Protein 5KVP (pdb70)

Organism: Streptococcus equi subsp. zooepidemicus (NCBI:txid40041)

Radius of gyration: 16.32 Å; Cα contacts (8 Å, |Δi|>4): 343; chains: 1; bounding box: 35×48×54 Å

Secondary structure (DSSP, 8-state):
--------SS-------S-S---TTS--SS-TT-SSEEEE--TTPEEEPSS-EEEEEEE-TTS--SSS-SS-EEEEEE-TTS-EEEEEEEEEES--TT-EE-TT-EEEEEB--SSSS--EEEEEEE-SS---SSSSTT---THHHHTTS--SS---S--

InterPro domains:
  IPR011055 Duplicated hybrid motif [G3DSA:2.70.70.10] (16-170)
  IPR011055 Duplicated hybrid motif [SSF51261] (23-141)
  IPR016047 M23ase, beta-sheet core domain [PF01551] (45-137)
  IPR031898 Lytic exoenzyme, target recognition domain [PF16775] (179-283)
  IPR038263 Lytic exoenzyme, target recognition domain superfamily [G3DSA:2.40.50.670] (172-285)
  IPR050570 Bacterial cell wall metabolism enzyme [PTHR21666] (25-158)

Solvent-accessible surface area: 10876 Å² total; per-residue (Å²): 254,250,80,103,172,164,168,155,188,188,54,114,69,139,137,81,47,72,63,97,47,7,46,25,105,136,60,34,128,64,114,128,77,27,63,5,3,23,9,95,26,97,78,44,27,65,14,146,1,51,17,64,19,33,0,78,98,14,0,54,17,70,139,30,64,169,189,140,59,148,60,9,0,31,1,62,0,55,1,77,122,16,41,45,0,4,3,14,42,0,39,105,18,72,14,61,73,125,43,109,12,133,97,32,79,75,0,0,83,5,0,30,33,22,149,145,134,30,46,34,35,10,8,40,17,25,36,51,127,25,78,159,113,138,74,92,42,1,51,83,51,2,59,54,34,27,82,124,31,50,100,92,144,43,98,107,126,123,198

Structure (mmCIF, N/CA/C/O backbone):
data_5KVP
#
_entry.id   5KVP
#
loop_
_entity.id
_entity.type
_entity.pdbx_description
1 polymer 'Zoocin A endopeptidase'
2 non-polymer 'ZINC ION'
3 non-polymer 'UNKNOWN LIGAND'
#
loop_
_atom_site.group_PDB
_atom_site.id
_atom_site.type_symbol
_atom_site.label_atom_id
_atom_site.label_alt_id
_atom_site.label_comp_id
_atom_site.label_asym_id
_atom_site.label_entity_id
_atom_site.label_seq_id
_atom_site.pdbx_PDB_ins_code
_atom_site.Cartn_x
_atom_site.Cartn_y
_atom_site.Cartn_z
_atom_site.occupancy
_atom_site.B_iso_or_equiv
_atom_site.auth_seq_id
_atom_site.auth_comp_id
_atom_site.auth_asym_id
_atom_site.auth_atom_id
_atom_site.pdbx_PDB_model_num
ATOM 1 N N . MET A 1 1 ? 3.178 0.801 -32.265 1.00 0.00 1 MET A N 1
ATOM 2 C CA . MET A 1 1 ? 2.666 0.949 -30.877 1.00 0.00 1 MET A CA 1
ATOM 3 C C . MET A 1 1 ? 1.374 0.162 -30.683 1.00 0.00 1 MET A C 1
ATOM 4 O O . MET A 1 1 ? 0.504 0.157 -31.558 1.00 0.00 1 MET A O 1
ATOM 20 N N . ARG A 1 2 ? 1.262 -0.496 -29.523 1.00 0.00 2 ARG A N 1
ATOM 21 C CA . ARG A 1 2 ? 0.083 -1.298 -29.180 1.00 0.00 2 ARG A CA 1
ATOM 22 C C . ARG A 1 2 ? -0.948 -0.460 -28.427 1.00 0.00 2 ARG A C 1
ATOM 23 O O . ARG A 1 2 ? -0.587 0.360 -27.577 1.00 0.00 2 ARG A O 1
ATOM 44 N N . GLY A 1 3 ? -2.227 -0.671 -28.754 1.00 0.00 3 GLY A N 1
ATOM 45 C CA . GLY A 1 3 ? -3.305 0.066 -28.111 1.00 0.00 3 GLY A CA 1
ATOM 46 C C . GLY A 1 3 ? -4.483 -0.820 -27.752 1.00 0.00 3 GLY A C 1
ATOM 47 O O . GLY A 1 3 ? -4.909 -1.649 -28.562 1.00 0.00 3 GLY A O 1
ATOM 51 N N . SER A 1 4 ? -5.004 -0.637 -26.534 1.00 0.00 4 SER A N 1
ATOM 52 C CA . SER A 1 4 ? -6.144 -1.413 -26.045 1.00 0.00 4 SER A CA 1
ATOM 53 C C . SER A 1 4 ? -7.443 -0.628 -26.208 1.00 0.00 4 SER A C 1
ATOM 54 O O . SER A 1 4 ? -7.454 0.599 -26.073 1.00 0.00 4 SER A O 1
ATOM 62 N N . HIS A 1 5 ? -8.532 -1.348 -26.497 1.00 0.00 5 HIS A N 1
ATOM 63 C CA . HIS A 1 5 ? -9.845 -0.729 -26.687 1.00 0.00 5 HIS A CA 1
ATOM 64 C C . HIS A 1 5 ? -10.870 -1.278 -25.691 1.00 0.00 5 HIS A C 1
ATOM 65 O O . HIS A 1 5 ? -11.665 -0.516 -25.134 1.00 0.00 5 HIS A O 1
ATOM 80 N N . HIS A 1 6 ? -10.843 -2.600 -25.475 1.00 0.00 6 HIS A N 1
ATOM 81 C CA . HIS A 1 6 ? -11.768 -3.258 -24.550 1.00 0.00 6 HIS A CA 1
ATOM 82 C C . HIS A 1 6 ? -11.047 -3.723 -23.289 1.00 0.00 6 HIS A C 1
ATOM 83 O O . HIS A 1 6 ? -9.893 -4.156 -23.348 1.00 0.00 6 HIS A O 1
ATOM 98 N N . HIS A 1 7 ? -11.744 -3.624 -22.152 1.00 0.00 7 HIS A N 1
ATOM 99 C CA . HIS A 1 7 ? -11.198 -4.030 -20.856 1.00 0.00 7 HIS A CA 1
ATOM 100 C C . HIS A 1 7 ? -11.869 -5.310 -20.353 1.00 0.00 7 HIS A C 1
ATOM 101 O O . HIS A 1 7 ? -12.934 -5.697 -20.846 1.00 0.00 7 HIS A O 1
ATOM 116 N N . HIS A 1 8 ? -11.234 -5.959 -19.364 1.00 0.00 8 HIS A N 1
ATOM 117 C CA . HIS A 1 8 ? -11.750 -7.201 -18.775 1.00 0.00 8 HIS A CA 1
ATOM 118 C C . HIS A 1 8 ? -12.751 -6.910 -17.653 1.00 0.00 8 HIS A C 1
ATOM 119 O O . HIS A 1 8 ? -12.744 -5.820 -17.072 1.00 0.00 8 HIS A O 1
ATOM 134 N N . HIS A 1 9 ? -13.608 -7.897 -17.359 1.00 0.00 9 HIS A N 1
ATOM 135 C CA . HIS A 1 9 ? -14.629 -7.767 -16.312 1.00 0.00 9 HIS A CA 1
ATOM 136 C C . HIS A 1 9 ? -14.097 -8.212 -14.946 1.00 0.00 9 HIS A C 1
ATOM 137 O O . HIS A 1 9 ? -14.347 -7.548 -13.936 1.00 0.00 9 HIS A O 1
ATOM 152 N N . HIS A 1 10 ? -13.351 -9.328 -14.927 1.00 0.00 10 HIS A N 1
ATOM 153 C CA . HIS A 1 10 ? -12.782 -9.873 -13.687 1.00 0.00 10 HIS A CA 1
ATOM 154 C C . HIS A 1 10 ? -11.410 -9.261 -13.380 1.00 0.00 10 HIS A C 1
ATOM 155 O O . HIS A 1 10 ? -11.145 -8.870 -12.240 1.00 0.00 10 HIS A O 1
ATOM 170 N N . GLY A 1 11 ? -10.548 -9.185 -14.406 1.00 0.00 11 GLY A N 1
ATOM 171 C CA . GLY A 1 11 ? -9.216 -8.617 -14.239 1.00 0.00 11 GLY A CA 1
ATOM 172 C C . GLY A 1 11 ? -8.161 -9.667 -13.938 1.00 0.00 11 GLY A C 1
ATOM 173 O O . GLY A 1 11 ? -8.369 -10.532 -13.084 1.00 0.00 11 GLY A O 1
ATOM 177 N N . SER A 1 12 ? -7.029 -9.580 -14.646 1.00 0.00 12 SER A N 1
ATOM 178 C CA . SER A 1 12 ? -5.916 -10.519 -14.468 1.00 0.00 12 SER A CA 1
ATOM 179 C C . SER A 1 12 ? -4.893 -10.005 -13.473 1.00 0.00 12 SER A C 1
ATOM 180 O O . SER A 1 12 ? -4.854 -8.809 -13.164 1.00 0.00 12 SER A O 1
ATOM 188 N N . ALA A 1 13 ? -4.067 -10.932 -12.965 1.00 0.00 13 ALA A N 1
ATOM 189 C CA . ALA A 1 13 ? -2.996 -10.600 -12.052 1.00 0.00 13 ALA A CA 1
ATOM 190 C C . ALA A 1 13 ? -1.927 -11.694 -12.044 1.00 0.00 13 ALA A C 1
ATOM 191 O O . ALA A 1 13 ? -2.158 -12.804 -11.549 1.00 0.00 13 ALA A O 1
ATOM 198 N N . THR A 1 14 ? -0.757 -11.364 -12.603 1.00 0.00 14 THR A N 1
ATOM 199 C CA . THR A 1 14 ? 0.370 -12.285 -12.690 1.00 0.00 14 THR A CA 1
ATOM 200 C C . THR A 1 14 ? 1.308 -12.181 -11.471 1.00 0.00 14 THR A C 1
ATOM 201 O O . THR A 1 14 ? 2.300 -12.911 -11.382 1.00 0.00 14 THR A O 1
ATOM 212 N N . TYR A 1 15 ? 0.976 -11.276 -10.542 1.00 0.00 15 TYR A N 1
ATOM 213 C CA . TYR A 1 15 ? 1.763 -11.051 -9.355 1.00 0.00 15 TYR A CA 1
ATOM 214 C C . TYR A 1 15 ? 1.255 -11.850 -8.186 1.00 0.00 15 TYR A C 1
ATOM 215 O O . TYR A 1 15 ? 0.049 -11.945 -7.942 1.00 0.00 15 TYR A O 1
ATOM 233 N N . THR A 1 16 ? 2.215 -12.404 -7.465 1.00 0.00 16 THR A N 1
ATOM 234 C CA . THR A 1 16 ? 1.944 -13.255 -6.321 1.00 0.00 16 THR A CA 1
ATOM 235 C C . THR A 1 16 ? 1.837 -12.468 -5.006 1.00 0.00 16 THR A C 1
ATOM 236 O O . THR A 1 16 ? 2.283 -11.320 -4.920 1.00 0.00 16 THR A O 1
ATOM 247 N N . ARG A 1 17 ? 1.236 -13.112 -3.989 1.00 0.00 17 ARG A N 1
ATOM 248 C CA . ARG A 1 17 ? 1.037 -12.528 -2.668 1.00 0.00 17 ARG A CA 1
ATOM 249 C C . ARG A 1 17 ? 2.311 -12.633 -1.801 1.00 0.00 17 ARG A C 1
ATOM 250 O O . ARG A 1 17 ? 2.710 -13.740 -1.423 1.00 0.00 17 ARG A O 1
ATOM 271 N N . PRO A 1 18 ? 2.974 -11.485 -1.470 1.00 0.00 18 PRO A N 1
ATOM 272 C CA . PRO A 1 18 ? 4.192 -11.476 -0.622 1.00 0.00 18 PRO A CA 1
ATOM 273 C C . PRO A 1 18 ? 3.922 -11.920 0.822 1.00 0.00 18 PRO A C 1
ATOM 274 O O . PRO A 1 18 ? 4.832 -12.379 1.519 1.00 0.00 18 PRO A O 1
ATOM 285 N N . LEU A 1 19 ? 2.660 -11.786 1.245 1.00 0.00 19 LEU A N 1
ATOM 286 C CA . LEU A 1 19 ? 2.229 -12.149 2.580 1.00 0.00 19 LEU A CA 1
ATOM 287 C C . LEU A 1 19 ? 0.912 -12.881 2.524 1.00 0.00 19 LEU A C 1
ATOM 288 O O . LEU A 1 19 ? 0.395 -13.237 1.460 1.00 0.00 19 LEU A O 1
ATOM 304 N N . ASP A 1 20 ? 0.407 -13.078 3.707 1.00 0.00 20 ASP A N 1
ATOM 305 C CA . ASP A 1 20 ? -0.864 -13.699 3.951 1.00 0.00 20 ASP A CA 1
ATOM 306 C C . ASP A 1 20 ? -1.684 -12.796 4.848 1.00 0.00 20 ASP A C 1
ATOM 307 O O . ASP A 1 20 ? -2.917 -12.832 4.841 1.00 0.00 20 ASP A O 1
ATOM 316 N N . THR A 1 21 ? -0.957 -11.974 5.617 1.00 0.00 21 THR A N 1
ATOM 317 C CA . THR A 1 21 ? -1.541 -11.053 6.570 1.00 0.00 21 THR A CA 1
ATOM 318 C C . THR A 1 21 ? -0.496 -10.047 7.106 1.00 0.00 21 THR A C 1
ATOM 319 O O . THR A 1 21 ? 0.591 -9.898 6.560 1.00 0.00 21 THR A O 1
ATOM 330 N N . GLY A 1 22 ? -0.897 -9.333 8.141 1.00 0.00 22 GLY A N 1
ATOM 331 C CA . GLY A 1 22 ? -0.052 -8.367 8.827 1.00 0.00 22 GLY A CA 1
ATOM 332 C C . GLY A 1 22 ? -0.801 -7.660 9.940 1.00 0.00 22 GLY A C 1
ATOM 333 O O . GLY A 1 22 ? -1.695 -6.858 9.673 1.00 0.00 22 GLY A O 1
ATOM 337 N N . ASN A 1 23 ? -0.415 -7.936 11.196 1.00 0.00 23 ASN A N 1
ATOM 338 C CA . ASN A 1 23 ? -1.072 -7.346 12.366 1.00 0.00 23 ASN A CA 1
ATOM 339 C C . ASN A 1 23 ? -0.143 -7.212 13.545 1.00 0.00 23 ASN A C 1
ATOM 340 O O . ASN A 1 23 ? 0.451 -8.187 14.014 1.00 0.00 23 ASN A O 1
ATOM 351 N N . ILE A 1 24 ? -0.066 -5.975 14.026 1.00 0.00 24 ILE A N 1
ATOM 352 C CA . ILE A 1 24 ? 0.764 -5.633 15.170 1.00 0.00 24 ILE A CA 1
ATOM 353 C C . ILE A 1 24 ? -0.118 -5.475 16.399 1.00 0.00 24 ILE A C 1
ATOM 354 O O . ILE A 1 24 ? -0.140 -4.440 17.078 1.00 0.00 24 ILE A O 1
ATOM 370 N N . THR A 1 25 ? -0.804 -6.549 16.669 1.00 0.00 25 THR A N 1
ATOM 371 C CA . THR A 1 25 ? -1.709 -6.663 17.814 1.00 0.00 25 THR A CA 1
ATOM 372 C C . THR A 1 25 ? -1.105 -7.556 18.902 1.00 0.00 25 THR A C 1
ATOM 373 O O . THR A 1 25 ? -1.393 -7.387 20.090 1.00 0.00 25 THR A O 1
ATOM 384 N N . THR A 1 26 ? -0.257 -8.487 18.468 1.00 0.00 26 THR A N 1
ATOM 385 C CA . THR A 1 26 ? 0.401 -9.430 19.374 1.00 0.00 26 THR A CA 1
ATOM 386 C C . THR A 1 26 ? 1.914 -9.200 19.396 1.00 0.00 26 THR A C 1
ATOM 387 O O . THR A 1 26 ? 2.474 -8.768 20.408 1.00 0.00 26 THR A O 1
ATOM 398 N N . GLY A 1 27 ? 2.544 -9.488 18.269 1.00 0.00 27 GLY A N 1
ATOM 399 C CA . GLY A 1 27 ? 3.987 -9.328 18.127 1.00 0.00 27 GLY A CA 1
ATOM 400 C C . GLY A 1 27 ? 4.441 -9.463 16.688 1.00 0.00 27 GLY A C 1
ATOM 401 O O . GLY A 1 27 ? 4.210 -10.498 16.058 1.00 0.00 27 GLY A O 1
ATOM 405 N N . PHE A 1 28 ? 5.107 -8.418 16.177 1.00 0.00 28 PHE A N 1
ATOM 406 C CA . PHE A 1 28 ? 5.591 -8.390 14.800 1.00 0.00 28 PHE A CA 1
ATOM 407 C C . PHE A 1 28 ? 6.862 -9.189 14.589 1.00 0.00 28 PHE A C 1
ATOM 408 O O . PHE A 1 28 ? 7.592 -9.494 15.535 1.00 0.00 28 PHE A O 1
ATOM 425 N N . ASN A 1 29 ? 7.055 -9.570 13.316 1.00 0.00 29 ASN A N 1
ATOM 426 C CA . ASN A 1 29 ? 8.165 -10.384 12.834 1.00 0.00 29 ASN A CA 1
ATOM 427 C C . ASN A 1 29 ? 9.572 -9.832 13.122 1.00 0.00 29 ASN A C 1
ATOM 428 O O . ASN A 1 29 ? 10.515 -10.055 12.349 1.00 0.00 29 ASN A O 1
ATOM 439 N N . GLY A 1 30 ? 9.704 -9.139 14.236 1.00 0.00 30 GLY A N 1
ATOM 440 C CA . GLY A 1 30 ? 10.982 -8.572 14.625 1.00 0.00 30 GLY A CA 1
ATOM 441 C C . GLY A 1 30 ? 11.027 -7.092 14.353 1.00 0.00 30 GLY A C 1
ATOM 442 O O . GLY A 1 30 ? 12.050 -6.442 14.576 1.00 0.00 30 GLY A O 1
ATOM 446 N N . TYR A 1 31 ? 9.904 -6.581 13.844 1.00 0.00 31 TYR A N 1
ATOM 447 C CA . TYR A 1 31 ? 9.754 -5.150 13.552 1.00 0.00 31 TYR A CA 1
ATOM 448 C C . TYR A 1 31 ? 8.915 -4.501 14.676 1.00 0.00 31 TYR A C 1
ATOM 449 O O . TYR A 1 31 ? 7.689 -4.380 14.544 1.00 0.00 31 TYR A O 1
ATOM 467 N N . PRO A 1 32 ? 9.551 -4.080 15.817 1.00 0.00 32 PRO A N 1
ATOM 468 C CA . PRO A 1 32 ? 8.834 -3.478 16.955 1.00 0.00 32 PRO A CA 1
ATOM 469 C C . PRO A 1 32 ? 8.447 -2.017 16.720 1.00 0.00 32 PRO A C 1
ATOM 470 O O . PRO A 1 32 ? 9.228 -1.246 16.154 1.00 0.00 32 PRO A O 1
ATOM 481 N N . GLY A 1 33 ? 7.234 -1.653 17.157 1.00 0.00 33 GLY A N 1
ATOM 482 C CA . GLY A 1 33 ? 6.749 -0.281 16.999 1.00 0.00 33 GLY A CA 1
ATOM 483 C C . GLY A 1 33 ? 6.061 -0.044 15.662 1.00 0.00 33 GLY A C 1
ATOM 484 O O . GLY A 1 33 ? 5.651 1.080 15.357 1.00 0.00 33 GLY A O 1
ATOM 488 N N . HIS A 1 34 ? 5.918 -1.123 14.883 1.00 0.00 34 HIS A N 1
ATOM 489 C CA . HIS A 1 34 ? 5.306 -1.101 13.569 1.00 0.00 34 HIS A CA 1
ATOM 490 C C . HIS A 1 34 ? 3.790 -0.899 13.670 1.00 0.00 34 HIS A C 1
ATOM 491 O O . HIS A 1 34 ? 3.115 -1.571 14.453 1.00 0.00 34 HIS A O 1
ATOM 505 N N . VAL A 1 35 ? 3.290 0.061 12.898 1.00 0.00 35 VAL A N 1
ATOM 506 C CA . VAL A 1 35 ? 1.863 0.398 12.862 1.00 0.00 35 VAL A CA 1
ATOM 507 C C . VAL A 1 35 ? 1.200 -0.113 11.574 1.00 0.00 35 VAL A C 1
ATOM 508 O O . VAL A 1 35 ? 0.028 0.176 11.316 1.00 0.00 35 VAL A O 1
ATOM 521 N N . GLY A 1 36 ? 1.953 -0.871 10.770 1.00 0.00 36 GLY A N 1
ATOM 522 C CA . GLY A 1 36 ? 1.434 -1.405 9.527 1.00 0.00 36 GLY A CA 1
ATOM 523 C C . GLY A 1 36 ? 1.990 -2.777 9.223 1.00 0.00 36 GLY A C 1
ATOM 524 O O . GLY A 1 36 ? 2.304 -3.546 10.136 1.00 0.00 36 GLY A O 1
ATOM 528 N N . VAL A 1 37 ? 2.099 -3.074 7.934 1.00 0.00 37 VAL A N 1
ATOM 529 C CA . VAL A 1 37 ? 2.629 -4.353 7.457 1.00 0.00 37 VAL A CA 1
ATOM 530 C C . VAL A 1 37 ? 3.685 -4.116 6.356 1.00 0.00 37 VAL A C 1
ATOM 531 O O . VAL A 1 37 ? 3.597 -3.138 5.608 1.00 0.00 37 VAL A O 1
ATOM 544 N N . ASP A 1 38 ? 4.659 -5.030 6.261 1.00 0.00 38 ASP A N 1
ATOM 545 C CA . ASP A 1 38 ? 5.737 -4.917 5.275 1.00 0.00 38 ASP A CA 1
ATOM 546 C C . ASP A 1 38 ? 5.863 -6.171 4.423 1.00 0.00 38 ASP A C 1
ATOM 547 O O . ASP A 1 38 ? 5.831 -7.295 4.931 1.00 0.00 38 ASP A O 1
ATOM 556 N N . TYR A 1 39 ? 6.014 -5.940 3.114 1.00 0.00 39 TYR A N 1
ATOM 557 C CA . TYR A 1 39 ? 6.125 -7.012 2.122 1.00 0.00 39 TYR A CA 1
ATOM 558 C C . TYR A 1 39 ? 7.383 -6.829 1.273 1.00 0.00 39 TYR A C 1
ATOM 559 O O . TYR A 1 39 ? 7.453 -5.924 0.431 1.00 0.00 39 TYR A O 1
ATOM 577 N N . ALA A 1 40 ? 8.371 -7.695 1.502 1.00 0.00 40 ALA A N 1
ATOM 578 C CA . ALA A 1 40 ? 9.640 -7.674 0.762 1.00 0.00 40 ALA A CA 1
ATOM 579 C C . ALA A 1 40 ? 9.434 -7.842 -0.753 1.00 0.00 40 ALA A C 1
ATOM 580 O O . ALA A 1 40 ? 9.143 -8.942 -1.241 1.00 0.00 40 ALA A O 1
ATOM 587 N N . VAL A 1 41 ? 9.576 -6.725 -1.478 1.00 0.00 41 VAL A N 1
ATOM 588 C CA . VAL A 1 41 ? 9.408 -6.693 -2.926 1.00 0.00 41 VAL A CA 1
ATOM 589 C C . VAL A 1 41 ? 10.354 -5.631 -3.544 1.00 0.00 41 VAL A C 1
ATOM 590 O O . VAL A 1 41 ? 10.349 -4.477 -3.104 1.00 0.00 41 VAL A O 1
ATOM 603 N N . PRO A 1 42 ? 11.175 -6.008 -4.572 1.00 0.00 42 PRO A N 1
ATOM 604 C CA . PRO A 1 42 ? 12.125 -5.084 -5.239 1.00 0.00 42 PRO A CA 1
ATOM 605 C C . PRO A 1 42 ? 11.538 -3.754 -5.681 1.00 0.00 42 PRO A C 1
ATOM 606 O O . PRO A 1 42 ? 10.404 -3.650 -6.152 1.00 0.00 42 PRO A O 1
ATOM 617 N N . VAL A 1 43 ? 12.387 -2.755 -5.499 1.00 0.00 43 VAL A N 1
ATOM 618 C CA . VAL A 1 43 ? 12.139 -1.356 -5.813 1.00 0.00 43 VAL A CA 1
ATOM 619 C C . VAL A 1 43 ? 11.890 -1.101 -7.307 1.00 0.00 43 VAL A C 1
ATOM 620 O O . VAL A 1 43 ? 12.539 -1.707 -8.166 1.00 0.00 43 VAL A O 1
ATOM 633 N N . GLY A 1 44 ? 10.942 -0.202 -7.589 1.00 0.00 44 GLY A N 1
ATOM 634 C CA . GLY A 1 44 ? 10.648 0.157 -8.954 1.00 0.00 44 GLY A CA 1
ATOM 635 C C . GLY A 1 44 ? 9.407 -0.508 -9.515 1.00 0.00 44 GLY A C 1
ATOM 636 O O . GLY A 1 44 ? 9.082 -0.316 -10.691 1.00 0.00 44 GLY A O 1
ATOM 640 N N . THR A 1 45 ? 8.714 -1.290 -8.679 1.00 0.00 45 THR A N 1
ATOM 641 C CA . THR A 1 45 ? 7.498 -1.968 -9.081 1.00 0.00 45 THR A CA 1
ATOM 642 C C . THR A 1 45 ? 6.294 -1.028 -8.894 1.00 0.00 45 THR A C 1
ATOM 643 O O . THR A 1 45 ? 6.107 -0.504 -7.793 1.00 0.00 45 THR A O 1
ATOM 654 N N . PRO A 1 46 ? 5.453 -0.795 -9.953 1.00 0.00 46 PRO A N 1
ATOM 655 C CA . PRO A 1 46 ? 4.290 0.110 -9.851 1.00 0.00 46 PRO A CA 1
ATOM 656 C C . PRO A 1 46 ? 3.311 -0.291 -8.746 1.00 0.00 46 PRO A C 1
ATOM 657 O O . PRO A 1 46 ? 2.855 -1.438 -8.685 1.00 0.00 46 PRO A O 1
ATOM 668 N N . VAL A 1 47 ? 3.012 0.675 -7.877 1.00 0.00 47 VAL A N 1
ATOM 669 C CA . VAL A 1 47 ? 2.104 0.494 -6.775 1.00 0.00 47 VAL A CA 1
ATOM 670 C C . VAL A 1 47 ? 0.775 1.089 -7.139 1.00 0.00 47 VAL A C 1
ATOM 671 O O . VAL A 1 47 ? 0.664 2.272 -7.477 1.00 0.00 47 VAL A O 1
ATOM 684 N N . ARG A 1 48 ? -0.208 0.225 -7.077 1.00 0.00 48 ARG A N 1
ATOM 685 C CA . ARG A 1 48 ? -1.563 0.574 -7.393 1.00 0.00 48 ARG A CA 1
ATOM 686 C C . ARG A 1 48 ? -2.393 0.782 -6.153 1.00 0.00 48 ARG A C 1
ATOM 687 O O . ARG A 1 48 ? -2.124 0.200 -5.097 1.00 0.00 48 ARG A O 1
ATOM 708 N N . ALA A 1 49 ? -3.437 1.599 -6.314 1.00 0.00 49 ALA A N 1
ATOM 709 C CA . ALA A 1 49 ? -4.338 1.925 -5.230 1.00 0.00 49 ALA A CA 1
ATOM 710 C C . ALA A 1 49 ? -5.238 0.739 -4.907 1.00 0.00 49 ALA A C 1
ATOM 711 O O . ALA A 1 49 ? -5.962 0.241 -5.770 1.00 0.00 49 ALA A O 1
ATOM 718 N N . VAL A 1 50 ? -5.142 0.258 -3.673 1.00 0.00 50 VAL A N 1
ATOM 719 C CA . VAL A 1 50 ? -5.938 -0.892 -3.216 1.00 0.00 50 VAL A CA 1
ATOM 720 C C . VAL A 1 50 ? -7.456 -0.596 -3.165 1.00 0.00 50 VAL A C 1
ATOM 721 O O . VAL A 1 50 ? -8.269 -1.523 -3.113 1.00 0.00 50 VAL A O 1
ATOM 734 N N . ALA A 1 51 ? -7.824 0.692 -3.206 1.00 0.00 51 ALA A N 1
ATOM 735 C CA . ALA A 1 51 ? -9.215 1.131 -3.186 1.00 0.00 51 ALA A CA 1
ATOM 736 C C . ALA A 1 51 ? -9.303 2.620 -3.454 1.00 0.00 51 ALA A C 1
ATOM 737 O O . ALA A 1 51 ? -8.431 3.391 -3.045 1.00 0.00 51 ALA A O 1
ATOM 744 N N . ASN A 1 52 ? -10.356 3.003 -4.176 1.00 0.00 52 ASN A N 1
ATOM 745 C CA . ASN A 1 52 ? -10.631 4.384 -4.531 1.00 0.00 52 ASN A CA 1
ATOM 746 C C . ASN A 1 52 ? -10.835 5.272 -3.299 1.00 0.00 52 ASN A C 1
ATOM 747 O O . ASN A 1 52 ? -11.210 4.784 -2.229 1.00 0.00 52 ASN A O 1
ATOM 758 N N . GLY A 1 53 ? -10.593 6.569 -3.476 1.00 0.00 53 GLY A N 1
ATOM 759 C CA . GLY A 1 53 ? -10.751 7.517 -2.384 1.00 0.00 53 GLY A CA 1
ATOM 760 C C . GLY A 1 53 ? -10.158 8.883 -2.670 1.00 0.00 53 GLY A C 1
ATOM 761 O O . GLY A 1 53 ? -10.456 9.493 -3.701 1.00 0.00 53 GLY A O 1
ATOM 765 N N . THR A 1 54 ? -9.302 9.350 -1.749 1.00 0.00 54 THR A N 1
ATOM 766 C CA . THR A 1 54 ? -8.674 10.641 -1.829 1.00 0.00 54 THR A CA 1
ATOM 767 C C . THR A 1 54 ? -7.296 10.588 -1.180 1.00 0.00 54 THR A C 1
ATOM 768 O O . THR A 1 54 ? -7.120 9.958 -0.139 1.00 0.00 54 THR A O 1
ATOM 779 N N . VAL A 1 55 ? -6.345 11.282 -1.798 1.00 0.00 55 VAL A N 1
ATOM 780 C CA . VAL A 1 55 ? -4.975 11.361 -1.334 1.00 0.00 55 VAL A CA 1
ATOM 781 C C . VAL A 1 55 ? -4.869 12.464 -0.274 1.00 0.00 55 VAL A C 1
ATOM 782 O O . VAL A 1 55 ? -5.055 13.645 -0.562 1.00 0.00 55 VAL A O 1
ATOM 795 N N . LYS A 1 56 ? -4.607 12.038 0.940 1.00 0.00 56 LYS A N 1
ATOM 796 C CA . LYS A 1 56 ? -4.461 12.935 2.093 1.00 0.00 56 LYS A CA 1
ATOM 797 C C . LYS A 1 56 ? -2.996 13.273 2.329 1.00 0.00 56 LYS A C 1
ATOM 798 O O . LYS A 1 56 ? -2.666 14.201 3.074 1.00 0.00 56 LYS A O 1
ATOM 817 N N . PHE A 1 57 ? -2.129 12.485 1.694 1.00 0.00 57 PHE A N 1
ATOM 818 C CA . PHE A 1 57 ? -0.691 12.648 1.774 1.00 0.00 57 PHE A CA 1
ATOM 819 C C . PHE A 1 57 ? -0.035 12.039 0.544 1.00 0.00 57 PHE A C 1
ATOM 820 O O . PHE A 1 57 ? -0.430 10.969 0.074 1.00 0.00 57 PHE A O 1
ATOM 837 N N . ALA A 1 58 ? 0.972 12.744 0.049 1.00 0.00 58 ALA A N 1
ATOM 838 C CA . ALA A 1 58 ? 1.738 12.348 -1.114 1.00 0.00 58 ALA A CA 1
ATOM 839 C C . ALA A 1 58 ? 3.167 12.851 -0.968 1.00 0.00 58 ALA A C 1
ATOM 840 O O . ALA A 1 58 ? 3.497 13.990 -1.327 1.00 0.00 58 ALA A O 1
ATOM 847 N N . GLY A 1 59 ? 3.996 11.982 -0.408 1.00 0.00 59 GLY A N 1
ATOM 848 C CA . GLY A 1 59 ? 5.401 12.277 -0.199 1.00 0.00 59 GLY A CA 1
ATOM 849 C C . GLY A 1 59 ? 6.255 11.816 -1.359 1.00 0.00 59 GLY A C 1
ATOM 850 O O . GLY A 1 59 ? 6.727 10.669 -1.372 1.00 0.00 59 GLY A O 1
ATOM 854 N N . ASN A 1 60 ? 6.432 12.730 -2.329 1.00 0.00 60 ASN A N 1
ATOM 855 C CA . ASN A 1 60 ? 7.207 12.490 -3.550 1.00 0.00 60 ASN A CA 1
ATOM 856 C C . ASN A 1 60 ? 8.701 12.406 -3.292 1.00 0.00 60 ASN A C 1
ATOM 857 O O . ASN A 1 60 ? 9.328 13.342 -2.793 1.00 0.00 60 ASN A O 1
ATOM 868 N N . GLY A 1 61 ? 9.232 11.255 -3.664 1.00 0.00 61 GLY A N 1
ATOM 869 C CA . GLY A 1 61 ? 10.652 10.946 -3.512 1.00 0.00 61 GLY A CA 1
ATOM 870 C C . GLY A 1 61 ? 11.522 11.544 -4.606 1.00 0.00 61 GLY A C 1
ATOM 871 O O . GLY A 1 61 ? 12.743 11.372 -4.599 1.00 0.00 61 GLY A O 1
ATOM 875 N N . ALA A 1 62 ? 10.885 12.244 -5.550 1.00 0.00 62 ALA A N 1
ATOM 876 C CA . ALA A 1 62 ? 11.579 12.863 -6.670 1.00 0.00 62 ALA A CA 1
ATOM 877 C C . ALA A 1 62 ? 12.306 14.143 -6.280 1.00 0.00 62 ALA A C 1
ATOM 878 O O . ALA A 1 62 ? 13.367 14.455 -6.829 1.00 0.00 62 ALA A O 1
ATOM 885 N N . ASN A 1 63 ? 11.730 14.871 -5.326 1.00 0.00 63 ASN A N 1
ATOM 886 C CA . ASN A 1 63 ? 12.286 16.133 -4.875 1.00 0.00 63 ASN A CA 1
ATOM 887 C C . ASN A 1 63 ? 12.211 16.288 -3.354 1.00 0.00 63 ASN A C 1
ATOM 888 O O . ASN A 1 63 ? 12.246 17.412 -2.835 1.00 0.00 63 ASN A O 1
ATOM 899 N N . HIS A 1 64 ? 12.110 15.164 -2.635 1.00 0.00 64 HIS A N 1
ATOM 900 C CA . HIS A 1 64 ? 11.998 15.192 -1.205 1.00 0.00 64 HIS A CA 1
ATOM 901 C C . HIS A 1 64 ? 13.348 15.432 -0.489 1.00 0.00 64 HIS A C 1
ATOM 902 O O . HIS A 1 64 ? 14.264 14.612 -0.603 1.00 0.00 64 HIS A O 1
ATOM 917 N N . PRO A 1 65 ? 13.496 16.573 0.251 1.00 0.00 65 PRO A N 1
ATOM 918 C CA . PRO A 1 65 ? 14.701 16.889 1.019 1.00 0.00 65 PRO A CA 1
ATOM 919 C C . PRO A 1 65 ? 14.876 15.946 2.177 1.00 0.00 65 PRO A C 1
ATOM 920 O O . PRO A 1 65 ? 13.979 15.198 2.508 1.00 0.00 65 PRO A O 1
ATOM 931 N N . TRP A 1 66 ? 16.063 15.908 2.711 1.00 0.00 66 TRP A N 1
ATOM 932 C CA . TRP A 1 66 ? 16.325 15.103 3.882 1.00 0.00 66 TRP A CA 1
ATOM 933 C C . TRP A 1 66 ? 16.251 16.011 5.102 1.00 0.00 66 TRP A C 1
ATOM 934 O O . TRP A 1 66 ? 16.603 15.620 6.222 1.00 0.00 66 TRP A O 1
ATOM 955 N N . MET A 1 67 ? 15.753 17.237 4.857 1.00 0.00 67 MET A N 1
ATOM 956 C CA . MET A 1 67 ? 15.612 18.241 5.891 1.00 0.00 67 MET A CA 1
ATOM 957 C C . MET A 1 67 ? 14.410 17.935 6.755 1.00 0.00 67 MET A C 1
ATOM 958 O O . MET A 1 67 ? 14.487 17.998 7.987 1.00 0.00 67 MET A O 1
ATOM 972 N N . LEU A 1 68 ? 13.307 17.592 6.100 1.00 0.00 68 LEU A N 1
ATOM 973 C CA . LEU A 1 68 ? 12.110 17.226 6.815 1.00 0.00 68 LEU A CA 1
ATOM 974 C C . LEU A 1 68 ? 11.704 15.797 6.445 1.00 0.00 68 LEU A C 1
ATOM 975 O O . LEU A 1 68 ? 10.597 15.358 6.782 1.00 0.00 68 LEU A O 1
ATOM 991 N N . TRP A 1 69 ? 12.612 15.062 5.747 1.00 0.00 69 TRP A N 1
ATOM 992 C CA . TRP A 1 69 ? 12.301 13.696 5.336 1.00 0.00 69 TRP A CA 1
ATOM 993 C C . TRP A 1 69 ? 13.402 12.728 5.750 1.00 0.00 69 TRP A C 1
ATOM 994 O O . TRP A 1 69 ? 14.586 13.077 5.748 1.00 0.00 69 TRP A O 1
ATOM 1015 N N . MET A 1 70 ? 12.983 11.528 6.167 1.00 0.00 70 MET A N 1
ATOM 1016 C CA . MET A 1 70 ? 13.904 10.470 6.593 1.00 0.00 70 MET A CA 1
ATOM 1017 C C . MET A 1 70 ? 13.385 9.090 6.190 1.00 0.00 70 MET A C 1
ATOM 1018 O O . MET A 1 70 ? 14.175 8.173 5.951 1.00 0.00 70 MET A O 1
ATOM 1032 N N . ALA A 1 71 ? 12.052 8.962 6.090 1.00 0.00 71 ALA A N 1
ATOM 1033 C CA . ALA A 1 71 ? 11.407 7.694 5.722 1.00 0.00 71 ALA A CA 1
ATOM 1034 C C . ALA A 1 71 ? 11.317 7.514 4.208 1.00 0.00 71 ALA A C 1
ATOM 1035 O O . ALA A 1 71 ? 11.247 6.385 3.713 1.00 0.00 71 ALA A O 1
ATOM 1042 N N . GLY A 1 72 ? 11.328 8.635 3.491 1.00 0.00 72 GLY A N 1
ATOM 1043 C CA . GLY A 1 72 ? 11.269 8.609 2.038 1.00 0.00 72 GLY A CA 1
ATOM 1044 C C . GLY A 1 72 ? 9.891 8.893 1.469 1.00 0.00 72 GLY A C 1
ATOM 1045 O O . GLY A 1 72 ? 9.257 9.892 1.821 1.00 0.00 72 GLY A O 1
ATOM 1049 N N . ASN A 1 73 ? 9.438 7.993 0.582 1.00 0.00 73 ASN A N 1
ATOM 1050 C CA . ASN A 1 73 ? 8.149 8.111 -0.089 1.00 0.00 73 ASN A CA 1
ATOM 1051 C C . ASN A 1 73 ? 7.014 7.544 0.750 1.00 0.00 73 ASN A C 1
ATOM 1052 O O . ASN A 1 73 ? 7.133 6.455 1.321 1.00 0.00 73 ASN A O 1
ATOM 1063 N N . ALA A 1 74 ? 5.899 8.279 0.785 1.00 0.00 74 ALA A N 1
ATOM 1064 C CA . ALA A 1 74 ? 4.726 7.866 1.546 1.00 0.00 74 ALA A CA 1
ATOM 1065 C C . ALA A 1 74 ? 3.448 8.384 0.908 1.00 0.00 74 ALA A C 1
ATOM 1066 O O . ALA A 1 74 ? 3.432 9.470 0.330 1.00 0.00 74 ALA A O 1
ATOM 1073 N N . VAL A 1 75 ? 2.372 7.600 1.031 1.00 0.00 75 VAL A N 1
ATOM 1074 C CA . VAL A 1 75 ? 1.078 7.964 0.457 1.00 0.00 75 VAL A CA 1
ATOM 1075 C C . VAL A 1 75 ? -0.048 7.598 1.410 1.00 0.00 75 VAL A C 1
ATOM 1076 O O . VAL A 1 75 ? -0.228 6.432 1.753 1.00 0.00 75 VAL A O 1
ATOM 1089 N N . LEU A 1 76 ? -0.811 8.602 1.808 1.00 0.00 76 LEU A N 1
ATOM 1090 C CA . LEU A 1 76 ? -1.946 8.402 2.676 1.00 0.00 76 LEU A CA 1
ATOM 1091 C C . LEU A 1 76 ? -3.164 8.817 1.924 1.00 0.00 76 LEU A C 1
ATOM 1092 O O . LEU A 1 76 ? -3.240 9.907 1.361 1.00 0.00 76 LEU A O 1
ATOM 1108 N N . ILE A 1 77 ? -4.092 7.906 1.928 1.00 0.00 77 ILE A N 1
ATOM 1109 C CA . ILE A 1 77 ? -5.332 8.019 1.215 1.00 0.00 77 ILE A CA 1
ATOM 1110 C C . ILE A 1 77 ? -6.486 7.497 2.064 1.00 0.00 77 ILE A C 1
ATOM 1111 O O . ILE A 1 77 ? -6.318 6.632 2.926 1.00 0.00 77 ILE A O 1
ATOM 1127 N N . GLN A 1 78 ? -7.641 8.075 1.807 1.00 0.00 78 GLN A N 1
ATOM 1128 C CA . GLN A 1 78 ? -8.876 7.722 2.446 1.00 0.00 78 GLN A CA 1
ATOM 1129 C C . GLN A 1 78 ? -9.659 6.811 1.507 1.00 0.00 78 GLN A C 1
ATOM 1130 O O . GLN A 1 78 ? -10.055 7.209 0.411 1.00 0.00 78 GLN A O 1
ATOM 1144 N N . HIS A 1 79 ? -9.863 5.595 1.969 1.00 0.00 79 HIS A N 1
ATOM 1145 C CA . HIS A 1 79 ? -10.566 4.557 1.219 1.00 0.00 79 HIS A CA 1
ATOM 1146 C C . HIS A 1 79 ? -12.050 4.824 1.026 1.00 0.00 79 HIS A C 1
ATOM 1147 O O . HIS A 1 79 ? -12.572 5.871 1.417 1.00 0.00 79 HIS A O 1
ATOM 1162 N N . ALA A 1 80 ? -12.706 3.835 0.412 1.00 0.00 80 ALA A N 1
ATOM 1163 C CA . ALA A 1 80 ? -14.117 3.901 0.078 1.00 0.00 80 ALA A CA 1
ATOM 1164 C C . ALA A 1 80 ? -15.054 3.935 1.291 1.00 0.00 80 ALA A C 1
ATOM 1165 O O . ALA A 1 80 ? -16.219 4.325 1.163 1.00 0.00 80 ALA A O 1
ATOM 1172 N N . ASP A 1 81 ? -14.540 3.540 2.454 1.00 0.00 81 ASP A N 1
ATOM 1173 C CA . ASP A 1 81 ? -15.322 3.516 3.681 1.00 0.00 81 ASP A CA 1
ATOM 1174 C C . ASP A 1 81 ? -15.002 4.720 4.558 1.00 0.00 81 ASP A C 1
ATOM 1175 O O . ASP A 1 81 ? -15.682 4.975 5.558 1.00 0.00 81 ASP A O 1
ATOM 1184 N N . GLY A 1 82 ? -13.962 5.456 4.160 1.00 0.00 82 GLY A N 1
ATOM 1185 C CA . GLY A 1 82 ? -13.545 6.642 4.877 1.00 0.00 82 GLY A CA 1
ATOM 1186 C C . GLY A 1 82 ? -12.296 6.403 5.690 1.00 0.00 82 GLY A C 1
ATOM 1187 O O . GLY A 1 82 ? -11.732 7.341 6.260 1.00 0.00 82 GLY A O 1
ATOM 1191 N N . MET A 1 83 ? -11.864 5.136 5.734 1.00 0.00 83 MET A N 1
ATOM 1192 C CA . MET A 1 83 ? -10.681 4.725 6.443 1.00 0.00 83 MET A CA 1
ATOM 1193 C C . MET A 1 83 ? -9.418 5.283 5.789 1.00 0.00 83 MET A C 1
ATOM 1194 O O . MET A 1 83 ? -9.480 5.800 4.671 1.00 0.00 83 MET A O 1
ATOM 1208 N N . HIS A 1 84 ? -8.283 5.169 6.476 1.00 0.00 84 HIS A N 1
ATOM 1209 C CA . HIS A 1 84 ? -7.049 5.691 5.948 1.00 0.00 84 HIS A CA 1
ATOM 1210 C C . HIS A 1 84 ? -6.073 4.570 5.630 1.00 0.00 84 HIS A C 1
ATOM 1211 O O . HIS A 1 84 ? -6.037 3.558 6.333 1.00 0.00 84 HIS A O 1
ATOM 1226 N N . THR A 1 85 ? -5.284 4.754 4.566 1.00 0.00 85 THR A N 1
ATOM 1227 C CA . THR A 1 85 ? -4.314 3.779 4.156 1.00 0.00 85 THR A CA 1
ATOM 1228 C C . THR A 1 85 ? -3.047 4.463 3.690 1.00 0.00 85 THR A C 1
ATOM 1229 O O . THR A 1 85 ? -3.085 5.367 2.849 1.00 0.00 85 THR A O 1
ATOM 1240 N N . GLY A 1 86 ? -1.938 4.039 4.266 1.00 0.00 86 GLY A N 1
ATOM 1241 C CA . GLY A 1 86 ? -0.651 4.574 3.898 1.00 0.00 86 GLY A CA 1
ATOM 1242 C C . GLY A 1 86 ? 0.141 3.592 3.067 1.00 0.00 86 GLY A C 1
ATOM 1243 O O . GLY A 1 86 ? -0.074 2.376 3.156 1.00 0.00 86 GLY A O 1
ATOM 1247 N N . TYR A 1 87 ? 1.059 4.132 2.266 1.00 0.00 87 TYR A N 1
ATOM 1248 C CA . TYR A 1 87 ? 1.918 3.369 1.401 1.00 0.00 87 TYR A CA 1
ATOM 1249 C C . TYR A 1 87 ? 3.314 3.954 1.599 1.00 0.00 87 TYR A C 1
ATOM 1250 O O . TYR A 1 87 ? 3.636 5.025 1.066 1.00 0.00 87 TYR A O 1
ATOM 1268 N N . ALA A 1 88 ? 4.119 3.285 2.421 1.00 0.00 88 ALA A N 1
ATOM 1269 C CA . ALA A 1 88 ? 5.455 3.782 2.731 1.00 0.00 88 ALA A CA 1
ATOM 1270 C C . ALA A 1 88 ? 6.558 2.895 2.171 1.00 0.00 88 ALA A C 1
ATOM 1271 O O . ALA A 1 88 ? 6.319 1.752 1.767 1.00 0.00 88 ALA A O 1
ATOM 1278 N N . HIS A 1 89 ? 7.788 3.450 2.186 1.00 0.00 89 HIS A N 1
ATOM 1279 C CA . HIS A 1 89 ? 9.010 2.790 1.679 1.00 0.00 89 HIS A CA 1
ATOM 1280 C C . HIS A 1 89 ? 8.950 2.571 0.156 1.00 0.00 89 HIS A C 1
ATOM 1281 O O . HIS A 1 89 ? 9.337 1.521 -0.359 1.00 0.00 89 HIS A O 1
ATOM 1296 N N . LEU A 1 90 ? 8.442 3.589 -0.543 1.00 0.00 90 LEU A N 1
ATOM 1297 C CA . LEU A 1 90 ? 8.341 3.595 -1.994 1.00 0.00 90 LEU A CA 1
ATOM 1298 C C . LEU A 1 90 ? 9.471 4.434 -2.596 1.00 0.00 90 LEU A C 1
ATOM 1299 O O . LEU A 1 90 ? 10.159 5.160 -1.872 1.00 0.00 90 LEU A O 1
ATOM 1315 N N . SER A 1 91 ? 9.678 4.309 -3.909 1.00 0.00 91 SER A N 1
ATOM 1316 C CA . SER A 1 91 ? 10.719 5.050 -4.597 1.00 0.00 91 SER A CA 1
ATOM 1317 C C . SER A 1 91 ? 10.163 6.261 -5.342 1.00 0.00 91 SER A C 1
ATOM 1318 O O . SER A 1 91 ? 10.926 7.152 -5.730 1.00 0.00 91 SER A O 1
ATOM 1326 N N . LYS A 1 92 ? 8.833 6.304 -5.526 1.00 0.00 92 LYS A N 1
ATOM 1327 C CA . LYS A 1 92 ? 8.188 7.388 -6.250 1.00 0.00 92 LYS A CA 1
ATOM 1328 C C . LYS A 1 92 ? 6.682 7.364 -6.080 1.00 0.00 92 LYS A C 1
ATOM 1329 O O . LYS A 1 92 ? 6.086 6.346 -5.718 1.00 0.00 92 LYS A O 1
ATOM 1348 N N . ILE A 1 93 ? 6.100 8.516 -6.358 1.00 0.00 93 ILE A N 1
ATOM 1349 C CA . ILE A 1 93 ? 4.673 8.731 -6.293 1.00 0.00 93 ILE A CA 1
ATOM 1350 C C . ILE A 1 93 ? 4.151 9.299 -7.610 1.00 0.00 93 ILE A C 1
ATOM 1351 O O . ILE A 1 93 ? 4.855 10.024 -8.320 1.00 0.00 93 ILE A O 1
ATOM 1367 N N . SER A 1 94 ? 2.914 8.941 -7.910 1.00 0.00 94 SER A N 1
ATOM 1368 C CA . SER A 1 94 ? 2.219 9.402 -9.088 1.00 0.00 94 SER A CA 1
ATOM 1369 C C . SER A 1 94 ? 1.065 10.313 -8.691 1.00 0.00 94 SER A C 1
ATOM 1370 O O . SER A 1 94 ? 0.397 10.906 -9.548 1.00 0.00 94 SER A O 1
ATOM 1378 N N . VAL A 1 95 ? 0.841 10.408 -7.381 1.00 0.00 95 VAL A N 1
ATOM 1379 C CA . VAL A 1 95 ? -0.229 11.164 -6.835 1.00 0.00 95 VAL A CA 1
ATOM 1380 C C . VAL A 1 95 ? 0.239 12.486 -6.227 1.00 0.00 95 VAL A C 1
ATOM 1381 O O . VAL A 1 95 ? 1.414 12.853 -6.311 1.00 0.00 95 VAL A O 1
ATOM 1394 N N . SER A 1 96 ? -0.712 13.187 -5.613 1.00 0.00 96 SER A N 1
ATOM 1395 C CA . SER A 1 96 ? -0.495 14.476 -4.993 1.00 0.00 96 SER A CA 1
ATOM 1396 C C . SER A 1 96 ? -1.542 14.690 -3.921 1.00 0.00 96 SER A C 1
ATOM 1397 O O . SER A 1 96 ? -2.696 14.287 -4.077 1.00 0.00 96 SER A O 1
ATOM 1405 N N . THR A 1 97 ? -1.126 15.338 -2.841 1.00 0.00 97 THR A N 1
ATOM 1406 C CA . THR A 1 97 ? -1.991 15.624 -1.699 1.00 0.00 97 THR A CA 1
ATOM 1407 C C . THR A 1 97 ? -3.260 16.384 -2.125 1.00 0.00 97 THR A C 1
ATOM 1408 O O . THR A 1 97 ? -3.175 17.381 -2.847 1.00 0.00 97 THR A O 1
ATOM 1419 N N . ASP A 1 98 ? -4.426 15.864 -1.688 1.00 0.00 98 ASP A N 1
ATOM 1420 C CA . ASP A 1 98 ? -5.763 16.441 -1.967 1.00 0.00 98 ASP A CA 1
ATOM 1421 C C . ASP A 1 98 ? -6.335 15.947 -3.298 1.00 0.00 98 ASP A C 1
ATOM 1422 O O . ASP A 1 98 ? -7.491 16.243 -3.624 1.00 0.00 98 ASP A O 1
ATOM 1431 N N . SER A 1 99 ? -5.537 15.177 -4.057 1.00 0.00 99 SER A N 1
ATOM 1432 C CA . SER A 1 99 ? -5.976 14.629 -5.325 1.00 0.00 99 SER A CA 1
ATOM 1433 C C . SER A 1 99 ? -6.807 13.375 -5.101 1.00 0.00 99 SER A C 1
ATOM 1434 O O . SER A 1 99 ? -6.599 12.655 -4.124 1.00 0.00 99 SER A O 1
ATOM 1442 N N . THR A 1 100 ? -7.762 13.135 -5.992 1.00 0.00 100 THR A N 1
ATOM 1443 C CA . THR A 1 100 ? -8.607 11.962 -5.915 1.00 0.00 100 THR A CA 1
ATOM 1444 C C . THR A 1 100 ? -7.948 10.761 -6.565 1.00 0.00 100 THR A C 1
ATOM 1445 O O . THR A 1 100 ? -7.224 10.897 -7.557 1.00 0.00 100 THR A O 1
ATOM 1456 N N . VAL A 1 101 ? -8.207 9.594 -5.994 1.00 0.00 101 VAL A N 1
ATOM 1457 C CA . VAL A 1 101 ? -7.646 8.367 -6.480 1.00 0.00 101 VAL A CA 1
ATOM 1458 C C . VAL A 1 101 ? -8.710 7.323 -6.779 1.00 0.00 101 VAL A C 1
ATOM 1459 O O . VAL A 1 101 ? -9.872 7.456 -6.382 1.00 0.00 101 VAL A O 1
ATOM 1472 N N . LYS A 1 102 ? -8.270 6.270 -7.469 1.00 0.00 102 LYS A N 1
ATOM 1473 C CA . LYS A 1 102 ? -9.089 5.167 -7.857 1.00 0.00 102 LYS A CA 1
ATOM 1474 C C . LYS A 1 102 ? -8.317 3.876 -7.703 1.00 0.00 102 LYS A C 1
ATOM 1475 O O . LYS A 1 102 ? -7.103 3.824 -7.899 1.00 0.00 102 LYS A O 1
ATOM 1494 N N . GLN A 1 103 ? -9.060 2.837 -7.368 1.00 0.00 103 GLN A N 1
ATOM 1495 C CA . GLN A 1 103 ? -8.531 1.502 -7.156 1.00 0.00 103 GLN A CA 1
ATOM 1496 C C . GLN A 1 103 ? -7.787 0.990 -8.394 1.00 0.00 103 GLN A C 1
ATOM 1497 O O . GLN A 1 103 ? -8.230 1.175 -9.531 1.00 0.00 103 GLN A O 1
ATOM 1511 N N . GLY A 1 104 ? -6.652 0.356 -8.128 1.00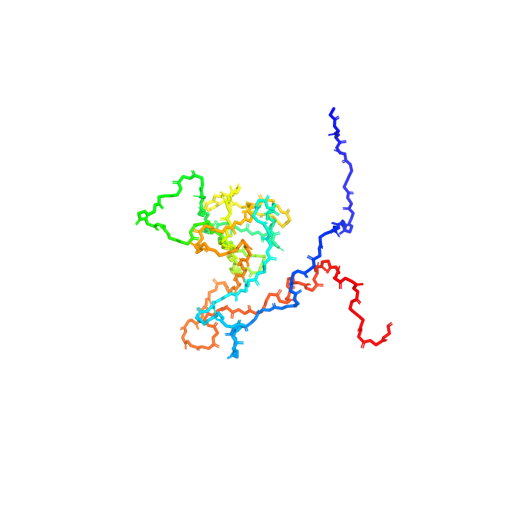 0.00 104 GLY A N 1
ATOM 1512 C CA . GLY A 1 104 ? -5.797 -0.208 -9.160 1.00 0.00 104 GLY A CA 1
ATOM 1513 C C . GLY A 1 104 ? -4.964 0.819 -9.903 1.00 0.00 104 GLY A C 1
ATOM 1514 O O . GLY A 1 104 ? -4.153 0.462 -10.758 1.00 0.00 104 GLY A O 1
ATOM 1518 N N . GLN A 1 105 ? -5.183 2.097 -9.588 1.00 0.00 105 GLN A N 1
ATOM 1519 C CA . GLN A 1 105 ? -4.458 3.194 -10.208 1.00 0.00 105 GLN A CA 1
ATOM 1520 C C . GLN A 1 105 ? -3.054 3.256 -9.665 1.00 0.00 105 GLN A C 1
ATOM 1521 O O . GLN A 1 105 ? -2.823 3.060 -8.473 1.00 0.00 105 GLN A O 1
ATOM 1535 N N . ILE A 1 106 ? -2.123 3.509 -10.568 1.00 0.00 106 ILE A N 1
ATOM 1536 C CA . ILE A 1 106 ? -0.732 3.590 -10.218 1.00 0.00 106 ILE A CA 1
ATOM 1537 C C . ILE A 1 106 ? -0.481 4.864 -9.423 1.00 0.00 106 ILE A C 1
ATOM 1538 O O . ILE A 1 106 ? -0.413 5.970 -9.970 1.00 0.00 106 ILE A O 1
ATOM 1554 N N . ILE A 1 107 ? -0.379 4.664 -8.124 1.00 0.00 107 ILE A N 1
ATOM 1555 C CA . ILE A 1 107 ? -0.164 5.728 -7.175 1.00 0.00 107 ILE A CA 1
ATOM 1556 C C . ILE A 1 107 ? 1.323 5.956 -6.848 1.00 0.00 107 ILE A C 1
ATOM 1557 O O . ILE A 1 107 ? 1.660 6.891 -6.115 1.00 0.00 107 ILE A O 1
ATOM 1573 N N . GLY A 1 108 ? 2.197 5.099 -7.391 1.00 0.00 108 GLY A N 1
ATOM 1574 C CA . GLY A 1 108 ? 3.620 5.231 -7.182 1.00 0.00 108 GLY A CA 1
ATOM 1575 C C . GLY A 1 108 ? 4.381 3.996 -7.614 1.00 0.00 108 GLY A C 1
ATOM 1576 O O . GLY A 1 108 ? 3.884 3.181 -8.393 1.00 0.00 108 GLY A O 1
ATOM 1580 N N . TYR A 1 109 ? 5.593 3.891 -7.096 1.00 0.00 109 TYR A N 1
ATOM 1581 C CA . TYR A 1 109 ? 6.502 2.795 -7.354 1.00 0.00 109 TYR A CA 1
ATOM 1582 C C . TYR A 1 109 ? 7.194 2.432 -6.052 1.00 0.00 109 TYR A C 1
ATOM 1583 O O . TYR A 1 109 ? 7.591 3.317 -5.289 1.00 0.00 109 TYR A O 1
ATOM 1601 N N . THR A 1 110 ? 7.349 1.131 -5.821 1.00 0.00 110 THR A N 1
ATOM 1602 C CA . THR A 1 110 ? 7.977 0.594 -4.610 1.00 0.00 110 THR A CA 1
ATOM 1603 C C . THR A 1 110 ? 9.423 1.067 -4.453 1.00 0.00 110 THR A C 1
ATOM 1604 O O . THR A 1 110 ? 10.082 1.373 -5.453 1.00 0.00 110 THR A O 1
ATOM 1615 N N . GLY A 1 111 ? 9.912 1.142 -3.202 1.00 0.00 111 GLY A N 1
ATOM 1616 C CA . GLY A 1 111 ? 11.274 1.586 -2.990 1.00 0.00 111 GLY A CA 1
ATOM 1617 C C . GLY A 1 111 ? 11.862 1.147 -1.678 1.00 0.00 111 GLY A C 1
ATOM 1618 O O . GLY A 1 111 ? 11.363 0.222 -1.030 1.00 0.00 111 GLY A O 1
ATOM 1622 N N . ALA A 1 112 ? 12.952 1.814 -1.308 1.00 0.00 112 ALA A N 1
ATOM 1623 C CA . ALA A 1 112 ? 13.648 1.559 -0.067 1.00 0.00 112 ALA A CA 1
ATOM 1624 C C . ALA A 1 112 ? 14.316 2.856 0.409 1.00 0.00 112 ALA A C 1
ATOM 1625 O O . ALA A 1 112 ? 15.501 2.878 0.772 1.00 0.00 112 ALA A O 1
ATOM 1632 N N . THR A 1 113 ? 13.530 3.940 0.401 1.00 0.00 113 THR A N 1
ATOM 1633 C CA . THR A 1 113 ? 14.013 5.275 0.777 1.00 0.00 113 THR A CA 1
ATOM 1634 C C . THR A 1 113 ? 14.121 5.481 2.299 1.00 0.00 113 THR A C 1
ATOM 1635 O O . THR A 1 113 ? 14.480 6.574 2.756 1.00 0.00 113 THR A O 1
ATOM 1646 N N . GLY A 1 114 ? 13.821 4.431 3.075 1.00 0.00 114 GLY A N 1
ATOM 1647 C CA . GLY A 1 114 ? 13.924 4.508 4.530 1.00 0.00 114 GLY A CA 1
ATOM 1648 C C . GLY A 1 114 ? 15.316 4.117 4.989 1.00 0.00 114 GLY A C 1
ATOM 1649 O O . GLY A 1 114 ? 16.234 4.941 4.964 1.00 0.00 114 GLY A O 1
ATOM 1653 N N . GLN A 1 115 ? 15.465 2.857 5.399 1.00 0.00 115 GLN A N 1
ATOM 1654 C CA . GLN A 1 115 ? 16.762 2.319 5.816 1.00 0.00 115 GLN A CA 1
ATOM 1655 C C . GLN A 1 115 ? 17.329 1.474 4.680 1.00 0.00 115 GLN A C 1
ATOM 1656 O O . GLN A 1 115 ? 16.565 0.852 3.933 1.00 0.00 115 GLN A O 1
ATOM 1670 N N . VAL A 1 116 ? 18.658 1.459 4.534 1.00 0.00 116 VAL A N 1
ATOM 1671 C CA . VAL A 1 116 ? 19.294 0.693 3.455 1.00 0.00 116 VAL A CA 1
ATOM 1672 C C . VAL A 1 116 ? 19.601 -0.744 3.876 1.00 0.00 116 VAL A C 1
ATOM 1673 O O . VAL A 1 116 ? 20.609 -1.022 4.535 1.00 0.00 116 VAL A O 1
ATOM 1686 N N . THR A 1 117 ? 18.687 -1.641 3.493 1.00 0.00 117 THR A N 1
ATOM 1687 C CA . THR A 1 117 ? 18.796 -3.072 3.788 1.00 0.00 117 THR A CA 1
ATOM 1688 C C . THR A 1 117 ? 18.186 -3.890 2.651 1.00 0.00 117 THR A C 1
ATOM 1689 O O . THR A 1 117 ? 18.828 -4.792 2.105 1.00 0.00 117 THR A O 1
ATOM 1700 N N . GLY A 1 118 ? 16.934 -3.555 2.313 1.00 0.00 118 GLY A N 1
ATOM 1701 C CA . GLY A 1 118 ? 16.218 -4.233 1.248 1.00 0.00 118 GLY A CA 1
ATOM 1702 C C . GLY A 1 118 ? 14.913 -3.519 0.897 1.00 0.00 118 GLY A C 1
ATOM 1703 O O . GLY A 1 118 ? 14.254 -3.004 1.804 1.00 0.00 118 GLY A O 1
ATOM 1707 N N . PRO A 1 119 ? 14.495 -3.457 -0.410 1.00 0.00 119 PRO A N 1
ATOM 1708 C CA . PRO A 1 119 ? 13.238 -2.789 -0.814 1.00 0.00 119 PRO A CA 1
ATOM 1709 C C . PRO A 1 119 ? 12.005 -3.579 -0.386 1.00 0.00 119 PRO A C 1
ATOM 1710 O O . PRO A 1 119 ? 12.048 -4.812 -0.348 1.00 0.00 119 PRO A O 1
ATOM 1721 N N . HIS A 1 120 ? 10.921 -2.869 -0.011 1.00 0.00 120 HIS A N 1
ATOM 1722 C CA . HIS A 1 120 ? 9.688 -3.510 0.405 1.00 0.00 120 HIS A CA 1
ATOM 1723 C C . HIS A 1 120 ? 8.499 -2.552 0.323 1.00 0.00 120 HIS A C 1
ATOM 1724 O O . HIS A 1 120 ? 8.603 -1.437 -0.198 1.00 0.00 120 HIS A O 1
ATOM 1739 N N . LEU A 1 121 ? 7.376 -3.037 0.828 1.00 0.00 121 LEU A N 1
ATOM 1740 C CA . LEU A 1 121 ? 6.130 -2.336 0.832 1.00 0.00 121 LEU A CA 1
ATOM 1741 C C . LEU A 1 121 ? 5.566 -2.250 2.236 1.00 0.00 121 LEU A C 1
ATOM 1742 O O . LEU A 1 121 ? 5.583 -3.217 3.002 1.00 0.00 121 LEU A O 1
ATOM 1758 N N . HIS A 1 122 ? 5.086 -1.069 2.544 1.00 0.00 122 HIS A N 1
ATOM 1759 C CA . HIS A 1 122 ? 4.467 -0.780 3.800 1.00 0.00 122 HIS A CA 1
ATOM 1760 C C . HIS A 1 122 ? 3.013 -0.418 3.547 1.00 0.00 122 HIS A C 1
ATOM 1761 O O . HIS A 1 122 ? 2.719 0.491 2.772 1.00 0.00 122 HIS A O 1
ATOM 1775 N N . PHE A 1 123 ? 2.126 -1.158 4.184 1.00 0.00 123 PHE A N 1
ATOM 1776 C CA . PHE A 1 123 ? 0.695 -0.924 4.067 1.00 0.00 123 PHE A CA 1
ATOM 1777 C C . PHE A 1 123 ? 0.064 -0.788 5.457 1.00 0.00 123 PHE A C 1
ATOM 1778 O O . PHE A 1 123 ? -0.061 -1.768 6.201 1.00 0.00 123 PHE A O 1
ATOM 1795 N N . GLU A 1 124 ? -0.309 0.442 5.796 1.00 0.00 124 GLU A N 1
ATOM 1796 C CA . GLU A 1 124 ? -0.938 0.750 7.044 1.00 0.00 124 GLU A CA 1
ATOM 1797 C C . GLU A 1 124 ? -2.358 1.247 6.791 1.00 0.00 124 GLU A C 1
ATOM 1798 O O . GLU A 1 124 ? -2.587 2.160 6.005 1.00 0.00 124 GLU A O 1
ATOM 1810 N N . MET A 1 125 ? -3.285 0.617 7.470 1.00 0.00 125 MET A N 1
ATOM 1811 C CA . MET A 1 125 ? -4.683 0.913 7.379 1.00 0.00 125 MET A CA 1
ATOM 1812 C C . MET A 1 125 ? -5.187 1.293 8.747 1.00 0.00 125 MET A C 1
ATOM 1813 O O . MET A 1 125 ? -4.875 0.652 9.755 1.00 0.00 125 MET A O 1
ATOM 1827 N N . LEU A 1 126 ? -5.985 2.328 8.737 1.00 0.00 126 LEU A N 1
ATOM 1828 C CA . LEU A 1 126 ? -6.555 2.896 9.931 1.00 0.00 126 LEU A CA 1
ATOM 1829 C C . LEU A 1 126 ? -8.000 3.355 9.669 1.00 0.00 126 LEU A C 1
ATOM 1830 O O . LEU A 1 126 ? -8.408 3.435 8.512 1.00 0.00 126 LEU A O 1
ATOM 1846 N N . PRO A 1 127 ? -8.814 3.632 10.731 1.00 0.00 127 PRO A N 1
ATOM 1847 C CA . PRO A 1 127 ? -10.190 4.135 10.577 1.00 0.00 127 PRO A CA 1
ATOM 1848 C C . PRO A 1 127 ? -10.251 5.506 9.929 1.00 0.00 127 PRO A C 1
ATOM 1849 O O . PRO A 1 127 ? -9.220 6.091 9.581 1.00 0.00 127 PRO A O 1
ATOM 1860 N N . ALA A 1 128 ? -11.476 6.016 9.799 1.00 0.00 128 ALA A N 1
ATOM 1861 C CA . ALA A 1 128 ? -11.696 7.341 9.278 1.00 0.00 128 ALA A CA 1
ATOM 1862 C C . ALA A 1 128 ? -11.256 8.367 10.324 1.00 0.00 128 ALA A C 1
ATOM 1863 O O . ALA A 1 128 ? -10.847 9.485 9.999 1.00 0.00 128 ALA A O 1
ATOM 1870 N N . ASN A 1 129 ? -11.332 7.925 11.593 1.00 0.00 129 ASN A N 1
ATOM 1871 C CA . ASN A 1 129 ? -10.965 8.722 12.760 1.00 0.00 129 ASN A CA 1
ATOM 1872 C C . ASN A 1 129 ? -10.641 7.795 13.900 1.00 0.00 129 ASN A C 1
ATOM 1873 O O . ASN A 1 129 ? -11.533 7.235 14.550 1.00 0.00 129 ASN A O 1
ATOM 1884 N N . PRO A 1 130 ? -9.329 7.622 14.153 1.00 0.00 130 PRO A N 1
ATOM 1885 C CA . PRO A 1 130 ? -8.843 6.711 15.164 1.00 0.00 130 PRO A CA 1
ATOM 1886 C C . PRO A 1 130 ? -9.043 7.119 16.608 1.00 0.00 130 PRO A C 1
ATOM 1887 O O . PRO A 1 130 ? -9.310 8.278 16.937 1.00 0.00 130 PRO A O 1
ATOM 1898 N N . ASN A 1 131 ? -8.902 6.099 17.441 1.00 0.00 131 ASN A N 1
ATOM 1899 C CA . ASN A 1 131 ? -8.992 6.193 18.860 1.00 0.00 131 ASN A CA 1
ATOM 1900 C C . ASN A 1 131 ? -7.646 5.783 19.428 1.00 0.00 131 ASN A C 1
ATOM 1901 O O . ASN A 1 131 ? -7.497 4.728 20.058 1.00 0.00 131 ASN A O 1
ATOM 1912 N N . TRP A 1 132 ? -6.666 6.666 19.212 1.00 0.00 132 TRP A N 1
ATOM 1913 C CA . TRP A 1 132 ? -5.275 6.461 19.646 1.00 0.00 132 TRP A CA 1
ATOM 1914 C C . TRP A 1 132 ? -5.145 6.366 21.179 1.00 0.00 132 TRP A C 1
ATOM 1915 O O . TRP A 1 132 ? -4.041 6.425 21.735 1.00 0.00 132 TRP A O 1
ATOM 1936 N N . GLN A 1 133 ? -6.289 6.196 21.835 1.00 0.00 133 GLN A N 1
ATOM 1937 C CA . GLN A 1 133 ? -6.396 6.114 23.273 1.00 0.00 133 GLN A CA 1
ATOM 1938 C C . GLN A 1 133 ? -6.073 4.718 23.813 1.00 0.00 133 GLN A C 1
ATOM 1939 O O . GLN A 1 133 ? -6.647 4.248 24.805 1.00 0.00 133 GLN A O 1
ATOM 1953 N N . ASN A 1 134 ? -5.140 4.077 23.119 1.00 0.00 134 ASN A N 1
ATOM 1954 C CA . ASN A 1 134 ? -4.623 2.740 23.419 1.00 0.00 134 ASN A CA 1
ATOM 1955 C C . ASN A 1 134 ? -5.653 1.686 23.096 1.00 0.00 134 ASN A C 1
ATOM 1956 O O . ASN A 1 134 ? -6.806 1.774 23.530 1.00 0.00 134 ASN A O 1
ATOM 1967 N N . GLY A 1 135 ? -5.225 0.701 22.322 1.00 0.00 135 GLY A N 1
ATOM 1968 C CA . GLY A 1 135 ? -6.116 -0.359 21.933 1.00 0.00 135 GLY A CA 1
ATOM 1969 C C . GLY A 1 135 ? -5.788 -0.941 20.575 1.00 0.00 135 GLY A C 1
ATOM 1970 O O . GLY A 1 135 ? -5.735 -2.166 20.426 1.00 0.00 135 GLY A O 1
ATOM 1974 N N . PHE A 1 136 ? -5.593 -0.070 19.577 1.00 0.00 136 PHE A N 1
ATOM 1975 C CA . PHE A 1 136 ? -5.255 -0.507 18.215 1.00 0.00 136 PHE A CA 1
ATOM 1976 C C . PHE A 1 136 ? -4.420 0.527 17.475 1.00 0.00 136 PHE A C 1
ATOM 1977 O O . PHE A 1 136 ? -3.767 0.206 16.484 1.00 0.00 136 PHE A O 1
ATOM 1994 N N . SER A 1 137 ? -4.462 1.778 17.959 1.00 0.00 137 SER A N 1
ATOM 1995 C CA . SER A 1 137 ? -3.750 2.928 17.365 1.00 0.00 137 SER A CA 1
ATOM 1996 C C . SER A 1 137 ? -4.347 3.197 16.000 1.00 0.00 137 SER A C 1
ATOM 1997 O O . SER A 1 137 ? -3.783 3.894 15.148 1.00 0.00 137 SER A O 1
ATOM 2005 N N . GLY A 1 138 ? -5.547 2.631 15.853 1.00 0.00 138 GLY A N 1
ATOM 2006 C CA . GLY A 1 138 ? -6.316 2.732 14.647 1.00 0.00 138 GLY A CA 1
ATOM 2007 C C . GLY A 1 138 ? -5.825 1.791 13.567 1.00 0.00 138 GLY A C 1
ATOM 2008 O O . GLY A 1 138 ? -6.499 1.593 12.559 1.00 0.00 138 GLY A O 1
ATOM 2012 N N . ARG A 1 139 ? -4.646 1.195 13.773 1.00 0.00 139 ARG A N 1
ATOM 2013 C CA . ARG A 1 139 ? -4.094 0.284 12.769 1.00 0.00 139 ARG A CA 1
ATOM 2014 C C . ARG A 1 139 ? -4.631 -1.137 12.927 1.00 0.00 139 ARG A C 1
ATOM 2015 O O . ARG A 1 139 ? -4.534 -1.731 14.005 1.00 0.00 139 ARG A O 1
ATOM 2036 N N . ILE A 1 140 ? -5.216 -1.665 11.843 1.00 0.00 140 ILE A N 1
ATOM 2037 C CA . ILE A 1 140 ? -5.769 -3.020 11.859 1.00 0.00 140 ILE A CA 1
ATOM 2038 C C . ILE A 1 140 ? -5.237 -3.896 10.707 1.00 0.00 140 ILE A C 1
ATOM 2039 O O . ILE A 1 140 ? -4.361 -3.477 9.946 1.00 0.00 140 ILE A O 1
ATOM 2055 N N . ASP A 1 141 ? -5.821 -5.105 10.579 1.00 0.00 141 ASP A N 1
ATOM 2056 C CA . ASP A 1 141 ? -5.410 -6.119 9.597 1.00 0.00 141 ASP A CA 1
ATOM 2057 C C . ASP A 1 141 ? -5.793 -5.789 8.135 1.00 0.00 141 ASP A C 1
ATOM 2058 O O . ASP A 1 141 ? -6.937 -5.404 7.875 1.00 0.00 141 ASP A O 1
ATOM 2067 N N . PRO A 1 142 ? -4.828 -5.913 7.158 1.00 0.00 142 PRO A N 1
ATOM 2068 C CA . PRO A 1 142 ? -5.091 -5.673 5.724 1.00 0.00 142 PRO A CA 1
ATOM 2069 C C . PRO A 1 142 ? -5.824 -6.837 5.031 1.00 0.00 142 PRO A C 1
ATOM 2070 O O . PRO A 1 142 ? -6.161 -6.740 3.848 1.00 0.00 142 PRO A O 1
ATOM 2081 N N . THR A 1 143 ? -6.097 -7.918 5.791 1.00 0.00 143 THR A N 1
ATOM 2082 C CA . THR A 1 143 ? -6.753 -9.136 5.296 1.00 0.00 143 THR A CA 1
ATOM 2083 C C . THR A 1 143 ? -8.058 -8.881 4.544 1.00 0.00 143 THR A C 1
ATOM 2084 O O . THR A 1 143 ? -8.470 -9.692 3.708 1.00 0.00 143 THR A O 1
ATOM 2095 N N . GLY A 1 144 ? -8.685 -7.748 4.844 1.00 0.00 144 GLY A N 1
ATOM 2096 C CA . GLY A 1 144 ? -9.941 -7.372 4.198 1.00 0.00 144 GLY A CA 1
ATOM 2097 C C . GLY A 1 144 ? -9.730 -6.937 2.756 1.00 0.00 144 GLY A C 1
ATOM 2098 O O . GLY A 1 144 ? -10.633 -7.053 1.924 1.00 0.00 144 GLY A O 1
ATOM 2102 N N . TYR A 1 145 ? -8.506 -6.478 2.475 1.00 0.00 145 TYR A N 1
ATOM 2103 C CA . TYR A 1 145 ? -8.108 -6.009 1.156 1.00 0.00 145 TYR A CA 1
ATOM 2104 C C . TYR A 1 145 ? -7.245 -7.046 0.433 1.00 0.00 145 TYR A C 1
ATOM 2105 O O . TYR A 1 145 ? -6.969 -6.910 -0.765 1.00 0.00 145 TYR A O 1
ATOM 2123 N N . ILE A 1 146 ? -6.823 -8.077 1.171 1.00 0.00 146 ILE A N 1
ATOM 2124 C CA . ILE A 1 146 ? -5.982 -9.128 0.626 1.00 0.00 146 ILE A CA 1
ATOM 2125 C C . ILE A 1 146 ? -6.825 -10.363 0.277 1.00 0.00 146 ILE A C 1
ATOM 2126 O O . ILE A 1 146 ? -6.350 -11.285 -0.388 1.00 0.00 146 ILE A O 1
ATOM 2142 N N . ALA A 1 147 ? -8.081 -10.357 0.727 1.00 0.00 147 ALA A N 1
ATOM 2143 C CA . ALA A 1 147 ? -9.028 -11.434 0.448 1.00 0.00 147 ALA A CA 1
ATOM 2144 C C . ALA A 1 147 ? -9.525 -11.389 -0.995 1.00 0.00 147 ALA A C 1
ATOM 2145 O O . ALA A 1 147 ? -9.924 -12.410 -1.561 1.00 0.00 147 ALA A O 1
ATOM 2152 N N . ASN A 1 148 ? -9.502 -10.186 -1.564 1.00 0.00 148 ASN A N 1
ATOM 2153 C CA . ASN A 1 148 ? -9.927 -9.940 -2.911 1.00 0.00 148 ASN A CA 1
ATOM 2154 C C . ASN A 1 148 ? -8.711 -9.805 -3.803 1.00 0.00 148 ASN A C 1
ATOM 2155 O O . ASN A 1 148 ? -8.780 -9.307 -4.934 1.00 0.00 148 ASN A O 1
ATOM 2166 N N . ALA A 1 149 ? -7.598 -10.274 -3.260 1.00 0.00 149 ALA A N 1
ATOM 2167 C CA . ALA A 1 149 ? -6.337 -10.230 -3.909 1.00 0.00 149 ALA A CA 1
ATOM 2168 C C . ALA A 1 149 ? -6.016 -11.539 -4.662 1.00 0.00 149 ALA A C 1
ATOM 2169 O O . ALA A 1 149 ? -6.714 -12.543 -4.490 1.00 0.00 149 ALA A O 1
ATOM 2176 N N . PRO A 1 150 ? -4.955 -11.531 -5.528 1.00 0.00 150 PRO A N 1
ATOM 2177 C CA . PRO A 1 150 ? -4.506 -12.706 -6.316 1.00 0.00 150 PRO A CA 1
ATOM 2178 C C . PRO A 1 150 ? -4.206 -13.951 -5.462 1.00 0.00 150 PRO A C 1
ATOM 2179 O O . PRO A 1 150 ? -4.293 -13.908 -4.232 1.00 0.00 150 PRO A O 1
ATOM 2190 N N . VAL A 1 151 ? -3.827 -15.041 -6.140 1.00 0.00 151 VAL A N 1
ATOM 2191 C CA . VAL A 1 151 ? -3.556 -16.319 -5.507 1.00 0.00 151 VAL A CA 1
ATOM 2192 C C . VAL A 1 151 ? -2.069 -16.648 -5.540 1.00 0.00 151 VAL A C 1
ATOM 2193 O O . VAL A 1 151 ? -1.412 -16.562 -6.579 1.00 0.00 151 VAL A O 1
ATOM 2206 N N . PHE A 1 152 ? -1.591 -17.059 -4.383 1.00 0.00 152 PHE A N 1
ATOM 2207 C CA . PHE A 1 152 ? -0.208 -17.463 -4.170 1.00 0.00 152 PHE A CA 1
ATOM 2208 C C . PHE A 1 152 ? -0.131 -18.997 -4.150 1.00 0.00 152 PHE A C 1
ATOM 2209 O O . PHE A 1 152 ? -0.401 -19.628 -3.121 1.00 0.00 152 PHE A O 1
ATOM 2226 N N . ASN A 1 153 ? 0.240 -19.584 -5.304 1.00 0.00 153 ASN A N 1
ATOM 2227 C CA . ASN A 1 153 ? 0.386 -21.052 -5.484 1.00 0.00 153 ASN A CA 1
ATOM 2228 C C . ASN A 1 153 ? -0.955 -21.803 -5.428 1.00 0.00 153 ASN A C 1
ATOM 2229 O O . ASN A 1 153 ? -1.161 -22.757 -6.184 1.00 0.00 153 ASN A O 1
ATOM 2240 N N . GLY A 1 154 ? -1.855 -21.360 -4.542 1.00 0.00 154 GLY A N 1
ATOM 2241 C CA . GLY A 1 154 ? -3.152 -22.001 -4.392 1.00 0.00 154 GLY A CA 1
ATOM 2242 C C . GLY A 1 154 ? -3.338 -22.593 -3.008 1.00 0.00 154 GLY A C 1
ATOM 2243 O O . GLY A 1 154 ? -2.965 -23.744 -2.765 1.00 0.00 154 GLY A O 1
ATOM 2247 N N . THR A 1 155 ? -3.918 -21.796 -2.103 1.00 0.00 155 THR A N 1
ATOM 2248 C CA . THR A 1 155 ? -4.159 -22.196 -0.737 1.00 0.00 155 THR A CA 1
ATOM 2249 C C . THR A 1 155 ? -5.574 -22.740 -0.570 1.00 0.00 155 THR A C 1
ATOM 2250 O O . THR A 1 155 ? -6.556 -21.987 -0.572 1.00 0.00 155 THR A O 1
ATOM 2261 N N . THR A 1 156 ? -5.654 -24.058 -0.444 1.00 0.00 156 THR A N 1
ATOM 2262 C CA . THR A 1 156 ? -6.928 -24.757 -0.264 1.00 0.00 156 THR A CA 1
ATOM 2263 C C . THR A 1 156 ? -7.217 -25.012 1.225 1.00 0.00 156 THR A C 1
ATOM 2264 O O . THR A 1 156 ? -6.282 -25.287 1.983 1.00 0.00 156 THR A O 1
ATOM 2275 N N . PRO A 1 157 ? -8.510 -24.925 1.681 1.00 0.00 157 PRO A N 1
ATOM 2276 C CA . PRO A 1 157 ? -8.869 -25.166 3.083 1.00 0.00 157 PRO A CA 1
ATOM 2277 C C . PRO A 1 157 ? -9.054 -26.649 3.409 1.00 0.00 157 PRO A C 1
ATOM 2278 O O . PRO A 1 157 ? -8.679 -27.117 4.489 1.00 0.00 157 PRO A O 1
ATOM 2289 N N . THR A 1 158 ? -9.627 -27.364 2.447 1.00 0.00 158 THR A N 1
ATOM 2290 C CA . THR A 1 158 ? -9.908 -28.793 2.553 1.00 0.00 158 THR A CA 1
ATOM 2291 C C . THR A 1 158 ? -10.172 -29.373 1.165 1.00 0.00 158 THR A C 1
ATOM 2292 O O . THR A 1 158 ? -9.441 -30.242 0.680 1.00 0.00 158 THR A O 1
ATOM 2303 N N . GLU A 1 159 ? -11.234 -28.862 0.556 1.00 0.00 159 GLU A N 1
ATOM 2304 C CA . GLU A 1 159 ? -11.661 -29.259 -0.779 1.00 0.00 159 GLU A CA 1
ATOM 2305 C C . GLU A 1 159 ? -10.989 -28.404 -1.857 1.00 0.00 159 GLU A C 1
ATOM 2306 O O . GLU A 1 159 ? -10.277 -28.981 -2.706 1.00 0.00 159 GLU A O 1
ATOM 2321 N N . MET A 1 1 ? 9.038 -2.915 -18.026 1.00 0.00 1 MET A N 2
ATOM 2322 C CA . MET A 1 1 ? 9.151 -3.293 -19.459 1.00 0.00 1 MET A CA 2
ATOM 2323 C C . MET A 1 1 ? 7.791 -3.691 -20.025 1.00 0.00 1 MET A C 2
ATOM 2324 O O . MET A 1 1 ? 7.041 -4.436 -19.389 1.00 0.00 1 MET A O 2
ATOM 2340 N N . ARG A 1 2 ? 7.490 -3.190 -21.230 1.00 0.00 2 ARG A N 2
ATOM 2341 C CA . ARG A 1 2 ? 6.219 -3.473 -21.910 1.00 0.00 2 ARG A CA 2
ATOM 2342 C C . ARG A 1 2 ? 6.300 -4.764 -22.724 1.00 0.00 2 ARG A C 2
ATOM 2343 O O . ARG A 1 2 ? 7.364 -5.107 -23.248 1.00 0.00 2 ARG A O 2
ATOM 2364 N N . GLY A 1 3 ? 5.167 -5.468 -22.818 1.00 0.00 3 GLY A N 2
ATOM 2365 C CA . GLY A 1 3 ? 5.110 -6.718 -23.563 1.00 0.00 3 GLY A CA 2
ATOM 2366 C C . GLY A 1 3 ? 3.826 -6.869 -24.353 1.00 0.00 3 GLY A C 2
ATOM 2367 O O . GLY A 1 3 ? 3.861 -7.016 -25.579 1.00 0.00 3 GLY A O 2
ATOM 2371 N N . SER A 1 4 ? 2.691 -6.830 -23.646 1.00 0.00 4 SER A N 2
ATOM 2372 C CA . SER A 1 4 ? 1.373 -6.966 -24.269 1.00 0.00 4 SER A CA 2
ATOM 2373 C C . SER A 1 4 ? 0.753 -5.598 -24.547 1.00 0.00 4 SER A C 2
ATOM 2374 O O . SER A 1 4 ? 1.022 -4.630 -23.829 1.00 0.00 4 SER A O 2
ATOM 2382 N N . HIS A 1 5 ? -0.076 -5.534 -25.594 1.00 0.00 5 HIS A N 2
ATOM 2383 C CA . HIS A 1 5 ? -0.746 -4.293 -25.984 1.00 0.00 5 HIS A CA 2
ATOM 2384 C C . HIS A 1 5 ? -2.267 -4.480 -26.019 1.00 0.00 5 HIS A C 2
ATOM 2385 O O . HIS A 1 5 ? -3.010 -3.630 -25.519 1.00 0.00 5 HIS A O 2
ATOM 2400 N N . HIS A 1 6 ? -2.715 -5.595 -26.611 1.00 0.00 6 HIS A N 2
ATOM 2401 C CA . HIS A 1 6 ? -4.142 -5.909 -26.713 1.00 0.00 6 HIS A CA 2
ATOM 2402 C C . HIS A 1 6 ? -4.464 -7.207 -25.979 1.00 0.00 6 HIS A C 2
ATOM 2403 O O . HIS A 1 6 ? -3.633 -8.118 -25.921 1.00 0.00 6 HIS A O 2
ATOM 2418 N N . HIS A 1 7 ? -5.678 -7.277 -25.424 1.00 0.00 7 HIS A N 2
ATOM 2419 C CA . HIS A 1 7 ? -6.133 -8.457 -24.681 1.00 0.00 7 HIS A CA 2
ATOM 2420 C C . HIS A 1 7 ? -7.224 -9.209 -25.446 1.00 0.00 7 HIS A C 2
ATOM 2421 O O . HIS A 1 7 ? -8.113 -8.591 -26.039 1.00 0.00 7 HIS A O 2
ATOM 2436 N N . HIS A 1 8 ? -7.141 -10.543 -25.416 1.00 0.00 8 HIS A N 2
ATOM 2437 C CA . HIS A 1 8 ? -8.111 -11.404 -26.095 1.00 0.00 8 HIS A CA 2
ATOM 2438 C C . HIS A 1 8 ? -8.931 -12.217 -25.089 1.00 0.00 8 HIS A C 2
ATOM 2439 O O . HIS A 1 8 ? -10.154 -12.322 -25.222 1.00 0.00 8 HIS A O 2
ATOM 2454 N N . HIS A 1 9 ? -8.246 -12.789 -24.089 1.00 0.00 9 HIS A N 2
ATOM 2455 C CA . HIS A 1 9 ? -8.899 -13.597 -23.057 1.00 0.00 9 HIS A CA 2
ATOM 2456 C C . HIS A 1 9 ? -8.737 -12.960 -21.680 1.00 0.00 9 HIS A C 2
ATOM 2457 O O . HIS A 1 9 ? -7.702 -12.355 -21.386 1.00 0.00 9 HIS A O 2
ATOM 2472 N N . HIS A 1 10 ? -9.769 -13.114 -20.843 1.00 0.00 10 HIS A N 2
ATOM 2473 C CA . HIS A 1 10 ? -9.772 -12.563 -19.483 1.00 0.00 10 HIS A CA 2
ATOM 2474 C C . HIS A 1 10 ? -9.548 -13.663 -18.447 1.00 0.00 10 HIS A C 2
ATOM 2475 O O . HIS A 1 10 ? -9.938 -14.815 -18.662 1.00 0.00 10 HIS A O 2
ATOM 2490 N N . GLY A 1 11 ? -8.907 -13.297 -17.331 1.00 0.00 11 GLY A N 2
ATOM 2491 C CA . GLY A 1 11 ? -8.633 -14.251 -16.261 1.00 0.00 11 GLY A CA 2
ATOM 2492 C C . GLY A 1 11 ? -7.155 -14.365 -15.922 1.00 0.00 11 GLY A C 2
ATOM 2493 O O . GLY A 1 11 ? -6.721 -15.388 -15.383 1.00 0.00 11 GLY A O 2
ATOM 2497 N N . SER A 1 12 ? -6.385 -13.317 -16.240 1.00 0.00 12 SER A N 2
ATOM 2498 C CA . SER A 1 12 ? -4.945 -13.292 -15.970 1.00 0.00 12 SER A CA 2
ATOM 2499 C C . SER A 1 12 ? -4.619 -12.521 -14.707 1.00 0.00 12 SER A C 2
ATOM 2500 O O . SER A 1 12 ? -5.435 -11.733 -14.216 1.00 0.00 12 SER A O 2
ATOM 2508 N N . ALA A 1 13 ? -3.413 -12.773 -14.177 1.00 0.00 13 ALA A N 2
ATOM 2509 C CA . ALA A 1 13 ? -2.915 -12.079 -13.010 1.00 0.00 13 ALA A CA 2
ATOM 2510 C C . ALA A 1 13 ? -1.392 -12.192 -12.921 1.00 0.00 13 ALA A C 2
ATOM 2511 O O . ALA A 1 13 ? -0.850 -13.267 -12.632 1.00 0.00 13 ALA A O 2
ATOM 2518 N N . THR A 1 14 ? -0.710 -11.070 -13.186 1.00 0.00 14 THR A N 2
ATOM 2519 C CA . THR A 1 14 ? 0.746 -11.004 -13.155 1.00 0.00 14 THR A CA 2
ATOM 2520 C C . THR A 1 14 ? 1.280 -10.600 -11.769 1.00 0.00 14 THR A C 2
ATOM 2521 O O . THR A 1 14 ? 2.477 -10.741 -11.497 1.00 0.00 14 THR A O 2
ATOM 2532 N N . TYR A 1 15 ? 0.381 -10.102 -10.911 1.00 0.00 15 TYR A N 2
ATOM 2533 C CA . TYR A 1 15 ? 0.736 -9.662 -9.578 1.00 0.00 15 TYR A CA 2
ATOM 2534 C C . TYR A 1 15 ? 0.472 -10.722 -8.545 1.00 0.00 15 TYR A C 2
ATOM 2535 O O . TYR A 1 15 ? -0.653 -11.207 -8.387 1.00 0.00 15 TYR A O 2
ATOM 2553 N N . THR A 1 16 ? 1.544 -11.062 -7.843 1.00 0.00 16 THR A N 2
ATOM 2554 C CA . THR A 1 16 ? 1.508 -12.083 -6.817 1.00 0.00 16 THR A CA 2
ATOM 2555 C C . THR A 1 16 ? 1.376 -11.480 -5.414 1.00 0.00 16 THR A C 2
ATOM 2556 O O . THR A 1 16 ? 1.758 -10.327 -5.190 1.00 0.00 16 THR A O 2
ATOM 2567 N N . ARG A 1 17 ? 0.828 -12.273 -4.475 1.00 0.00 17 ARG A N 2
ATOM 2568 C CA . ARG A 1 17 ? 0.645 -11.846 -3.094 1.00 0.00 17 ARG A CA 2
ATOM 2569 C C . ARG A 1 17 ? 1.924 -12.087 -2.270 1.00 0.00 17 ARG A C 2
ATOM 2570 O O . ARG A 1 17 ? 2.293 -13.242 -2.030 1.00 0.00 17 ARG A O 2
ATOM 2591 N N . PRO A 1 18 ? 2.630 -11.006 -1.825 1.00 0.00 18 PRO A N 2
ATOM 2592 C CA . PRO A 1 18 ? 3.854 -11.138 -1.006 1.00 0.00 18 PRO A CA 2
ATOM 2593 C C . PRO A 1 18 ? 3.563 -11.631 0.416 1.00 0.00 18 PRO A C 2
ATOM 2594 O O . PRO A 1 18 ? 4.445 -12.173 1.087 1.00 0.00 18 PRO A O 2
ATOM 2605 N N . LEU A 1 19 ? 2.312 -11.440 0.849 1.00 0.00 19 LEU A N 2
ATOM 2606 C CA . LEU A 1 19 ? 1.865 -11.842 2.162 1.00 0.00 19 LEU A CA 2
ATOM 2607 C C . LEU A 1 19 ? 0.508 -12.492 2.077 1.00 0.00 19 LEU A C 2
ATOM 2608 O O . LEU A 1 19 ? -0.033 -12.770 1.001 1.00 0.00 19 LEU A O 2
ATOM 2624 N N . ASP A 1 20 ? -0.001 -12.715 3.251 1.00 0.00 20 ASP A N 2
ATOM 2625 C CA . ASP A 1 20 ? -1.302 -13.271 3.484 1.00 0.00 20 ASP A CA 2
ATOM 2626 C C . ASP A 1 20 ? -2.038 -12.384 4.462 1.00 0.00 20 ASP A C 2
ATOM 2627 O O . ASP A 1 20 ? -3.272 -12.343 4.489 1.00 0.00 20 ASP A O 2
ATOM 2636 N N . THR A 1 21 ? -1.240 -11.660 5.262 1.00 0.00 21 THR A N 2
ATOM 2637 C CA . THR A 1 21 ? -1.744 -10.779 6.295 1.00 0.00 21 THR A CA 2
ATOM 2638 C C . THR A 1 21 ? -0.640 -9.856 6.865 1.00 0.00 21 THR A C 2
ATOM 2639 O O . THR A 1 21 ? 0.440 -9.713 6.301 1.00 0.00 21 THR A O 2
ATOM 2650 N N . GLY A 1 22 ? -0.989 -9.202 7.957 1.00 0.00 22 GLY A N 2
ATOM 2651 C CA . GLY A 1 22 ? -0.101 -8.310 8.690 1.00 0.00 22 GLY A CA 2
ATOM 2652 C C . GLY A 1 22 ? -0.852 -7.570 9.782 1.00 0.00 22 GLY A C 2
ATOM 2653 O O . GLY A 1 22 ? -1.689 -6.713 9.483 1.00 0.00 22 GLY A O 2
ATOM 2657 N N . ASN A 1 23 ? -0.536 -7.880 11.056 1.00 0.00 23 ASN A N 2
ATOM 2658 C CA . ASN A 1 23 ? -1.222 -7.270 12.200 1.00 0.00 23 ASN A CA 2
ATOM 2659 C C . ASN A 1 23 ? -0.359 -7.176 13.433 1.00 0.00 23 ASN A C 2
ATOM 2660 O O . ASN A 1 23 ? 0.180 -8.170 13.926 1.00 0.00 23 ASN A O 2
ATOM 2671 N N . ILE A 1 24 ? -0.278 -5.943 13.927 1.00 0.00 24 ILE A N 2
ATOM 2672 C CA . ILE A 1 24 ? 0.486 -5.625 15.121 1.00 0.00 24 ILE A CA 2
ATOM 2673 C C . ILE A 1 24 ? -0.470 -5.458 16.293 1.00 0.00 24 ILE A C 2
ATOM 2674 O O . ILE A 1 24 ? -0.518 -4.427 16.976 1.00 0.00 24 ILE A O 2
ATOM 2690 N N . THR A 1 25 ? -1.192 -6.521 16.514 1.00 0.00 25 THR A N 2
ATOM 2691 C CA . THR A 1 25 ? -2.171 -6.622 17.598 1.00 0.00 25 THR A CA 2
ATOM 2692 C C . THR A 1 25 ? -1.614 -7.449 18.759 1.00 0.00 25 THR A C 2
ATOM 2693 O O . THR A 1 25 ? -1.991 -7.248 19.917 1.00 0.00 25 THR A O 2
ATOM 2704 N N . THR A 1 26 ? -0.712 -8.367 18.418 1.00 0.00 26 THR A N 2
ATOM 2705 C CA . THR A 1 26 ? -0.079 -9.244 19.400 1.00 0.00 26 THR A CA 2
ATOM 2706 C C . THR A 1 26 ? 1.423 -8.963 19.484 1.00 0.00 26 THR A C 2
ATOM 2707 O O . THR A 1 26 ? 1.920 -8.469 20.500 1.00 0.00 26 THR A O 2
ATOM 2718 N N . GLY A 1 27 ? 2.114 -9.281 18.401 1.00 0.00 27 GLY A N 2
ATOM 2719 C CA . GLY A 1 27 ? 3.554 -9.078 18.316 1.00 0.00 27 GLY A CA 2
ATOM 2720 C C . GLY A 1 27 ? 4.081 -9.269 16.909 1.00 0.00 27 GLY A C 2
ATOM 2721 O O . GLY A 1 27 ? 3.906 -10.341 16.321 1.00 0.00 27 GLY A O 2
ATOM 2725 N N . PHE A 1 28 ? 4.749 -8.234 16.376 1.00 0.00 28 PHE A N 2
ATOM 2726 C CA . PHE A 1 28 ? 5.300 -8.266 15.023 1.00 0.00 28 PHE A CA 2
ATOM 2727 C C . PHE A 1 28 ? 6.556 -9.109 14.907 1.00 0.00 28 PHE A C 2
ATOM 2728 O O . PHE A 1 28 ? 7.224 -9.398 15.902 1.00 0.00 28 PHE A O 2
ATOM 2745 N N . ASN A 1 29 ? 6.805 -9.545 13.664 1.00 0.00 29 ASN A N 2
ATOM 2746 C CA . ASN A 1 29 ? 7.910 -10.413 13.273 1.00 0.00 29 ASN A CA 2
ATOM 2747 C C . ASN A 1 29 ? 9.319 -9.913 13.643 1.00 0.00 29 ASN A C 2
ATOM 2748 O O . ASN A 1 29 ? 10.301 -10.195 12.939 1.00 0.00 29 ASN A O 2
ATOM 2759 N N . GLY A 1 30 ? 9.408 -9.200 14.748 1.00 0.00 30 GLY A N 2
ATOM 2760 C CA . GLY A 1 30 ? 10.681 -8.683 15.211 1.00 0.00 30 GLY A CA 2
ATOM 2761 C C . GLY A 1 30 ? 10.818 -7.215 14.908 1.00 0.00 30 GLY A C 2
ATOM 2762 O O . GLY A 1 30 ? 11.848 -6.605 15.206 1.00 0.00 30 GLY A O 2
ATOM 2766 N N . TYR A 1 31 ? 9.772 -6.668 14.287 1.00 0.00 31 TYR A N 2
ATOM 2767 C CA . TYR A 1 31 ? 9.719 -5.241 13.946 1.00 0.00 31 TYR A CA 2
ATOM 2768 C C . TYR A 1 31 ? 8.827 -4.513 14.976 1.00 0.00 31 TYR A C 2
ATOM 2769 O O . TYR A 1 31 ? 7.623 -4.340 14.740 1.00 0.00 31 TYR A O 2
ATOM 2787 N N . PRO A 1 32 ? 9.388 -4.083 16.153 1.00 0.00 32 PRO A N 2
ATOM 2788 C CA . PRO A 1 32 ? 8.609 -3.405 17.204 1.00 0.00 32 PRO A CA 2
ATOM 2789 C C . PRO A 1 32 ? 8.308 -1.939 16.882 1.00 0.00 32 PRO A C 2
ATOM 2790 O O . PRO A 1 32 ? 9.172 -1.219 16.372 1.00 0.00 32 PRO A O 2
ATOM 2801 N N . GLY A 1 33 ? 7.075 -1.515 17.187 1.00 0.00 33 GLY A N 2
ATOM 2802 C CA . GLY A 1 33 ? 6.658 -0.135 16.935 1.00 0.00 33 GLY A CA 2
ATOM 2803 C C . GLY A 1 33 ? 6.029 0.058 15.563 1.00 0.00 33 GLY A C 2
ATOM 2804 O O . GLY A 1 33 ? 5.672 1.180 15.191 1.00 0.00 33 GLY A O 2
ATOM 2808 N N . HIS A 1 34 ? 5.869 -1.052 14.830 1.00 0.00 34 HIS A N 2
ATOM 2809 C CA . HIS A 1 34 ? 5.301 -1.066 13.496 1.00 0.00 34 HIS A CA 2
ATOM 2810 C C . HIS A 1 34 ? 3.779 -0.890 13.552 1.00 0.00 34 HIS A C 2
ATOM 2811 O O . HIS A 1 34 ? 3.095 -1.580 14.311 1.00 0.00 34 HIS A O 2
ATOM 2825 N N . VAL A 1 35 ? 3.282 0.068 12.775 1.00 0.00 35 VAL A N 2
ATOM 2826 C CA . VAL A 1 35 ? 1.851 0.376 12.704 1.00 0.00 35 VAL A CA 2
ATOM 2827 C C . VAL A 1 35 ? 1.183 -0.250 11.474 1.00 0.00 35 VAL A C 2
ATOM 2828 O O . VAL A 1 35 ? -0.045 -0.309 11.402 1.00 0.00 35 VAL A O 2
ATOM 2841 N N . GLY A 1 36 ? 1.989 -0.714 10.513 1.00 0.00 36 GLY A N 2
ATOM 2842 C CA . GLY A 1 36 ? 1.452 -1.313 9.307 1.00 0.00 36 GLY A CA 2
ATOM 2843 C C . GLY A 1 36 ? 2.013 -2.691 9.051 1.00 0.00 36 GLY A C 2
ATOM 2844 O O . GLY A 1 36 ? 2.352 -3.420 9.986 1.00 0.00 36 GLY A O 2
ATOM 2848 N N . VAL A 1 37 ? 2.088 -3.038 7.772 1.00 0.00 37 VAL A N 2
ATOM 2849 C CA . VAL A 1 37 ? 2.617 -4.328 7.325 1.00 0.00 37 VAL A CA 2
ATOM 2850 C C . VAL A 1 37 ? 3.693 -4.104 6.242 1.00 0.00 37 VAL A C 2
ATOM 2851 O O . VAL A 1 37 ? 3.638 -3.116 5.505 1.00 0.00 37 VAL A O 2
ATOM 2864 N N . ASP A 1 38 ? 4.649 -5.038 6.147 1.00 0.00 38 ASP A N 2
ATOM 2865 C CA . ASP A 1 38 ? 5.745 -4.926 5.184 1.00 0.00 38 ASP A CA 2
ATOM 2866 C C . ASP A 1 38 ? 5.858 -6.152 4.288 1.00 0.00 38 ASP A C 2
ATOM 2867 O O . ASP A 1 38 ? 5.872 -7.292 4.761 1.00 0.00 38 ASP A O 2
ATOM 2876 N N . TYR A 1 39 ? 5.943 -5.879 2.979 1.00 0.00 39 TYR A N 2
ATOM 2877 C CA . TYR A 1 39 ? 6.043 -6.913 1.948 1.00 0.00 39 TYR A CA 2
ATOM 2878 C C . TYR A 1 39 ? 7.305 -6.701 1.112 1.00 0.00 39 TYR A C 2
ATOM 2879 O O . TYR A 1 39 ? 7.395 -5.742 0.333 1.00 0.00 39 TYR A O 2
ATOM 2897 N N . ALA A 1 40 ? 8.274 -7.599 1.282 1.00 0.00 40 ALA A N 2
ATOM 2898 C CA . ALA A 1 40 ? 9.542 -7.557 0.541 1.00 0.00 40 ALA A CA 2
ATOM 2899 C C . ALA A 1 40 ? 9.333 -7.679 -0.978 1.00 0.00 40 ALA A C 2
ATOM 2900 O O . ALA A 1 40 ? 9.038 -8.763 -1.499 1.00 0.00 40 ALA A O 2
ATOM 2907 N N . VAL A 1 41 ? 9.477 -6.541 -1.670 1.00 0.00 41 VAL A N 2
ATOM 2908 C CA . VAL A 1 41 ? 9.303 -6.465 -3.116 1.00 0.00 41 VAL A CA 2
ATOM 2909 C C . VAL A 1 41 ? 10.287 -5.427 -3.715 1.00 0.00 41 VAL A C 2
ATOM 2910 O O . VAL A 1 41 ? 10.290 -4.269 -3.286 1.00 0.00 41 VAL A O 2
ATOM 2923 N N . PRO A 1 42 ? 11.140 -5.828 -4.710 1.00 0.00 42 PRO A N 2
ATOM 2924 C CA . PRO A 1 42 ? 12.127 -4.924 -5.354 1.00 0.00 42 PRO A CA 2
ATOM 2925 C C . PRO A 1 42 ? 11.580 -3.583 -5.823 1.00 0.00 42 PRO A C 2
ATOM 2926 O O . PRO A 1 42 ? 10.461 -3.460 -6.326 1.00 0.00 42 PRO A O 2
ATOM 2937 N N . VAL A 1 43 ? 12.443 -2.598 -5.620 1.00 0.00 43 VAL A N 2
ATOM 2938 C CA . VAL A 1 43 ? 12.234 -1.193 -5.952 1.00 0.00 43 VAL A CA 2
ATOM 2939 C C . VAL A 1 43 ? 12.023 -0.944 -7.452 1.00 0.00 43 VAL A C 2
ATOM 2940 O O . VAL A 1 43 ? 12.674 -1.572 -8.293 1.00 0.00 43 VAL A O 2
ATOM 2953 N N . GLY A 1 44 ? 11.107 -0.021 -7.756 1.00 0.00 44 GLY A N 2
ATOM 2954 C CA . GLY A 1 44 ? 10.850 0.342 -9.129 1.00 0.00 44 GLY A CA 2
ATOM 2955 C C . GLY A 1 44 ? 9.621 -0.314 -9.727 1.00 0.00 44 GLY A C 2
ATOM 2956 O O . GLY A 1 44 ? 9.328 -0.113 -10.910 1.00 0.00 44 GLY A O 2
ATOM 2960 N N . THR A 1 45 ? 8.902 -1.096 -8.915 1.00 0.00 45 THR A N 2
ATOM 2961 C CA . THR A 1 45 ? 7.696 -1.766 -9.355 1.00 0.00 45 THR A CA 2
ATOM 2962 C C . THR A 1 45 ? 6.480 -0.852 -9.129 1.00 0.00 45 THR A C 2
ATOM 2963 O O . THR A 1 45 ? 6.284 -0.382 -8.005 1.00 0.00 45 THR A O 2
ATOM 2974 N N . PRO A 1 46 ? 5.639 -0.580 -10.182 1.00 0.00 46 PRO A N 2
ATOM 2975 C CA . PRO A 1 46 ? 4.459 0.298 -10.041 1.00 0.00 46 PRO A CA 2
ATOM 2976 C C . PRO A 1 46 ? 3.498 -0.161 -8.943 1.00 0.00 46 PRO A C 2
ATOM 2977 O O . PRO A 1 46 ? 3.063 -1.318 -8.922 1.00 0.00 46 PRO A O 2
ATOM 2988 N N . VAL A 1 47 ? 3.185 0.762 -8.035 1.00 0.00 47 VAL A N 2
ATOM 2989 C CA . VAL A 1 47 ? 2.297 0.510 -6.931 1.00 0.00 47 VAL A CA 2
ATOM 2990 C C . VAL A 1 47 ? 0.929 1.019 -7.276 1.00 0.00 47 VAL A C 2
ATOM 2991 O O . VAL A 1 47 ? 0.736 2.199 -7.585 1.00 0.00 47 VAL A O 2
ATOM 3004 N N . ARG A 1 48 ? 0.008 0.087 -7.234 1.00 0.00 48 ARG A N 2
ATOM 3005 C CA . ARG A 1 48 ? -1.367 0.355 -7.534 1.00 0.00 48 ARG A CA 2
ATOM 3006 C C . ARG A 1 48 ? -2.196 0.467 -6.281 1.00 0.00 48 ARG A C 2
ATOM 3007 O O . ARG A 1 48 ? -1.905 -0.167 -5.262 1.00 0.00 48 ARG A O 2
ATOM 3028 N N . ALA A 1 49 ? -3.260 1.265 -6.390 1.00 0.00 49 ALA A N 2
ATOM 3029 C CA . ALA A 1 49 ? -4.157 1.517 -5.282 1.00 0.00 49 ALA A CA 2
ATOM 3030 C C . ALA A 1 49 ? -4.991 0.283 -4.955 1.00 0.00 49 ALA A C 2
ATOM 3031 O O . ALA A 1 49 ? -5.677 -0.264 -5.817 1.00 0.00 49 ALA A O 2
ATOM 3038 N N . VAL A 1 50 ? -4.878 -0.176 -3.714 1.00 0.00 50 VAL A N 2
ATOM 3039 C CA . VAL A 1 50 ? -5.618 -1.358 -3.245 1.00 0.00 50 VAL A CA 2
ATOM 3040 C C . VAL A 1 50 ? -7.139 -1.097 -3.136 1.00 0.00 50 VAL A C 2
ATOM 3041 O O . VAL A 1 50 ? -7.929 -2.042 -3.036 1.00 0.00 50 VAL A O 2
ATOM 3054 N N . ALA A 1 51 ? -7.536 0.184 -3.183 1.00 0.00 51 ALA A N 2
ATOM 3055 C CA . ALA A 1 51 ? -8.932 0.595 -3.115 1.00 0.00 51 ALA A CA 2
ATOM 3056 C C . ALA A 1 51 ? -9.066 2.078 -3.400 1.00 0.00 51 ALA A C 2
ATOM 3057 O O . ALA A 1 51 ? -8.197 2.877 -3.044 1.00 0.00 51 ALA A O 2
ATOM 3064 N N . ASN A 1 52 ? -10.161 2.421 -4.077 1.00 0.00 52 ASN A N 2
ATOM 3065 C CA . ASN A 1 52 ? -10.490 3.786 -4.442 1.00 0.00 52 ASN A CA 2
ATOM 3066 C C . ASN A 1 52 ? -10.702 4.683 -3.217 1.00 0.00 52 ASN A C 2
ATOM 3067 O O . ASN A 1 52 ? -11.018 4.194 -2.129 1.00 0.00 52 ASN A O 2
ATOM 3078 N N . GLY A 1 53 ? -10.531 5.990 -3.420 1.00 0.00 53 GLY A N 2
ATOM 3079 C CA . GLY A 1 53 ? -10.704 6.948 -2.340 1.00 0.00 53 GLY A CA 2
ATOM 3080 C C . GLY A 1 53 ? -10.181 8.333 -2.666 1.00 0.00 53 GLY A C 2
ATOM 3081 O O . GLY A 1 53 ? -10.517 8.903 -3.708 1.00 0.00 53 GLY A O 2
ATOM 3085 N N . THR A 1 54 ? -9.340 8.860 -1.766 1.00 0.00 54 THR A N 2
ATOM 3086 C CA . THR A 1 54 ? -8.770 10.177 -1.879 1.00 0.00 54 THR A CA 2
ATOM 3087 C C . THR A 1 54 ? -7.381 10.191 -1.249 1.00 0.00 54 THR A C 2
ATOM 3088 O O . THR A 1 54 ? -7.173 9.595 -0.195 1.00 0.00 54 THR A O 2
ATOM 3099 N N . VAL A 1 55 ? -6.462 10.908 -1.891 1.00 0.00 55 VAL A N 2
ATOM 3100 C CA . VAL A 1 55 ? -5.090 11.047 -1.441 1.00 0.00 55 VAL A CA 2
ATOM 3101 C C . VAL A 1 55 ? -5.018 12.164 -0.395 1.00 0.00 55 VAL A C 2
ATOM 3102 O O . VAL A 1 55 ? -5.254 13.334 -0.693 1.00 0.00 55 VAL A O 2
ATOM 3115 N N . LYS A 1 56 ? -4.729 11.764 0.821 1.00 0.00 56 LYS A N 2
ATOM 3116 C CA . LYS A 1 56 ? -4.607 12.679 1.962 1.00 0.00 56 LYS A CA 2
ATOM 3117 C C . LYS A 1 56 ? -3.154 13.079 2.183 1.00 0.00 56 LYS A C 2
ATOM 3118 O O . LYS A 1 56 ? -2.859 14.026 2.917 1.00 0.00 56 LYS A O 2
ATOM 3137 N N . PHE A 1 57 ? -2.259 12.324 1.545 1.00 0.00 57 PHE A N 2
ATOM 3138 C CA . PHE A 1 57 ? -0.827 12.548 1.618 1.00 0.00 57 PHE A CA 2
ATOM 3139 C C . PHE A 1 57 ? -0.145 11.960 0.392 1.00 0.00 57 PHE A C 2
ATOM 3140 O O . PHE A 1 57 ? -0.510 10.885 -0.092 1.00 0.00 57 PHE A O 2
ATOM 3157 N N . ALA A 1 58 ? 0.858 12.687 -0.078 1.00 0.00 58 ALA A N 2
ATOM 3158 C CA . ALA A 1 58 ? 1.651 12.323 -1.232 1.00 0.00 58 ALA A CA 2
ATOM 3159 C C . ALA A 1 58 ? 3.084 12.799 -1.022 1.00 0.00 58 ALA A C 2
ATOM 3160 O O . ALA A 1 58 ? 3.444 13.944 -1.328 1.00 0.00 58 ALA A O 2
ATOM 3167 N N . GLY A 1 59 ? 3.876 11.893 -0.468 1.00 0.00 59 GLY A N 2
ATOM 3168 C CA . GLY A 1 59 ? 5.276 12.148 -0.182 1.00 0.00 59 GLY A CA 2
ATOM 3169 C C . GLY A 1 59 ? 6.193 11.733 -1.314 1.00 0.00 59 GLY A C 2
ATOM 3170 O O . GLY A 1 59 ? 6.663 10.587 -1.350 1.00 0.00 59 GLY A O 2
ATOM 3174 N N . ASN A 1 60 ? 6.438 12.684 -2.232 1.00 0.00 60 ASN A N 2
ATOM 3175 C CA . ASN A 1 60 ? 7.292 12.486 -3.408 1.00 0.00 60 ASN A CA 2
ATOM 3176 C C . ASN A 1 60 ? 8.766 12.363 -3.054 1.00 0.00 60 ASN A C 2
ATOM 3177 O O . ASN A 1 60 ? 9.362 13.245 -2.430 1.00 0.00 60 ASN A O 2
ATOM 3188 N N . GLY A 1 61 ? 9.313 11.237 -3.480 1.00 0.00 61 GLY A N 2
ATOM 3189 C CA . GLY A 1 61 ? 10.715 10.895 -3.259 1.00 0.00 61 GLY A CA 2
ATOM 3190 C C . GLY A 1 61 ? 11.666 11.554 -4.246 1.00 0.00 61 GLY A C 2
ATOM 3191 O O . GLY A 1 61 ? 12.881 11.348 -4.171 1.00 0.00 61 GLY A O 2
ATOM 3195 N N . ALA A 1 62 ? 11.109 12.335 -5.177 1.00 0.00 62 ALA A N 2
ATOM 3196 C CA . ALA A 1 62 ? 11.893 13.019 -6.200 1.00 0.00 62 ALA A CA 2
ATOM 3197 C C . ALA A 1 62 ? 12.600 14.261 -5.672 1.00 0.00 62 ALA A C 2
ATOM 3198 O O . ALA A 1 62 ? 13.704 14.593 -6.117 1.00 0.00 62 ALA A O 2
ATOM 3205 N N . ASN A 1 63 ? 11.957 14.930 -4.720 1.00 0.00 63 ASN A N 2
ATOM 3206 C CA . ASN A 1 63 ? 12.487 16.153 -4.132 1.00 0.00 63 ASN A CA 2
ATOM 3207 C C . ASN A 1 63 ? 12.280 16.181 -2.617 1.00 0.00 63 ASN A C 2
ATOM 3208 O O . ASN A 1 63 ? 12.127 17.253 -2.013 1.00 0.00 63 ASN A O 2
ATOM 3219 N N . HIS A 1 64 ? 12.274 14.998 -2.004 1.00 0.00 64 HIS A N 2
ATOM 3220 C CA . HIS A 1 64 ? 12.054 14.865 -0.590 1.00 0.00 64 HIS A CA 2
ATOM 3221 C C . HIS A 1 64 ? 13.305 15.168 0.271 1.00 0.00 64 HIS A C 2
ATOM 3222 O O . HIS A 1 64 ? 14.285 14.416 0.229 1.00 0.00 64 HIS A O 2
ATOM 3237 N N . PRO A 1 65 ? 13.297 16.287 1.059 1.00 0.00 65 PRO A N 2
ATOM 3238 C CA . PRO A 1 65 ? 14.390 16.653 1.964 1.00 0.00 65 PRO A CA 2
ATOM 3239 C C . PRO A 1 65 ? 14.493 15.697 3.122 1.00 0.00 65 PRO A C 2
ATOM 3240 O O . PRO A 1 65 ? 13.606 14.897 3.349 1.00 0.00 65 PRO A O 2
ATOM 3251 N N . TRP A 1 66 ? 15.619 15.714 3.781 1.00 0.00 66 TRP A N 2
ATOM 3252 C CA . TRP A 1 66 ? 15.801 14.903 4.963 1.00 0.00 66 TRP A CA 2
ATOM 3253 C C . TRP A 1 66 ? 15.526 15.772 6.184 1.00 0.00 66 TRP A C 2
ATOM 3254 O O . TRP A 1 66 ? 15.761 15.369 7.331 1.00 0.00 66 TRP A O 2
ATOM 3275 N N . MET A 1 67 ? 14.993 16.977 5.907 1.00 0.00 67 MET A N 2
ATOM 3276 C CA . MET A 1 67 ? 14.673 17.940 6.941 1.00 0.00 67 MET A CA 2
ATOM 3277 C C . MET A 1 67 ? 13.394 17.548 7.647 1.00 0.00 67 MET A C 2
ATOM 3278 O O . MET A 1 67 ? 13.313 17.603 8.878 1.00 0.00 67 MET A O 2
ATOM 3292 N N . LEU A 1 68 ? 12.405 17.141 6.859 1.00 0.00 68 LEU A N 2
ATOM 3293 C CA . LEU A 1 68 ? 11.155 16.688 7.418 1.00 0.00 68 LEU A CA 2
ATOM 3294 C C . LEU A 1 68 ? 10.885 15.244 6.986 1.00 0.00 68 LEU A C 2
ATOM 3295 O O . LEU A 1 68 ? 9.777 14.734 7.183 1.00 0.00 68 LEU A O 2
ATOM 3311 N N . TRP A 1 69 ? 11.912 14.577 6.392 1.00 0.00 69 TRP A N 2
ATOM 3312 C CA . TRP A 1 69 ? 11.732 13.200 5.934 1.00 0.00 69 TRP A CA 2
ATOM 3313 C C . TRP A 1 69 ? 12.836 12.284 6.451 1.00 0.00 69 TRP A C 2
ATOM 3314 O O . TRP A 1 69 ? 13.949 12.734 6.741 1.00 0.00 69 TRP A O 2
ATOM 3335 N N . MET A 1 70 ? 12.483 11.002 6.617 1.00 0.00 70 MET A N 2
ATOM 3336 C CA . MET A 1 70 ? 13.414 9.970 7.088 1.00 0.00 70 MET A CA 2
ATOM 3337 C C . MET A 1 70 ? 13.108 8.626 6.426 1.00 0.00 70 MET A C 2
ATOM 3338 O O . MET A 1 70 ? 14.027 7.878 6.082 1.00 0.00 70 MET A O 2
ATOM 3352 N N . ALA A 1 71 ? 11.810 8.347 6.221 1.00 0.00 71 ALA A N 2
ATOM 3353 C CA . ALA A 1 71 ? 11.361 7.094 5.600 1.00 0.00 71 ALA A CA 2
ATOM 3354 C C . ALA A 1 71 ? 11.342 7.189 4.076 1.00 0.00 71 ALA A C 2
ATOM 3355 O O . ALA A 1 71 ? 11.431 6.172 3.381 1.00 0.00 71 ALA A O 2
ATOM 3362 N N . GLY A 1 72 ? 11.240 8.420 3.575 1.00 0.00 72 GLY A N 2
ATOM 3363 C CA . GLY A 1 72 ? 11.230 8.661 2.141 1.00 0.00 72 GLY A CA 2
ATOM 3364 C C . GLY A 1 72 ? 9.846 8.889 1.562 1.00 0.00 72 GLY A C 2
ATOM 3365 O O . GLY A 1 72 ? 9.157 9.841 1.938 1.00 0.00 72 GLY A O 2
ATOM 3369 N N . ASN A 1 73 ? 9.452 7.999 0.639 1.00 0.00 73 ASN A N 2
ATOM 3370 C CA . ASN A 1 73 ? 8.167 8.076 -0.049 1.00 0.00 73 ASN A CA 2
ATOM 3371 C C . ASN A 1 73 ? 7.031 7.478 0.770 1.00 0.00 73 ASN A C 2
ATOM 3372 O O . ASN A 1 73 ? 7.161 6.383 1.329 1.00 0.00 73 ASN A O 2
ATOM 3383 N N . ALA A 1 74 ? 5.902 8.194 0.800 1.00 0.00 74 ALA A N 2
ATOM 3384 C CA . ALA A 1 74 ? 4.720 7.759 1.533 1.00 0.00 74 ALA A CA 2
ATOM 3385 C C . ALA A 1 74 ? 3.452 8.288 0.884 1.00 0.00 74 ALA A C 2
ATOM 3386 O O . ALA A 1 74 ? 3.442 9.389 0.339 1.00 0.00 74 ALA A O 2
ATOM 3393 N N . VAL A 1 75 ? 2.378 7.496 0.960 1.00 0.00 75 VAL A N 2
ATOM 3394 C CA . VAL A 1 75 ? 1.094 7.871 0.371 1.00 0.00 75 VAL A CA 2
ATOM 3395 C C . VAL A 1 75 ? -0.041 7.489 1.302 1.00 0.00 75 VAL A C 2
ATOM 3396 O O . VAL A 1 75 ? -0.221 6.317 1.627 1.00 0.00 75 VAL A O 2
ATOM 3409 N N . LEU A 1 76 ? -0.814 8.482 1.701 1.00 0.00 76 LEU A N 2
ATOM 3410 C CA . LEU A 1 76 ? -1.949 8.259 2.557 1.00 0.00 76 LEU A CA 2
ATOM 3411 C C . LEU A 1 76 ? -3.179 8.613 1.793 1.00 0.00 76 LEU A C 2
ATOM 3412 O O . LEU A 1 76 ? -3.277 9.669 1.171 1.00 0.00 76 LEU A O 2
ATOM 3428 N N . ILE A 1 77 ? -4.090 7.687 1.856 1.00 0.00 77 ILE A N 2
ATOM 3429 C CA . ILE A 1 77 ? -5.344 7.739 1.155 1.00 0.00 77 ILE A CA 2
ATOM 3430 C C . ILE A 1 77 ? -6.465 7.190 2.037 1.00 0.00 77 ILE A C 2
ATOM 3431 O O . ILE A 1 77 ? -6.244 6.359 2.920 1.00 0.00 77 ILE A O 2
ATOM 3447 N N . GLN A 1 78 ? -7.648 7.710 1.789 1.00 0.00 78 GLN A N 2
ATOM 3448 C CA . GLN A 1 78 ? -8.854 7.317 2.465 1.00 0.00 78 GLN A CA 2
ATOM 3449 C C . GLN A 1 78 ? -9.619 6.351 1.569 1.00 0.00 78 GLN A C 2
ATOM 3450 O O . GLN A 1 78 ? -10.051 6.702 0.470 1.00 0.00 78 GLN A O 2
ATOM 3464 N N . HIS A 1 79 ? -9.769 5.143 2.070 1.00 0.00 79 HIS A N 2
ATOM 3465 C CA . HIS A 1 79 ? -10.454 4.062 1.363 1.00 0.00 79 HIS A CA 2
ATOM 3466 C C . HIS A 1 79 ? -11.952 4.258 1.236 1.00 0.00 79 HIS A C 2
ATOM 3467 O O . HIS A 1 79 ? -12.511 5.272 1.665 1.00 0.00 79 HIS A O 2
ATOM 3482 N N . ALA A 1 80 ? -12.578 3.247 0.628 1.00 0.00 80 ALA A N 2
ATOM 3483 C CA . ALA A 1 80 ? -14.004 3.232 0.370 1.00 0.00 80 ALA A CA 2
ATOM 3484 C C . ALA A 1 80 ? -14.862 3.190 1.642 1.00 0.00 80 ALA A C 2
ATOM 3485 O O . ALA A 1 80 ? -16.056 3.504 1.599 1.00 0.00 80 ALA A O 2
ATOM 3492 N N . ASP A 1 81 ? -14.241 2.814 2.763 1.00 0.00 81 ASP A N 2
ATOM 3493 C CA . ASP A 1 81 ? -14.925 2.720 4.042 1.00 0.00 81 ASP A CA 2
ATOM 3494 C C . ASP A 1 81 ? -14.695 3.976 4.870 1.00 0.00 81 ASP A C 2
ATOM 3495 O O . ASP A 1 81 ? -15.377 4.210 5.875 1.00 0.00 81 ASP A O 2
ATOM 3504 N N . GLY A 1 82 ? -13.725 4.775 4.425 1.00 0.00 82 GLY A N 2
ATOM 3505 C CA . GLY A 1 82 ? -13.390 6.016 5.086 1.00 0.00 82 GLY A CA 2
ATOM 3506 C C . GLY A 1 82 ? -12.116 5.901 5.879 1.00 0.00 82 GLY A C 2
ATOM 3507 O O . GLY A 1 82 ? -11.616 6.899 6.406 1.00 0.00 82 GLY A O 2
ATOM 3511 N N . MET A 1 83 ? -11.580 4.674 5.950 1.00 0.00 83 MET A N 2
ATOM 3512 C CA . MET A 1 83 ? -10.363 4.396 6.656 1.00 0.00 83 MET A CA 2
ATOM 3513 C C . MET A 1 83 ? -9.154 4.984 5.935 1.00 0.00 83 MET A C 2
ATOM 3514 O O . MET A 1 83 ? -9.249 5.362 4.764 1.00 0.00 83 MET A O 2
ATOM 3528 N N . HIS A 1 84 ? -8.025 5.050 6.633 1.00 0.00 84 HIS A N 2
ATOM 3529 C CA . HIS A 1 84 ? -6.833 5.603 6.054 1.00 0.00 84 HIS A CA 2
ATOM 3530 C C . HIS A 1 84 ? -5.813 4.516 5.787 1.00 0.00 84 HIS A C 2
ATOM 3531 O O . HIS A 1 84 ? -5.648 3.604 6.600 1.00 0.00 84 HIS A O 2
ATOM 3546 N N . THR A 1 85 ? -5.127 4.613 4.646 1.00 0.00 85 THR A N 2
ATOM 3547 C CA . THR A 1 85 ? -4.138 3.653 4.272 1.00 0.00 85 THR A CA 2
ATOM 3548 C C . THR A 1 85 ? -2.906 4.347 3.737 1.00 0.00 85 THR A C 2
ATOM 3549 O O . THR A 1 85 ? -2.991 5.198 2.847 1.00 0.00 85 THR A O 2
ATOM 3560 N N . GLY A 1 86 ? -1.773 3.992 4.317 1.00 0.00 86 GLY A N 2
ATOM 3561 C CA . GLY A 1 86 ? -0.509 4.546 3.893 1.00 0.00 86 GLY A CA 2
ATOM 3562 C C . GLY A 1 86 ? 0.281 3.560 3.061 1.00 0.00 86 GLY A C 2
ATOM 3563 O O . GLY A 1 86 ? 0.092 2.342 3.182 1.00 0.00 86 GLY A O 2
ATOM 3567 N N . TYR A 1 87 ? 1.166 4.100 2.222 1.00 0.00 87 TYR A N 2
ATOM 3568 C CA . TYR A 1 87 ? 2.020 3.337 1.350 1.00 0.00 87 TYR A CA 2
ATOM 3569 C C . TYR A 1 87 ? 3.417 3.923 1.542 1.00 0.00 87 TYR A C 2
ATOM 3570 O O . TYR A 1 87 ? 3.733 4.994 1.008 1.00 0.00 87 TYR A O 2
ATOM 3588 N N . ALA A 1 88 ? 4.231 3.258 2.359 1.00 0.00 88 ALA A N 2
ATOM 3589 C CA . ALA A 1 88 ? 5.566 3.765 2.659 1.00 0.00 88 ALA A CA 2
ATOM 3590 C C . ALA A 1 88 ? 6.672 2.887 2.095 1.00 0.00 88 ALA A C 2
ATOM 3591 O O . ALA A 1 88 ? 6.437 1.747 1.682 1.00 0.00 88 ALA A O 2
ATOM 3598 N N . HIS A 1 89 ? 7.902 3.445 2.116 1.00 0.00 89 HIS A N 2
ATOM 3599 C CA . HIS A 1 89 ? 9.122 2.794 1.598 1.00 0.00 89 HIS A CA 2
ATOM 3600 C C . HIS A 1 89 ? 9.054 2.595 0.071 1.00 0.00 89 HIS A C 2
ATOM 3601 O O . HIS A 1 89 ? 9.427 1.546 -0.457 1.00 0.00 89 HIS A O 2
ATOM 3616 N N . LEU A 1 90 ? 8.546 3.622 -0.615 1.00 0.00 90 LEU A N 2
ATOM 3617 C CA . LEU A 1 90 ? 8.442 3.646 -2.068 1.00 0.00 90 LEU A CA 2
ATOM 3618 C C . LEU A 1 90 ? 9.574 4.495 -2.656 1.00 0.00 90 LEU A C 2
ATOM 3619 O O . LEU A 1 90 ? 10.301 5.159 -1.910 1.00 0.00 90 LEU A O 2
ATOM 3635 N N . SER A 1 91 ? 9.736 4.455 -3.982 1.00 0.00 91 SER A N 2
ATOM 3636 C CA . SER A 1 91 ? 10.775 5.212 -4.651 1.00 0.00 91 SER A CA 2
ATOM 3637 C C . SER A 1 91 ? 10.202 6.422 -5.372 1.00 0.00 91 SER A C 2
ATOM 3638 O O . SER A 1 91 ? 10.949 7.335 -5.739 1.00 0.00 91 SER A O 2
ATOM 3646 N N . LYS A 1 92 ? 8.872 6.435 -5.567 1.00 0.00 92 LYS A N 2
ATOM 3647 C CA . LYS A 1 92 ? 8.211 7.516 -6.270 1.00 0.00 92 LYS A CA 2
ATOM 3648 C C . LYS A 1 92 ? 6.702 7.442 -6.129 1.00 0.00 92 LYS A C 2
ATOM 3649 O O . LYS A 1 92 ? 6.132 6.396 -5.804 1.00 0.00 92 LYS A O 2
ATOM 3668 N N . ILE A 1 93 ? 6.089 8.585 -6.385 1.00 0.00 93 ILE A N 2
ATOM 3669 C CA . ILE A 1 93 ? 4.654 8.756 -6.330 1.00 0.00 93 ILE A CA 2
ATOM 3670 C C . ILE A 1 93 ? 4.115 9.273 -7.660 1.00 0.00 93 ILE A C 2
ATOM 3671 O O . ILE A 1 93 ? 4.799 9.991 -8.397 1.00 0.00 93 ILE A O 2
ATOM 3687 N N . SER A 1 94 ? 2.883 8.881 -7.937 1.00 0.00 94 SER A N 2
ATOM 3688 C CA . SER A 1 94 ? 2.167 9.284 -9.122 1.00 0.00 94 SER A CA 2
ATOM 3689 C C . SER A 1 94 ? 0.975 10.155 -8.747 1.00 0.00 94 SER A C 2
ATOM 3690 O O . SER A 1 94 ? 0.281 10.694 -9.620 1.00 0.00 94 SER A O 2
ATOM 3698 N N . VAL A 1 95 ? 0.752 10.285 -7.441 1.00 0.00 95 VAL A N 2
ATOM 3699 C CA . VAL A 1 95 ? -0.353 11.008 -6.921 1.00 0.00 95 VAL A CA 2
ATOM 3700 C C . VAL A 1 95 ? 0.063 12.342 -6.304 1.00 0.00 95 VAL A C 2
ATOM 3701 O O . VAL A 1 95 ? 1.229 12.743 -6.364 1.00 0.00 95 VAL A O 2
ATOM 3714 N N . SER A 1 96 ? -0.920 13.018 -5.716 1.00 0.00 96 SER A N 2
ATOM 3715 C CA . SER A 1 96 ? -0.751 14.310 -5.094 1.00 0.00 96 SER A CA 2
ATOM 3716 C C . SER A 1 96 ? -1.809 14.489 -4.031 1.00 0.00 96 SER A C 2
ATOM 3717 O O . SER A 1 96 ? -2.947 14.042 -4.188 1.00 0.00 96 SER A O 2
ATOM 3725 N N . THR A 1 97 ? -1.420 15.158 -2.955 1.00 0.00 97 THR A N 2
ATOM 3726 C CA . THR A 1 97 ? -2.297 15.420 -1.816 1.00 0.00 97 THR A CA 2
ATOM 3727 C C . THR A 1 97 ? -3.587 16.139 -2.244 1.00 0.00 97 THR A C 2
ATOM 3728 O O . THR A 1 97 ? -3.533 17.143 -2.960 1.00 0.00 97 THR A O 2
ATOM 3739 N N . ASP A 1 98 ? -4.735 15.578 -1.812 1.00 0.00 98 ASP A N 2
ATOM 3740 C CA . ASP A 1 98 ? -6.092 16.110 -2.086 1.00 0.00 98 ASP A CA 2
ATOM 3741 C C . ASP A 1 98 ? -6.654 15.583 -3.410 1.00 0.00 98 ASP A C 2
ATOM 3742 O O . ASP A 1 98 ? -7.820 15.841 -3.736 1.00 0.00 98 ASP A O 2
ATOM 3751 N N . SER A 1 99 ? -5.833 14.828 -4.162 1.00 0.00 99 SER A N 2
ATOM 3752 C CA . SER A 1 99 ? -6.256 14.252 -5.423 1.00 0.00 99 SER A CA 2
ATOM 3753 C C . SER A 1 99 ? -7.041 12.970 -5.185 1.00 0.00 99 SER A C 2
ATOM 3754 O O . SER A 1 99 ? -6.793 12.259 -4.212 1.00 0.00 99 SER A O 2
ATOM 3762 N N . THR A 1 100 ? -7.998 12.697 -6.065 1.00 0.00 100 THR A N 2
ATOM 3763 C CA . THR A 1 100 ? -8.804 11.496 -5.975 1.00 0.00 100 THR A CA 2
ATOM 3764 C C . THR A 1 100 ? -8.106 10.312 -6.617 1.00 0.00 100 THR A C 2
ATOM 3765 O O . THR A 1 100 ? -7.386 10.463 -7.609 1.00 0.00 100 THR A O 2
ATOM 3776 N N . VAL A 1 101 ? -8.328 9.140 -6.037 1.00 0.00 101 VAL A N 2
ATOM 3777 C CA . VAL A 1 101 ? -7.728 7.929 -6.512 1.00 0.00 101 VAL A CA 2
ATOM 3778 C C . VAL A 1 101 ? -8.754 6.836 -6.774 1.00 0.00 101 VAL A C 2
ATOM 3779 O O . VAL A 1 101 ? -9.916 6.935 -6.369 1.00 0.00 101 VAL A O 2
ATOM 3792 N N . LYS A 1 102 ? -8.280 5.782 -7.442 1.00 0.00 102 LYS A N 2
ATOM 3793 C CA . LYS A 1 102 ? -9.061 4.641 -7.794 1.00 0.00 102 LYS A CA 2
ATOM 3794 C C . LYS A 1 102 ? -8.228 3.386 -7.658 1.00 0.00 102 LYS A C 2
ATOM 3795 O O . LYS A 1 102 ? -7.016 3.392 -7.876 1.00 0.00 102 LYS A O 2
ATOM 3814 N N . GLN A 1 103 ? -8.915 2.310 -7.314 1.00 0.00 103 GLN A N 2
ATOM 3815 C CA . GLN A 1 103 ? -8.321 1.003 -7.123 1.00 0.00 103 GLN A CA 2
ATOM 3816 C C . GLN A 1 103 ? -7.590 0.534 -8.385 1.00 0.00 103 GLN A C 2
ATOM 3817 O O . GLN A 1 103 ? -8.066 0.720 -9.509 1.00 0.00 103 GLN A O 2
ATOM 3831 N N . GLY A 1 104 ? -6.424 -0.059 -8.156 1.00 0.00 104 GLY A N 2
ATOM 3832 C CA . GLY A 1 104 ? -5.575 -0.576 -9.218 1.00 0.00 104 GLY A CA 2
ATOM 3833 C C . GLY A 1 104 ? -4.802 0.490 -9.969 1.00 0.00 104 GLY A C 2
ATOM 3834 O O . GLY A 1 104 ? -4.002 0.170 -10.851 1.00 0.00 104 GLY A O 2
ATOM 3838 N N . GLN A 1 105 ? -5.062 1.755 -9.636 1.00 0.00 105 GLN A N 2
ATOM 3839 C CA . GLN A 1 105 ? -4.397 2.885 -10.262 1.00 0.00 105 GLN A CA 2
ATOM 3840 C C . GLN A 1 105 ? -2.991 3.010 -9.735 1.00 0.00 105 GLN A C 2
ATOM 3841 O O . GLN A 1 105 ? -2.733 2.785 -8.552 1.00 0.00 105 GLN A O 2
ATOM 3855 N N . ILE A 1 106 ? -2.086 3.341 -10.639 1.00 0.00 106 ILE A N 2
ATOM 3856 C CA . ILE A 1 106 ? -0.696 3.486 -10.301 1.00 0.00 106 ILE A CA 2
ATOM 3857 C C . ILE A 1 106 ? -0.498 4.760 -9.489 1.00 0.00 106 ILE A C 2
ATOM 3858 O O . ILE A 1 106 ? -0.481 5.874 -10.023 1.00 0.00 106 ILE A O 2
ATOM 3874 N N . ILE A 1 107 ? -0.386 4.550 -8.192 1.00 0.00 107 ILE A N 2
ATOM 3875 C CA . ILE A 1 107 ? -0.214 5.610 -7.231 1.00 0.00 107 ILE A CA 2
ATOM 3876 C C . ILE A 1 107 ? 1.261 5.893 -6.896 1.00 0.00 107 ILE A C 2
ATOM 3877 O O . ILE A 1 107 ? 1.559 6.840 -6.161 1.00 0.00 107 ILE A O 2
ATOM 3893 N N . GLY A 1 108 ? 2.169 5.071 -7.433 1.00 0.00 108 GLY A N 2
ATOM 3894 C CA . GLY A 1 108 ? 3.582 5.257 -7.207 1.00 0.00 108 GLY A CA 2
ATOM 3895 C C . GLY A 1 108 ? 4.404 4.084 -7.695 1.00 0.00 108 GLY A C 2
ATOM 3896 O O . GLY A 1 108 ? 3.961 3.298 -8.535 1.00 0.00 108 GLY A O 2
ATOM 3900 N N . TYR A 1 109 ? 5.609 4.002 -7.155 1.00 0.00 109 TYR A N 2
ATOM 3901 C CA . TYR A 1 109 ? 6.576 2.966 -7.456 1.00 0.00 109 TYR A CA 2
ATOM 3902 C C . TYR A 1 109 ? 7.274 2.571 -6.163 1.00 0.00 109 TYR A C 2
ATOM 3903 O O . TYR A 1 109 ? 7.632 3.436 -5.359 1.00 0.00 109 TYR A O 2
ATOM 3921 N N . THR A 1 110 ? 7.480 1.269 -5.991 1.00 0.00 110 THR A N 2
ATOM 3922 C CA . THR A 1 110 ? 8.114 0.697 -4.799 1.00 0.00 110 THR A CA 2
ATOM 3923 C C . THR A 1 110 ? 9.557 1.170 -4.621 1.00 0.00 110 THR A C 2
ATOM 3924 O O . THR A 1 110 ? 10.232 1.470 -5.610 1.00 0.00 110 THR A O 2
ATOM 3935 N N . GLY A 1 111 ? 10.025 1.252 -3.361 1.00 0.00 111 GLY A N 2
ATOM 3936 C CA . GLY A 1 111 ? 11.387 1.691 -3.123 1.00 0.00 111 GLY A CA 2
ATOM 3937 C C . GLY A 1 111 ? 11.956 1.245 -1.803 1.00 0.00 111 GLY A C 2
ATOM 3938 O O . GLY A 1 111 ? 11.426 0.339 -1.152 1.00 0.00 111 GLY A O 2
ATOM 3942 N N . ALA A 1 112 ? 13.064 1.884 -1.426 1.00 0.00 112 ALA A N 2
ATOM 3943 C CA . ALA A 1 112 ? 13.742 1.615 -0.178 1.00 0.00 112 ALA A CA 2
ATOM 3944 C C . ALA A 1 112 ? 14.441 2.894 0.297 1.00 0.00 112 ALA A C 2
ATOM 3945 O O . ALA A 1 112 ? 15.648 2.906 0.580 1.00 0.00 112 ALA A O 2
ATOM 3952 N N . THR A 1 113 ? 13.661 3.975 0.372 1.00 0.00 113 THR A N 2
ATOM 3953 C CA . THR A 1 113 ? 14.173 5.295 0.756 1.00 0.00 113 THR A CA 2
ATOM 3954 C C . THR A 1 113 ? 14.324 5.472 2.278 1.00 0.00 113 THR A C 2
ATOM 3955 O O . THR A 1 113 ? 14.731 6.544 2.743 1.00 0.00 113 THR A O 2
ATOM 3966 N N . GLY A 1 114 ? 14.009 4.420 3.040 1.00 0.00 114 GLY A N 2
ATOM 3967 C CA . GLY A 1 114 ? 14.129 4.473 4.491 1.00 0.00 114 GLY A CA 2
ATOM 3968 C C . GLY A 1 114 ? 15.334 3.700 4.996 1.00 0.00 114 GLY A C 2
ATOM 3969 O O . GLY A 1 114 ? 16.237 3.380 4.217 1.00 0.00 114 GLY A O 2
ATOM 3973 N N . GLN A 1 115 ? 15.340 3.389 6.298 1.00 0.00 115 GLN A N 2
ATOM 3974 C CA . GLN A 1 115 ? 16.445 2.646 6.914 1.00 0.00 115 GLN A CA 2
ATOM 3975 C C . GLN A 1 115 ? 16.159 1.137 6.911 1.00 0.00 115 GLN A C 2
ATOM 3976 O O . GLN A 1 115 ? 15.553 0.597 7.845 1.00 0.00 115 GLN A O 2
ATOM 3990 N N . VAL A 1 116 ? 16.617 0.472 5.843 1.00 0.00 116 VAL A N 2
ATOM 3991 C CA . VAL A 1 116 ? 16.432 -0.975 5.666 1.00 0.00 116 VAL A CA 2
ATOM 3992 C C . VAL A 1 116 ? 17.561 -1.573 4.817 1.00 0.00 116 VAL A C 2
ATOM 3993 O O . VAL A 1 116 ? 18.322 -0.838 4.179 1.00 0.00 116 VAL A O 2
ATOM 4006 N N . THR A 1 117 ? 17.645 -2.909 4.805 1.00 0.00 117 THR A N 2
ATOM 4007 C CA . THR A 1 117 ? 18.672 -3.622 4.039 1.00 0.00 117 THR A CA 2
ATOM 4008 C C . THR A 1 117 ? 18.211 -3.941 2.611 1.00 0.00 117 THR A C 2
ATOM 4009 O O . THR A 1 117 ? 19.023 -4.353 1.776 1.00 0.00 117 THR A O 2
ATOM 4020 N N . GLY A 1 118 ? 16.913 -3.742 2.337 1.00 0.00 118 GLY A N 2
ATOM 4021 C CA . GLY A 1 118 ? 16.375 -4.010 1.010 1.00 0.00 118 GLY A CA 2
ATOM 4022 C C . GLY A 1 118 ? 15.061 -3.278 0.732 1.00 0.00 118 GLY A C 2
ATOM 4023 O O . GLY A 1 118 ? 14.482 -2.699 1.657 1.00 0.00 118 GLY A O 2
ATOM 4027 N N . PRO A 1 119 ? 14.556 -3.277 -0.545 1.00 0.00 119 PRO A N 2
ATOM 4028 C CA . PRO A 1 119 ? 13.295 -2.603 -0.918 1.00 0.00 119 PRO A CA 2
ATOM 4029 C C . PRO A 1 119 ? 12.060 -3.422 -0.543 1.00 0.00 119 PRO A C 2
ATOM 4030 O O . PRO A 1 119 ? 12.117 -4.654 -0.537 1.00 0.00 119 PRO A O 2
ATOM 4041 N N . HIS A 1 120 ? 10.957 -2.732 -0.181 1.00 0.00 120 HIS A N 2
ATOM 4042 C CA . HIS A 1 120 ? 9.719 -3.395 0.193 1.00 0.00 120 HIS A CA 2
ATOM 4043 C C . HIS A 1 120 ? 8.516 -2.451 0.100 1.00 0.00 120 HIS A C 2
ATOM 4044 O O . HIS A 1 120 ? 8.587 -1.371 -0.495 1.00 0.00 120 HIS A O 2
ATOM 4059 N N . LEU A 1 121 ? 7.420 -2.912 0.688 1.00 0.00 121 LEU A N 2
ATOM 4060 C CA . LEU A 1 121 ? 6.169 -2.219 0.711 1.00 0.00 121 LEU A CA 2
ATOM 4061 C C . LEU A 1 121 ? 5.634 -2.144 2.130 1.00 0.00 121 LEU A C 2
ATOM 4062 O O . LEU A 1 121 ? 5.696 -3.111 2.895 1.00 0.00 121 LEU A O 2
ATOM 4078 N N . HIS A 1 122 ? 5.117 -0.979 2.452 1.00 0.00 122 HIS A N 2
ATOM 4079 C CA . HIS A 1 122 ? 4.540 -0.715 3.743 1.00 0.00 122 HIS A CA 2
ATOM 4080 C C . HIS A 1 122 ? 3.084 -0.286 3.591 1.00 0.00 122 HIS A C 2
ATOM 4081 O O . HIS A 1 122 ? 2.796 0.789 3.060 1.00 0.00 122 HIS A O 2
ATOM 4095 N N . PHE A 1 123 ? 2.189 -1.114 4.106 1.00 0.00 123 PHE A N 2
ATOM 4096 C CA . PHE A 1 123 ? 0.765 -0.844 4.054 1.00 0.00 123 PHE A CA 2
ATOM 4097 C C . PHE A 1 123 ? 0.194 -0.739 5.474 1.00 0.00 123 PHE A C 2
ATOM 4098 O O . PHE A 1 123 ? 0.082 -1.735 6.196 1.00 0.00 123 PHE A O 2
ATOM 4115 N N . GLU A 1 124 ? -0.137 0.489 5.860 1.00 0.00 124 GLU A N 2
ATOM 4116 C CA . GLU A 1 124 ? -0.703 0.790 7.141 1.00 0.00 124 GLU A CA 2
ATOM 4117 C C . GLU A 1 124 ? -2.136 1.262 6.939 1.00 0.00 124 GLU A C 2
ATOM 4118 O O . GLU A 1 124 ? -2.407 2.167 6.156 1.00 0.00 124 GLU A O 2
ATOM 4130 N N . MET A 1 125 ? -3.029 0.626 7.658 1.00 0.00 125 MET A N 2
ATOM 4131 C CA . MET A 1 125 ? -4.436 0.894 7.590 1.00 0.00 125 MET A CA 2
ATOM 4132 C C . MET A 1 125 ? -4.939 1.264 8.971 1.00 0.00 125 MET A C 2
ATOM 4133 O O . MET A 1 125 ? -4.628 0.615 9.974 1.00 0.00 125 MET A O 2
ATOM 4147 N N . LEU A 1 126 ? -5.726 2.314 8.972 1.00 0.00 126 LEU A N 2
ATOM 4148 C CA . LEU A 1 126 ? -6.295 2.893 10.167 1.00 0.00 126 LEU A CA 2
ATOM 4149 C C . LEU A 1 126 ? -7.737 3.358 9.895 1.00 0.00 126 LEU A C 2
ATOM 4150 O O . LEU A 1 126 ? -8.127 3.440 8.738 1.00 0.00 126 LEU A O 2
ATOM 4166 N N . PRO A 1 127 ? -8.567 3.644 10.945 1.00 0.00 127 PRO A N 2
ATOM 4167 C CA . PRO A 1 127 ? -9.944 4.145 10.765 1.00 0.00 127 PRO A CA 2
ATOM 4168 C C . PRO A 1 127 ? -10.005 5.498 10.084 1.00 0.00 127 PRO A C 2
ATOM 4169 O O . PRO A 1 127 ? -8.973 6.084 9.740 1.00 0.00 127 PRO A O 2
ATOM 4180 N N . ALA A 1 128 ? -11.234 5.999 9.930 1.00 0.00 128 ALA A N 2
ATOM 4181 C CA . ALA A 1 128 ? -11.459 7.311 9.375 1.00 0.00 128 ALA A CA 2
ATOM 4182 C C . ALA A 1 128 ? -10.964 8.364 10.370 1.00 0.00 128 ALA A C 2
ATOM 4183 O O . ALA A 1 128 ? -10.526 9.455 9.992 1.00 0.00 128 ALA A O 2
ATOM 4190 N N . ASN A 1 129 ? -11.028 7.974 11.658 1.00 0.00 129 ASN A N 2
ATOM 4191 C CA . ASN A 1 129 ? -10.610 8.800 12.787 1.00 0.00 129 ASN A CA 2
ATOM 4192 C C . ASN A 1 129 ? -10.307 7.905 13.956 1.00 0.00 129 ASN A C 2
ATOM 4193 O O . ASN A 1 129 ? -11.213 7.395 14.627 1.00 0.00 129 ASN A O 2
ATOM 4204 N N . PRO A 1 130 ? -9.000 7.701 14.210 1.00 0.00 130 PRO A N 2
ATOM 4205 C CA . PRO A 1 130 ? -8.538 6.810 15.252 1.00 0.00 130 PRO A CA 2
ATOM 4206 C C . PRO A 1 130 ? -8.724 7.271 16.682 1.00 0.00 130 PRO A C 2
ATOM 4207 O O . PRO A 1 130 ? -8.957 8.449 16.973 1.00 0.00 130 PRO A O 2
ATOM 4218 N N . ASN A 1 131 ? -8.610 6.276 17.551 1.00 0.00 131 ASN A N 2
ATOM 4219 C CA . ASN A 1 131 ? -8.698 6.426 18.966 1.00 0.00 131 ASN A CA 2
ATOM 4220 C C . ASN A 1 131 ? -7.363 6.014 19.554 1.00 0.00 131 ASN A C 2
ATOM 4221 O O . ASN A 1 131 ? -7.243 4.996 20.249 1.00 0.00 131 ASN A O 2
ATOM 4232 N N . TRP A 1 132 ? -6.360 6.857 19.287 1.00 0.00 132 TRP A N 2
ATOM 4233 C CA . TRP A 1 132 ? -4.976 6.639 19.733 1.00 0.00 132 TRP A CA 2
ATOM 4234 C C . TRP A 1 132 ? -4.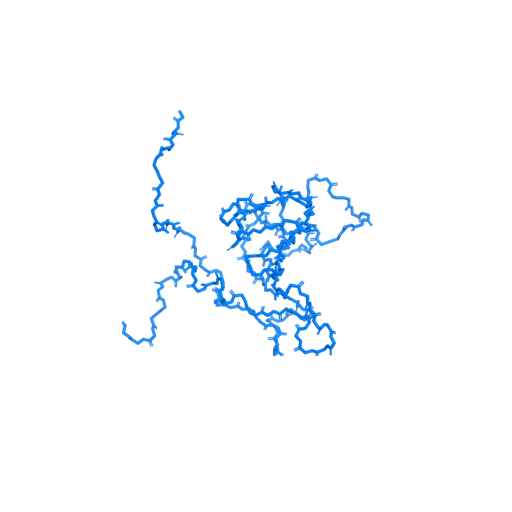851 6.612 21.268 1.00 0.00 132 TRP A C 2
ATOM 4235 O O . TRP A 1 132 ? -3.745 6.647 21.825 1.00 0.00 132 TRP A O 2
ATOM 4256 N N . GLN A 1 133 ? -6.002 6.529 21.927 1.00 0.00 133 GLN A N 2
ATOM 4257 C CA . GLN A 1 133 ? -6.117 6.522 23.366 1.00 0.00 133 GLN A CA 2
ATOM 4258 C C . GLN A 1 133 ? -5.862 5.141 23.975 1.00 0.00 133 GLN A C 2
ATOM 4259 O O . GLN A 1 133 ? -6.454 4.751 24.990 1.00 0.00 133 GLN A O 2
ATOM 4273 N N . ASN A 1 134 ? -4.967 4.421 23.310 1.00 0.00 134 ASN A N 2
ATOM 4274 C CA . ASN A 1 134 ? -4.514 3.075 23.673 1.00 0.00 134 ASN A CA 2
ATOM 4275 C C . ASN A 1 134 ? -5.585 2.054 23.381 1.00 0.00 134 ASN A C 2
ATOM 4276 O O . ASN A 1 134 ? -6.742 2.215 23.784 1.00 0.00 1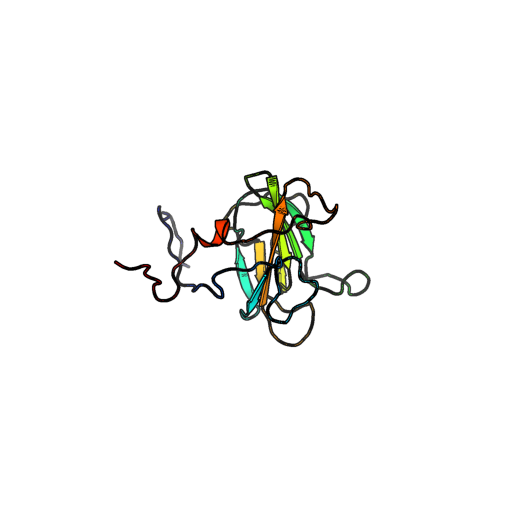34 ASN A O 2
ATOM 4287 N N . GLY A 1 135 ? -5.186 1.015 22.666 1.00 0.00 135 GLY A N 2
ATOM 4288 C CA . GLY A 1 135 ? -6.112 -0.028 22.312 1.00 0.00 135 GLY A CA 2
ATOM 4289 C C . GLY A 1 135 ? -5.782 -0.687 20.990 1.00 0.00 135 GLY A C 2
ATOM 4290 O O . GLY A 1 135 ? -5.776 -1.918 20.900 1.00 0.00 135 GLY A O 2
ATOM 4294 N N . PHE A 1 136 ? -5.533 0.127 19.955 1.00 0.00 136 PHE A N 2
ATOM 4295 C CA . PHE A 1 136 ? -5.183 -0.389 18.624 1.00 0.00 136 PHE A CA 2
ATOM 4296 C C . PHE A 1 136 ? -4.324 0.589 17.841 1.00 0.00 136 PHE A C 2
ATOM 4297 O O . PHE A 1 136 ? -3.666 0.203 16.878 1.00 0.00 136 PHE A O 2
ATOM 4314 N N . SER A 1 137 ? -4.344 1.863 18.263 1.00 0.00 137 SER A N 2
ATOM 4315 C CA . SER A 1 137 ? -3.607 2.971 17.623 1.00 0.00 137 SER A CA 2
ATOM 4316 C C . SER A 1 137 ? -4.194 3.197 16.246 1.00 0.00 137 SER A C 2
ATOM 4317 O O . SER A 1 137 ? -3.611 3.851 15.372 1.00 0.00 137 SER A O 2
ATOM 4325 N N . GLY A 1 138 ? -5.405 2.649 16.109 1.00 0.00 138 GLY A N 2
ATOM 4326 C CA . GLY A 1 138 ? -6.163 2.726 14.892 1.00 0.00 138 GLY A CA 2
ATOM 4327 C C . GLY A 1 138 ? -5.641 1.793 13.819 1.00 0.00 138 GLY A C 2
ATOM 4328 O O . GLY A 1 138 ? -6.291 1.583 12.797 1.00 0.00 138 GLY A O 2
ATOM 4332 N N . ARG A 1 139 ? -4.455 1.227 14.050 1.00 0.00 139 ARG A N 2
ATOM 4333 C CA . ARG A 1 139 ? -3.846 0.326 13.072 1.00 0.00 139 ARG A CA 2
ATOM 4334 C C . ARG A 1 139 ? -4.449 -1.081 13.144 1.00 0.00 139 ARG A C 2
ATOM 4335 O O . ARG A 1 139 ? -4.405 -1.732 14.193 1.00 0.00 139 ARG A O 2
ATOM 4356 N N . ILE A 1 140 ? -5.005 -1.535 12.013 1.00 0.00 140 ILE A N 2
ATOM 4357 C CA . ILE A 1 140 ? -5.639 -2.847 11.936 1.00 0.00 140 ILE A CA 2
ATOM 4358 C C . ILE A 1 140 ? -5.105 -3.689 10.766 1.00 0.00 140 ILE A C 2
ATOM 4359 O O . ILE A 1 140 ? -4.176 -3.276 10.063 1.00 0.00 140 ILE A O 2
ATOM 4375 N N . ASP A 1 141 ? -5.747 -4.851 10.543 1.00 0.00 141 ASP A N 2
ATOM 4376 C CA . ASP A 1 141 ? -5.351 -5.813 9.509 1.00 0.00 141 ASP A CA 2
ATOM 4377 C C . ASP A 1 141 ? -5.827 -5.417 8.089 1.00 0.00 141 ASP A C 2
ATOM 4378 O O . ASP A 1 141 ? -7.009 -5.106 7.910 1.00 0.00 141 ASP A O 2
ATOM 4387 N N . PRO A 1 142 ? -4.910 -5.391 7.061 1.00 0.00 142 PRO A N 2
ATOM 4388 C CA . PRO A 1 142 ? -5.275 -5.062 5.666 1.00 0.00 142 PRO A CA 2
ATOM 4389 C C . PRO A 1 142 ? -5.978 -6.218 4.927 1.00 0.00 142 PRO A C 2
ATOM 4390 O O . PRO A 1 142 ? -6.429 -6.047 3.791 1.00 0.00 142 PRO A O 2
ATOM 4401 N N . THR A 1 143 ? -6.105 -7.374 5.608 1.00 0.00 143 THR A N 2
ATOM 4402 C CA . THR A 1 143 ? -6.697 -8.604 5.066 1.00 0.00 143 THR A CA 2
ATOM 4403 C C . THR A 1 143 ? -8.068 -8.420 4.417 1.00 0.00 143 THR A C 2
ATOM 4404 O O . THR A 1 143 ? -8.473 -9.221 3.568 1.00 0.00 143 THR A O 2
ATOM 4415 N N . GLY A 1 144 ? -8.764 -7.362 4.822 1.00 0.00 144 GLY A N 2
ATOM 4416 C CA . GLY A 1 144 ? -10.098 -7.076 4.299 1.00 0.00 144 GLY A CA 2
ATOM 4417 C C . GLY A 1 144 ? -10.070 -6.639 2.844 1.00 0.00 144 GLY A C 2
ATOM 4418 O O . GLY A 1 144 ? -11.003 -6.920 2.087 1.00 0.00 144 GLY A O 2
ATOM 4422 N N . TYR A 1 145 ? -8.967 -5.991 2.458 1.00 0.00 145 TYR A N 2
ATOM 4423 C CA . TYR A 1 145 ? -8.778 -5.488 1.105 1.00 0.00 145 TYR A CA 2
ATOM 4424 C C . TYR A 1 145 ? -7.817 -6.364 0.307 1.00 0.00 145 TYR A C 2
ATOM 4425 O O . TYR A 1 145 ? -7.694 -6.217 -0.914 1.00 0.00 145 TYR A O 2
ATOM 4443 N N . ILE A 1 146 ? -7.141 -7.271 1.013 1.00 0.00 146 ILE A N 2
ATOM 4444 C CA . ILE A 1 146 ? -6.186 -8.185 0.395 1.00 0.00 146 ILE A CA 2
ATOM 4445 C C . ILE A 1 146 ? -6.845 -9.539 0.090 1.00 0.00 146 ILE A C 2
ATOM 4446 O O . ILE A 1 146 ? -6.256 -10.390 -0.579 1.00 0.00 146 ILE A O 2
ATOM 4462 N N . ALA A 1 147 ? -8.068 -9.719 0.586 1.00 0.00 147 ALA A N 2
ATOM 4463 C CA . ALA A 1 147 ? -8.847 -10.930 0.341 1.00 0.00 147 ALA A CA 2
ATOM 4464 C C . ALA A 1 147 ? -9.446 -10.925 -1.060 1.00 0.00 147 ALA A C 2
ATOM 4465 O O . ALA A 1 147 ? -9.813 -11.973 -1.599 1.00 0.00 147 ALA A O 2
ATOM 4472 N N . ASN A 1 148 ? -9.547 -9.723 -1.621 1.00 0.00 148 ASN A N 2
ATOM 4473 C CA . ASN A 1 148 ? -10.080 -9.505 -2.931 1.00 0.00 148 ASN A CA 2
ATOM 4474 C C . ASN A 1 148 ? -8.945 -9.278 -3.903 1.00 0.00 148 ASN A C 2
ATOM 4475 O O . ASN A 1 148 ? -9.132 -8.805 -5.032 1.00 0.00 148 ASN A O 2
ATOM 4486 N N . ALA A 1 149 ? -7.760 -9.640 -3.432 1.00 0.00 149 ALA A N 2
ATOM 4487 C CA . ALA A 1 149 ? -6.559 -9.498 -4.171 1.00 0.00 149 ALA A CA 2
ATOM 4488 C C . ALA A 1 149 ? -6.242 -10.743 -5.033 1.00 0.00 149 ALA A C 2
ATOM 4489 O O . ALA A 1 149 ? -6.895 -11.781 -4.886 1.00 0.00 149 ALA A O 2
ATOM 4496 N N . PRO A 1 150 ? -5.241 -10.637 -5.961 1.00 0.00 150 PRO A N 2
ATOM 4497 C CA . PRO A 1 150 ? -4.811 -11.735 -6.862 1.00 0.00 150 PRO A CA 2
ATOM 4498 C C . PRO A 1 150 ? -4.419 -13.034 -6.134 1.00 0.00 150 PRO A C 2
ATOM 4499 O O . PRO A 1 150 ? -4.429 -13.096 -4.902 1.00 0.00 150 PRO A O 2
ATOM 4510 N N . VAL A 1 151 ? -4.051 -14.051 -6.926 1.00 0.00 151 VAL A N 2
ATOM 4511 C CA . VAL A 1 151 ? -3.705 -15.369 -6.427 1.00 0.00 151 VAL A CA 2
ATOM 4512 C C . VAL A 1 151 ? -2.208 -15.624 -6.519 1.00 0.00 151 VAL A C 2
ATOM 4513 O O . VAL A 1 151 ? -1.577 -15.418 -7.560 1.00 0.00 151 VAL A O 2
ATOM 4526 N N . PHE A 1 152 ? -1.692 -16.111 -5.411 1.00 0.00 152 PHE A N 2
ATOM 4527 C CA . PHE A 1 152 ? -0.288 -16.469 -5.249 1.00 0.00 152 PHE A CA 2
ATOM 4528 C C . PHE A 1 152 ? -0.143 -17.996 -5.344 1.00 0.00 152 PHE A C 2
ATOM 4529 O O . PHE A 1 152 ? -0.390 -18.715 -4.368 1.00 0.00 152 PHE A O 2
ATOM 4546 N N . ASN A 1 153 ? 0.247 -18.477 -6.541 1.00 0.00 153 ASN A N 2
ATOM 4547 C CA . ASN A 1 153 ? 0.456 -19.920 -6.832 1.00 0.00 153 ASN A CA 2
ATOM 4548 C C . ASN A 1 153 ? -0.853 -20.727 -6.849 1.00 0.00 153 ASN A C 2
ATOM 4549 O O . ASN A 1 153 ? -1.022 -21.617 -7.687 1.00 0.00 153 ASN A O 2
ATOM 4560 N N . GLY A 1 154 ? -1.769 -20.398 -5.930 1.00 0.00 154 GLY A N 2
ATOM 4561 C CA . GLY A 1 154 ? -3.040 -21.100 -5.836 1.00 0.00 154 GLY A CA 2
ATOM 4562 C C . GLY A 1 154 ? -3.540 -21.176 -4.406 1.00 0.00 154 GLY A C 2
ATOM 4563 O O . GLY A 1 154 ? -3.359 -22.197 -3.735 1.00 0.00 154 GLY A O 2
ATOM 4567 N N . THR A 1 155 ? -4.173 -20.091 -3.949 1.00 0.00 155 THR A N 2
ATOM 4568 C CA . THR A 1 155 ? -4.700 -19.986 -2.609 1.00 0.00 155 THR A CA 2
ATOM 4569 C C . THR A 1 155 ? -6.149 -20.456 -2.547 1.00 0.00 155 THR A C 2
ATOM 4570 O O . THR A 1 155 ? -7.072 -19.769 -3.003 1.00 0.00 155 THR A O 2
ATOM 4581 N N . THR A 1 156 ? -6.320 -21.646 -1.988 1.00 0.00 156 THR A N 2
ATOM 4582 C CA . THR A 1 156 ? -7.639 -22.260 -1.818 1.00 0.00 156 THR A CA 2
ATOM 4583 C C . THR A 1 156 ? -8.151 -22.044 -0.385 1.00 0.00 156 THR A C 2
ATOM 4584 O O . THR A 1 156 ? -7.428 -22.362 0.565 1.00 0.00 156 THR A O 2
ATOM 4595 N N . PRO A 1 157 ? -9.395 -21.495 -0.186 1.00 0.00 157 PRO A N 2
ATOM 4596 C CA . PRO A 1 157 ? -9.943 -21.265 1.152 1.00 0.00 157 PRO A CA 2
ATOM 4597 C C . PRO A 1 157 ? -10.565 -22.513 1.776 1.00 0.00 157 PRO A C 2
ATOM 4598 O O . PRO A 1 157 ? -10.346 -22.811 2.955 1.00 0.00 157 PRO A O 2
ATOM 4609 N N . THR A 1 158 ? -11.329 -23.232 0.959 1.00 0.00 158 THR A N 2
ATOM 4610 C CA . THR A 1 158 ? -12.020 -24.453 1.368 1.00 0.00 158 THR A CA 2
ATOM 4611 C C . THR A 1 158 ? -12.455 -25.253 0.139 1.00 0.00 158 THR A C 2
ATOM 4612 O O . THR A 1 158 ? -11.964 -26.357 -0.114 1.00 0.00 158 THR A O 2
ATOM 4623 N N . GLU A 1 159 ? -13.384 -24.661 -0.602 1.00 0.00 159 GLU A N 2
ATOM 4624 C CA . GLU A 1 159 ? -13.933 -25.243 -1.823 1.00 0.00 159 GLU A CA 2
ATOM 4625 C C . GLU A 1 159 ? -13.016 -24.996 -3.026 1.00 0.00 159 GLU A C 2
ATOM 4626 O O . GLU A 1 159 ? -12.779 -23.814 -3.363 1.00 0.00 159 GLU A O 2
ATOM 4641 N N . MET A 1 1 ? -9.614 -12.837 -36.743 1.00 0.00 1 MET A N 3
ATOM 4642 C CA . MET A 1 1 ? -9.281 -13.013 -38.184 1.00 0.00 1 MET A CA 3
ATOM 4643 C C . MET A 1 1 ? -8.700 -11.734 -38.789 1.00 0.00 1 MET A C 3
ATOM 4644 O O . MET A 1 1 ? -7.817 -11.797 -39.649 1.00 0.00 1 MET A O 3
ATOM 4660 N N . ARG A 1 2 ? -9.195 -10.578 -38.327 1.00 0.00 2 ARG A N 3
ATOM 4661 C CA . ARG A 1 2 ? -8.733 -9.276 -38.821 1.00 0.00 2 ARG A CA 3
ATOM 4662 C C . ARG A 1 2 ? -7.835 -8.577 -37.798 1.00 0.00 2 ARG A C 3
ATOM 4663 O O . ARG A 1 2 ? -6.841 -7.946 -38.172 1.00 0.00 2 ARG A O 3
ATOM 4684 N N . GLY A 1 3 ? -8.193 -8.696 -36.514 1.00 0.00 3 GLY A N 3
ATOM 4685 C CA . GLY A 1 3 ? -7.415 -8.078 -35.450 1.00 0.00 3 GLY A CA 3
ATOM 4686 C C . GLY A 1 3 ? -8.073 -6.832 -34.888 1.00 0.00 3 GLY A C 3
ATOM 4687 O O . GLY A 1 3 ? -7.437 -5.778 -34.803 1.00 0.00 3 GLY A O 3
ATOM 4691 N N . SER A 1 4 ? -9.347 -6.959 -34.506 1.00 0.00 4 SER A N 3
ATOM 4692 C CA . SER A 1 4 ? -10.106 -5.844 -33.943 1.00 0.00 4 SER A CA 3
ATOM 4693 C C . SER A 1 4 ? -10.650 -6.206 -32.563 1.00 0.00 4 SER A C 3
ATOM 4694 O O . SER A 1 4 ? -11.165 -7.311 -32.362 1.00 0.00 4 SER A O 3
ATOM 4702 N N . HIS A 1 5 ? -10.530 -5.267 -31.619 1.00 0.00 5 HIS A N 3
ATOM 4703 C CA . HIS A 1 5 ? -10.999 -5.471 -30.245 1.00 0.00 5 HIS A CA 3
ATOM 4704 C C . HIS A 1 5 ? -12.249 -4.640 -29.951 1.00 0.00 5 HIS A C 3
ATOM 4705 O O . HIS A 1 5 ? -12.304 -3.452 -30.284 1.00 0.00 5 HIS A O 3
ATOM 4720 N N . HIS A 1 6 ? -13.240 -5.280 -29.323 1.00 0.00 6 HIS A N 3
ATOM 4721 C CA . HIS A 1 6 ? -14.496 -4.619 -28.967 1.00 0.00 6 HIS A CA 3
ATOM 4722 C C . HIS A 1 6 ? -14.784 -4.745 -27.470 1.00 0.00 6 HIS A C 3
ATOM 4723 O O . HIS A 1 6 ? -15.204 -3.773 -26.834 1.00 0.00 6 HIS A O 3
ATOM 4738 N N . HIS A 1 7 ? -14.552 -5.943 -26.915 1.00 0.00 7 HIS A N 3
ATOM 4739 C CA . HIS A 1 7 ? -14.793 -6.201 -25.494 1.00 0.00 7 HIS A CA 3
ATOM 4740 C C . HIS A 1 7 ? -13.559 -6.792 -24.817 1.00 0.00 7 HIS A C 3
ATOM 4741 O O . HIS A 1 7 ? -12.781 -7.516 -25.444 1.00 0.00 7 HIS A O 3
ATOM 4756 N N . HIS A 1 8 ? -13.401 -6.470 -23.529 1.00 0.00 8 HIS A N 3
ATOM 4757 C CA . HIS A 1 8 ? -12.280 -6.959 -22.727 1.00 0.00 8 HIS A CA 3
ATOM 4758 C C . HIS A 1 8 ? -12.782 -7.599 -21.437 1.00 0.00 8 HIS A C 3
ATOM 4759 O O . HIS A 1 8 ? -13.645 -7.037 -20.755 1.00 0.00 8 HIS A O 3
ATOM 4774 N N . HIS A 1 9 ? -12.239 -8.775 -21.115 1.00 0.00 9 HIS A N 3
ATOM 4775 C CA . HIS A 1 9 ? -12.625 -9.508 -19.906 1.00 0.00 9 HIS A CA 3
ATOM 4776 C C . HIS A 1 9 ? -11.485 -9.531 -18.886 1.00 0.00 9 HIS A C 3
ATOM 4777 O O . HIS A 1 9 ? -10.397 -10.043 -19.167 1.00 0.00 9 HIS A O 3
ATOM 4792 N N . HIS A 1 10 ? -11.755 -8.977 -17.698 1.00 0.00 10 HIS A N 3
ATOM 4793 C CA . HIS A 1 10 ? -10.768 -8.915 -16.614 1.00 0.00 10 HIS A CA 3
ATOM 4794 C C . HIS A 1 10 ? -10.934 -10.094 -15.656 1.00 0.00 10 HIS A C 3
ATOM 4795 O O . HIS A 1 10 ? -12.054 -10.566 -15.432 1.00 0.00 10 HIS A O 3
ATOM 4810 N N . GLY A 1 11 ? -9.810 -10.566 -15.106 1.00 0.00 11 GLY A N 3
ATOM 4811 C CA . GLY A 1 11 ? -9.833 -11.688 -14.173 1.00 0.00 11 GLY A CA 3
ATOM 4812 C C . GLY A 1 11 ? -8.514 -12.443 -14.111 1.00 0.00 11 GLY A C 3
ATOM 4813 O O . GLY A 1 11 ? -8.489 -13.620 -13.736 1.00 0.00 11 GLY A O 3
ATOM 4817 N N . SER A 1 12 ? -7.421 -11.763 -14.482 1.00 0.00 12 SER A N 3
ATOM 4818 C CA . SER A 1 12 ? -6.080 -12.359 -14.473 1.00 0.00 12 SER A CA 3
ATOM 4819 C C . SER A 1 12 ? -5.330 -12.045 -13.190 1.00 0.00 12 SER A C 3
ATOM 4820 O O . SER A 1 12 ? -5.757 -11.201 -12.396 1.00 0.00 12 SER A O 3
ATOM 4828 N N . ALA A 1 13 ? -4.208 -12.755 -12.991 1.00 0.00 13 ALA A N 3
ATOM 4829 C CA . ALA A 1 13 ? -3.345 -12.535 -11.851 1.00 0.00 13 ALA A CA 3
ATOM 4830 C C . ALA A 1 13 ? -1.935 -13.069 -12.116 1.00 0.00 13 ALA A C 3
ATOM 4831 O O . ALA A 1 13 ? -1.703 -14.284 -12.102 1.00 0.00 13 ALA A O 3
ATOM 4838 N N . THR A 1 14 ? -1.004 -12.143 -12.369 1.00 0.00 14 THR A N 3
ATOM 4839 C CA . THR A 1 14 ? 0.385 -12.478 -12.640 1.00 0.00 14 THR A CA 3
ATOM 4840 C C . THR A 1 14 ? 1.262 -12.354 -11.383 1.00 0.00 14 THR A C 3
ATOM 4841 O O . THR A 1 14 ? 2.295 -13.021 -11.274 1.00 0.00 14 THR A O 3
ATOM 4852 N N . TYR A 1 15 ? 0.831 -11.501 -10.445 1.00 0.00 15 TYR A N 3
ATOM 4853 C CA . TYR A 1 15 ? 1.543 -11.261 -9.216 1.00 0.00 15 TYR A CA 3
ATOM 4854 C C . TYR A 1 15 ? 0.961 -12.048 -8.076 1.00 0.00 15 TYR A C 3
ATOM 4855 O O . TYR A 1 15 ? -0.259 -12.153 -7.923 1.00 0.00 15 TYR A O 3
ATOM 4873 N N . THR A 1 16 ? 1.867 -12.588 -7.278 1.00 0.00 16 THR A N 3
ATOM 4874 C CA . THR A 1 16 ? 1.499 -13.411 -6.143 1.00 0.00 16 THR A CA 3
ATOM 4875 C C . THR A 1 16 ? 1.449 -12.606 -4.833 1.00 0.00 16 THR A C 3
ATOM 4876 O O . THR A 1 16 ? 1.828 -11.431 -4.798 1.00 0.00 16 THR A O 3
ATOM 4887 N N . ARG A 1 17 ? 0.974 -13.264 -3.763 1.00 0.00 17 ARG A N 3
ATOM 4888 C CA . ARG A 1 17 ? 0.841 -12.671 -2.443 1.00 0.00 17 ARG A CA 3
ATOM 4889 C C . ARG A 1 17 ? 2.161 -12.730 -1.644 1.00 0.00 17 ARG A C 3
ATOM 4890 O O . ARG A 1 17 ? 2.616 -13.824 -1.290 1.00 0.00 17 ARG A O 3
ATOM 4911 N N . PRO A 1 18 ? 2.812 -11.559 -1.358 1.00 0.00 18 PRO A N 3
ATOM 4912 C CA . PRO A 1 18 ? 4.060 -11.511 -0.560 1.00 0.00 18 PRO A CA 3
ATOM 4913 C C . PRO A 1 18 ? 3.841 -11.918 0.901 1.00 0.00 18 PRO A C 3
ATOM 4914 O O . PRO A 1 18 ? 4.771 -12.362 1.580 1.00 0.00 18 PRO A O 3
ATOM 4925 N N . LEU A 1 19 ? 2.595 -11.763 1.362 1.00 0.00 19 LEU A N 3
ATOM 4926 C CA . LEU A 1 19 ? 2.201 -12.092 2.713 1.00 0.00 19 LEU A CA 3
ATOM 4927 C C . LEU A 1 19 ? 0.906 -12.863 2.698 1.00 0.00 19 LEU A C 3
ATOM 4928 O O . LEU A 1 19 ? 0.390 -13.270 1.652 1.00 0.00 19 LEU A O 3
ATOM 4944 N N . ASP A 1 20 ? 0.419 -13.040 3.892 1.00 0.00 20 ASP A N 3
ATOM 4945 C CA . ASP A 1 20 ? -0.834 -13.689 4.158 1.00 0.00 20 ASP A CA 3
ATOM 4946 C C . ASP A 1 20 ? -1.664 -12.787 5.044 1.00 0.00 20 ASP A C 3
ATOM 4947 O O . ASP A 1 20 ? -2.898 -12.841 5.043 1.00 0.00 20 ASP A O 3
ATOM 4956 N N . THR A 1 21 ? -0.945 -11.939 5.792 1.00 0.00 21 THR A N 3
ATOM 4957 C CA . THR A 1 21 ? -1.533 -11.012 6.736 1.00 0.00 21 THR A CA 3
ATOM 4958 C C . THR A 1 21 ? -0.494 -9.991 7.253 1.00 0.00 21 THR A C 3
ATOM 4959 O O . THR A 1 21 ? 0.588 -9.836 6.698 1.00 0.00 21 THR A O 3
ATOM 4970 N N . GLY A 1 22 ? -0.899 -9.271 8.279 1.00 0.00 22 GLY A N 3
ATOM 4971 C CA . GLY A 1 22 ? -0.057 -8.303 8.964 1.00 0.00 22 GLY A CA 3
ATOM 4972 C C . GLY A 1 22 ? -0.806 -7.633 10.102 1.00 0.00 22 GLY A C 3
ATOM 4973 O O . GLY A 1 22 ? -1.706 -6.828 9.861 1.00 0.00 22 GLY A O 3
ATOM 4977 N N . ASN A 1 23 ? -0.405 -7.940 11.349 1.00 0.00 23 ASN A N 3
ATOM 4978 C CA . ASN A 1 23 ? -1.063 -7.394 12.541 1.00 0.00 23 ASN A CA 3
ATOM 4979 C C . ASN A 1 23 ? -0.136 -7.292 13.726 1.00 0.00 23 ASN A C 3
ATOM 4980 O O . ASN A 1 23 ? 0.470 -8.278 14.157 1.00 0.00 23 ASN A O 3
ATOM 4991 N N . ILE A 1 24 ? -0.064 -6.073 14.253 1.00 0.00 24 ILE A N 3
ATOM 4992 C CA . ILE A 1 24 ? 0.756 -5.783 15.424 1.00 0.00 24 ILE A CA 3
ATOM 4993 C C . ILE A 1 24 ? -0.144 -5.671 16.647 1.00 0.00 24 ILE A C 3
ATOM 4994 O O . ILE A 1 24 ? -0.178 -4.661 17.363 1.00 0.00 24 ILE A O 3
ATOM 5010 N N . THR A 1 25 ? -0.834 -6.756 16.866 1.00 0.00 25 THR A N 3
ATOM 5011 C CA . THR A 1 25 ? -1.764 -6.917 17.987 1.00 0.00 25 THR A CA 3
ATOM 5012 C C . THR A 1 25 ? -1.162 -7.807 19.081 1.00 0.00 25 THR A C 3
ATOM 5013 O O . THR A 1 25 ? -1.492 -7.667 20.262 1.00 0.00 25 THR A O 3
ATOM 5024 N N . THR A 1 26 ? -0.276 -8.708 18.659 1.00 0.00 26 THR A N 3
ATOM 5025 C CA . THR A 1 26 ? 0.392 -9.639 19.571 1.00 0.00 26 THR A CA 3
ATOM 5026 C C . THR A 1 26 ? 1.900 -9.383 19.594 1.00 0.00 26 THR A C 3
ATOM 5027 O O . THR A 1 26 ? 2.456 -8.953 20.609 1.00 0.00 26 THR A O 3
ATOM 5038 N N . GLY A 1 27 ? 2.531 -9.652 18.461 1.00 0.00 27 GLY A N 3
ATOM 5039 C CA . GLY A 1 27 ? 3.970 -9.466 18.308 1.00 0.00 27 GLY A CA 3
ATOM 5040 C C . GLY A 1 27 ? 4.408 -9.591 16.864 1.00 0.00 27 GLY A C 3
ATOM 5041 O O . GLY A 1 27 ? 4.186 -10.632 16.238 1.00 0.00 27 GLY A O 3
ATOM 5045 N N . PHE A 1 28 ? 5.059 -8.540 16.341 1.00 0.00 28 PHE A N 3
ATOM 5046 C CA . PHE A 1 28 ? 5.511 -8.511 14.950 1.00 0.00 28 PHE A CA 3
ATOM 5047 C C . PHE A 1 28 ? 6.714 -9.399 14.681 1.00 0.00 28 PHE A C 3
ATOM 5048 O O . PHE A 1 28 ? 7.448 -9.778 15.596 1.00 0.00 28 PHE A O 3
ATOM 5065 N N . ASN A 1 29 ? 6.842 -9.763 13.394 1.00 0.00 29 ASN A N 3
ATOM 5066 C CA . ASN A 1 29 ? 7.871 -10.650 12.862 1.00 0.00 29 ASN A CA 3
ATOM 5067 C C . ASN A 1 29 ? 9.324 -10.209 13.101 1.00 0.00 29 ASN A C 3
ATOM 5068 O O . ASN A 1 29 ? 10.219 -10.495 12.293 1.00 0.00 29 ASN A O 3
ATOM 5079 N N . GLY A 1 30 ? 9.546 -9.541 14.214 1.00 0.00 30 GLY A N 3
ATOM 5080 C CA . GLY A 1 30 ? 10.878 -9.078 14.562 1.00 0.00 30 GLY A CA 3
ATOM 5081 C C . GLY A 1 30 ? 11.033 -7.606 14.296 1.00 0.00 30 GLY A C 3
ATOM 5082 O O . GLY A 1 30 ? 12.100 -7.034 14.534 1.00 0.00 30 GLY A O 3
ATOM 5086 N N . TYR A 1 31 ? 9.962 -7.009 13.769 1.00 0.00 31 TYR A N 3
ATOM 5087 C CA . TYR A 1 31 ? 9.931 -5.569 13.483 1.00 0.00 31 TYR A CA 3
ATOM 5088 C C . TYR A 1 31 ? 9.129 -4.856 14.598 1.00 0.00 31 TYR A C 3
ATOM 5089 O O . TYR A 1 31 ? 7.918 -4.638 14.449 1.00 0.00 31 TYR A O 3
ATOM 5107 N N . PRO A 1 32 ? 9.780 -4.490 15.752 1.00 0.00 32 PRO A N 3
ATOM 5108 C CA . PRO A 1 32 ? 9.096 -3.833 16.882 1.00 0.00 32 PRO A CA 3
ATOM 5109 C C . PRO A 1 32 ? 8.840 -2.342 16.652 1.00 0.00 32 PRO A C 3
ATOM 5110 O O . PRO A 1 32 ? 9.700 -1.634 16.119 1.00 0.00 32 PRO A O 3
ATOM 5121 N N . GLY A 1 33 ? 7.650 -1.884 17.061 1.00 0.00 33 GLY A N 3
ATOM 5122 C CA . GLY A 1 33 ? 7.283 -0.476 16.905 1.00 0.00 33 GLY A CA 3
ATOM 5123 C C . GLY A 1 33 ? 6.568 -0.190 15.593 1.00 0.00 33 GLY A C 3
ATOM 5124 O O . GLY A 1 33 ? 6.240 0.964 15.296 1.00 0.00 33 GLY A O 3
ATOM 5128 N N . HIS A 1 34 ? 6.304 -1.256 14.827 1.00 0.00 34 HIS A N 3
ATOM 5129 C CA . HIS A 1 34 ? 5.646 -1.186 13.541 1.00 0.00 34 HIS A CA 3
ATOM 5130 C C . HIS A 1 34 ? 4.139 -1.014 13.720 1.00 0.00 34 HIS A C 3
ATOM 5131 O O . HIS A 1 34 ? 3.528 -1.680 14.560 1.00 0.00 34 HIS A O 3
ATOM 5145 N N . VAL A 1 35 ? 3.563 -0.107 12.939 1.00 0.00 35 VAL A N 3
ATOM 5146 C CA . VAL A 1 35 ? 2.129 0.183 13.002 1.00 0.00 35 VAL A CA 3
ATOM 5147 C C . VAL A 1 35 ? 1.393 -0.396 11.793 1.00 0.00 35 VAL A C 3
ATOM 5148 O O . VAL A 1 35 ? 0.164 -0.461 11.788 1.00 0.00 35 VAL A O 3
ATOM 5161 N N . GLY A 1 36 ? 2.151 -0.821 10.778 1.00 0.00 36 GLY A N 3
ATOM 5162 C CA . GLY A 1 36 ? 1.566 -1.388 9.579 1.00 0.00 36 GLY A CA 3
ATOM 5163 C C . GLY A 1 36 ? 2.134 -2.751 9.265 1.00 0.00 36 GLY A C 3
ATOM 5164 O O . GLY A 1 36 ? 2.510 -3.500 10.171 1.00 0.00 36 GLY A O 3
ATOM 5168 N N . VAL A 1 37 ? 2.174 -3.069 7.978 1.00 0.00 37 VAL A N 3
ATOM 5169 C CA . VAL A 1 37 ? 2.711 -4.343 7.501 1.00 0.00 37 VAL A CA 3
ATOM 5170 C C . VAL A 1 37 ? 3.733 -4.099 6.373 1.00 0.00 37 VAL A C 3
ATOM 5171 O O . VAL A 1 37 ? 3.638 -3.102 5.652 1.00 0.00 37 VAL A O 3
ATOM 5184 N N . ASP A 1 38 ? 4.687 -5.028 6.224 1.00 0.00 38 ASP A N 3
ATOM 5185 C CA . ASP A 1 38 ? 5.739 -4.903 5.213 1.00 0.00 38 ASP A CA 3
ATOM 5186 C C . ASP A 1 38 ? 5.875 -6.159 4.365 1.00 0.00 38 ASP A C 3
ATOM 5187 O O . ASP A 1 38 ? 5.939 -7.277 4.883 1.00 0.00 38 ASP A O 3
ATOM 5196 N N . TYR A 1 39 ? 5.923 -5.936 3.046 1.00 0.00 39 TYR A N 3
ATOM 5197 C CA . TYR A 1 39 ? 6.037 -7.008 2.057 1.00 0.00 39 TYR A CA 3
ATOM 5198 C C . TYR A 1 39 ? 7.273 -6.791 1.185 1.00 0.00 39 TYR A C 3
ATOM 5199 O O . TYR A 1 39 ? 7.317 -5.863 0.366 1.00 0.00 39 TYR A O 3
ATOM 5217 N N . ALA A 1 40 ? 8.276 -7.647 1.377 1.00 0.00 40 ALA A N 3
ATOM 5218 C CA . ALA A 1 40 ? 9.532 -7.597 0.614 1.00 0.00 40 ALA A CA 3
ATOM 5219 C C . ALA A 1 40 ? 9.300 -7.719 -0.905 1.00 0.00 40 ALA A C 3
ATOM 5220 O O . ALA A 1 40 ? 9.023 -8.807 -1.425 1.00 0.00 40 ALA A O 3
ATOM 5227 N N . VAL A 1 41 ? 9.413 -6.576 -1.596 1.00 0.00 41 VAL A N 3
ATOM 5228 C CA . VAL A 1 41 ? 9.220 -6.500 -3.041 1.00 0.00 41 VAL A CA 3
ATOM 5229 C C . VAL A 1 41 ? 10.189 -5.454 -3.647 1.00 0.00 41 VAL A C 3
ATOM 5230 O O . VAL A 1 41 ? 10.179 -4.293 -3.224 1.00 0.00 41 VAL A O 3
ATOM 5243 N N . PRO A 1 42 ? 11.042 -5.849 -4.645 1.00 0.00 42 PRO A N 3
ATOM 5244 C CA . PRO A 1 42 ? 12.015 -4.936 -5.294 1.00 0.00 42 PRO A CA 3
ATOM 5245 C C . PRO A 1 42 ? 11.449 -3.606 -5.763 1.00 0.00 42 PRO A C 3
ATOM 5246 O O . PRO A 1 42 ? 10.321 -3.493 -6.249 1.00 0.00 42 PRO A O 3
ATOM 5257 N N . VAL A 1 43 ? 12.309 -2.621 -5.581 1.00 0.00 43 VAL A N 3
ATOM 5258 C CA . VAL A 1 43 ? 12.096 -1.222 -5.919 1.00 0.00 43 VAL A CA 3
ATOM 5259 C C . VAL A 1 43 ? 11.851 -0.981 -7.416 1.00 0.00 43 VAL A C 3
ATOM 5260 O O . VAL A 1 43 ? 12.482 -1.617 -8.267 1.00 0.00 43 VAL A O 3
ATOM 5273 N N . GLY A 1 44 ? 10.929 -0.059 -7.708 1.00 0.00 44 GLY A N 3
ATOM 5274 C CA . GLY A 1 44 ? 10.647 0.297 -9.075 1.00 0.00 44 GLY A CA 3
ATOM 5275 C C . GLY A 1 44 ? 9.401 -0.351 -9.645 1.00 0.00 44 GLY A C 3
ATOM 5276 O O . GLY A 1 44 ? 9.090 -0.157 -10.825 1.00 0.00 44 GLY A O 3
ATOM 5280 N N . THR A 1 45 ? 8.685 -1.120 -8.815 1.00 0.00 45 THR A N 3
ATOM 5281 C CA . THR A 1 45 ? 7.468 -1.782 -9.235 1.00 0.00 45 THR A CA 3
ATOM 5282 C C . THR A 1 45 ? 6.263 -0.847 -9.026 1.00 0.00 45 THR A C 3
ATOM 5283 O O . THR A 1 45 ? 6.048 -0.386 -7.902 1.00 0.00 45 THR A O 3
ATOM 5294 N N . PRO A 1 46 ? 5.456 -0.544 -10.096 1.00 0.00 46 PRO A N 3
ATOM 5295 C CA . PRO A 1 46 ? 4.291 0.358 -9.977 1.00 0.00 46 PRO A CA 3
ATOM 5296 C C . PRO A 1 46 ? 3.294 -0.073 -8.896 1.00 0.00 46 PRO A C 3
ATOM 5297 O O . PRO A 1 46 ? 2.840 -1.223 -8.872 1.00 0.00 46 PRO A O 3
ATOM 5308 N N . VAL A 1 47 ? 2.980 0.868 -8.006 1.00 0.00 47 VAL A N 3
ATOM 5309 C CA . VAL A 1 47 ? 2.052 0.656 -6.925 1.00 0.00 47 VAL A CA 3
ATOM 5310 C C . VAL A 1 47 ? 0.720 1.231 -7.301 1.00 0.00 47 VAL A C 3
ATOM 5311 O O . VAL A 1 47 ? 0.593 2.420 -7.613 1.00 0.00 47 VAL A O 3
ATOM 5324 N N . ARG A 1 48 ? -0.251 0.349 -7.281 1.00 0.00 48 ARG A N 3
ATOM 5325 C CA . ARG A 1 48 ? -1.604 0.695 -7.609 1.00 0.00 48 ARG A CA 3
ATOM 5326 C C . ARG A 1 48 ? -2.459 0.822 -6.369 1.00 0.00 48 ARG A C 3
ATOM 5327 O O . ARG A 1 48 ? -2.211 0.166 -5.351 1.00 0.00 48 ARG A O 3
ATOM 5348 N N . ALA A 1 49 ? -3.494 1.656 -6.490 1.00 0.00 49 ALA A N 3
ATOM 5349 C CA . ALA A 1 49 ? -4.407 1.932 -5.400 1.00 0.00 49 ALA A CA 3
ATOM 5350 C C . ALA A 1 49 ? -5.309 0.735 -5.111 1.00 0.00 49 ALA A C 3
ATOM 5351 O O . ALA A 1 49 ? -6.008 0.243 -5.997 1.00 0.00 49 ALA A O 3
ATOM 5358 N N . VAL A 1 50 ? -5.243 0.244 -3.878 1.00 0.00 50 VAL A N 3
ATOM 5359 C CA . VAL A 1 50 ? -6.052 -0.910 -3.448 1.00 0.00 50 VAL A CA 3
ATOM 5360 C C . VAL A 1 50 ? -7.568 -0.597 -3.406 1.00 0.00 50 VAL A C 3
ATOM 5361 O O . VAL A 1 50 ? -8.394 -1.515 -3.371 1.00 0.00 50 VAL A O 3
ATOM 5374 N N . ALA A 1 51 ? -7.921 0.697 -3.434 1.00 0.00 51 ALA A N 3
ATOM 5375 C CA . ALA A 1 51 ? -9.306 1.153 -3.423 1.00 0.00 51 ALA A CA 3
ATOM 5376 C C . ALA A 1 51 ? -9.371 2.646 -3.672 1.00 0.00 51 ALA A C 3
ATOM 5377 O O . ALA A 1 51 ? -8.485 3.399 -3.255 1.00 0.00 51 ALA A O 3
ATOM 5384 N N . ASN A 1 52 ? -10.418 3.054 -4.387 1.00 0.00 52 ASN A N 3
ATOM 5385 C CA . ASN A 1 52 ? -10.671 4.443 -4.727 1.00 0.00 52 ASN A CA 3
ATOM 5386 C C . ASN A 1 52 ? -10.880 5.316 -3.488 1.00 0.00 52 ASN A C 3
ATOM 5387 O O . ASN A 1 52 ? -11.247 4.814 -2.421 1.00 0.00 52 ASN A O 3
ATOM 5398 N N . GLY A 1 53 ? -10.646 6.618 -3.651 1.00 0.00 53 GLY A N 3
ATOM 5399 C CA . GLY A 1 53 ? -10.811 7.552 -2.549 1.00 0.00 53 GLY A CA 3
ATOM 5400 C C . GLY A 1 53 ? -10.214 8.921 -2.811 1.00 0.00 53 GLY A C 3
ATOM 5401 O O . GLY A 1 53 ? -10.502 9.550 -3.833 1.00 0.00 53 GLY A O 3
ATOM 5405 N N . THR A 1 54 ? -9.366 9.369 -1.874 1.00 0.00 54 THR A N 3
ATOM 5406 C CA . THR A 1 54 ? -8.734 10.660 -1.922 1.00 0.00 54 THR A CA 3
ATOM 5407 C C . THR A 1 54 ? -7.356 10.582 -1.272 1.00 0.00 54 THR A C 3
ATOM 5408 O O . THR A 1 54 ? -7.186 9.927 -0.244 1.00 0.00 54 THR A O 3
ATOM 5419 N N . VAL A 1 55 ? -6.400 11.289 -1.867 1.00 0.00 55 VAL A N 3
ATOM 5420 C CA . VAL A 1 55 ? -5.030 11.344 -1.398 1.00 0.00 55 VAL A CA 3
ATOM 5421 C C . VAL A 1 55 ? -4.921 12.397 -0.289 1.00 0.00 55 VAL A C 3
ATOM 5422 O O . VAL A 1 55 ? -5.080 13.594 -0.526 1.00 0.00 55 VAL A O 3
ATOM 5435 N N . LYS A 1 56 ? -4.681 11.912 0.907 1.00 0.00 56 LYS A N 3
ATOM 5436 C CA . LYS A 1 56 ? -4.537 12.755 2.102 1.00 0.00 56 LYS A CA 3
ATOM 5437 C C . LYS A 1 56 ? -3.073 13.075 2.359 1.00 0.00 56 LYS A C 3
ATOM 5438 O O . LYS A 1 56 ? -2.743 13.980 3.132 1.00 0.00 56 LYS A O 3
ATOM 5457 N N . PHE A 1 57 ? -2.207 12.304 1.703 1.00 0.00 57 PHE A N 3
ATOM 5458 C CA . PHE A 1 57 ? -0.769 12.460 1.795 1.00 0.00 57 PHE A CA 3
ATOM 5459 C C . PHE A 1 57 ? -0.106 11.934 0.532 1.00 0.00 57 PHE A C 3
ATOM 5460 O O . PHE A 1 57 ? -0.495 10.898 -0.012 1.00 0.00 57 PHE A O 3
ATOM 5477 N N . ALA A 1 58 ? 0.905 12.671 0.100 1.00 0.00 58 ALA A N 3
ATOM 5478 C CA . ALA A 1 58 ? 1.683 12.359 -1.079 1.00 0.00 58 ALA A CA 3
ATOM 5479 C C . ALA A 1 58 ? 3.121 12.804 -0.853 1.00 0.00 58 ALA A C 3
ATOM 5480 O O . ALA A 1 58 ? 3.493 13.961 -1.096 1.00 0.00 58 ALA A O 3
ATOM 5487 N N . GLY A 1 59 ? 3.906 11.861 -0.357 1.00 0.00 59 GLY A N 3
ATOM 5488 C CA . GLY A 1 59 ? 5.307 12.092 -0.069 1.00 0.00 59 GLY A CA 3
ATOM 5489 C C . GLY A 1 59 ? 6.219 11.669 -1.199 1.00 0.00 59 GLY A C 3
ATOM 5490 O O . GLY A 1 59 ? 6.680 10.520 -1.233 1.00 0.00 59 GLY A O 3
ATOM 5494 N N . ASN A 1 60 ? 6.478 12.622 -2.113 1.00 0.00 60 ASN A N 3
ATOM 5495 C CA . ASN A 1 60 ? 7.335 12.417 -3.284 1.00 0.00 60 ASN A CA 3
ATOM 5496 C C . ASN A 1 60 ? 8.803 12.328 -2.919 1.00 0.00 60 ASN A C 3
ATOM 5497 O O . ASN A 1 60 ? 9.366 13.217 -2.276 1.00 0.00 60 ASN A O 3
ATOM 5508 N N . GLY A 1 61 ? 9.387 11.232 -3.364 1.00 0.00 61 GLY A N 3
ATOM 5509 C CA . GLY A 1 61 ? 10.798 10.933 -3.129 1.00 0.00 61 GLY A CA 3
ATOM 5510 C C . GLY A 1 61 ? 11.736 11.668 -4.073 1.00 0.00 61 GLY A C 3
ATOM 5511 O O . GLY A 1 61 ? 12.957 11.522 -3.980 1.00 0.00 61 GLY A O 3
ATOM 5515 N N . ALA A 1 62 ? 11.154 12.459 -4.978 1.00 0.00 62 ALA A N 3
ATOM 5516 C CA . ALA A 1 62 ? 11.912 13.217 -5.963 1.00 0.00 62 ALA A CA 3
ATOM 5517 C C . ALA A 1 62 ? 12.506 14.502 -5.397 1.00 0.00 62 ALA A C 3
ATOM 5518 O O . ALA A 1 62 ? 13.583 14.934 -5.820 1.00 0.00 62 ALA A O 3
ATOM 5525 N N . ASN A 1 63 ? 11.800 15.096 -4.439 1.00 0.00 63 ASN A N 3
ATOM 5526 C CA . ASN A 1 63 ? 12.220 16.345 -3.827 1.00 0.00 63 ASN A CA 3
ATOM 5527 C C . ASN A 1 63 ? 12.007 16.345 -2.310 1.00 0.00 63 ASN A C 3
ATOM 5528 O O . ASN A 1 63 ? 11.863 17.411 -1.695 1.00 0.00 63 ASN A O 3
ATOM 5539 N N . HIS A 1 64 ? 11.985 15.154 -1.704 1.00 0.00 64 HIS A N 3
ATOM 5540 C CA . HIS A 1 64 ? 11.759 15.031 -0.291 1.00 0.00 64 HIS A CA 3
ATOM 5541 C C . HIS A 1 64 ? 13.016 15.327 0.565 1.00 0.00 64 HIS A C 3
ATOM 5542 O O . HIS A 1 64 ? 14.000 14.584 0.498 1.00 0.00 64 HIS A O 3
ATOM 5557 N N . PRO A 1 65 ? 13.007 16.429 1.379 1.00 0.00 65 PRO A N 3
ATOM 5558 C CA . PRO A 1 65 ? 14.110 16.788 2.275 1.00 0.00 65 PRO A CA 3
ATOM 5559 C C . PRO A 1 65 ? 14.258 15.796 3.393 1.00 0.00 65 PRO A C 3
ATOM 5560 O O . PRO A 1 65 ? 13.408 14.952 3.590 1.00 0.00 65 PRO A O 3
ATOM 5571 N N . TRP A 1 66 ? 15.391 15.826 4.035 1.00 0.00 66 TRP A N 3
ATOM 5572 C CA . TRP A 1 66 ? 15.613 14.984 5.187 1.00 0.00 66 TRP A CA 3
ATOM 5573 C C . TRP A 1 66 ? 15.364 15.823 6.435 1.00 0.00 66 TRP A C 3
ATOM 5574 O O . TRP A 1 66 ? 15.647 15.401 7.564 1.00 0.00 66 TRP A O 3
ATOM 5595 N N . MET A 1 67 ? 14.798 17.025 6.203 1.00 0.00 67 MET A N 3
ATOM 5596 C CA . MET A 1 67 ? 14.485 17.957 7.268 1.00 0.00 67 MET A CA 3
ATOM 5597 C C . MET A 1 67 ? 13.252 17.498 8.013 1.00 0.00 67 MET A C 3
ATOM 5598 O O . MET A 1 67 ? 13.223 17.503 9.247 1.00 0.00 67 MET A O 3
ATOM 5612 N N . LEU A 1 68 ? 12.244 17.086 7.250 1.00 0.00 68 LEU A N 3
ATOM 5613 C CA . LEU A 1 68 ? 11.033 16.572 7.841 1.00 0.00 68 LEU A CA 3
ATOM 5614 C C . LEU A 1 68 ? 10.792 15.138 7.364 1.00 0.00 68 LEU A C 3
ATOM 5615 O O . LEU A 1 68 ? 9.707 14.584 7.579 1.00 0.00 68 LEU A O 3
ATOM 5631 N N . TRP A 1 69 ? 11.816 14.529 6.710 1.00 0.00 69 TRP A N 3
ATOM 5632 C CA . TRP A 1 69 ? 11.666 13.169 6.199 1.00 0.00 69 TRP A CA 3
ATOM 5633 C C . TRP A 1 69 ? 12.814 12.271 6.642 1.00 0.00 69 TRP A C 3
ATOM 5634 O O . TRP A 1 69 ? 13.946 12.732 6.825 1.00 0.00 69 TRP A O 3
ATOM 5655 N N . MET A 1 70 ? 12.484 10.994 6.871 1.00 0.00 70 MET A N 3
ATOM 5656 C CA . MET A 1 70 ? 13.457 9.980 7.289 1.00 0.00 70 MET A CA 3
ATOM 5657 C C . MET A 1 70 ? 13.103 8.616 6.686 1.00 0.00 70 MET A C 3
ATOM 5658 O O . MET A 1 70 ? 13.995 7.820 6.383 1.00 0.00 70 MET A O 3
ATOM 5672 N N . ALA A 1 71 ? 11.795 8.376 6.483 1.00 0.00 71 ALA A N 3
ATOM 5673 C CA . ALA A 1 71 ? 11.302 7.108 5.926 1.00 0.00 71 ALA A CA 3
ATOM 5674 C C . ALA A 1 71 ? 11.262 7.117 4.398 1.00 0.00 71 ALA A C 3
ATOM 5675 O O . ALA A 1 71 ? 11.301 6.057 3.767 1.00 0.00 71 ALA A O 3
ATOM 5682 N N . GLY A 1 72 ? 11.188 8.314 3.821 1.00 0.00 72 GLY A N 3
ATOM 5683 C CA . GLY A 1 72 ? 11.159 8.455 2.371 1.00 0.00 72 GLY A CA 3
ATOM 5684 C C . GLY A 1 72 ? 9.773 8.721 1.802 1.00 0.00 72 GLY A C 3
ATOM 5685 O O . GLY A 1 72 ? 9.072 9.628 2.259 1.00 0.00 72 GLY A O 3
ATOM 5689 N N . ASN A 1 73 ? 9.388 7.913 0.796 1.00 0.00 73 ASN A N 3
ATOM 5690 C CA . ASN A 1 73 ? 8.102 8.037 0.112 1.00 0.00 73 ASN A CA 3
ATOM 5691 C C . ASN A 1 73 ? 6.955 7.434 0.910 1.00 0.00 73 ASN A C 3
ATOM 5692 O O . ASN A 1 73 ? 7.078 6.342 1.473 1.00 0.00 73 ASN A O 3
ATOM 5703 N N . ALA A 1 74 ? 5.822 8.141 0.906 1.00 0.00 74 ALA A N 3
ATOM 5704 C CA . ALA A 1 74 ? 4.625 7.704 1.617 1.00 0.00 74 ALA A CA 3
ATOM 5705 C C . ALA A 1 74 ? 3.373 8.262 0.968 1.00 0.00 74 ALA A C 3
ATOM 5706 O O . ALA A 1 74 ? 3.373 9.387 0.473 1.00 0.00 74 ALA A O 3
ATOM 5713 N N . VAL A 1 75 ? 2.299 7.469 0.992 1.00 0.00 75 VAL A N 3
ATOM 5714 C CA . VAL A 1 75 ? 1.028 7.871 0.399 1.00 0.00 75 VAL A CA 3
ATOM 5715 C C . VAL A 1 75 ? -0.121 7.465 1.301 1.00 0.00 75 VAL A C 3
ATOM 5716 O O . VAL A 1 75 ? -0.317 6.283 1.579 1.00 0.00 75 VAL A O 3
ATOM 5729 N N . LEU A 1 76 ? -0.886 8.451 1.728 1.00 0.00 76 LEU A N 3
ATOM 5730 C CA . LEU A 1 76 ? -2.039 8.210 2.553 1.00 0.00 76 LEU A CA 3
ATOM 5731 C C . LEU A 1 76 ? -3.240 8.659 1.794 1.00 0.00 76 LEU A C 3
ATOM 5732 O O . LEU A 1 76 ? -3.285 9.755 1.238 1.00 0.00 76 LEU A O 3
ATOM 5748 N N . ILE A 1 77 ? -4.188 7.772 1.786 1.00 0.00 77 ILE A N 3
ATOM 5749 C CA . ILE A 1 77 ? -5.423 7.922 1.070 1.00 0.00 77 ILE A CA 3
ATOM 5750 C C . ILE A 1 77 ? -6.581 7.371 1.896 1.00 0.00 77 ILE A C 3
ATOM 5751 O O . ILE A 1 77 ? -6.414 6.474 2.726 1.00 0.00 77 ILE A O 3
ATOM 5767 N N . GLN A 1 78 ? -7.733 7.960 1.661 1.00 0.00 78 GLN A N 3
ATOM 5768 C CA . GLN A 1 78 ? -8.970 7.587 2.287 1.00 0.00 78 GLN A CA 3
ATOM 5769 C C . GLN A 1 78 ? -9.733 6.673 1.333 1.00 0.00 78 GLN A C 3
ATOM 5770 O O . GLN A 1 78 ? -10.122 7.075 0.235 1.00 0.00 78 GLN A O 3
ATOM 5784 N N . HIS A 1 79 ? -9.925 5.449 1.783 1.00 0.00 79 HIS A N 3
ATOM 5785 C CA . HIS A 1 79 ? -10.608 4.408 1.018 1.00 0.00 79 HIS A CA 3
ATOM 5786 C C . HIS A 1 79 ? -12.098 4.648 0.833 1.00 0.00 79 HIS A C 3
ATOM 5787 O O . HIS A 1 79 ? -12.642 5.681 1.234 1.00 0.00 79 HIS A O 3
ATOM 5802 N N . ALA A 1 80 ? -12.733 3.651 0.209 1.00 0.00 80 ALA A N 3
ATOM 5803 C CA . ALA A 1 80 ? -14.146 3.683 -0.122 1.00 0.00 80 ALA A CA 3
ATOM 5804 C C . ALA A 1 80 ? -15.082 3.709 1.091 1.00 0.00 80 ALA A C 3
ATOM 5805 O O . ALA A 1 80 ? -16.256 4.067 0.960 1.00 0.00 80 ALA A O 3
ATOM 5812 N N . ASP A 1 81 ? -14.558 3.337 2.258 1.00 0.00 81 ASP A N 3
ATOM 5813 C CA . ASP A 1 81 ? -15.339 3.308 3.485 1.00 0.00 81 ASP A CA 3
ATOM 5814 C C . ASP A 1 81 ? -15.042 4.524 4.354 1.00 0.00 81 ASP A C 3
ATOM 5815 O O . ASP A 1 81 ? -15.737 4.780 5.345 1.00 0.00 81 ASP A O 3
ATOM 5824 N N . GLY A 1 82 ? -14.006 5.269 3.963 1.00 0.00 82 GLY A N 3
ATOM 5825 C CA . GLY A 1 82 ? -13.611 6.464 4.678 1.00 0.00 82 GLY A CA 3
ATOM 5826 C C . GLY A 1 82 ? -12.364 6.245 5.505 1.00 0.00 82 GLY A C 3
ATOM 5827 O O . GLY A 1 82 ? -11.820 7.192 6.079 1.00 0.00 82 GLY A O 3
ATOM 5831 N N . MET A 1 83 ? -11.909 4.986 5.549 1.00 0.00 83 MET A N 3
ATOM 5832 C CA . MET A 1 83 ? -10.727 4.588 6.269 1.00 0.00 83 MET A CA 3
ATOM 5833 C C . MET A 1 83 ? -9.462 5.145 5.618 1.00 0.00 83 MET A C 3
ATOM 5834 O O . MET A 1 83 ? -9.520 5.639 4.489 1.00 0.00 83 MET A O 3
ATOM 5848 N N . HIS A 1 84 ? -8.330 5.050 6.314 1.00 0.00 84 HIS A N 3
ATOM 5849 C CA . HIS A 1 84 ? -7.097 5.569 5.778 1.00 0.00 84 HIS A CA 3
ATOM 5850 C C . HIS A 1 84 ? -6.122 4.445 5.466 1.00 0.00 84 HIS A C 3
ATOM 5851 O O . HIS A 1 84 ? -6.048 3.462 6.207 1.00 0.00 84 HIS A O 3
ATOM 5866 N N . THR A 1 85 ? -5.375 4.596 4.369 1.00 0.00 85 THR A N 3
ATOM 5867 C CA . THR A 1 85 ? -4.412 3.616 3.962 1.00 0.00 85 THR A CA 3
ATOM 5868 C C . THR A 1 85 ? -3.139 4.297 3.511 1.00 0.00 85 THR A C 3
ATOM 5869 O O . THR A 1 85 ? -3.164 5.201 2.671 1.00 0.00 85 THR A O 3
ATOM 5880 N N . GLY A 1 86 ? -2.039 3.864 4.099 1.00 0.00 86 GLY A N 3
ATOM 5881 C CA . GLY A 1 86 ? -0.747 4.401 3.757 1.00 0.00 86 GLY A CA 3
ATOM 5882 C C . GLY A 1 86 ? 0.054 3.433 2.916 1.00 0.00 86 GLY A C 3
ATOM 5883 O O . GLY A 1 86 ? -0.151 2.214 2.987 1.00 0.00 86 GLY A O 3
ATOM 5887 N N . TYR A 1 87 ? 0.976 3.995 2.134 1.00 0.00 87 TYR A N 3
ATOM 5888 C CA . TYR A 1 87 ? 1.850 3.262 1.255 1.00 0.00 87 TYR A CA 3
ATOM 5889 C C . TYR A 1 87 ? 3.237 3.870 1.469 1.00 0.00 87 TYR A C 3
ATOM 5890 O O . TYR A 1 87 ? 3.539 4.956 0.955 1.00 0.00 87 TYR A O 3
ATOM 5908 N N . ALA A 1 88 ? 4.057 3.205 2.283 1.00 0.00 88 ALA A N 3
ATOM 5909 C CA . ALA A 1 88 ? 5.383 3.726 2.604 1.00 0.00 88 ALA A CA 3
ATOM 5910 C C . ALA A 1 88 ? 6.502 2.851 2.060 1.00 0.00 88 ALA A C 3
ATOM 5911 O O . ALA A 1 88 ? 6.273 1.719 1.625 1.00 0.00 88 ALA A O 3
ATOM 5918 N N . HIS A 1 89 ? 7.737 3.399 2.118 1.00 0.00 89 HIS A N 3
ATOM 5919 C CA . HIS A 1 89 ? 8.960 2.741 1.618 1.00 0.00 89 HIS A CA 3
ATOM 5920 C C . HIS A 1 89 ? 8.916 2.558 0.091 1.00 0.00 89 HIS A C 3
ATOM 5921 O O . HIS A 1 89 ? 9.285 1.512 -0.447 1.00 0.00 89 HIS A O 3
ATOM 5936 N N . LEU A 1 90 ? 8.436 3.604 -0.585 1.00 0.00 90 LEU A N 3
ATOM 5937 C CA . LEU A 1 90 ? 8.344 3.649 -2.036 1.00 0.00 90 LEU A CA 3
ATOM 5938 C C . LEU A 1 90 ? 9.474 4.511 -2.607 1.00 0.00 90 LEU A C 3
ATOM 5939 O O . LEU A 1 90 ? 10.188 5.180 -1.851 1.00 0.00 90 LEU A O 3
ATOM 5955 N N . SER A 1 91 ? 9.654 4.472 -3.932 1.00 0.00 91 SER A N 3
ATOM 5956 C CA . SER A 1 91 ? 10.695 5.235 -4.591 1.00 0.00 91 SER A CA 3
ATOM 5957 C C . SER A 1 91 ? 10.133 6.461 -5.295 1.00 0.00 91 SER A C 3
ATOM 5958 O O . SER A 1 91 ? 10.885 7.381 -5.632 1.00 0.00 91 SER A O 3
ATOM 5966 N N . LYS A 1 92 ? 8.807 6.481 -5.506 1.00 0.00 92 LYS A N 3
ATOM 5967 C CA . LYS A 1 92 ? 8.161 7.576 -6.202 1.00 0.00 92 LYS A CA 3
ATOM 5968 C C . LYS A 1 92 ? 6.653 7.534 -6.052 1.00 0.00 92 LYS A C 3
ATOM 5969 O O . LYS A 1 92 ? 6.063 6.510 -5.695 1.00 0.00 92 LYS A O 3
ATOM 5988 N N . ILE A 1 93 ? 6.064 8.680 -6.342 1.00 0.00 93 ILE A N 3
ATOM 5989 C CA . ILE A 1 93 ? 4.639 8.885 -6.289 1.00 0.00 93 ILE A CA 3
ATOM 5990 C C . ILE A 1 93 ? 4.131 9.476 -7.602 1.00 0.00 93 ILE A C 3
ATOM 5991 O O . ILE A 1 93 ? 4.835 10.233 -8.280 1.00 0.00 93 ILE A O 3
ATOM 6007 N N . SER A 1 94 ? 2.908 9.103 -7.931 1.00 0.00 94 SER A N 3
ATOM 6008 C CA . SER A 1 94 ? 2.222 9.575 -9.110 1.00 0.00 94 SER A CA 3
ATOM 6009 C C . SER A 1 94 ? 1.076 10.492 -8.710 1.00 0.00 94 SER A C 3
ATOM 6010 O O . SER A 1 94 ? 0.428 11.113 -9.562 1.00 0.00 94 SER A O 3
ATOM 6018 N N . VAL A 1 95 ? 0.839 10.567 -7.401 1.00 0.00 95 VAL A N 3
ATOM 6019 C CA . VAL A 1 95 ? -0.229 11.321 -6.853 1.00 0.00 95 VAL A CA 3
ATOM 6020 C C . VAL A 1 95 ? 0.241 12.614 -6.189 1.00 0.00 95 VAL A C 3
ATOM 6021 O O . VAL A 1 95 ? 1.419 12.977 -6.244 1.00 0.00 95 VAL A O 3
ATOM 6034 N N . SER A 1 96 ? -0.717 13.303 -5.572 1.00 0.00 96 SER A N 3
ATOM 6035 C CA . SER A 1 96 ? -0.499 14.558 -4.896 1.00 0.00 96 SER A CA 3
ATOM 6036 C C . SER A 1 96 ? -1.553 14.724 -3.826 1.00 0.00 96 SER A C 3
ATOM 6037 O O . SER A 1 96 ? -2.692 14.273 -3.977 1.00 0.00 96 SER A O 3
ATOM 6045 N N . THR A 1 97 ? -1.165 15.397 -2.759 1.00 0.00 97 THR A N 3
ATOM 6046 C CA . THR A 1 97 ? -2.031 15.649 -1.612 1.00 0.00 97 THR A CA 3
ATOM 6047 C C . THR A 1 97 ? -3.303 16.413 -2.019 1.00 0.00 97 THR A C 3
ATOM 6048 O O . THR A 1 97 ? -3.219 17.431 -2.711 1.00 0.00 97 THR A O 3
ATOM 6059 N N . ASP A 1 98 ? -4.470 15.876 -1.602 1.00 0.00 98 ASP A N 3
ATOM 6060 C CA . ASP A 1 98 ? -5.809 16.460 -1.865 1.00 0.00 98 ASP A CA 3
ATOM 6061 C C . ASP A 1 98 ? -6.377 15.994 -3.211 1.00 0.00 98 ASP A C 3
ATOM 6062 O O . ASP A 1 98 ? -7.536 16.285 -3.530 1.00 0.00 98 ASP A O 3
ATOM 6071 N N . SER A 1 99 ? -5.569 15.252 -3.990 1.00 0.00 99 SER A N 3
ATOM 6072 C CA . SER A 1 99 ? -5.995 14.734 -5.276 1.00 0.00 99 SER A CA 3
ATOM 6073 C C . SER A 1 99 ? -6.846 13.485 -5.098 1.00 0.00 99 SER A C 3
ATOM 6074 O O . SER A 1 99 ? -6.675 12.745 -4.129 1.00 0.00 99 SER A O 3
ATOM 6082 N N . THR A 1 100 ? -7.775 13.273 -6.024 1.00 0.00 100 THR A N 3
ATOM 6083 C CA . THR A 1 100 ? -8.635 12.108 -5.998 1.00 0.00 100 THR A CA 3
ATOM 6084 C C . THR A 1 100 ? -7.972 10.917 -6.660 1.00 0.00 100 THR A C 3
ATOM 6085 O O . THR A 1 100 ? -7.231 11.067 -7.637 1.00 0.00 100 THR A O 3
ATOM 6096 N N . VAL A 1 101 ? -8.249 9.742 -6.116 1.00 0.00 101 VAL A N 3
ATOM 6097 C CA . VAL A 1 101 ? -7.690 8.518 -6.612 1.00 0.00 101 VAL A CA 3
ATOM 6098 C C . VAL A 1 101 ? -8.754 7.474 -6.913 1.00 0.00 101 VAL A C 3
ATOM 6099 O O . VAL A 1 101 ? -9.916 7.605 -6.516 1.00 0.00 101 VAL A O 3
ATOM 6112 N N . LYS A 1 102 ? -8.313 6.420 -7.604 1.00 0.00 102 LYS A N 3
ATOM 6113 C CA . LYS A 1 102 ? -9.134 5.317 -7.989 1.00 0.00 102 LYS A CA 3
ATOM 6114 C C . LYS A 1 102 ? -8.361 4.024 -7.839 1.00 0.00 102 LYS A C 3
ATOM 6115 O O . LYS A 1 102 ? -7.140 3.980 -8.001 1.00 0.00 102 LYS A O 3
ATOM 6134 N N . GLN A 1 103 ? -9.110 2.976 -7.546 1.00 0.00 103 GLN A N 3
ATOM 6135 C CA . GLN A 1 103 ? -8.582 1.639 -7.356 1.00 0.00 103 GLN A CA 3
ATOM 6136 C C . GLN A 1 103 ? -7.831 1.154 -8.598 1.00 0.00 103 GLN A C 3
ATOM 6137 O O . GLN A 1 103 ? -8.259 1.380 -9.735 1.00 0.00 103 GLN A O 3
ATOM 6151 N N . GLY A 1 104 ? -6.705 0.505 -8.338 1.00 0.00 104 GLY A N 3
ATOM 6152 C CA . GLY A 1 104 ? -5.849 -0.044 -9.377 1.00 0.00 104 GLY A CA 3
ATOM 6153 C C . GLY A 1 104 ? -5.005 0.992 -10.095 1.00 0.00 104 GLY A C 3
ATOM 6154 O O . GLY A 1 104 ? -4.187 0.642 -10.948 1.00 0.00 104 GLY A O 3
ATOM 6158 N N . GLN A 1 105 ? -5.217 2.266 -9.758 1.00 0.00 105 GLN A N 3
ATOM 6159 C CA . GLN A 1 105 ? -4.485 3.371 -10.357 1.00 0.00 105 GLN A CA 3
ATOM 6160 C C . GLN A 1 105 ? -3.086 3.429 -9.795 1.00 0.00 105 GLN A C 3
ATOM 6161 O O . GLN A 1 105 ? -2.868 3.191 -8.608 1.00 0.00 105 GLN A O 3
ATOM 6175 N N . ILE A 1 106 ? -2.145 3.725 -10.676 1.00 0.00 106 ILE A N 3
ATOM 6176 C CA . ILE A 1 106 ? -0.757 3.803 -10.307 1.00 0.00 106 ILE A CA 3
ATOM 6177 C C . ILE A 1 106 ? -0.518 5.057 -9.474 1.00 0.00 106 ILE A C 3
ATOM 6178 O O . ILE A 1 106 ? -0.449 6.178 -9.989 1.00 0.00 106 ILE A O 3
ATOM 6194 N N . ILE A 1 107 ? -0.431 4.820 -8.179 1.00 0.00 107 ILE A N 3
ATOM 6195 C CA . ILE A 1 107 ? -0.231 5.856 -7.196 1.00 0.00 107 ILE A CA 3
ATOM 6196 C C . ILE A 1 107 ? 1.250 6.076 -6.841 1.00 0.00 107 ILE A C 3
ATOM 6197 O O . ILE A 1 107 ? 1.574 6.996 -6.082 1.00 0.00 107 ILE A O 3
ATOM 6213 N N . GLY A 1 108 ? 2.134 5.235 -7.390 1.00 0.00 108 GLY A N 3
ATOM 6214 C CA . GLY A 1 108 ? 3.551 5.367 -7.150 1.00 0.00 108 GLY A CA 3
ATOM 6215 C C . GLY A 1 108 ? 4.336 4.168 -7.634 1.00 0.00 108 GLY A C 3
ATOM 6216 O O . GLY A 1 108 ? 3.861 3.378 -8.452 1.00 0.00 108 GLY A O 3
ATOM 6220 N N . TYR A 1 109 ? 5.547 4.068 -7.113 1.00 0.00 109 TYR A N 3
ATOM 6221 C CA . TYR A 1 109 ? 6.485 3.007 -7.413 1.00 0.00 109 TYR A CA 3
ATOM 6222 C C . TYR A 1 109 ? 7.187 2.609 -6.122 1.00 0.00 109 TYR A C 3
ATOM 6223 O O . TYR A 1 109 ? 7.578 3.474 -5.334 1.00 0.00 109 TYR A O 3
ATOM 6241 N N . THR A 1 110 ? 7.356 1.302 -5.934 1.00 0.00 110 THR A N 3
ATOM 6242 C CA . THR A 1 110 ? 7.990 0.728 -4.740 1.00 0.00 110 THR A CA 3
ATOM 6243 C C . THR A 1 110 ? 9.449 1.166 -4.581 1.00 0.00 110 THR A C 3
ATOM 6244 O O . THR A 1 110 ? 10.116 1.448 -5.581 1.00 0.00 110 THR A O 3
ATOM 6255 N N . GLY A 1 111 ? 9.938 1.243 -3.327 1.00 0.00 111 GLY A N 3
ATOM 6256 C CA . GLY A 1 111 ? 11.315 1.652 -3.112 1.00 0.00 111 GLY A CA 3
ATOM 6257 C C . GLY A 1 111 ? 11.871 1.258 -1.771 1.00 0.00 111 GLY A C 3
ATOM 6258 O O . GLY A 1 111 ? 11.352 0.361 -1.102 1.00 0.00 111 GLY A O 3
ATOM 6262 N N . ALA A 1 112 ? 12.958 1.934 -1.400 1.00 0.00 112 ALA A N 3
ATOM 6263 C CA . ALA A 1 112 ? 13.624 1.718 -0.136 1.00 0.00 112 ALA A CA 3
ATOM 6264 C C . ALA A 1 112 ? 14.283 3.030 0.312 1.00 0.00 112 ALA A C 3
ATOM 6265 O O . ALA A 1 112 ? 15.473 3.074 0.653 1.00 0.00 112 ALA A O 3
ATOM 6272 N N . THR A 1 113 ? 13.481 4.102 0.301 1.00 0.00 113 THR A N 3
ATOM 6273 C CA . THR A 1 113 ? 13.947 5.451 0.654 1.00 0.00 113 THR A CA 3
ATOM 6274 C C . THR A 1 113 ? 14.056 5.674 2.174 1.00 0.00 113 THR A C 3
ATOM 6275 O O . THR A 1 113 ? 14.339 6.792 2.623 1.00 0.00 113 THR A O 3
ATOM 6286 N N . GLY A 1 114 ? 13.842 4.608 2.953 1.00 0.00 114 GLY A N 3
ATOM 6287 C CA . GLY A 1 114 ? 13.931 4.699 4.404 1.00 0.00 114 GLY A CA 3
ATOM 6288 C C . GLY A 1 114 ? 15.162 3.997 4.947 1.00 0.00 114 GLY A C 3
ATOM 6289 O O . GLY A 1 114 ? 16.113 3.743 4.200 1.00 0.00 114 GLY A O 3
ATOM 6293 N N . GLN A 1 115 ? 15.138 3.673 6.245 1.00 0.00 115 GLN A N 3
ATOM 6294 C CA . GLN A 1 115 ? 16.262 2.994 6.895 1.00 0.00 115 GLN A CA 3
ATOM 6295 C C . GLN A 1 115 ? 16.008 1.480 6.956 1.00 0.00 115 GLN A C 3
ATOM 6296 O O . GLN A 1 115 ? 15.409 0.966 7.910 1.00 0.00 115 GLN A O 3
ATOM 6310 N N . VAL A 1 116 ? 16.482 0.777 5.916 1.00 0.00 116 VAL A N 3
ATOM 6311 C CA . VAL A 1 116 ? 16.323 -0.682 5.795 1.00 0.00 116 VAL A CA 3
ATOM 6312 C C . VAL A 1 116 ? 17.458 -1.294 4.959 1.00 0.00 116 VAL A C 3
ATOM 6313 O O . VAL A 1 116 ? 18.254 -0.567 4.355 1.00 0.00 116 VAL A O 3
ATOM 6326 N N . THR A 1 117 ? 17.509 -2.633 4.921 1.00 0.00 117 THR A N 3
ATOM 6327 C CA . THR A 1 117 ? 18.540 -3.359 4.169 1.00 0.00 117 THR A CA 3
ATOM 6328 C C . THR A 1 117 ? 18.081 -3.721 2.750 1.00 0.00 117 THR A C 3
ATOM 6329 O O . THR A 1 117 ? 18.909 -4.094 1.912 1.00 0.00 117 THR A O 3
ATOM 6340 N N . GLY A 1 118 ? 16.769 -3.612 2.488 1.00 0.00 118 GLY A N 3
ATOM 6341 C CA . GLY A 1 118 ? 16.241 -3.935 1.167 1.00 0.00 118 GLY A CA 3
ATOM 6342 C C . GLY A 1 118 ? 14.919 -3.228 0.852 1.00 0.00 118 GLY A C 3
ATOM 6343 O O . GLY A 1 118 ? 14.293 -2.682 1.764 1.00 0.00 118 GLY A O 3
ATOM 6347 N N . PRO A 1 119 ? 14.460 -3.218 -0.443 1.00 0.00 119 PRO A N 3
ATOM 6348 C CA . PRO A 1 119 ? 13.195 -2.566 -0.847 1.00 0.00 119 PRO A CA 3
ATOM 6349 C C . PRO A 1 119 ? 11.968 -3.403 -0.489 1.00 0.00 119 PRO A C 3
ATOM 6350 O O . PRO A 1 119 ? 12.038 -4.635 -0.497 1.00 0.00 119 PRO A O 3
ATOM 6361 N N . HIS A 1 120 ? 10.851 -2.732 -0.131 1.00 0.00 120 HIS A N 3
ATOM 6362 C CA . HIS A 1 120 ? 9.621 -3.420 0.227 1.00 0.00 120 HIS A CA 3
ATOM 6363 C C . HIS A 1 120 ? 8.395 -2.513 0.111 1.00 0.00 120 HIS A C 3
ATOM 6364 O O . HIS A 1 120 ? 8.431 -1.452 -0.518 1.00 0.00 120 HIS A O 3
ATOM 6379 N N . LEU A 1 121 ? 7.316 -2.989 0.719 1.00 0.00 121 LEU A N 3
ATOM 6380 C CA . LEU A 1 121 ? 6.042 -2.336 0.725 1.00 0.00 121 LEU A CA 3
ATOM 6381 C C . LEU A 1 121 ? 5.505 -2.235 2.141 1.00 0.00 121 LEU A C 3
ATOM 6382 O O . LEU A 1 121 ? 5.531 -3.201 2.910 1.00 0.00 121 LEU A O 3
ATOM 6398 N N . HIS A 1 122 ? 5.034 -1.051 2.463 1.00 0.00 122 HIS A N 3
ATOM 6399 C CA . HIS A 1 122 ? 4.448 -0.772 3.744 1.00 0.00 122 HIS A CA 3
ATOM 6400 C C . HIS A 1 122 ? 2.990 -0.362 3.553 1.00 0.00 122 HIS A C 3
ATOM 6401 O O . HIS A 1 122 ? 2.702 0.710 3.013 1.00 0.00 122 HIS A O 3
ATOM 6415 N N . PHE A 1 123 ? 2.093 -1.207 4.040 1.00 0.00 123 PHE A N 3
ATOM 6416 C CA . PHE A 1 123 ? 0.664 -0.969 3.936 1.00 0.00 123 PHE A CA 3
ATOM 6417 C C . PHE A 1 123 ? 0.039 -0.871 5.330 1.00 0.00 123 PHE A C 3
ATOM 6418 O O . PHE A 1 123 ? -0.060 -1.863 6.060 1.00 0.00 123 PHE A O 3
ATOM 6435 N N . GLU A 1 124 ? -0.356 0.346 5.689 1.00 0.00 124 GLU A N 3
ATOM 6436 C CA . GLU A 1 124 ? -0.980 0.626 6.952 1.00 0.00 124 GLU A CA 3
ATOM 6437 C C . GLU A 1 124 ? -2.395 1.142 6.709 1.00 0.00 124 GLU A C 3
ATOM 6438 O O . GLU A 1 124 ? -2.610 2.088 5.961 1.00 0.00 124 GLU A O 3
ATOM 6450 N N . MET A 1 125 ? -3.337 0.503 7.365 1.00 0.00 125 MET A N 3
ATOM 6451 C CA . MET A 1 125 ? -4.729 0.824 7.278 1.00 0.00 125 MET A CA 3
ATOM 6452 C C . MET A 1 125 ? -5.215 1.240 8.646 1.00 0.00 125 MET A C 3
ATOM 6453 O O . MET A 1 125 ? -4.861 0.648 9.669 1.00 0.00 125 MET A O 3
ATOM 6467 N N . LEU A 1 126 ? -6.044 2.251 8.618 1.00 0.00 126 LEU A N 3
ATOM 6468 C CA . LEU A 1 126 ? -6.598 2.853 9.807 1.00 0.00 126 LEU A CA 3
ATOM 6469 C C . LEU A 1 126 ? -8.049 3.300 9.562 1.00 0.00 126 LEU A C 3
ATOM 6470 O O . LEU A 1 126 ? -8.482 3.349 8.411 1.00 0.00 126 LEU A O 3
ATOM 6486 N N . PRO A 1 127 ? -8.839 3.614 10.636 1.00 0.00 127 PRO A N 3
ATOM 6487 C CA . PRO A 1 127 ? -10.218 4.109 10.495 1.00 0.00 127 PRO A CA 3
ATOM 6488 C C . PRO A 1 127 ? -10.296 5.451 9.789 1.00 0.00 127 PRO A C 3
ATOM 6489 O O . PRO A 1 127 ? -9.273 6.022 9.398 1.00 0.00 127 PRO A O 3
ATOM 6500 N N . ALA A 1 128 ? -11.524 5.956 9.661 1.00 0.00 128 ALA A N 3
ATOM 6501 C CA . ALA A 1 128 ? -11.756 7.256 9.084 1.00 0.00 128 ALA A CA 3
ATOM 6502 C C . ALA A 1 128 ? -11.272 8.331 10.061 1.00 0.00 128 ALA A C 3
ATOM 6503 O O . ALA A 1 128 ? -10.868 9.427 9.663 1.00 0.00 128 ALA A O 3
ATOM 6510 N N . ASN A 1 129 ? -11.305 7.953 11.352 1.00 0.00 129 ASN A N 3
ATOM 6511 C CA . ASN A 1 129 ? -10.888 8.806 12.462 1.00 0.00 129 ASN A CA 3
ATOM 6512 C C . ASN A 1 129 ? -10.531 7.936 13.637 1.00 0.00 129 ASN A C 3
ATOM 6513 O O . ASN A 1 129 ? -11.402 7.427 14.352 1.00 0.00 129 ASN A O 3
ATOM 6524 N N . PRO A 1 130 ? -9.212 7.753 13.842 1.00 0.00 130 PRO A N 3
ATOM 6525 C CA . PRO A 1 130 ? -8.695 6.897 14.886 1.00 0.00 130 PRO A CA 3
ATOM 6526 C C . PRO A 1 130 ? -8.834 7.394 16.311 1.00 0.00 130 PRO A C 3
ATOM 6527 O O . PRO A 1 130 ? -9.083 8.573 16.576 1.00 0.00 130 PRO A O 3
ATOM 6538 N N . ASN A 1 131 ? -8.667 6.429 17.204 1.00 0.00 131 ASN A N 3
ATOM 6539 C CA . ASN A 1 131 ? -8.702 6.618 18.616 1.00 0.00 131 ASN A CA 3
ATOM 6540 C C . ASN A 1 131 ? -7.334 6.254 19.163 1.00 0.00 131 ASN A C 3
ATOM 6541 O O . ASN A 1 131 ? -7.159 5.252 19.868 1.00 0.00 131 ASN A O 3
ATOM 6552 N N . TRP A 1 132 ? -6.366 7.120 18.845 1.00 0.00 132 TRP A N 3
ATOM 6553 C CA . TRP A 1 132 ? -4.960 6.949 19.244 1.00 0.00 132 TRP A CA 3
ATOM 6554 C C . TRP A 1 132 ? -4.772 6.979 20.774 1.00 0.00 132 TRP A C 3
ATOM 6555 O O . TRP A 1 132 ? -3.647 7.080 21.281 1.00 0.00 132 TRP A O 3
ATOM 6576 N N . GLN A 1 133 ? -5.889 6.865 21.485 1.00 0.00 133 GLN A N 3
ATOM 6577 C CA . GLN A 1 133 ? -5.939 6.908 22.929 1.00 0.00 133 GLN A CA 3
ATOM 6578 C C . GLN A 1 133 ? -5.585 5.568 23.580 1.00 0.00 133 GLN A C 3
ATOM 6579 O O . GLN A 1 133 ? -6.111 5.192 24.638 1.00 0.00 133 GLN A O 3
ATOM 6593 N N . ASN A 1 134 ? -4.680 4.866 22.908 1.00 0.00 134 ASN A N 3
ATOM 6594 C CA . ASN A 1 134 ? -4.145 3.560 23.304 1.00 0.00 134 ASN A CA 3
ATOM 6595 C C . ASN A 1 134 ? -5.175 2.477 23.090 1.00 0.00 134 ASN A C 3
ATOM 6596 O O . ASN A 1 134 ? -6.315 2.589 23.552 1.00 0.00 134 ASN A O 3
ATOM 6607 N N . GLY A 1 135 ? -4.761 1.443 22.376 1.00 0.00 135 GLY A N 3
ATOM 6608 C CA . GLY A 1 135 ? -5.651 0.352 22.094 1.00 0.00 135 GLY A CA 3
ATOM 6609 C C . GLY A 1 135 ? -5.366 -0.328 20.773 1.00 0.00 135 GLY A C 3
ATOM 6610 O O . GLY A 1 135 ? -5.278 -1.558 20.721 1.00 0.00 135 GLY A O 3
ATOM 6614 N N . PHE A 1 136 ? -5.245 0.463 19.697 1.00 0.00 136 PHE A N 3
ATOM 6615 C CA . PHE A 1 136 ? -4.961 -0.083 18.362 1.00 0.00 136 PHE A CA 3
ATOM 6616 C C . PHE A 1 136 ? -4.185 0.894 17.491 1.00 0.00 136 PHE A C 3
ATOM 6617 O O . PHE A 1 136 ? -3.583 0.496 16.495 1.00 0.00 136 PHE A O 3
ATOM 6634 N N . SER A 1 137 ? -4.217 2.179 17.868 1.00 0.00 137 SER A N 3
ATOM 6635 C CA . SER A 1 137 ? -3.555 3.279 17.139 1.00 0.00 137 SER A CA 3
ATOM 6636 C C . SER A 1 137 ? -4.235 3.431 15.796 1.00 0.00 137 SER A C 3
ATOM 6637 O O . SER A 1 137 ? -3.726 4.060 14.862 1.00 0.00 137 SER A O 3
ATOM 6645 N N . GLY A 1 138 ? -5.436 2.845 15.759 1.00 0.00 138 GLY A N 3
ATOM 6646 C CA . GLY A 1 138 ? -6.271 2.851 14.592 1.00 0.00 138 GLY A CA 3
ATOM 6647 C C . GLY A 1 138 ? -5.802 1.875 13.531 1.00 0.00 138 GLY A C 3
ATOM 6648 O O . GLY A 1 138 ? -6.504 1.639 12.550 1.00 0.00 138 GLY A O 3
ATOM 6652 N N . ARG A 1 139 ? -4.605 1.302 13.715 1.00 0.00 139 ARG A N 3
ATOM 6653 C CA . ARG A 1 139 ? -4.085 0.363 12.718 1.00 0.00 139 ARG A CA 3
ATOM 6654 C C . ARG A 1 139 ? -4.636 -1.050 12.907 1.00 0.00 139 ARG A C 3
ATOM 6655 O O . ARG A 1 139 ? -4.581 -1.609 14.006 1.00 0.00 139 ARG A O 3
ATOM 6676 N N . ILE A 1 140 ? -5.190 -1.606 11.824 1.00 0.00 140 ILE A N 3
ATOM 6677 C CA . ILE A 1 140 ? -5.740 -2.959 11.859 1.00 0.00 140 ILE A CA 3
ATOM 6678 C C . ILE A 1 140 ? -5.190 -3.852 10.730 1.00 0.00 140 ILE A C 3
ATOM 6679 O O . ILE A 1 140 ? -4.310 -3.441 9.968 1.00 0.00 140 ILE A O 3
ATOM 6695 N N . ASP A 1 141 ? -5.765 -5.064 10.621 1.00 0.00 141 ASP A N 3
ATOM 6696 C CA . ASP A 1 141 ? -5.340 -6.095 9.666 1.00 0.00 141 ASP A CA 3
ATOM 6697 C C . ASP A 1 141 ? -5.731 -5.801 8.193 1.00 0.00 141 ASP A C 3
ATOM 6698 O O . ASP A 1 141 ? -6.893 -5.481 7.926 1.00 0.00 141 ASP A O 3
ATOM 6707 N N . PRO A 1 142 ? -4.764 -5.889 7.212 1.00 0.00 142 PRO A N 3
ATOM 6708 C CA . PRO A 1 142 ? -5.052 -5.676 5.777 1.00 0.00 142 PRO A CA 3
ATOM 6709 C C . PRO A 1 142 ? -5.740 -6.881 5.107 1.00 0.00 142 PRO A C 3
ATOM 6710 O O . PRO A 1 142 ? -6.067 -6.831 3.915 1.00 0.00 142 PRO A O 3
ATOM 6721 N N . THR A 1 143 ? -5.989 -7.946 5.896 1.00 0.00 143 THR A N 3
ATOM 6722 C CA . THR A 1 143 ? -6.601 -9.197 5.432 1.00 0.00 143 THR A CA 3
ATOM 6723 C C . THR A 1 143 ? -7.916 -9.002 4.675 1.00 0.00 143 THR A C 3
ATOM 6724 O O . THR A 1 143 ? -8.313 -9.855 3.875 1.00 0.00 143 THR A O 3
ATOM 6735 N N . GLY A 1 144 ? -8.576 -7.877 4.943 1.00 0.00 144 GLY A N 3
ATOM 6736 C CA . GLY A 1 144 ? -9.843 -7.553 4.294 1.00 0.00 144 GLY A CA 3
ATOM 6737 C C . GLY A 1 144 ? -9.653 -7.180 2.833 1.00 0.00 144 GLY A C 3
ATOM 6738 O O . GLY A 1 144 ? -10.559 -7.356 2.016 1.00 0.00 144 GLY A O 3
ATOM 6742 N N . TYR A 1 145 ? -8.446 -6.691 2.518 1.00 0.00 145 TYR A N 3
ATOM 6743 C CA . TYR A 1 145 ? -8.076 -6.284 1.168 1.00 0.00 145 TYR A CA 3
ATOM 6744 C C . TYR A 1 145 ? -7.210 -7.349 0.487 1.00 0.00 145 TYR A C 3
ATOM 6745 O O . TYR A 1 145 ? -6.974 -7.285 -0.725 1.00 0.00 145 TYR A O 3
ATOM 6763 N N . ILE A 1 146 ? -6.741 -8.318 1.277 1.00 0.00 146 ILE A N 3
ATOM 6764 C CA . ILE A 1 146 ? -5.884 -9.381 0.777 1.00 0.00 146 ILE A CA 3
ATOM 6765 C C . ILE A 1 146 ? -6.690 -10.667 0.535 1.00 0.00 146 ILE A C 3
ATOM 6766 O O . ILE A 1 146 ? -6.191 -11.624 -0.060 1.00 0.00 146 ILE A O 3
ATOM 6782 N N . ALA A 1 147 ? -7.941 -10.665 0.999 1.00 0.00 147 ALA A N 3
ATOM 6783 C CA . ALA A 1 147 ? -8.858 -11.790 0.819 1.00 0.00 147 ALA A CA 3
ATOM 6784 C C . ALA A 1 147 ? -9.401 -11.854 -0.605 1.00 0.00 147 ALA A C 3
ATOM 6785 O O . ALA A 1 147 ? -9.810 -12.917 -1.081 1.00 0.00 147 ALA A O 3
ATOM 6792 N N . ASN A 1 148 ? -9.406 -10.695 -1.262 1.00 0.00 148 ASN A N 3
ATOM 6793 C CA . ASN A 1 148 ? -9.869 -10.552 -2.611 1.00 0.00 148 ASN A CA 3
ATOM 6794 C C . ASN A 1 148 ? -8.675 -10.491 -3.539 1.00 0.00 148 ASN A C 3
ATOM 6795 O O . ASN A 1 148 ? -8.776 -10.121 -4.716 1.00 0.00 148 ASN A O 3
ATOM 6806 N N . ALA A 1 149 ? -7.543 -10.880 -2.971 1.00 0.00 149 ALA A N 3
ATOM 6807 C CA . ALA A 1 149 ? -6.298 -10.885 -3.647 1.00 0.00 149 ALA A CA 3
ATOM 6808 C C . ALA A 1 149 ? -5.972 -12.258 -4.271 1.00 0.00 149 ALA A C 3
ATOM 6809 O O . ALA A 1 149 ? -6.610 -13.261 -3.941 1.00 0.00 149 ALA A O 3
ATOM 6816 N N . PRO A 1 150 ? -4.978 -12.300 -5.207 1.00 0.00 150 PRO A N 3
ATOM 6817 C CA . PRO A 1 150 ? -4.521 -13.531 -5.896 1.00 0.00 150 PRO A CA 3
ATOM 6818 C C . PRO A 1 150 ? -4.081 -14.658 -4.943 1.00 0.00 150 PRO A C 3
ATOM 6819 O O . PRO A 1 150 ? -4.092 -14.490 -3.723 1.00 0.00 150 PRO A O 3
ATOM 6830 N N . VAL A 1 151 ? -3.684 -15.797 -5.530 1.00 0.00 151 VAL A N 3
ATOM 6831 C CA . VAL A 1 151 ? -3.269 -16.976 -4.783 1.00 0.00 151 VAL A CA 3
ATOM 6832 C C . VAL A 1 151 ? -1.767 -17.203 -4.902 1.00 0.00 151 VAL A C 3
ATOM 6833 O O . VAL A 1 151 ? -1.215 -17.296 -6.000 1.0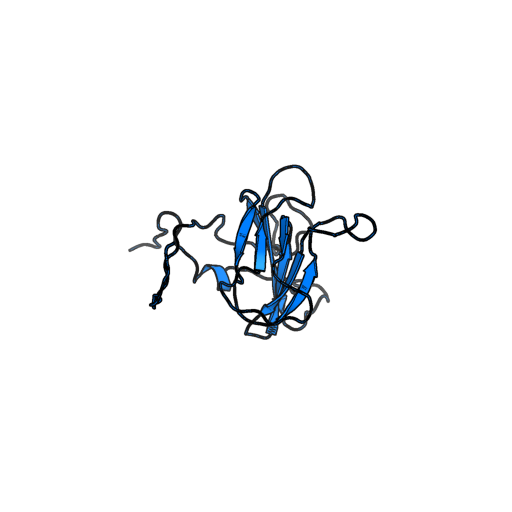0 0.00 151 VAL A O 3
ATOM 6846 N N . PHE A 1 152 ? -1.154 -17.326 -3.744 1.00 0.00 152 PHE A N 3
ATOM 6847 C CA . PHE A 1 152 ? 0.277 -17.589 -3.605 1.00 0.00 152 PHE A CA 3
ATOM 6848 C C . PHE A 1 152 ? 0.480 -19.061 -3.214 1.00 0.00 152 PHE A C 3
ATOM 6849 O O . PHE A 1 152 ? 0.355 -19.427 -2.040 1.00 0.00 152 PHE A O 3
ATOM 6866 N N . ASN A 1 153 ? 0.781 -19.901 -4.226 1.00 0.00 153 ASN A N 3
ATOM 6867 C CA . ASN A 1 153 ? 1.026 -21.359 -4.061 1.00 0.00 153 ASN A CA 3
ATOM 6868 C C . ASN A 1 153 ? -0.238 -22.144 -3.676 1.00 0.00 153 ASN A C 3
ATOM 6869 O O . ASN A 1 153 ? -0.448 -23.259 -4.164 1.00 0.00 153 ASN A O 3
ATOM 6880 N N . GLY A 1 154 ? -1.072 -21.551 -2.815 1.00 0.00 154 GLY A N 3
ATOM 6881 C CA . GLY A 1 154 ? -2.294 -22.202 -2.361 1.00 0.00 154 GLY A CA 3
ATOM 6882 C C . GLY A 1 154 ? -2.345 -22.335 -0.851 1.00 0.00 154 GLY A C 3
ATOM 6883 O O . GLY A 1 154 ? -2.005 -23.389 -0.305 1.00 0.00 154 GLY A O 3
ATOM 6887 N N . THR A 1 155 ? -2.778 -21.260 -0.182 1.00 0.00 155 THR A N 3
ATOM 6888 C CA . THR A 1 155 ? -2.878 -21.204 1.258 1.00 0.00 155 THR A CA 3
ATOM 6889 C C . THR A 1 155 ? -4.277 -21.589 1.730 1.00 0.00 155 THR A C 3
ATOM 6890 O O . THR A 1 155 ? -5.236 -20.821 1.586 1.00 0.00 155 THR A O 3
ATOM 6901 N N . THR A 1 156 ? -4.371 -22.795 2.276 1.00 0.00 156 THR A N 3
ATOM 6902 C CA . THR A 1 156 ? -5.631 -23.330 2.807 1.00 0.00 156 THR A CA 3
ATOM 6903 C C . THR A 1 156 ? -5.771 -23.008 4.306 1.00 0.00 156 THR A C 3
ATOM 6904 O O . THR A 1 156 ? -4.816 -23.222 5.056 1.00 0.00 156 THR A O 3
ATOM 6915 N N . PRO A 1 157 ? -6.951 -22.487 4.780 1.00 0.00 157 PRO A N 3
ATOM 6916 C CA . PRO A 1 157 ? -7.151 -22.162 6.195 1.00 0.00 157 PRO A CA 3
ATOM 6917 C C . PRO A 1 157 ? -7.556 -23.367 7.045 1.00 0.00 157 PRO A C 3
ATOM 6918 O O . PRO A 1 157 ? -7.042 -23.567 8.150 1.00 0.00 157 PRO A O 3
ATOM 6929 N N . THR A 1 158 ? -8.476 -24.155 6.500 1.00 0.00 158 THR A N 3
ATOM 6930 C CA . THR A 1 158 ? -9.004 -25.349 7.153 1.00 0.00 158 THR A CA 3
ATOM 6931 C C . THR A 1 158 ? -9.637 -26.280 6.118 1.00 0.00 158 THR A C 3
ATOM 6932 O O . THR A 1 158 ? -9.165 -27.397 5.888 1.00 0.00 158 THR A O 3
ATOM 6943 N N . GLU A 1 159 ? -10.707 -25.779 5.514 1.00 0.00 159 GLU A N 3
ATOM 6944 C CA . GLU A 1 159 ? -11.459 -26.495 4.487 1.00 0.00 159 GLU A CA 3
ATOM 6945 C C . GLU A 1 159 ? -10.777 -26.405 3.117 1.00 0.00 159 GLU A C 3
ATOM 6946 O O . GLU A 1 159 ? -10.431 -27.469 2.562 1.00 0.00 159 GLU A O 3
ATOM 6961 N N . MET A 1 1 ? 18.561 -4.259 -16.478 1.00 0.00 1 MET A N 4
ATOM 6962 C CA . MET A 1 1 ? 17.227 -4.393 -15.835 1.00 0.00 1 MET A CA 4
ATOM 6963 C C . MET A 1 1 ? 16.116 -4.395 -16.877 1.00 0.00 1 MET A C 4
ATOM 6964 O O . MET A 1 1 ? 16.103 -3.560 -17.786 1.00 0.00 1 MET A O 4
ATOM 6980 N N . ARG A 1 2 ? 15.179 -5.338 -16.726 1.00 0.00 2 ARG A N 4
ATOM 6981 C CA . ARG A 1 2 ? 14.046 -5.481 -17.647 1.00 0.00 2 ARG A CA 4
ATOM 6982 C C . ARG A 1 2 ? 12.831 -4.696 -17.155 1.00 0.00 2 ARG A C 4
ATOM 6983 O O . ARG A 1 2 ? 12.456 -4.793 -15.982 1.00 0.00 2 ARG A O 4
ATOM 7004 N N . GLY A 1 3 ? 12.230 -3.922 -18.063 1.00 0.00 3 GLY A N 4
ATOM 7005 C CA . GLY A 1 3 ? 11.062 -3.121 -17.727 1.00 0.00 3 GLY A CA 4
ATOM 7006 C C . GLY A 1 3 ? 10.117 -2.955 -18.902 1.00 0.00 3 GLY A C 4
ATOM 7007 O O . GLY A 1 3 ? 9.168 -3.730 -19.055 1.00 0.00 3 GLY A O 4
ATOM 7011 N N . SER A 1 4 ? 10.386 -1.942 -19.733 1.00 0.00 4 SER A N 4
ATOM 7012 C CA . SER A 1 4 ? 9.565 -1.656 -20.909 1.00 0.00 4 SER A CA 4
ATOM 7013 C C . SER A 1 4 ? 10.362 -1.870 -22.193 1.00 0.00 4 SER A C 4
ATOM 7014 O O . SER A 1 4 ? 11.486 -1.375 -22.322 1.00 0.00 4 SER A O 4
ATOM 7022 N N . HIS A 1 5 ? 9.767 -2.611 -23.133 1.00 0.00 5 HIS A N 4
ATOM 7023 C CA . HIS A 1 5 ? 10.408 -2.906 -24.419 1.00 0.00 5 HIS A CA 4
ATOM 7024 C C . HIS A 1 5 ? 9.463 -2.628 -25.591 1.00 0.00 5 HIS A C 4
ATOM 7025 O O . HIS A 1 5 ? 9.877 -2.052 -26.601 1.00 0.00 5 HIS A O 4
ATOM 7040 N N . HIS A 1 6 ? 8.196 -3.040 -25.445 1.00 0.00 6 HIS A N 4
ATOM 7041 C CA . HIS A 1 6 ? 7.185 -2.844 -26.488 1.00 0.00 6 HIS A CA 4
ATOM 7042 C C . HIS A 1 6 ? 6.002 -2.020 -25.974 1.00 0.00 6 HIS A C 4
ATOM 7043 O O . HIS A 1 6 ? 5.515 -1.127 -26.676 1.00 0.00 6 HIS A O 4
ATOM 7058 N N . HIS A 1 7 ? 5.547 -2.326 -24.752 1.00 0.00 7 HIS A N 4
ATOM 7059 C CA . HIS A 1 7 ? 4.419 -1.622 -24.140 1.00 0.00 7 HIS A CA 4
ATOM 7060 C C . HIS A 1 7 ? 4.898 -0.611 -23.104 1.00 0.00 7 HIS A C 4
ATOM 7061 O O . HIS A 1 7 ? 5.865 -0.865 -22.379 1.00 0.00 7 HIS A O 4
ATOM 7076 N N . HIS A 1 8 ? 4.210 0.535 -23.048 1.00 0.00 8 HIS A N 4
ATOM 7077 C CA . HIS A 1 8 ? 4.539 1.604 -22.101 1.00 0.00 8 HIS A CA 4
ATOM 7078 C C . HIS A 1 8 ? 3.682 1.502 -20.836 1.00 0.00 8 HIS A C 4
ATOM 7079 O O . HIS A 1 8 ? 4.194 1.653 -19.723 1.00 0.00 8 HIS A O 4
ATOM 7094 N N . HIS A 1 9 ? 2.380 1.249 -21.024 1.00 0.00 9 HIS A N 4
ATOM 7095 C CA . HIS A 1 9 ? 1.441 1.114 -19.911 1.00 0.00 9 HIS A CA 4
ATOM 7096 C C . HIS A 1 9 ? 0.851 -0.291 -19.879 1.00 0.00 9 HIS A C 4
ATOM 7097 O O . HIS A 1 9 ? 0.321 -0.772 -20.885 1.00 0.00 9 HIS A O 4
ATOM 7112 N N . HIS A 1 10 ? 0.959 -0.943 -18.717 1.00 0.00 10 HIS A N 4
ATOM 7113 C CA . HIS A 1 10 ? 0.445 -2.304 -18.529 1.00 0.00 10 HIS A CA 4
ATOM 7114 C C . HIS A 1 10 ? -0.494 -2.365 -17.327 1.00 0.00 10 HIS A C 4
ATOM 7115 O O . HIS A 1 10 ? -0.237 -1.729 -16.300 1.00 0.00 10 HIS A O 4
ATOM 7130 N N . GLY A 1 11 ? -1.584 -3.126 -17.471 1.00 0.00 11 GLY A N 4
ATOM 7131 C CA . GLY A 1 11 ? -2.557 -3.271 -16.396 1.00 0.00 11 GLY A CA 4
ATOM 7132 C C . GLY A 1 11 ? -2.676 -4.704 -15.906 1.00 0.00 11 GLY A C 4
ATOM 7133 O O . GLY A 1 11 ? -3.785 -5.196 -15.683 1.00 0.00 11 GLY A O 4
ATOM 7137 N N . SER A 1 12 ? -1.527 -5.370 -15.751 1.00 0.00 12 SER A N 4
ATOM 7138 C CA . SER A 1 12 ? -1.478 -6.759 -15.287 1.00 0.00 12 SER A CA 4
ATOM 7139 C C . SER A 1 12 ? -0.547 -6.925 -14.100 1.00 0.00 12 SER A C 4
ATOM 7140 O O . SER A 1 12 ? 0.202 -6.008 -13.747 1.00 0.00 12 SER A O 4
ATOM 7148 N N . ALA A 1 13 ? -0.617 -8.111 -13.477 1.00 0.00 13 ALA A N 4
ATOM 7149 C CA . ALA A 1 13 ? 0.242 -8.458 -12.371 1.00 0.00 13 ALA A CA 4
ATOM 7150 C C . ALA A 1 13 ? 0.404 -9.976 -12.263 1.00 0.00 13 ALA A C 4
ATOM 7151 O O . ALA A 1 13 ? -0.508 -10.685 -11.820 1.00 0.00 13 ALA A O 4
ATOM 7158 N N . THR A 1 14 ? 1.577 -10.460 -12.691 1.00 0.00 14 THR A N 4
ATOM 7159 C CA . THR A 1 14 ? 1.907 -11.881 -12.672 1.00 0.00 14 THR A CA 4
ATOM 7160 C C . THR A 1 14 ? 2.566 -12.305 -11.344 1.00 0.00 14 THR A C 4
ATOM 7161 O O . THR A 1 14 ? 3.002 -13.452 -11.194 1.00 0.00 14 THR A O 4
ATOM 7172 N N . TYR A 1 15 ? 2.617 -11.367 -10.388 1.00 0.00 15 TYR A N 4
ATOM 7173 C CA . TYR A 1 15 ? 3.208 -11.595 -9.095 1.00 0.00 15 TYR A CA 4
ATOM 7174 C C . TYR A 1 15 ? 2.174 -12.009 -8.083 1.00 0.00 15 TYR A C 4
ATOM 7175 O O . TYR A 1 15 ? 1.033 -11.538 -8.095 1.00 0.00 15 TYR A O 4
ATOM 7193 N N . THR A 1 16 ? 2.612 -12.893 -7.204 1.00 0.00 16 THR A N 4
ATOM 7194 C CA . THR A 1 16 ? 1.753 -13.458 -6.181 1.00 0.00 16 THR A CA 4
ATOM 7195 C C . THR A 1 16 ? 1.804 -12.682 -4.853 1.00 0.00 16 THR A C 4
ATOM 7196 O O . THR A 1 16 ? 2.520 -11.684 -4.725 1.00 0.00 16 THR A O 4
ATOM 7207 N N . ARG A 1 17 ? 1.019 -13.173 -3.877 1.00 0.00 17 ARG A N 4
ATOM 7208 C CA . ARG A 1 17 ? 0.899 -12.596 -2.539 1.00 0.00 17 ARG A CA 4
ATOM 7209 C C . ARG A 1 17 ? 2.223 -12.633 -1.747 1.00 0.00 17 ARG A C 4
ATOM 7210 O O . ARG A 1 17 ? 2.705 -13.719 -1.401 1.00 0.00 17 ARG A O 4
ATOM 7231 N N . PRO A 1 18 ? 2.840 -11.448 -1.452 1.00 0.00 18 PRO A N 4
ATOM 7232 C CA . PRO A 1 18 ? 4.092 -11.373 -0.663 1.00 0.00 18 PRO A CA 4
ATOM 7233 C C . PRO A 1 18 ? 3.887 -11.795 0.798 1.00 0.00 18 PRO A C 4
ATOM 7234 O O . PRO A 1 18 ? 4.840 -12.174 1.485 1.00 0.00 18 PRO A O 4
ATOM 7245 N N . LEU A 1 19 ? 2.626 -11.728 1.244 1.00 0.00 19 LEU A N 4
ATOM 7246 C CA . LEU A 1 19 ? 2.238 -12.087 2.591 1.00 0.00 19 LEU A CA 4
ATOM 7247 C C . LEU A 1 19 ? 0.942 -12.859 2.569 1.00 0.00 19 LEU A C 4
ATOM 7248 O O . LEU A 1 19 ? 0.414 -13.239 1.519 1.00 0.00 19 LEU A O 4
ATOM 7264 N N . ASP A 1 20 ? 0.465 -13.060 3.765 1.00 0.00 20 ASP A N 4
ATOM 7265 C CA . ASP A 1 20 ? -0.784 -13.717 4.037 1.00 0.00 20 ASP A CA 4
ATOM 7266 C C . ASP A 1 20 ? -1.611 -12.831 4.943 1.00 0.00 20 ASP A C 4
ATOM 7267 O O . ASP A 1 20 ? -2.845 -12.901 4.960 1.00 0.00 20 ASP A O 4
ATOM 7276 N N . THR A 1 21 ? -0.891 -11.985 5.694 1.00 0.00 21 THR A N 4
ATOM 7277 C CA . THR A 1 21 ? -1.478 -11.074 6.656 1.00 0.00 21 THR A CA 4
ATOM 7278 C C . THR A 1 21 ? -0.444 -10.044 7.166 1.00 0.00 21 THR A C 4
ATOM 7279 O O . THR A 1 21 ? 0.622 -9.864 6.587 1.00 0.00 21 THR A O 4
ATOM 7290 N N . GLY A 1 22 ? -0.836 -9.336 8.210 1.00 0.00 22 GLY A N 4
ATOM 7291 C CA . GLY A 1 22 ? 0.006 -8.356 8.884 1.00 0.00 22 GLY A CA 4
ATOM 7292 C C . GLY A 1 22 ? -0.741 -7.660 10.007 1.00 0.00 22 GLY A C 4
ATOM 7293 O O . GLY A 1 22 ? -1.640 -6.860 9.752 1.00 0.00 22 GLY A O 4
ATOM 7297 N N . ASN A 1 23 ? -0.339 -7.938 11.260 1.00 0.00 23 ASN A N 4
ATOM 7298 C CA . ASN A 1 23 ? -0.995 -7.361 12.436 1.00 0.00 23 ASN A CA 4
ATOM 7299 C C . ASN A 1 23 ? -0.059 -7.220 13.613 1.00 0.00 23 ASN A C 4
ATOM 7300 O O . ASN A 1 23 ? 0.547 -8.192 14.075 1.00 0.00 23 ASN A O 4
ATOM 7311 N N . ILE A 1 24 ? 0.017 -5.982 14.098 1.00 0.00 24 ILE A N 4
ATOM 7312 C CA . ILE A 1 24 ? 0.843 -5.644 15.246 1.00 0.00 24 ILE A CA 4
ATOM 7313 C C . ILE A 1 24 ? -0.043 -5.485 16.472 1.00 0.00 24 ILE A C 4
ATOM 7314 O O . ILE A 1 24 ? -0.071 -4.445 17.144 1.00 0.00 24 ILE A O 4
ATOM 7330 N N . THR A 1 25 ? -0.738 -6.556 16.745 1.00 0.00 25 THR A N 4
ATOM 7331 C CA . THR A 1 25 ? -1.645 -6.661 17.889 1.00 0.00 25 THR A CA 4
ATOM 7332 C C . THR A 1 25 ? -1.044 -7.553 18.983 1.00 0.00 25 THR A C 4
ATOM 7333 O O . THR A 1 25 ? -1.335 -7.380 20.170 1.00 0.00 25 THR A O 4
ATOM 7344 N N . THR A 1 26 ? -0.195 -8.487 18.551 1.00 0.00 26 THR A N 4
ATOM 7345 C CA . THR A 1 26 ? 0.466 -9.428 19.458 1.00 0.00 26 THR A CA 4
ATOM 7346 C C . THR A 1 26 ? 1.978 -9.187 19.481 1.00 0.00 26 THR A C 4
ATOM 7347 O O . THR A 1 26 ? 2.538 -8.758 20.495 1.00 0.00 26 THR A O 4
ATOM 7358 N N . GLY A 1 27 ? 2.609 -9.468 18.350 1.00 0.00 27 GLY A N 4
ATOM 7359 C CA . GLY A 1 27 ? 4.047 -9.292 18.200 1.00 0.00 27 GLY A CA 4
ATOM 7360 C C . GLY A 1 27 ? 4.489 -9.410 16.756 1.00 0.00 27 GLY A C 4
ATOM 7361 O O . GLY A 1 27 ? 4.242 -10.435 16.114 1.00 0.00 27 GLY A O 4
ATOM 7365 N N . PHE A 1 28 ? 5.166 -8.367 16.252 1.00 0.00 28 PHE A N 4
ATOM 7366 C CA . PHE A 1 28 ? 5.630 -8.326 14.868 1.00 0.00 28 PHE A CA 4
ATOM 7367 C C . PHE A 1 28 ? 6.866 -9.169 14.613 1.00 0.00 28 PHE A C 4
ATOM 7368 O O . PHE A 1 28 ? 7.597 -9.532 15.536 1.00 0.00 28 PHE A O 4
ATOM 7385 N N . ASN A 1 29 ? 7.020 -9.526 13.327 1.00 0.00 29 ASN A N 4
ATOM 7386 C CA . ASN A 1 29 ? 8.084 -10.375 12.804 1.00 0.00 29 ASN A CA 4
ATOM 7387 C C . ASN A 1 29 ? 9.518 -9.880 13.056 1.00 0.00 29 ASN A C 4
ATOM 7388 O O . ASN A 1 29 ? 10.432 -10.143 12.261 1.00 0.00 29 ASN A O 4
ATOM 7399 N N . GLY A 1 30 ? 9.704 -9.200 14.169 1.00 0.00 30 GLY A N 4
ATOM 7400 C CA . GLY A 1 30 ? 11.012 -8.682 14.527 1.00 0.00 30 GLY A CA 4
ATOM 7401 C C . GLY A 1 30 ? 11.107 -7.203 14.258 1.00 0.00 30 GLY A C 4
ATOM 7402 O O . GLY A 1 30 ? 12.150 -6.590 14.497 1.00 0.00 30 GLY A O 4
ATOM 7406 N N . TYR A 1 31 ? 10.011 -6.650 13.736 1.00 0.00 31 TYR A N 4
ATOM 7407 C CA . TYR A 1 31 ? 9.920 -5.211 13.452 1.00 0.00 31 TYR A CA 4
ATOM 7408 C C . TYR A 1 31 ? 9.101 -4.533 14.576 1.00 0.00 31 TYR A C 4
ATOM 7409 O O . TYR A 1 31 ? 7.882 -4.366 14.440 1.00 0.00 31 TYR A O 4
ATOM 7427 N N . PRO A 1 32 ? 9.748 -4.138 15.723 1.00 0.00 32 PRO A N 4
ATOM 7428 C CA . PRO A 1 32 ? 9.048 -3.512 16.860 1.00 0.00 32 PRO A CA 4
ATOM 7429 C C . PRO A 1 32 ? 8.727 -2.034 16.631 1.00 0.00 32 PRO A C 4
ATOM 7430 O O . PRO A 1 32 ? 9.559 -1.284 16.110 1.00 0.00 32 PRO A O 4
ATOM 7441 N N . GLY A 1 33 ? 7.512 -1.631 17.026 1.00 0.00 33 GLY A N 4
ATOM 7442 C CA . GLY A 1 33 ? 7.082 -0.240 16.874 1.00 0.00 33 GLY A CA 4
ATOM 7443 C C . GLY A 1 33 ? 6.386 0.030 15.546 1.00 0.00 33 GLY A C 4
ATOM 7444 O O . GLY A 1 33 ? 6.011 1.170 15.257 1.00 0.00 33 GLY A O 4
ATOM 7448 N N . HIS A 1 34 ? 6.192 -1.037 14.758 1.00 0.00 34 HIS A N 4
ATOM 7449 C CA . HIS A 1 34 ? 5.557 -0.978 13.457 1.00 0.00 34 HIS A CA 4
ATOM 7450 C C . HIS A 1 34 ? 4.043 -0.831 13.610 1.00 0.00 34 HIS A C 4
ATOM 7451 O O . HIS A 1 34 ? 3.426 -1.512 14.434 1.00 0.00 34 HIS A O 4
ATOM 7465 N N . VAL A 1 35 ? 3.468 0.071 12.823 1.00 0.00 35 VAL A N 4
ATOM 7466 C CA . VAL A 1 35 ? 2.031 0.348 12.861 1.00 0.00 35 VAL A CA 4
ATOM 7467 C C . VAL A 1 35 ? 1.313 -0.269 11.659 1.00 0.00 35 VAL A C 4
ATOM 7468 O O . VAL A 1 35 ? 0.091 -0.414 11.674 1.00 0.00 35 VAL A O 4
ATOM 7481 N N . GLY A 1 36 ? 2.082 -0.640 10.632 1.00 0.00 36 GLY A N 4
ATOM 7482 C CA . GLY A 1 36 ? 1.521 -1.237 9.436 1.00 0.00 36 GLY A CA 4
ATOM 7483 C C . GLY A 1 36 ? 2.099 -2.606 9.169 1.00 0.00 36 GLY A C 4
ATOM 7484 O O . GLY A 1 36 ? 2.457 -3.331 10.102 1.00 0.00 36 GLY A O 4
ATOM 7488 N N . VAL A 1 37 ? 2.166 -2.954 7.890 1.00 0.00 37 VAL A N 4
ATOM 7489 C CA . VAL A 1 37 ? 2.713 -4.237 7.448 1.00 0.00 37 VAL A CA 4
ATOM 7490 C C . VAL A 1 37 ? 3.730 -4.014 6.307 1.00 0.00 37 VAL A C 4
ATOM 7491 O O . VAL A 1 37 ? 3.605 -3.054 5.540 1.00 0.00 37 VAL A O 4
ATOM 7504 N N . ASP A 1 38 ? 4.716 -4.915 6.202 1.00 0.00 38 ASP A N 4
ATOM 7505 C CA . ASP A 1 38 ? 5.762 -4.803 5.182 1.00 0.00 38 ASP A CA 4
ATOM 7506 C C . ASP A 1 38 ? 5.882 -6.068 4.346 1.00 0.00 38 ASP A C 4
ATOM 7507 O O . ASP A 1 38 ? 5.903 -7.184 4.871 1.00 0.00 38 ASP A O 4
ATOM 7516 N N . TYR A 1 39 ? 5.967 -5.850 3.029 1.00 0.00 39 TYR A N 4
ATOM 7517 C CA . TYR A 1 39 ? 6.058 -6.928 2.041 1.00 0.00 39 TYR A CA 4
ATOM 7518 C C . TYR A 1 39 ? 7.294 -6.739 1.165 1.00 0.00 39 TYR A C 4
ATOM 7519 O O . TYR A 1 39 ? 7.357 -5.813 0.346 1.00 0.00 39 TYR A O 4
ATOM 7537 N N . ALA A 1 40 ? 8.274 -7.622 1.349 1.00 0.00 40 ALA A N 4
ATOM 7538 C CA . ALA A 1 40 ? 9.524 -7.604 0.577 1.00 0.00 40 ALA A CA 4
ATOM 7539 C C . ALA A 1 40 ? 9.284 -7.732 -0.937 1.00 0.00 40 ALA A C 4
ATOM 7540 O O . ALA A 1 40 ? 8.974 -8.818 -1.448 1.00 0.00 40 ALA A O 4
ATOM 7547 N N . VAL A 1 41 ? 9.426 -6.598 -1.636 1.00 0.00 41 VAL A N 4
ATOM 7548 C CA . VAL A 1 41 ? 9.232 -6.524 -3.081 1.00 0.00 41 VAL A CA 4
ATOM 7549 C C . VAL A 1 41 ? 10.209 -5.486 -3.692 1.00 0.00 41 VAL A C 4
ATOM 7550 O O . VAL A 1 41 ? 10.222 -4.329 -3.258 1.00 0.00 41 VAL A O 4
ATOM 7563 N N . PRO A 1 42 ? 11.045 -5.884 -4.702 1.00 0.00 42 PRO A N 4
ATOM 7564 C CA . PRO A 1 42 ? 12.023 -4.979 -5.356 1.00 0.00 42 PRO A CA 4
ATOM 7565 C C . PRO A 1 42 ? 11.466 -3.640 -5.807 1.00 0.00 42 PRO A C 4
ATOM 7566 O O . PRO A 1 42 ? 10.338 -3.516 -6.289 1.00 0.00 42 PRO A O 4
ATOM 7577 N N . VAL A 1 43 ? 12.331 -2.658 -5.617 1.00 0.00 43 VAL A N 4
ATOM 7578 C CA . VAL A 1 43 ? 12.114 -1.253 -5.930 1.00 0.00 43 VAL A CA 4
ATOM 7579 C C . VAL A 1 43 ? 11.860 -0.987 -7.421 1.00 0.00 43 VAL A C 4
ATOM 7580 O O . VAL A 1 43 ? 12.495 -1.596 -8.287 1.00 0.00 43 VAL A O 4
ATOM 7593 N N . GLY A 1 44 ? 10.922 -0.074 -7.689 1.00 0.00 44 GLY A N 4
ATOM 7594 C CA . GLY A 1 44 ? 10.628 0.306 -9.048 1.00 0.00 44 GLY A CA 4
ATOM 7595 C C . GLY A 1 44 ? 9.382 -0.339 -9.622 1.00 0.00 44 GLY A C 4
ATOM 7596 O O . GLY A 1 44 ? 9.064 -0.126 -10.795 1.00 0.00 44 GLY A O 4
ATOM 7600 N N . THR A 1 45 ? 8.678 -1.129 -8.803 1.00 0.00 45 THR A N 4
ATOM 7601 C CA . THR A 1 45 ? 7.459 -1.788 -9.226 1.00 0.00 45 THR A CA 4
ATOM 7602 C C . THR A 1 45 ? 6.253 -0.857 -9.001 1.00 0.00 45 THR A C 4
ATOM 7603 O O . THR A 1 45 ? 6.058 -0.383 -7.878 1.00 0.00 45 THR A O 4
ATOM 7614 N N . PRO A 1 46 ? 5.420 -0.576 -10.057 1.00 0.00 46 PRO A N 4
ATOM 7615 C CA . PRO A 1 46 ? 4.253 0.321 -9.925 1.00 0.00 46 PRO A CA 4
ATOM 7616 C C . PRO A 1 46 ? 3.259 -0.126 -8.850 1.00 0.00 46 PRO A C 4
ATOM 7617 O O . PRO A 1 46 ? 2.816 -1.279 -8.834 1.00 0.00 46 PRO A O 4
ATOM 7628 N N . VAL A 1 47 ? 2.934 0.807 -7.954 1.00 0.00 47 VAL A N 4
ATOM 7629 C CA . VAL A 1 47 ? 2.005 0.579 -6.875 1.00 0.00 47 VAL A CA 4
ATOM 7630 C C . VAL A 1 47 ? 0.669 1.150 -7.247 1.00 0.00 47 VAL A C 4
ATOM 7631 O O . VAL A 1 47 ? 0.535 2.336 -7.567 1.00 0.00 47 VAL A O 4
ATOM 7644 N N . ARG A 1 48 ? -0.296 0.264 -7.203 1.00 0.00 48 ARG A N 4
ATOM 7645 C CA . ARG A 1 48 ? -1.653 0.592 -7.526 1.00 0.00 48 ARG A CA 4
ATOM 7646 C C . ARG A 1 48 ? -2.493 0.767 -6.287 1.00 0.00 48 ARG A C 4
ATOM 7647 O O . ARG A 1 48 ? -2.238 0.152 -5.247 1.00 0.00 48 ARG A O 4
ATOM 7668 N N . ALA A 1 49 ? -3.527 1.598 -6.432 1.00 0.00 49 ALA A N 4
ATOM 7669 C CA . ALA A 1 49 ? -4.431 1.908 -5.344 1.00 0.00 49 ALA A CA 4
ATOM 7670 C C . ALA A 1 49 ? -5.337 0.719 -5.035 1.00 0.00 49 ALA A C 4
ATOM 7671 O O . ALA A 1 49 ? -6.046 0.221 -5.910 1.00 0.00 49 ALA A O 4
ATOM 7678 N N . VAL A 1 50 ? -5.262 0.241 -3.796 1.00 0.00 50 VAL A N 4
ATOM 7679 C CA . VAL A 1 50 ? -6.067 -0.908 -3.348 1.00 0.00 50 VAL A CA 4
ATOM 7680 C C . VAL A 1 50 ? -7.583 -0.598 -3.307 1.00 0.00 50 VAL A C 4
ATOM 7681 O O . VAL A 1 50 ? -8.407 -1.518 -3.260 1.00 0.00 50 VAL A O 4
ATOM 7694 N N . ALA A 1 51 ? -7.936 0.697 -3.350 1.00 0.00 51 ALA A N 4
ATOM 7695 C CA . ALA A 1 51 ? -9.321 1.156 -3.339 1.00 0.00 51 ALA A CA 4
ATOM 7696 C C . ALA A 1 51 ? -9.384 2.648 -3.598 1.00 0.00 51 ALA A C 4
ATOM 7697 O O . ALA A 1 51 ? -8.505 3.404 -3.172 1.00 0.00 51 ALA A O 4
ATOM 7704 N N . ASN A 1 52 ? -10.423 3.055 -4.330 1.00 0.00 52 ASN A N 4
ATOM 7705 C CA . ASN A 1 52 ? -10.668 4.445 -4.670 1.00 0.00 52 ASN A CA 4
ATOM 7706 C C . ASN A 1 52 ? -10.860 5.320 -3.427 1.00 0.00 52 ASN A C 4
ATOM 7707 O O . ASN A 1 52 ? -11.254 4.824 -2.365 1.00 0.00 52 ASN A O 4
ATOM 7718 N N . GLY A 1 53 ? -10.586 6.615 -3.577 1.00 0.00 53 GLY A N 4
ATOM 7719 C CA . GLY A 1 53 ? -10.730 7.542 -2.466 1.00 0.00 53 GLY A CA 4
ATOM 7720 C C . GLY A 1 53 ? -10.161 8.921 -2.739 1.00 0.00 53 GLY A C 4
ATOM 7721 O O . GLY A 1 53 ? -10.472 9.537 -3.762 1.00 0.00 53 GLY A O 4
ATOM 7725 N N . THR A 1 54 ? -9.313 9.394 -1.811 1.00 0.00 54 THR A N 4
ATOM 7726 C CA . THR A 1 54 ? -8.707 10.698 -1.881 1.00 0.00 54 THR A CA 4
ATOM 7727 C C . THR A 1 54 ? -7.317 10.673 -1.243 1.00 0.00 54 THR A C 4
ATOM 7728 O O . THR A 1 54 ? -7.138 10.130 -0.151 1.00 0.00 54 THR A O 4
ATOM 7739 N N . VAL A 1 55 ? -6.361 11.315 -1.917 1.00 0.00 55 VAL A N 4
ATOM 7740 C CA . VAL A 1 55 ? -4.983 11.400 -1.475 1.00 0.00 55 VAL A CA 4
ATOM 7741 C C . VAL A 1 55 ? -4.855 12.555 -0.481 1.00 0.00 55 VAL A C 4
ATOM 7742 O O . VAL A 1 55 ? -5.031 13.721 -0.831 1.00 0.00 55 VAL A O 4
ATOM 7755 N N . LYS A 1 56 ? -4.590 12.195 0.747 1.00 0.00 56 LYS A N 4
ATOM 7756 C CA . LYS A 1 56 ? -4.426 13.149 1.845 1.00 0.00 56 LYS A CA 4
ATOM 7757 C C . LYS A 1 56 ? -2.954 13.429 2.103 1.00 0.00 56 LYS A C 4
ATOM 7758 O O . LYS A 1 56 ? -2.601 14.401 2.777 1.00 0.00 56 LYS A O 4
ATOM 7777 N N . PHE A 1 57 ? -2.112 12.545 1.570 1.00 0.00 57 PHE A N 4
ATOM 7778 C CA . PHE A 1 57 ? -0.675 12.653 1.678 1.00 0.00 57 PHE A CA 4
ATOM 7779 C C . PHE A 1 57 ? -0.021 12.060 0.440 1.00 0.00 57 PHE A C 4
ATOM 7780 O O . PHE A 1 57 ? -0.430 11.011 -0.063 1.00 0.00 57 PHE A O 4
ATOM 7797 N N . ALA A 1 58 ? 1.000 12.763 -0.020 1.00 0.00 58 ALA A N 4
ATOM 7798 C CA . ALA A 1 58 ? 1.780 12.396 -1.181 1.00 0.00 58 ALA A CA 4
ATOM 7799 C C . ALA A 1 58 ? 3.219 12.847 -0.959 1.00 0.00 58 ALA A C 4
ATOM 7800 O O . ALA A 1 58 ? 3.596 13.991 -1.248 1.00 0.00 58 ALA A O 4
ATOM 7807 N N . GLY A 1 59 ? 3.998 11.924 -0.412 1.00 0.00 59 GLY A N 4
ATOM 7808 C CA . GLY A 1 59 ? 5.399 12.162 -0.118 1.00 0.00 59 GLY A CA 4
ATOM 7809 C C . GLY A 1 59 ? 6.317 11.725 -1.241 1.00 0.00 59 GLY A C 4
ATOM 7810 O O . GLY A 1 59 ? 6.777 10.574 -1.259 1.00 0.00 59 GLY A O 4
ATOM 7814 N N . ASN A 1 60 ? 6.578 12.666 -2.166 1.00 0.00 60 ASN A N 4
ATOM 7815 C CA . ASN A 1 60 ? 7.436 12.450 -3.334 1.00 0.00 60 ASN A CA 4
ATOM 7816 C C . ASN A 1 60 ? 8.904 12.344 -2.965 1.00 0.00 60 ASN A C 4
ATOM 7817 O O . ASN A 1 60 ? 9.478 13.221 -2.316 1.00 0.00 60 ASN A O 4
ATOM 7828 N N . GLY A 1 61 ? 9.476 11.239 -3.413 1.00 0.00 61 GLY A N 4
ATOM 7829 C CA . GLY A 1 61 ? 10.882 10.919 -3.178 1.00 0.00 61 GLY A CA 4
ATOM 7830 C C . GLY A 1 61 ? 11.830 11.637 -4.124 1.00 0.00 61 GLY A C 4
ATOM 7831 O O . GLY A 1 61 ? 13.048 11.467 -4.034 1.00 0.00 61 GLY A O 4
ATOM 7835 N N . ALA A 1 62 ? 11.264 12.434 -5.033 1.00 0.00 62 ALA A N 4
ATOM 7836 C CA . ALA A 1 62 ? 12.037 13.177 -6.018 1.00 0.00 62 ALA A CA 4
ATOM 7837 C C . ALA A 1 62 ? 12.697 14.423 -5.437 1.00 0.00 62 ALA A C 4
ATOM 7838 O O . ALA A 1 62 ? 13.784 14.818 -5.872 1.00 0.00 62 ALA A O 4
ATOM 7845 N N . ASN A 1 63 ? 12.036 15.024 -4.452 1.00 0.00 63 ASN A N 4
ATOM 7846 C CA . ASN A 1 63 ? 12.520 16.240 -3.822 1.00 0.00 63 ASN A CA 4
ATOM 7847 C C . ASN A 1 63 ? 12.336 16.213 -2.302 1.00 0.00 63 ASN A C 4
ATOM 7848 O O . ASN A 1 63 ? 12.238 17.270 -1.661 1.00 0.00 63 ASN A O 4
ATOM 7859 N N . HIS A 1 64 ? 12.289 15.010 -1.722 1.00 0.00 64 HIS A N 4
ATOM 7860 C CA . HIS A 1 64 ? 12.081 14.861 -0.310 1.00 0.00 64 HIS A CA 4
ATOM 7861 C C . HIS A 1 64 ? 13.363 15.073 0.537 1.00 0.00 64 HIS A C 4
ATOM 7862 O O . HIS A 1 64 ? 14.306 14.279 0.448 1.00 0.00 64 HIS A O 4
ATOM 7877 N N . PRO A 1 65 ? 13.422 16.165 1.365 1.00 0.00 65 PRO A N 4
ATOM 7878 C CA . PRO A 1 65 ? 14.548 16.456 2.260 1.00 0.00 65 PRO A CA 4
ATOM 7879 C C . PRO A 1 65 ? 14.652 15.449 3.374 1.00 0.00 65 PRO A C 4
ATOM 7880 O O . PRO A 1 65 ? 13.762 14.647 3.573 1.00 0.00 65 PRO A O 4
ATOM 7891 N N . TRP A 1 66 ? 15.792 15.420 4.013 1.00 0.00 66 TRP A N 4
ATOM 7892 C CA . TRP A 1 66 ? 15.980 14.559 5.160 1.00 0.00 66 TRP A CA 4
ATOM 7893 C C . TRP A 1 66 ? 15.744 15.386 6.417 1.00 0.00 66 TRP A C 4
ATOM 7894 O O . TRP A 1 66 ? 15.976 14.928 7.545 1.00 0.00 66 TRP A O 4
ATOM 7915 N N . MET A 1 67 ? 15.248 16.619 6.197 1.00 0.00 67 MET A N 4
ATOM 7916 C CA . MET A 1 67 ? 14.970 17.552 7.272 1.00 0.00 67 MET A CA 4
ATOM 7917 C C . MET A 1 67 ? 13.709 17.152 8.004 1.00 0.00 67 MET A C 4
ATOM 7918 O O . MET A 1 67 ? 13.671 17.154 9.239 1.00 0.00 67 MET A O 4
ATOM 7932 N N . LEU A 1 68 ? 12.689 16.801 7.235 1.00 0.00 68 LEU A N 4
ATOM 7933 C CA . LEU A 1 68 ? 11.450 16.350 7.817 1.00 0.00 68 LEU A CA 4
ATOM 7934 C C . LEU A 1 68 ? 11.137 14.933 7.331 1.00 0.00 68 LEU A C 4
ATOM 7935 O O . LEU A 1 68 ? 10.028 14.429 7.554 1.00 0.00 68 LEU A O 4
ATOM 7951 N N . TRP A 1 69 ? 12.128 14.277 6.667 1.00 0.00 69 TRP A N 4
ATOM 7952 C CA . TRP A 1 69 ? 11.903 12.931 6.150 1.00 0.00 69 TRP A CA 4
ATOM 7953 C C . TRP A 1 69 ? 13.004 11.972 6.588 1.00 0.00 69 TRP A C 4
ATOM 7954 O O . TRP A 1 69 ? 14.157 12.369 6.771 1.00 0.00 69 TRP A O 4
ATOM 7975 N N . MET A 1 70 ? 12.605 10.715 6.812 1.00 0.00 70 MET A N 4
ATOM 7976 C CA . MET A 1 70 ? 13.514 9.640 7.222 1.00 0.00 70 MET A CA 4
ATOM 7977 C C . MET A 1 70 ? 13.066 8.306 6.625 1.00 0.00 70 MET A C 4
ATOM 7978 O O . MET A 1 70 ? 13.896 7.434 6.348 1.00 0.00 70 MET A O 4
ATOM 7992 N N . ALA A 1 71 ? 11.747 8.174 6.402 1.00 0.00 71 ALA A N 4
ATOM 7993 C CA . ALA A 1 71 ? 11.158 6.956 5.833 1.00 0.00 71 ALA A CA 4
ATOM 7994 C C . ALA A 1 71 ? 11.157 6.990 4.306 1.00 0.00 71 ALA A C 4
ATOM 7995 O O . ALA A 1 71 ? 11.156 5.943 3.651 1.00 0.00 71 ALA A O 4
ATOM 8002 N N . GLY A 1 72 ? 11.173 8.203 3.759 1.00 0.00 72 GLY A N 4
ATOM 8003 C CA . GLY A 1 72 ? 11.193 8.388 2.318 1.00 0.00 72 GLY A CA 4
ATOM 8004 C C . GLY A 1 72 ? 9.832 8.706 1.723 1.00 0.00 72 GLY A C 4
ATOM 8005 O O . GLY A 1 72 ? 9.177 9.671 2.129 1.00 0.00 72 GLY A O 4
ATOM 8009 N N . ASN A 1 73 ? 9.417 7.878 0.751 1.00 0.00 73 ASN A N 4
ATOM 8010 C CA . ASN A 1 73 ? 8.144 8.036 0.055 1.00 0.00 73 ASN A CA 4
ATOM 8011 C C . ASN A 1 73 ? 6.982 7.465 0.857 1.00 0.00 73 ASN A C 4
ATOM 8012 O O . ASN A 1 73 ? 7.079 6.371 1.423 1.00 0.00 73 ASN A O 4
ATOM 8023 N N . ALA A 1 74 ? 5.867 8.202 0.863 1.00 0.00 74 ALA A N 4
ATOM 8024 C CA . ALA A 1 74 ? 4.668 7.792 1.585 1.00 0.00 74 ALA A CA 4
ATOM 8025 C C . ALA A 1 74 ? 3.412 8.342 0.929 1.00 0.00 74 ALA A C 4
ATOM 8026 O O . ALA A 1 74 ? 3.430 9.430 0.357 1.00 0.00 74 ALA A O 4
ATOM 8033 N N . VAL A 1 75 ? 2.318 7.579 1.032 1.00 0.00 75 VAL A N 4
ATOM 8034 C CA . VAL A 1 75 ? 1.038 7.970 0.444 1.00 0.00 75 VAL A CA 4
ATOM 8035 C C . VAL A 1 75 ? -0.100 7.613 1.387 1.00 0.00 75 VAL A C 4
ATOM 8036 O O . VAL A 1 75 ? -0.276 6.448 1.746 1.00 0.00 75 VAL A O 4
ATOM 8049 N N . LEU A 1 76 ? -0.870 8.619 1.764 1.00 0.00 76 LEU A N 4
ATOM 8050 C CA . LEU A 1 76 ? -2.017 8.427 2.623 1.00 0.00 76 LEU A CA 4
ATOM 8051 C C . LEU A 1 76 ? -3.234 8.851 1.867 1.00 0.00 76 LEU A C 4
ATOM 8052 O O . LEU A 1 76 ? -3.314 9.952 1.319 1.00 0.00 76 LEU A O 4
ATOM 8068 N N . ILE A 1 77 ? -4.160 7.937 1.859 1.00 0.00 77 ILE A N 4
ATOM 8069 C CA . ILE A 1 77 ? -5.400 8.049 1.140 1.00 0.00 77 ILE A CA 4
ATOM 8070 C C . ILE A 1 77 ? -6.553 7.510 1.981 1.00 0.00 77 ILE A C 4
ATOM 8071 O O . ILE A 1 77 ? -6.381 6.642 2.836 1.00 0.00 77 ILE A O 4
ATOM 8087 N N . GLN A 1 78 ? -7.713 8.079 1.725 1.00 0.00 78 GLN A N 4
ATOM 8088 C CA . GLN A 1 78 ? -8.945 7.706 2.363 1.00 0.00 78 GLN A CA 4
ATOM 8089 C C . GLN A 1 78 ? -9.716 6.787 1.429 1.00 0.00 78 GLN A C 4
ATOM 8090 O O . GLN A 1 78 ? -10.105 7.175 0.326 1.00 0.00 78 GLN A O 4
ATOM 8104 N N . HIS A 1 79 ? -9.913 5.570 1.894 1.00 0.00 79 HIS A N 4
ATOM 8105 C CA . HIS A 1 79 ? -10.618 4.531 1.144 1.00 0.00 79 HIS A CA 4
ATOM 8106 C C . HIS A 1 79 ? -12.099 4.810 0.938 1.00 0.00 79 HIS A C 4
ATOM 8107 O O . HIS A 1 79 ? -12.616 5.863 1.321 1.00 0.00 79 HIS A O 4
ATOM 8122 N N . ALA A 1 80 ? -12.759 3.826 0.320 1.00 0.00 80 ALA A N 4
ATOM 8123 C CA . ALA A 1 80 ? -14.167 3.905 -0.025 1.00 0.00 80 ALA A CA 4
ATOM 8124 C C . ALA A 1 80 ? -15.113 3.943 1.184 1.00 0.00 80 ALA A C 4
ATOM 8125 O O . ALA A 1 80 ? -16.275 4.341 1.048 1.00 0.00 80 ALA A O 4
ATOM 8132 N N . ASP A 1 81 ? -14.609 3.542 2.350 1.00 0.00 81 ASP A N 4
ATOM 8133 C CA . ASP A 1 81 ? -15.400 3.521 3.572 1.00 0.00 81 ASP A CA 4
ATOM 8134 C C . ASP A 1 81 ? -15.090 4.733 4.443 1.00 0.00 81 ASP A C 4
ATOM 8135 O O . ASP A 1 81 ? -15.788 5.003 5.427 1.00 0.00 81 ASP A O 4
ATOM 8144 N N . GLY A 1 82 ? -14.036 5.456 4.059 1.00 0.00 82 GLY A N 4
ATOM 8145 C CA . GLY A 1 82 ? -13.625 6.648 4.769 1.00 0.00 82 GLY A CA 4
ATOM 8146 C C . GLY A 1 82 ? -12.391 6.414 5.612 1.00 0.00 82 GLY A C 4
ATOM 8147 O O . GLY A 1 82 ? -11.855 7.352 6.211 1.00 0.00 82 GLY A O 4
ATOM 8151 N N . MET A 1 83 ? -11.943 5.151 5.650 1.00 0.00 83 MET A N 4
ATOM 8152 C CA . MET A 1 83 ? -10.771 4.744 6.384 1.00 0.00 83 MET A CA 4
ATOM 8153 C C . MET A 1 83 ? -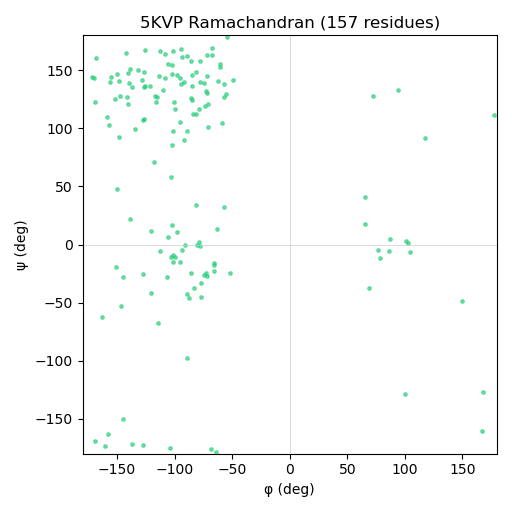9.491 5.298 5.757 1.00 0.00 83 MET A C 4
ATOM 8154 O O . MET A 1 83 ? -9.533 5.845 4.652 1.00 0.00 83 MET A O 4
ATOM 8168 N N . HIS A 1 84 ? -8.361 5.141 6.450 1.00 0.00 84 HIS A N 4
ATOM 8169 C CA . HIS A 1 84 ? -7.110 5.651 5.949 1.00 0.00 84 HIS A CA 4
ATOM 8170 C C . HIS A 1 84 ? -6.196 4.516 5.505 1.00 0.00 84 HIS A C 4
ATOM 8171 O O . HIS A 1 84 ? -6.215 3.433 6.102 1.00 0.00 84 HIS A O 4
ATOM 8186 N N . THR A 1 85 ? -5.385 4.768 4.468 1.00 0.00 85 THR A N 4
ATOM 8187 C CA . THR A 1 85 ? -4.459 3.786 3.968 1.00 0.00 85 THR A CA 4
ATOM 8188 C C . THR A 1 85 ? -3.166 4.462 3.575 1.00 0.00 85 THR A C 4
ATOM 8189 O O . THR A 1 85 ? -3.164 5.433 2.811 1.00 0.00 85 THR A O 4
ATOM 8200 N N . GLY A 1 86 ? -2.079 3.951 4.119 1.00 0.00 86 GLY A N 4
ATOM 8201 C CA . GLY A 1 86 ? -0.774 4.478 3.820 1.00 0.00 86 GLY A CA 4
ATOM 8202 C C . GLY A 1 86 ? 0.023 3.523 2.968 1.00 0.00 86 GLY A C 4
ATOM 8203 O O . GLY A 1 86 ? -0.211 2.308 2.998 1.00 0.00 86 GLY A O 4
ATOM 8207 N N . TYR A 1 87 ? 0.970 4.086 2.218 1.00 0.00 87 TYR A N 4
ATOM 8208 C CA . TYR A 1 87 ? 1.837 3.345 1.343 1.00 0.00 87 TYR A CA 4
ATOM 8209 C C . TYR A 1 87 ? 3.233 3.931 1.553 1.00 0.00 87 TYR A C 4
ATOM 8210 O O . TYR A 1 87 ? 3.553 5.013 1.042 1.00 0.00 87 TYR A O 4
ATOM 8228 N N . ALA A 1 88 ? 4.038 3.245 2.365 1.00 0.00 88 ALA A N 4
ATOM 8229 C CA . ALA A 1 88 ? 5.378 3.733 2.686 1.00 0.00 88 ALA A CA 4
ATOM 8230 C C . ALA A 1 88 ? 6.479 2.842 2.123 1.00 0.00 88 ALA A C 4
ATOM 8231 O O . ALA A 1 88 ? 6.229 1.713 1.690 1.00 0.00 88 ALA A O 4
ATOM 8238 N N . HIS A 1 89 ? 7.718 3.375 2.168 1.00 0.00 89 HIS A N 4
ATOM 8239 C CA . HIS A 1 89 ? 8.934 2.702 1.660 1.00 0.00 89 HIS A CA 4
ATOM 8240 C C . HIS A 1 89 ? 8.890 2.520 0.132 1.00 0.00 89 HIS A C 4
ATOM 8241 O O . HIS A 1 89 ? 9.278 1.479 -0.408 1.00 0.00 89 HIS A O 4
ATOM 8256 N N . LEU A 1 90 ? 8.400 3.562 -0.545 1.00 0.00 90 LEU A N 4
ATOM 8257 C CA . LEU A 1 90 ? 8.315 3.612 -1.995 1.00 0.00 90 LEU A CA 4
ATOM 8258 C C . LEU A 1 90 ? 9.469 4.452 -2.553 1.00 0.00 90 LEU A C 4
ATOM 8259 O O . LEU A 1 90 ? 10.191 5.101 -1.789 1.00 0.00 90 LEU A O 4
ATOM 8275 N N . SER A 1 91 ? 9.652 4.425 -3.879 1.00 0.00 91 SER A N 4
ATOM 8276 C CA . SER A 1 91 ? 10.713 5.170 -4.524 1.00 0.00 91 SER A CA 4
ATOM 8277 C C . SER A 1 91 ? 10.171 6.383 -5.263 1.00 0.00 91 SER A C 4
ATOM 8278 O O . SER A 1 91 ? 10.933 7.291 -5.608 1.00 0.00 91 SER A O 4
ATOM 8286 N N . LYS A 1 92 ? 8.846 6.407 -5.487 1.00 0.00 92 LYS A N 4
ATOM 8287 C CA . LYS A 1 92 ? 8.210 7.484 -6.216 1.00 0.00 92 LYS A CA 4
ATOM 8288 C C . LYS A 1 92 ? 6.700 7.442 -6.088 1.00 0.00 92 LYS A C 4
ATOM 8289 O O . LYS A 1 92 ? 6.102 6.396 -5.815 1.00 0.00 92 LYS A O 4
ATOM 8308 N N . ILE A 1 93 ? 6.113 8.608 -6.299 1.00 0.00 93 ILE A N 4
ATOM 8309 C CA . ILE A 1 93 ? 4.681 8.804 -6.253 1.00 0.00 93 ILE A CA 4
ATOM 8310 C C . ILE A 1 93 ? 4.165 9.333 -7.589 1.00 0.00 93 ILE A C 4
ATOM 8311 O O . ILE A 1 93 ? 4.870 10.041 -8.313 1.00 0.00 93 ILE A O 4
ATOM 8327 N N . SER A 1 94 ? 2.936 8.952 -7.888 1.00 0.00 94 SER A N 4
ATOM 8328 C CA . SER A 1 94 ? 2.246 9.368 -9.085 1.00 0.00 94 SER A CA 4
ATOM 8329 C C . SER A 1 94 ? 1.083 10.286 -8.730 1.00 0.00 94 SER A C 4
ATOM 8330 O O . SER A 1 94 ? 0.421 10.846 -9.612 1.00 0.00 94 SER A O 4
ATOM 8338 N N . VAL A 1 95 ? 0.848 10.426 -7.427 1.00 0.00 95 VAL A N 4
ATOM 8339 C CA . VAL A 1 95 ? -0.231 11.193 -6.921 1.00 0.00 95 VAL A CA 4
ATOM 8340 C C . VAL A 1 95 ? 0.221 12.528 -6.330 1.00 0.00 95 VAL A C 4
ATOM 8341 O O . VAL A 1 95 ? 1.397 12.898 -6.402 1.00 0.00 95 VAL A O 4
ATOM 8354 N N . SER A 1 96 ? -0.744 13.239 -5.750 1.00 0.00 96 SER A N 4
ATOM 8355 C CA . SER A 1 96 ? -0.543 14.541 -5.155 1.00 0.00 96 SER A CA 4
ATOM 8356 C C . SER A 1 96 ? -1.578 14.753 -4.073 1.00 0.00 96 SER A C 4
ATOM 8357 O O . SER A 1 96 ? -2.729 14.330 -4.206 1.00 0.00 96 SER A O 4
ATOM 8365 N N . THR A 1 97 ? -1.155 15.424 -3.012 1.00 0.00 97 THR A N 4
ATOM 8366 C CA . THR A 1 97 ? -1.999 15.716 -1.859 1.00 0.00 97 THR A CA 4
ATOM 8367 C C . THR A 1 97 ? -3.275 16.477 -2.263 1.00 0.00 97 THR A C 4
ATOM 8368 O O . THR A 1 97 ? -3.198 17.501 -2.947 1.00 0.00 97 THR A O 4
ATOM 8379 N N . ASP A 1 98 ? -4.438 15.929 -1.848 1.00 0.00 98 ASP A N 4
ATOM 8380 C CA . ASP A 1 98 ? -5.783 16.502 -2.103 1.00 0.00 98 ASP A CA 4
ATOM 8381 C C . ASP A 1 98 ? -6.370 15.996 -3.425 1.00 0.00 98 ASP A C 4
ATOM 8382 O O . ASP A 1 98 ? -7.529 16.288 -3.741 1.00 0.00 98 ASP A O 4
ATOM 8391 N N . SER A 1 99 ? -5.579 15.219 -4.187 1.00 0.00 99 SER A N 4
ATOM 8392 C CA . SER A 1 99 ? -6.029 14.659 -5.446 1.00 0.00 99 SER A CA 4
ATOM 8393 C C . SER A 1 99 ? -6.848 13.401 -5.209 1.00 0.00 99 SER A C 4
ATOM 8394 O O . SER A 1 99 ? -6.590 12.658 -4.263 1.00 0.00 99 SER A O 4
ATOM 8402 N N . THR A 1 100 ? -7.845 13.183 -6.058 1.00 0.00 100 THR A N 4
ATOM 8403 C CA . THR A 1 100 ? -8.687 12.008 -5.967 1.00 0.00 100 THR A CA 4
ATOM 8404 C C . THR A 1 100 ? -8.037 10.814 -6.638 1.00 0.00 100 THR A C 4
ATOM 8405 O O . THR A 1 100 ? -7.335 10.958 -7.644 1.00 0.00 100 THR A O 4
ATOM 8416 N N . VAL A 1 101 ? -8.280 9.641 -6.073 1.00 0.00 101 VAL A N 4
ATOM 8417 C CA . VAL A 1 101 ? -7.717 8.426 -6.576 1.00 0.00 101 VAL A CA 4
ATOM 8418 C C . VAL A 1 101 ? -8.775 7.379 -6.884 1.00 0.00 101 VAL A C 4
ATOM 8419 O O . VAL A 1 101 ? -9.938 7.501 -6.484 1.00 0.00 101 VAL A O 4
ATOM 8432 N N . LYS A 1 102 ? -8.330 6.335 -7.586 1.00 0.00 102 LYS A N 4
ATOM 8433 C CA . LYS A 1 102 ? -9.145 5.233 -7.985 1.00 0.00 102 LYS A CA 4
ATOM 8434 C C . LYS A 1 102 ? -8.370 3.942 -7.839 1.00 0.00 102 LYS A C 4
ATOM 8435 O O . LYS A 1 102 ? -7.155 3.895 -8.030 1.00 0.00 102 LYS A O 4
ATOM 8454 N N . GLN A 1 103 ? -9.114 2.899 -7.514 1.00 0.00 103 GLN A N 4
ATOM 8455 C CA . GLN A 1 103 ? -8.587 1.562 -7.315 1.00 0.00 103 GLN A CA 4
ATOM 8456 C C . GLN A 1 103 ? -7.840 1.058 -8.553 1.00 0.00 103 GLN A C 4
ATOM 8457 O O . GLN A 1 103 ? -8.269 1.268 -9.692 1.00 0.00 103 GLN A O 4
ATOM 8471 N N . GLY A 1 104 ? -6.717 0.404 -8.286 1.00 0.00 104 GLY A N 4
ATOM 8472 C CA . GLY A 1 104 ? -5.857 -0.158 -9.319 1.00 0.00 104 GLY A CA 4
ATOM 8473 C C . GLY A 1 104 ? -5.003 0.867 -10.040 1.00 0.00 104 GLY A C 4
ATOM 8474 O O . GLY A 1 104 ? -4.160 0.506 -10.861 1.00 0.00 104 GLY A O 4
ATOM 8478 N N . GLN A 1 105 ? -5.242 2.146 -9.746 1.00 0.00 105 GLN A N 4
ATOM 8479 C CA . GLN A 1 105 ? -4.505 3.246 -10.349 1.00 0.00 105 GLN A CA 4
ATOM 8480 C C . GLN A 1 105 ? -3.112 3.307 -9.779 1.00 0.00 105 GLN A C 4
ATOM 8481 O O . GLN A 1 105 ? -2.903 3.088 -8.586 1.00 0.00 105 GLN A O 4
ATOM 8495 N N . ILE A 1 106 ? -2.168 3.588 -10.658 1.00 0.00 106 ILE A N 4
ATOM 8496 C CA . ILE A 1 106 ? -0.784 3.673 -10.283 1.00 0.00 106 ILE A CA 4
ATOM 8497 C C . ILE A 1 106 ? -0.557 4.941 -9.470 1.00 0.00 106 ILE A C 4
ATOM 8498 O O . ILE A 1 106 ? -0.491 6.051 -10.008 1.00 0.00 106 ILE A O 4
ATOM 8514 N N . ILE A 1 107 ? -0.484 4.732 -8.169 1.00 0.00 107 ILE A N 4
ATOM 8515 C CA . ILE A 1 107 ? -0.297 5.789 -7.207 1.00 0.00 107 ILE A CA 4
ATOM 8516 C C . ILE A 1 107 ? 1.179 6.015 -6.838 1.00 0.00 107 ILE A C 4
ATOM 8517 O O . ILE A 1 107 ? 1.496 6.957 -6.102 1.00 0.00 107 ILE A O 4
ATOM 8533 N N . GLY A 1 108 ? 2.068 5.155 -7.350 1.00 0.00 108 GLY A N 4
ATOM 8534 C CA . GLY A 1 108 ? 3.479 5.286 -7.093 1.00 0.00 108 GLY A CA 4
ATOM 8535 C C . GLY A 1 108 ? 4.275 4.099 -7.589 1.00 0.00 108 GLY A C 4
ATOM 8536 O O . GLY A 1 108 ? 3.811 3.322 -8.427 1.00 0.00 108 GLY A O 4
ATOM 8540 N N . TYR A 1 109 ? 5.484 3.996 -7.060 1.00 0.00 109 TYR A N 4
ATOM 8541 C CA . TYR A 1 109 ? 6.436 2.949 -7.370 1.00 0.00 109 TYR A CA 4
ATOM 8542 C C . TYR A 1 109 ? 7.154 2.561 -6.085 1.00 0.00 109 TYR A C 4
ATOM 8543 O O . TYR A 1 109 ? 7.550 3.432 -5.305 1.00 0.00 109 TYR A O 4
ATOM 8561 N N . THR A 1 110 ? 7.329 1.255 -5.887 1.00 0.00 110 THR A N 4
ATOM 8562 C CA . THR A 1 110 ? 7.975 0.693 -4.694 1.00 0.00 110 THR A CA 4
ATOM 8563 C C . THR A 1 110 ? 9.427 1.154 -4.537 1.00 0.00 110 THR A C 4
ATOM 8564 O O . THR A 1 110 ? 10.088 1.460 -5.535 1.00 0.00 110 THR A O 4
ATOM 8575 N N . GLY A 1 111 ? 9.913 1.218 -3.282 1.00 0.00 111 GLY A N 4
ATOM 8576 C CA . GLY A 1 111 ? 11.282 1.644 -3.055 1.00 0.00 111 GLY A CA 4
ATOM 8577 C C . GLY A 1 111 ? 11.855 1.174 -1.745 1.00 0.00 111 GLY A C 4
ATOM 8578 O O . GLY A 1 111 ? 11.348 0.234 -1.128 1.00 0.00 111 GLY A O 4
ATOM 8582 N N . ALA A 1 112 ? 12.939 1.836 -1.339 1.00 0.00 112 ALA A N 4
ATOM 8583 C CA . ALA A 1 112 ? 13.621 1.548 -0.097 1.00 0.00 112 ALA A CA 4
ATOM 8584 C C . ALA A 1 112 ? 14.278 2.831 0.429 1.00 0.00 112 ALA A C 4
ATOM 8585 O O . ALA A 1 112 ? 15.456 2.845 0.812 1.00 0.00 112 ALA A O 4
ATOM 8592 N N . THR A 1 113 ? 13.490 3.914 0.436 1.00 0.00 113 THR A N 4
ATOM 8593 C CA . THR A 1 113 ? 13.967 5.237 0.858 1.00 0.00 113 THR A CA 4
ATOM 8594 C C . THR A 1 113 ? 14.006 5.411 2.389 1.00 0.00 113 THR A C 4
ATOM 8595 O O . THR A 1 113 ? 14.340 6.495 2.883 1.00 0.00 113 THR A O 4
ATOM 8606 N N . GLY A 1 114 ? 13.674 4.343 3.126 1.00 0.00 114 GLY A N 4
ATOM 8607 C CA . GLY A 1 114 ? 13.704 4.389 4.583 1.00 0.00 114 GLY A CA 4
ATOM 8608 C C . GLY A 1 114 ? 15.017 3.855 5.122 1.00 0.00 114 GLY A C 4
ATOM 8609 O O . GLY A 1 114 ? 16.010 4.587 5.185 1.00 0.00 114 GLY A O 4
ATOM 8613 N N . GLN A 1 115 ? 15.018 2.572 5.499 1.00 0.00 115 GLN A N 4
ATOM 8614 C CA . GLN A 1 115 ? 16.221 1.904 6.005 1.00 0.00 115 GLN A CA 4
ATOM 8615 C C . GLN A 1 115 ? 16.885 1.141 4.859 1.00 0.00 115 GLN A C 4
ATOM 8616 O O . GLN A 1 115 ? 16.189 0.597 3.995 1.00 0.00 115 GLN A O 4
ATOM 8630 N N . VAL A 1 116 ? 18.223 1.113 4.840 1.00 0.00 116 VAL A N 4
ATOM 8631 C CA . VAL A 1 116 ? 18.950 0.419 3.771 1.00 0.00 116 VAL A CA 4
ATOM 8632 C C . VAL A 1 116 ? 19.256 -1.033 4.139 1.00 0.00 116 VAL A C 4
ATOM 8633 O O . VAL A 1 116 ? 20.221 -1.332 4.850 1.00 0.00 116 VAL A O 4
ATOM 8646 N N . THR A 1 117 ? 18.383 -1.919 3.649 1.00 0.00 117 THR A N 4
ATOM 8647 C CA . THR A 1 117 ? 18.492 -3.363 3.870 1.00 0.00 117 THR A CA 4
ATOM 8648 C C . THR A 1 117 ? 17.959 -4.111 2.648 1.00 0.00 117 THR A C 4
ATOM 8649 O O . THR A 1 117 ? 18.638 -4.977 2.088 1.00 0.00 117 THR A O 4
ATOM 8660 N N . GLY A 1 118 ? 16.729 -3.754 2.257 1.00 0.00 118 GLY A N 4
ATOM 8661 C CA . GLY A 1 118 ? 16.075 -4.355 1.109 1.00 0.00 118 GLY A CA 4
ATOM 8662 C C . GLY A 1 118 ? 14.793 -3.610 0.740 1.00 0.00 118 GLY A C 4
ATOM 8663 O O . GLY A 1 118 ? 14.098 -3.144 1.648 1.00 0.00 118 GLY A O 4
ATOM 8667 N N . PRO A 1 119 ? 14.432 -3.464 -0.578 1.00 0.00 119 PRO A N 4
ATOM 8668 C CA . PRO A 1 119 ? 13.198 -2.759 -0.986 1.00 0.00 119 PRO A CA 4
ATOM 8669 C C . PRO A 1 119 ? 11.949 -3.548 -0.615 1.00 0.00 119 PRO A C 4
ATOM 8670 O O . PRO A 1 119 ? 11.956 -4.780 -0.677 1.00 0.00 119 PRO A O 4
ATOM 8681 N N . HIS A 1 120 ? 10.887 -2.839 -0.183 1.00 0.00 120 HIS A N 4
ATOM 8682 C CA . HIS A 1 120 ? 9.648 -3.480 0.207 1.00 0.00 120 HIS A CA 4
ATOM 8683 C C . HIS A 1 120 ? 8.464 -2.518 0.131 1.00 0.00 120 HIS A C 4
ATOM 8684 O O . HIS A 1 120 ? 8.571 -1.402 -0.390 1.00 0.00 120 HIS A O 4
ATOM 8699 N N . LEU A 1 121 ? 7.342 -3.000 0.643 1.00 0.00 121 LEU A N 4
ATOM 8700 C CA . LEU A 1 121 ? 6.101 -2.298 0.652 1.00 0.00 121 LEU A CA 4
ATOM 8701 C C . LEU A 1 121 ? 5.552 -2.205 2.062 1.00 0.00 121 LEU A C 4
ATOM 8702 O O . LEU A 1 121 ? 5.630 -3.147 2.855 1.00 0.00 121 LEU A O 4
ATOM 8718 N N . HIS A 1 122 ? 5.012 -1.046 2.341 1.00 0.00 122 HIS A N 4
ATOM 8719 C CA . HIS A 1 122 ? 4.395 -0.748 3.594 1.00 0.00 122 HIS A CA 4
ATOM 8720 C C . HIS A 1 122 ? 2.933 -0.429 3.329 1.00 0.00 122 HIS A C 4
ATOM 8721 O O . HIS A 1 122 ? 2.611 0.362 2.439 1.00 0.00 122 HIS A O 4
ATOM 8735 N N . PHE A 1 123 ? 2.071 -1.102 4.068 1.00 0.00 123 PHE A N 4
ATOM 8736 C CA . PHE A 1 123 ? 0.635 -0.908 3.971 1.00 0.00 123 PHE A CA 4
ATOM 8737 C C . PHE A 1 123 ? 0.032 -0.770 5.375 1.00 0.00 123 PHE A C 4
ATOM 8738 O O . PHE A 1 123 ? 0.015 -1.729 6.157 1.00 0.00 123 PHE A O 4
ATOM 8755 N N . GLU A 1 124 ? -0.436 0.437 5.680 1.00 0.00 124 GLU A N 4
ATOM 8756 C CA . GLU A 1 124 ? -1.044 0.747 6.943 1.00 0.00 124 GLU A CA 4
ATOM 8757 C C . GLU A 1 124 ? -2.472 1.225 6.709 1.00 0.00 124 GLU A C 4
ATOM 8758 O O . GLU A 1 124 ? -2.722 2.138 5.927 1.00 0.00 124 GLU A O 4
ATOM 8770 N N . MET A 1 125 ? -3.386 0.588 7.405 1.00 0.00 125 MET A N 4
ATOM 8771 C CA . MET A 1 125 ? -4.786 0.878 7.336 1.00 0.00 125 MET A CA 4
ATOM 8772 C C . MET A 1 125 ? -5.264 1.277 8.708 1.00 0.00 125 MET A C 4
ATOM 8773 O O . MET A 1 125 ? -4.910 0.667 9.723 1.00 0.00 125 MET A O 4
ATOM 8787 N N . LEU A 1 126 ? -6.086 2.292 8.697 1.00 0.00 126 LEU A N 4
ATOM 8788 C CA . LEU A 1 126 ? -6.641 2.872 9.893 1.00 0.00 126 LEU A CA 4
ATOM 8789 C C . LEU A 1 126 ? -8.091 3.321 9.645 1.00 0.00 126 LEU A C 4
ATOM 8790 O O . LEU A 1 126 ? -8.513 3.397 8.491 1.00 0.00 126 LEU A O 4
ATOM 8806 N N . PRO A 1 127 ? -8.893 3.601 10.717 1.00 0.00 127 PRO A N 4
ATOM 8807 C CA . PRO A 1 127 ? -10.274 4.098 10.577 1.00 0.00 127 PRO A CA 4
ATOM 8808 C C . PRO A 1 127 ? -10.342 5.449 9.895 1.00 0.00 127 PRO A C 4
ATOM 8809 O O . PRO A 1 127 ? -9.313 6.019 9.531 1.00 0.00 127 PRO A O 4
ATOM 8820 N N . ALA A 1 128 ? -11.565 5.966 9.760 1.00 0.00 128 ALA A N 4
ATOM 8821 C CA . ALA A 1 128 ? -11.774 7.279 9.204 1.00 0.00 128 ALA A CA 4
ATOM 8822 C C . ALA A 1 128 ? -11.235 8.330 10.178 1.00 0.00 128 ALA A C 4
ATOM 8823 O O . ALA A 1 128 ? -10.798 9.413 9.782 1.00 0.00 128 ALA A O 4
ATOM 8830 N N . ASN A 1 129 ? -11.256 7.941 11.467 1.00 0.00 129 ASN A N 4
ATOM 8831 C CA . ASN A 1 129 ? -10.798 8.758 12.591 1.00 0.00 129 ASN A CA 4
ATOM 8832 C C . ASN A 1 129 ? -10.455 7.839 13.732 1.00 0.00 129 ASN A C 4
ATOM 8833 O O . ASN A 1 129 ? -11.340 7.255 14.372 1.00 0.00 129 ASN A O 4
ATOM 8844 N N . PRO A 1 130 ? -9.141 7.697 14.002 1.00 0.00 130 PRO A N 4
ATOM 8845 C CA . PRO A 1 130 ? -8.654 6.796 15.022 1.00 0.00 130 PRO A CA 4
ATOM 8846 C C . PRO A 1 130 ? -8.909 7.188 16.461 1.00 0.00 130 PRO A C 4
ATOM 8847 O O . PRO A 1 130 ? -9.221 8.337 16.787 1.00 0.00 130 PRO A O 4
ATOM 8858 N N . ASN A 1 131 ? -8.760 6.170 17.294 1.00 0.00 131 ASN A N 4
ATOM 8859 C CA . ASN A 1 131 ? -8.893 6.257 18.708 1.00 0.00 131 ASN A CA 4
ATOM 8860 C C . ASN A 1 131 ? -7.552 5.889 19.313 1.00 0.00 131 ASN A C 4
ATOM 8861 O O . ASN A 1 131 ? -7.386 4.838 19.945 1.00 0.00 131 ASN A O 4
ATOM 8872 N N . TRP A 1 132 ? -6.596 6.807 19.126 1.00 0.00 132 TRP A N 4
ATOM 8873 C CA . TRP A 1 132 ? -5.211 6.648 19.596 1.00 0.00 132 TRP A CA 4
ATOM 8874 C C . TRP A 1 132 ? -5.119 6.561 21.132 1.00 0.00 132 TRP A C 4
ATOM 8875 O O . TRP A 1 132 ? -4.032 6.659 21.718 1.00 0.00 132 TRP A O 4
ATOM 8896 N N . GLN A 1 133 ? -6.275 6.349 21.757 1.00 0.00 133 GLN A N 4
ATOM 8897 C CA . GLN A 1 133 ? -6.421 6.268 23.192 1.00 0.00 133 GLN A CA 4
ATOM 8898 C C . GLN A 1 133 ? -6.047 4.891 23.753 1.00 0.00 133 GLN A C 4
ATOM 8899 O O . GLN A 1 133 ? -6.610 4.410 24.744 1.00 0.00 133 GLN A O 4
ATOM 8913 N N . ASN A 1 134 ? -5.085 4.282 23.074 1.00 0.00 134 ASN A N 4
ATOM 8914 C CA . ASN A 1 134 ? -4.509 2.971 23.393 1.00 0.00 134 ASN A CA 4
ATOM 8915 C C . ASN A 1 134 ? -5.481 1.862 23.076 1.00 0.00 134 ASN A C 4
ATOM 8916 O O . ASN A 1 134 ? -6.640 1.891 23.505 1.00 0.00 134 ASN A O 4
ATOM 8927 N N . GLY A 1 135 ? -4.997 0.894 22.314 1.00 0.00 135 GLY A N 4
ATOM 8928 C CA . GLY A 1 135 ? -5.826 -0.216 21.933 1.00 0.00 135 GLY A CA 4
ATOM 8929 C C . GLY A 1 135 ? -5.469 -0.795 20.579 1.00 0.00 135 GLY A C 4
ATOM 8930 O O . GLY A 1 135 ? -5.355 -2.015 20.443 1.00 0.00 135 GLY A O 4
ATOM 8934 N N . PHE A 1 136 ? -5.314 0.075 19.571 1.00 0.00 136 PHE A N 4
ATOM 8935 C CA . PHE A 1 136 ? -4.962 -0.362 18.211 1.00 0.00 136 PHE A CA 4
ATOM 8936 C C . PHE A 1 136 ? -4.213 0.715 17.439 1.00 0.00 136 PHE A C 4
ATOM 8937 O O . PHE A 1 136 ? -3.546 0.423 16.450 1.00 0.00 136 PHE A O 4
ATOM 8954 N N . SER A 1 137 ? -4.339 1.966 17.902 1.00 0.00 137 SER A N 4
ATOM 8955 C CA . SER A 1 137 ? -3.724 3.157 17.281 1.00 0.00 137 SER A CA 4
ATOM 8956 C C . SER A 1 137 ? -4.372 3.373 15.928 1.00 0.00 137 SER A C 4
ATOM 8957 O O . SER A 1 137 ? -3.879 4.105 15.062 1.00 0.00 137 SER A O 4
ATOM 8965 N N . GLY A 1 138 ? -5.536 2.728 15.816 1.00 0.00 138 GLY A N 4
ATOM 8966 C CA . GLY A 1 138 ? -6.346 2.767 14.633 1.00 0.00 138 GLY A CA 4
ATOM 8967 C C . GLY A 1 138 ? -5.850 1.827 13.556 1.00 0.00 138 GLY A C 4
ATOM 8968 O O . GLY A 1 138 ? -6.551 1.580 12.576 1.00 0.00 138 GLY A O 4
ATOM 8972 N N . ARG A 1 139 ? -4.637 1.287 13.730 1.00 0.00 139 ARG A N 4
ATOM 8973 C CA . ARG A 1 139 ? -4.089 0.378 12.721 1.00 0.00 139 ARG A CA 4
ATOM 8974 C C . ARG A 1 139 ? -4.577 -1.058 12.908 1.00 0.00 139 ARG A C 4
ATOM 8975 O O . ARG A 1 139 ? -4.440 -1.637 13.989 1.00 0.00 139 ARG A O 4
ATOM 8996 N N . ILE A 1 140 ? -5.164 -1.613 11.840 1.00 0.00 140 ILE A N 4
ATOM 8997 C CA . ILE A 1 140 ? -5.667 -2.986 11.873 1.00 0.00 140 ILE A CA 4
ATOM 8998 C C . ILE A 1 140 ? -5.085 -3.853 10.740 1.00 0.00 140 ILE A C 4
ATOM 8999 O O . ILE A 1 140 ? -4.219 -3.408 9.983 1.00 0.00 140 ILE A O 4
ATOM 9015 N N . ASP A 1 141 ? -5.616 -5.084 10.621 1.00 0.00 141 ASP A N 4
ATOM 9016 C CA . ASP A 1 141 ? -5.149 -6.088 9.658 1.00 0.00 141 ASP A CA 4
ATOM 9017 C C . ASP A 1 141 ? -5.603 -5.820 8.201 1.00 0.00 141 ASP A C 4
ATOM 9018 O O . ASP A 1 141 ? -6.770 -5.480 7.980 1.00 0.00 141 ASP A O 4
ATOM 9027 N N . PRO A 1 142 ? -4.677 -5.947 7.184 1.00 0.00 142 PRO A N 4
ATOM 9028 C CA . PRO A 1 142 ? -5.014 -5.758 5.759 1.00 0.00 142 PRO A CA 4
ATOM 9029 C C . PRO A 1 142 ? -5.753 -6.958 5.137 1.00 0.00 142 PRO A C 4
ATOM 9030 O O . PRO A 1 142 ? -6.115 -6.920 3.958 1.00 0.00 142 PRO A O 4
ATOM 9041 N N . THR A 1 143 ? -6.007 -8.003 5.954 1.00 0.00 143 THR A N 4
ATOM 9042 C CA . THR A 1 143 ? -6.668 -9.246 5.531 1.00 0.00 143 THR A CA 4
ATOM 9043 C C . THR A 1 143 ? -7.988 -9.027 4.790 1.00 0.00 143 THR A C 4
ATOM 9044 O O . THR A 1 143 ? -8.421 -9.881 4.010 1.00 0.00 143 THR A O 4
ATOM 9055 N N . GLY A 1 144 ? -8.608 -7.878 5.045 1.00 0.00 144 GLY A N 4
ATOM 9056 C CA . GLY A 1 144 ? -9.873 -7.524 4.406 1.00 0.00 144 GLY A CA 4
ATOM 9057 C C . GLY A 1 144 ? -9.687 -7.163 2.940 1.00 0.00 144 GLY A C 4
ATOM 9058 O O . GLY A 1 144 ? -10.582 -7.383 2.122 1.00 0.00 144 GLY A O 4
ATOM 9062 N N . TYR A 1 145 ? -8.495 -6.642 2.625 1.00 0.00 145 TYR A N 4
ATOM 9063 C CA . TYR A 1 145 ? -8.130 -6.235 1.273 1.00 0.00 145 TYR A CA 4
ATOM 9064 C C . TYR A 1 145 ? -7.278 -7.303 0.585 1.00 0.00 145 TYR A C 4
ATOM 9065 O O . TYR A 1 145 ? -7.052 -7.241 -0.629 1.00 0.00 145 TYR A O 4
ATOM 9083 N N . ILE A 1 146 ? -6.809 -8.275 1.373 1.00 0.00 146 ILE A N 4
ATOM 9084 C CA . ILE A 1 146 ? -5.966 -9.346 0.870 1.00 0.00 146 ILE A CA 4
ATOM 9085 C C . ILE A 1 146 ? -6.802 -10.608 0.612 1.00 0.00 146 ILE A C 4
ATOM 9086 O O . ILE A 1 146 ? -6.332 -11.562 -0.015 1.00 0.00 146 ILE A O 4
ATOM 9102 N N . ALA A 1 147 ? -8.052 -10.581 1.083 1.00 0.00 147 ALA A N 4
ATOM 9103 C CA . ALA A 1 147 ? -9.004 -11.675 0.894 1.00 0.00 147 ALA A CA 4
ATOM 9104 C C . ALA A 1 147 ? -9.539 -11.715 -0.533 1.00 0.00 147 ALA A C 4
ATOM 9105 O O . ALA A 1 147 ? -10.009 -12.755 -1.007 1.00 0.00 147 ALA A O 4
ATOM 9112 N N . ASN A 1 148 ? -9.472 -10.562 -1.198 1.00 0.00 148 ASN A N 4
ATOM 9113 C CA . ASN A 1 148 ? -9.922 -10.404 -2.548 1.00 0.00 148 ASN A CA 4
ATOM 9114 C C . ASN A 1 148 ? -8.729 -10.432 -3.480 1.00 0.00 148 ASN A C 4
ATOM 9115 O O . ASN A 1 148 ? -8.825 -10.103 -4.670 1.00 0.00 148 ASN A O 4
ATOM 9126 N N . ALA A 1 149 ? -7.606 -10.846 -2.909 1.00 0.00 149 ALA A N 4
ATOM 9127 C CA . ALA A 1 149 ? -6.371 -10.917 -3.602 1.00 0.00 149 ALA A CA 4
ATOM 9128 C C . ALA A 1 149 ? -6.074 -12.327 -4.147 1.00 0.00 149 ALA A C 4
ATOM 9129 O O . ALA A 1 149 ? -6.642 -13.312 -3.669 1.00 0.00 149 ALA A O 4
ATOM 9136 N N . PRO A 1 150 ? -5.186 -12.427 -5.181 1.00 0.00 150 PRO A N 4
ATOM 9137 C CA . PRO A 1 150 ? -4.779 -13.704 -5.820 1.00 0.00 150 PRO A CA 4
ATOM 9138 C C . PRO A 1 150 ? -4.214 -14.751 -4.853 1.00 0.00 150 PRO A C 4
ATOM 9139 O O . PRO A 1 150 ? -4.078 -14.505 -3.652 1.00 0.00 150 PRO A O 4
ATOM 9150 N N . VAL A 1 151 ? -3.869 -15.909 -5.424 1.00 0.00 151 VAL A N 4
ATOM 9151 C CA . VAL A 1 151 ? -3.350 -17.048 -4.696 1.00 0.00 151 VAL A CA 4
ATOM 9152 C C . VAL A 1 151 ? -1.850 -17.185 -4.906 1.00 0.00 151 VAL A C 4
ATOM 9153 O O . VAL A 1 151 ? -1.346 -17.109 -6.030 1.00 0.00 151 VAL A O 4
ATOM 9166 N N . PHE A 1 152 ? -1.177 -17.422 -3.798 1.00 0.00 152 PHE A N 4
ATOM 9167 C CA . PHE A 1 152 ? 0.269 -17.612 -3.749 1.00 0.00 152 PHE A CA 4
ATOM 9168 C C . PHE A 1 152 ? 0.585 -19.112 -3.650 1.00 0.00 152 PHE A C 4
ATOM 9169 O O . PHE A 1 152 ? 0.548 -19.701 -2.563 1.00 0.00 152 PHE A O 4
ATOM 9186 N N . ASN A 1 153 ? 0.891 -19.718 -4.814 1.00 0.00 153 ASN A N 4
ATOM 9187 C CA . ASN A 1 153 ? 1.246 -21.155 -4.945 1.00 0.00 153 ASN A CA 4
ATOM 9188 C C . ASN A 1 153 ? 0.077 -22.108 -4.644 1.00 0.00 153 ASN A C 4
ATOM 9189 O O . ASN A 1 153 ? -0.045 -23.155 -5.288 1.00 0.00 153 ASN A O 4
ATOM 9200 N N . GLY A 1 154 ? -0.777 -21.737 -3.682 1.00 0.00 154 GLY A N 4
ATOM 9201 C CA . GLY A 1 154 ? -1.908 -22.576 -3.309 1.00 0.00 154 GLY A CA 4
ATOM 9202 C C . GLY A 1 154 ? -2.064 -22.688 -1.805 1.00 0.00 154 GLY A C 4
ATOM 9203 O O . GLY A 1 154 ? -1.345 -23.454 -1.158 1.00 0.00 154 GLY A O 4
ATOM 9207 N N . THR A 1 155 ? -3.007 -21.917 -1.257 1.00 0.00 155 THR A N 4
ATOM 9208 C CA . THR A 1 155 ? -3.281 -21.888 0.159 1.00 0.00 155 THR A CA 4
ATOM 9209 C C . THR A 1 155 ? -4.438 -22.816 0.517 1.00 0.00 155 THR A C 4
ATOM 9210 O O . THR A 1 155 ? -5.607 -22.520 0.238 1.00 0.00 155 THR A O 4
ATOM 9221 N N . THR A 1 156 ? -4.086 -23.945 1.117 1.00 0.00 156 THR A N 4
ATOM 9222 C CA . THR A 1 156 ? -5.064 -24.946 1.555 1.00 0.00 156 THR A CA 4
ATOM 9223 C C . THR A 1 156 ? -5.444 -24.731 3.031 1.00 0.00 156 THR A C 4
ATOM 9224 O O . THR A 1 156 ? -4.629 -24.198 3.792 1.00 0.00 156 THR A O 4
ATOM 9235 N N . PRO A 1 157 ? -6.680 -25.134 3.475 1.00 0.00 157 PRO A N 4
ATOM 9236 C CA . PRO A 1 157 ? -7.109 -24.962 4.865 1.00 0.00 157 PRO A CA 4
ATOM 9237 C C . PRO A 1 157 ? -6.642 -26.089 5.788 1.00 0.00 157 PRO A C 4
ATOM 9238 O O . PRO A 1 157 ? -6.158 -25.844 6.897 1.00 0.00 157 PRO A O 4
ATOM 9249 N N . THR A 1 158 ? -6.791 -27.313 5.296 1.00 0.00 158 THR A N 4
ATOM 9250 C CA . THR A 1 158 ? -6.417 -28.525 6.018 1.00 0.00 158 THR A CA 4
ATOM 9251 C C . THR A 1 158 ? -6.261 -29.693 5.044 1.00 0.00 158 THR A C 4
ATOM 9252 O O . THR A 1 158 ? -5.163 -30.228 4.853 1.00 0.00 158 THR A O 4
ATOM 9263 N N . GLU A 1 159 ? -7.387 -30.064 4.445 1.00 0.00 159 GLU A N 4
ATOM 9264 C CA . GLU A 1 159 ? -7.462 -31.148 3.472 1.00 0.00 159 GLU A CA 4
ATOM 9265 C C . GLU A 1 159 ? -7.059 -30.677 2.071 1.00 0.00 159 GLU A C 4
ATOM 9266 O O . GLU A 1 159 ? -6.094 -31.241 1.514 1.00 0.00 159 GLU A O 4
ATOM 9281 N N . MET A 1 1 ? -30.424 -18.434 -26.805 1.00 0.00 1 MET A N 5
ATOM 9282 C CA . MET A 1 1 ? -29.390 -18.501 -27.871 1.00 0.00 1 MET A CA 5
ATOM 9283 C C . MET A 1 1 ? -27.992 -18.295 -27.292 1.00 0.00 1 MET A C 5
ATOM 9284 O O . MET A 1 1 ? -27.744 -17.315 -26.582 1.00 0.00 1 MET A O 5
ATOM 9300 N N . ARG A 1 2 ? -27.087 -19.228 -27.608 1.00 0.00 2 ARG A N 5
ATOM 9301 C CA . ARG A 1 2 ? -25.700 -19.175 -27.134 1.00 0.00 2 ARG A CA 5
ATOM 9302 C C . ARG A 1 2 ? -24.805 -18.441 -28.131 1.00 0.00 2 ARG A C 5
ATOM 9303 O O . ARG A 1 2 ? -24.993 -18.559 -29.346 1.00 0.00 2 ARG A O 5
ATOM 9324 N N . GLY A 1 3 ? -23.837 -17.684 -27.602 1.00 0.00 3 GLY A N 5
ATOM 9325 C CA . GLY A 1 3 ? -22.916 -16.934 -28.444 1.00 0.00 3 GLY A CA 5
ATOM 9326 C C . GLY A 1 3 ? -22.980 -15.441 -28.187 1.00 0.00 3 GLY A C 5
ATOM 9327 O O . GLY A 1 3 ? -23.451 -14.682 -29.039 1.00 0.00 3 GLY A O 5
ATOM 9331 N N . SER A 1 4 ? -22.503 -15.027 -27.009 1.00 0.00 4 SER A N 5
ATOM 9332 C CA . SER A 1 4 ? -22.498 -13.615 -26.624 1.00 0.00 4 SER A CA 5
ATOM 9333 C C . SER A 1 4 ? -21.102 -13.173 -26.180 1.00 0.00 4 SER A C 5
ATOM 9334 O O . SER A 1 4 ? -20.584 -12.164 -26.669 1.00 0.00 4 SER A O 5
ATOM 9342 N N . HIS A 1 5 ? -20.499 -13.936 -25.253 1.00 0.00 5 HIS A N 5
ATOM 9343 C CA . HIS A 1 5 ? -19.160 -13.636 -24.736 1.00 0.00 5 HIS A CA 5
ATOM 9344 C C . HIS A 1 5 ? -18.357 -14.917 -24.516 1.00 0.00 5 HIS A C 5
ATOM 9345 O O . HIS A 1 5 ? -18.802 -15.826 -23.807 1.00 0.00 5 HIS A O 5
ATOM 9360 N N . HIS A 1 6 ? -17.174 -14.978 -25.141 1.00 0.00 6 HIS A N 5
ATOM 9361 C CA . HIS A 1 6 ? -16.282 -16.138 -25.028 1.00 0.00 6 HIS A CA 5
ATOM 9362 C C . HIS A 1 6 ? -14.828 -15.695 -24.888 1.00 0.00 6 HIS A C 5
ATOM 9363 O O . HIS A 1 6 ? -14.434 -14.656 -25.425 1.00 0.00 6 HIS A O 5
ATOM 9378 N N . HIS A 1 7 ? -14.041 -16.497 -24.162 1.00 0.00 7 HIS A N 5
ATOM 9379 C CA . HIS A 1 7 ? -12.623 -16.208 -23.936 1.00 0.00 7 HIS A CA 5
ATOM 9380 C C . HIS A 1 7 ? -11.741 -17.067 -24.837 1.00 0.00 7 HIS A C 5
ATOM 9381 O O . HIS A 1 7 ? -12.086 -18.212 -25.141 1.00 0.00 7 HIS A O 5
ATOM 9396 N N . HIS A 1 8 ? -10.601 -16.501 -25.259 1.00 0.00 8 HIS A N 5
ATOM 9397 C CA . HIS A 1 8 ? -9.660 -17.205 -26.138 1.00 0.00 8 HIS A CA 5
ATOM 9398 C C . HIS A 1 8 ? -8.203 -16.997 -25.714 1.00 0.00 8 HIS A C 5
ATOM 9399 O O . HIS A 1 8 ? -7.411 -17.942 -25.746 1.00 0.00 8 HIS A O 5
ATOM 9414 N N . HIS A 1 9 ? -7.856 -15.763 -25.322 1.00 0.00 9 HIS A N 5
ATOM 9415 C CA . HIS A 1 9 ? -6.483 -15.439 -24.919 1.00 0.00 9 HIS A CA 5
ATOM 9416 C C . HIS A 1 9 ? -6.390 -14.929 -23.478 1.00 0.00 9 HIS A C 5
ATOM 9417 O O . HIS A 1 9 ? -5.440 -15.263 -22.766 1.00 0.00 9 HIS A O 5
ATOM 9432 N N . HIS A 1 10 ? -7.386 -14.142 -23.046 1.00 0.00 10 HIS A N 5
ATOM 9433 C CA . HIS A 1 10 ? -7.397 -13.557 -21.694 1.00 0.00 10 HIS A CA 5
ATOM 9434 C C . HIS A 1 10 ? -7.791 -14.583 -20.624 1.00 0.00 10 HIS A C 5
ATOM 9435 O O . HIS A 1 10 ? -8.575 -15.499 -20.889 1.00 0.00 10 HIS A O 5
ATOM 9450 N N . GLY A 1 11 ? -7.225 -14.413 -19.420 1.00 0.00 11 GLY A N 5
ATOM 9451 C CA . GLY A 1 11 ? -7.508 -15.311 -18.305 1.00 0.00 11 GLY A CA 5
ATOM 9452 C C . GLY A 1 11 ? -6.252 -15.748 -17.567 1.00 0.00 11 GLY A C 5
ATOM 9453 O O . GLY A 1 11 ? -6.098 -16.930 -17.249 1.00 0.00 11 GLY A O 5
ATOM 9457 N N . SER A 1 12 ? -5.356 -14.788 -17.303 1.00 0.00 12 SER A N 5
ATOM 9458 C CA . SER A 1 12 ? -4.096 -15.059 -16.601 1.00 0.00 12 SER A CA 5
ATOM 9459 C C . SER A 1 12 ? -3.965 -14.249 -15.320 1.00 0.00 12 SER A C 5
ATOM 9460 O O . SER A 1 12 ? -4.744 -13.324 -15.070 1.00 0.00 12 SER A O 5
ATOM 9468 N N . ALA A 1 13 ? -2.969 -14.630 -14.502 1.00 0.00 13 ALA A N 5
ATOM 9469 C CA . ALA A 1 13 ? -2.649 -13.936 -13.272 1.00 0.00 13 ALA A CA 5
ATOM 9470 C C . ALA A 1 13 ? -1.205 -14.232 -12.854 1.00 0.00 13 ALA A C 5
ATOM 9471 O O . ALA A 1 13 ? -0.905 -15.303 -12.313 1.00 0.00 13 ALA A O 5
ATOM 9478 N N . THR A 1 14 ? -0.316 -13.270 -13.128 1.00 0.00 14 THR A N 5
ATOM 9479 C CA . THR A 1 14 ? 1.103 -13.394 -12.824 1.00 0.00 14 THR A CA 5
ATOM 9480 C C . THR A 1 14 ? 1.494 -12.744 -11.481 1.00 0.00 14 THR A C 5
ATOM 9481 O O . THR A 1 14 ? 2.650 -12.848 -11.058 1.00 0.00 14 THR A O 5
ATOM 9492 N N . TYR A 1 15 ? 0.531 -12.087 -10.821 1.00 0.00 15 TYR A N 5
ATOM 9493 C CA . TYR A 1 15 ? 0.780 -11.414 -9.559 1.00 0.00 15 TYR A CA 5
ATOM 9494 C C . TYR A 1 15 ? 0.551 -12.313 -8.371 1.00 0.00 15 TYR A C 5
ATOM 9495 O O . TYR A 1 15 ? -0.548 -12.829 -8.148 1.00 0.00 15 TYR A O 5
ATOM 9513 N N . THR A 1 16 ? 1.630 -12.471 -7.614 1.00 0.00 16 THR A N 5
ATOM 9514 C CA . THR A 1 16 ? 1.642 -13.322 -6.441 1.00 0.00 16 THR A CA 5
ATOM 9515 C C . THR A 1 16 ? 1.479 -12.532 -5.136 1.00 0.00 16 THR A C 5
ATOM 9516 O O . THR A 1 16 ? 1.760 -11.331 -5.089 1.00 0.00 16 THR A O 5
ATOM 9527 N N . ARG A 1 17 ? 1.015 -13.229 -4.081 1.00 0.00 17 AR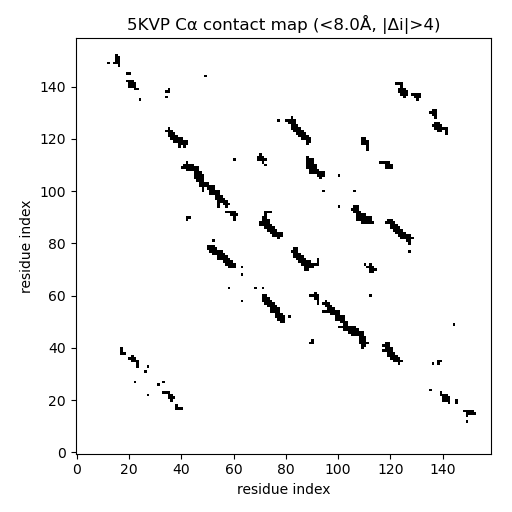G A N 5
ATOM 9528 C CA . ARG A 1 17 ? 0.819 -12.644 -2.760 1.00 0.00 17 ARG A CA 5
ATOM 9529 C C . ARG A 1 17 ? 2.121 -12.708 -1.933 1.00 0.00 17 ARG A C 5
ATOM 9530 O O . ARG A 1 17 ? 2.569 -13.804 -1.575 1.00 0.00 17 ARG A O 5
ATOM 9551 N N . PRO A 1 18 ? 2.761 -11.540 -1.623 1.00 0.00 18 PRO A N 5
ATOM 9552 C CA . PRO A 1 18 ? 4.003 -11.497 -0.815 1.00 0.00 18 PRO A CA 5
ATOM 9553 C C . PRO A 1 18 ? 3.787 -11.938 0.637 1.00 0.00 18 PRO A C 5
ATOM 9554 O O . PRO A 1 18 ? 4.726 -12.383 1.305 1.00 0.00 18 PRO A O 5
ATOM 9565 N N . LEU A 1 19 ? 2.539 -11.814 1.103 1.00 0.00 19 LEU A N 5
ATOM 9566 C CA . LEU A 1 19 ? 2.158 -12.180 2.450 1.00 0.00 19 LEU A CA 5
ATOM 9567 C C . LEU A 1 19 ? 0.851 -12.931 2.440 1.00 0.00 19 LEU A C 5
ATOM 9568 O O . LEU A 1 19 ? 0.301 -13.298 1.397 1.00 0.00 19 LEU A O 5
ATOM 9584 N N . ASP A 1 20 ? 0.391 -13.132 3.642 1.00 0.00 20 ASP A N 5
ATOM 9585 C CA . ASP A 1 20 ? -0.861 -13.769 3.937 1.00 0.00 20 ASP A CA 5
ATOM 9586 C C . ASP A 1 20 ? -1.651 -12.879 4.873 1.00 0.00 20 ASP A C 5
ATOM 9587 O O . ASP A 1 20 ? -2.884 -12.928 4.916 1.00 0.00 20 ASP A O 5
ATOM 9596 N N . THR A 1 21 ? -0.900 -12.054 5.615 1.00 0.00 21 THR A N 5
ATOM 9597 C CA . THR A 1 21 ? -1.455 -11.146 6.599 1.00 0.00 21 THR A CA 5
ATOM 9598 C C . THR A 1 21 ? -0.403 -10.126 7.097 1.00 0.00 21 THR A C 5
ATOM 9599 O O . THR A 1 21 ? 0.655 -9.950 6.502 1.00 0.00 21 THR A O 5
ATOM 9610 N N . GLY A 1 22 ? -0.770 -9.429 8.154 1.00 0.00 22 GLY A N 5
ATOM 9611 C CA . GLY A 1 22 ? 0.079 -8.448 8.811 1.00 0.00 22 GLY A CA 5
ATOM 9612 C C . GLY A 1 22 ? -0.683 -7.676 9.869 1.00 0.00 22 GLY A C 5
ATOM 9613 O O . GLY A 1 22 ? -1.558 -6.875 9.536 1.00 0.00 22 GLY A O 5
ATOM 9617 N N . ASN A 1 23 ? -0.333 -7.894 11.150 1.00 0.00 23 ASN A N 5
ATOM 9618 C CA . ASN A 1 23 ? -1.015 -7.234 12.266 1.00 0.00 23 ASN A CA 5
ATOM 9619 C C . ASN A 1 23 ? -0.125 -7.038 13.466 1.00 0.00 23 ASN A C 5
ATOM 9620 O O . ASN A 1 23 ? 0.445 -7.986 14.013 1.00 0.00 23 ASN A O 5
ATOM 9631 N N . ILE A 1 24 ? -0.060 -5.775 13.874 1.00 0.00 24 ILE A N 5
ATOM 9632 C CA . ILE A 1 24 ? 0.728 -5.361 15.020 1.00 0.00 24 ILE A CA 5
ATOM 9633 C C . ILE A 1 24 ? -0.198 -5.132 16.205 1.00 0.00 24 ILE A C 5
ATOM 9634 O O . ILE A 1 24 ? -0.252 -4.053 16.809 1.00 0.00 24 ILE A O 5
ATOM 9650 N N . THR A 1 25 ? -0.891 -6.190 16.521 1.00 0.00 25 THR A N 5
ATOM 9651 C CA . THR A 1 25 ? -1.837 -6.234 17.638 1.00 0.00 25 THR A CA 5
ATOM 9652 C C . THR A 1 25 ? -1.257 -7.019 18.818 1.00 0.00 25 THR A C 5
ATOM 9653 O O . THR A 1 25 ? -1.595 -6.760 19.977 1.00 0.00 25 THR A O 5
ATOM 9664 N N . THR A 1 26 ? -0.377 -7.965 18.494 1.00 0.00 26 THR A N 5
ATOM 9665 C CA . THR A 1 26 ? 0.266 -8.815 19.497 1.00 0.00 26 THR A CA 5
ATOM 9666 C C . THR A 1 26 ? 1.771 -8.548 19.550 1.00 0.00 26 THR A C 5
ATOM 9667 O O . THR A 1 26 ? 2.286 -8.021 20.542 1.00 0.00 26 THR A O 5
ATOM 9678 N N . GLY A 1 27 ? 2.444 -8.908 18.470 1.00 0.00 27 GLY A N 5
ATOM 9679 C CA . GLY A 1 27 ? 3.885 -8.726 18.356 1.00 0.00 27 GLY A CA 5
ATOM 9680 C C . GLY A 1 27 ? 4.380 -8.957 16.942 1.00 0.00 27 GLY A C 5
ATOM 9681 O O . GLY A 1 27 ? 4.185 -10.041 16.386 1.00 0.00 27 GLY A O 5
ATOM 9685 N N . PHE A 1 28 ? 5.040 -7.939 16.370 1.00 0.00 28 PHE A N 5
ATOM 9686 C CA . PHE A 1 28 ? 5.554 -8.003 15.004 1.00 0.00 28 PHE A CA 5
ATOM 9687 C C . PHE A 1 28 ? 6.815 -8.834 14.864 1.00 0.00 28 PHE A C 5
ATOM 9688 O O . PHE A 1 28 ? 7.519 -9.102 15.839 1.00 0.00 28 PHE A O 5
ATOM 9705 N N . ASN A 1 29 ? 7.024 -9.291 13.619 1.00 0.00 29 ASN A N 5
ATOM 9706 C CA . ASN A 1 29 ? 8.128 -10.151 13.205 1.00 0.00 29 ASN A CA 5
ATOM 9707 C C . ASN A 1 29 ? 9.539 -9.606 13.483 1.00 0.00 29 ASN A C 5
ATOM 9708 O O . ASN A 1 29 ? 10.490 -9.887 12.739 1.00 0.00 29 ASN A O 5
ATOM 9719 N N . GLY A 1 30 ? 9.665 -8.851 14.557 1.00 0.00 30 GLY A N 5
ATOM 9720 C CA . GLY A 1 30 ? 10.946 -8.283 14.935 1.00 0.00 30 GLY A CA 5
ATOM 9721 C C . GLY A 1 30 ? 11.028 -6.825 14.575 1.00 0.00 30 GLY A C 5
ATOM 9722 O O . GLY A 1 30 ? 12.053 -6.178 14.802 1.00 0.00 30 GLY A O 5
ATOM 9726 N N . TYR A 1 31 ? 9.938 -6.328 13.988 1.00 0.00 31 TYR A N 5
ATOM 9727 C CA . TYR A 1 31 ? 9.833 -4.915 13.604 1.00 0.00 31 TYR A CA 5
ATOM 9728 C C . TYR A 1 31 ? 8.962 -4.178 14.649 1.00 0.00 31 TYR A C 5
ATOM 9729 O O . TYR A 1 31 ? 7.746 -4.039 14.458 1.00 0.00 31 TYR A O 5
ATOM 9747 N N . PRO A 1 32 ? 9.562 -3.698 15.787 1.00 0.00 32 PRO A N 5
ATOM 9748 C CA . PRO A 1 32 ? 8.813 -3.012 16.858 1.00 0.00 32 PRO A CA 5
ATOM 9749 C C . PRO A 1 32 ? 8.450 -1.566 16.516 1.00 0.00 32 PRO A C 5
ATOM 9750 O O . PRO A 1 32 ? 9.242 -0.851 15.894 1.00 0.00 32 PRO A O 5
ATOM 9761 N N . GLY A 1 33 ? 7.245 -1.154 16.930 1.00 0.00 33 GLY A N 5
ATOM 9762 C CA . GLY A 1 33 ? 6.773 0.208 16.676 1.00 0.00 33 GLY A CA 5
ATOM 9763 C C . GLY A 1 33 ? 6.095 0.361 15.323 1.00 0.00 33 GLY A C 5
ATOM 9764 O O . GLY A 1 33 ? 5.689 1.462 14.943 1.00 0.00 33 GLY A O 5
ATOM 9768 N N . HIS A 1 34 ? 5.956 -0.767 14.614 1.00 0.00 34 HIS A N 5
ATOM 9769 C CA . HIS A 1 34 ? 5.348 -0.831 13.300 1.00 0.00 34 HIS A CA 5
ATOM 9770 C C . HIS A 1 34 ? 3.824 -0.685 13.400 1.00 0.00 34 HIS A C 5
ATOM 9771 O O . HIS A 1 34 ? 3.178 -1.381 14.184 1.00 0.00 34 HIS A O 5
ATOM 9785 N N . VAL A 1 35 ? 3.281 0.255 12.630 1.00 0.00 35 VAL A N 5
ATOM 9786 C CA . VAL A 1 35 ? 1.840 0.528 12.603 1.00 0.00 35 VAL A CA 5
ATOM 9787 C C . VAL A 1 35 ? 1.173 -0.070 11.355 1.00 0.00 35 VAL A C 5
ATOM 9788 O O . VAL A 1 35 ? -0.022 0.144 11.120 1.00 0.00 35 VAL A O 5
ATOM 9801 N N . GLY A 1 36 ? 1.945 -0.822 10.564 1.00 0.00 36 GLY A N 5
ATOM 9802 C CA . GLY A 1 36 ? 1.426 -1.432 9.358 1.00 0.00 36 GLY A CA 5
ATOM 9803 C C . GLY A 1 36 ? 2.040 -2.787 9.092 1.00 0.00 36 GLY A C 5
ATOM 9804 O O . GLY A 1 36 ? 2.411 -3.506 10.024 1.00 0.00 36 GLY A O 5
ATOM 9808 N N . VAL A 1 37 ? 2.130 -3.126 7.811 1.00 0.00 37 VAL A N 5
ATOM 9809 C CA . VAL A 1 37 ? 2.703 -4.397 7.361 1.00 0.00 37 VAL A CA 5
ATOM 9810 C C . VAL A 1 37 ? 3.746 -4.149 6.247 1.00 0.00 37 VAL A C 5
ATOM 9811 O O . VAL A 1 37 ? 3.663 -3.146 5.532 1.00 0.00 37 VAL A O 5
ATOM 9824 N N . ASP A 1 38 ? 4.702 -5.078 6.101 1.00 0.00 38 ASP A N 5
ATOM 9825 C CA . ASP A 1 38 ? 5.761 -4.953 5.094 1.00 0.00 38 ASP A CA 5
ATOM 9826 C C . ASP A 1 38 ? 5.892 -6.213 4.247 1.00 0.00 38 ASP A C 5
ATOM 9827 O O . ASP A 1 38 ? 5.987 -7.328 4.768 1.00 0.00 38 ASP A O 5
ATOM 9836 N N . TYR A 1 39 ? 5.905 -5.995 2.924 1.00 0.00 39 TYR A N 5
ATOM 9837 C CA . TYR A 1 39 ? 6.000 -7.068 1.932 1.00 0.00 39 TYR A CA 5
ATOM 9838 C C . TYR A 1 39 ? 7.243 -6.878 1.064 1.00 0.00 39 TYR A C 5
ATOM 9839 O O . TYR A 1 39 ? 7.315 -5.944 0.253 1.00 0.00 39 TYR A O 5
ATOM 9857 N N . ALA A 1 40 ? 8.220 -7.764 1.252 1.00 0.00 40 ALA A N 5
ATOM 9858 C CA . ALA A 1 40 ? 9.476 -7.750 0.487 1.00 0.00 40 ALA A CA 5
ATOM 9859 C C . ALA A 1 40 ? 9.236 -7.847 -1.031 1.00 0.00 40 ALA A C 5
ATOM 9860 O O . ALA A 1 40 ? 8.919 -8.918 -1.563 1.00 0.00 40 ALA A O 5
ATOM 9867 N N . VAL A 1 41 ? 9.386 -6.700 -1.707 1.00 0.00 41 VAL A N 5
ATOM 9868 C CA . VAL A 1 41 ? 9.190 -6.596 -3.150 1.00 0.00 41 VAL A CA 5
ATOM 9869 C C . VAL A 1 41 ? 10.161 -5.539 -3.736 1.00 0.00 41 VAL A C 5
ATOM 9870 O O . VAL A 1 41 ? 10.153 -4.387 -3.288 1.00 0.00 41 VAL A O 5
ATOM 9883 N N . PRO A 1 42 ? 11.009 -5.914 -4.744 1.00 0.00 42 PRO A N 5
ATOM 9884 C CA . PRO A 1 42 ? 11.990 -4.993 -5.372 1.00 0.00 42 PRO A CA 5
ATOM 9885 C C . PRO A 1 42 ? 11.438 -3.646 -5.807 1.00 0.00 42 PRO A C 5
ATOM 9886 O O . PRO A 1 42 ? 10.312 -3.510 -6.290 1.00 0.00 42 PRO A O 5
ATOM 9897 N N . VAL A 1 43 ? 12.310 -2.671 -5.608 1.00 0.00 43 VAL A N 5
ATOM 9898 C CA . VAL A 1 43 ? 12.101 -1.263 -5.909 1.00 0.00 43 VAL A CA 5
ATOM 9899 C C . VAL A 1 43 ? 11.875 -0.984 -7.403 1.00 0.00 43 VAL A C 5
ATOM 9900 O O . VAL A 1 43 ? 12.514 -1.598 -8.262 1.00 0.00 43 VAL A O 5
ATOM 9913 N N . GLY A 1 44 ? 10.952 -0.058 -7.681 1.00 0.00 44 GLY A N 5
ATOM 9914 C CA . GLY A 1 44 ? 10.680 0.329 -9.043 1.00 0.00 44 GLY A CA 5
ATOM 9915 C C . GLY A 1 44 ? 9.441 -0.315 -9.632 1.00 0.00 44 GLY A C 5
ATOM 9916 O O . GLY A 1 44 ? 9.133 -0.096 -10.808 1.00 0.00 44 GLY A O 5
ATOM 9920 N N . THR A 1 45 ? 8.730 -1.108 -8.821 1.00 0.00 45 THR A N 5
ATOM 9921 C CA . THR A 1 45 ? 7.516 -1.771 -9.253 1.00 0.00 45 THR A CA 5
ATOM 9922 C C . THR A 1 45 ? 6.307 -0.845 -9.032 1.00 0.00 45 THR A C 5
ATOM 9923 O O . THR A 1 45 ? 6.090 -0.399 -7.902 1.00 0.00 45 THR A O 5
ATOM 9934 N N . PRO A 1 46 ? 5.492 -0.538 -10.097 1.00 0.00 46 PRO A N 5
ATOM 9935 C CA . PRO A 1 46 ? 4.321 0.353 -9.965 1.00 0.00 46 PRO A CA 5
ATOM 9936 C C . PRO A 1 46 ? 3.331 -0.105 -8.893 1.00 0.00 46 PRO A C 5
ATOM 9937 O O . PRO A 1 46 ? 2.878 -1.255 -8.894 1.00 0.00 46 PRO A O 5
ATOM 9948 N N . VAL A 1 47 ? 3.017 0.816 -7.983 1.00 0.00 47 VAL A N 5
ATOM 9949 C CA . VAL A 1 47 ? 2.099 0.574 -6.899 1.00 0.00 47 VAL A CA 5
ATOM 9950 C C . VAL A 1 47 ? 0.760 1.144 -7.260 1.00 0.00 47 VAL A C 5
ATOM 9951 O O . VAL A 1 47 ? 0.618 2.339 -7.540 1.00 0.00 47 VAL A O 5
ATOM 9964 N N . ARG A 1 48 ? -0.200 0.250 -7.266 1.00 0.00 48 ARG A N 5
ATOM 9965 C CA . ARG A 1 48 ? -1.556 0.586 -7.587 1.00 0.00 48 ARG A CA 5
ATOM 9966 C C . ARG A 1 48 ? -2.407 0.691 -6.345 1.00 0.00 48 ARG A C 5
ATOM 9967 O O . ARG A 1 48 ? -2.154 0.023 -5.336 1.00 0.00 48 ARG A O 5
ATOM 9988 N N . ALA A 1 49 ? -3.450 1.517 -6.452 1.00 0.00 49 ALA A N 5
ATOM 9989 C CA . ALA A 1 49 ? -4.358 1.771 -5.354 1.00 0.00 49 ALA A CA 5
ATOM 9990 C C . ALA A 1 49 ? -5.245 0.565 -5.075 1.00 0.00 49 ALA A C 5
ATOM 9991 O O . ALA A 1 49 ? -5.930 0.063 -5.964 1.00 0.00 49 ALA A O 5
ATOM 9998 N N . VAL A 1 50 ? -5.183 0.077 -3.842 1.00 0.00 50 VAL A N 5
ATOM 9999 C CA . VAL A 1 50 ? -5.980 -1.084 -3.422 1.00 0.00 50 VAL A CA 5
ATOM 10000 C C . VAL A 1 50 ? -7.494 -0.767 -3.340 1.00 0.00 50 VAL A C 5
ATOM 10001 O O . VAL A 1 50 ? -8.321 -1.683 -3.293 1.00 0.00 50 VAL A O 5
ATOM 10014 N N . ALA A 1 51 ? -7.841 0.529 -3.354 1.00 0.00 51 ALA A N 5
ATOM 10015 C CA . ALA A 1 51 ? -9.224 0.993 -3.307 1.00 0.00 51 ALA A CA 5
ATOM 10016 C C . ALA A 1 51 ? -9.295 2.487 -3.553 1.00 0.00 51 ALA A C 5
ATOM 10017 O O . ALA A 1 51 ? -8.406 3.241 -3.149 1.00 0.00 51 ALA A O 5
ATOM 10024 N N . ASN A 1 52 ? -10.356 2.892 -4.251 1.00 0.00 52 ASN A N 5
ATOM 10025 C CA . ASN A 1 52 ? -10.621 4.281 -4.587 1.00 0.00 52 ASN A CA 5
ATOM 10026 C C . ASN A 1 52 ? -10.836 5.153 -3.346 1.00 0.00 52 ASN A C 5
ATOM 10027 O O . ASN A 1 52 ? -11.222 4.653 -2.285 1.00 0.00 52 ASN A O 5
ATOM 10038 N N . GLY A 1 53 ? -10.591 6.454 -3.507 1.00 0.00 53 GLY A N 5
ATOM 10039 C CA . GLY A 1 53 ? -10.756 7.392 -2.409 1.00 0.00 53 GLY A CA 5
ATOM 10040 C C . GLY A 1 53 ? -10.171 8.763 -2.690 1.00 0.00 53 GLY A C 5
ATOM 10041 O O . GLY A 1 53 ? -10.467 9.372 -3.722 1.00 0.00 53 GLY A O 5
ATOM 10045 N N . THR A 1 54 ? -9.324 9.236 -1.764 1.00 0.00 54 THR A N 5
ATOM 10046 C CA . THR A 1 54 ? -8.702 10.528 -1.842 1.00 0.00 54 THR A CA 5
ATOM 10047 C C . THR A 1 54 ? -7.324 10.470 -1.194 1.00 0.00 54 THR A C 5
ATOM 10048 O O . THR A 1 54 ? -7.148 9.834 -0.158 1.00 0.00 54 THR A O 5
ATOM 10059 N N . VAL A 1 55 ? -6.374 11.171 -1.804 1.00 0.00 55 VAL A N 5
ATOM 10060 C CA . VAL A 1 55 ? -5.004 11.239 -1.338 1.00 0.00 55 VAL A CA 5
ATOM 10061 C C . VAL A 1 55 ? -4.900 12.312 -0.252 1.00 0.00 55 VAL A C 5
ATOM 10062 O O . VAL A 1 55 ? -5.094 13.501 -0.506 1.00 0.00 55 VAL A O 5
ATOM 10075 N N . LYS A 1 56 ? -4.635 11.853 0.947 1.00 0.00 56 LYS A N 5
ATOM 10076 C CA . LYS A 1 56 ? -4.492 12.715 2.126 1.00 0.00 56 LYS A CA 5
ATOM 10077 C C . LYS A 1 56 ? -3.028 13.059 2.371 1.00 0.00 56 LYS A C 5
ATOM 10078 O O . LYS A 1 56 ? -2.709 13.967 3.144 1.00 0.00 56 LYS A O 5
ATOM 10097 N N . PHE A 1 57 ? -2.152 12.304 1.707 1.00 0.00 57 PHE A N 5
ATOM 10098 C CA . PHE A 1 57 ? -0.712 12.482 1.791 1.00 0.00 57 PHE A CA 5
ATOM 10099 C C . PHE A 1 57 ? -0.046 11.907 0.550 1.00 0.00 57 PHE A C 5
ATOM 10100 O O . PHE A 1 57 ? -0.439 10.855 0.040 1.00 0.00 57 PHE A O 5
ATOM 10117 N N . ALA A 1 58 ? 0.974 12.621 0.093 1.00 0.00 58 ALA A N 5
ATOM 10118 C CA . ALA A 1 58 ? 1.755 12.264 -1.073 1.00 0.00 58 ALA A CA 5
ATOM 10119 C C . ALA A 1 58 ? 3.187 12.742 -0.870 1.00 0.00 58 ALA A C 5
ATOM 10120 O O . ALA A 1 58 ? 3.539 13.892 -1.168 1.00 0.00 58 ALA A O 5
ATOM 10127 N N . GLY A 1 59 ? 3.994 11.838 -0.332 1.00 0.00 59 GLY A N 5
ATOM 10128 C CA . GLY A 1 59 ? 5.391 12.114 -0.062 1.00 0.00 59 GLY A CA 5
ATOM 10129 C C . GLY A 1 59 ? 6.302 11.657 -1.180 1.00 0.00 59 GLY A C 5
ATOM 10130 O O . GLY A 1 59 ? 6.752 10.501 -1.188 1.00 0.00 59 GLY A O 5
ATOM 10134 N N . ASN A 1 60 ? 6.566 12.588 -2.112 1.00 0.00 60 ASN A N 5
ATOM 10135 C CA . ASN A 1 60 ? 7.415 12.360 -3.285 1.00 0.00 60 ASN A CA 5
ATOM 10136 C C . ASN A 1 60 ? 8.889 12.270 -2.934 1.00 0.00 60 ASN A C 5
ATOM 10137 O O . ASN A 1 60 ? 9.473 13.180 -2.339 1.00 0.00 60 ASN A O 5
ATOM 10148 N N . GLY A 1 61 ? 9.455 11.146 -3.334 1.00 0.00 61 GLY A N 5
ATOM 10149 C CA . GLY A 1 61 ? 10.865 10.838 -3.110 1.00 0.00 61 GLY A CA 5
ATOM 10150 C C . GLY A 1 61 ? 11.798 11.497 -4.112 1.00 0.00 61 GLY A C 5
ATOM 10151 O O . GLY A 1 61 ? 13.017 11.329 -4.035 1.00 0.00 61 GLY A O 5
ATOM 10155 N N . ALA A 1 62 ? 11.217 12.242 -5.055 1.00 0.00 62 ALA A N 5
ATOM 10156 C CA . ALA A 1 62 ? 11.976 12.922 -6.096 1.00 0.00 62 ALA A CA 5
ATOM 10157 C C . ALA A 1 62 ? 12.669 14.184 -5.595 1.00 0.00 62 ALA A C 5
ATOM 10158 O O . ALA A 1 62 ? 13.752 14.536 -6.072 1.00 0.00 62 ALA A O 5
ATOM 10165 N N . ASN A 1 63 ? 12.036 14.848 -4.632 1.00 0.00 63 ASN A N 5
ATOM 10166 C CA . ASN A 1 63 ? 12.551 16.087 -4.078 1.00 0.00 63 ASN A CA 5
ATOM 10167 C C . ASN A 1 63 ? 12.393 16.145 -2.556 1.00 0.00 63 ASN A C 5
ATOM 10168 O O . ASN A 1 63 ? 12.335 17.236 -1.971 1.00 0.00 63 ASN A O 5
ATOM 10179 N N . HIS A 1 64 ? 12.321 14.977 -1.912 1.00 0.00 64 HIS A N 5
ATOM 10180 C CA . HIS A 1 64 ? 12.134 14.911 -0.491 1.00 0.00 64 HIS A CA 5
ATOM 10181 C C . HIS A 1 64 ? 13.436 15.117 0.324 1.00 0.00 64 HIS A C 5
ATOM 10182 O O . HIS A 1 64 ? 14.353 14.293 0.245 1.00 0.00 64 HIS A O 5
ATOM 10197 N N . PRO A 1 65 ? 13.543 16.234 1.110 1.00 0.00 65 PRO A N 5
ATOM 10198 C CA . PRO A 1 65 ? 14.696 16.516 1.972 1.00 0.00 65 PRO A CA 5
ATOM 10199 C C . PRO A 1 65 ? 14.789 15.543 3.118 1.00 0.00 65 PRO A C 5
ATOM 10200 O O . PRO A 1 65 ? 13.852 14.821 3.404 1.00 0.00 65 PRO A O 5
ATOM 10211 N N . TRP A 1 66 ? 15.949 15.476 3.719 1.00 0.00 66 TRP A N 5
ATOM 10212 C CA . TRP A 1 66 ? 16.141 14.631 4.879 1.00 0.00 66 TRP A CA 5
ATOM 10213 C C . TRP A 1 66 ? 15.972 15.478 6.130 1.00 0.00 66 TRP A C 5
ATOM 10214 O O . TRP A 1 66 ? 16.287 15.051 7.248 1.00 0.00 66 TRP A O 5
ATOM 10235 N N . MET A 1 67 ? 15.430 16.688 5.917 1.00 0.00 67 MET A N 5
ATOM 10236 C CA . MET A 1 67 ? 15.184 17.622 6.991 1.00 0.00 67 MET A CA 5
ATOM 10237 C C . MET A 1 67 ? 13.909 17.250 7.710 1.00 0.00 67 MET A C 5
ATOM 10238 O O . MET A 1 67 ? 13.850 17.271 8.945 1.00 0.00 67 MET A O 5
ATOM 10252 N N . LEU A 1 68 ? 12.898 16.895 6.926 1.00 0.00 68 LEU A N 5
ATOM 10253 C CA . LEU A 1 68 ? 11.641 16.466 7.482 1.00 0.00 68 LEU A CA 5
ATOM 10254 C C . LEU A 1 68 ? 11.263 15.091 6.913 1.00 0.00 68 LEU A C 5
ATOM 10255 O O . LEU A 1 68 ? 10.105 14.670 7.028 1.00 0.00 68 LEU A O 5
ATOM 10271 N N . TRP A 1 69 ? 12.250 14.379 6.287 1.00 0.00 69 TRP A N 5
ATOM 10272 C CA . TRP A 1 69 ? 11.951 13.058 5.706 1.00 0.00 69 TRP A CA 5
ATOM 10273 C C . TRP A 1 69 ? 13.047 12.025 5.995 1.00 0.00 69 TRP A C 5
ATOM 10274 O O . TRP A 1 69 ? 14.135 12.065 5.405 1.00 0.00 69 TRP A O 5
ATOM 10295 N N . MET A 1 70 ? 12.726 11.067 6.872 1.00 0.00 70 MET A N 5
ATOM 10296 C CA . MET A 1 70 ? 13.656 9.998 7.235 1.00 0.00 70 MET A CA 5
ATOM 10297 C C . MET A 1 70 ? 13.160 8.630 6.739 1.00 0.00 70 MET A C 5
ATOM 10298 O O . MET A 1 70 ? 13.958 7.701 6.588 1.00 0.00 70 MET A O 5
ATOM 10312 N N . ALA A 1 71 ? 11.848 8.525 6.459 1.00 0.00 71 ALA A N 5
ATOM 10313 C CA . ALA A 1 71 ? 11.244 7.266 5.992 1.00 0.00 71 ALA A CA 5
ATOM 10314 C C . ALA A 1 71 ? 11.227 7.159 4.469 1.00 0.00 71 ALA A C 5
ATOM 10315 O O . ALA A 1 71 ? 11.235 6.053 3.920 1.00 0.00 71 ALA A O 5
ATOM 10322 N N . GLY A 1 72 ? 11.211 8.312 3.806 1.00 0.00 72 GLY A N 5
ATOM 10323 C CA . GLY A 1 72 ? 11.204 8.352 2.350 1.00 0.00 72 GLY A CA 5
ATOM 10324 C C . GLY A 1 72 ? 9.841 8.661 1.754 1.00 0.00 72 GLY A C 5
ATOM 10325 O O . GLY A 1 72 ? 9.195 9.639 2.142 1.00 0.00 72 GLY A O 5
ATOM 10329 N N . ASN A 1 73 ? 9.409 7.810 0.805 1.00 0.00 73 ASN A N 5
ATOM 10330 C CA . ASN A 1 73 ? 8.130 7.964 0.118 1.00 0.00 73 ASN A CA 5
ATOM 10331 C C . ASN A 1 73 ? 6.975 7.381 0.919 1.00 0.00 73 ASN A C 5
ATOM 10332 O O . ASN A 1 73 ? 7.082 6.283 1.475 1.00 0.00 73 ASN A O 5
ATOM 10343 N N . ALA A 1 74 ? 5.855 8.107 0.929 1.00 0.00 74 ALA A N 5
ATOM 10344 C CA . ALA A 1 74 ? 4.660 7.678 1.645 1.00 0.00 74 ALA A CA 5
ATOM 10345 C C . ALA A 1 74 ? 3.401 8.236 1.002 1.00 0.00 74 ALA A C 5
ATOM 10346 O O . ALA A 1 74 ? 3.402 9.354 0.492 1.00 0.00 74 ALA A O 5
ATOM 10353 N N . VAL A 1 75 ? 2.323 7.449 1.051 1.00 0.00 75 VAL A N 5
ATOM 10354 C CA . VAL A 1 75 ? 1.044 7.846 0.466 1.00 0.00 75 VAL A CA 5
ATOM 10355 C C . VAL A 1 75 ? -0.097 7.467 1.395 1.00 0.00 75 VAL A C 5
ATOM 10356 O O . VAL A 1 75 ? -0.301 6.293 1.698 1.00 0.00 75 VAL A O 5
ATOM 10369 N N . LEU A 1 76 ? -0.847 8.469 1.814 1.00 0.00 76 LEU A N 5
ATOM 10370 C CA . LEU A 1 76 ? -1.990 8.262 2.667 1.00 0.00 76 LEU A CA 5
ATOM 10371 C C . LEU A 1 76 ? -3.199 8.677 1.902 1.00 0.00 76 LEU A C 5
ATOM 10372 O O . LEU A 1 76 ? -3.259 9.757 1.318 1.00 0.00 76 LEU A O 5
ATOM 10388 N N . ILE A 1 77 ? -4.136 7.776 1.914 1.00 0.00 77 ILE A N 5
ATOM 10389 C CA . ILE A 1 77 ? -5.374 7.894 1.196 1.00 0.00 77 ILE A CA 5
ATOM 10390 C C . ILE A 1 77 ? -6.531 7.388 2.049 1.00 0.00 77 ILE A C 5
ATOM 10391 O O . ILE A 1 77 ? -6.367 6.529 2.919 1.00 0.00 77 ILE A O 5
ATOM 10407 N N . GLN A 1 78 ? -7.680 7.971 1.788 1.00 0.00 78 GLN A N 5
ATOM 10408 C CA . GLN A 1 78 ? -8.916 7.631 2.435 1.00 0.00 78 GLN A CA 5
ATOM 10409 C C . GLN A 1 78 ? -9.716 6.727 1.505 1.00 0.00 78 GLN A C 5
ATOM 10410 O O . GLN A 1 78 ? -10.105 7.124 0.405 1.00 0.00 78 GLN A O 5
ATOM 10424 N N . HIS A 1 79 ? -9.942 5.519 1.979 1.00 0.00 79 HIS A N 5
ATOM 10425 C CA . HIS A 1 79 ? -10.668 4.487 1.239 1.00 0.00 79 HIS A CA 5
ATOM 10426 C C . HIS A 1 79 ? -12.149 4.779 1.058 1.00 0.00 79 HIS A C 5
ATOM 10427 O O . HIS A 1 79 ? -12.650 5.839 1.443 1.00 0.00 79 HIS A O 5
ATOM 10442 N N . ALA A 1 80 ? -12.828 3.797 0.458 1.00 0.00 80 ALA A N 5
ATOM 10443 C CA . ALA A 1 80 ? -14.241 3.884 0.137 1.00 0.00 80 ALA A CA 5
ATOM 10444 C C . ALA A 1 80 ? -15.167 3.943 1.358 1.00 0.00 80 ALA A C 5
ATOM 10445 O O . ALA A 1 80 ? -16.325 4.354 1.238 1.00 0.00 80 ALA A O 5
ATOM 10452 N N . ASP A 1 81 ? -14.651 3.546 2.519 1.00 0.00 81 ASP A N 5
ATOM 10453 C CA . ASP A 1 81 ? -15.425 3.543 3.752 1.00 0.00 81 ASP A CA 5
ATOM 10454 C C . ASP A 1 81 ? -15.074 4.746 4.620 1.00 0.00 81 ASP A C 5
ATOM 10455 O O . ASP A 1 81 ? -15.742 5.021 5.623 1.00 0.00 81 ASP A O 5
ATOM 10464 N N . GLY A 1 82 ? -14.023 5.459 4.209 1.00 0.00 82 GLY A N 5
ATOM 10465 C CA . GLY A 1 82 ? -13.578 6.639 4.914 1.00 0.00 82 GLY A CA 5
ATOM 10466 C C . GLY A 1 82 ? -12.326 6.383 5.717 1.00 0.00 82 GLY A C 5
ATOM 10467 O O . GLY A 1 82 ? -11.737 7.314 6.269 1.00 0.00 82 GLY A O 5
ATOM 10471 N N . MET A 1 83 ? -11.914 5.108 5.768 1.00 0.00 83 MET A N 5
ATOM 10472 C CA . MET A 1 83 ? -10.731 4.683 6.472 1.00 0.00 83 MET A CA 5
ATOM 10473 C C . MET A 1 83 ? -9.463 5.228 5.815 1.00 0.00 83 MET A C 5
ATOM 10474 O O . MET A 1 83 ? -9.529 5.771 4.709 1.00 0.00 83 MET A O 5
ATOM 10488 N N . HIS A 1 84 ? -8.320 5.068 6.482 1.00 0.00 84 HIS A N 5
ATOM 10489 C CA . HIS A 1 84 ? -7.083 5.576 5.949 1.00 0.00 84 HIS A CA 5
ATOM 10490 C C . HIS A 1 84 ? -6.124 4.446 5.612 1.00 0.00 84 HIS A C 5
ATOM 10491 O O . HIS A 1 84 ? -6.096 3.425 6.304 1.00 0.00 84 HIS A O 5
ATOM 10506 N N . THR A 1 85 ? -5.340 4.632 4.545 1.00 0.00 85 THR A N 5
ATOM 10507 C CA . THR A 1 85 ? -4.383 3.652 4.115 1.00 0.00 85 THR A CA 5
ATOM 10508 C C . THR A 1 85 ? -3.113 4.334 3.655 1.00 0.00 85 THR A C 5
ATOM 10509 O O . THR A 1 85 ? -3.149 5.254 2.831 1.00 0.00 85 THR A O 5
ATOM 10520 N N . GLY A 1 86 ? -2.002 3.892 4.217 1.00 0.00 86 GLY A N 5
ATOM 10521 C CA . GLY A 1 86 ? -0.714 4.429 3.856 1.00 0.00 86 GLY A CA 5
ATOM 10522 C C . GLY A 1 86 ? 0.079 3.459 3.014 1.00 0.00 86 GLY A C 5
ATOM 10523 O O . GLY A 1 86 ? -0.151 2.245 3.067 1.00 0.00 86 GLY A O 5
ATOM 10527 N N . TYR A 1 87 ? 1.004 4.008 2.228 1.00 0.00 87 TYR A N 5
ATOM 10528 C CA . TYR A 1 87 ? 1.863 3.253 1.359 1.00 0.00 87 TYR A CA 5
ATOM 10529 C C . TYR A 1 87 ? 3.264 3.828 1.568 1.00 0.00 87 TYR A C 5
ATOM 10530 O O . TYR A 1 87 ? 3.591 4.907 1.055 1.00 0.00 87 TYR A O 5
ATOM 10548 N N . ALA A 1 88 ? 4.066 3.141 2.384 1.00 0.00 88 ALA A N 5
ATOM 10549 C CA . ALA A 1 88 ? 5.408 3.621 2.705 1.00 0.00 88 ALA A CA 5
ATOM 10550 C C . ALA A 1 88 ? 6.504 2.733 2.127 1.00 0.00 88 ALA A C 5
ATOM 10551 O O . ALA A 1 88 ? 6.248 1.608 1.684 1.00 0.00 88 ALA A O 5
ATOM 10558 N N . HIS A 1 89 ? 7.747 3.262 2.175 1.00 0.00 89 HIS A N 5
ATOM 10559 C CA . HIS A 1 89 ? 8.959 2.598 1.651 1.00 0.00 89 HIS A CA 5
ATOM 10560 C C . HIS A 1 89 ? 8.907 2.442 0.119 1.00 0.00 89 HIS A C 5
ATOM 10561 O O . HIS A 1 89 ? 9.280 1.409 -0.438 1.00 0.00 89 HIS A O 5
ATOM 10576 N N . LEU A 1 90 ? 8.420 3.498 -0.541 1.00 0.00 90 LEU A N 5
ATOM 10577 C CA . LEU A 1 90 ? 8.326 3.566 -1.993 1.00 0.00 90 LEU A CA 5
ATOM 10578 C C . LEU A 1 90 ? 9.463 4.427 -2.553 1.00 0.00 90 LEU A C 5
ATOM 10579 O O . LEU A 1 90 ? 10.164 5.100 -1.792 1.00 0.00 90 LEU A O 5
ATOM 10595 N N . SER A 1 91 ? 9.659 4.382 -3.875 1.00 0.00 91 SER A N 5
ATOM 10596 C CA . SER A 1 91 ? 10.707 5.150 -4.522 1.00 0.00 91 SER A CA 5
ATOM 10597 C C . SER A 1 91 ? 10.149 6.365 -5.255 1.00 0.00 91 SER A C 5
ATOM 10598 O O . SER A 1 91 ? 10.907 7.271 -5.616 1.00 0.00 91 SER A O 5
ATOM 10606 N N . LYS A 1 92 ? 8.822 6.395 -5.462 1.00 0.00 92 LYS A N 5
ATOM 10607 C CA . LYS A 1 92 ? 8.178 7.481 -6.178 1.00 0.00 92 LYS A CA 5
ATOM 10608 C C . LYS A 1 92 ? 6.670 7.445 -6.021 1.00 0.00 92 LYS A C 5
ATOM 10609 O O . LYS A 1 92 ? 6.079 6.420 -5.673 1.00 0.00 92 LYS A O 5
ATOM 10628 N N . ILE A 1 93 ? 6.083 8.597 -6.293 1.00 0.00 93 ILE A N 5
ATOM 10629 C CA . ILE A 1 93 ? 4.655 8.800 -6.233 1.00 0.00 93 ILE A CA 5
ATOM 10630 C C . ILE A 1 93 ? 4.132 9.372 -7.549 1.00 0.00 93 ILE A C 5
ATOM 10631 O O . ILE A 1 93 ? 4.836 10.098 -8.257 1.00 0.00 93 ILE A O 5
ATOM 10647 N N . SER A 1 94 ? 2.895 9.013 -7.848 1.00 0.00 94 SER A N 5
ATOM 10648 C CA . SER A 1 94 ? 2.198 9.477 -9.025 1.00 0.00 94 SER A CA 5
ATOM 10649 C C . SER A 1 94 ? 1.041 10.383 -8.627 1.00 0.00 94 SER A C 5
ATOM 10650 O O . SER A 1 94 ? 0.377 10.982 -9.482 1.00 0.00 94 SER A O 5
ATOM 10658 N N . VAL A 1 95 ? 0.812 10.474 -7.317 1.00 0.00 95 VAL A N 5
ATOM 10659 C CA . VAL A 1 95 ? -0.264 11.222 -6.773 1.00 0.00 95 VAL A CA 5
ATOM 10660 C C . VAL A 1 95 ? 0.196 12.528 -6.123 1.00 0.00 95 VAL A C 5
ATOM 10661 O O . VAL A 1 95 ? 1.371 12.896 -6.179 1.00 0.00 95 VAL A O 5
ATOM 10674 N N . SER A 1 96 ? -0.767 13.216 -5.512 1.00 0.00 96 SER A N 5
ATOM 10675 C CA . SER A 1 96 ? -0.559 14.480 -4.846 1.00 0.00 96 SER A CA 5
ATOM 10676 C C . SER A 1 96 ? -1.601 14.637 -3.759 1.00 0.00 96 SER A C 5
ATOM 10677 O O . SER A 1 96 ? -2.723 14.139 -3.876 1.00 0.00 96 SER A O 5
ATOM 10685 N N . THR A 1 97 ? -1.223 15.358 -2.718 1.00 0.00 97 THR A N 5
ATOM 10686 C CA . THR A 1 97 ? -2.081 15.605 -1.563 1.00 0.00 97 THR A CA 5
ATOM 10687 C C . THR A 1 97 ? -3.370 16.338 -1.969 1.00 0.00 97 THR A C 5
ATOM 10688 O O . THR A 1 97 ? -3.312 17.353 -2.670 1.00 0.00 97 THR A O 5
ATOM 10699 N N . ASP A 1 98 ? -4.522 15.777 -1.546 1.00 0.00 98 ASP A N 5
ATOM 10700 C CA . ASP A 1 98 ? -5.874 16.327 -1.810 1.00 0.00 98 ASP A CA 5
ATOM 10701 C C . ASP A 1 98 ? -6.417 15.867 -3.167 1.00 0.00 98 ASP A C 5
ATOM 10702 O O . ASP A 1 98 ? -7.569 16.159 -3.508 1.00 0.00 98 ASP A O 5
ATOM 10711 N N . SER A 1 99 ? -5.591 15.131 -3.936 1.00 0.00 99 SER A N 5
ATOM 10712 C CA . SER A 1 99 ? -5.993 14.611 -5.229 1.00 0.00 99 SER A CA 5
ATOM 10713 C C . SER A 1 99 ? -6.837 13.354 -5.053 1.00 0.00 99 SER A C 5
ATOM 10714 O O . SER A 1 99 ? -6.659 12.613 -4.086 1.00 0.00 99 SER A O 5
ATOM 10722 N N . THR A 1 100 ? -7.765 13.135 -5.978 1.00 0.00 100 THR A N 5
ATOM 10723 C CA . THR A 1 100 ? -8.620 11.966 -5.948 1.00 0.00 100 THR A CA 5
ATOM 10724 C C . THR A 1 100 ? -7.943 10.761 -6.573 1.00 0.00 100 THR A C 5
ATOM 10725 O O . THR A 1 100 ? -7.181 10.893 -7.536 1.00 0.00 100 THR A O 5
ATOM 10736 N N . VAL A 1 101 ? -8.236 9.595 -6.014 1.00 0.00 101 VAL A N 5
ATOM 10737 C CA . VAL A 1 101 ? -7.668 8.363 -6.476 1.00 0.00 101 VAL A CA 5
ATOM 10738 C C . VAL A 1 101 ? -8.731 7.319 -6.788 1.00 0.00 101 VAL A C 5
ATOM 10739 O O . VAL A 1 101 ? -9.893 7.450 -6.395 1.00 0.00 101 VAL A O 5
ATOM 10752 N N . LYS A 1 102 ? -8.289 6.269 -7.483 1.00 0.00 102 LYS A N 5
ATOM 10753 C CA . LYS A 1 102 ? -9.111 5.169 -7.880 1.00 0.00 102 LYS A CA 5
ATOM 10754 C C . LYS A 1 102 ? -8.335 3.875 -7.758 1.00 0.00 102 LYS A C 5
ATOM 10755 O O . LYS A 1 102 ? -7.120 3.833 -7.949 1.00 0.00 102 LYS A O 5
ATOM 10774 N N . GLN A 1 103 ? -9.077 2.824 -7.454 1.00 0.00 103 GLN A N 5
ATOM 10775 C CA . GLN A 1 103 ? -8.543 1.486 -7.279 1.00 0.00 103 GLN A CA 5
ATOM 10776 C C . GLN A 1 103 ? -7.803 1.006 -8.531 1.00 0.00 103 GLN A C 5
ATOM 10777 O O . GLN A 1 103 ? -8.247 1.218 -9.662 1.00 0.00 103 GLN A O 5
ATOM 10791 N N . GLY A 1 104 ? -6.668 0.363 -8.281 1.00 0.00 104 GLY A N 5
ATOM 10792 C CA . GLY A 1 104 ? -5.814 -0.178 -9.325 1.00 0.00 104 GLY A CA 5
ATOM 10793 C C . GLY A 1 104 ? -4.975 0.862 -10.045 1.00 0.00 104 GLY A C 5
ATOM 10794 O O . GLY A 1 104 ? -4.150 0.517 -10.891 1.00 0.00 104 GLY A O 5
ATOM 10798 N N . GLN A 1 105 ? -5.204 2.135 -9.716 1.00 0.00 105 GLN A N 5
ATOM 10799 C CA . GLN A 1 105 ? -4.479 3.245 -10.313 1.00 0.00 105 GLN A CA 5
ATOM 10800 C C . GLN A 1 105 ? -3.079 3.314 -9.753 1.00 0.00 105 GLN A C 5
ATOM 10801 O O . GLN A 1 105 ? -2.860 3.087 -8.565 1.00 0.00 105 GLN A O 5
ATOM 10815 N N . ILE A 1 106 ? -2.140 3.614 -10.636 1.00 0.00 106 ILE A N 5
ATOM 10816 C CA . ILE A 1 106 ? -0.754 3.711 -10.264 1.00 0.00 106 ILE A CA 5
ATOM 10817 C C . ILE A 1 106 ? -0.534 4.965 -9.430 1.00 0.00 106 ILE A C 5
ATOM 10818 O O . ILE A 1 106 ? -0.481 6.088 -9.943 1.00 0.00 106 ILE A O 5
ATOM 10834 N N . ILE A 1 107 ? -0.442 4.730 -8.137 1.00 0.00 107 ILE A N 5
ATOM 10835 C CA . ILE A 1 107 ? -0.254 5.768 -7.156 1.00 0.00 107 ILE A CA 5
ATOM 10836 C C . ILE A 1 107 ? 1.226 6.005 -6.806 1.00 0.00 107 ILE A C 5
ATOM 10837 O O . ILE A 1 107 ? 1.543 6.928 -6.046 1.00 0.00 107 ILE A O 5
ATOM 10853 N N . GLY A 1 108 ? 2.118 5.174 -7.361 1.00 0.00 108 GLY A N 5
ATOM 10854 C CA . GLY A 1 108 ? 3.535 5.318 -7.130 1.00 0.00 108 GLY A CA 5
ATOM 10855 C C . GLY A 1 108 ? 4.325 4.118 -7.611 1.00 0.00 108 GLY A C 5
ATOM 10856 O O . GLY A 1 108 ? 3.857 3.339 -8.443 1.00 0.00 108 GLY A O 5
ATOM 10860 N N . TYR A 1 109 ? 5.532 4.007 -7.078 1.00 0.00 109 TYR A N 5
ATOM 10861 C CA . TYR A 1 109 ? 6.468 2.940 -7.377 1.00 0.00 109 TYR A CA 5
ATOM 10862 C C . TYR A 1 109 ? 7.174 2.546 -6.088 1.00 0.00 109 TYR A C 5
ATOM 10863 O O . TYR A 1 109 ? 7.565 3.411 -5.300 1.00 0.00 109 TYR A O 5
ATOM 10881 N N . THR A 1 110 ? 7.350 1.240 -5.898 1.00 0.00 110 THR A N 5
ATOM 10882 C CA . THR A 1 110 ? 7.985 0.671 -4.704 1.00 0.00 110 THR A CA 5
ATOM 10883 C C . THR A 1 110 ? 9.432 1.141 -4.530 1.00 0.00 110 THR A C 5
ATOM 10884 O O . THR A 1 110 ? 10.094 1.470 -5.520 1.00 0.00 110 THR A O 5
ATOM 10895 N N . GLY A 1 111 ? 9.914 1.191 -3.274 1.00 0.00 111 GLY A N 5
ATOM 10896 C CA . GLY A 1 111 ? 11.276 1.629 -3.036 1.00 0.00 111 GLY A CA 5
ATOM 10897 C C . GLY A 1 111 ? 11.854 1.155 -1.730 1.00 0.00 111 GLY A C 5
ATOM 10898 O O . GLY A 1 111 ? 11.340 0.223 -1.104 1.00 0.00 111 GLY A O 5
ATOM 10902 N N . ALA A 1 112 ? 12.951 1.801 -1.339 1.00 0.00 112 ALA A N 5
ATOM 10903 C CA . ALA A 1 112 ? 13.637 1.512 -0.099 1.00 0.00 112 ALA A CA 5
ATOM 10904 C C . ALA A 1 112 ? 14.319 2.791 0.407 1.00 0.00 112 ALA A C 5
ATOM 10905 O O . ALA A 1 112 ? 15.508 2.798 0.751 1.00 0.00 112 ALA A O 5
ATOM 10912 N N . THR A 1 113 ? 13.538 3.876 0.446 1.00 0.00 113 THR A N 5
ATOM 10913 C CA . THR A 1 113 ? 14.035 5.197 0.850 1.00 0.00 113 THR A CA 5
ATOM 10914 C C . THR A 1 113 ? 14.130 5.378 2.376 1.00 0.00 113 THR A C 5
ATOM 10915 O O . THR A 1 113 ? 14.521 6.451 2.851 1.00 0.00 113 THR A O 5
ATOM 10926 N N . GLY A 1 114 ? 13.786 4.330 3.129 1.00 0.00 114 GLY A N 5
ATOM 10927 C CA . GLY A 1 114 ? 13.853 4.391 4.584 1.00 0.00 114 GLY A CA 5
ATOM 10928 C C . GLY A 1 114 ? 15.079 3.681 5.127 1.00 0.00 114 GLY A C 5
ATOM 10929 O O . GLY A 1 114 ? 16.035 3.442 4.384 1.00 0.00 114 GLY A O 5
ATOM 10933 N N . GLN A 1 115 ? 15.048 3.331 6.420 1.00 0.00 115 GLN A N 5
ATOM 10934 C CA . GLN A 1 115 ? 16.171 2.636 7.061 1.00 0.00 115 GLN A CA 5
ATOM 10935 C C . GLN A 1 115 ? 15.980 1.117 6.987 1.00 0.00 115 GLN A C 5
ATOM 10936 O O . GLN A 1 115 ? 15.384 0.501 7.880 1.00 0.00 115 GLN A O 5
ATOM 10950 N N . VAL A 1 116 ? 16.520 0.526 5.911 1.00 0.00 116 VAL A N 5
ATOM 10951 C CA . VAL A 1 116 ? 16.433 -0.921 5.657 1.00 0.00 116 VAL A CA 5
ATOM 10952 C C . VAL A 1 116 ? 17.520 -1.369 4.673 1.00 0.00 116 VAL A C 5
ATOM 10953 O O . VAL A 1 116 ? 18.130 -0.539 3.993 1.00 0.00 116 VAL A O 5
ATOM 10966 N N . THR A 1 117 ? 17.736 -2.686 4.597 1.00 0.00 117 THR A N 5
ATOM 10967 C CA . THR A 1 117 ? 18.746 -3.263 3.703 1.00 0.00 117 THR A CA 5
ATOM 10968 C C . THR A 1 117 ? 18.148 -3.730 2.373 1.00 0.00 117 THR A C 5
ATOM 10969 O O . THR A 1 117 ? 18.888 -3.967 1.414 1.00 0.00 117 THR A O 5
ATOM 10980 N N . GLY A 1 118 ? 16.816 -3.860 2.320 1.00 0.00 118 GLY A N 5
ATOM 10981 C CA . GLY A 1 118 ? 16.153 -4.303 1.102 1.00 0.00 118 GLY A CA 5
ATOM 10982 C C . GLY A 1 118 ? 14.867 -3.530 0.801 1.00 0.00 118 GLY A C 5
ATOM 10983 O O . GLY A 1 118 ? 14.270 -2.973 1.728 1.00 0.00 118 GLY A O 5
ATOM 10987 N N . PRO A 1 119 ? 14.408 -3.463 -0.492 1.00 0.00 119 PRO A N 5
ATOM 10988 C CA . PRO A 1 119 ? 13.167 -2.754 -0.867 1.00 0.00 119 PRO A CA 5
ATOM 10989 C C . PRO A 1 119 ? 11.920 -3.575 -0.553 1.00 0.00 119 PRO A C 5
ATOM 10990 O O . PRO A 1 119 ? 11.965 -4.807 -0.607 1.00 0.00 119 PRO A O 5
ATOM 11001 N N . HIS A 1 120 ? 10.817 -2.897 -0.183 1.00 0.00 120 HIS A N 5
ATOM 11002 C CA . HIS A 1 120 ? 9.572 -3.572 0.132 1.00 0.00 120 HIS A CA 5
ATOM 11003 C C . HIS A 1 120 ? 8.373 -2.628 0.037 1.00 0.00 120 HIS A C 5
ATOM 11004 O O . HIS A 1 120 ? 8.463 -1.525 -0.510 1.00 0.00 120 HIS A O 5
ATOM 11019 N N . LEU A 1 121 ? 7.259 -3.110 0.565 1.00 0.00 121 LEU A N 5
ATOM 11020 C CA . LEU A 1 121 ? 6.009 -2.419 0.566 1.00 0.00 121 LEU A CA 5
ATOM 11021 C C . LEU A 1 121 ? 5.460 -2.325 1.976 1.00 0.00 121 LEU A C 5
ATOM 11022 O O . LEU A 1 121 ? 5.521 -3.275 2.760 1.00 0.00 121 LEU A O 5
ATOM 11038 N N . HIS A 1 122 ? 4.948 -1.156 2.269 1.00 0.00 122 HIS A N 5
ATOM 11039 C CA . HIS A 1 122 ? 4.337 -0.867 3.527 1.00 0.00 122 HIS A CA 5
ATOM 11040 C C . HIS A 1 122 ? 2.881 -0.531 3.282 1.00 0.00 122 HIS A C 5
ATOM 11041 O O . HIS A 1 122 ? 2.562 0.304 2.435 1.00 0.00 122 HIS A O 5
ATOM 11055 N N . PHE A 1 123 ? 2.019 -1.234 3.985 1.00 0.00 123 PHE A N 5
ATOM 11056 C CA . PHE A 1 123 ? 0.591 -1.013 3.898 1.00 0.00 123 PHE A CA 5
ATOM 11057 C C . PHE A 1 123 ? -0.009 -0.908 5.304 1.00 0.00 123 PHE A C 5
ATOM 11058 O O . PHE A 1 123 ? -0.092 -1.898 6.040 1.00 0.00 123 PHE A O 5
ATOM 11075 N N . GLU A 1 124 ? -0.405 0.310 5.663 1.00 0.00 124 GLU A N 5
ATOM 11076 C CA . GLU A 1 124 ? -1.000 0.603 6.929 1.00 0.00 124 GLU A CA 5
ATOM 11077 C C . GLU A 1 124 ? -2.429 1.094 6.718 1.00 0.00 124 GLU A C 5
ATOM 11078 O O . GLU A 1 124 ? -2.683 2.000 5.931 1.00 0.00 124 GLU A O 5
ATOM 11090 N N . MET A 1 125 ? -3.339 0.472 7.428 1.00 0.00 125 MET A N 5
ATOM 11091 C CA . MET A 1 125 ? -4.737 0.772 7.368 1.00 0.00 125 MET A CA 5
ATOM 11092 C C . MET A 1 125 ? -5.210 1.172 8.747 1.00 0.00 125 MET A C 5
ATOM 11093 O O . MET A 1 125 ? -4.864 0.555 9.758 1.00 0.00 125 MET A O 5
ATOM 11107 N N . LEU A 1 126 ? -6.009 2.209 8.741 1.00 0.00 126 LEU A N 5
ATOM 11108 C CA . LEU A 1 126 ? -6.553 2.801 9.941 1.00 0.00 126 LEU A CA 5
ATOM 11109 C C . LEU A 1 126 ? -7.999 3.276 9.695 1.00 0.00 126 LEU A C 5
ATOM 11110 O O . LEU A 1 126 ? -8.425 3.343 8.541 1.00 0.00 126 LEU A O 5
ATOM 11126 N N . PRO A 1 127 ? -8.794 3.589 10.766 1.00 0.00 127 PRO A N 5
ATOM 11127 C CA . PRO A 1 127 ? -10.165 4.114 10.624 1.00 0.00 127 PRO A CA 5
ATOM 11128 C C . PRO A 1 127 ? -10.211 5.466 9.940 1.00 0.00 127 PRO A C 5
ATOM 11129 O O . PRO A 1 127 ? -9.178 6.016 9.549 1.00 0.00 127 PRO A O 5
ATOM 11140 N N . ALA A 1 128 ? -11.429 5.998 9.822 1.00 0.00 128 ALA A N 5
ATOM 11141 C CA . ALA A 1 128 ? -11.632 7.312 9.270 1.00 0.00 128 ALA A CA 5
ATOM 11142 C C . ALA A 1 128 ? -11.132 8.355 10.270 1.00 0.00 128 ALA A C 5
ATOM 11143 O O . ALA A 1 128 ? -10.685 9.443 9.893 1.00 0.00 128 ALA A O 5
ATOM 11150 N N . ASN A 1 129 ? -11.197 7.962 11.558 1.00 0.00 129 ASN A N 5
ATOM 11151 C CA . ASN A 1 129 ? -10.778 8.784 12.694 1.00 0.00 129 ASN A CA 5
ATOM 11152 C C . ASN A 1 129 ? -10.459 7.881 13.853 1.00 0.00 129 ASN A C 5
ATOM 11153 O O . ASN A 1 129 ? -11.354 7.373 14.539 1.00 0.00 129 ASN A O 5
ATOM 11164 N N . PRO A 1 130 ? -9.149 7.672 14.086 1.00 0.00 130 PRO A N 5
ATOM 11165 C CA . PRO A 1 130 ? -8.676 6.783 15.121 1.00 0.00 130 PRO A CA 5
ATOM 11166 C C . PRO A 1 130 ? -8.805 7.274 16.548 1.00 0.00 130 PRO A C 5
ATOM 11167 O O . PRO A 1 130 ? -9.007 8.459 16.823 1.00 0.00 130 PRO A O 5
ATOM 11178 N N . ASN A 1 131 ? -8.687 6.294 17.430 1.00 0.00 131 ASN A N 5
ATOM 11179 C CA . ASN A 1 131 ? -8.719 6.469 18.844 1.00 0.00 131 ASN A CA 5
ATOM 11180 C C . ASN A 1 131 ? -7.379 6.005 19.381 1.00 0.00 131 ASN A C 5
ATOM 11181 O O . ASN A 1 131 ? -7.262 4.962 20.038 1.00 0.00 131 ASN A O 5
ATOM 11192 N N . TRP A 1 132 ? -6.359 6.822 19.093 1.00 0.00 132 TRP A N 5
ATOM 11193 C CA . TRP A 1 132 ? -4.967 6.557 19.486 1.00 0.00 132 TRP A CA 5
ATOM 11194 C C . TRP A 1 132 ? -4.782 6.531 21.014 1.00 0.00 132 TRP A C 5
ATOM 11195 O O . TRP A 1 132 ? -3.655 6.562 21.527 1.00 0.00 132 TRP A O 5
ATOM 11216 N N . GLN A 1 133 ? -5.905 6.454 21.718 1.00 0.00 133 GLN A N 5
ATOM 11217 C CA . GLN A 1 133 ? -5.956 6.455 23.159 1.00 0.00 133 GLN A CA 5
ATOM 11218 C C . GLN A 1 133 ? -5.684 5.074 23.768 1.00 0.00 133 GLN A C 5
ATOM 11219 O O . GLN A 1 133 ? -6.266 4.683 24.790 1.00 0.00 133 GLN A O 5
ATOM 11233 N N . ASN A 1 134 ? -4.786 4.355 23.101 1.00 0.00 134 ASN A N 5
ATOM 11234 C CA . ASN A 1 134 ? -4.322 3.012 23.472 1.00 0.00 134 ASN A CA 5
ATOM 11235 C C . ASN A 1 134 ? -5.395 1.984 23.191 1.00 0.00 134 ASN A C 5
ATOM 11236 O O . ASN A 1 134 ? -6.541 2.132 23.630 1.00 0.00 134 ASN A O 5
ATOM 11247 N N . GLY A 1 135 ? -5.015 0.953 22.450 1.00 0.00 135 GLY A N 5
ATOM 11248 C CA . GLY A 1 135 ? -5.954 -0.085 22.109 1.00 0.00 135 GLY A CA 5
ATOM 11249 C C . GLY A 1 135 ? -5.669 -0.737 20.771 1.00 0.00 135 GLY A C 5
ATOM 11250 O O . GLY A 1 135 ? -5.643 -1.968 20.682 1.00 0.00 135 GLY A O 5
ATOM 11254 N N . PHE A 1 136 ? -5.481 0.079 19.723 1.00 0.00 136 PHE A N 5
ATOM 11255 C CA . PHE A 1 136 ? -5.180 -0.440 18.379 1.00 0.00 136 PHE A CA 5
ATOM 11256 C C . PHE A 1 136 ? -4.365 0.556 17.565 1.00 0.00 136 PHE A C 5
ATOM 11257 O O . PHE A 1 136 ? -3.725 0.187 16.582 1.00 0.00 136 PHE A O 5
ATOM 11274 N N . SER A 1 137 ? -4.413 1.827 17.991 1.00 0.00 137 SER A N 5
ATOM 11275 C CA . SER A 1 137 ? -3.729 2.959 17.343 1.00 0.00 137 SER A CA 5
ATOM 11276 C C . SER A 1 137 ? -4.347 3.169 15.980 1.00 0.00 137 SER A C 5
ATOM 11277 O O . SER A 1 137 ? -3.797 3.833 15.093 1.00 0.00 137 SER A O 5
ATOM 11285 N N . GLY A 1 138 ? -5.543 2.584 15.866 1.00 0.00 138 GLY A N 5
ATOM 11286 C CA . GLY A 1 138 ? -6.326 2.639 14.663 1.00 0.00 138 GLY A CA 5
ATOM 11287 C C . GLY A 1 138 ? -5.809 1.709 13.583 1.00 0.00 138 GLY A C 5
ATOM 11288 O O . GLY A 1 138 ? -6.477 1.485 12.576 1.00 0.00 138 GLY A O 5
ATOM 11292 N N . ARG A 1 139 ? -4.609 1.163 13.793 1.00 0.00 139 ARG A N 5
ATOM 11293 C CA . ARG A 1 139 ? -4.006 0.265 12.805 1.00 0.00 139 ARG A CA 5
ATOM 11294 C C . ARG A 1 139 ? -4.526 -1.172 12.931 1.00 0.00 139 ARG A C 5
ATOM 11295 O O . ARG A 1 139 ? -4.412 -1.789 13.994 1.00 0.00 139 ARG A O 5
ATOM 11316 N N . ILE A 1 140 ? -5.111 -1.685 11.836 1.00 0.00 140 ILE A N 5
ATOM 11317 C CA . ILE A 1 140 ? -5.641 -3.052 11.814 1.00 0.00 140 ILE A CA 5
ATOM 11318 C C . ILE A 1 140 ? -5.046 -3.894 10.665 1.00 0.00 140 ILE A C 5
ATOM 11319 O O . ILE A 1 140 ? -4.156 -3.435 9.943 1.00 0.00 140 ILE A O 5
ATOM 11335 N N . ASP A 1 141 ? -5.594 -5.113 10.485 1.00 0.00 141 ASP A N 5
ATOM 11336 C CA . ASP A 1 141 ? -5.114 -6.089 9.493 1.00 0.00 141 ASP A CA 5
ATOM 11337 C C . ASP A 1 141 ? -5.600 -5.819 8.044 1.00 0.00 141 ASP A C 5
ATOM 11338 O O . ASP A 1 141 ? -6.790 -5.566 7.837 1.00 0.00 141 ASP A O 5
ATOM 11347 N N . PRO A 1 142 ? -4.677 -5.849 7.020 1.00 0.00 142 PRO A N 5
ATOM 11348 C CA . PRO A 1 142 ? -5.035 -5.646 5.601 1.00 0.00 142 PRO A CA 5
ATOM 11349 C C . PRO A 1 142 ? -5.676 -6.874 4.930 1.00 0.00 142 PRO A C 5
ATOM 11350 O O . PRO A 1 142 ? -6.032 -6.815 3.749 1.00 0.00 142 PRO A O 5
ATOM 11361 N N . THR A 1 143 ? -5.839 -7.975 5.689 1.00 0.00 143 THR A N 5
ATOM 11362 C CA . THR A 1 143 ? -6.403 -9.239 5.193 1.00 0.00 143 THR A CA 5
ATOM 11363 C C . THR A 1 143 ? -7.751 -9.081 4.490 1.00 0.00 143 THR A C 5
ATOM 11364 O O . THR A 1 143 ? -8.128 -9.913 3.660 1.00 0.00 143 THR A O 5
ATOM 11375 N N . GLY A 1 144 ? -8.460 -8.009 4.834 1.00 0.00 144 GLY A N 5
ATOM 11376 C CA . GLY A 1 144 ? -9.761 -7.724 4.233 1.00 0.00 144 GLY A CA 5
ATOM 11377 C C . GLY A 1 144 ? -9.627 -7.207 2.809 1.00 0.00 144 GLY A C 5
ATOM 11378 O O . GLY A 1 144 ? -10.547 -7.343 2.001 1.00 0.00 144 GLY A O 5
ATOM 11382 N N . TYR A 1 145 ? -8.448 -6.647 2.514 1.00 0.00 145 TYR A N 5
ATOM 11383 C CA . TYR A 1 145 ? -8.123 -6.093 1.207 1.00 0.00 145 TYR A CA 5
ATOM 11384 C C . TYR A 1 145 ? -7.258 -7.062 0.395 1.00 0.00 145 TYR A C 5
ATOM 11385 O O . TYR A 1 145 ? -7.063 -6.874 -0.811 1.00 0.00 145 TYR A O 5
ATOM 11403 N N . ILE A 1 146 ? -6.742 -8.092 1.074 1.00 0.00 146 ILE A N 5
ATOM 11404 C CA . ILE A 1 146 ? -5.881 -9.084 0.451 1.00 0.00 146 ILE A CA 5
ATOM 11405 C C . ILE A 1 146 ? -6.664 -10.371 0.152 1.00 0.00 146 ILE A C 5
ATOM 11406 O O . ILE A 1 146 ? -6.177 -11.257 -0.554 1.00 0.00 146 ILE A O 5
ATOM 11422 N N . ALA A 1 147 ? -7.881 -10.453 0.692 1.00 0.00 147 ALA A N 5
ATOM 11423 C CA . ALA A 1 147 ? -8.771 -11.593 0.471 1.00 0.00 147 ALA A CA 5
ATOM 11424 C C . ALA A 1 147 ? -9.367 -11.584 -0.934 1.00 0.00 147 ALA A C 5
ATOM 11425 O O . ALA A 1 147 ? -9.776 -12.628 -1.453 1.00 0.00 147 ALA A O 5
ATOM 11432 N N . ASN A 1 148 ? -9.424 -10.392 -1.522 1.00 0.00 148 ASN A N 5
ATOM 11433 C CA . ASN A 1 148 ? -9.949 -10.186 -2.839 1.00 0.00 148 ASN A CA 5
ATOM 11434 C C . ASN A 1 148 ? -8.805 -10.054 -3.823 1.00 0.00 148 ASN A C 5
ATOM 11435 O O . ASN A 1 148 ? -8.978 -9.628 -4.973 1.00 0.00 148 ASN A O 5
ATOM 11446 N N . ALA A 1 149 ? -7.635 -10.446 -3.340 1.00 0.00 149 ALA A N 5
ATOM 11447 C CA . ALA A 1 149 ? -6.432 -10.388 -4.086 1.00 0.00 149 ALA A CA 5
ATOM 11448 C C . ALA A 1 149 ? -6.108 -11.731 -4.784 1.00 0.00 149 ALA A C 5
ATOM 11449 O O . ALA A 1 149 ? -6.757 -12.745 -4.509 1.00 0.00 149 ALA A O 5
ATOM 11456 N N . PRO A 1 150 ? -5.102 -11.741 -5.714 1.00 0.00 150 PRO A N 5
ATOM 11457 C CA . PRO A 1 150 ? -4.665 -12.946 -6.462 1.00 0.00 150 PRO A CA 5
ATOM 11458 C C . PRO A 1 150 ? -4.274 -14.133 -5.562 1.00 0.00 150 PRO A C 5
ATOM 11459 O O . PRO A 1 150 ? -4.290 -14.024 -4.335 1.00 0.00 150 PRO A O 5
ATOM 11470 N N . VAL A 1 151 ? -3.898 -15.249 -6.202 1.00 0.00 151 VAL A N 5
ATOM 11471 C CA . VAL A 1 151 ? -3.551 -16.482 -5.519 1.00 0.00 151 VAL A CA 5
ATOM 11472 C C . VAL A 1 151 ? -2.060 -16.775 -5.628 1.00 0.00 151 VAL A C 5
ATOM 11473 O O . VAL A 1 151 ? -1.472 -16.731 -6.711 1.00 0.00 151 VAL A O 5
ATOM 11486 N N . PHE A 1 152 ? -1.501 -17.113 -4.484 1.00 0.00 152 PHE A N 5
ATOM 11487 C CA . PHE A 1 152 ? -0.094 -17.471 -4.339 1.00 0.00 152 PHE A CA 5
ATOM 11488 C C . PHE A 1 152 ? 0.032 -19.002 -4.240 1.00 0.00 152 PHE A C 5
ATOM 11489 O O . PHE A 1 152 ? -0.144 -19.582 -3.162 1.00 0.00 152 PHE A O 5
ATOM 11506 N N . ASN A 1 153 ? 0.342 -19.644 -5.386 1.00 0.00 153 ASN A N 5
ATOM 11507 C CA . ASN A 1 153 ? 0.522 -21.117 -5.501 1.00 0.00 153 ASN A CA 5
ATOM 11508 C C . ASN A 1 153 ? -0.777 -21.912 -5.279 1.00 0.00 153 ASN A C 5
ATOM 11509 O O . ASN A 1 153 ? -0.998 -22.933 -5.937 1.00 0.00 153 ASN A O 5
ATOM 11520 N N . GLY A 1 154 ? -1.627 -21.430 -4.365 1.00 0.00 154 GLY A N 5
ATOM 11521 C CA . GLY A 1 154 ? -2.878 -22.106 -4.053 1.00 0.00 154 GLY A CA 5
ATOM 11522 C C . GLY A 1 154 ? -2.941 -22.524 -2.597 1.00 0.00 154 GLY A C 5
ATOM 11523 O O . GLY A 1 154 ? -2.796 -23.707 -2.279 1.00 0.00 154 GLY A O 5
ATOM 11527 N N . THR A 1 155 ? -3.164 -21.540 -1.717 1.00 0.00 155 THR A N 5
ATOM 11528 C CA . THR A 1 155 ? -3.237 -21.754 -0.290 1.00 0.00 155 THR A CA 5
ATOM 11529 C C . THR A 1 155 ? -4.667 -22.038 0.157 1.00 0.00 155 THR A C 5
ATOM 11530 O O . THR A 1 155 ? -5.517 -21.140 0.208 1.00 0.00 155 THR A O 5
ATOM 11541 N N . THR A 1 156 ? -4.912 -23.305 0.460 1.00 0.00 156 THR A N 5
ATOM 11542 C CA . THR A 1 156 ? -6.221 -23.767 0.928 1.00 0.00 156 THR A CA 5
ATOM 11543 C C . THR A 1 156 ? -6.274 -23.803 2.467 1.00 0.00 156 THR A C 5
ATOM 11544 O O . THR A 1 156 ? -5.234 -24.001 3.103 1.00 0.00 156 THR A O 5
ATOM 11555 N N . PRO A 1 157 ? -7.477 -23.614 3.102 1.00 0.00 157 PRO A N 5
ATOM 11556 C CA . PRO A 1 157 ? -7.609 -23.639 4.563 1.00 0.00 157 PRO A CA 5
ATOM 11557 C C . PRO A 1 157 ? -7.749 -25.051 5.134 1.00 0.00 157 PRO A C 5
ATOM 11558 O O . PRO A 1 157 ? -7.233 -25.359 6.212 1.00 0.00 157 PRO A O 5
ATOM 11569 N N . THR A 1 158 ? -8.443 -25.891 4.374 1.00 0.00 158 THR A N 5
ATOM 11570 C CA . THR A 1 158 ? -8.711 -27.281 4.732 1.00 0.00 158 THR A CA 5
ATOM 11571 C C . THR A 1 158 ? -9.149 -28.060 3.494 1.00 0.00 158 THR A C 5
ATOM 11572 O O . THR A 1 158 ? -8.514 -29.038 3.089 1.00 0.00 158 THR A O 5
ATOM 11583 N N . GLU A 1 159 ? -10.249 -27.588 2.919 1.00 0.00 159 GLU A N 5
ATOM 11584 C CA . GLU A 1 159 ? -10.839 -28.162 1.716 1.00 0.00 159 GLU A CA 5
ATOM 11585 C C . GLU A 1 159 ? -10.144 -27.652 0.449 1.00 0.00 159 GLU A C 5
ATOM 11586 O O . GLU A 1 159 ? -9.607 -28.490 -0.306 1.00 0.00 159 GLU A O 5
ATOM 11601 N N . MET A 1 1 ? -14.444 -45.588 -11.685 1.00 0.00 1 MET A N 6
ATOM 11602 C CA . MET A 1 1 ? -14.650 -45.213 -13.107 1.00 0.00 1 MET A CA 6
ATOM 11603 C C . MET A 1 1 ? -13.313 -45.088 -13.831 1.00 0.00 1 MET A C 6
ATOM 11604 O O . MET A 1 1 ? -12.328 -44.620 -13.252 1.00 0.00 1 MET A O 6
ATOM 11620 N N . ARG A 1 2 ? -13.295 -45.505 -15.102 1.00 0.00 2 ARG A N 6
ATOM 11621 C CA . ARG A 1 2 ? -12.085 -45.459 -15.927 1.00 0.00 2 ARG A CA 6
ATOM 11622 C C . ARG A 1 2 ? -11.981 -44.132 -16.682 1.00 0.00 2 ARG A C 6
ATOM 11623 O O . ARG A 1 2 ? -12.904 -43.744 -17.405 1.00 0.00 2 ARG A O 6
ATOM 11644 N N . GLY A 1 3 ? -10.847 -43.445 -16.497 1.00 0.00 3 GLY A N 6
ATOM 11645 C CA . GLY A 1 3 ? -10.616 -42.164 -17.150 1.00 0.00 3 GLY A CA 6
ATOM 11646 C C . GLY A 1 3 ? -10.007 -41.142 -16.208 1.00 0.00 3 GLY A C 6
ATOM 11647 O O . GLY A 1 3 ? -10.509 -40.943 -15.099 1.00 0.00 3 GLY A O 6
ATOM 11651 N N . SER A 1 4 ? -8.926 -40.495 -16.657 1.00 0.00 4 SER A N 6
ATOM 11652 C CA . SER A 1 4 ? -8.232 -39.488 -15.852 1.00 0.00 4 SER A CA 6
ATOM 11653 C C . SER A 1 4 ? -8.575 -38.067 -16.306 1.00 0.00 4 SER A C 6
ATOM 11654 O O . SER A 1 4 ? -8.849 -37.198 -15.472 1.00 0.00 4 SER A O 6
ATOM 11662 N N . HIS A 1 5 ? -8.558 -37.839 -17.627 1.00 0.00 5 HIS A N 6
ATOM 11663 C CA . HIS A 1 5 ? -8.863 -36.524 -18.195 1.00 0.00 5 HIS A CA 6
ATOM 11664 C C . HIS A 1 5 ? -10.190 -36.537 -18.947 1.00 0.00 5 HIS A C 6
ATOM 11665 O O . HIS A 1 5 ? -10.419 -37.395 -19.805 1.00 0.00 5 HIS A O 6
ATOM 11680 N N . HIS A 1 6 ? -11.058 -35.575 -18.610 1.00 0.00 6 HIS A N 6
ATOM 11681 C CA . HIS A 1 6 ? -12.373 -35.443 -19.243 1.00 0.00 6 HIS A CA 6
ATOM 11682 C C . HIS A 1 6 ? -12.683 -33.977 -19.561 1.00 0.00 6 HIS A C 6
ATOM 11683 O O . HIS A 1 6 ? -13.128 -33.659 -20.668 1.00 0.00 6 HIS A O 6
ATOM 11698 N N . HIS A 1 7 ? -12.442 -33.092 -18.580 1.00 0.00 7 HIS A N 6
ATOM 11699 C CA . HIS A 1 7 ? -12.686 -31.656 -18.738 1.00 0.00 7 HIS A CA 6
ATOM 11700 C C . HIS A 1 7 ? -11.501 -30.844 -18.217 1.00 0.00 7 HIS A C 6
ATOM 11701 O O . HIS A 1 7 ? -10.819 -31.265 -17.277 1.00 0.00 7 HIS A O 6
ATOM 11716 N N . HIS A 1 8 ? -11.269 -29.681 -18.836 1.00 0.00 8 HIS A N 6
ATOM 11717 C CA . HIS A 1 8 ? -10.170 -28.798 -18.449 1.00 0.00 8 HIS A CA 6
ATOM 11718 C C . HIS A 1 8 ? -10.691 -27.401 -18.112 1.00 0.00 8 HIS A C 6
ATOM 11719 O O . HIS A 1 8 ? -11.495 -26.835 -18.859 1.00 0.00 8 HIS A O 6
ATOM 11734 N N . HIS A 1 9 ? -10.224 -26.858 -16.981 1.00 0.00 9 HIS A N 6
ATOM 11735 C CA . HIS A 1 9 ? -10.633 -25.527 -16.525 1.00 0.00 9 HIS A CA 6
ATOM 11736 C C . HIS A 1 9 ? -9.436 -24.584 -16.440 1.00 0.00 9 HIS A C 6
ATOM 11737 O O . HIS A 1 9 ? -8.320 -25.013 -16.136 1.00 0.00 9 HIS A O 6
ATOM 11752 N N . HIS A 1 10 ? -9.690 -23.295 -16.696 1.00 0.00 10 HIS A N 6
ATOM 11753 C CA . HIS A 1 10 ? -8.646 -22.263 -16.657 1.00 0.00 10 HIS A CA 6
ATOM 11754 C C . HIS A 1 10 ? -8.759 -21.413 -15.390 1.00 0.00 10 HIS A C 6
ATOM 11755 O O . HIS A 1 10 ? -9.839 -21.302 -14.802 1.00 0.00 10 HIS A O 6
ATOM 11770 N N . GLY A 1 11 ? -7.628 -20.830 -14.976 1.00 0.00 11 GLY A N 6
ATOM 11771 C CA . GLY A 1 11 ? -7.588 -19.993 -13.785 1.00 0.00 11 GLY A CA 6
ATOM 11772 C C . GLY A 1 11 ? -6.170 -19.629 -13.391 1.00 0.00 11 GLY A C 6
ATOM 11773 O O . GLY A 1 11 ? -5.661 -20.112 -12.375 1.00 0.00 11 GLY A O 6
ATOM 11777 N N . SER A 1 12 ? -5.538 -18.772 -14.202 1.00 0.00 12 SER A N 6
ATOM 11778 C CA . SER A 1 12 ? -4.157 -18.337 -13.967 1.00 0.00 12 SER A CA 6
ATOM 11779 C C . SER A 1 12 ? -4.074 -17.075 -13.126 1.00 0.00 12 SER A C 6
ATOM 11780 O O . SER A 1 12 ? -5.057 -16.343 -12.974 1.00 0.00 12 SER A O 6
ATOM 11788 N N . ALA A 1 13 ? -2.874 -16.846 -12.572 1.00 0.00 13 ALA A N 6
ATOM 11789 C CA . ALA A 1 13 ? -2.575 -15.666 -11.792 1.00 0.00 13 ALA A CA 6
ATOM 11790 C C . ALA A 1 13 ? -1.062 -15.464 -11.707 1.00 0.00 13 ALA A C 6
ATOM 11791 O O . ALA A 1 13 ? -0.342 -16.316 -11.176 1.00 0.00 13 ALA A O 6
ATOM 11798 N N . THR A 1 14 ? -0.592 -14.327 -12.236 1.00 0.00 14 THR A N 6
ATOM 11799 C CA . THR A 1 14 ? 0.829 -13.996 -12.262 1.00 0.00 14 THR A CA 6
ATOM 11800 C C . THR A 1 14 ? 1.285 -13.233 -11.003 1.00 0.00 14 THR A C 6
ATOM 11801 O O . THR A 1 14 ? 2.487 -13.105 -10.754 1.00 0.00 14 THR A O 6
ATOM 11812 N N . TYR A 1 15 ? 0.315 -12.740 -10.224 1.00 0.00 15 TYR A N 6
ATOM 11813 C CA . TYR A 1 15 ? 0.588 -11.988 -9.018 1.00 0.00 15 TYR A CA 6
ATOM 11814 C C . TYR A 1 15 ? 0.519 -12.857 -7.788 1.00 0.00 15 TYR A C 6
ATOM 11815 O O . TYR A 1 15 ? -0.517 -13.454 -7.476 1.00 0.00 15 TYR A O 6
ATOM 11833 N N . THR A 1 16 ? 1.649 -12.897 -7.091 1.00 0.00 16 THR A N 6
ATOM 11834 C CA . THR A 1 16 ? 1.791 -13.706 -5.898 1.00 0.00 16 THR A CA 6
ATOM 11835 C C . THR A 1 16 ? 1.630 -12.886 -4.615 1.00 0.00 16 THR A C 6
ATOM 11836 O O . THR A 1 16 ? 2.037 -11.721 -4.559 1.00 0.00 16 THR A O 6
ATOM 11847 N N . ARG A 1 17 ? 1.025 -13.511 -3.589 1.00 0.00 17 ARG A N 6
ATOM 11848 C CA . ARG A 1 17 ? 0.802 -12.882 -2.294 1.00 0.00 17 ARG A CA 6
ATOM 11849 C C . ARG A 1 17 ? 2.073 -12.922 -1.423 1.00 0.00 17 ARG A C 6
ATOM 11850 O O . ARG A 1 17 ? 2.489 -14.002 -0.987 1.00 0.00 17 ARG A O 6
ATOM 11871 N N . PRO A 1 18 ? 2.717 -11.750 -1.144 1.00 0.00 18 PRO A N 6
ATOM 11872 C CA . PRO A 1 18 ? 3.924 -11.690 -0.288 1.00 0.00 18 PRO A CA 6
ATOM 11873 C C . PRO A 1 18 ? 3.622 -12.058 1.168 1.00 0.00 18 PRO A C 6
ATOM 11874 O O . PRO A 1 18 ? 4.508 -12.503 1.904 1.00 0.00 18 PRO A O 6
ATOM 11885 N N . LEU A 1 19 ? 2.354 -11.874 1.557 1.00 0.00 19 LEU A N 6
ATOM 11886 C CA . LEU A 1 19 ? 1.881 -12.166 2.892 1.00 0.00 19 LEU A CA 6
ATOM 11887 C C . LEU A 1 19 ? 0.517 -12.807 2.833 1.00 0.00 19 LEU A C 6
ATOM 11888 O O . LEU A 1 19 ? -0.005 -13.164 1.773 1.00 0.00 19 LEU A O 6
ATOM 11904 N N . ASP A 1 20 ? -0.020 -12.932 4.012 1.00 0.00 20 ASP A N 6
ATOM 11905 C CA . ASP A 1 20 ? -1.336 -13.455 4.255 1.00 0.00 20 ASP A CA 6
ATOM 11906 C C . ASP A 1 20 ? -2.090 -12.486 5.140 1.00 0.00 20 ASP A C 6
ATOM 11907 O O . ASP A 1 20 ? -3.323 -12.427 5.124 1.00 0.00 20 ASP A O 6
ATOM 11916 N N . THR A 1 21 ? -1.307 -11.715 5.906 1.00 0.00 21 THR A N 6
ATOM 11917 C CA . THR A 1 21 ? -1.820 -10.751 6.855 1.00 0.00 21 THR A CA 6
ATOM 11918 C C . THR A 1 21 ? -0.702 -9.826 7.388 1.00 0.00 21 THR A C 6
ATOM 11919 O O . THR A 1 21 ? 0.388 -9.753 6.834 1.00 0.00 21 THR A O 6
ATOM 11930 N N . GLY A 1 22 ? -1.045 -9.086 8.425 1.00 0.00 22 GLY A N 6
ATOM 11931 C CA . GLY A 1 22 ? -0.129 -8.184 9.110 1.00 0.00 22 GLY A CA 6
ATOM 11932 C C . GLY A 1 22 ? -0.800 -7.508 10.291 1.00 0.00 22 GLY A C 6
ATOM 11933 O O . GLY A 1 22 ? -1.670 -6.657 10.105 1.00 0.00 22 GLY A O 6
ATOM 11937 N N . ASN A 1 23 ? -0.363 -7.852 11.513 1.00 0.00 23 ASN A N 6
ATOM 11938 C CA . ASN A 1 23 ? -0.965 -7.306 12.730 1.00 0.00 23 ASN A CA 6
ATOM 11939 C C . ASN A 1 23 ? 0.015 -7.195 13.866 1.00 0.00 23 ASN A C 6
ATOM 11940 O O . ASN A 1 23 ? 0.643 -8.172 14.283 1.00 0.00 23 ASN A O 6
ATOM 11951 N N . ILE A 1 24 ? 0.096 -5.969 14.368 1.00 0.00 24 ILE A N 6
ATOM 11952 C CA . ILE A 1 24 ? 0.964 -5.638 15.487 1.00 0.00 24 ILE A CA 6
ATOM 11953 C C . ILE A 1 24 ? 0.122 -5.514 16.745 1.00 0.00 24 ILE A C 6
ATOM 11954 O O . ILE A 1 24 ? 0.100 -4.486 17.435 1.00 0.00 24 ILE A O 6
ATOM 11970 N N . THR A 1 25 ? -0.536 -6.604 17.021 1.00 0.00 25 THR A N 6
ATOM 11971 C CA . THR A 1 25 ? -1.401 -6.749 18.190 1.00 0.00 25 THR A CA 6
ATOM 11972 C C . THR A 1 25 ? -0.704 -7.559 19.286 1.00 0.00 25 THR A C 6
ATOM 11973 O O . THR A 1 25 ? -0.960 -7.366 20.477 1.00 0.00 25 THR A O 6
ATOM 11984 N N . THR A 1 26 ? 0.184 -8.451 18.851 1.00 0.00 26 THR A N 6
ATOM 11985 C CA . THR A 1 26 ? 0.941 -9.309 19.761 1.00 0.00 26 THR A CA 6
ATOM 11986 C C . THR A 1 26 ? 2.429 -8.955 19.720 1.00 0.00 26 THR A C 6
ATOM 11987 O O . THR A 1 26 ? 2.986 -8.436 20.691 1.00 0.00 26 THR A O 6
ATOM 11998 N N . GLY A 1 27 ? 3.039 -9.239 18.581 1.00 0.00 27 GLY A N 6
ATOM 11999 C CA . GLY A 1 27 ? 4.456 -8.969 18.374 1.00 0.00 27 GLY A CA 6
ATOM 12000 C C . GLY A 1 27 ? 4.862 -9.143 16.925 1.00 0.00 27 GLY A C 6
ATOM 12001 O O . GLY A 1 27 ? 4.654 -10.215 16.349 1.00 0.00 27 GLY A O 6
ATOM 12005 N N . PHE A 1 28 ? 5.466 -8.096 16.340 1.00 0.00 28 PHE A N 6
ATOM 12006 C CA . PHE A 1 28 ? 5.889 -8.121 14.941 1.00 0.00 28 PHE A CA 6
ATOM 12007 C C . PHE A 1 28 ? 7.165 -8.912 14.717 1.00 0.00 28 PHE A C 6
ATOM 12008 O O . PHE A 1 28 ? 7.935 -9.164 15.646 1.00 0.00 28 PHE A O 6
ATOM 12025 N N . ASN A 1 29 ? 7.311 -9.353 13.460 1.00 0.00 29 ASN A N 6
ATOM 12026 C CA . ASN A 1 29 ? 8.408 -10.184 12.972 1.00 0.00 29 ASN A CA 6
ATOM 12027 C C . ASN A 1 29 ? 9.825 -9.628 13.193 1.00 0.00 29 ASN A C 6
ATOM 12028 O O . ASN A 1 29 ? 10.741 -9.881 12.398 1.00 0.00 29 ASN A O 6
ATOM 12039 N N . GLY A 1 30 ? 9.995 -8.900 14.278 1.00 0.00 30 GLY A N 6
ATOM 12040 C CA . GLY A 1 30 ? 11.288 -8.327 14.610 1.00 0.00 30 GLY A CA 6
ATOM 12041 C C . GLY A 1 30 ? 11.332 -6.860 14.283 1.00 0.00 30 GLY A C 6
ATOM 12042 O O . GLY A 1 30 ? 12.364 -6.207 14.458 1.00 0.00 30 GLY A O 6
ATOM 12046 N N . TYR A 1 31 ? 10.201 -6.363 13.781 1.00 0.00 31 TYR A N 6
ATOM 12047 C CA . TYR A 1 31 ? 10.048 -4.945 13.441 1.00 0.00 31 TYR A CA 6
ATOM 12048 C C . TYR A 1 31 ? 9.248 -4.249 14.564 1.00 0.00 31 TYR A C 6
ATOM 12049 O O . TYR A 1 31 ? 8.018 -4.129 14.468 1.00 0.00 31 TYR A O 6
ATOM 12067 N N . PRO A 1 32 ? 9.921 -3.787 15.669 1.00 0.00 32 PRO A N 6
ATOM 12068 C CA . PRO A 1 32 ? 9.240 -3.139 16.804 1.00 0.00 32 PRO A CA 6
ATOM 12069 C C . PRO A 1 32 ? 8.846 -1.687 16.523 1.00 0.00 32 PRO A C 6
ATOM 12070 O O . PRO A 1 32 ? 9.611 -0.939 15.907 1.00 0.00 32 PRO A O 6
ATOM 12081 N N . GLY A 1 33 ? 7.647 -1.306 16.981 1.00 0.00 33 GLY A N 6
ATOM 12082 C CA . GLY A 1 33 ? 7.154 0.057 16.784 1.00 0.00 33 GLY A CA 6
ATOM 12083 C C . GLY A 1 33 ? 6.404 0.235 15.469 1.00 0.00 33 GLY A C 6
ATOM 12084 O O . GLY A 1 33 ? 5.973 1.344 15.139 1.00 0.00 33 GLY A O 6
ATOM 12088 N N . HIS A 1 34 ? 6.231 -0.877 14.743 1.00 0.00 34 HIS A N 6
ATOM 12089 C CA . HIS A 1 34 ? 5.556 -0.911 13.462 1.00 0.00 34 HIS A CA 6
ATOM 12090 C C . HIS A 1 34 ? 4.043 -0.798 13.652 1.00 0.00 34 HIS A C 6
ATOM 12091 O O . HIS A 1 34 ? 3.464 -1.489 14.495 1.00 0.00 34 HIS A O 6
ATOM 12105 N N . VAL A 1 35 ? 3.429 0.096 12.886 1.00 0.00 35 VAL A N 6
ATOM 12106 C CA . VAL A 1 35 ? 1.985 0.336 12.957 1.00 0.00 35 VAL A CA 6
ATOM 12107 C C . VAL A 1 35 ? 1.257 -0.251 11.740 1.00 0.00 35 VAL A C 6
ATOM 12108 O O . VAL A 1 35 ? 0.031 -0.181 11.656 1.00 0.00 35 VAL A O 6
ATOM 12121 N N . GLY A 1 36 ? 2.020 -0.835 10.809 1.00 0.00 36 GLY A N 6
ATOM 12122 C CA . GLY A 1 36 ? 1.446 -1.423 9.617 1.00 0.00 36 GLY A CA 6
ATOM 12123 C C . GLY A 1 36 ? 2.054 -2.768 9.302 1.00 0.00 36 GLY A C 6
ATOM 12124 O O . GLY A 1 36 ? 2.478 -3.494 10.205 1.00 0.00 36 GLY A O 6
ATOM 12128 N N . VAL A 1 37 ? 2.087 -3.092 8.016 1.00 0.00 37 VAL A N 6
ATOM 12129 C CA . VAL A 1 37 ? 2.643 -4.356 7.538 1.00 0.00 37 VAL A CA 6
ATOM 12130 C C . VAL A 1 37 ? 3.607 -4.114 6.361 1.00 0.00 37 VAL A C 6
ATOM 12131 O O . VAL A 1 37 ? 3.417 -3.177 5.580 1.00 0.00 37 VAL A O 6
ATOM 12144 N N . ASP A 1 38 ? 4.621 -4.980 6.242 1.00 0.00 38 ASP A N 6
ATOM 12145 C CA . ASP A 1 38 ? 5.626 -4.855 5.187 1.00 0.00 38 ASP A CA 6
ATOM 12146 C C . ASP A 1 38 ? 5.761 -6.132 4.372 1.00 0.00 38 ASP A C 6
ATOM 12147 O O . ASP A 1 38 ? 5.837 -7.237 4.918 1.00 0.00 38 ASP A O 6
ATOM 12156 N N . TYR A 1 39 ? 5.791 -5.941 3.048 1.00 0.00 39 TYR A N 6
ATOM 12157 C CA . TYR A 1 39 ? 5.888 -7.035 2.083 1.00 0.00 39 TYR A CA 6
ATOM 12158 C C . TYR A 1 39 ? 7.088 -6.819 1.162 1.00 0.00 39 TYR A C 6
ATOM 12159 O O . TYR A 1 39 ? 7.091 -5.899 0.333 1.00 0.00 39 TYR A O 6
ATOM 12177 N N . ALA A 1 40 ? 8.104 -7.665 1.325 1.00 0.00 40 ALA A N 6
ATOM 12178 C CA . ALA A 1 40 ? 9.327 -7.621 0.509 1.00 0.00 40 ALA A CA 6
ATOM 12179 C C . ALA A 1 40 ? 9.022 -7.701 -0.996 1.00 0.00 40 ALA A C 6
ATOM 12180 O O . ALA A 1 40 ? 8.639 -8.756 -1.519 1.00 0.00 40 ALA A O 6
ATOM 12187 N N . VAL A 1 41 ? 9.190 -6.557 -1.669 1.00 0.00 41 VAL A N 6
ATOM 12188 C CA . VAL A 1 41 ? 8.939 -6.428 -3.096 1.00 0.00 41 VAL A CA 6
ATOM 12189 C C . VAL A 1 41 ? 9.941 -5.412 -3.699 1.00 0.00 41 VAL A C 6
ATOM 12190 O O . VAL A 1 41 ? 10.042 -4.284 -3.208 1.00 0.00 41 VAL A O 6
ATOM 12203 N N . PRO A 1 42 ? 10.683 -5.794 -4.779 1.00 0.00 42 PRO A N 6
ATOM 12204 C CA . PRO A 1 42 ? 11.700 -4.924 -5.415 1.00 0.00 42 PRO A CA 6
ATOM 12205 C C . PRO A 1 42 ? 11.204 -3.565 -5.877 1.00 0.00 42 PRO A C 6
ATOM 12206 O O . PRO A 1 42 ? 10.080 -3.392 -6.353 1.00 0.00 42 PRO A O 6
ATOM 12217 N N . VAL A 1 43 ? 12.119 -2.621 -5.701 1.00 0.00 43 VAL A N 6
ATOM 12218 C CA . VAL A 1 43 ? 11.970 -1.211 -6.031 1.00 0.00 43 VAL A CA 6
ATOM 12219 C C . VAL A 1 43 ? 11.755 -0.953 -7.529 1.00 0.00 43 VAL A C 6
ATOM 12220 O O . VAL A 1 43 ? 12.392 -1.586 -8.377 1.00 0.00 43 VAL A O 6
ATOM 12233 N N . GLY A 1 44 ? 10.850 -0.017 -7.824 1.00 0.00 44 GLY A N 6
ATOM 12234 C CA . GLY A 1 44 ? 10.587 0.355 -9.192 1.00 0.00 44 GLY A CA 6
ATOM 12235 C C . GLY A 1 44 ? 9.331 -0.268 -9.772 1.00 0.00 44 GLY A C 6
ATOM 12236 O O . GLY A 1 44 ? 9.026 -0.062 -10.950 1.00 0.00 44 GLY A O 6
ATOM 12240 N N . THR A 1 45 ? 8.604 -1.026 -8.946 1.00 0.00 45 THR A N 6
ATOM 12241 C CA . THR A 1 45 ? 7.372 -1.667 -9.361 1.00 0.00 45 THR A CA 6
ATOM 12242 C C . THR A 1 45 ? 6.186 -0.712 -9.140 1.00 0.00 45 THR A C 6
ATOM 12243 O O . THR A 1 45 ? 5.954 -0.290 -8.002 1.00 0.00 45 THR A O 6
ATOM 12254 N N . PRO A 1 46 ? 5.409 -0.347 -10.215 1.00 0.00 46 PRO A N 6
ATOM 12255 C CA . PRO A 1 46 ? 4.259 0.573 -10.086 1.00 0.00 46 PRO A CA 6
ATOM 12256 C C . PRO A 1 46 ? 3.235 0.112 -9.047 1.00 0.00 46 PRO A C 6
ATOM 12257 O O . PRO A 1 46 ? 2.746 -1.023 -9.093 1.00 0.00 46 PRO A O 6
ATOM 12268 N N . VAL A 1 47 ? 2.934 1.011 -8.112 1.00 0.00 47 VAL A N 6
ATOM 12269 C CA . VAL A 1 47 ? 1.995 0.764 -7.050 1.00 0.00 47 VAL A CA 6
ATOM 12270 C C . VAL A 1 47 ? 0.673 1.362 -7.420 1.00 0.00 47 VAL A C 6
ATOM 12271 O O . VAL A 1 47 ? 0.558 2.561 -7.683 1.00 0.00 47 VAL A O 6
ATOM 12284 N N . ARG A 1 48 ? -0.299 0.485 -7.458 1.00 0.00 48 ARG A N 6
ATOM 12285 C CA . ARG A 1 48 ? -1.644 0.849 -7.792 1.00 0.00 48 ARG A CA 6
ATOM 12286 C C . ARG A 1 48 ? -2.516 0.926 -6.563 1.00 0.00 48 ARG A C 6
ATOM 12287 O O . ARG A 1 48 ? -2.287 0.225 -5.572 1.00 0.00 48 ARG A O 6
ATOM 12308 N N . ALA A 1 49 ? -3.548 1.767 -6.663 1.00 0.00 49 ALA A N 6
ATOM 12309 C CA . ALA A 1 49 ? -4.467 2.001 -5.569 1.00 0.00 49 ALA A CA 6
ATOM 12310 C C . ALA A 1 49 ? -5.384 0.806 -5.342 1.00 0.00 49 ALA A C 6
ATOM 12311 O O . ALA A 1 49 ? -6.056 0.337 -6.261 1.00 0.00 49 ALA A O 6
ATOM 12318 N N . VAL A 1 50 ? -5.361 0.289 -4.118 1.00 0.00 50 VAL A N 6
ATOM 12319 C CA . VAL A 1 50 ? -6.192 -0.865 -3.735 1.00 0.00 50 VAL A CA 6
ATOM 12320 C C . VAL A 1 50 ? -7.703 -0.544 -3.762 1.00 0.00 50 VAL A C 6
ATOM 12321 O O . VAL A 1 50 ? -8.531 -1.453 -3.888 1.00 0.00 50 VAL A O 6
ATOM 12334 N N . ALA A 1 51 ? -8.044 0.747 -3.673 1.00 0.00 51 ALA A N 6
ATOM 12335 C CA . ALA A 1 51 ? -9.424 1.209 -3.685 1.00 0.00 51 ALA A CA 6
ATOM 12336 C C . ALA A 1 51 ? -9.483 2.711 -3.873 1.00 0.00 51 ALA A C 6
ATOM 12337 O O . ALA A 1 51 ? -8.617 3.448 -3.393 1.00 0.00 51 ALA A O 6
ATOM 12344 N N . ASN A 1 52 ? -10.503 3.147 -4.609 1.00 0.00 52 ASN A N 6
ATOM 12345 C CA . ASN A 1 52 ? -10.747 4.548 -4.893 1.00 0.00 52 ASN A CA 6
ATOM 12346 C C . ASN A 1 52 ? -10.963 5.368 -3.617 1.00 0.00 52 ASN A C 6
ATOM 12347 O O . ASN A 1 52 ? -11.373 4.827 -2.585 1.00 0.00 52 ASN A O 6
ATOM 12358 N N . GLY A 1 53 ? -10.692 6.667 -3.712 1.00 0.00 53 GLY A N 6
ATOM 12359 C CA . GLY A 1 53 ? -10.857 7.549 -2.568 1.00 0.00 53 GLY A CA 6
ATOM 12360 C C . GLY A 1 53 ? -10.243 8.922 -2.761 1.00 0.00 53 GLY A C 6
ATOM 12361 O O . GLY A 1 53 ? -10.527 9.604 -3.750 1.00 0.00 53 GLY A O 6
ATOM 12365 N N . THR A 1 54 ? -9.384 9.315 -1.808 1.00 0.00 54 THR A N 6
ATOM 12366 C CA . THR A 1 54 ? -8.741 10.599 -1.800 1.00 0.00 54 THR A CA 6
ATOM 12367 C C . THR A 1 54 ? -7.358 10.486 -1.161 1.00 0.00 54 THR A C 6
ATOM 12368 O O . THR A 1 54 ? -7.184 9.772 -0.175 1.00 0.00 54 THR A O 6
ATOM 12379 N N . VAL A 1 55 ? -6.405 11.226 -1.722 1.00 0.00 55 VAL A N 6
ATOM 12380 C CA . VAL A 1 55 ? -5.031 11.258 -1.257 1.00 0.00 55 VAL A CA 6
ATOM 12381 C C . VAL A 1 55 ? -4.910 12.295 -0.136 1.00 0.00 55 VAL A C 6
ATOM 12382 O O . VAL A 1 55 ? -5.081 13.494 -0.354 1.00 0.00 55 VAL A O 6
ATOM 12395 N N . LYS A 1 56 ? -4.649 11.797 1.051 1.00 0.00 56 LYS A N 6
ATOM 12396 C CA . LYS A 1 56 ? -4.489 12.628 2.252 1.00 0.00 56 LYS A CA 6
ATOM 12397 C C . LYS A 1 56 ? -3.020 12.934 2.499 1.00 0.00 56 LYS A C 6
ATOM 12398 O O . LYS A 1 56 ? -2.677 13.821 3.290 1.00 0.00 56 LYS A O 6
ATOM 12417 N N . PHE A 1 57 ? -2.162 12.176 1.815 1.00 0.00 57 PHE A N 6
ATOM 12418 C CA . PHE A 1 57 ? -0.721 12.325 1.902 1.00 0.00 57 PHE A CA 6
ATOM 12419 C C . PHE A 1 57 ? -0.062 11.825 0.625 1.00 0.00 57 PHE A C 6
ATOM 12420 O O . PHE A 1 57 ? -0.448 10.799 0.059 1.00 0.00 57 PHE A O 6
ATOM 12437 N N . ALA A 1 58 ? 0.950 12.571 0.211 1.00 0.00 58 ALA A N 6
ATOM 12438 C CA . ALA A 1 58 ? 1.733 12.298 -0.976 1.00 0.00 58 ALA A CA 6
ATOM 12439 C C . ALA A 1 58 ? 3.171 12.731 -0.725 1.00 0.00 58 ALA A C 6
ATOM 12440 O O . ALA A 1 58 ? 3.547 13.895 -0.924 1.00 0.00 58 ALA A O 6
ATOM 12447 N N . GLY A 1 59 ? 3.952 11.770 -0.259 1.00 0.00 59 GLY A N 6
ATOM 12448 C CA . GLY A 1 59 ? 5.352 11.985 0.055 1.00 0.00 59 GLY A CA 6
ATOM 12449 C C . GLY A 1 59 ? 6.285 11.628 -1.084 1.00 0.00 59 GLY A C 6
ATOM 12450 O O . GLY A 1 59 ? 6.751 10.485 -1.173 1.00 0.00 59 GLY A O 6
ATOM 12454 N N . ASN A 1 60 ? 6.557 12.629 -1.940 1.00 0.00 60 ASN A N 6
ATOM 12455 C CA . ASN A 1 60 ? 7.439 12.493 -3.105 1.00 0.00 60 ASN A CA 6
ATOM 12456 C C . ASN A 1 60 ? 8.899 12.331 -2.715 1.00 0.00 60 ASN A C 6
ATOM 12457 O O . ASN A 1 60 ? 9.478 13.157 -2.004 1.00 0.00 60 ASN A O 6
ATOM 12468 N N . GLY A 1 61 ? 9.455 11.239 -3.210 1.00 0.00 61 GLY A N 6
ATOM 12469 C CA . GLY A 1 61 ? 10.846 10.869 -2.966 1.00 0.00 61 GLY A CA 6
ATOM 12470 C C . GLY A 1 61 ? 11.838 11.607 -3.852 1.00 0.00 61 GLY A C 6
ATOM 12471 O O . GLY A 1 61 ? 13.048 11.389 -3.748 1.00 0.00 61 GLY A O 6
ATOM 12475 N N . ALA A 1 62 ? 11.317 12.470 -4.729 1.00 0.00 62 ALA A N 6
ATOM 12476 C CA . ALA A 1 62 ? 12.139 13.235 -5.658 1.00 0.00 62 ALA A CA 6
ATOM 12477 C C . ALA A 1 62 ? 12.810 14.441 -5.011 1.00 0.00 62 ALA A C 6
ATOM 12478 O O . ALA A 1 62 ? 13.918 14.825 -5.398 1.00 0.00 62 ALA A O 6
ATOM 12485 N N . ASN A 1 63 ? 12.130 15.024 -4.027 1.00 0.00 63 ASN A N 6
ATOM 12486 C CA . ASN A 1 63 ? 12.625 16.205 -3.338 1.00 0.00 63 ASN A CA 6
ATOM 12487 C C . ASN A 1 63 ? 12.389 16.128 -1.827 1.00 0.00 63 ASN A C 6
ATOM 12488 O O . ASN A 1 63 ? 12.272 17.159 -1.149 1.00 0.00 63 ASN A O 6
ATOM 12499 N N . HIS A 1 64 ? 12.322 14.903 -1.299 1.00 0.00 64 HIS A N 6
ATOM 12500 C CA . HIS A 1 64 ? 12.069 14.683 0.097 1.00 0.00 64 HIS A CA 6
ATOM 12501 C C . HIS A 1 64 ? 13.316 14.868 0.995 1.00 0.00 64 HIS A C 6
ATOM 12502 O O . HIS A 1 64 ? 14.292 14.122 0.863 1.00 0.00 64 HIS A O 6
ATOM 12517 N N . PRO A 1 65 ? 13.310 15.880 1.919 1.00 0.00 65 PRO A N 6
ATOM 12518 C CA . PRO A 1 65 ? 14.397 16.121 2.868 1.00 0.00 65 PRO A CA 6
ATOM 12519 C C . PRO A 1 65 ? 14.472 15.034 3.908 1.00 0.00 65 PRO A C 6
ATOM 12520 O O . PRO A 1 65 ? 13.578 14.220 4.020 1.00 0.00 65 PRO A O 6
ATOM 12531 N N . TRP A 1 66 ? 15.588 14.960 4.577 1.00 0.00 66 TRP A N 6
ATOM 12532 C CA . TRP A 1 66 ? 15.744 14.012 5.657 1.00 0.00 66 TRP A CA 6
ATOM 12533 C C . TRP A 1 66 ? 15.510 14.745 6.972 1.00 0.00 66 TRP A C 6
ATOM 12534 O O . TRP A 1 66 ? 15.775 14.221 8.061 1.00 0.00 66 TRP A O 6
ATOM 12555 N N . MET A 1 67 ? 14.972 15.973 6.840 1.00 0.00 67 MET A N 6
ATOM 12556 C CA . MET A 1 67 ? 14.673 16.817 7.978 1.00 0.00 67 MET A CA 6
ATOM 12557 C C . MET A 1 67 ? 13.389 16.367 8.637 1.00 0.00 67 MET A C 6
ATOM 12558 O O . MET A 1 67 ? 13.311 16.272 9.866 1.00 0.00 67 MET A O 6
ATOM 12572 N N . LEU A 1 68 ? 12.391 16.081 7.809 1.00 0.00 68 LEU A N 6
ATOM 12573 C CA . LEU A 1 68 ? 11.133 15.588 8.312 1.00 0.00 68 LEU A CA 6
ATOM 12574 C C . LEU A 1 68 ? 10.845 14.204 7.722 1.00 0.00 68 LEU A C 6
ATOM 12575 O O . LEU A 1 68 ? 9.732 13.686 7.867 1.00 0.00 68 LEU A O 6
ATOM 12591 N N . TRP A 1 69 ? 11.863 13.597 7.050 1.00 0.00 69 TRP A N 6
ATOM 12592 C CA . TRP A 1 69 ? 11.665 12.285 6.438 1.00 0.00 69 TRP A CA 6
ATOM 12593 C C . TRP A 1 69 ? 12.751 11.297 6.853 1.00 0.00 69 TRP A C 6
ATOM 12594 O O . TRP A 1 69 ? 13.895 11.683 7.108 1.00 0.00 69 TRP A O 6
ATOM 12615 N N . MET A 1 70 ? 12.351 10.026 6.970 1.00 0.00 70 MET A N 6
ATOM 12616 C CA . MET A 1 70 ? 13.258 8.934 7.337 1.00 0.00 70 MET A CA 6
ATOM 12617 C C . MET A 1 70 ? 12.956 7.687 6.506 1.00 0.00 70 MET A C 6
ATOM 12618 O O . MET A 1 70 ? 13.874 6.961 6.113 1.00 0.00 70 MET A O 6
ATOM 12632 N N . ALA A 1 71 ? 11.662 7.464 6.222 1.00 0.00 71 ALA A N 6
ATOM 12633 C CA . ALA A 1 71 ? 11.216 6.312 5.426 1.00 0.00 71 ALA A CA 6
ATOM 12634 C C . ALA A 1 71 ? 11.203 6.637 3.933 1.00 0.00 71 ALA A C 6
ATOM 12635 O O . ALA A 1 71 ? 11.247 5.734 3.091 1.00 0.00 71 ALA A O 6
ATOM 12642 N N . GLY A 1 72 ? 11.152 7.935 3.626 1.00 0.00 72 GLY A N 6
ATOM 12643 C CA . GLY A 1 72 ? 11.153 8.399 2.246 1.00 0.00 72 GLY A CA 6
ATOM 12644 C C . GLY A 1 72 ? 9.768 8.655 1.676 1.00 0.00 72 GLY A C 6
ATOM 12645 O O . GLY A 1 72 ? 9.073 9.576 2.113 1.00 0.00 72 GLY A O 6
ATOM 12649 N N . ASN A 1 73 ? 9.376 7.828 0.694 1.00 0.00 73 ASN A N 6
ATOM 12650 C CA . ASN A 1 73 ? 8.088 7.947 0.015 1.00 0.00 73 ASN A CA 6
ATOM 12651 C C . ASN A 1 73 ? 6.946 7.336 0.818 1.00 0.00 73 ASN A C 6
ATOM 12652 O O . ASN A 1 73 ? 7.058 6.219 1.333 1.00 0.00 73 ASN A O 6
ATOM 12663 N N . ALA A 1 74 ? 5.829 8.068 0.875 1.00 0.00 74 ALA A N 6
ATOM 12664 C CA . ALA A 1 74 ? 4.645 7.628 1.599 1.00 0.00 74 ALA A CA 6
ATOM 12665 C C . ALA A 1 74 ? 3.376 8.156 0.951 1.00 0.00 74 ALA A C 6
ATOM 12666 O O . ALA A 1 74 ? 3.360 9.264 0.419 1.00 0.00 74 ALA A O 6
ATOM 12673 N N . VAL A 1 75 ? 2.308 7.357 1.017 1.00 0.00 75 VAL A N 6
ATOM 12674 C CA . VAL A 1 75 ? 1.021 7.732 0.435 1.00 0.00 75 VAL A CA 6
ATOM 12675 C C . VAL A 1 75 ? -0.108 7.326 1.362 1.00 0.00 75 VAL A C 6
ATOM 12676 O O . VAL A 1 75 ? -0.258 6.150 1.693 1.00 0.00 75 VAL A O 6
ATOM 12689 N N . LEU A 1 76 ? -0.897 8.304 1.760 1.00 0.00 76 LEU A N 6
ATOM 12690 C CA . LEU A 1 76 ? -2.041 8.059 2.599 1.00 0.00 76 LEU A CA 6
ATOM 12691 C C . LEU A 1 76 ? -3.253 8.508 1.853 1.00 0.00 76 LEU A C 6
ATOM 12692 O O . LEU A 1 76 ? -3.314 9.613 1.320 1.00 0.00 76 LEU A O 6
ATOM 12708 N N . ILE A 1 77 ? -4.194 7.611 1.828 1.00 0.00 77 ILE A N 6
ATOM 12709 C CA . ILE A 1 77 ? -5.431 7.761 1.110 1.00 0.00 77 ILE A CA 6
ATOM 12710 C C . ILE A 1 77 ? -6.591 7.186 1.918 1.00 0.00 77 ILE A C 6
ATOM 12711 O O . ILE A 1 77 ? -6.426 6.278 2.734 1.00 0.00 77 ILE A O 6
ATOM 12727 N N . GLN A 1 78 ? -7.747 7.773 1.684 1.00 0.00 78 GLN A N 6
ATOM 12728 C CA . GLN A 1 78 ? -8.985 7.376 2.289 1.00 0.00 78 GLN A CA 6
ATOM 12729 C C . GLN A 1 78 ? -9.751 6.514 1.290 1.00 0.00 78 GLN A C 6
ATOM 12730 O O . GLN A 1 78 ? -10.140 6.974 0.215 1.00 0.00 78 GLN A O 6
ATOM 12744 N N . HIS A 1 79 ? -9.941 5.269 1.675 1.00 0.00 79 HIS A N 6
ATOM 12745 C CA . HIS A 1 79 ? -10.628 4.270 0.856 1.00 0.00 79 HIS A CA 6
ATOM 12746 C C . HIS A 1 79 ? -12.113 4.528 0.679 1.00 0.00 79 HIS A C 6
ATOM 12747 O O . HIS A 1 79 ? -12.657 5.524 1.163 1.00 0.00 79 HIS A O 6
ATOM 12762 N N . ALA A 1 80 ? -12.748 3.589 -0.030 1.00 0.00 80 ALA A N 6
ATOM 12763 C CA . ALA A 1 80 ? -14.160 3.653 -0.350 1.00 0.00 80 ALA A CA 6
ATOM 12764 C C . ALA A 1 80 ? -15.078 3.555 0.875 1.00 0.00 80 ALA A C 6
ATOM 12765 O O . ALA A 1 80 ? -16.256 3.918 0.799 1.00 0.00 80 ALA A O 6
ATOM 12772 N N . ASP A 1 81 ? -14.528 3.075 1.991 1.00 0.00 81 ASP A N 6
ATOM 12773 C CA . ASP A 1 81 ? -15.279 2.919 3.225 1.00 0.00 81 ASP A CA 6
ATOM 12774 C C . ASP A 1 81 ? -15.024 4.091 4.163 1.00 0.00 81 ASP A C 6
ATOM 12775 O O . ASP A 1 81 ? -15.731 4.272 5.161 1.00 0.00 81 ASP A O 6
ATOM 12784 N N . GLY A 1 82 ? -14.006 4.880 3.819 1.00 0.00 82 GLY A N 6
ATOM 12785 C CA . GLY A 1 82 ? -13.649 6.048 4.590 1.00 0.00 82 GLY A CA 6
ATOM 12786 C C . GLY A 1 82 ? -12.410 5.822 5.418 1.00 0.00 82 GLY A C 6
ATOM 12787 O O . GLY A 1 82 ? -11.886 6.761 6.025 1.00 0.00 82 GLY A O 6
ATOM 12791 N N . MET A 1 83 ? -11.926 4.572 5.422 1.00 0.00 83 MET A N 6
ATOM 12792 C CA . MET A 1 83 ? -10.750 4.188 6.151 1.00 0.00 83 MET A CA 6
ATOM 12793 C C . MET A 1 83 ? -9.482 4.750 5.516 1.00 0.00 83 MET A C 6
ATOM 12794 O O . MET A 1 83 ? -9.507 5.192 4.363 1.00 0.00 83 MET A O 6
ATOM 12808 N N . HIS A 1 84 ? -8.382 4.727 6.266 1.00 0.00 84 HIS A N 6
ATOM 12809 C CA . HIS A 1 84 ? -7.140 5.253 5.762 1.00 0.00 84 HIS A CA 6
ATOM 12810 C C . HIS A 1 84 ? -6.178 4.132 5.396 1.00 0.00 84 HIS A C 6
ATOM 12811 O O . HIS A 1 84 ? -6.123 3.112 6.089 1.00 0.00 84 HIS A O 6
ATOM 12826 N N . THR A 1 85 ? -5.420 4.327 4.310 1.00 0.00 85 THR A N 6
ATOM 12827 C CA . THR A 1 85 ? -4.470 3.352 3.853 1.00 0.00 85 THR A CA 6
ATOM 12828 C C . THR A 1 85 ? -3.184 4.040 3.451 1.00 0.00 85 THR A C 6
ATOM 12829 O O . THR A 1 85 ? -3.194 4.993 2.665 1.00 0.00 85 THR A O 6
ATOM 12840 N N . GLY A 1 86 ? -2.090 3.562 4.014 1.00 0.00 86 GLY A N 6
ATOM 12841 C CA . GLY A 1 86 ? -0.792 4.107 3.704 1.00 0.00 86 GLY A CA 6
ATOM 12842 C C . GLY A 1 86 ? 0.010 3.175 2.827 1.00 0.00 86 GLY A C 6
ATOM 12843 O O . GLY A 1 86 ? -0.190 1.953 2.855 1.00 0.00 86 GLY A O 6
ATOM 12847 N N . TYR A 1 87 ? 0.939 3.768 2.074 1.00 0.00 87 TYR A N 6
ATOM 12848 C CA . TYR A 1 87 ? 1.816 3.071 1.169 1.00 0.00 87 TYR A CA 6
ATOM 12849 C C . TYR A 1 87 ? 3.192 3.708 1.383 1.00 0.00 87 TYR A C 6
ATOM 12850 O O . TYR A 1 87 ? 3.469 4.803 0.874 1.00 0.00 87 TYR A O 6
ATOM 12868 N N . ALA A 1 88 ? 4.034 3.053 2.183 1.00 0.00 88 ALA A N 6
ATOM 12869 C CA . ALA A 1 88 ? 5.353 3.605 2.494 1.00 0.00 88 ALA A CA 6
ATOM 12870 C C . ALA A 1 88 ? 6.495 2.740 1.974 1.00 0.00 88 ALA A C 6
ATOM 12871 O O . ALA A 1 88 ? 6.286 1.605 1.536 1.00 0.00 88 ALA A O 6
ATOM 12878 N N . HIS A 1 89 ? 7.722 3.301 2.055 1.00 0.00 89 HIS A N 6
ATOM 12879 C CA . HIS A 1 89 ? 8.965 2.660 1.577 1.00 0.00 89 HIS A CA 6
ATOM 12880 C C . HIS A 1 89 ? 8.949 2.490 0.048 1.00 0.00 89 HIS A C 6
ATOM 12881 O O . HIS A 1 89 ? 9.412 1.487 -0.494 1.00 0.00 89 HIS A O 6
ATOM 12896 N N . LEU A 1 90 ? 8.396 3.504 -0.625 1.00 0.00 90 LEU A N 6
ATOM 12897 C CA . LEU A 1 90 ? 8.315 3.562 -2.076 1.00 0.00 90 LEU A CA 6
ATOM 12898 C C . LEU A 1 90 ? 9.458 4.419 -2.630 1.00 0.00 90 LEU A C 6
ATOM 12899 O O . LEU A 1 90 ? 10.173 5.069 -1.861 1.00 0.00 90 LEU A O 6
ATOM 12915 N N . SER A 1 91 ? 9.641 4.403 -3.954 1.00 0.00 91 SER A N 6
ATOM 12916 C CA . SER A 1 91 ? 10.696 5.165 -4.592 1.00 0.00 91 SER A CA 6
ATOM 12917 C C . SER A 1 91 ? 10.149 6.408 -5.276 1.00 0.00 91 SER A C 6
ATOM 12918 O O . SER A 1 91 ? 10.914 7.318 -5.610 1.00 0.00 91 SER A O 6
ATOM 12926 N N . LYS A 1 92 ? 8.820 6.454 -5.471 1.00 0.00 92 LYS A N 6
ATOM 12927 C CA . LYS A 1 92 ? 8.184 7.570 -6.144 1.00 0.00 92 LYS A CA 6
ATOM 12928 C C . LYS A 1 92 ? 6.674 7.540 -6.002 1.00 0.00 92 LYS A C 6
ATOM 12929 O O . LYS A 1 92 ? 6.070 6.502 -5.720 1.00 0.00 92 LYS A O 6
ATOM 12948 N N . ILE A 1 93 ? 6.100 8.714 -6.211 1.00 0.00 93 ILE A N 6
ATOM 12949 C CA . ILE A 1 93 ? 4.673 8.934 -6.154 1.00 0.00 93 ILE A CA 6
ATOM 12950 C C . ILE A 1 93 ? 4.166 9.549 -7.454 1.00 0.00 93 ILE A C 6
ATOM 12951 O O . ILE A 1 93 ? 4.882 10.290 -8.135 1.00 0.00 93 ILE A O 6
ATOM 12967 N N . SER A 1 94 ? 2.928 9.212 -7.773 1.00 0.00 94 SER A N 6
ATOM 12968 C CA . SER A 1 94 ? 2.245 9.714 -8.941 1.00 0.00 94 SER A CA 6
ATOM 12969 C C . SER A 1 94 ? 1.080 10.601 -8.528 1.00 0.00 94 SER A C 6
ATOM 12970 O O . SER A 1 94 ? 0.412 11.213 -9.374 1.00 0.00 94 SER A O 6
ATOM 12978 N N . VAL A 1 95 ? 0.845 10.663 -7.220 1.00 0.00 95 VAL A N 6
ATOM 12979 C CA . VAL A 1 95 ? -0.238 11.393 -6.669 1.00 0.00 95 VAL A CA 6
ATOM 12980 C C . VAL A 1 95 ? 0.212 12.689 -5.992 1.00 0.00 95 VAL A C 6
ATOM 12981 O O . VAL A 1 95 ? 1.389 13.058 -6.029 1.00 0.00 95 VAL A O 6
ATOM 12994 N N . SER A 1 96 ? -0.756 13.364 -5.373 1.00 0.00 96 SER A N 6
ATOM 12995 C CA . SER A 1 96 ? -0.554 14.616 -4.687 1.00 0.00 96 SER A CA 6
ATOM 12996 C C . SER A 1 96 ? -1.585 14.742 -3.586 1.00 0.00 96 SER A C 6
ATOM 12997 O O . SER A 1 96 ? -2.711 14.251 -3.710 1.00 0.00 96 SER A O 6
ATOM 13005 N N . THR A 1 97 ? -1.195 15.430 -2.530 1.00 0.00 97 THR A N 6
ATOM 13006 C CA . THR A 1 97 ? -2.039 15.640 -1.358 1.00 0.00 97 THR A CA 6
ATOM 13007 C C . THR A 1 97 ? -3.333 16.386 -1.722 1.00 0.00 97 THR A C 6
ATOM 13008 O O . THR A 1 97 ? -3.285 17.431 -2.377 1.00 0.00 97 THR A O 6
ATOM 13019 N N . ASP A 1 98 ? -4.480 15.805 -1.311 1.00 0.00 98 ASP A N 6
ATOM 13020 C CA . ASP A 1 98 ? -5.834 16.365 -1.539 1.00 0.00 98 ASP A CA 6
ATOM 13021 C C . ASP A 1 98 ? -6.389 15.964 -2.911 1.00 0.00 98 ASP A C 6
ATOM 13022 O O . ASP A 1 98 ? -7.541 16.277 -3.232 1.00 0.00 98 ASP A O 6
ATOM 13031 N N . SER A 1 99 ? -5.574 15.255 -3.715 1.00 0.00 99 SER A N 6
ATOM 13032 C CA . SER A 1 99 ? -5.990 14.789 -5.023 1.00 0.00 99 SER A CA 6
ATOM 13033 C C . SER A 1 99 ? -6.835 13.531 -4.894 1.00 0.00 99 SER A C 6
ATOM 13034 O O . SER A 1 99 ? -6.653 12.751 -3.958 1.00 0.00 99 SER A O 6
ATOM 13042 N N . THR A 1 100 ? -7.771 13.352 -5.820 1.00 0.00 100 THR A N 6
ATOM 13043 C CA . THR A 1 100 ? -8.626 12.183 -5.830 1.00 0.00 100 THR A CA 6
ATOM 13044 C C . THR A 1 100 ? -7.949 11.005 -6.505 1.00 0.00 100 THR A C 6
ATOM 13045 O O . THR A 1 100 ? -7.185 11.176 -7.460 1.00 0.00 100 THR A O 6
ATOM 13056 N N . VAL A 1 101 ? -8.241 9.817 -5.997 1.00 0.00 101 VAL A N 6
ATOM 13057 C CA . VAL A 1 101 ? -7.673 8.608 -6.516 1.00 0.00 101 VAL A CA 6
ATOM 13058 C C . VAL A 1 101 ? -8.736 7.592 -6.909 1.00 0.00 101 VAL A C 6
ATOM 13059 O O . VAL A 1 101 ? -9.911 7.722 -6.552 1.00 0.00 101 VAL A O 6
ATOM 13072 N N . LYS A 1 102 ? -8.282 6.565 -7.630 1.00 0.00 102 LYS A N 6
ATOM 13073 C CA . LYS A 1 102 ? -9.102 5.497 -8.107 1.00 0.00 102 LYS A CA 6
ATOM 13074 C C . LYS A 1 102 ? -8.353 4.186 -8.006 1.00 0.00 102 LYS A C 6
ATOM 13075 O O . LYS A 1 102 ? -7.131 4.130 -8.152 1.00 0.00 102 LYS A O 6
ATOM 13094 N N . GLN A 1 103 ? -9.122 3.139 -7.768 1.00 0.00 103 GLN A N 6
ATOM 13095 C CA . GLN A 1 103 ? -8.618 1.786 -7.629 1.00 0.00 103 GLN A CA 6
ATOM 13096 C C . GLN A 1 103 ? -7.850 1.345 -8.879 1.00 0.00 103 GLN A C 6
ATOM 13097 O O . GLN A 1 103 ? -8.264 1.603 -10.013 1.00 0.00 103 GLN A O 6
ATOM 13111 N N . GLY A 1 104 ? -6.726 0.686 -8.625 1.00 0.00 104 GLY A N 6
ATOM 13112 C CA . GLY A 1 104 ? -5.850 0.182 -9.670 1.00 0.00 104 GLY A CA 6
ATOM 13113 C C . GLY A 1 104 ? -4.988 1.248 -10.325 1.00 0.00 104 GLY A C 6
ATOM 13114 O O . GLY A 1 104 ? -4.135 0.932 -11.155 1.00 0.00 104 GLY A O 6
ATOM 13118 N N . GLN A 1 105 ? -5.221 2.510 -9.951 1.00 0.00 105 GLN A N 6
ATOM 13119 C CA . GLN A 1 105 ? -4.479 3.641 -10.486 1.00 0.00 105 GLN A CA 6
ATOM 13120 C C . GLN A 1 105 ? -3.088 3.673 -9.902 1.00 0.00 105 GLN A C 6
ATOM 13121 O O . GLN A 1 105 ? -2.888 3.394 -8.720 1.00 0.00 105 GLN A O 6
ATOM 13135 N N . ILE A 1 106 ? -2.135 3.992 -10.763 1.00 0.00 106 ILE A N 6
ATOM 13136 C CA . ILE A 1 106 ? -0.752 4.057 -10.375 1.00 0.00 106 ILE A CA 6
ATOM 13137 C C . ILE A 1 106 ? -0.528 5.270 -9.481 1.00 0.00 106 ILE A C 6
ATOM 13138 O O . ILE A 1 106 ? -0.457 6.414 -9.942 1.00 0.00 106 ILE A O 6
ATOM 13154 N N . ILE A 1 107 ? -0.459 4.975 -8.199 1.00 0.00 107 ILE A N 6
ATOM 13155 C CA . ILE A 1 107 ? -0.270 5.964 -7.167 1.00 0.00 107 ILE A CA 6
ATOM 13156 C C . ILE A 1 107 ? 1.210 6.157 -6.784 1.00 0.00 107 ILE A C 6
ATOM 13157 O O . ILE A 1 107 ? 1.530 7.027 -5.966 1.00 0.00 107 ILE A O 6
ATOM 13173 N N . GLY A 1 108 ? 2.097 5.347 -7.375 1.00 0.00 108 GLY A N 6
ATOM 13174 C CA . GLY A 1 108 ? 3.511 5.453 -7.118 1.00 0.00 108 GLY A CA 6
ATOM 13175 C C . GLY A 1 108 ? 4.292 4.267 -7.644 1.00 0.00 108 GLY A C 6
ATOM 13176 O O . GLY A 1 108 ? 3.824 3.528 -8.513 1.00 0.00 108 GLY A O 6
ATOM 13180 N N . TYR A 1 109 ? 5.495 4.124 -7.108 1.00 0.00 109 TYR A N 6
ATOM 13181 C CA . TYR A 1 109 ? 6.430 3.068 -7.442 1.00 0.00 109 TYR A CA 6
ATOM 13182 C C . TYR A 1 109 ? 7.131 2.629 -6.167 1.00 0.00 109 TYR A C 6
ATOM 13183 O O . TYR A 1 109 ? 7.544 3.472 -5.367 1.00 0.00 109 TYR A O 6
ATOM 13201 N N . THR A 1 110 ? 7.280 1.316 -5.998 1.00 0.00 110 THR A N 6
ATOM 13202 C CA . THR A 1 110 ? 7.913 0.722 -4.821 1.00 0.00 110 THR A CA 6
ATOM 13203 C C . THR A 1 110 ? 9.364 1.179 -4.656 1.00 0.00 110 THR A C 6
ATOM 13204 O O . THR A 1 110 ? 10.016 1.527 -5.647 1.00 0.00 110 THR A O 6
ATOM 13215 N N . GLY A 1 111 ? 9.865 1.191 -3.408 1.00 0.00 111 GLY A N 6
ATOM 13216 C CA . GLY A 1 111 ? 11.230 1.621 -3.184 1.00 0.00 111 GLY A CA 6
ATOM 13217 C C . GLY A 1 111 ? 11.843 1.072 -1.927 1.00 0.00 111 GLY A C 6
ATOM 13218 O O . GLY A 1 111 ? 11.332 0.122 -1.328 1.00 0.00 111 GLY A O 6
ATOM 13222 N N . ALA A 1 112 ? 12.962 1.681 -1.546 1.00 0.00 112 ALA A N 6
ATOM 13223 C CA . ALA A 1 112 ? 13.686 1.323 -0.348 1.00 0.00 112 ALA A CA 6
ATOM 13224 C C . ALA A 1 112 ? 14.393 2.571 0.199 1.00 0.00 112 ALA A C 6
ATOM 13225 O O . ALA A 1 112 ? 15.571 2.537 0.581 1.00 0.00 112 ALA A O 6
ATOM 13232 N N . THR A 1 113 ? 13.640 3.678 0.228 1.00 0.00 113 THR A N 6
ATOM 13233 C CA . THR A 1 113 ? 14.150 4.985 0.666 1.00 0.00 113 THR A CA 6
ATOM 13234 C C . THR A 1 113 ? 14.256 5.125 2.194 1.00 0.00 113 THR A C 6
ATOM 13235 O O . THR A 1 113 ? 14.636 6.189 2.695 1.00 0.00 113 THR A O 6
ATOM 13246 N N . GLY A 1 114 ? 13.936 4.052 2.922 1.00 0.00 114 GLY A N 6
ATOM 13247 C CA . GLY A 1 114 ? 14.014 4.079 4.375 1.00 0.00 114 GLY A CA 6
ATOM 13248 C C . GLY A 1 114 ? 15.200 3.293 4.898 1.00 0.00 114 GLY A C 6
ATOM 13249 O O . GLY A 1 114 ? 16.100 2.936 4.129 1.00 0.00 114 GLY A O 6
ATOM 13253 N N . GLN A 1 115 ? 15.193 3.005 6.206 1.00 0.00 115 GLN A N 6
ATOM 13254 C CA . GLN A 1 115 ? 16.274 2.243 6.842 1.00 0.00 115 GLN A CA 6
ATOM 13255 C C . GLN A 1 115 ? 15.984 0.742 6.748 1.00 0.00 115 GLN A C 6
ATOM 13256 O O . GLN A 1 115 ? 15.322 0.156 7.616 1.00 0.00 115 GLN A O 6
ATOM 13270 N N . VAL A 1 116 ? 16.496 0.131 5.673 1.00 0.00 116 VAL A N 6
ATOM 13271 C CA . VAL A 1 116 ? 16.300 -1.295 5.397 1.00 0.00 116 VAL A CA 6
ATOM 13272 C C . VAL A 1 116 ? 17.400 -1.811 4.446 1.00 0.00 116 VAL A C 6
ATOM 13273 O O . VAL A 1 116 ? 18.056 -1.019 3.760 1.00 0.00 116 VAL A O 6
ATOM 13286 N N . THR A 1 117 ? 17.574 -3.137 4.405 1.00 0.00 117 THR A N 6
ATOM 13287 C CA . THR A 1 117 ? 18.586 -3.771 3.549 1.00 0.00 117 THR A CA 6
ATOM 13288 C C . THR A 1 117 ? 18.025 -4.131 2.168 1.00 0.00 117 THR A C 6
ATOM 13289 O O . THR A 1 117 ? 18.792 -4.381 1.232 1.00 0.00 117 THR A O 6
ATOM 13300 N N . GLY A 1 118 ? 16.691 -4.148 2.050 1.00 0.00 118 GLY A N 6
ATOM 13301 C CA . GLY A 1 118 ? 16.047 -4.474 0.786 1.00 0.00 118 GLY A CA 6
ATOM 13302 C C . GLY A 1 118 ? 14.759 -3.682 0.559 1.00 0.00 118 GLY A C 6
ATOM 13303 O O . GLY A 1 118 ? 14.175 -3.196 1.529 1.00 0.00 118 GLY A O 6
ATOM 13307 N N . PRO A 1 119 ? 14.270 -3.539 -0.715 1.00 0.00 119 PRO A N 6
ATOM 13308 C CA . PRO A 1 119 ? 13.028 -2.791 -1.022 1.00 0.00 119 PRO A CA 6
ATOM 13309 C C . PRO A 1 119 ? 11.780 -3.565 -0.608 1.00 0.00 119 PRO A C 6
ATOM 13310 O O . PRO A 1 119 ? 11.788 -4.799 -0.636 1.00 0.00 119 PRO A O 6
ATOM 13321 N N . HIS A 1 120 ? 10.721 -2.851 -0.171 1.00 0.00 120 HIS A N 6
ATOM 13322 C CA . HIS A 1 120 ? 9.489 -3.496 0.239 1.00 0.00 120 HIS A CA 6
ATOM 13323 C C . HIS A 1 120 ? 8.285 -2.552 0.170 1.00 0.00 120 HIS A C 6
ATOM 13324 O O . HIS A 1 120 ? 8.355 -1.456 -0.394 1.00 0.00 120 HIS A O 6
ATOM 13339 N N . LEU A 1 121 ? 7.187 -3.034 0.737 1.00 0.00 121 LEU A N 6
ATOM 13340 C CA . LEU A 1 121 ? 5.924 -2.359 0.757 1.00 0.00 121 LEU A CA 6
ATOM 13341 C C . LEU A 1 121 ? 5.390 -2.237 2.173 1.00 0.00 121 LEU A C 6
ATOM 13342 O O . LEU A 1 121 ? 5.368 -3.205 2.934 1.00 0.00 121 LEU A O 6
ATOM 13358 N N . HIS A 1 122 ? 4.972 -1.033 2.496 1.00 0.00 122 HIS A N 6
ATOM 13359 C CA . HIS A 1 122 ? 4.391 -0.731 3.776 1.00 0.00 122 HIS A CA 6
ATOM 13360 C C . HIS A 1 122 ? 2.923 -0.354 3.582 1.00 0.00 122 HIS A C 6
ATOM 13361 O O . HIS A 1 122 ? 2.608 0.728 3.079 1.00 0.00 122 HIS A O 6
ATOM 13375 N N . PHE A 1 123 ? 2.048 -1.237 4.037 1.00 0.00 123 PHE A N 6
ATOM 13376 C CA . PHE A 1 123 ? 0.617 -1.040 3.921 1.00 0.00 123 PHE A CA 6
ATOM 13377 C C . PHE A 1 123 ? -0.023 -0.946 5.311 1.00 0.00 123 PHE A C 6
ATOM 13378 O O . PHE A 1 123 ? -0.099 -1.936 6.047 1.00 0.00 123 PHE A O 6
ATOM 13395 N N . GLU A 1 124 ? -0.462 0.259 5.659 1.00 0.00 124 GLU A N 6
ATOM 13396 C CA . GLU A 1 124 ? -1.101 0.526 6.921 1.00 0.00 124 GLU A CA 6
ATOM 13397 C C . GLU A 1 124 ? -2.540 0.963 6.672 1.00 0.00 124 GLU A C 6
ATOM 13398 O O . GLU A 1 124 ? -2.806 1.889 5.914 1.00 0.00 124 GLU A O 6
ATOM 13410 N N . MET A 1 125 ? -3.443 0.281 7.340 1.00 0.00 125 MET A N 6
ATOM 13411 C CA . MET A 1 125 ? -4.854 0.521 7.250 1.00 0.00 125 MET A CA 6
ATOM 13412 C C . MET A 1 125 ? -5.366 0.919 8.617 1.00 0.00 125 MET A C 6
ATOM 13413 O O . MET A 1 125 ? -5.047 0.301 9.638 1.00 0.00 125 MET A O 6
ATOM 13427 N N . LEU A 1 126 ? -6.172 1.951 8.588 1.00 0.00 126 LEU A N 6
ATOM 13428 C CA . LEU A 1 126 ? -6.741 2.554 9.773 1.00 0.00 126 LEU A CA 6
ATOM 13429 C C . LEU A 1 126 ? -8.191 3.004 9.521 1.00 0.00 126 LEU A C 6
ATOM 13430 O O . LEU A 1 126 ? -8.624 3.041 8.370 1.00 0.00 126 LEU A O 6
ATOM 13446 N N . PRO A 1 127 ? -8.977 3.339 10.594 1.00 0.00 127 PRO A N 6
ATOM 13447 C CA . PRO A 1 127 ? -10.354 3.846 10.454 1.00 0.00 127 PRO A CA 6
ATOM 13448 C C . PRO A 1 127 ? -10.421 5.175 9.728 1.00 0.00 127 PRO A C 6
ATOM 13449 O O . PRO A 1 127 ? -9.396 5.727 9.319 1.00 0.00 127 PRO A O 6
ATOM 13460 N N . ALA A 1 128 ? -11.643 5.691 9.605 1.00 0.00 128 ALA A N 6
ATOM 13461 C CA . ALA A 1 128 ? -11.865 6.984 9.010 1.00 0.00 128 ALA A CA 6
ATOM 13462 C C . ALA A 1 128 ? -11.393 8.070 9.977 1.00 0.00 128 ALA A C 6
ATOM 13463 O O . ALA A 1 128 ? -10.989 9.163 9.570 1.00 0.00 128 ALA A O 6
ATOM 13470 N N . ASN A 1 129 ? -11.436 7.711 11.274 1.00 0.00 129 ASN A N 6
ATOM 13471 C CA . ASN A 1 129 ? -11.033 8.586 12.371 1.00 0.00 129 ASN A CA 6
ATOM 13472 C C . ASN A 1 129 ? -10.675 7.750 13.568 1.00 0.00 129 ASN A C 6
ATOM 13473 O O . ASN A 1 129 ? -11.544 7.294 14.324 1.00 0.00 129 ASN A O 6
ATOM 13484 N N . PRO A 1 130 ? -9.357 7.534 13.744 1.00 0.00 130 PRO A N 6
ATOM 13485 C CA . PRO A 1 130 ? -8.833 6.708 14.807 1.00 0.00 130 PRO A CA 6
ATOM 13486 C C . PRO A 1 130 ? -8.930 7.270 16.212 1.00 0.00 130 PRO A C 6
ATOM 13487 O O . PRO A 1 130 ? -9.147 8.466 16.431 1.00 0.00 130 PRO A O 6
ATOM 13498 N N . ASN A 1 131 ? -8.764 6.343 17.143 1.00 0.00 131 ASN A N 6
ATOM 13499 C CA . ASN A 1 131 ? -8.760 6.599 18.545 1.00 0.00 131 ASN A CA 6
ATOM 13500 C C . ASN A 1 131 ? -7.383 6.236 19.064 1.00 0.00 131 ASN A C 6
ATOM 13501 O O . ASN A 1 131 ? -7.199 5.250 19.792 1.00 0.00 131 ASN A O 6
ATOM 13512 N N . TRP A 1 132 ? -6.411 7.072 18.681 1.00 0.00 132 TRP A N 6
ATOM 13513 C CA . TRP A 1 132 ? -4.997 6.898 19.047 1.00 0.00 132 TRP A CA 6
ATOM 13514 C C . TRP A 1 132 ? -4.769 6.987 20.566 1.00 0.00 132 TRP A C 6
ATOM 13515 O O . TRP A 1 132 ? -3.632 7.095 21.043 1.00 0.00 132 TRP A O 6
ATOM 13536 N N . GLN A 1 133 ? -5.871 6.918 21.305 1.00 0.00 133 GLN A N 6
ATOM 13537 C CA . GLN A 1 133 ? -5.890 7.020 22.742 1.00 0.00 133 GLN A CA 6
ATOM 13538 C C . GLN A 1 133 ? -5.543 5.701 23.443 1.00 0.00 133 GLN A C 6
ATOM 13539 O O . GLN A 1 133 ? -6.082 5.361 24.505 1.00 0.00 133 GLN A O 6
ATOM 13553 N N . ASN A 1 134 ? -4.631 4.972 22.804 1.00 0.00 134 ASN A N 6
ATOM 13554 C CA . ASN A 1 134 ? -4.095 3.684 23.262 1.00 0.00 134 ASN A CA 6
ATOM 13555 C C . ASN A 1 134 ? -5.121 2.586 23.091 1.00 0.00 134 ASN A C 6
ATOM 13556 O O . ASN A 1 134 ? -6.255 2.703 23.567 1.00 0.00 134 ASN A O 6
ATOM 13567 N N . GLY A 1 135 ? -4.712 1.526 22.405 1.00 0.00 135 GLY A N 6
ATOM 13568 C CA . GLY A 1 135 ? -5.606 0.418 22.173 1.00 0.00 135 GLY A CA 6
ATOM 13569 C C . GLY A 1 135 ? -5.337 -0.313 20.873 1.00 0.00 135 GLY A C 6
ATOM 13570 O O . GLY A 1 135 ? -5.249 -1.545 20.869 1.00 0.00 135 GLY A O 6
ATOM 13574 N N . PHE A 1 136 ? -5.234 0.433 19.762 1.00 0.00 136 PHE A N 6
ATOM 13575 C CA . PHE A 1 136 ? -4.958 -0.164 18.443 1.00 0.00 136 PHE A CA 6
ATOM 13576 C C . PHE A 1 136 ? -4.243 0.819 17.526 1.00 0.00 136 PHE A C 6
ATOM 13577 O O . PHE A 1 136 ? -3.613 0.425 16.544 1.00 0.00 136 PHE A O 6
ATOM 13594 N N . SER A 1 137 ? -4.355 2.108 17.872 1.00 0.00 137 SER A N 6
ATOM 13595 C CA . SER A 1 137 ? -3.776 3.235 17.127 1.00 0.00 137 SER A CA 6
ATOM 13596 C C . SER A 1 137 ? -4.473 3.331 15.788 1.00 0.00 137 SER A C 6
ATOM 13597 O O . SER A 1 137 ? -4.005 3.973 14.842 1.00 0.00 137 SER A O 6
ATOM 13605 N N . GLY A 1 138 ? -5.638 2.677 15.766 1.00 0.00 138 GLY A N 6
ATOM 13606 C CA . GLY A 1 138 ? -6.479 2.630 14.603 1.00 0.00 138 GLY A CA 6
ATOM 13607 C C . GLY A 1 138 ? -5.985 1.649 13.561 1.00 0.00 138 GLY A C 6
ATOM 13608 O O . GLY A 1 138 ? -6.697 1.345 12.604 1.00 0.00 138 GLY A O 6
ATOM 13612 N N . ARG A 1 139 ? -4.759 1.144 13.736 1.00 0.00 139 ARG A N 6
ATOM 13613 C CA . ARG A 1 139 ? -4.208 0.205 12.762 1.00 0.00 139 ARG A CA 6
ATOM 13614 C C . ARG A 1 139 ? -4.711 -1.219 12.988 1.00 0.00 139 ARG A C 6
ATOM 13615 O O . ARG A 1 139 ? -4.626 -1.753 14.096 1.00 0.00 139 ARG A O 6
ATOM 13636 N N . ILE A 1 140 ? -5.248 -1.809 11.918 1.00 0.00 140 ILE A N 6
ATOM 13637 C CA . ILE A 1 140 ? -5.772 -3.171 11.972 1.00 0.00 140 ILE A CA 6
ATOM 13638 C C . ILE A 1 140 ? -5.172 -4.061 10.880 1.00 0.00 140 ILE A C 6
ATOM 13639 O O . ILE A 1 140 ? -4.295 -3.632 10.123 1.00 0.00 140 ILE A O 6
ATOM 13655 N N . ASP A 1 141 ? -5.692 -5.299 10.788 1.00 0.00 141 ASP A N 6
ATOM 13656 C CA . ASP A 1 141 ? -5.221 -6.304 9.834 1.00 0.00 141 ASP A CA 6
ATOM 13657 C C . ASP A 1 141 ? -5.595 -5.960 8.376 1.00 0.00 141 ASP A C 6
ATOM 13658 O O . ASP A 1 141 ? -6.729 -5.548 8.117 1.00 0.00 141 ASP A O 6
ATOM 13667 N N . PRO A 1 142 ? -4.633 -6.097 7.412 1.00 0.00 142 PRO A N 6
ATOM 13668 C CA . PRO A 1 142 ? -4.876 -5.815 5.981 1.00 0.00 142 PRO A CA 6
ATOM 13669 C C . PRO A 1 142 ? -5.669 -6.925 5.243 1.00 0.00 142 PRO A C 6
ATOM 13670 O O . PRO A 1 142 ? -5.624 -7.022 4.009 1.00 0.00 142 PRO A O 6
ATOM 13681 N N . THR A 1 143 ? -6.410 -7.742 6.011 1.00 0.00 143 THR A N 6
ATOM 13682 C CA . THR A 1 143 ? -7.218 -8.850 5.495 1.00 0.00 143 THR A CA 6
ATOM 13683 C C . THR A 1 143 ? -8.233 -8.417 4.437 1.00 0.00 143 THR A C 6
ATOM 13684 O O . THR A 1 143 ? -8.656 -9.227 3.606 1.00 0.00 143 THR A O 6
ATOM 13695 N N . GLY A 1 144 ? -8.616 -7.141 4.485 1.00 0.00 144 GLY A N 6
ATOM 13696 C CA . GLY A 1 144 ? -9.546 -6.583 3.504 1.00 0.00 144 GLY A CA 6
ATOM 13697 C C . GLY A 1 144 ? -8.860 -6.417 2.157 1.00 0.00 144 GLY A C 6
ATOM 13698 O O . GLY A 1 144 ? -9.505 -6.421 1.108 1.00 0.00 144 GLY A O 6
ATOM 13702 N N . TYR A 1 145 ? -7.528 -6.312 2.231 1.00 0.00 145 TYR A N 6
ATOM 13703 C CA . TYR A 1 145 ? -6.646 -6.167 1.086 1.00 0.00 145 TYR A CA 6
ATOM 13704 C C . TYR A 1 145 ? -6.077 -7.541 0.666 1.00 0.00 145 TYR A C 6
ATOM 13705 O O . TYR A 1 145 ? -5.456 -7.670 -0.394 1.00 0.00 145 TYR A O 6
ATOM 13723 N N . ILE A 1 146 ? -6.310 -8.554 1.510 1.00 0.00 146 ILE A N 6
ATOM 13724 C CA . ILE A 1 146 ? -5.847 -9.914 1.251 1.00 0.00 146 ILE A CA 6
ATOM 13725 C C . ILE A 1 146 ? -7.014 -10.815 0.810 1.00 0.00 146 ILE A C 6
ATOM 13726 O O . ILE A 1 146 ? -6.800 -11.925 0.313 1.00 0.00 146 ILE A O 6
ATOM 13742 N N . ALA A 1 147 ? -8.241 -10.316 0.983 1.00 0.00 147 ALA A N 6
ATOM 13743 C CA . ALA A 1 147 ? -9.459 -11.042 0.618 1.00 0.00 147 ALA A CA 6
ATOM 13744 C C . ALA A 1 147 ? -9.734 -10.992 -0.879 1.00 0.00 147 ALA A C 6
ATOM 13745 O O . ALA A 1 147 ? -10.365 -11.890 -1.443 1.00 0.00 147 ALA A O 6
ATOM 13752 N N . ASN A 1 148 ? -9.259 -9.920 -1.489 1.00 0.00 148 ASN A N 6
ATOM 13753 C CA . ASN A 1 148 ? -9.415 -9.664 -2.892 1.00 0.00 148 ASN A CA 6
ATOM 13754 C C . ASN A 1 148 ? -8.077 -9.817 -3.574 1.00 0.00 148 ASN A C 6
ATOM 13755 O O . ASN A 1 148 ? -7.862 -9.361 -4.706 1.00 0.00 148 ASN A O 6
ATOM 13766 N N . ALA A 1 149 ? -7.188 -10.483 -2.857 1.00 0.00 149 ALA A N 6
ATOM 13767 C CA . ALA A 1 149 ? -5.863 -10.714 -3.303 1.00 0.00 149 ALA A CA 6
ATOM 13768 C C . ALA A 1 149 ? -5.698 -12.071 -4.007 1.00 0.00 149 ALA A C 6
ATOM 13769 O O . ALA A 1 149 ? -6.348 -13.054 -3.643 1.00 0.00 149 ALA A O 6
ATOM 13776 N N . PRO A 1 150 ? -4.822 -12.110 -5.049 1.00 0.00 150 PRO A N 6
ATOM 13777 C CA . PRO A 1 150 ? -4.528 -13.317 -5.859 1.00 0.00 150 PRO A CA 6
ATOM 13778 C C . PRO A 1 150 ? -4.008 -14.518 -5.048 1.00 0.00 150 PRO A C 6
ATOM 13779 O O . PRO A 1 150 ? -3.819 -14.427 -3.835 1.00 0.00 150 PRO A O 6
ATOM 13790 N N . VAL A 1 151 ? -3.758 -15.625 -5.760 1.00 0.00 151 VAL A N 6
ATOM 13791 C CA . VAL A 1 151 ? -3.319 -16.878 -5.178 1.00 0.00 151 VAL A CA 6
ATOM 13792 C C . VAL A 1 151 ? -1.810 -17.040 -5.260 1.00 0.00 151 VAL A C 6
ATOM 13793 O O . VAL A 1 151 ? -1.193 -16.862 -6.314 1.00 0.00 151 VAL A O 6
ATOM 13806 N N . PHE A 1 152 ? -1.265 -17.422 -4.124 1.00 0.00 152 PHE A N 6
ATOM 13807 C CA . PHE A 1 152 ? 0.157 -17.687 -3.947 1.00 0.00 152 PHE A CA 6
ATOM 13808 C C . PHE A 1 152 ? 0.394 -19.208 -3.975 1.00 0.00 152 PHE A C 6
ATOM 13809 O O . PHE A 1 152 ? 0.226 -19.894 -2.960 1.00 0.00 152 PHE A O 6
ATOM 13826 N N . ASN A 1 153 ? 0.794 -19.720 -5.157 1.00 0.00 153 ASN A N 6
ATOM 13827 C CA . ASN A 1 153 ? 1.088 -21.162 -5.389 1.00 0.00 153 ASN A CA 6
ATOM 13828 C C . ASN A 1 153 ? -0.152 -22.071 -5.278 1.00 0.00 153 ASN A C 6
ATOM 13829 O O . ASN A 1 153 ? -0.247 -23.076 -5.988 1.00 0.00 153 ASN A O 6
ATOM 13840 N N . GLY A 1 154 ? -1.089 -21.706 -4.395 1.00 0.00 154 GLY A N 6
ATOM 13841 C CA . GLY A 1 154 ? -2.298 -22.492 -4.190 1.00 0.00 154 GLY A CA 6
ATOM 13842 C C . GLY A 1 154 ? -2.690 -22.542 -2.727 1.00 0.00 154 GLY A C 6
ATOM 13843 O O . GLY A 1 154 ? -2.567 -23.587 -2.082 1.00 0.00 154 GLY A O 6
ATOM 13847 N N . THR A 1 155 ? -3.168 -21.403 -2.209 1.00 0.00 155 THR A N 6
ATOM 13848 C CA . THR A 1 155 ? -3.565 -21.267 -0.827 1.00 0.00 155 THR A CA 6
ATOM 13849 C C . THR A 1 155 ? -5.046 -21.580 -0.634 1.00 0.00 155 THR A C 6
ATOM 13850 O O . THR A 1 155 ? -5.924 -20.787 -0.994 1.00 0.00 155 THR A O 6
ATOM 13861 N N . THR A 1 156 ? -5.292 -22.755 -0.077 1.00 0.00 156 THR A N 6
ATOM 13862 C CA . THR A 1 156 ? -6.648 -23.226 0.215 1.00 0.00 156 THR A CA 6
ATOM 13863 C C . THR A 1 156 ? -6.861 -23.344 1.733 1.00 0.00 156 THR A C 6
ATOM 13864 O O . THR A 1 156 ? -5.944 -23.785 2.434 1.00 0.00 156 THR A O 6
ATOM 13875 N N . PRO A 1 157 ? -8.058 -22.957 2.283 1.00 0.00 157 PRO A N 6
ATOM 13876 C CA . PRO A 1 157 ? -8.323 -23.049 3.721 1.00 0.00 157 PRO A CA 6
ATOM 13877 C C . PRO A 1 157 ? -8.763 -24.444 4.167 1.00 0.00 157 PRO A C 6
ATOM 13878 O O . PRO A 1 157 ? -8.278 -24.975 5.171 1.00 0.00 157 PRO A O 6
ATOM 13889 N N . THR A 1 158 ? -9.677 -25.018 3.393 1.00 0.00 158 THR A N 6
ATOM 13890 C CA . THR A 1 158 ? -10.235 -26.343 3.648 1.00 0.00 158 THR A CA 6
ATOM 13891 C C . THR A 1 158 ? -10.912 -26.882 2.386 1.00 0.00 158 THR A C 6
ATOM 13892 O O . THR A 1 158 ? -10.447 -27.849 1.775 1.00 0.00 158 THR A O 6
ATOM 13903 N N . GLU A 1 159 ? -12.011 -26.229 2.028 1.00 0.00 159 GLU A N 6
ATOM 13904 C CA . GLU A 1 159 ? -12.799 -26.569 0.852 1.00 0.00 159 GLU A CA 6
ATOM 13905 C C . GLU A 1 159 ? -12.265 -25.871 -0.402 1.00 0.00 159 GLU A C 6
ATOM 13906 O O . GLU A 1 159 ? -11.869 -26.582 -1.349 1.00 0.00 159 GLU A O 6
ATOM 13921 N N . MET A 1 1 ? -25.988 -28.494 -24.370 1.00 0.00 1 MET A N 7
ATOM 13922 C CA . MET A 1 1 ? -24.931 -27.651 -24.989 1.00 0.00 1 MET A CA 7
ATOM 13923 C C . MET A 1 1 ? -23.546 -28.236 -24.738 1.00 0.00 1 MET A C 7
ATOM 13924 O O . MET A 1 1 ? -23.258 -28.720 -23.640 1.00 0.00 1 MET A O 7
ATOM 13940 N N . ARG A 1 2 ? -22.695 -28.176 -25.769 1.00 0.00 2 ARG A N 7
ATOM 13941 C CA . ARG A 1 2 ? -21.326 -28.696 -25.690 1.00 0.00 2 ARG A CA 7
ATOM 13942 C C . ARG A 1 2 ? -20.339 -27.592 -25.312 1.00 0.00 2 ARG A C 7
ATOM 13943 O O . ARG A 1 2 ? -20.281 -26.545 -25.967 1.00 0.00 2 ARG A O 7
ATOM 13964 N N . GLY A 1 3 ? -19.571 -27.842 -24.246 1.00 0.00 3 GLY A N 7
ATOM 13965 C CA . GLY A 1 3 ? -18.585 -26.879 -23.771 1.00 0.00 3 GLY A CA 7
ATOM 13966 C C . GLY A 1 3 ? -17.642 -27.484 -22.750 1.00 0.00 3 GLY A C 7
ATOM 13967 O O . GLY A 1 3 ? -17.898 -27.408 -21.544 1.00 0.00 3 GLY A O 7
ATOM 13971 N N . SER A 1 4 ? -16.554 -28.086 -23.241 1.00 0.00 4 SER A N 7
ATOM 13972 C CA . SER A 1 4 ? -15.555 -28.723 -22.378 1.00 0.00 4 SER A CA 7
ATOM 13973 C C . SER A 1 4 ? -14.136 -28.261 -22.722 1.00 0.00 4 SER A C 7
ATOM 13974 O O . SER A 1 4 ? -13.292 -28.127 -21.831 1.00 0.00 4 SER A O 7
ATOM 13982 N N . HIS A 1 5 ? -13.884 -28.021 -24.017 1.00 0.00 5 HIS A N 7
ATOM 13983 C CA . HIS A 1 5 ? -12.566 -27.582 -24.494 1.00 0.00 5 HIS A CA 7
ATOM 13984 C C . HIS A 1 5 ? -12.433 -26.056 -24.493 1.00 0.00 5 HIS A C 7
ATOM 13985 O O . HIS A 1 5 ? -11.376 -25.523 -24.142 1.00 0.00 5 HIS A O 7
ATOM 14000 N N . HIS A 1 6 ? -13.511 -25.364 -24.885 1.00 0.00 6 HIS A N 7
ATOM 14001 C CA . HIS A 1 6 ? -13.520 -23.901 -24.947 1.00 0.00 6 HIS A CA 7
ATOM 14002 C C . HIS A 1 6 ? -14.147 -23.293 -23.692 1.00 0.00 6 HIS A C 7
ATOM 14003 O O . HIS A 1 6 ? -15.199 -23.746 -23.231 1.00 0.00 6 HIS A O 7
ATOM 14018 N N . HIS A 1 7 ? -13.480 -22.266 -23.150 1.00 0.00 7 HIS A N 7
ATOM 14019 C CA . HIS A 1 7 ? -13.948 -21.566 -21.950 1.00 0.00 7 HIS A CA 7
ATOM 14020 C C . HIS A 1 7 ? -13.862 -20.053 -22.141 1.00 0.00 7 HIS A C 7
ATOM 14021 O O . HIS A 1 7 ? -13.004 -19.562 -22.880 1.00 0.00 7 HIS A O 7
ATOM 14036 N N . HIS A 1 8 ? -14.756 -19.324 -21.463 1.00 0.00 8 HIS A N 7
ATOM 14037 C CA . HIS A 1 8 ? -14.798 -17.863 -21.550 1.00 0.00 8 HIS A CA 7
ATOM 14038 C C . HIS A 1 8 ? -14.110 -17.206 -20.352 1.00 0.00 8 HIS A C 7
ATOM 14039 O O . HIS A 1 8 ? -13.301 -16.291 -20.527 1.00 0.00 8 HIS A O 7
ATOM 14054 N N . HIS A 1 9 ? -14.437 -17.676 -19.140 1.00 0.00 9 HIS A N 7
ATOM 14055 C CA . HIS A 1 9 ? -13.853 -17.132 -17.912 1.00 0.00 9 HIS A CA 7
ATOM 14056 C C . HIS A 1 9 ? -13.332 -18.244 -17.007 1.00 0.00 9 HIS A C 7
ATOM 14057 O O . HIS A 1 9 ? -13.907 -19.335 -16.955 1.00 0.00 9 HIS A O 7
ATOM 14072 N N . HIS A 1 10 ? -12.227 -17.954 -16.307 1.00 0.00 10 HIS A N 7
ATOM 14073 C CA . HIS A 1 10 ? -11.600 -18.910 -15.386 1.00 0.00 10 HIS A CA 7
ATOM 14074 C C . HIS A 1 10 ? -11.161 -18.217 -14.090 1.00 0.00 10 HIS A C 7
ATOM 14075 O O . HIS A 1 10 ? -11.344 -18.764 -12.998 1.00 0.00 10 HIS A O 7
ATOM 14090 N N . GLY A 1 11 ? -10.585 -17.013 -14.224 1.00 0.00 11 GLY A N 7
ATOM 14091 C CA . GLY A 1 11 ? -10.126 -16.254 -13.068 1.00 0.00 11 GLY A CA 7
ATOM 14092 C C . GLY A 1 11 ? -8.623 -16.056 -13.067 1.00 0.00 11 GLY A C 7
ATOM 14093 O O . GLY A 1 11 ? -7.899 -16.776 -12.372 1.00 0.00 11 GLY A O 7
ATOM 14097 N N . SER A 1 12 ? -8.161 -15.073 -13.847 1.00 0.00 12 SER A N 7
ATOM 14098 C CA . SER A 1 12 ? -6.731 -14.764 -13.958 1.00 0.00 12 SER A CA 7
ATOM 14099 C C . SER A 1 12 ? -6.307 -13.645 -13.023 1.00 0.00 12 SER A C 7
ATOM 14100 O O . SER A 1 12 ? -7.137 -12.868 -12.542 1.00 0.00 12 SER A O 7
ATOM 14108 N N . ALA A 1 13 ? -4.991 -13.590 -12.767 1.00 0.00 13 ALA A N 7
ATOM 14109 C CA . ALA A 1 13 ? -4.388 -12.554 -11.955 1.00 0.00 13 ALA A CA 7
ATOM 14110 C C . ALA A 1 13 ? -2.878 -12.510 -12.182 1.00 0.00 13 ALA A C 7
ATOM 14111 O O . ALA A 1 13 ? -2.178 -13.499 -11.943 1.00 0.00 13 ALA A O 7
ATOM 14118 N N . THR A 1 14 ? -2.390 -11.353 -12.641 1.00 0.00 14 THR A N 7
ATOM 14119 C CA . THR A 1 14 ? -0.974 -11.150 -12.928 1.00 0.00 14 THR A CA 7
ATOM 14120 C C . THR A 1 14 ? -0.190 -10.638 -11.704 1.00 0.00 14 THR A C 7
ATOM 14121 O O . THR A 1 14 ? 1.044 -10.594 -11.730 1.00 0.00 14 THR A O 7
ATOM 14132 N N . TYR A 1 15 ? -0.917 -10.260 -10.648 1.00 0.00 15 TYR A N 7
ATOM 14133 C CA . TYR A 1 15 ? -0.319 -9.742 -9.439 1.00 0.00 15 TYR A CA 7
ATOM 14134 C C . TYR A 1 15 ? -0.288 -10.766 -8.339 1.00 0.00 15 TYR A C 7
ATOM 14135 O O . TYR A 1 15 ? -1.303 -11.382 -8.002 1.00 0.00 15 TYR A O 7
ATOM 14153 N N . THR A 1 16 ? 0.907 -10.920 -7.783 1.00 0.00 16 THR A N 7
ATOM 14154 C CA . THR A 1 16 ? 1.151 -11.876 -6.723 1.00 0.00 16 THR A CA 7
ATOM 14155 C C . THR A 1 16 ? 1.054 -11.248 -5.328 1.00 0.00 16 THR A C 7
ATOM 14156 O O . THR A 1 16 ? 1.198 -10.031 -5.174 1.00 0.00 16 THR A O 7
ATOM 14167 N N . ARG A 1 17 ? 0.812 -12.101 -4.320 1.00 0.00 17 ARG A N 7
ATOM 14168 C CA . ARG A 1 17 ? 0.699 -11.675 -2.937 1.00 0.00 17 ARG A CA 7
ATOM 14169 C C . ARG A 1 17 ? 2.016 -11.884 -2.169 1.00 0.00 17 ARG A C 7
ATOM 14170 O O . ARG A 1 17 ? 2.451 -13.027 -1.992 1.00 0.00 17 ARG A O 7
ATOM 14191 N N . PRO A 1 18 ? 2.690 -10.783 -1.717 1.00 0.00 18 PRO A N 7
ATOM 14192 C CA . PRO A 1 18 ? 3.941 -10.879 -0.935 1.00 0.00 18 PRO A CA 7
ATOM 14193 C C . PRO A 1 18 ? 3.722 -11.393 0.496 1.00 0.00 18 PRO A C 7
ATOM 14194 O O . PRO A 1 18 ? 4.661 -11.886 1.130 1.00 0.00 18 PRO A O 7
ATOM 14205 N N . LEU A 1 19 ? 2.481 -11.277 0.987 1.00 0.00 19 LEU A N 7
ATOM 14206 C CA . LEU A 1 19 ? 2.120 -11.717 2.320 1.00 0.00 19 LEU A CA 7
ATOM 14207 C C . LEU A 1 19 ? 0.829 -12.496 2.295 1.00 0.00 19 LEU A C 7
ATOM 14208 O O . LEU A 1 19 ? 0.276 -12.839 1.245 1.00 0.00 19 LEU A O 7
ATOM 14224 N N . ASP A 1 20 ? 0.393 -12.756 3.495 1.00 0.00 20 ASP A N 7
ATOM 14225 C CA . ASP A 1 20 ? -0.836 -13.437 3.791 1.00 0.00 20 ASP A CA 7
ATOM 14226 C C . ASP A 1 20 ? -1.625 -12.606 4.781 1.00 0.00 20 ASP A C 7
ATOM 14227 O O . ASP A 1 20 ? -2.855 -12.690 4.854 1.00 0.00 20 ASP A O 7
ATOM 14236 N N . THR A 1 21 ? -0.877 -11.789 5.540 1.00 0.00 21 THR A N 7
ATOM 14237 C CA . THR A 1 21 ? -1.427 -10.938 6.576 1.00 0.00 21 THR A CA 7
ATOM 14238 C C . THR A 1 21 ? -0.391 -9.907 7.091 1.00 0.00 21 THR A C 7
ATOM 14239 O O . THR A 1 21 ? 0.649 -9.681 6.484 1.00 0.00 21 THR A O 7
ATOM 14250 N N . GLY A 1 22 ? -0.758 -9.260 8.183 1.00 0.00 22 GLY A N 7
ATOM 14251 C CA . GLY A 1 22 ? 0.083 -8.295 8.879 1.00 0.00 22 GLY A CA 7
ATOM 14252 C C . GLY A 1 22 ? -0.673 -7.621 10.010 1.00 0.00 22 GLY A C 7
ATOM 14253 O O . GLY A 1 22 ? -1.569 -6.814 9.760 1.00 0.00 22 GLY A O 7
ATOM 14257 N N . ASN A 1 23 ? -0.288 -7.932 11.261 1.00 0.00 23 ASN A N 7
ATOM 14258 C CA . ASN A 1 23 ? -0.950 -7.382 12.449 1.00 0.00 23 ASN A CA 7
ATOM 14259 C C . ASN A 1 23 ? -0.033 -7.296 13.646 1.00 0.00 23 ASN A C 7
ATOM 14260 O O . ASN A 1 23 ? 0.552 -8.294 14.079 1.00 0.00 23 ASN A O 7
ATOM 14271 N N . ILE A 1 24 ? 0.054 -6.081 14.180 1.00 0.00 24 ILE A N 7
ATOM 14272 C CA . ILE A 1 24 ? 0.858 -5.810 15.362 1.00 0.00 24 ILE A CA 7
ATOM 14273 C C . ILE A 1 24 ? -0.062 -5.677 16.565 1.00 0.00 24 ILE A C 7
ATOM 14274 O O . ILE A 1 24 ? -0.085 -4.664 17.277 1.00 0.00 24 ILE A O 7
ATOM 14290 N N . THR A 1 25 ? -0.786 -6.740 16.774 1.00 0.00 25 THR A N 7
ATOM 14291 C CA . THR A 1 25 ? -1.736 -6.864 17.882 1.00 0.00 25 THR A CA 7
ATOM 14292 C C . THR A 1 25 ? -1.161 -7.740 18.997 1.00 0.00 25 THR A C 7
ATOM 14293 O O . THR A 1 25 ? -1.490 -7.563 20.174 1.00 0.00 25 THR A O 7
ATOM 14304 N N . THR A 1 26 ? -0.293 -8.668 18.599 1.00 0.00 26 THR A N 7
ATOM 14305 C CA . THR A 1 26 ? 0.350 -9.589 19.534 1.00 0.00 26 THR A CA 7
ATOM 14306 C C . THR A 1 26 ? 1.853 -9.316 19.606 1.00 0.00 26 THR A C 7
ATOM 14307 O O . THR A 1 26 ? 2.369 -8.867 20.634 1.00 0.00 26 THR A O 7
ATOM 14318 N N . GLY A 1 27 ? 2.521 -9.583 18.496 1.00 0.00 27 GLY A N 7
ATOM 14319 C CA . GLY A 1 27 ? 3.959 -9.381 18.387 1.00 0.00 27 GLY A CA 7
ATOM 14320 C C . GLY A 1 27 ? 4.439 -9.506 16.957 1.00 0.00 27 GLY A C 7
ATOM 14321 O O . GLY A 1 27 ? 4.217 -10.537 16.317 1.00 0.00 27 GLY A O 7
ATOM 14325 N N . PHE A 1 28 ? 5.119 -8.461 16.462 1.00 0.00 28 PHE A N 7
ATOM 14326 C CA . PHE A 1 28 ? 5.621 -8.430 15.091 1.00 0.00 28 PHE A CA 7
ATOM 14327 C C . PHE A 1 28 ? 6.839 -9.309 14.867 1.00 0.00 28 PHE A C 7
ATOM 14328 O O . PHE A 1 28 ? 7.536 -9.689 15.810 1.00 0.00 28 PHE A O 7
ATOM 14345 N N . ASN A 1 29 ? 7.020 -9.672 13.585 1.00 0.00 29 ASN A N 7
ATOM 14346 C CA . ASN A 1 29 ? 8.079 -10.549 13.098 1.00 0.00 29 ASN A CA 7
ATOM 14347 C C . ASN A 1 29 ? 9.513 -10.071 13.377 1.00 0.00 29 ASN A C 7
ATOM 14348 O O . ASN A 1 29 ? 10.439 -10.340 12.598 1.00 0.00 29 ASN A O 7
ATOM 14359 N N . GLY A 1 30 ? 9.684 -9.383 14.487 1.00 0.00 30 GLY A N 7
ATOM 14360 C CA . GLY A 1 30 ? 10.989 -8.883 14.871 1.00 0.00 30 GLY A CA 7
ATOM 14361 C C . GLY A 1 30 ? 11.118 -7.410 14.590 1.00 0.00 30 GLY A C 7
ATOM 14362 O O . GLY A 1 30 ? 12.161 -6.811 14.859 1.00 0.00 30 GLY A O 7
ATOM 14366 N N . TYR A 1 31 ? 10.051 -6.841 14.021 1.00 0.00 31 TYR A N 7
ATOM 14367 C CA . TYR A 1 31 ? 10.005 -5.403 13.722 1.00 0.00 31 TYR A CA 7
ATOM 14368 C C . TYR A 1 31 ? 9.148 -4.697 14.800 1.00 0.00 31 TYR A C 7
ATOM 14369 O O . TYR A 1 31 ? 7.941 -4.501 14.605 1.00 0.00 31 TYR A O 7
ATOM 14387 N N . PRO A 1 32 ? 9.753 -4.311 15.974 1.00 0.00 32 PRO A N 7
ATOM 14388 C CA . PRO A 1 32 ? 9.019 -3.662 17.076 1.00 0.00 32 PRO A CA 7
ATOM 14389 C C . PRO A 1 32 ? 8.754 -2.174 16.842 1.00 0.00 32 PRO A C 7
ATOM 14390 O O . PRO A 1 32 ? 9.616 -1.455 16.326 1.00 0.00 32 PRO A O 7
ATOM 14401 N N . GLY A 1 33 ? 7.551 -1.730 17.227 1.00 0.00 33 GLY A N 7
ATOM 14402 C CA . GLY A 1 33 ? 7.172 -0.323 17.074 1.00 0.00 33 GLY A CA 7
ATOM 14403 C C . GLY A 1 33 ? 6.495 -0.026 15.743 1.00 0.00 33 GLY A C 7
ATOM 14404 O O . GLY A 1 33 ? 6.171 1.127 15.448 1.00 0.00 33 GLY A O 7
ATOM 14408 N N . HIS A 1 34 ? 6.266 -1.086 14.958 1.00 0.00 34 HIS A N 7
ATOM 14409 C CA . HIS A 1 34 ? 5.644 -1.013 13.653 1.00 0.00 34 HIS A CA 7
ATOM 14410 C C . HIS A 1 34 ? 4.123 -0.901 13.802 1.00 0.00 34 HIS A C 7
ATOM 14411 O O . HIS A 1 34 ? 3.517 -1.636 14.585 1.00 0.00 34 HIS A O 7
ATOM 14425 N N . VAL A 1 35 ? 3.533 0.036 13.064 1.00 0.00 35 VAL A N 7
ATOM 14426 C CA . VAL A 1 35 ? 2.088 0.283 13.114 1.00 0.00 35 VAL A CA 7
ATOM 14427 C C . VAL A 1 35 ? 1.368 -0.309 11.899 1.00 0.00 35 VAL A C 7
ATOM 14428 O O . VAL A 1 35 ? 0.138 -0.370 11.875 1.00 0.00 35 VAL A O 7
ATOM 14441 N N . GLY A 1 36 ? 2.138 -0.748 10.900 1.00 0.00 36 GLY A N 7
ATOM 14442 C CA . GLY A 1 36 ? 1.568 -1.330 9.699 1.00 0.00 36 GLY A CA 7
ATOM 14443 C C . GLY A 1 36 ? 2.205 -2.652 9.353 1.00 0.00 36 GLY A C 7
ATOM 14444 O O . GLY A 1 36 ? 2.632 -3.395 10.241 1.00 0.00 36 GLY A O 7
ATOM 14448 N N . VAL A 1 37 ? 2.243 -2.948 8.060 1.00 0.00 37 VAL A N 7
ATOM 14449 C CA . VAL A 1 37 ? 2.833 -4.188 7.556 1.00 0.00 37 VAL A CA 7
ATOM 14450 C C . VAL A 1 37 ? 3.818 -3.890 6.405 1.00 0.00 37 VAL A C 7
ATOM 14451 O O . VAL A 1 37 ? 3.653 -2.907 5.677 1.00 0.00 37 VAL A O 7
ATOM 14464 N N . ASP A 1 38 ? 4.822 -4.761 6.249 1.00 0.00 38 ASP A N 7
ATOM 14465 C CA . ASP A 1 38 ? 5.841 -4.595 5.211 1.00 0.00 38 ASP A CA 7
ATOM 14466 C C . ASP A 1 38 ? 5.978 -5.848 4.363 1.00 0.00 38 ASP A C 7
ATOM 14467 O O . ASP A 1 38 ? 6.093 -6.963 4.881 1.00 0.00 38 ASP A O 7
ATOM 14476 N N . TYR A 1 39 ? 5.979 -5.627 3.044 1.00 0.00 39 TYR A N 7
ATOM 14477 C CA . TYR A 1 39 ? 6.055 -6.697 2.056 1.00 0.00 39 TYR A CA 7
ATOM 14478 C C . TYR A 1 39 ? 7.310 -6.571 1.202 1.00 0.00 39 TYR A C 7
ATOM 14479 O O . TYR A 1 39 ? 7.448 -5.634 0.402 1.00 0.00 39 TYR A O 7
ATOM 14497 N N . ALA A 1 40 ? 8.218 -7.519 1.386 1.00 0.00 40 ALA A N 7
ATOM 14498 C CA . ALA A 1 40 ? 9.465 -7.587 0.617 1.00 0.00 40 ALA A CA 7
ATOM 14499 C C . ALA A 1 40 ? 9.192 -7.740 -0.891 1.00 0.00 40 ALA A C 7
ATOM 14500 O O . ALA A 1 40 ? 8.897 -8.838 -1.383 1.00 0.00 40 ALA A O 7
ATOM 14507 N N . VAL A 1 41 ? 9.284 -6.614 -1.604 1.00 0.00 41 VAL A N 7
ATOM 14508 C CA . VAL A 1 41 ? 9.047 -6.561 -3.039 1.00 0.00 41 VAL A CA 7
ATOM 14509 C C . VAL A 1 41 ? 10.038 -5.561 -3.681 1.00 0.00 41 VAL A C 7
ATOM 14510 O O . VAL A 1 41 ? 10.153 -4.428 -3.205 1.00 0.00 41 VAL A O 7
ATOM 14523 N N . PRO A 1 42 ? 10.772 -5.970 -4.759 1.00 0.00 42 PRO A N 7
ATOM 14524 C CA . PRO A 1 42 ? 11.762 -5.108 -5.449 1.00 0.00 42 PRO A CA 7
ATOM 14525 C C . PRO A 1 42 ? 11.285 -3.714 -5.814 1.00 0.00 42 PRO A C 7
ATOM 14526 O O . PRO A 1 42 ? 10.155 -3.489 -6.255 1.00 0.00 42 PRO A O 7
ATOM 14537 N N . VAL A 1 43 ? 12.224 -2.804 -5.607 1.00 0.00 43 VAL A N 7
ATOM 14538 C CA . VAL A 1 43 ? 12.092 -1.375 -5.838 1.00 0.00 43 VAL A CA 7
ATOM 14539 C C . VAL A 1 43 ? 11.929 -1.011 -7.320 1.00 0.00 43 VAL A C 7
ATOM 14540 O O . VAL A 1 43 ? 12.618 -1.564 -8.185 1.00 0.00 43 VAL A O 7
ATOM 14553 N N . GLY A 1 44 ? 11.009 -0.079 -7.582 1.00 0.00 44 GLY A N 7
ATOM 14554 C CA . GLY A 1 44 ? 10.785 0.387 -8.927 1.00 0.00 44 GLY A CA 7
ATOM 14555 C C . GLY A 1 44 ? 9.551 -0.200 -9.583 1.00 0.00 44 GLY A C 7
ATOM 14556 O O . GLY A 1 44 ? 9.283 0.084 -10.755 1.00 0.00 44 GLY A O 7
ATOM 14560 N N . THR A 1 45 ? 8.802 -1.018 -8.833 1.00 0.00 45 THR A N 7
ATOM 14561 C CA . THR A 1 45 ? 7.590 -1.633 -9.333 1.00 0.00 45 THR A CA 7
ATOM 14562 C C . THR A 1 45 ? 6.389 -0.698 -9.096 1.00 0.00 45 THR A C 7
ATOM 14563 O O . THR A 1 45 ? 6.225 -0.199 -7.980 1.00 0.00 45 THR A O 7
ATOM 14574 N N . PRO A 1 46 ? 5.520 -0.445 -10.129 1.00 0.00 46 PRO A N 7
ATOM 14575 C CA . PRO A 1 46 ? 4.356 0.451 -9.977 1.00 0.00 46 PRO A CA 7
ATOM 14576 C C . PRO A 1 46 ? 3.369 -0.027 -8.911 1.00 0.00 46 PRO A C 7
ATOM 14577 O O . PRO A 1 46 ? 2.939 -1.185 -8.916 1.00 0.00 46 PRO A O 7
ATOM 14588 N N . VAL A 1 47 ? 3.035 0.885 -7.997 1.00 0.00 47 VAL A N 7
ATOM 14589 C CA . VAL A 1 47 ? 2.108 0.624 -6.926 1.00 0.00 47 VAL A CA 7
ATOM 14590 C C . VAL A 1 47 ? 0.770 1.195 -7.292 1.00 0.00 47 VAL A C 7
ATOM 14591 O O . VAL A 1 47 ? 0.631 2.386 -7.591 1.00 0.00 47 VAL A O 7
ATOM 14604 N N . ARG A 1 48 ? -0.188 0.301 -7.277 1.00 0.00 48 ARG A N 7
ATOM 14605 C CA . ARG A 1 48 ? -1.547 0.622 -7.602 1.00 0.00 48 ARG A CA 7
ATOM 14606 C C . ARG A 1 48 ? -2.400 0.758 -6.366 1.00 0.00 48 ARG A C 7
ATOM 14607 O O . ARG A 1 48 ? -2.146 0.120 -5.339 1.00 0.00 48 ARG A O 7
ATOM 14628 N N . ALA A 1 49 ? -3.441 1.583 -6.498 1.00 0.00 49 ALA A N 7
ATOM 14629 C CA . ALA A 1 49 ? -4.359 1.856 -5.414 1.00 0.00 49 ALA A CA 7
ATOM 14630 C C . ALA A 1 49 ? -5.268 0.663 -5.152 1.00 0.00 49 ALA A C 7
ATOM 14631 O O . ALA A 1 49 ? -5.930 0.161 -6.059 1.00 0.00 49 ALA A O 7
ATOM 14638 N N . VAL A 1 50 ? -5.248 0.186 -3.912 1.00 0.00 50 VAL A N 7
ATOM 14639 C CA . VAL A 1 50 ? -6.067 -0.965 -3.504 1.00 0.00 50 VAL A CA 7
ATOM 14640 C C . VAL A 1 50 ? -7.582 -0.650 -3.503 1.00 0.00 50 VAL A C 7
ATOM 14641 O O . VAL A 1 50 ? -8.409 -1.566 -3.493 1.00 0.00 50 VAL A O 7
ATOM 14654 N N . ALA A 1 51 ? -7.930 0.645 -3.535 1.00 0.00 51 ALA A N 7
ATOM 14655 C CA . ALA A 1 51 ? -9.315 1.103 -3.556 1.00 0.00 51 ALA A CA 7
ATOM 14656 C C . ALA A 1 51 ? -9.376 2.599 -3.797 1.00 0.00 51 ALA A C 7
ATOM 14657 O O . ALA A 1 51 ? -8.518 3.353 -3.331 1.00 0.00 51 ALA A O 7
ATOM 14664 N N . ASN A 1 52 ? -10.390 3.007 -4.561 1.00 0.00 52 ASN A N 7
ATOM 14665 C CA . ASN A 1 52 ? -10.635 4.398 -4.896 1.00 0.00 52 ASN A CA 7
ATOM 14666 C C . ASN A 1 52 ? -10.911 5.255 -3.656 1.00 0.00 52 ASN A C 7
ATOM 14667 O O . ASN A 1 52 ? -11.357 4.741 -2.626 1.00 0.00 52 ASN A O 7
ATOM 14678 N N . GLY A 1 53 ? -10.647 6.554 -3.781 1.00 0.00 53 GLY A N 7
ATOM 14679 C CA . GLY A 1 53 ? -10.859 7.475 -2.674 1.00 0.00 53 GLY A CA 7
ATOM 14680 C C . GLY A 1 53 ? -10.262 8.848 -2.909 1.00 0.00 53 GLY A C 7
ATOM 14681 O O . GLY A 1 53 ? -10.537 9.485 -3.931 1.00 0.00 53 GLY A O 7
ATOM 14685 N N . THR A 1 54 ? -9.433 9.293 -1.955 1.00 0.00 54 THR A N 7
ATOM 14686 C CA . THR A 1 54 ? -8.804 10.584 -1.988 1.00 0.00 54 THR A CA 7
ATOM 14687 C C . THR A 1 54 ? -7.428 10.500 -1.335 1.00 0.00 54 THR A C 7
ATOM 14688 O O . THR A 1 54 ? -7.256 9.817 -0.326 1.00 0.00 54 THR A O 7
ATOM 14699 N N . VAL A 1 55 ? -6.471 11.218 -1.917 1.00 0.00 55 VAL A N 7
ATOM 14700 C CA . VAL A 1 55 ? -5.104 11.276 -1.439 1.00 0.00 55 VAL A CA 7
ATOM 14701 C C . VAL A 1 55 ? -5.008 12.347 -0.348 1.00 0.00 55 VAL A C 7
ATOM 14702 O O . VAL A 1 55 ? -5.203 13.536 -0.602 1.00 0.00 55 VAL A O 7
ATOM 14715 N N . LYS A 1 56 ? -4.749 11.888 0.853 1.00 0.00 56 LYS A N 7
ATOM 14716 C CA . LYS A 1 56 ? -4.611 12.749 2.033 1.00 0.00 56 LYS A CA 7
ATOM 14717 C C . LYS A 1 56 ? -3.147 13.081 2.288 1.00 0.00 56 LYS A C 7
ATOM 14718 O O . LYS A 1 56 ? -2.826 13.988 3.063 1.00 0.00 56 LYS A O 7
ATOM 14737 N N . PHE A 1 57 ? -2.272 12.316 1.633 1.00 0.00 57 PHE A N 7
ATOM 14738 C CA . PHE A 1 57 ? -0.831 12.480 1.730 1.00 0.00 57 PHE A CA 7
ATOM 14739 C C . PHE A 1 57 ? -0.153 11.910 0.493 1.00 0.00 57 PHE A C 7
ATOM 14740 O O . PHE A 1 57 ? -0.539 10.858 -0.026 1.00 0.00 57 PHE A O 7
ATOM 14757 N N . ALA A 1 58 ? 0.862 12.634 0.050 1.00 0.00 58 ALA A N 7
ATOM 14758 C CA . ALA A 1 58 ? 1.663 12.293 -1.108 1.00 0.00 58 ALA A CA 7
ATOM 14759 C C . ALA A 1 58 ? 3.083 12.809 -0.897 1.00 0.00 58 ALA A C 7
ATOM 14760 O O . ALA A 1 58 ? 3.409 13.964 -1.202 1.00 0.00 58 ALA A O 7
ATOM 14767 N N . GLY A 1 59 ? 3.909 11.929 -0.342 1.00 0.00 59 GLY A N 7
ATOM 14768 C CA . GLY A 1 59 ? 5.302 12.235 -0.067 1.00 0.00 59 GLY A CA 7
ATOM 14769 C C . GLY A 1 59 ? 6.215 11.803 -1.192 1.00 0.00 59 GLY A C 7
ATOM 14770 O O . GLY A 1 59 ? 6.698 10.663 -1.206 1.00 0.00 59 GLY A O 7
ATOM 14774 N N . ASN A 1 60 ? 6.443 12.738 -2.126 1.00 0.00 60 ASN A N 7
ATOM 14775 C CA . ASN A 1 60 ? 7.280 12.523 -3.308 1.00 0.00 60 ASN A CA 7
ATOM 14776 C C . ASN A 1 60 ? 8.757 12.407 -2.972 1.00 0.00 60 ASN A C 7
ATOM 14777 O O . ASN A 1 60 ? 9.365 13.302 -2.379 1.00 0.00 60 ASN A O 7
ATOM 14788 N N . GLY A 1 61 ? 9.296 11.268 -3.377 1.00 0.00 61 GLY A N 7
ATOM 14789 C CA . GLY A 1 61 ? 10.700 10.929 -3.167 1.00 0.00 61 GLY A CA 7
ATOM 14790 C C . GLY A 1 61 ? 11.637 11.564 -4.182 1.00 0.00 61 GLY A C 7
ATOM 14791 O O . GLY A 1 61 ? 12.853 11.370 -4.117 1.00 0.00 61 GLY A O 7
ATOM 14795 N N . ALA A 1 62 ? 11.064 12.319 -5.125 1.00 0.00 62 ALA A N 7
ATOM 14796 C CA . ALA A 1 62 ? 11.829 12.979 -6.174 1.00 0.00 62 ALA A CA 7
ATOM 14797 C C . ALA A 1 62 ? 12.597 14.195 -5.668 1.00 0.00 62 ALA A C 7
ATOM 14798 O O . ALA A 1 62 ? 13.690 14.496 -6.157 1.00 0.00 62 ALA A O 7
ATOM 14805 N N . ASN A 1 63 ? 12.014 14.876 -4.685 1.00 0.00 63 ASN A N 7
ATOM 14806 C CA . ASN A 1 63 ? 12.605 16.077 -4.118 1.00 0.00 63 ASN A CA 7
ATOM 14807 C C . ASN A 1 63 ? 12.462 16.120 -2.594 1.00 0.00 63 ASN A C 7
ATOM 14808 O O . ASN A 1 63 ? 12.433 17.205 -1.995 1.00 0.00 63 ASN A O 7
ATOM 14819 N N . HIS A 1 64 ? 12.367 14.947 -1.962 1.00 0.00 64 HIS A N 7
ATOM 14820 C CA . HIS A 1 64 ? 12.189 14.870 -0.540 1.00 0.00 64 HIS A CA 7
ATOM 14821 C C . HIS A 1 64 ? 13.505 14.999 0.268 1.00 0.00 64 HIS A C 7
ATOM 14822 O O . HIS A 1 64 ? 14.380 14.132 0.172 1.00 0.00 64 HIS A O 7
ATOM 14837 N N . PRO A 1 65 ? 13.670 16.100 1.071 1.00 0.00 65 PRO A N 7
ATOM 14838 C CA . PRO A 1 65 ? 14.839 16.321 1.930 1.00 0.00 65 PRO A CA 7
ATOM 14839 C C . PRO A 1 65 ? 14.907 15.333 3.066 1.00 0.00 65 PRO A C 7
ATOM 14840 O O . PRO A 1 65 ? 13.948 14.643 3.354 1.00 0.00 65 PRO A O 7
ATOM 14851 N N . TRP A 1 66 ? 16.071 15.221 3.655 1.00 0.00 66 TRP A N 7
ATOM 14852 C CA . TRP A 1 66 ? 16.246 14.365 4.812 1.00 0.00 66 TRP A CA 7
ATOM 14853 C C . TRP A 1 66 ? 16.113 15.217 6.063 1.00 0.00 66 TRP A C 7
ATOM 14854 O O . TRP A 1 66 ? 16.413 14.779 7.181 1.00 0.00 66 TRP A O 7
ATOM 14875 N N . MET A 1 67 ? 15.623 16.449 5.850 1.00 0.00 67 MET A N 7
ATOM 14876 C CA . MET A 1 67 ? 15.415 17.397 6.921 1.00 0.00 67 MET A CA 7
ATOM 14877 C C . MET A 1 67 ? 14.145 17.057 7.665 1.00 0.00 67 MET A C 7
ATOM 14878 O O . MET A 1 67 ? 14.111 17.079 8.900 1.00 0.00 67 MET A O 7
ATOM 14892 N N . LEU A 1 68 ? 13.110 16.722 6.900 1.00 0.00 68 LEU A N 7
ATOM 14893 C CA . LEU A 1 68 ? 11.856 16.322 7.483 1.00 0.00 68 LEU A CA 7
ATOM 14894 C C . LEU A 1 68 ? 11.431 14.958 6.921 1.00 0.00 68 LEU A C 7
ATOM 14895 O O . LEU A 1 68 ? 10.271 14.559 7.075 1.00 0.00 68 LEU A O 7
ATOM 14911 N N . TRP A 1 69 ? 12.380 14.229 6.261 1.00 0.00 69 TRP A N 7
ATOM 14912 C CA . TRP A 1 69 ? 12.036 12.919 5.678 1.00 0.00 69 TRP A CA 7
ATOM 14913 C C . TRP A 1 69 ? 13.118 11.862 5.926 1.00 0.00 69 TRP A C 7
ATOM 14914 O O . TRP A 1 69 ? 14.218 11.930 5.366 1.00 0.00 69 TRP A O 7
ATOM 14935 N N . MET A 1 70 ? 12.769 10.850 6.730 1.00 0.00 70 MET A N 7
ATOM 14936 C CA . MET A 1 70 ? 13.691 9.754 7.050 1.00 0.00 70 MET A CA 7
ATOM 14937 C C . MET A 1 70 ? 13.250 8.431 6.413 1.00 0.00 70 MET A C 7
ATOM 14938 O O . MET A 1 70 ? 14.095 7.630 6.005 1.00 0.00 70 MET A O 7
ATOM 14952 N N . ALA A 1 71 ? 11.926 8.222 6.305 1.00 0.00 71 ALA A N 7
ATOM 14953 C CA . ALA A 1 71 ? 11.372 6.978 5.744 1.00 0.00 71 ALA A CA 7
ATOM 14954 C C . ALA A 1 71 ? 11.271 6.996 4.218 1.00 0.00 71 ALA A C 7
ATOM 14955 O O . ALA A 1 71 ? 11.163 5.938 3.595 1.00 0.00 71 ALA A O 7
ATOM 14962 N N . GLY A 1 72 ? 11.310 8.193 3.634 1.00 0.00 72 GLY A N 7
ATOM 14963 C CA . GLY A 1 72 ? 11.236 8.331 2.184 1.00 0.00 72 GLY A CA 7
ATOM 14964 C C . GLY A 1 72 ? 9.854 8.700 1.669 1.00 0.00 72 GLY A C 7
ATOM 14965 O O . GLY A 1 72 ? 9.260 9.685 2.115 1.00 0.00 72 GLY A O 7
ATOM 14969 N N . ASN A 1 73 ? 9.358 7.894 0.716 1.00 0.00 73 ASN A N 7
ATOM 14970 C CA . ASN A 1 73 ? 8.059 8.092 0.083 1.00 0.00 73 ASN A CA 7
ATOM 14971 C C . ASN A 1 73 ? 6.911 7.558 0.927 1.00 0.00 73 ASN A C 7
ATOM 14972 O O . ASN A 1 73 ? 7.041 6.524 1.593 1.00 0.00 73 ASN A O 7
ATOM 14983 N N . ALA A 1 74 ? 5.771 8.250 0.848 1.00 0.00 74 ALA A N 7
ATOM 14984 C CA . ALA A 1 74 ? 4.575 7.869 1.586 1.00 0.00 74 ALA A CA 7
ATOM 14985 C C . ALA A 1 74 ? 3.314 8.325 0.873 1.00 0.00 74 ALA A C 7
ATOM 14986 O O . ALA A 1 74 ? 3.290 9.389 0.257 1.00 0.00 74 ALA A O 7
ATOM 14993 N N . VAL A 1 75 ? 2.264 7.506 0.973 1.00 0.00 75 VAL A N 7
ATOM 14994 C CA . VAL A 1 75 ? 0.978 7.809 0.351 1.00 0.00 75 VAL A CA 7
ATOM 14995 C C . VAL A 1 75 ? -0.145 7.425 1.295 1.00 0.00 75 VAL A C 7
ATOM 14996 O O . VAL A 1 75 ? -0.277 6.263 1.682 1.00 0.00 75 VAL A O 7
ATOM 15009 N N . LEU A 1 76 ? -0.951 8.410 1.644 1.00 0.00 76 LEU A N 7
ATOM 15010 C CA . LEU A 1 76 ? -2.088 8.198 2.505 1.00 0.00 76 LEU A CA 7
ATOM 15011 C C . LEU A 1 76 ? -3.307 8.629 1.761 1.00 0.00 76 LEU A C 7
ATOM 15012 O O . LEU A 1 76 ? -3.383 9.733 1.223 1.00 0.00 76 LEU A O 7
ATOM 15028 N N . ILE A 1 77 ? -4.235 7.719 1.745 1.00 0.00 77 ILE A N 7
ATOM 15029 C CA . ILE A 1 77 ? -5.478 7.849 1.033 1.00 0.00 77 ILE A CA 7
ATOM 15030 C C . ILE A 1 77 ? -6.636 7.311 1.868 1.00 0.00 77 ILE A C 7
ATOM 15031 O O . ILE A 1 77 ? -6.471 6.436 2.722 1.00 0.00 77 ILE A O 7
ATOM 15047 N N . GLN A 1 78 ? -7.788 7.896 1.614 1.00 0.00 78 GLN A N 7
ATOM 15048 C CA . GLN A 1 78 ? -9.029 7.533 2.239 1.00 0.00 78 GLN A CA 7
ATOM 15049 C C . GLN A 1 78 ? -9.824 6.651 1.283 1.00 0.00 78 GLN A C 7
ATOM 15050 O O . GLN A 1 78 ? -10.210 7.070 0.189 1.00 0.00 78 GLN A O 7
ATOM 15064 N N . HIS A 1 79 ? -10.049 5.434 1.734 1.00 0.00 79 HIS A N 7
ATOM 15065 C CA . HIS A 1 79 ? -10.774 4.412 0.980 1.00 0.00 79 HIS A CA 7
ATOM 15066 C C . HIS A 1 79 ? -12.260 4.685 0.832 1.00 0.00 79 HIS A C 7
ATOM 15067 O O . HIS A 1 79 ? -12.775 5.722 1.258 1.00 0.00 79 HIS A O 7
ATOM 15082 N N . ALA A 1 80 ? -12.929 3.708 0.211 1.00 0.00 80 ALA A N 7
ATOM 15083 C CA . ALA A 1 80 ? -14.348 3.769 -0.084 1.00 0.00 80 ALA A CA 7
ATOM 15084 C C . ALA A 1 80 ? -15.253 3.781 1.154 1.00 0.00 80 ALA A C 7
ATOM 15085 O O . ALA A 1 80 ? -16.421 4.170 1.064 1.00 0.00 80 ALA A O 7
ATOM 15092 N N . ASP A 1 81 ? -14.706 3.369 2.295 1.00 0.00 81 ASP A N 7
ATOM 15093 C CA . ASP A 1 81 ? -15.455 3.322 3.543 1.00 0.00 81 ASP A CA 7
ATOM 15094 C C . ASP A 1 81 ? -15.104 4.506 4.436 1.00 0.00 81 ASP A C 7
ATOM 15095 O O . ASP A 1 81 ? -15.762 4.751 5.454 1.00 0.00 81 ASP A O 7
ATOM 15104 N N . GLY A 1 82 ? -14.064 5.237 4.032 1.00 0.00 82 GLY A N 7
ATOM 15105 C CA . GLY A 1 82 ? -13.623 6.405 4.759 1.00 0.00 82 GLY A CA 7
ATOM 15106 C C . GLY A 1 82 ? -12.359 6.146 5.543 1.00 0.00 82 GLY A C 7
ATOM 15107 O O . GLY A 1 82 ? -11.775 7.075 6.109 1.00 0.00 82 GLY A O 7
ATOM 15111 N N . MET A 1 83 ? -11.926 4.876 5.559 1.00 0.00 83 MET A N 7
ATOM 15112 C CA . MET A 1 83 ? -10.731 4.460 6.244 1.00 0.00 83 MET A CA 7
ATOM 15113 C C . MET A 1 83 ? -9.477 4.996 5.562 1.00 0.00 83 MET A C 7
ATOM 15114 O O . MET A 1 83 ? -9.533 5.423 4.404 1.00 0.00 83 MET A O 7
ATOM 15128 N N . HIS A 1 84 ? -8.356 4.965 6.274 1.00 0.00 84 HIS A N 7
ATOM 15129 C CA . HIS A 1 84 ? -7.126 5.471 5.730 1.00 0.00 84 HIS A CA 7
ATOM 15130 C C . HIS A 1 84 ? -6.177 4.335 5.388 1.00 0.00 84 HIS A C 7
ATOM 15131 O O . HIS A 1 84 ? -6.137 3.324 6.094 1.00 0.00 84 HIS A O 7
ATOM 15146 N N . THR A 1 85 ? -5.410 4.504 4.308 1.00 0.00 85 THR A N 7
ATOM 15147 C CA . THR A 1 85 ? -4.470 3.510 3.880 1.00 0.00 85 THR A CA 7
ATOM 15148 C C . THR A 1 85 ? -3.181 4.174 3.458 1.00 0.00 85 THR A C 7
ATOM 15149 O O . THR A 1 85 ? -3.184 5.110 2.651 1.00 0.00 85 THR A O 7
ATOM 15160 N N . GLY A 1 86 ? -2.093 3.699 4.034 1.00 0.00 86 GLY A N 7
ATOM 15161 C CA . GLY A 1 86 ? -0.794 4.227 3.713 1.00 0.00 86 GLY A CA 7
ATOM 15162 C C . GLY A 1 86 ? 0.022 3.273 2.876 1.00 0.00 86 GLY A C 7
ATOM 15163 O O . GLY A 1 86 ? -0.183 2.054 2.919 1.00 0.00 86 GLY A O 7
ATOM 15167 N N . TYR A 1 87 ? 0.949 3.857 2.122 1.00 0.00 87 TYR A N 7
ATOM 15168 C CA . TYR A 1 87 ? 1.857 3.157 1.251 1.00 0.00 87 TYR A CA 7
ATOM 15169 C C . TYR A 1 87 ? 3.199 3.864 1.460 1.00 0.00 87 TYR A C 7
ATOM 15170 O O . TYR A 1 87 ? 3.434 4.948 0.909 1.00 0.00 87 TYR A O 7
ATOM 15188 N N . ALA A 1 88 ? 4.057 3.282 2.299 1.00 0.00 88 ALA A N 7
ATOM 15189 C CA . ALA A 1 88 ? 5.338 3.913 2.621 1.00 0.00 88 ALA A CA 7
ATOM 15190 C C . ALA A 1 88 ? 6.544 3.093 2.171 1.00 0.00 88 ALA A C 7
ATOM 15191 O O . ALA A 1 88 ? 6.407 1.953 1.720 1.00 0.00 88 ALA A O 7
ATOM 15198 N N . HIS A 1 89 ? 7.742 3.704 2.328 1.00 0.00 89 HIS A N 7
ATOM 15199 C CA . HIS A 1 89 ? 9.042 3.111 1.944 1.00 0.00 89 HIS A CA 7
ATOM 15200 C C . HIS A 1 89 ? 9.168 2.926 0.417 1.00 0.00 89 HIS A C 7
ATOM 15201 O O . HIS A 1 89 ? 10.003 2.156 -0.058 1.00 0.00 89 HIS A O 7
ATOM 15216 N N . LEU A 1 90 ? 8.342 3.673 -0.336 1.00 0.00 90 LEU A N 7
ATOM 15217 C CA . LEU A 1 90 ? 8.337 3.654 -1.801 1.00 0.00 90 LEU A CA 7
ATOM 15218 C C . LEU A 1 90 ? 9.476 4.509 -2.369 1.00 0.00 90 LEU A C 7
ATOM 15219 O O . LEU A 1 90 ? 10.165 5.207 -1.616 1.00 0.00 90 LEU A O 7
ATOM 15235 N N . SER A 1 91 ? 9.672 4.446 -3.691 1.00 0.00 91 SER A N 7
ATOM 15236 C CA . SER A 1 91 ? 10.720 5.194 -4.351 1.00 0.00 91 SER A CA 7
ATOM 15237 C C . SER A 1 91 ? 10.163 6.389 -5.104 1.00 0.00 91 SER A C 7
ATOM 15238 O O . SER A 1 91 ? 10.918 7.298 -5.466 1.00 0.00 91 SER A O 7
ATOM 15246 N N . LYS A 1 92 ? 8.839 6.401 -5.330 1.00 0.00 92 LYS A N 7
ATOM 15247 C CA . LYS A 1 92 ? 8.209 7.478 -6.068 1.00 0.00 92 LYS A CA 7
ATOM 15248 C C . LYS A 1 92 ? 6.696 7.438 -5.973 1.00 0.00 92 LYS A C 7
ATOM 15249 O O . LYS A 1 92 ? 6.088 6.398 -5.699 1.00 0.00 92 LYS A O 7
ATOM 15268 N N . ILE A 1 93 ? 6.122 8.607 -6.209 1.00 0.00 93 ILE A N 7
ATOM 15269 C CA . ILE A 1 93 ? 4.692 8.823 -6.195 1.00 0.00 93 ILE A CA 7
ATOM 15270 C C . ILE A 1 93 ? 4.214 9.405 -7.524 1.00 0.00 93 ILE A C 7
ATOM 15271 O O . ILE A 1 93 ? 4.951 10.117 -8.213 1.00 0.00 93 ILE A O 7
ATOM 15287 N N . SER A 1 94 ? 2.974 9.077 -7.853 1.00 0.00 94 SER A N 7
ATOM 15288 C CA . SER A 1 94 ? 2.313 9.561 -9.041 1.00 0.00 94 SER A CA 7
ATOM 15289 C C . SER A 1 94 ? 1.145 10.464 -8.662 1.00 0.00 94 SER A C 7
ATOM 15290 O O . SER A 1 94 ? 0.509 11.080 -9.526 1.00 0.00 94 SER A O 7
ATOM 15298 N N . VAL A 1 95 ? 0.871 10.527 -7.357 1.00 0.00 95 VAL A N 7
ATOM 15299 C CA . VAL A 1 95 ? -0.218 11.269 -6.832 1.00 0.00 95 VAL A CA 7
ATOM 15300 C C . VAL A 1 95 ? 0.218 12.590 -6.195 1.00 0.00 95 VAL A C 7
ATOM 15301 O O . VAL A 1 95 ? 1.390 12.972 -6.243 1.00 0.00 95 VAL A O 7
ATOM 15314 N N . SER A 1 96 ? -0.761 13.268 -5.598 1.00 0.00 96 SER A N 7
ATOM 15315 C CA . SER A 1 96 ? -0.583 14.548 -4.953 1.00 0.00 96 SER A CA 7
ATOM 15316 C C . SER A 1 96 ? -1.625 14.701 -3.867 1.00 0.00 96 SER A C 7
ATOM 15317 O O . SER A 1 96 ? -2.763 14.248 -4.014 1.00 0.00 96 SER A O 7
ATOM 15325 N N . THR A 1 97 ? -1.224 15.350 -2.783 1.00 0.00 97 THR A N 7
ATOM 15326 C CA . THR A 1 97 ? -2.089 15.587 -1.632 1.00 0.00 97 THR A CA 7
ATOM 15327 C C . THR A 1 97 ? -3.364 16.347 -2.038 1.00 0.00 97 THR A C 7
ATOM 15328 O O . THR A 1 97 ? -3.282 17.380 -2.708 1.00 0.00 97 THR A O 7
ATOM 15339 N N . ASP A 1 98 ? -4.530 15.791 -1.647 1.00 0.00 98 ASP A N 7
ATOM 15340 C CA . ASP A 1 98 ? -5.871 16.364 -1.922 1.00 0.00 98 ASP A CA 7
ATOM 15341 C C . ASP A 1 98 ? -6.413 15.920 -3.283 1.00 0.00 98 ASP A C 7
ATOM 15342 O O . ASP A 1 98 ? -7.554 16.242 -3.633 1.00 0.00 98 ASP A O 7
ATOM 15351 N N . SER A 1 99 ? -5.601 15.164 -4.046 1.00 0.00 99 SER A N 7
ATOM 15352 C CA . SER A 1 99 ? -6.011 14.654 -5.340 1.00 0.00 99 SER A CA 7
ATOM 15353 C C . SER A 1 99 ? -6.860 13.403 -5.171 1.00 0.00 99 SER A C 7
ATOM 15354 O O . SER A 1 99 ? -6.689 12.662 -4.203 1.00 0.00 99 SER A O 7
ATOM 15362 N N . THR A 1 100 ? -7.788 13.191 -6.097 1.00 0.00 100 THR A N 7
ATOM 15363 C CA . THR A 1 100 ? -8.639 12.020 -6.070 1.00 0.00 100 THR A CA 7
ATOM 15364 C C . THR A 1 100 ? -7.949 10.827 -6.700 1.00 0.00 100 THR A C 7
ATOM 15365 O O . THR A 1 100 ? -7.185 10.971 -7.662 1.00 0.00 100 THR A O 7
ATOM 15376 N N . VAL A 1 101 ? -8.228 9.656 -6.150 1.00 0.00 101 VAL A N 7
ATOM 15377 C CA . VAL A 1 101 ? -7.643 8.437 -6.618 1.00 0.00 101 VAL A CA 7
ATOM 15378 C C . VAL A 1 101 ? -8.689 7.389 -6.963 1.00 0.00 101 VAL A C 7
ATOM 15379 O O . VAL A 1 101 ? -9.859 7.503 -6.586 1.00 0.00 101 VAL A O 7
ATOM 15392 N N . LYS A 1 102 ? -8.225 6.358 -7.667 1.00 0.00 102 LYS A N 7
ATOM 15393 C CA . LYS A 1 102 ? -9.029 5.261 -8.097 1.00 0.00 102 LYS A CA 7
ATOM 15394 C C . LYS A 1 102 ? -8.260 3.966 -7.953 1.00 0.00 102 LYS A C 7
ATOM 15395 O O . LYS A 1 102 ? -7.040 3.921 -8.100 1.00 0.00 102 LYS A O 7
ATOM 15414 N N . GLN A 1 103 ? -9.015 2.917 -7.683 1.00 0.00 103 GLN A N 7
ATOM 15415 C CA . GLN A 1 103 ? -8.493 1.576 -7.498 1.00 0.00 103 GLN A CA 7
ATOM 15416 C C . GLN A 1 103 ? -7.721 1.103 -8.734 1.00 0.00 103 GLN A C 7
ATOM 15417 O O . GLN A 1 103 ? -8.130 1.337 -9.874 1.00 0.00 103 GLN A O 7
ATOM 15431 N N . GLY A 1 104 ? -6.597 0.452 -8.460 1.00 0.00 104 GLY A N 7
ATOM 15432 C CA . GLY A 1 104 ? -5.717 -0.083 -9.491 1.00 0.00 104 GLY A CA 7
ATOM 15433 C C . GLY A 1 104 ? -4.864 0.963 -10.182 1.00 0.00 104 GLY A C 7
ATOM 15434 O O . GLY A 1 104 ? -4.020 0.627 -11.012 1.00 0.00 104 GLY A O 7
ATOM 15438 N N . GLN A 1 105 ? -5.109 2.233 -9.854 1.00 0.00 105 GLN A N 7
ATOM 15439 C CA . GLN A 1 105 ? -4.373 3.352 -10.418 1.00 0.00 105 GLN A CA 7
ATOM 15440 C C . GLN A 1 105 ? -2.986 3.404 -9.832 1.00 0.00 105 GLN A C 7
ATOM 15441 O O . GLN A 1 105 ? -2.782 3.085 -8.659 1.00 0.00 105 GLN A O 7
ATOM 15455 N N . ILE A 1 106 ? -2.039 3.785 -10.669 1.00 0.00 106 ILE A N 7
ATOM 15456 C CA . ILE A 1 106 ? -0.665 3.869 -10.260 1.00 0.00 106 ILE A CA 7
ATOM 15457 C C . ILE A 1 106 ? -0.469 5.092 -9.377 1.00 0.00 106 ILE A C 7
ATOM 15458 O O . ILE A 1 106 ? -0.405 6.234 -9.847 1.00 0.00 106 ILE A O 7
ATOM 15474 N N . ILE A 1 107 ? -0.410 4.806 -8.094 1.00 0.00 107 ILE A N 7
ATOM 15475 C CA . ILE A 1 107 ? -0.245 5.800 -7.066 1.00 0.00 107 ILE A CA 7
ATOM 15476 C C . ILE A 1 107 ? 1.228 6.008 -6.678 1.00 0.00 107 ILE A C 7
ATOM 15477 O O . ILE A 1 107 ? 1.540 6.875 -5.855 1.00 0.00 107 ILE A O 7
ATOM 15493 N N . GLY A 1 108 ? 2.122 5.207 -7.273 1.00 0.00 108 GLY A N 7
ATOM 15494 C CA . GLY A 1 108 ? 3.533 5.328 -7.016 1.00 0.00 108 GLY A CA 7
ATOM 15495 C C . GLY A 1 108 ? 4.324 4.152 -7.540 1.00 0.00 108 GLY A C 7
ATOM 15496 O O . GLY A 1 108 ? 3.869 3.413 -8.416 1.00 0.00 108 GLY A O 7
ATOM 15500 N N . TYR A 1 109 ? 5.522 4.020 -6.995 1.00 0.00 109 TYR A N 7
ATOM 15501 C CA . TYR A 1 109 ? 6.472 2.975 -7.324 1.00 0.00 109 TYR A CA 7
ATOM 15502 C C . TYR A 1 109 ? 7.177 2.557 -6.041 1.00 0.00 109 TYR A C 7
ATOM 15503 O O . TYR A 1 109 ? 7.568 3.412 -5.236 1.00 0.00 109 TYR A O 7
ATOM 15521 N N . THR A 1 110 ? 7.350 1.246 -5.870 1.00 0.00 110 THR A N 7
ATOM 15522 C CA . THR A 1 110 ? 7.982 0.659 -4.682 1.00 0.00 110 THR A CA 7
ATOM 15523 C C . THR A 1 110 ? 9.409 1.166 -4.472 1.00 0.00 110 THR A C 7
ATOM 15524 O O . THR A 1 110 ? 10.082 1.527 -5.444 1.00 0.00 110 THR A O 7
ATOM 15535 N N . GLY A 1 111 ? 9.872 1.194 -3.207 1.00 0.00 111 GLY A N 7
ATOM 15536 C CA . GLY A 1 111 ? 11.209 1.681 -2.940 1.00 0.00 111 GLY A CA 7
ATOM 15537 C C . GLY A 1 111 ? 11.875 1.005 -1.778 1.00 0.00 111 GLY A C 7
ATOM 15538 O O . GLY A 1 111 ? 11.370 0.011 -1.245 1.00 0.00 111 GLY A O 7
ATOM 15542 N N . ALA A 1 112 ? 13.021 1.561 -1.391 1.00 0.00 112 ALA A N 7
ATOM 15543 C CA . ALA A 1 112 ? 13.796 1.061 -0.283 1.00 0.00 112 ALA A CA 7
ATOM 15544 C C . ALA A 1 112 ? 14.451 2.241 0.447 1.00 0.00 112 ALA A C 7
ATOM 15545 O O . ALA A 1 112 ? 15.633 2.199 0.816 1.00 0.00 112 ALA A O 7
ATOM 15552 N N . THR A 1 113 ? 13.653 3.296 0.664 1.00 0.00 113 THR A N 7
ATOM 15553 C CA . THR A 1 113 ? 14.130 4.531 1.297 1.00 0.00 113 THR A CA 7
ATOM 15554 C C . THR A 1 113 ? 14.174 4.459 2.836 1.00 0.00 113 THR A C 7
ATOM 15555 O O . THR A 1 113 ? 14.575 5.429 3.491 1.00 0.00 113 THR A O 7
ATOM 15566 N N . GLY A 1 114 ? 13.774 3.313 3.400 1.00 0.00 114 GLY A N 7
ATOM 15567 C CA . GLY A 1 114 ? 13.784 3.142 4.850 1.00 0.00 114 GLY A CA 7
ATOM 15568 C C . GLY A 1 114 ? 14.969 2.325 5.334 1.00 0.00 114 GLY A C 7
ATOM 15569 O O . GLY A 1 114 ? 15.893 2.053 4.561 1.00 0.00 114 GLY A O 7
ATOM 15573 N N . GLN A 1 115 ? 14.932 1.921 6.612 1.00 0.00 115 GLN A N 7
ATOM 15574 C CA . GLN A 1 115 ? 16.014 1.129 7.209 1.00 0.00 115 GLN A CA 7
ATOM 15575 C C . GLN A 1 115 ? 15.716 -0.372 7.108 1.00 0.00 115 GLN A C 7
ATOM 15576 O O . GLN A 1 115 ? 15.066 -0.960 7.984 1.00 0.00 115 GLN A O 7
ATOM 15590 N N . VAL A 1 116 ? 16.212 -0.975 6.023 1.00 0.00 116 VAL A N 7
ATOM 15591 C CA . VAL A 1 116 ? 16.029 -2.406 5.744 1.00 0.00 116 VAL A CA 7
ATOM 15592 C C . VAL A 1 116 ? 17.144 -2.924 4.831 1.00 0.00 116 VAL A C 7
ATOM 15593 O O . VAL A 1 116 ? 17.866 -2.132 4.215 1.00 0.00 116 VAL A O 7
ATOM 15606 N N . THR A 1 117 ? 17.273 -4.257 4.737 1.00 0.00 117 THR A N 7
ATOM 15607 C CA . THR A 1 117 ? 18.305 -4.892 3.900 1.00 0.00 117 THR A CA 7
ATOM 15608 C C . THR A 1 117 ? 17.915 -4.924 2.418 1.00 0.00 117 THR A C 7
ATOM 15609 O O . THR A 1 117 ? 18.725 -5.308 1.567 1.00 0.00 117 THR A O 7
ATOM 15620 N N . GLY A 1 118 ? 16.678 -4.513 2.121 1.00 0.00 118 GLY A N 7
ATOM 15621 C CA . GLY A 1 118 ? 16.199 -4.498 0.749 1.00 0.00 118 GLY A CA 7
ATOM 15622 C C . GLY A 1 118 ? 14.957 -3.633 0.563 1.00 0.00 118 GLY A C 7
ATOM 15623 O O . GLY A 1 118 ? 14.580 -2.899 1.477 1.00 0.00 118 GLY A O 7
ATOM 15627 N N . PRO A 1 119 ? 14.297 -3.690 -0.631 1.00 0.00 119 PRO A N 7
ATOM 15628 C CA . PRO A 1 119 ? 13.074 -2.906 -0.930 1.00 0.00 119 PRO A CA 7
ATOM 15629 C C . PRO A 1 119 ? 11.863 -3.419 -0.154 1.00 0.00 119 PRO A C 7
ATOM 15630 O O . PRO A 1 119 ? 11.773 -4.618 0.125 1.00 0.00 119 PRO A O 7
ATOM 15641 N N . HIS A 1 120 ? 10.943 -2.506 0.218 1.00 0.00 120 HIS A N 7
ATOM 15642 C CA . HIS A 1 120 ? 9.769 -2.873 0.980 1.00 0.00 120 HIS A CA 7
ATOM 15643 C C . HIS A 1 120 ? 8.591 -1.948 0.729 1.00 0.00 120 HIS A C 7
ATOM 15644 O O . HIS A 1 120 ? 8.734 -0.799 0.299 1.00 0.00 120 HIS A O 7
ATOM 15659 N N . LEU A 1 121 ? 7.432 -2.521 0.993 1.00 0.00 121 LEU A N 7
ATOM 15660 C CA . LEU A 1 121 ? 6.153 -1.891 0.871 1.00 0.00 121 LEU A CA 7
ATOM 15661 C C . LEU A 1 121 ? 5.518 -1.834 2.245 1.00 0.00 121 LEU A C 7
ATOM 15662 O O . LEU A 1 121 ? 5.453 -2.838 2.963 1.00 0.00 121 LEU A O 7
ATOM 15678 N N . HIS A 1 122 ? 5.098 -0.646 2.607 1.00 0.00 122 HIS A N 7
ATOM 15679 C CA . HIS A 1 122 ? 4.463 -0.417 3.872 1.00 0.00 122 HIS A CA 7
ATOM 15680 C C . HIS A 1 122 ? 2.993 -0.055 3.668 1.00 0.00 122 HIS A C 7
ATOM 15681 O O . HIS A 1 122 ? 2.663 1.059 3.248 1.00 0.00 122 HIS A O 7
ATOM 15695 N N . PHE A 1 123 ? 2.132 -0.984 4.050 1.00 0.00 123 PHE A N 7
ATOM 15696 C CA . PHE A 1 123 ? 0.692 -0.820 3.926 1.00 0.00 123 PHE A CA 7
ATOM 15697 C C . PHE A 1 123 ? 0.048 -0.802 5.313 1.00 0.00 123 PHE A C 7
ATOM 15698 O O . PHE A 1 123 ? 0.004 -1.824 6.011 1.00 0.00 123 PHE A O 7
ATOM 15715 N N . GLU A 1 124 ? -0.409 0.378 5.711 1.00 0.00 124 GLU A N 7
ATOM 15716 C CA . GLU A 1 124 ? -1.070 0.565 6.972 1.00 0.00 124 GLU A CA 7
ATOM 15717 C C . GLU A 1 124 ? -2.481 1.101 6.737 1.00 0.00 124 GLU A C 7
ATOM 15718 O O . GLU A 1 124 ? -2.674 2.116 6.071 1.00 0.00 124 GLU A O 7
ATOM 15730 N N . MET A 1 125 ? -3.450 0.401 7.299 1.00 0.00 125 MET A N 7
ATOM 15731 C CA . MET A 1 125 ? -4.825 0.741 7.217 1.00 0.00 125 MET A CA 7
ATOM 15732 C C . MET A 1 125 ? -5.322 1.164 8.574 1.00 0.00 125 MET A C 7
ATOM 15733 O O . MET A 1 125 ? -5.040 0.522 9.590 1.00 0.00 125 MET A O 7
ATOM 15747 N N . LEU A 1 126 ? -6.066 2.240 8.561 1.00 0.00 126 LEU A N 7
ATOM 15748 C CA . LEU A 1 126 ? -6.614 2.815 9.757 1.00 0.00 126 LEU A CA 7
ATOM 15749 C C . LEU A 1 126 ? -8.065 3.270 9.526 1.00 0.00 126 LEU A C 7
ATOM 15750 O O . LEU A 1 126 ? -8.506 3.325 8.379 1.00 0.00 126 LEU A O 7
ATOM 15766 N N . PRO A 1 127 ? -8.853 3.573 10.605 1.00 0.00 127 PRO A N 7
ATOM 15767 C CA . PRO A 1 127 ? -10.228 4.081 10.475 1.00 0.00 127 PRO A CA 7
ATOM 15768 C C . PRO A 1 127 ? -10.291 5.429 9.783 1.00 0.00 127 PRO A C 7
ATOM 15769 O O . PRO A 1 127 ? -9.263 5.990 9.393 1.00 0.00 127 PRO A O 7
ATOM 15780 N N . ALA A 1 128 ? -11.511 5.950 9.667 1.00 0.00 128 ALA A N 7
ATOM 15781 C CA . ALA A 1 128 ? -11.725 7.259 9.107 1.00 0.00 128 ALA A CA 7
ATOM 15782 C C . ALA A 1 128 ? -11.242 8.317 10.101 1.00 0.00 128 ALA A C 7
ATOM 15783 O O . ALA A 1 128 ? -10.832 9.417 9.720 1.00 0.00 128 ALA A O 7
ATOM 15790 N N . ASN A 1 129 ? -11.287 7.926 11.387 1.00 0.00 129 ASN A N 7
ATOM 15791 C CA . ASN A 1 129 ? -10.874 8.764 12.508 1.00 0.00 129 ASN A CA 7
ATOM 15792 C C . ASN A 1 129 ? -10.531 7.884 13.677 1.00 0.00 129 ASN A C 7
ATOM 15793 O O . ASN A 1 129 ? -11.409 7.381 14.388 1.00 0.00 129 ASN A O 7
ATOM 15804 N N . PRO A 1 130 ? -9.214 7.681 13.880 1.00 0.00 130 PRO A N 7
ATOM 15805 C CA . PRO A 1 130 ? -8.708 6.814 14.921 1.00 0.00 130 PRO A CA 7
ATOM 15806 C C . PRO A 1 130 ? -8.816 7.326 16.341 1.00 0.00 130 PRO A C 7
ATOM 15807 O O . PRO A 1 130 ? -9.028 8.514 16.600 1.00 0.00 130 PRO A O 7
ATOM 15818 N N . ASN A 1 131 ? -8.661 6.365 17.239 1.00 0.00 131 ASN A N 7
ATOM 15819 C CA . ASN A 1 131 ? -8.669 6.565 18.649 1.00 0.00 131 ASN A CA 7
ATOM 15820 C C . ASN A 1 131 ? -7.306 6.148 19.173 1.00 0.00 131 ASN A C 7
ATOM 15821 O O . ASN A 1 131 ? -7.159 5.140 19.872 1.00 0.00 131 ASN A O 7
ATOM 15832 N N . TRP A 1 132 ? -6.310 6.977 18.839 1.00 0.00 132 TRP A N 7
ATOM 15833 C CA . TRP A 1 132 ? -4.906 6.747 19.211 1.00 0.00 132 TRP A CA 7
ATOM 15834 C C . TRP A 1 132 ? -4.684 6.769 20.733 1.00 0.00 132 TRP A C 7
ATOM 15835 O O . TRP A 1 132 ? -3.545 6.837 21.217 1.00 0.00 132 TRP A O 7
ATOM 15856 N N . GLN A 1 133 ? -5.785 6.681 21.468 1.00 0.00 133 GLN A N 7
ATOM 15857 C CA . GLN A 1 133 ? -5.799 6.718 22.910 1.00 0.00 133 GLN A CA 7
ATOM 15858 C C . GLN A 1 133 ? -5.455 5.365 23.545 1.00 0.00 133 GLN A C 7
ATOM 15859 O O . GLN A 1 133 ? -5.991 4.973 24.588 1.00 0.00 133 GLN A O 7
ATOM 15873 N N . ASN A 1 134 ? -4.545 4.670 22.866 1.00 0.00 134 ASN A N 7
ATOM 15874 C CA . ASN A 1 134 ? -4.009 3.360 23.247 1.00 0.00 134 ASN A CA 7
ATOM 15875 C C . ASN A 1 134 ? -5.051 2.283 23.078 1.00 0.00 134 ASN A C 7
ATOM 15876 O O . ASN A 1 134 ? -6.172 2.400 23.583 1.00 0.00 134 ASN A O 7
ATOM 15887 N N . GLY A 1 135 ? -4.667 1.242 22.356 1.00 0.00 135 GLY A N 7
ATOM 15888 C CA . GLY A 1 135 ? -5.570 0.152 22.107 1.00 0.00 135 GLY A CA 7
ATOM 15889 C C . GLY A 1 135 ? -5.328 -0.525 20.775 1.00 0.00 135 GLY A C 7
ATOM 15890 O O . GLY A 1 135 ? -5.245 -1.754 20.712 1.00 0.00 135 GLY A O 7
ATOM 15894 N N . PHE A 1 136 ? -5.241 0.276 19.707 1.00 0.00 136 PHE A N 7
ATOM 15895 C CA . PHE A 1 136 ? -4.995 -0.241 18.354 1.00 0.00 136 PHE A CA 7
ATOM 15896 C C . PHE A 1 136 ? -4.252 0.771 17.500 1.00 0.00 136 PHE A C 7
ATOM 15897 O O . PHE A 1 136 ? -3.629 0.412 16.505 1.00 0.00 136 PHE A O 7
ATOM 15914 N N . SER A 1 137 ? -4.340 2.047 17.902 1.00 0.00 137 SER A N 7
ATOM 15915 C CA . SER A 1 137 ? -3.724 3.191 17.204 1.00 0.00 137 SER A CA 7
ATOM 15916 C C . SER A 1 137 ? -4.400 3.353 15.862 1.00 0.00 137 SER A C 7
ATOM 15917 O O . SER A 1 137 ? -3.914 4.034 14.952 1.00 0.00 137 SER A O 7
ATOM 15925 N N . GLY A 1 138 ? -5.577 2.723 15.803 1.00 0.00 138 GLY A N 7
ATOM 15926 C CA . GLY A 1 138 ? -6.405 2.727 14.629 1.00 0.00 138 GLY A CA 7
ATOM 15927 C C . GLY A 1 138 ? -5.903 1.781 13.557 1.00 0.00 138 GLY A C 7
ATOM 15928 O O . GLY A 1 138 ? -6.591 1.536 12.566 1.00 0.00 138 GLY A O 7
ATOM 15932 N N . ARG A 1 139 ? -4.695 1.242 13.744 1.00 0.00 139 ARG A N 7
ATOM 15933 C CA . ARG A 1 139 ? -4.132 0.333 12.748 1.00 0.00 139 ARG A CA 7
ATOM 15934 C C . ARG A 1 139 ? -4.629 -1.105 12.911 1.00 0.00 139 ARG A C 7
ATOM 15935 O O . ARG A 1 139 ? -4.544 -1.688 13.996 1.00 0.00 139 ARG A O 7
ATOM 15956 N N . ILE A 1 140 ? -5.167 -1.651 11.817 1.00 0.00 140 ILE A N 7
ATOM 15957 C CA . ILE A 1 140 ? -5.662 -3.024 11.802 1.00 0.00 140 ILE A CA 7
ATOM 15958 C C . ILE A 1 140 ? -5.024 -3.851 10.674 1.00 0.00 140 ILE A C 7
ATOM 15959 O O . ILE A 1 140 ? -4.156 -3.361 9.947 1.00 0.00 140 ILE A O 7
ATOM 15975 N N . ASP A 1 141 ? -5.512 -5.093 10.515 1.00 0.00 141 ASP A N 7
ATOM 15976 C CA . ASP A 1 141 ? -4.978 -6.058 9.544 1.00 0.00 141 ASP A CA 7
ATOM 15977 C C . ASP A 1 141 ? -5.459 -5.823 8.090 1.00 0.00 141 ASP A C 7
ATOM 15978 O O . ASP A 1 141 ? -6.650 -5.585 7.878 1.00 0.00 141 ASP A O 7
ATOM 15987 N N . PRO A 1 142 ? -4.535 -5.896 7.063 1.00 0.00 142 PRO A N 7
ATOM 15988 C CA . PRO A 1 142 ? -4.895 -5.710 5.641 1.00 0.00 142 PRO A CA 7
ATOM 15989 C C . PRO A 1 142 ? -5.597 -6.938 5.025 1.00 0.00 142 PRO A C 7
ATOM 15990 O O . PRO A 1 142 ? -5.966 -6.926 3.844 1.00 0.00 142 PRO A O 7
ATOM 16001 N N . THR A 1 143 ? -5.812 -7.984 5.853 1.00 0.00 143 THR A N 7
ATOM 16002 C CA . THR A 1 143 ? -6.430 -9.250 5.440 1.00 0.00 143 THR A CA 7
ATOM 16003 C C . THR A 1 143 ? -7.770 -9.076 4.731 1.00 0.00 143 THR A C 7
ATOM 16004 O O . THR A 1 143 ? -8.190 -9.945 3.960 1.00 0.00 143 THR A O 7
ATOM 16015 N N . GLY A 1 144 ? -8.426 -7.947 4.999 1.00 0.00 144 GLY A N 7
ATOM 16016 C CA . GLY A 1 144 ? -9.712 -7.640 4.383 1.00 0.00 144 GLY A CA 7
ATOM 16017 C C . GLY A 1 144 ? -9.565 -7.378 2.894 1.00 0.00 144 GLY A C 7
ATOM 16018 O O . GLY A 1 144 ? -10.458 -7.703 2.108 1.00 0.00 144 GLY A O 7
ATOM 16022 N N . TYR A 1 145 ? -8.402 -6.825 2.521 1.00 0.00 145 TYR A N 7
ATOM 16023 C CA . TYR A 1 145 ? -8.081 -6.512 1.134 1.00 0.00 145 TYR A CA 7
ATOM 16024 C C . TYR A 1 145 ? -7.297 -7.648 0.468 1.00 0.00 145 TYR A C 7
ATOM 16025 O O . TYR A 1 145 ? -7.146 -7.677 -0.758 1.00 0.00 145 TYR A O 7
ATOM 16043 N N . ILE A 1 146 ? -6.800 -8.572 1.293 1.00 0.00 146 ILE A N 7
ATOM 16044 C CA . ILE A 1 146 ? -6.001 -9.697 0.821 1.00 0.00 146 ILE A CA 7
ATOM 16045 C C . ILE A 1 146 ? -6.836 -10.985 0.742 1.00 0.00 146 ILE A C 7
ATOM 16046 O O . ILE A 1 146 ? -6.385 -11.992 0.189 1.00 0.00 146 ILE A O 7
ATOM 16062 N N . ALA A 1 147 ? -8.056 -10.927 1.277 1.00 0.00 147 ALA A N 7
ATOM 16063 C CA . ALA A 1 147 ? -8.982 -12.057 1.266 1.00 0.00 147 ALA A CA 7
ATOM 16064 C C . ALA A 1 147 ? -9.652 -12.213 -0.090 1.00 0.00 147 ALA A C 7
ATOM 16065 O O . ALA A 1 147 ? -9.989 -13.323 -0.514 1.00 0.00 147 ALA A O 7
ATOM 16072 N N . ASN A 1 148 ? -9.840 -11.077 -0.748 1.00 0.00 148 ASN A N 7
ATOM 16073 C CA . ASN A 1 148 ? -10.452 -11.002 -2.048 1.00 0.00 148 ASN A CA 7
ATOM 16074 C C . ASN A 1 148 ? -9.384 -10.792 -3.103 1.00 0.00 148 ASN A C 7
ATOM 16075 O O . ASN A 1 148 ? -9.666 -10.448 -4.259 1.00 0.00 148 ASN A O 7
ATOM 16086 N N . ALA A 1 149 ? -8.152 -11.024 -2.674 1.00 0.00 149 ALA A N 7
ATOM 16087 C CA . ALA A 1 149 ? -7.003 -10.863 -3.489 1.00 0.00 149 ALA A CA 7
ATOM 16088 C C . ALA A 1 149 ? -6.473 -12.210 -4.035 1.00 0.00 149 ALA A C 7
ATOM 16089 O O . ALA A 1 149 ? -6.769 -13.270 -3.473 1.00 0.00 149 ALA A O 7
ATOM 16096 N N . PRO A 1 150 ? -5.701 -12.175 -5.162 1.00 0.00 150 PRO A N 7
ATOM 16097 C CA . PRO A 1 150 ? -5.107 -13.369 -5.823 1.00 0.00 150 PRO A CA 7
ATOM 16098 C C . PRO A 1 150 ? -4.225 -14.248 -4.912 1.00 0.00 150 PRO A C 7
ATOM 16099 O O . PRO A 1 150 ? -4.011 -13.928 -3.739 1.00 0.00 150 PRO A O 7
ATOM 16110 N N . VAL A 1 151 ? -3.708 -15.346 -5.495 1.00 0.00 151 VAL A N 7
ATOM 16111 C CA . VAL A 1 151 ? -2.886 -16.328 -4.802 1.00 0.00 151 VAL A CA 7
ATOM 16112 C C . VAL A 1 151 ? -1.456 -16.336 -5.340 1.00 0.00 151 VAL A C 7
ATOM 16113 O O . VAL A 1 151 ? -1.227 -16.353 -6.551 1.00 0.00 151 VAL A O 7
ATOM 16126 N N . PHE A 1 152 ? -0.530 -16.358 -4.401 1.00 0.00 152 PHE A N 7
ATOM 16127 C CA . PHE A 1 152 ? 0.909 -16.407 -4.673 1.00 0.00 152 PHE A CA 7
ATOM 16128 C C . PHE A 1 152 ? 1.429 -17.850 -4.493 1.00 0.00 152 PHE A C 7
ATOM 16129 O O . PHE A 1 152 ? 1.717 -18.285 -3.373 1.00 0.00 152 PHE A O 7
ATOM 16146 N N . ASN A 1 153 ? 1.539 -18.579 -5.623 1.00 0.00 153 ASN A N 7
ATOM 16147 C CA . ASN A 1 153 ? 2.038 -19.984 -5.679 1.00 0.00 153 ASN A CA 7
ATOM 16148 C C . ASN A 1 153 ? 1.141 -21.004 -4.948 1.00 0.00 153 ASN A C 7
ATOM 16149 O O . ASN A 1 153 ? 1.141 -22.188 -5.303 1.00 0.00 153 ASN A O 7
ATOM 16160 N N . GLY A 1 154 ? 0.387 -20.544 -3.943 1.00 0.00 154 GLY A N 7
ATOM 16161 C CA . GLY A 1 154 ? -0.488 -21.424 -3.179 1.00 0.00 154 GLY A CA 7
ATOM 16162 C C . GLY A 1 154 ? -0.163 -21.405 -1.699 1.00 0.00 154 GLY A C 7
ATOM 16163 O O . GLY A 1 154 ? 0.440 -22.348 -1.179 1.00 0.00 154 GLY A O 7
ATOM 16167 N N . THR A 1 155 ? -0.570 -20.323 -1.026 1.00 0.00 155 THR A N 7
ATOM 16168 C CA . THR A 1 155 ? -0.332 -20.130 0.386 1.00 0.00 155 THR A CA 7
ATOM 16169 C C . THR A 1 155 ? -1.504 -20.638 1.223 1.00 0.00 155 THR A C 7
ATOM 16170 O O . THR A 1 155 ? -2.571 -20.018 1.282 1.00 0.00 155 THR A O 7
ATOM 16181 N N . THR A 1 156 ? -1.281 -21.787 1.847 1.00 0.00 156 THR A N 7
ATOM 16182 C CA . THR A 1 156 ? -2.273 -22.426 2.714 1.00 0.00 156 THR A CA 7
ATOM 16183 C C . THR A 1 156 ? -1.717 -22.617 4.136 1.00 0.00 156 THR A C 7
ATOM 16184 O O . THR A 1 156 ? -0.677 -23.263 4.294 1.00 0.00 156 THR A O 7
ATOM 16195 N N . PRO A 1 157 ? -2.378 -22.056 5.203 1.00 0.00 157 PRO A N 7
ATOM 16196 C CA . PRO A 1 157 ? -1.912 -22.215 6.585 1.00 0.00 157 PRO A CA 7
ATOM 16197 C C . PRO A 1 157 ? -2.339 -23.547 7.203 1.00 0.00 157 PRO A C 7
ATOM 16198 O O . PRO A 1 157 ? -1.568 -24.199 7.912 1.00 0.00 157 PRO A O 7
ATOM 16209 N N . THR A 1 158 ? -3.574 -23.931 6.896 1.00 0.00 158 THR A N 7
ATOM 16210 C CA . THR A 1 158 ? -4.189 -25.164 7.377 1.00 0.00 158 THR A CA 7
ATOM 16211 C C . THR A 1 158 ? -5.392 -25.514 6.503 1.00 0.00 158 THR A C 7
ATOM 16212 O O . THR A 1 158 ? -5.424 -26.554 5.838 1.00 0.00 158 THR A O 7
ATOM 16223 N N . GLU A 1 159 ? -6.364 -24.610 6.531 1.00 0.00 159 GLU A N 7
ATOM 16224 C CA . GLU A 1 159 ? -7.597 -24.725 5.764 1.00 0.00 159 GLU A CA 7
ATOM 16225 C C . GLU A 1 159 ? -7.402 -24.228 4.326 1.00 0.00 159 GLU A C 7
ATOM 16226 O O . GLU A 1 159 ? -6.994 -23.058 4.150 1.00 0.00 159 GLU A O 7
ATOM 16241 N N . MET A 1 1 ? -21.343 -28.451 8.138 1.00 0.00 1 MET A N 8
ATOM 16242 C CA . MET A 1 1 ? -20.195 -28.270 7.213 1.00 0.00 1 MET A CA 8
ATOM 16243 C C . MET A 1 1 ? -20.075 -29.446 6.249 1.00 0.00 1 MET A C 8
ATOM 16244 O O . MET A 1 1 ? -20.259 -30.601 6.642 1.00 0.00 1 MET A O 8
ATOM 16260 N N . ARG A 1 2 ? -19.767 -29.132 4.986 1.00 0.00 2 ARG A N 8
ATOM 16261 C CA . ARG A 1 2 ? -19.611 -30.146 3.937 1.00 0.00 2 ARG A CA 8
ATOM 16262 C C . ARG A 1 2 ? -18.346 -29.896 3.115 1.00 0.00 2 ARG A C 8
ATOM 16263 O O . ARG A 1 2 ? -17.612 -30.837 2.798 1.00 0.00 2 ARG A O 8
ATOM 16284 N N . GLY A 1 3 ? -18.102 -28.623 2.776 1.00 0.00 3 GLY A N 8
ATOM 16285 C CA . GLY A 1 3 ? -16.929 -28.254 1.995 1.00 0.00 3 GLY A CA 8
ATOM 16286 C C . GLY A 1 3 ? -17.272 -27.881 0.565 1.00 0.00 3 GLY A C 8
ATOM 16287 O O . GLY A 1 3 ? -16.642 -28.374 -0.374 1.00 0.00 3 GLY A O 8
ATOM 16291 N N . SER A 1 4 ? -18.273 -27.009 0.407 1.00 0.00 4 SER A N 8
ATOM 16292 C CA . SER A 1 4 ? -18.712 -26.557 -0.914 1.00 0.00 4 SER A CA 8
ATOM 16293 C C . SER A 1 4 ? -18.231 -25.136 -1.185 1.00 0.00 4 SER A C 8
ATOM 16294 O O . SER A 1 4 ? -18.250 -24.288 -0.289 1.00 0.00 4 SER A O 8
ATOM 16302 N N . HIS A 1 5 ? -17.803 -24.889 -2.427 1.00 0.00 5 HIS A N 8
ATOM 16303 C CA . HIS A 1 5 ? -17.310 -23.573 -2.831 1.00 0.00 5 HIS A CA 8
ATOM 16304 C C . HIS A 1 5 ? -18.075 -23.051 -4.046 1.00 0.00 5 HIS A C 8
ATOM 16305 O O . HIS A 1 5 ? -18.588 -23.837 -4.848 1.00 0.00 5 HIS A O 8
ATOM 16320 N N . HIS A 1 6 ? -18.142 -21.721 -4.170 1.00 0.00 6 HIS A N 8
ATOM 16321 C CA . HIS A 1 6 ? -18.841 -21.072 -5.281 1.00 0.00 6 HIS A CA 8
ATOM 16322 C C . HIS A 1 6 ? -17.880 -20.695 -6.409 1.00 0.00 6 HIS A C 8
ATOM 16323 O O . HIS A 1 6 ? -18.206 -20.867 -7.588 1.00 0.00 6 HIS A O 8
ATOM 16338 N N . HIS A 1 7 ? -16.701 -20.180 -6.039 1.00 0.00 7 HIS A N 8
ATOM 16339 C CA . HIS A 1 7 ? -15.694 -19.766 -7.015 1.00 0.00 7 HIS A CA 8
ATOM 16340 C C . HIS A 1 7 ? -14.461 -20.664 -6.946 1.00 0.00 7 HIS A C 8
ATOM 16341 O O . HIS A 1 7 ? -13.984 -20.995 -5.856 1.00 0.00 7 HIS A O 8
ATOM 16356 N N . HIS A 1 8 ? -13.958 -21.050 -8.121 1.00 0.00 8 HIS A N 8
ATOM 16357 C CA . HIS A 1 8 ? -12.774 -21.903 -8.227 1.00 0.00 8 HIS A CA 8
ATOM 16358 C C . HIS A 1 8 ? -11.710 -21.237 -9.089 1.00 0.00 8 HIS A C 8
ATOM 16359 O O . HIS A 1 8 ? -12.005 -20.754 -10.186 1.00 0.00 8 HIS A O 8
ATOM 16374 N N . HIS A 1 9 ? -10.473 -21.216 -8.582 1.00 0.00 9 HIS A N 8
ATOM 16375 C CA . HIS A 1 9 ? -9.353 -20.610 -9.296 1.00 0.00 9 HIS A CA 8
ATOM 16376 C C . HIS A 1 9 ? -8.512 -21.680 -9.991 1.00 0.00 9 HIS A C 8
ATOM 16377 O O . HIS A 1 9 ? -7.908 -22.536 -9.334 1.00 0.00 9 HIS A O 8
ATOM 16392 N N . HIS A 1 10 ? -8.517 -21.644 -11.331 1.00 0.00 10 HIS A N 8
ATOM 16393 C CA . HIS A 1 10 ? -7.754 -22.595 -12.151 1.00 0.00 10 HIS A CA 8
ATOM 16394 C C . HIS A 1 10 ? -7.282 -21.922 -13.438 1.00 0.00 10 HIS A C 8
ATOM 16395 O O . HIS A 1 10 ? -8.050 -21.210 -14.091 1.00 0.00 10 HIS A O 8
ATOM 16410 N N . GLY A 1 11 ? -6.012 -22.153 -13.786 1.00 0.00 11 GLY A N 8
ATOM 16411 C CA . GLY A 1 11 ? -5.440 -21.570 -14.990 1.00 0.00 11 GLY A CA 8
ATOM 16412 C C . GLY A 1 11 ? -4.195 -20.754 -14.708 1.00 0.00 11 GLY A C 8
ATOM 16413 O O . GLY A 1 11 ? -3.287 -21.221 -14.014 1.00 0.00 11 GLY A O 8
ATOM 16417 N N . SER A 1 12 ? -4.162 -19.531 -15.247 1.00 0.00 12 SER A N 8
ATOM 16418 C CA . SER A 1 12 ? -3.021 -18.626 -15.074 1.00 0.00 12 SER A CA 8
ATOM 16419 C C . SER A 1 12 ? -3.219 -17.650 -13.927 1.00 0.00 12 SER A C 8
ATOM 16420 O O . SER A 1 12 ? -4.335 -17.462 -13.434 1.00 0.00 12 SER A O 8
ATOM 16428 N N . ALA A 1 13 ? -2.101 -17.041 -13.509 1.00 0.00 13 ALA A N 8
ATOM 16429 C CA . ALA A 1 13 ? -2.089 -16.027 -12.478 1.00 0.00 13 ALA A CA 8
ATOM 16430 C C . ALA A 1 13 ? -0.819 -15.184 -12.598 1.00 0.00 13 ALA A C 8
ATOM 16431 O O . ALA A 1 13 ? 0.287 -15.665 -12.326 1.00 0.00 13 ALA A O 8
ATOM 16438 N N . THR A 1 14 ? -0.989 -13.924 -13.016 1.00 0.00 14 THR A N 8
ATOM 16439 C CA . THR A 1 14 ? 0.123 -13.006 -13.223 1.00 0.00 14 THR A CA 8
ATOM 16440 C C . THR A 1 14 ? 0.418 -12.128 -11.994 1.00 0.00 14 THR A C 8
ATOM 16441 O O . THR A 1 14 ? 1.518 -11.581 -11.877 1.00 0.00 14 THR A O 8
ATOM 16452 N N . TYR A 1 15 ? -0.560 -12.006 -11.092 1.00 0.00 15 TYR A N 8
ATOM 16453 C CA . TYR A 1 15 ? -0.420 -11.189 -9.907 1.00 0.00 15 TYR A CA 8
ATOM 16454 C C . TYR A 1 15 ? -0.092 -12.003 -8.679 1.00 0.00 15 TYR A C 8
ATOM 16455 O O . TYR A 1 15 ? -0.842 -12.897 -8.275 1.00 0.00 15 TYR A O 8
ATOM 16473 N N . THR A 1 16 ? 1.046 -11.646 -8.088 1.00 0.00 16 THR A N 8
ATOM 16474 C CA . THR A 1 16 ? 1.565 -12.328 -6.917 1.00 0.00 16 THR A CA 8
ATOM 16475 C C . THR A 1 16 ? 1.338 -11.562 -5.608 1.00 0.00 16 THR A C 8
ATOM 16476 O O . THR A 1 16 ? 1.520 -10.343 -5.553 1.00 0.00 16 THR A O 8
ATOM 16487 N N . ARG A 1 17 ? 0.931 -12.304 -4.560 1.00 0.00 17 ARG A N 8
ATOM 16488 C CA . ARG A 1 17 ? 0.714 -11.755 -3.233 1.00 0.00 17 ARG A CA 8
ATOM 16489 C C . ARG A 1 17 ? 1.962 -11.959 -2.354 1.00 0.00 17 ARG A C 8
ATOM 16490 O O . ARG A 1 17 ? 2.321 -13.104 -2.052 1.00 0.00 17 ARG A O 8
ATOM 16511 N N . PRO A 1 18 ? 2.665 -10.860 -1.944 1.00 0.00 18 PRO A N 8
ATOM 16512 C CA . PRO A 1 18 ? 3.866 -10.954 -1.078 1.00 0.00 18 PRO A CA 8
ATOM 16513 C C . PRO A 1 18 ? 3.559 -11.483 0.330 1.00 0.00 18 PRO A C 8
ATOM 16514 O O . PRO A 1 18 ? 4.428 -12.077 0.976 1.00 0.00 18 PRO A O 8
ATOM 16525 N N . LEU A 1 19 ? 2.318 -11.270 0.783 1.00 0.00 19 LEU A N 8
ATOM 16526 C CA . LEU A 1 19 ? 1.876 -11.704 2.093 1.00 0.00 19 LEU A CA 8
ATOM 16527 C C . LEU A 1 19 ? 0.536 -12.389 2.004 1.00 0.00 19 LEU A C 8
ATOM 16528 O O . LEU A 1 19 ? -0.002 -12.663 0.928 1.00 0.00 19 LEU A O 8
ATOM 16544 N N . ASP A 1 20 ? 0.042 -12.642 3.181 1.00 0.00 20 ASP A N 8
ATOM 16545 C CA . ASP A 1 20 ? -1.243 -13.239 3.417 1.00 0.00 20 ASP A CA 8
ATOM 16546 C C . ASP A 1 20 ? -2.001 -12.387 4.408 1.00 0.00 20 ASP A C 8
ATOM 16547 O O . ASP A 1 20 ? -3.236 -12.389 4.443 1.00 0.00 20 ASP A O 8
ATOM 16556 N N . THR A 1 21 ? -1.226 -11.646 5.213 1.00 0.00 21 THR A N 8
ATOM 16557 C CA . THR A 1 21 ? -1.755 -10.795 6.258 1.00 0.00 21 THR A CA 8
ATOM 16558 C C . THR A 1 21 ? -0.679 -9.848 6.841 1.00 0.00 21 THR A C 8
ATOM 16559 O O . THR A 1 21 ? 0.392 -9.660 6.273 1.00 0.00 21 THR A O 8
ATOM 16570 N N . GLY A 1 22 ? -1.046 -9.224 7.944 1.00 0.00 22 GLY A N 8
ATOM 16571 C CA . GLY A 1 22 ? -0.184 -8.323 8.697 1.00 0.00 22 GLY A CA 8
ATOM 16572 C C . GLY A 1 22 ? -0.947 -7.628 9.812 1.00 0.00 22 GLY A C 8
ATOM 16573 O O . GLY A 1 22 ? -1.794 -6.775 9.542 1.00 0.00 22 GLY A O 8
ATOM 16577 N N . ASN A 1 23 ? -0.622 -7.974 11.073 1.00 0.00 23 ASN A N 8
ATOM 16578 C CA . ASN A 1 23 ? -1.300 -7.411 12.247 1.00 0.00 23 ASN A CA 8
ATOM 16579 C C . ASN A 1 23 ? -0.415 -7.368 13.467 1.00 0.00 23 ASN A C 8
ATOM 16580 O O . ASN A 1 23 ? 0.122 -8.387 13.913 1.00 0.00 23 ASN A O 8
ATOM 16591 N N . ILE A 1 24 ? -0.307 -6.158 14.006 1.00 0.00 24 ILE A N 8
ATOM 16592 C CA . ILE A 1 24 ? 0.475 -5.900 15.204 1.00 0.00 24 ILE A CA 8
ATOM 16593 C C . ILE A 1 24 ? -0.476 -5.751 16.384 1.00 0.00 24 ILE A C 8
ATOM 16594 O O . ILE A 1 24 ? -0.512 -4.734 17.090 1.00 0.00 24 ILE A O 8
ATOM 16610 N N . THR A 1 25 ? -1.217 -6.808 16.575 1.00 0.00 25 THR A N 8
ATOM 16611 C CA . THR A 1 25 ? -2.200 -6.925 17.654 1.00 0.00 25 THR A CA 8
ATOM 16612 C C . THR A 1 25 ? -1.634 -7.740 18.820 1.00 0.00 25 THR A C 8
ATOM 16613 O O . THR A 1 25 ? -2.012 -7.536 19.978 1.00 0.00 25 THR A O 8
ATOM 16624 N N . THR A 1 26 ? -0.722 -8.646 18.485 1.00 0.00 26 THR A N 8
ATOM 16625 C CA . THR A 1 26 ? -0.072 -9.509 19.476 1.00 0.00 26 THR A CA 8
ATOM 16626 C C . THR A 1 26 ? 1.432 -9.234 19.519 1.00 0.00 26 THR A C 8
ATOM 16627 O O . THR A 1 26 ? 1.958 -8.735 20.519 1.00 0.00 26 THR A O 8
ATOM 16638 N N . GLY A 1 27 ? 2.092 -9.562 18.421 1.00 0.00 27 GLY A N 8
ATOM 16639 C CA . GLY A 1 27 ? 3.530 -9.367 18.289 1.00 0.00 27 GLY A CA 8
ATOM 16640 C C . GLY A 1 27 ? 3.997 -9.567 16.861 1.00 0.00 27 GLY A C 8
ATOM 16641 O O . GLY A 1 27 ? 3.751 -10.622 16.272 1.00 0.00 27 GLY A O 8
ATOM 16645 N N . PHE A 1 28 ? 4.696 -8.561 16.312 1.00 0.00 28 PHE A N 8
ATOM 16646 C CA . PHE A 1 28 ? 5.180 -8.609 14.933 1.00 0.00 28 PHE A CA 8
ATOM 16647 C C . PHE A 1 28 ? 6.357 -9.548 14.736 1.00 0.00 28 PHE A C 8
ATOM 16648 O O . PHE A 1 28 ? 7.046 -9.917 15.689 1.00 0.00 28 PHE A O 8
ATOM 16665 N N . ASN A 1 29 ? 6.505 -9.973 13.472 1.00 0.00 29 ASN A N 8
ATOM 16666 C CA . ASN A 1 29 ? 7.514 -10.918 13.008 1.00 0.00 29 ASN A CA 8
ATOM 16667 C C . ASN A 1 29 ? 8.975 -10.525 13.283 1.00 0.00 29 ASN A C 8
ATOM 16668 O O . ASN A 1 29 ? 9.885 -10.874 12.519 1.00 0.00 29 ASN A O 8
ATOM 16679 N N . GLY A 1 30 ? 9.184 -9.827 14.382 1.00 0.00 30 GLY A N 8
ATOM 16680 C CA . GLY A 1 30 ? 10.518 -9.400 14.763 1.00 0.00 30 GLY A CA 8
ATOM 16681 C C . GLY A 1 30 ? 10.734 -7.941 14.464 1.00 0.00 30 GLY A C 8
ATOM 16682 O O . GLY A 1 30 ? 11.825 -7.411 14.686 1.00 0.00 30 GLY A O 8
ATOM 16686 N N . TYR A 1 31 ? 9.685 -7.311 13.931 1.00 0.00 31 TYR A N 8
ATOM 16687 C CA . TYR A 1 31 ? 9.710 -5.877 13.618 1.00 0.00 31 TYR A CA 8
ATOM 16688 C C . TYR A 1 31 ? 8.941 -5.115 14.722 1.00 0.00 31 TYR A C 8
ATOM 16689 O O . TYR A 1 31 ? 7.740 -4.854 14.574 1.00 0.00 31 TYR A O 8
ATOM 16707 N N . PRO A 1 32 ? 9.610 -4.753 15.866 1.00 0.00 32 PRO A N 8
ATOM 16708 C CA . PRO A 1 32 ? 8.956 -4.054 16.987 1.00 0.00 32 PRO A CA 8
ATOM 16709 C C . PRO A 1 32 ? 8.724 -2.566 16.722 1.00 0.00 32 PRO A C 8
ATOM 16710 O O . PRO A 1 32 ? 9.572 -1.898 16.122 1.00 0.00 32 PRO A O 8
ATOM 16721 N N . GLY A 1 33 ? 7.567 -2.065 17.174 1.00 0.00 33 GLY A N 8
ATOM 16722 C CA . GLY A 1 33 ? 7.224 -0.655 16.993 1.00 0.00 33 GLY A CA 8
ATOM 16723 C C . GLY A 1 33 ? 6.511 -0.378 15.676 1.00 0.00 33 GLY A C 8
ATOM 16724 O O . GLY A 1 33 ? 6.203 0.774 15.361 1.00 0.00 33 GLY A O 8
ATOM 16728 N N . HIS A 1 34 ? 6.230 -1.454 14.929 1.00 0.00 34 HIS A N 8
ATOM 16729 C CA . HIS A 1 34 ? 5.570 -1.393 13.641 1.00 0.00 34 HIS A CA 8
ATOM 16730 C C . HIS A 1 34 ? 4.059 -1.227 13.816 1.00 0.00 34 HIS A C 8
ATOM 16731 O O . HIS A 1 34 ? 3.432 -1.963 14.584 1.00 0.00 34 HIS A O 8
ATOM 16745 N N . VAL A 1 35 ? 3.501 -0.243 13.117 1.00 0.00 35 VAL A N 8
ATOM 16746 C CA . VAL A 1 35 ? 2.066 0.054 13.178 1.00 0.00 35 VAL A CA 8
ATOM 16747 C C . VAL A 1 35 ? 1.346 -0.424 11.912 1.00 0.00 35 VAL A C 8
ATOM 16748 O O . VAL A 1 35 ? 0.118 -0.351 11.829 1.00 0.00 35 VAL A O 8
ATOM 16761 N N . GLY A 1 36 ? 2.117 -0.916 10.937 1.00 0.00 36 GLY A N 8
ATOM 16762 C CA . GLY A 1 36 ? 1.550 -1.401 9.695 1.00 0.00 36 GLY A CA 8
ATOM 16763 C C . GLY A 1 36 ? 2.085 -2.767 9.327 1.00 0.00 36 GLY A C 8
ATOM 16764 O O . GLY A 1 36 ? 2.426 -3.567 10.205 1.00 0.00 36 GLY A O 8
ATOM 16768 N N . VAL A 1 37 ? 2.146 -3.024 8.027 1.00 0.00 37 VAL A N 8
ATOM 16769 C CA . VAL A 1 37 ? 2.650 -4.290 7.491 1.00 0.00 37 VAL A CA 8
ATOM 16770 C C . VAL A 1 37 ? 3.671 -4.019 6.366 1.00 0.00 37 VAL A C 8
ATOM 16771 O O . VAL A 1 37 ? 3.582 -2.999 5.675 1.00 0.00 37 VAL A O 8
ATOM 16784 N N . ASP A 1 38 ? 4.620 -4.947 6.187 1.00 0.00 38 ASP A N 8
ATOM 16785 C CA . ASP A 1 38 ? 5.660 -4.803 5.167 1.00 0.00 38 ASP A CA 8
ATOM 16786 C C . ASP A 1 38 ? 5.738 -6.024 4.268 1.00 0.00 38 ASP A C 8
ATOM 16787 O O . ASP A 1 38 ? 5.667 -7.166 4.732 1.00 0.00 38 ASP A O 8
ATOM 16796 N N . TYR A 1 39 ? 5.895 -5.748 2.969 1.00 0.00 39 TYR A N 8
ATOM 16797 C CA . TYR A 1 39 ? 5.952 -6.785 1.936 1.00 0.00 39 TYR A CA 8
ATOM 16798 C C . TYR A 1 39 ? 7.226 -6.644 1.103 1.00 0.00 39 TYR A C 8
ATOM 16799 O O . TYR A 1 39 ? 7.356 -5.716 0.295 1.00 0.00 39 TYR A O 8
ATOM 16817 N N . ALA A 1 40 ? 8.161 -7.569 1.313 1.00 0.00 40 ALA A N 8
ATOM 16818 C CA . ALA A 1 40 ? 9.437 -7.597 0.587 1.00 0.00 40 ALA A CA 8
ATOM 16819 C C . ALA A 1 40 ? 9.246 -7.722 -0.934 1.00 0.00 40 ALA A C 8
ATOM 16820 O O . ALA A 1 40 ? 8.916 -8.796 -1.453 1.00 0.00 40 ALA A O 8
ATOM 16827 N N . VAL A 1 41 ? 9.457 -6.597 -1.632 1.00 0.00 41 VAL A N 8
ATOM 16828 C CA . VAL A 1 41 ? 9.321 -6.518 -3.080 1.00 0.00 41 VAL A CA 8
ATOM 16829 C C . VAL A 1 41 ? 10.308 -5.457 -3.627 1.00 0.00 41 VAL A C 8
ATOM 16830 O O . VAL A 1 41 ? 10.320 -4.322 -3.139 1.00 0.00 41 VAL A O 8
ATOM 16843 N N . PRO A 1 42 ? 11.134 -5.805 -4.657 1.00 0.00 42 PRO A N 8
ATOM 16844 C CA . PRO A 1 42 ? 12.138 -4.885 -5.241 1.00 0.00 42 PRO A CA 8
ATOM 16845 C C . PRO A 1 42 ? 11.594 -3.544 -5.701 1.00 0.00 42 PRO A C 8
ATOM 16846 O O . PRO A 1 42 ? 10.476 -3.414 -6.202 1.00 0.00 42 PRO A O 8
ATOM 16857 N N . VAL A 1 43 ? 12.458 -2.565 -5.490 1.00 0.00 43 VAL A N 8
ATOM 16858 C CA . VAL A 1 43 ? 12.253 -1.160 -5.805 1.00 0.00 43 VAL A CA 8
ATOM 16859 C C . VAL A 1 43 ? 12.047 -0.896 -7.302 1.00 0.00 43 VAL A C 8
ATOM 16860 O O . VAL A 1 43 ? 12.673 -1.544 -8.147 1.00 0.00 43 VAL A O 8
ATOM 16873 N N . GLY A 1 44 ? 11.157 0.057 -7.600 1.00 0.00 44 GLY A N 8
ATOM 16874 C CA . GLY A 1 44 ? 10.900 0.432 -8.968 1.00 0.00 44 GLY A CA 8
ATOM 16875 C C . GLY A 1 44 ? 9.683 -0.240 -9.573 1.00 0.00 44 GLY A C 8
ATOM 16876 O O . GLY A 1 44 ? 9.388 -0.036 -10.754 1.00 0.00 44 GLY A O 8
ATOM 16880 N N . THR A 1 45 ? 8.979 -1.041 -8.766 1.00 0.00 45 THR A N 8
ATOM 16881 C CA . THR A 1 45 ? 7.786 -1.730 -9.207 1.00 0.00 45 THR A CA 8
ATOM 16882 C C . THR A 1 45 ? 6.555 -0.839 -8.976 1.00 0.00 45 THR A C 8
ATOM 16883 O O . THR A 1 45 ? 6.383 -0.328 -7.866 1.00 0.00 45 THR A O 8
ATOM 16894 N N . PRO A 1 46 ? 5.674 -0.632 -10.006 1.00 0.00 46 PRO A N 8
ATOM 16895 C CA . PRO A 1 46 ? 4.479 0.222 -9.858 1.00 0.00 46 PRO A CA 8
ATOM 16896 C C . PRO A 1 46 ? 3.540 -0.252 -8.745 1.00 0.00 46 PRO A C 8
ATOM 16897 O O . PRO A 1 46 ? 3.137 -1.420 -8.709 1.00 0.00 46 PRO A O 8
ATOM 16908 N N . VAL A 1 47 ? 3.215 0.674 -7.841 1.00 0.00 47 VAL A N 8
ATOM 16909 C CA . VAL A 1 47 ? 2.339 0.419 -6.728 1.00 0.00 47 VAL A CA 8
ATOM 16910 C C . VAL A 1 47 ? 0.971 0.940 -7.058 1.00 0.00 47 VAL A C 8
ATOM 16911 O O . VAL A 1 47 ? 0.790 2.113 -7.402 1.00 0.00 47 VAL A O 8
ATOM 16924 N N . ARG A 1 48 ? 0.034 0.029 -6.958 1.00 0.00 48 ARG A N 8
ATOM 16925 C CA . ARG A 1 48 ? -1.342 0.311 -7.241 1.00 0.00 48 ARG A CA 8
ATOM 16926 C C . ARG A 1 48 ? -2.146 0.504 -5.980 1.00 0.00 48 ARG A C 8
ATOM 16927 O O . ARG A 1 48 ? -1.825 -0.052 -4.924 1.00 0.00 48 ARG A O 8
ATOM 16948 N N . ALA A 1 49 ? -3.222 1.278 -6.124 1.00 0.00 49 ALA A N 8
ATOM 16949 C CA . ALA A 1 49 ? -4.107 1.593 -5.024 1.00 0.00 49 ALA A CA 8
ATOM 16950 C C . ALA A 1 49 ? -4.957 0.383 -4.656 1.00 0.00 49 ALA A C 8
ATOM 16951 O O . ALA A 1 49 ? -5.657 -0.176 -5.499 1.00 0.00 49 ALA A O 8
ATOM 16958 N N . VAL A 1 50 ? -4.842 -0.046 -3.405 1.00 0.00 50 VAL A N 8
ATOM 16959 C CA . VAL A 1 50 ? -5.595 -1.206 -2.905 1.00 0.00 50 VAL A CA 8
ATOM 16960 C C . VAL A 1 50 ? -7.117 -0.940 -2.823 1.00 0.00 50 VAL A C 8
ATOM 16961 O O . VAL A 1 50 ? -7.911 -1.880 -2.717 1.00 0.00 50 VAL A O 8
ATOM 16974 N N . ALA A 1 51 ? -7.511 0.340 -2.902 1.00 0.00 51 ALA A N 8
ATOM 16975 C CA . ALA A 1 51 ? -8.909 0.753 -2.862 1.00 0.00 51 ALA A CA 8
ATOM 16976 C C . ALA A 1 51 ? -9.037 2.226 -3.199 1.00 0.00 51 ALA A C 8
ATOM 16977 O O . ALA A 1 51 ? -8.172 3.034 -2.851 1.00 0.00 51 ALA A O 8
ATOM 16984 N N . ASN A 1 52 ? -10.116 2.551 -3.911 1.00 0.00 52 ASN A N 8
ATOM 16985 C CA . ASN A 1 52 ? -10.429 3.909 -4.320 1.00 0.00 52 ASN A CA 8
ATOM 16986 C C . ASN A 1 52 ? -10.643 4.838 -3.122 1.00 0.00 52 ASN A C 8
ATOM 16987 O O . ASN A 1 52 ? -10.983 4.379 -2.027 1.00 0.00 52 ASN A O 8
ATOM 16998 N N . GLY A 1 53 ? -10.445 6.136 -3.350 1.00 0.00 53 GLY A N 8
ATOM 16999 C CA . GLY A 1 53 ? -10.620 7.113 -2.289 1.00 0.00 53 GLY A CA 8
ATOM 17000 C C . GLY A 1 53 ? -10.099 8.494 -2.631 1.00 0.00 53 GLY A C 8
ATOM 17001 O O . GLY A 1 53 ? -10.449 9.058 -3.672 1.00 0.00 53 GLY A O 8
ATOM 17005 N N . THR A 1 54 ? -9.248 9.029 -1.742 1.00 0.00 54 THR A N 8
ATOM 17006 C CA . THR A 1 54 ? -8.684 10.349 -1.873 1.00 0.00 54 THR A CA 8
ATOM 17007 C C . THR A 1 54 ? -7.295 10.399 -1.236 1.00 0.00 54 THR A C 8
ATOM 17008 O O . THR A 1 54 ? -7.095 9.904 -0.125 1.00 0.00 54 THR A O 8
ATOM 17019 N N . VAL A 1 55 ? -6.367 11.054 -1.936 1.00 0.00 55 VAL A N 8
ATOM 17020 C CA . VAL A 1 55 ? -4.992 11.207 -1.505 1.00 0.00 55 VAL A CA 8
ATOM 17021 C C . VAL A 1 55 ? -4.903 12.388 -0.539 1.00 0.00 55 VAL A C 8
ATOM 17022 O O . VAL A 1 55 ? -5.150 13.533 -0.908 1.00 0.00 55 VAL A O 8
ATOM 17035 N N . LYS A 1 56 ? -4.587 12.069 0.689 1.00 0.00 56 LYS A N 8
ATOM 17036 C CA . LYS A 1 56 ? -4.442 13.057 1.757 1.00 0.00 56 LYS A CA 8
ATOM 17037 C C . LYS A 1 56 ? -2.976 13.403 1.979 1.00 0.00 56 LYS A C 8
ATOM 17038 O O . LYS A 1 56 ? -2.649 14.410 2.614 1.00 0.00 56 LYS A O 8
ATOM 17057 N N . PHE A 1 57 ? -2.104 12.534 1.461 1.00 0.00 57 PHE A N 8
ATOM 17058 C CA . PHE A 1 57 ? -0.671 12.703 1.540 1.00 0.00 57 PHE A CA 8
ATOM 17059 C C . PHE A 1 57 ? -0.021 12.087 0.313 1.00 0.00 57 PHE A C 8
ATOM 17060 O O . PHE A 1 57 ? -0.415 11.014 -0.152 1.00 0.00 57 PHE A O 8
ATOM 17077 N N . ALA A 1 58 ? 0.978 12.793 -0.188 1.00 0.00 58 ALA A N 8
ATOM 17078 C CA . ALA A 1 58 ? 1.742 12.399 -1.350 1.00 0.00 58 ALA A CA 8
ATOM 17079 C C . ALA A 1 58 ? 3.165 12.921 -1.205 1.00 0.00 58 ALA A C 8
ATOM 17080 O O . ALA A 1 58 ? 3.479 14.062 -1.568 1.00 0.00 58 ALA A O 8
ATOM 17087 N N . GLY A 1 59 ? 4.008 12.066 -0.640 1.00 0.00 59 GLY A N 8
ATOM 17088 C CA . GLY A 1 59 ? 5.407 12.390 -0.427 1.00 0.00 59 GLY A CA 8
ATOM 17089 C C . GLY A 1 59 ? 6.287 11.896 -1.552 1.00 0.00 59 GLY A C 8
ATOM 17090 O O . GLY A 1 59 ? 6.768 10.754 -1.515 1.00 0.00 59 GLY A O 8
ATOM 17094 N N . ASN A 1 60 ? 6.484 12.777 -2.548 1.00 0.00 60 ASN A N 8
ATOM 17095 C CA . ASN A 1 60 ? 7.291 12.498 -3.739 1.00 0.00 60 ASN A CA 8
ATOM 17096 C C . ASN A 1 60 ? 8.780 12.490 -3.445 1.00 0.00 60 ASN A C 8
ATOM 17097 O O . ASN A 1 60 ? 9.352 13.469 -2.961 1.00 0.00 60 ASN A O 8
ATOM 17108 N N . GLY A 1 61 ? 9.370 11.356 -3.773 1.00 0.00 61 GLY A N 8
ATOM 17109 C CA . GLY A 1 61 ? 10.798 11.115 -3.580 1.00 0.00 61 GLY A CA 8
ATOM 17110 C C . GLY A 1 61 ? 11.665 11.726 -4.668 1.00 0.00 61 GLY A C 8
ATOM 17111 O O . GLY A 1 61 ? 12.892 11.613 -4.626 1.00 0.00 61 GLY A O 8
ATOM 17115 N N . ALA A 1 62 ? 11.018 12.373 -5.640 1.00 0.00 62 ALA A N 8
ATOM 17116 C CA . ALA A 1 62 ? 11.705 12.999 -6.760 1.00 0.00 62 ALA A CA 8
ATOM 17117 C C . ALA A 1 62 ? 12.360 14.322 -6.383 1.00 0.00 62 ALA A C 8
ATOM 17118 O O . ALA A 1 62 ? 13.417 14.672 -6.917 1.00 0.00 62 ALA A O 8
ATOM 17125 N N . ASN A 1 63 ? 11.730 15.039 -5.455 1.00 0.00 63 ASN A N 8
ATOM 17126 C CA . ASN A 1 63 ? 12.214 16.335 -5.021 1.00 0.00 63 ASN A CA 8
ATOM 17127 C C . ASN A 1 63 ? 12.100 16.518 -3.506 1.00 0.00 63 ASN A C 8
ATOM 17128 O O . ASN A 1 63 ? 12.063 17.655 -3.013 1.00 0.00 63 ASN A O 8
ATOM 17139 N N . HIS A 1 64 ? 12.044 15.407 -2.761 1.00 0.00 64 HIS A N 8
ATOM 17140 C CA . HIS A 1 64 ? 11.907 15.465 -1.333 1.00 0.00 64 HIS A CA 8
ATOM 17141 C C . HIS A 1 64 ? 13.234 15.792 -0.605 1.00 0.00 64 HIS A C 8
ATOM 17142 O O . HIS A 1 64 ? 14.172 14.989 -0.639 1.00 0.00 64 HIS A O 8
ATOM 17157 N N . PRO A 1 65 ? 13.339 16.987 0.059 1.00 0.00 65 PRO A N 8
ATOM 17158 C CA . PRO A 1 65 ? 14.521 17.390 0.823 1.00 0.00 65 PRO A CA 8
ATOM 17159 C C . PRO A 1 65 ? 14.717 16.528 2.041 1.00 0.00 65 PRO A C 8
ATOM 17160 O O . PRO A 1 65 ? 13.840 15.775 2.417 1.00 0.00 65 PRO A O 8
ATOM 17171 N N . TRP A 1 66 ? 15.899 16.569 2.588 1.00 0.00 66 TRP A N 8
ATOM 17172 C CA . TRP A 1 66 ? 16.179 15.848 3.809 1.00 0.00 66 TRP A CA 8
ATOM 17173 C C . TRP A 1 66 ? 16.008 16.810 4.977 1.00 0.00 66 TRP A C 8
ATOM 17174 O O . TRP A 1 66 ? 16.308 16.483 6.132 1.00 0.00 66 TRP A O 8
ATOM 17195 N N . MET A 1 67 ? 15.487 18.009 4.650 1.00 0.00 67 MET A N 8
ATOM 17196 C CA . MET A 1 67 ? 15.267 19.054 5.632 1.00 0.00 67 MET A CA 8
ATOM 17197 C C . MET A 1 67 ? 14.064 18.727 6.485 1.00 0.00 67 MET A C 8
ATOM 17198 O O . MET A 1 67 ? 14.107 18.858 7.713 1.00 0.00 67 MET A O 8
ATOM 17212 N N . LEU A 1 68 ? 12.999 18.290 5.826 1.00 0.00 68 LEU A N 8
ATOM 17213 C CA . LEU A 1 68 ? 11.806 17.898 6.530 1.00 0.00 68 LEU A CA 8
ATOM 17214 C C . LEU A 1 68 ? 11.468 16.442 6.207 1.00 0.00 68 LEU A C 8
ATOM 17215 O O . LEU A 1 68 ? 10.371 15.972 6.529 1.00 0.00 68 LEU A O 8
ATOM 17231 N N . TRP A 1 69 ? 12.422 15.718 5.560 1.00 0.00 69 TRP A N 8
ATOM 17232 C CA . TRP A 1 69 ? 12.177 14.322 5.199 1.00 0.00 69 TRP A CA 8
ATOM 17233 C C . TRP A 1 69 ? 13.329 13.425 5.633 1.00 0.00 69 TRP A C 8
ATOM 17234 O O . TRP A 1 69 ? 14.489 13.849 5.648 1.00 0.00 69 TRP A O 8
ATOM 17255 N N . MET A 1 70 ? 12.978 12.207 6.071 1.00 0.00 70 MET A N 8
ATOM 17256 C CA . MET A 1 70 ? 13.960 11.207 6.505 1.00 0.00 70 MET A CA 8
ATOM 17257 C C . MET A 1 70 ? 13.483 9.785 6.184 1.00 0.00 70 MET A C 8
ATOM 17258 O O . MET A 1 70 ? 14.297 8.860 6.109 1.00 0.00 70 MET A O 8
ATOM 17272 N N . ALA A 1 71 ? 12.165 9.629 5.971 1.00 0.00 71 ALA A N 8
ATOM 17273 C CA . ALA A 1 71 ? 11.566 8.319 5.673 1.00 0.00 71 ALA A CA 8
ATOM 17274 C C . ALA A 1 71 ? 11.508 8.037 4.175 1.00 0.00 71 ALA A C 8
ATOM 17275 O O . ALA A 1 71 ? 11.565 6.879 3.753 1.00 0.00 71 ALA A O 8
ATOM 17282 N N . GLY A 1 72 ? 11.402 9.103 3.388 1.00 0.00 72 GLY A N 8
ATOM 17283 C CA . GLY A 1 72 ? 11.351 8.972 1.938 1.00 0.00 72 GLY A CA 8
ATOM 17284 C C . GLY A 1 72 ? 9.974 9.217 1.349 1.00 0.00 72 GLY A C 8
ATOM 17285 O O . GLY A 1 72 ? 9.350 10.247 1.619 1.00 0.00 72 GLY A O 8
ATOM 17289 N N . ASN A 1 73 ? 9.506 8.251 0.541 1.00 0.00 73 ASN A N 8
ATOM 17290 C CA . ASN A 1 73 ? 8.212 8.333 -0.123 1.00 0.00 73 ASN A CA 8
ATOM 17291 C C . ASN A 1 73 ? 7.095 7.765 0.738 1.00 0.00 73 ASN A C 8
ATOM 17292 O O . ASN A 1 73 ? 7.256 6.714 1.368 1.00 0.00 73 ASN A O 8
ATOM 17303 N N . ALA A 1 74 ? 5.947 8.449 0.726 1.00 0.00 74 ALA A N 8
ATOM 17304 C CA . ALA A 1 74 ? 4.783 8.025 1.496 1.00 0.00 74 ALA A CA 8
ATOM 17305 C C . ALA A 1 74 ? 3.494 8.520 0.859 1.00 0.00 74 ALA A C 8
ATOM 17306 O O . ALA A 1 74 ? 3.455 9.613 0.296 1.00 0.00 74 ALA A O 8
ATOM 17313 N N . VAL A 1 75 ? 2.436 7.708 0.968 1.00 0.00 75 VAL A N 8
ATOM 17314 C CA . VAL A 1 75 ? 1.134 8.044 0.395 1.00 0.00 75 VAL A CA 8
ATOM 17315 C C . VAL A 1 75 ? 0.024 7.674 1.366 1.00 0.00 75 VAL A C 8
ATOM 17316 O O . VAL A 1 75 ? -0.124 6.509 1.739 1.00 0.00 75 VAL A O 8
ATOM 17329 N N . LEU A 1 76 ? -0.758 8.670 1.745 1.00 0.00 76 LEU A N 8
ATOM 17330 C CA . LEU A 1 76 ? -1.879 8.471 2.633 1.00 0.00 76 LEU A CA 8
ATOM 17331 C C . LEU A 1 76 ? -3.124 8.829 1.888 1.00 0.00 76 LEU A C 8
ATOM 17332 O O . LEU A 1 76 ? -3.254 9.910 1.314 1.00 0.00 76 LEU A O 8
ATOM 17348 N N . ILE A 1 77 ? -4.014 7.880 1.917 1.00 0.00 77 ILE A N 8
ATOM 17349 C CA . ILE A 1 77 ? -5.267 7.927 1.214 1.00 0.00 77 ILE A CA 8
AT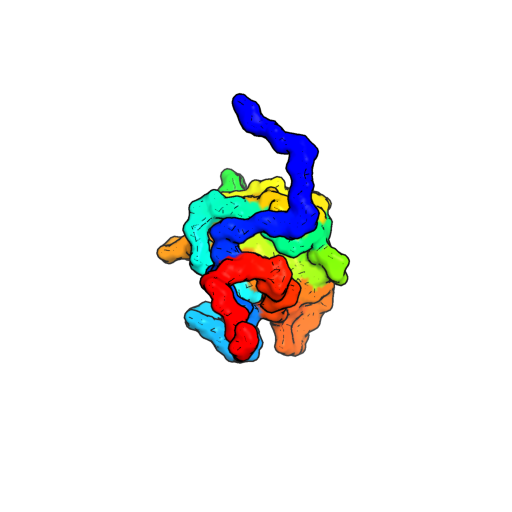OM 17350 C C . ILE A 1 77 ? -6.390 7.349 2.075 1.00 0.00 77 ILE A C 8
ATOM 17351 O O . ILE A 1 77 ? -6.175 6.484 2.927 1.00 0.00 77 ILE A O 8
ATOM 17367 N N . GLN A 1 78 ? -7.575 7.869 1.827 1.00 0.00 78 GLN A N 8
ATOM 17368 C CA . GLN A 1 78 ? -8.794 7.456 2.476 1.00 0.00 78 GLN A CA 8
ATOM 17369 C C . GLN A 1 78 ? -9.508 6.461 1.567 1.00 0.00 78 GLN A C 8
ATOM 17370 O O . GLN A 1 78 ? -9.908 6.792 0.452 1.00 0.00 78 GLN A O 8
ATOM 17384 N N . HIS A 1 79 ? -9.641 5.248 2.069 1.00 0.00 79 HIS A N 8
ATOM 17385 C CA . HIS A 1 79 ? -10.281 4.150 1.348 1.00 0.00 79 HIS A CA 8
ATOM 17386 C C . HIS A 1 79 ? -11.778 4.313 1.173 1.00 0.00 79 HIS A C 8
ATOM 17387 O O . HIS A 1 79 ? -12.370 5.323 1.563 1.00 0.00 79 HIS A O 8
ATOM 17402 N N . ALA A 1 80 ? -12.364 3.275 0.571 1.00 0.00 80 ALA A N 8
ATOM 17403 C CA . ALA A 1 80 ? -13.782 3.222 0.263 1.00 0.00 80 ALA A CA 8
ATOM 17404 C C . ALA A 1 80 ? -14.688 3.209 1.500 1.00 0.00 80 ALA A C 8
ATOM 17405 O O . ALA A 1 80 ? -15.883 3.498 1.397 1.00 0.00 80 ALA A O 8
ATOM 17412 N N . ASP A 1 81 ? -14.107 2.885 2.656 1.00 0.00 81 ASP A N 8
ATOM 17413 C CA . ASP A 1 81 ? -14.842 2.820 3.909 1.00 0.00 81 ASP A CA 8
ATOM 17414 C C . ASP A 1 81 ? -14.655 4.095 4.717 1.00 0.00 81 ASP A C 8
ATOM 17415 O O . ASP A 1 81 ? -15.379 4.343 5.687 1.00 0.00 81 ASP A O 8
ATOM 17424 N N . GLY A 1 82 ? -13.678 4.895 4.292 1.00 0.00 82 GLY A N 8
ATOM 17425 C CA . GLY A 1 82 ? -13.381 6.151 4.942 1.00 0.00 82 GLY A CA 8
ATOM 17426 C C . GLY A 1 82 ? -12.134 6.062 5.781 1.00 0.00 82 GLY A C 8
ATOM 17427 O O . GLY A 1 82 ? -11.654 7.074 6.296 1.00 0.00 82 GLY A O 8
ATOM 17431 N N . MET A 1 83 ? -11.600 4.838 5.903 1.00 0.00 83 MET A N 8
ATOM 17432 C CA . MET A 1 83 ? -10.405 4.569 6.653 1.00 0.00 83 MET A CA 8
ATOM 17433 C C . MET A 1 83 ? -9.187 5.145 5.936 1.00 0.00 83 MET A C 8
ATOM 17434 O O . MET A 1 83 ? -9.295 5.522 4.764 1.00 0.00 83 MET A O 8
ATOM 17448 N N . HIS A 1 84 ? -8.033 5.198 6.600 1.00 0.00 84 HIS A N 8
ATOM 17449 C CA . HIS A 1 84 ? -6.876 5.751 5.950 1.00 0.00 84 HIS A CA 8
ATOM 17450 C C . HIS A 1 84 ? -5.772 4.717 5.821 1.00 0.00 84 HIS A C 8
ATOM 17451 O O . HIS A 1 84 ? -5.567 3.900 6.722 1.00 0.00 84 HIS A O 8
ATOM 17466 N N . THR A 1 85 ? -5.072 4.760 4.689 1.00 0.00 85 THR A N 8
ATOM 17467 C CA . THR A 1 85 ? -4.036 3.821 4.389 1.00 0.00 85 THR A CA 8
ATOM 17468 C C . THR A 1 85 ? -2.804 4.515 3.866 1.00 0.00 85 THR A C 8
ATOM 17469 O O . THR A 1 85 ? -2.875 5.339 2.949 1.00 0.00 85 THR A O 8
ATOM 17480 N N . GLY A 1 86 ? -1.685 4.192 4.484 1.00 0.00 86 GLY A N 8
ATOM 17481 C CA . GLY A 1 86 ? -0.418 4.741 4.065 1.00 0.00 86 GLY A CA 8
ATOM 17482 C C . GLY A 1 86 ? 0.368 3.749 3.232 1.00 0.00 86 GLY A C 8
ATOM 17483 O O . GLY A 1 86 ? 0.175 2.533 3.356 1.00 0.00 86 GLY A O 8
ATOM 17487 N N . TYR A 1 87 ? 1.251 4.281 2.387 1.00 0.00 87 TYR A N 8
ATOM 17488 C CA . TYR A 1 87 ? 2.106 3.506 1.525 1.00 0.00 87 TYR A CA 8
ATOM 17489 C C . TYR A 1 87 ? 3.492 4.117 1.684 1.00 0.00 87 TYR A C 8
ATOM 17490 O O . TYR A 1 87 ? 3.790 5.181 1.121 1.00 0.00 87 TYR A O 8
ATOM 17508 N N . ALA A 1 88 ? 4.316 3.481 2.510 1.00 0.00 88 ALA A N 8
ATOM 17509 C CA . ALA A 1 88 ? 5.648 4.002 2.784 1.00 0.00 88 ALA A CA 8
ATOM 17510 C C . ALA A 1 88 ? 6.749 3.127 2.200 1.00 0.00 88 ALA A C 8
ATOM 17511 O O . ALA A 1 88 ? 6.504 1.997 1.765 1.00 0.00 88 ALA A O 8
ATOM 17518 N N . HIS A 1 89 ? 7.979 3.677 2.219 1.00 0.00 89 HIS A N 8
ATOM 17519 C CA . HIS A 1 89 ? 9.197 3.016 1.695 1.00 0.00 89 HIS A CA 8
ATOM 17520 C C . HIS A 1 89 ? 9.138 2.822 0.166 1.00 0.00 89 HIS A C 8
ATOM 17521 O O . HIS A 1 89 ? 9.595 1.807 -0.366 1.00 0.00 89 HIS A O 8
ATOM 17536 N N . LEU A 1 90 ? 8.563 3.814 -0.523 1.00 0.00 90 LEU A N 8
ATOM 17537 C CA . LEU A 1 90 ? 8.461 3.825 -1.977 1.00 0.00 90 LEU A CA 8
ATOM 17538 C C . LEU A 1 90 ? 9.582 4.686 -2.568 1.00 0.00 90 LEU A C 8
ATOM 17539 O O . LEU A 1 90 ? 10.287 5.378 -1.826 1.00 0.00 90 LEU A O 8
ATOM 17555 N N . SER A 1 91 ? 9.759 4.627 -3.891 1.00 0.00 91 SER A N 8
ATOM 17556 C CA . SER A 1 91 ? 10.792 5.388 -4.563 1.00 0.00 91 SER A CA 8
ATOM 17557 C C . SER A 1 91 ? 10.207 6.542 -5.364 1.00 0.00 91 SER A C 8
ATOM 17558 O O . SER A 1 91 ? 10.942 7.454 -5.761 1.00 0.00 91 SER A O 8
ATOM 17566 N N . LYS A 1 92 ? 8.883 6.515 -5.590 1.00 0.00 92 LYS A N 8
ATOM 17567 C CA . LYS A 1 92 ? 8.217 7.543 -6.367 1.00 0.00 92 LYS A CA 8
ATOM 17568 C C . LYS A 1 92 ? 6.708 7.464 -6.233 1.00 0.00 92 LYS A C 8
ATOM 17569 O O . LYS A 1 92 ? 6.143 6.421 -5.895 1.00 0.00 92 LYS A O 8
ATOM 17588 N N . ILE A 1 93 ? 6.087 8.596 -6.516 1.00 0.00 93 ILE A N 8
ATOM 17589 C CA . ILE A 1 93 ? 4.650 8.752 -6.472 1.00 0.00 93 ILE A CA 8
ATOM 17590 C C . ILE A 1 93 ? 4.114 9.237 -7.819 1.00 0.00 93 ILE A C 8
ATOM 17591 O O . ILE A 1 93 ? 4.798 9.947 -8.564 1.00 0.00 93 ILE A O 8
ATOM 17607 N N . SER A 1 94 ? 2.890 8.824 -8.101 1.00 0.00 94 SER A N 8
ATOM 17608 C CA . SER A 1 94 ? 2.179 9.203 -9.299 1.00 0.00 94 SER A CA 8
ATOM 17609 C C . SER A 1 94 ? 0.984 10.072 -8.937 1.00 0.00 94 SER A C 8
ATOM 17610 O O . SER A 1 94 ? 0.302 10.618 -9.813 1.00 0.00 94 SER A O 8
ATOM 17618 N N . VAL A 1 95 ? 0.746 10.190 -7.629 1.00 0.00 95 VAL A N 8
ATOM 17619 C CA . VAL A 1 95 ? -0.355 10.915 -7.105 1.00 0.00 95 VAL A CA 8
ATOM 17620 C C . VAL A 1 95 ? 0.052 12.295 -6.591 1.00 0.00 95 VAL A C 8
ATOM 17621 O O . VAL A 1 95 ? 1.203 12.719 -6.731 1.00 0.00 95 VAL A O 8
ATOM 17634 N N . SER A 1 96 ? -0.922 12.978 -5.994 1.00 0.00 96 SER A N 8
ATOM 17635 C CA . SER A 1 96 ? -0.762 14.312 -5.463 1.00 0.00 96 SER A CA 8
ATOM 17636 C C . SER A 1 96 ? -1.741 14.518 -4.328 1.00 0.00 96 SER A C 8
ATOM 17637 O O . SER A 1 96 ? -2.866 14.014 -4.362 1.00 0.00 96 SER A O 8
ATOM 17645 N N . THR A 1 97 ? -1.302 15.277 -3.336 1.00 0.00 97 THR A N 8
ATOM 17646 C CA . THR A 1 97 ? -2.095 15.583 -2.149 1.00 0.00 97 THR A CA 8
ATOM 17647 C C . THR A 1 97 ? -3.435 16.247 -2.518 1.00 0.00 97 THR A C 8
ATOM 17648 O O . THR A 1 97 ? -3.454 17.239 -3.253 1.00 0.00 97 THR A O 8
ATOM 17659 N N . ASP A 1 98 ? -4.540 15.656 -2.019 1.00 0.00 98 ASP A N 8
ATOM 17660 C CA . ASP A 1 98 ? -5.925 16.138 -2.232 1.00 0.00 98 ASP A CA 8
ATOM 17661 C C . ASP A 1 98 ? -6.519 15.612 -3.543 1.00 0.00 98 ASP A C 8
ATOM 17662 O O . ASP A 1 98 ? -7.690 15.873 -3.842 1.00 0.00 98 ASP A O 8
ATOM 17671 N N . SER A 1 99 ? -5.719 14.853 -4.315 1.00 0.00 99 SER A N 8
ATOM 17672 C CA . SER A 1 99 ? -6.175 14.273 -5.563 1.00 0.00 99 SER A CA 8
ATOM 17673 C C . SER A 1 99 ? -6.974 13.005 -5.298 1.00 0.00 99 SER A C 8
ATOM 17674 O O . SER A 1 99 ? -6.729 12.308 -4.312 1.00 0.00 99 SER A O 8
ATOM 17682 N N . THR A 1 100 ? -7.937 12.723 -6.167 1.00 0.00 100 THR A N 8
ATOM 17683 C CA . THR A 1 100 ? -8.754 11.532 -6.050 1.00 0.00 100 THR A CA 8
ATOM 17684 C C . THR A 1 100 ? -8.058 10.326 -6.649 1.00 0.00 100 THR A C 8
ATOM 17685 O O . THR A 1 100 ? -7.338 10.440 -7.647 1.00 0.00 100 THR A O 8
ATOM 17696 N N . VAL A 1 101 ? -8.283 9.177 -6.030 1.00 0.00 101 VAL A N 8
ATOM 17697 C CA . VAL A 1 101 ? -7.685 7.949 -6.458 1.00 0.00 101 VAL A CA 8
ATOM 17698 C C . VAL A 1 101 ? -8.717 6.859 -6.706 1.00 0.00 101 VAL A C 8
ATOM 17699 O O . VAL A 1 101 ? -9.885 6.983 -6.326 1.00 0.00 101 VAL A O 8
ATOM 17712 N N . LYS A 1 102 ? -8.244 5.780 -7.331 1.00 0.00 102 LYS A N 8
ATOM 17713 C CA . LYS A 1 102 ? -9.034 4.637 -7.656 1.00 0.00 102 LYS A CA 8
ATOM 17714 C C . LYS A 1 102 ? -8.218 3.377 -7.462 1.00 0.00 102 LYS A C 8
ATOM 17715 O O . LYS A 1 102 ? -7.001 3.364 -7.649 1.00 0.00 102 LYS A O 8
ATOM 17734 N N . GLN A 1 103 ? -8.923 2.320 -7.100 1.00 0.00 103 GLN A N 8
ATOM 17735 C CA . GLN A 1 103 ? -8.340 1.015 -6.856 1.00 0.00 103 GLN A CA 8
ATOM 17736 C C . GLN A 1 103 ? -7.601 0.496 -8.095 1.00 0.00 103 GLN A C 8
ATOM 17737 O O . GLN A 1 103 ? -8.077 0.630 -9.226 1.00 0.00 103 GLN A O 8
ATOM 17751 N N . GLY A 1 104 ? -6.436 -0.086 -7.837 1.00 0.00 104 GLY A N 8
ATOM 17752 C CA . GLY A 1 104 ? -5.578 -0.643 -8.873 1.00 0.00 104 GLY A CA 8
ATOM 17753 C C . GLY A 1 104 ? -4.802 0.395 -9.657 1.00 0.00 104 GLY A C 8
ATOM 17754 O O . GLY A 1 104 ? -3.994 0.046 -10.520 1.00 0.00 104 GLY A O 8
ATOM 17758 N N . GLN A 1 105 ? -5.067 1.672 -9.372 1.00 0.00 105 GLN A N 8
ATOM 17759 C CA . GLN A 1 105 ? -4.401 2.781 -10.034 1.00 0.00 105 GLN A CA 8
ATOM 17760 C C . GLN A 1 105 ? -2.989 2.915 -9.525 1.00 0.00 105 GLN A C 8
ATOM 17761 O O . GLN A 1 105 ? -2.717 2.708 -8.343 1.00 0.00 105 GLN A O 8
ATOM 17775 N N . ILE A 1 106 ? -2.096 3.243 -10.442 1.00 0.00 106 ILE A N 8
ATOM 17776 C CA . ILE A 1 106 ? -0.704 3.398 -10.120 1.00 0.00 106 ILE A CA 8
ATOM 17777 C C . ILE A 1 106 ? -0.506 4.679 -9.322 1.00 0.00 106 ILE A C 8
ATOM 17778 O O . ILE A 1 106 ? -0.506 5.790 -9.864 1.00 0.00 106 ILE A O 8
ATOM 17794 N N . ILE A 1 107 ? -0.368 4.478 -8.026 1.00 0.00 107 ILE A N 8
ATOM 17795 C CA . ILE A 1 107 ? -0.189 5.548 -7.077 1.00 0.00 107 ILE A CA 8
ATOM 17796 C C . ILE A 1 107 ? 1.290 5.843 -6.781 1.00 0.00 107 ILE A C 8
ATOM 17797 O O . ILE A 1 107 ? 1.599 6.808 -6.073 1.00 0.00 107 ILE A O 8
ATOM 17813 N N . GLY A 1 108 ? 2.189 5.012 -7.322 1.00 0.00 108 GLY A N 8
ATOM 17814 C CA . GLY A 1 108 ? 3.603 5.211 -7.136 1.00 0.00 108 GLY A CA 8
ATOM 17815 C C . GLY A 1 108 ? 4.425 4.026 -7.595 1.00 0.00 108 GLY A C 8
ATOM 17816 O O . GLY A 1 108 ? 3.973 3.204 -8.395 1.00 0.00 108 GLY A O 8
ATOM 17820 N N . TYR A 1 109 ? 5.642 3.977 -7.077 1.00 0.00 109 TYR A N 8
ATOM 17821 C CA . TYR A 1 109 ? 6.617 2.944 -7.360 1.00 0.00 109 TYR A CA 8
ATOM 17822 C C . TYR A 1 109 ? 7.341 2.603 -6.069 1.00 0.00 109 TYR A C 8
ATOM 17823 O O . TYR A 1 109 ? 7.709 3.499 -5.302 1.00 0.00 109 TYR A O 8
ATOM 17841 N N . THR A 1 110 ? 7.559 1.310 -5.854 1.00 0.00 110 THR A N 8
ATOM 17842 C CA . THR A 1 110 ? 8.216 0.788 -4.653 1.00 0.00 110 THR A CA 8
ATOM 17843 C C . THR A 1 110 ? 9.642 1.320 -4.476 1.00 0.00 110 THR A C 8
ATOM 17844 O O . THR A 1 110 ? 10.315 1.630 -5.462 1.00 0.00 110 THR A O 8
ATOM 17855 N N . GLY A 1 111 ? 10.085 1.433 -3.211 1.00 0.00 111 GLY A N 8
ATOM 17856 C CA . GLY A 1 111 ? 11.425 1.926 -2.937 1.00 0.00 111 GLY A CA 8
ATOM 17857 C C . GLY A 1 111 ? 12.031 1.326 -1.695 1.00 0.00 111 GLY A C 8
ATOM 17858 O O . GLY A 1 111 ? 11.551 0.305 -1.191 1.00 0.00 111 GLY A O 8
ATOM 17862 N N . ALA A 1 112 ? 13.093 1.967 -1.201 1.00 0.00 112 ALA A N 8
ATOM 17863 C CA . ALA A 1 112 ? 13.778 1.524 -0.006 1.00 0.00 112 ALA A CA 8
ATOM 17864 C C . ALA A 1 112 ? 14.397 2.727 0.714 1.00 0.00 112 ALA A C 8
ATOM 17865 O O . ALA A 1 112 ? 15.550 2.686 1.166 1.00 0.00 112 ALA A O 8
ATOM 17872 N N . THR A 1 113 ? 13.608 3.803 0.817 1.00 0.00 113 THR A N 8
ATOM 17873 C CA . THR A 1 113 ? 14.062 5.047 1.441 1.00 0.00 113 THR A CA 8
ATOM 17874 C C . THR A 1 113 ? 13.921 5.036 2.974 1.00 0.00 113 THR A C 8
ATOM 17875 O O . THR A 1 113 ? 14.290 6.011 3.640 1.00 0.00 113 THR A O 8
ATOM 17886 N N . GLY A 1 114 ? 13.395 3.932 3.523 1.00 0.00 114 GLY A N 8
ATOM 17887 C CA . GLY A 1 114 ? 13.221 3.810 4.965 1.00 0.00 114 GLY A CA 8
ATOM 17888 C C . GLY A 1 114 ? 14.410 3.147 5.635 1.00 0.00 114 GLY A C 8
ATOM 17889 O O . GLY A 1 114 ? 15.535 3.645 5.538 1.00 0.00 114 GLY A O 8
ATOM 17893 N N . GLN A 1 115 ? 14.158 2.014 6.301 1.00 0.00 115 GLN A N 8
ATOM 17894 C CA . GLN A 1 115 ? 15.210 1.262 6.996 1.00 0.00 115 GLN A CA 8
ATOM 17895 C C . GLN A 1 115 ? 15.835 0.212 6.076 1.00 0.00 115 GLN A C 8
ATOM 17896 O O . GLN A 1 115 ? 15.196 -0.236 5.120 1.00 0.00 115 GLN A O 8
ATOM 17910 N N . VAL A 1 116 ? 17.101 -0.155 6.375 1.00 0.00 116 VAL A N 8
ATOM 17911 C CA . VAL A 1 116 ? 17.903 -1.160 5.616 1.00 0.00 116 VAL A CA 8
ATOM 17912 C C . VAL A 1 116 ? 17.920 -0.929 4.088 1.00 0.00 116 VAL A C 8
ATOM 17913 O O . VAL A 1 116 ? 17.138 -0.139 3.552 1.00 0.00 116 VAL A O 8
ATOM 17926 N N . THR A 1 117 ? 18.833 -1.632 3.402 1.00 0.00 117 THR A N 8
ATOM 17927 C CA . THR A 1 117 ? 18.980 -1.528 1.943 1.00 0.00 117 THR A CA 8
ATOM 17928 C C . THR A 1 117 ? 17.988 -2.438 1.200 1.00 0.00 117 THR A C 8
ATOM 17929 O O . THR A 1 117 ? 18.020 -2.531 -0.033 1.00 0.00 117 THR A O 8
ATOM 17940 N N . GLY A 1 118 ? 17.101 -3.091 1.966 1.00 0.00 118 GLY A N 8
ATOM 17941 C CA . GLY A 1 118 ? 16.105 -3.989 1.396 1.00 0.00 118 GLY A CA 8
ATOM 17942 C C . GLY A 1 118 ? 14.813 -3.269 1.003 1.00 0.00 118 GLY A C 8
ATOM 17943 O O . GLY A 1 118 ? 14.133 -2.736 1.885 1.00 0.00 118 GLY A O 8
ATOM 17947 N N . PRO A 1 119 ? 14.432 -3.223 -0.317 1.00 0.00 119 PRO A N 8
ATOM 17948 C CA . PRO A 1 119 ? 13.192 -2.556 -0.762 1.00 0.00 119 PRO A CA 8
ATOM 17949 C C . PRO A 1 119 ? 11.945 -3.356 -0.399 1.00 0.00 119 PRO A C 8
ATOM 17950 O O . PRO A 1 119 ? 11.978 -4.590 -0.413 1.00 0.00 119 PRO A O 8
ATOM 17961 N N . HIS A 1 120 ? 10.857 -2.654 -0.026 1.00 0.00 120 HIS A N 8
ATOM 17962 C CA . HIS A 1 120 ? 9.608 -3.297 0.335 1.00 0.00 120 HIS A CA 8
ATOM 17963 C C . HIS A 1 120 ? 8.443 -2.305 0.316 1.00 0.00 120 HIS A C 8
ATOM 17964 O O . HIS A 1 120 ? 8.574 -1.168 -0.149 1.00 0.00 120 HIS A O 8
ATOM 17979 N N . LEU A 1 121 ? 7.313 -2.781 0.813 1.00 0.00 121 LEU A N 8
ATOM 17980 C CA . LEU A 1 121 ? 6.089 -2.040 0.868 1.00 0.00 121 LEU A CA 8
ATOM 17981 C C . LEU A 1 121 ? 5.561 -1.993 2.287 1.00 0.00 121 LEU A C 8
ATOM 17982 O O . LEU A 1 121 ? 5.482 -3.011 2.979 1.00 0.00 121 LEU A O 8
ATOM 17998 N N . HIS A 1 122 ? 5.222 -0.792 2.701 1.00 0.00 122 HIS A N 8
ATOM 17999 C CA . HIS A 1 122 ? 4.672 -0.550 4.003 1.00 0.00 122 HIS A CA 8
ATOM 18000 C C . HIS A 1 122 ? 3.217 -0.098 3.865 1.00 0.00 122 HIS A C 8
ATOM 18001 O O . HIS A 1 122 ? 2.942 1.028 3.439 1.00 0.00 122 HIS A O 8
ATOM 18015 N N . PHE A 1 123 ? 2.308 -0.970 4.275 1.00 0.00 123 PHE A N 8
ATOM 18016 C CA . PHE A 1 123 ? 0.883 -0.700 4.206 1.00 0.00 123 PHE A CA 8
ATOM 18017 C C . PHE A 1 123 ? 0.298 -0.615 5.615 1.00 0.00 123 PHE A C 8
ATOM 18018 O O . PHE A 1 123 ? 0.216 -1.615 6.339 1.00 0.00 123 PHE A O 8
ATOM 18035 N N . GLU A 1 124 ? -0.081 0.595 5.990 1.00 0.00 124 GLU A N 8
ATOM 18036 C CA . GLU A 1 124 ? -0.680 0.870 7.261 1.00 0.00 124 GLU A CA 8
ATOM 18037 C C . GLU A 1 124 ? -2.102 1.338 7.013 1.00 0.00 124 GLU A C 8
ATOM 18038 O O . GLU A 1 124 ? -2.345 2.270 6.248 1.00 0.00 124 GLU A O 8
ATOM 18050 N N . MET A 1 125 ? -3.015 0.677 7.687 1.00 0.00 125 MET A N 8
ATOM 18051 C CA . MET A 1 125 ? -4.425 0.922 7.579 1.00 0.00 125 MET A CA 8
ATOM 18052 C C . MET A 1 125 ? -4.970 1.276 8.945 1.00 0.00 125 MET A C 8
ATOM 18053 O O . MET A 1 125 ? -4.676 0.626 9.953 1.00 0.00 125 MET A O 8
ATOM 18067 N N . LEU A 1 126 ? -5.777 2.311 8.931 1.00 0.00 126 LEU A N 8
ATOM 18068 C CA . LEU A 1 126 ? -6.379 2.868 10.119 1.00 0.00 126 LEU A CA 8
ATOM 18069 C C . LEU A 1 126 ? -7.810 3.349 9.819 1.00 0.00 126 LEU A C 8
ATOM 18070 O O . LEU A 1 126 ? -8.165 3.475 8.653 1.00 0.00 126 LEU A O 8
ATOM 18086 N N . PRO A 1 127 ? -8.663 3.617 10.856 1.00 0.00 127 PRO A N 8
ATOM 18087 C CA . PRO A 1 127 ? -10.038 4.129 10.665 1.00 0.00 127 PRO A CA 8
ATOM 18088 C C . PRO A 1 127 ? -10.089 5.484 9.988 1.00 0.00 127 PRO A C 8
ATOM 18089 O O . PRO A 1 127 ? -9.056 6.059 9.645 1.00 0.00 127 PRO A O 8
ATOM 18100 N N . ALA A 1 128 ? -11.311 5.996 9.825 1.00 0.00 128 ALA A N 8
ATOM 18101 C CA . ALA A 1 128 ? -11.519 7.311 9.270 1.00 0.00 128 ALA A CA 8
ATOM 18102 C C . ALA A 1 128 ? -11.021 8.359 10.267 1.00 0.00 128 ALA A C 8
ATOM 18103 O O . ALA A 1 128 ? -10.571 9.445 9.892 1.00 0.00 128 ALA A O 8
ATOM 18110 N N . ASN A 1 129 ? -11.099 7.969 11.552 1.00 0.00 129 ASN A N 8
ATOM 18111 C CA . ASN A 1 129 ? -10.686 8.795 12.685 1.00 0.00 129 ASN A CA 8
ATOM 18112 C C . ASN A 1 129 ? -10.403 7.896 13.856 1.00 0.00 129 ASN A C 8
ATOM 18113 O O . ASN A 1 129 ? -11.320 7.391 14.514 1.00 0.00 129 ASN A O 8
ATOM 18124 N N . PRO A 1 130 ? -9.102 7.686 14.133 1.00 0.00 130 PRO A N 8
ATOM 18125 C CA . PRO A 1 130 ? -8.666 6.793 15.180 1.00 0.00 130 PRO A CA 8
ATOM 18126 C C . PRO A 1 130 ? -8.848 7.273 16.605 1.00 0.00 130 PRO A C 8
ATOM 18127 O O . PRO A 1 130 ? -9.053 8.457 16.881 1.00 0.00 130 PRO A O 8
ATOM 18138 N N . ASN A 1 131 ? -8.764 6.285 17.482 1.00 0.00 131 ASN A N 8
ATOM 18139 C CA . ASN A 1 131 ? -8.852 6.446 18.894 1.00 0.00 131 ASN A CA 8
ATOM 18140 C C . ASN A 1 131 ? -7.533 5.984 19.487 1.00 0.00 131 ASN A C 8
ATOM 18141 O O . ASN A 1 131 ? -7.448 4.951 20.168 1.00 0.00 131 ASN A O 8
ATOM 18152 N N . TRP A 1 132 ? -6.500 6.795 19.235 1.00 0.00 132 TRP A N 8
ATOM 18153 C CA . TRP A 1 132 ? -5.126 6.526 19.686 1.00 0.00 132 TRP A CA 8
ATOM 18154 C C . TRP A 1 132 ? -5.007 6.494 21.223 1.00 0.00 132 TRP A C 8
ATOM 18155 O O . TRP A 1 132 ? -3.904 6.488 21.784 1.00 0.00 132 TRP A O 8
ATOM 18176 N N . GLN A 1 133 ? -6.164 6.449 21.879 1.00 0.00 133 GLN A N 8
ATOM 18177 C CA . GLN A 1 133 ? -6.282 6.443 23.319 1.00 0.00 133 GLN A CA 8
ATOM 18178 C C . GLN A 1 133 ? -6.085 5.048 23.924 1.00 0.00 133 GLN A C 8
ATOM 18179 O O . GLN A 1 133 ? -6.709 4.671 24.925 1.00 0.00 133 GLN A O 8
ATOM 18193 N N . ASN A 1 134 ? -5.203 4.300 23.271 1.00 0.00 134 ASN A N 8
ATOM 18194 C CA . ASN A 1 134 ? -4.807 2.935 23.630 1.00 0.00 134 ASN A CA 8
ATOM 18195 C C . ASN A 1 134 ? -5.914 1.958 23.319 1.00 0.00 134 ASN A C 8
ATOM 18196 O O . ASN A 1 134 ? -7.067 2.161 23.713 1.00 0.00 134 ASN A O 8
ATOM 18207 N N . GLY A 1 135 ? -5.551 0.907 22.601 1.00 0.00 135 GLY A N 8
ATOM 18208 C CA . GLY A 1 135 ? -6.517 -0.092 22.229 1.00 0.00 135 GLY A CA 8
ATOM 18209 C C . GLY A 1 135 ? -6.202 -0.757 20.908 1.00 0.00 135 GLY A C 8
ATOM 18210 O O . GLY A 1 135 ? -6.245 -1.985 20.810 1.00 0.00 135 GLY A O 8
ATOM 18214 N N . PHE A 1 136 ? -5.910 0.054 19.882 1.00 0.00 136 PHE A N 8
ATOM 18215 C CA . PHE A 1 136 ? -5.571 -0.464 18.549 1.00 0.00 136 PHE A CA 8
ATOM 18216 C C . PHE A 1 136 ? -4.629 0.471 17.803 1.00 0.00 136 PHE A C 8
ATOM 18217 O O . PHE A 1 136 ? -3.950 0.054 16.869 1.00 0.00 136 PHE A O 8
ATOM 18234 N N . SER A 1 137 ? -4.605 1.742 18.234 1.00 0.00 137 SER A N 8
ATOM 18235 C CA . SER A 1 137 ? -3.796 2.826 17.638 1.00 0.00 137 SER A CA 8
ATOM 18236 C C . SER A 1 137 ? -4.324 3.091 16.243 1.00 0.00 137 SER A C 8
ATOM 18237 O O . SER A 1 137 ? -3.687 3.731 15.396 1.00 0.00 137 SER A O 8
ATOM 18245 N N . GLY A 1 138 ? -5.551 2.593 16.063 1.00 0.00 138 GLY A N 8
ATOM 18246 C CA . GLY A 1 138 ? -6.272 2.707 14.827 1.00 0.00 138 GLY A CA 8
ATOM 18247 C C . GLY A 1 138 ? -5.756 1.762 13.763 1.00 0.00 138 GLY A C 8
ATOM 18248 O O . GLY A 1 138 ? -6.385 1.586 12.723 1.00 0.00 138 GLY A O 8
ATOM 18252 N N . ARG A 1 139 ? -4.600 1.148 14.018 1.00 0.00 139 ARG A N 8
ATOM 18253 C CA . ARG A 1 139 ? -4.009 0.227 13.048 1.00 0.00 139 ARG A CA 8
ATOM 18254 C C . ARG A 1 139 ? -4.672 -1.151 13.083 1.00 0.00 139 ARG A C 8
ATOM 18255 O O . ARG A 1 139 ? -4.764 -1.778 14.143 1.00 0.00 139 ARG A O 8
ATOM 18276 N N . ILE A 1 140 ? -5.139 -1.602 11.916 1.00 0.00 140 ILE A N 8
ATOM 18277 C CA . ILE A 1 140 ? -5.780 -2.905 11.802 1.00 0.00 140 ILE A CA 8
ATOM 18278 C C . ILE A 1 140 ? -5.192 -3.736 10.656 1.00 0.00 140 ILE A C 8
ATOM 18279 O O . ILE A 1 140 ? -4.255 -3.305 9.977 1.00 0.00 140 ILE A O 8
ATOM 18295 N N . ASP A 1 141 ? -5.796 -4.912 10.424 1.00 0.00 141 ASP A N 8
ATOM 18296 C CA . ASP A 1 141 ? -5.339 -5.871 9.415 1.00 0.00 141 ASP A CA 8
ATOM 18297 C C . ASP A 1 141 ? -5.780 -5.508 7.976 1.00 0.00 141 ASP A C 8
ATOM 18298 O O . ASP A 1 141 ? -6.946 -5.162 7.769 1.00 0.00 141 ASP A O 8
ATOM 18307 N N . PRO A 1 142 ? -4.849 -5.554 6.962 1.00 0.00 142 PRO A N 8
ATOM 18308 C CA . PRO A 1 142 ? -5.189 -5.266 5.554 1.00 0.00 142 PRO A CA 8
ATOM 18309 C C . PRO A 1 142 ? -5.927 -6.432 4.863 1.00 0.00 142 PRO A C 8
ATOM 18310 O O . PRO A 1 142 ? -6.343 -6.316 3.707 1.00 0.00 142 PRO A O 8
ATOM 18321 N N . THR A 1 143 ? -6.118 -7.540 5.611 1.00 0.00 143 THR A N 8
ATOM 18322 C CA . THR A 1 143 ? -6.759 -8.771 5.133 1.00 0.00 143 THR A CA 8
ATOM 18323 C C . THR A 1 143 ? -8.129 -8.558 4.494 1.00 0.00 143 THR A C 8
ATOM 18324 O O . THR A 1 143 ? -8.584 -9.382 3.695 1.00 0.00 143 THR A O 8
ATOM 18335 N N . GLY A 1 144 ? -8.773 -7.453 4.858 1.00 0.00 144 GLY A N 8
ATOM 18336 C CA . GLY A 1 144 ? -10.098 -7.127 4.340 1.00 0.00 144 GLY A CA 8
ATOM 18337 C C . GLY A 1 144 ? -10.074 -6.803 2.857 1.00 0.00 144 GLY A C 8
ATOM 18338 O O . GLY A 1 144 ? -11.034 -7.096 2.138 1.00 0.00 144 GLY A O 8
ATOM 18342 N N . TYR A 1 145 ? -8.950 -6.237 2.405 1.00 0.00 145 TYR A N 8
ATOM 18343 C CA . TYR A 1 145 ? -8.769 -5.857 1.013 1.00 0.00 145 TYR A CA 8
ATOM 18344 C C . TYR A 1 145 ? -7.878 -6.846 0.263 1.00 0.00 145 TYR A C 8
ATOM 18345 O O . TYR A 1 145 ? -7.787 -6.805 -0.969 1.00 0.00 145 TYR A O 8
ATOM 18363 N N . ILE A 1 146 ? -7.221 -7.724 1.021 1.00 0.00 146 ILE A N 8
ATOM 18364 C CA . ILE A 1 146 ? -6.330 -8.729 0.453 1.00 0.00 146 ILE A CA 8
ATOM 18365 C C . ILE A 1 146 ? -7.064 -10.069 0.278 1.00 0.00 146 ILE A C 8
ATOM 18366 O O . ILE A 1 146 ? -6.547 -10.997 -0.351 1.00 0.00 146 ILE A O 8
ATOM 18382 N N . ALA A 1 147 ? -8.280 -10.140 0.823 1.00 0.00 147 ALA A N 8
ATOM 18383 C CA . ALA A 1 147 ? -9.132 -11.322 0.718 1.00 0.00 147 ALA A CA 8
ATOM 18384 C C . ALA A 1 147 ? -9.777 -11.422 -0.658 1.00 0.00 147 ALA A C 8
ATOM 18385 O O . ALA A 1 147 ? -10.172 -12.506 -1.096 1.00 0.00 147 ALA A O 8
ATOM 18392 N N . ASN A 1 148 ? -9.889 -10.269 -1.314 1.00 0.00 148 ASN A N 8
ATOM 18393 C CA . ASN A 1 148 ? -10.462 -10.163 -2.623 1.00 0.00 148 ASN A CA 8
ATOM 18394 C C . ASN A 1 148 ? -9.348 -10.061 -3.642 1.00 0.00 148 ASN A C 8
ATOM 18395 O O . ASN A 1 148 ? -9.559 -9.727 -4.814 1.00 0.00 148 ASN A O 8
ATOM 18406 N N . ALA A 1 149 ? -8.158 -10.375 -3.154 1.00 0.00 149 ALA A N 8
ATOM 18407 C CA . ALA A 1 149 ? -6.967 -10.324 -3.916 1.00 0.00 149 ALA A CA 8
ATOM 18408 C C . ALA A 1 149 ? -6.552 -11.707 -4.458 1.00 0.00 149 ALA A C 8
ATOM 18409 O O . ALA A 1 149 ? -6.989 -12.738 -3.938 1.00 0.00 149 ALA A O 8
ATOM 18416 N N . PRO A 1 150 ? -5.716 -11.735 -5.537 1.00 0.00 150 PRO A N 8
ATOM 18417 C CA . PRO A 1 150 ? -5.204 -12.974 -6.172 1.00 0.00 150 PRO A CA 8
ATOM 18418 C C . PRO A 1 150 ? -4.484 -13.926 -5.197 1.00 0.00 150 PRO A C 8
ATOM 18419 O O . PRO A 1 150 ? -4.330 -13.616 -4.013 1.00 0.00 150 PRO A O 8
ATOM 18430 N N . VAL A 1 151 ? -4.030 -15.069 -5.728 1.00 0.00 151 VAL A N 8
ATOM 18431 C CA . VAL A 1 151 ? -3.383 -16.113 -4.949 1.00 0.00 151 VAL A CA 8
ATOM 18432 C C . VAL A 1 151 ? -1.929 -16.295 -5.355 1.00 0.00 151 VAL A C 8
ATOM 18433 O O . VAL A 1 151 ? -1.602 -16.421 -6.539 1.00 0.00 151 VAL A O 8
ATOM 18446 N N . PHE A 1 152 ? -1.091 -16.354 -4.339 1.00 0.00 152 PHE A N 8
ATOM 18447 C CA . PHE A 1 152 ? 0.343 -16.561 -4.484 1.00 0.00 152 PHE A CA 8
ATOM 18448 C C . PHE A 1 152 ? 0.687 -18.039 -4.233 1.00 0.00 152 PHE A C 8
ATOM 18449 O O . PHE A 1 152 ? 0.867 -18.461 -3.084 1.00 0.00 152 PHE A O 8
ATOM 18466 N N . ASN A 1 153 ? 0.802 -18.808 -5.333 1.00 0.00 153 ASN A N 8
ATOM 18467 C CA . ASN A 1 153 ? 1.142 -20.257 -5.312 1.00 0.00 153 ASN A CA 8
ATOM 18468 C C . ASN A 1 153 ? 0.091 -21.131 -4.596 1.00 0.00 153 ASN A C 8
ATOM 18469 O O . ASN A 1 153 ? -0.101 -22.293 -4.964 1.00 0.00 153 ASN A O 8
ATOM 18480 N N . GLY A 1 154 ? -0.581 -20.558 -3.593 1.00 0.00 154 GLY A N 8
ATOM 18481 C CA . GLY A 1 154 ? -1.581 -21.282 -2.825 1.00 0.00 154 GLY A CA 8
ATOM 18482 C C . GLY A 1 154 ? -1.121 -21.513 -1.400 1.00 0.00 154 GLY A C 8
ATOM 18483 O O . GLY A 1 154 ? -0.920 -22.655 -0.982 1.00 0.00 154 GLY A O 8
ATOM 18487 N N . THR A 1 155 ? -0.958 -20.409 -0.662 1.00 0.00 155 THR A N 8
ATOM 18488 C CA . THR A 1 155 ? -0.507 -20.426 0.708 1.00 0.00 155 THR A CA 8
ATOM 18489 C C . THR A 1 155 ? -1.680 -20.396 1.685 1.00 0.00 155 THR A C 8
ATOM 18490 O O . THR A 1 155 ? -2.336 -19.364 1.868 1.00 0.00 155 THR A O 8
ATOM 18501 N N . THR A 1 156 ? -1.933 -21.550 2.287 1.00 0.00 156 THR A N 8
ATOM 18502 C CA . THR A 1 156 ? -3.005 -21.709 3.275 1.00 0.00 156 THR A CA 8
ATOM 18503 C C . THR A 1 156 ? -2.463 -21.519 4.704 1.00 0.00 156 THR A C 8
ATOM 18504 O O . THR A 1 156 ? -1.498 -22.193 5.077 1.00 0.00 156 THR A O 8
ATOM 18515 N N . PRO A 1 157 ? -3.050 -20.594 5.533 1.00 0.00 157 PRO A N 8
ATOM 18516 C CA . PRO A 1 157 ? -2.588 -20.365 6.905 1.00 0.00 157 PRO A CA 8
ATOM 18517 C C . PRO A 1 157 ? -3.142 -21.376 7.906 1.00 0.00 157 PRO A C 8
ATOM 18518 O O . PRO A 1 157 ? -2.420 -21.868 8.780 1.00 0.00 157 PRO A O 8
ATOM 18529 N N . THR A 1 158 ? -4.426 -21.674 7.749 1.00 0.00 158 THR A N 8
ATOM 18530 C CA . THR A 1 158 ? -5.148 -22.607 8.608 1.00 0.00 158 THR A CA 8
ATOM 18531 C C . THR A 1 158 ? -6.418 -23.090 7.910 1.00 0.00 158 THR A C 8
ATOM 18532 O O . THR A 1 158 ? -6.572 -24.277 7.609 1.00 0.00 158 THR A O 8
ATOM 18543 N N . GLU A 1 159 ? -7.310 -22.135 7.672 1.00 0.00 159 GLU A N 8
ATOM 18544 C CA . GLU A 1 159 ? -8.586 -22.376 7.002 1.00 0.00 159 GLU A CA 8
ATOM 18545 C C . GLU A 1 159 ? -8.411 -22.543 5.489 1.00 0.00 159 GLU A C 8
ATOM 18546 O O . GLU A 1 159 ? -7.902 -21.602 4.839 1.00 0.00 159 GLU A O 8
ATOM 18561 N N . MET A 1 1 ? -6.448 -32.438 -21.799 1.00 0.00 1 MET A N 9
ATOM 18562 C CA . MET A 1 1 ? -6.917 -31.036 -21.963 1.00 0.00 1 MET A CA 9
ATOM 18563 C C . MET A 1 1 ? -5.749 -30.100 -22.254 1.00 0.00 1 MET A C 9
ATOM 18564 O O . MET A 1 1 ? -4.658 -30.266 -21.701 1.00 0.00 1 MET A O 9
ATOM 18580 N N . ARG A 1 2 ? -5.996 -29.119 -23.127 1.00 0.00 2 ARG A N 9
ATOM 18581 C CA . ARG A 1 2 ? -4.976 -28.136 -23.515 1.00 0.00 2 ARG A CA 9
ATOM 18582 C C . ARG A 1 2 ? -5.263 -26.762 -22.895 1.00 0.00 2 ARG A C 9
ATOM 18583 O O . ARG A 1 2 ? -4.354 -26.115 -22.364 1.00 0.00 2 ARG A O 9
ATOM 18604 N N . GLY A 1 3 ? -6.530 -26.332 -22.968 1.00 0.00 3 GLY A N 9
ATOM 18605 C CA . GLY A 1 3 ? -6.930 -25.045 -22.417 1.00 0.00 3 GLY A CA 9
ATOM 18606 C C . GLY A 1 3 ? -7.483 -24.104 -23.471 1.00 0.00 3 GLY A C 9
ATOM 18607 O O . GLY A 1 3 ? -7.143 -24.221 -24.652 1.00 0.00 3 GLY A O 9
ATOM 18611 N N . SER A 1 4 ? -8.337 -23.174 -23.035 1.00 0.00 4 SER A N 9
ATOM 18612 C CA . SER A 1 4 ? -8.952 -22.196 -23.931 1.00 0.00 4 SER A CA 9
ATOM 18613 C C . SER A 1 4 ? -8.517 -20.780 -23.566 1.00 0.00 4 SER A C 9
ATOM 18614 O O . SER A 1 4 ? -8.552 -20.398 -22.392 1.00 0.00 4 SER A O 9
ATOM 18622 N N . HIS A 1 5 ? -8.108 -20.015 -24.581 1.00 0.00 5 HIS A N 9
ATOM 18623 C CA . HIS A 1 5 ? -7.655 -18.635 -24.389 1.00 0.00 5 HIS A CA 9
ATOM 18624 C C . HIS A 1 5 ? -8.645 -17.635 -24.994 1.00 0.00 5 HIS A C 9
ATOM 18625 O O . HIS A 1 5 ? -8.931 -17.679 -26.195 1.00 0.00 5 HIS A O 9
ATOM 18640 N N . HIS A 1 6 ? -9.161 -16.740 -24.143 1.00 0.00 6 HIS A N 9
ATOM 18641 C CA . HIS A 1 6 ? -10.116 -15.713 -24.566 1.00 0.00 6 HIS A CA 9
ATOM 18642 C C . HIS A 1 6 ? -9.731 -14.349 -24.002 1.00 0.00 6 HIS A C 9
ATOM 18643 O O . HIS A 1 6 ? -9.271 -14.250 -22.861 1.00 0.00 6 HIS A O 9
ATOM 18658 N N . HIS A 1 7 ? -9.924 -13.306 -24.816 1.00 0.00 7 HIS A N 9
ATOM 18659 C CA . HIS A 1 7 ? -9.611 -11.934 -24.416 1.00 0.00 7 HIS A CA 9
ATOM 18660 C C . HIS A 1 7 ? -10.811 -11.018 -24.651 1.00 0.00 7 HIS A C 9
ATOM 18661 O O . HIS A 1 7 ? -11.240 -10.819 -25.793 1.00 0.00 7 HIS A O 9
ATOM 18676 N N . HIS A 1 8 ? -11.353 -10.473 -23.554 1.00 0.00 8 HIS A N 9
ATOM 18677 C CA . HIS A 1 8 ? -12.513 -9.578 -23.617 1.00 0.00 8 HIS A CA 9
ATOM 18678 C C . HIS A 1 8 ? -12.339 -8.373 -22.688 1.00 0.00 8 HIS A C 9
ATOM 18679 O O . HIS A 1 8 ? -12.648 -7.241 -23.074 1.00 0.00 8 HIS A O 9
ATOM 18694 N N . HIS A 1 9 ? -11.845 -8.627 -21.468 1.00 0.00 9 HIS A N 9
ATOM 18695 C CA . HIS A 1 9 ? -11.630 -7.571 -20.476 1.00 0.00 9 HIS A CA 9
ATOM 18696 C C . HIS A 1 9 ? -10.157 -7.448 -20.102 1.00 0.00 9 HIS A C 9
ATOM 18697 O O . HIS A 1 9 ? -9.424 -8.441 -20.102 1.00 0.00 9 HIS A O 9
ATOM 18712 N N . HIS A 1 10 ? -9.745 -6.220 -19.771 1.00 0.00 10 HIS A N 9
ATOM 18713 C CA . HIS A 1 10 ? -8.360 -5.928 -19.385 1.00 0.00 10 HIS A CA 9
ATOM 18714 C C . HIS A 1 10 ? -8.239 -5.800 -17.867 1.00 0.00 10 HIS A C 9
ATOM 18715 O O . HIS A 1 10 ? -9.126 -5.240 -17.216 1.00 0.00 10 HIS A O 9
ATOM 18730 N N . GLY A 1 11 ? -7.141 -6.330 -17.315 1.00 0.00 11 GLY A N 9
ATOM 18731 C CA . GLY A 1 11 ? -6.909 -6.271 -15.879 1.00 0.00 11 GLY A CA 9
ATOM 18732 C C . GLY A 1 11 ? -6.167 -7.488 -15.358 1.00 0.00 11 GLY A C 9
ATOM 18733 O O . GLY A 1 11 ? -6.683 -8.212 -14.501 1.00 0.00 11 GLY A O 9
ATOM 18737 N N . SER A 1 12 ? -4.956 -7.706 -15.881 1.00 0.00 12 SER A N 9
ATOM 18738 C CA . SER A 1 12 ? -4.118 -8.842 -15.483 1.00 0.00 12 SER A CA 9
ATOM 18739 C C . SER A 1 12 ? -3.136 -8.475 -14.386 1.00 0.00 12 SER A C 9
ATOM 18740 O O . SER A 1 12 ? -2.901 -7.293 -14.112 1.00 0.00 12 SER A O 9
ATOM 18748 N N . ALA A 1 13 ? -2.573 -9.515 -13.751 1.00 0.00 13 ALA A N 9
ATOM 18749 C CA . ALA A 1 13 ? -1.566 -9.355 -12.725 1.00 0.00 13 ALA A CA 9
ATOM 18750 C C . ALA A 1 13 ? -0.762 -10.645 -12.560 1.00 0.00 13 ALA A C 9
ATOM 18751 O O . ALA A 1 13 ? -1.294 -11.671 -12.120 1.00 0.00 13 ALA A O 9
ATOM 18758 N N . THR A 1 14 ? 0.525 -10.578 -12.921 1.00 0.00 14 THR A N 9
ATOM 18759 C CA . THR A 1 14 ? 1.430 -11.720 -12.845 1.00 0.00 14 THR A CA 9
ATOM 18760 C C . THR A 1 14 ? 2.149 -11.814 -11.483 1.00 0.00 14 THR A C 9
ATOM 18761 O O . THR A 1 14 ? 3.019 -12.671 -11.293 1.00 0.00 14 THR A O 9
ATOM 18772 N N . TYR A 1 15 ? 1.767 -10.937 -10.547 1.00 0.00 15 TYR A N 9
ATOM 18773 C CA . TYR A 1 15 ? 2.359 -10.899 -9.230 1.00 0.00 15 TYR A CA 9
ATOM 18774 C C . TYR A 1 15 ? 1.474 -11.560 -8.210 1.00 0.00 15 TYR A C 9
ATOM 18775 O O . TYR A 1 15 ? 0.258 -11.349 -8.178 1.00 0.00 15 TYR A O 9
ATOM 18793 N N . THR A 1 16 ? 2.121 -12.357 -7.373 1.00 0.00 16 THR A N 9
ATOM 18794 C CA . THR A 1 16 ? 1.436 -13.114 -6.342 1.00 0.00 16 THR A CA 9
ATOM 18795 C C . THR A 1 16 ? 1.419 -12.384 -4.988 1.00 0.00 16 THR A C 9
ATOM 18796 O O . THR A 1 16 ? 1.937 -11.269 -4.865 1.00 0.00 16 THR A O 9
ATOM 18807 N N . ARG A 1 17 ? 0.816 -13.036 -3.977 1.00 0.00 17 ARG A N 9
ATOM 18808 C CA . ARG A 1 17 ? 0.686 -12.503 -2.629 1.00 0.00 17 ARG A CA 9
ATOM 18809 C C . ARG A 1 17 ? 1.994 -12.627 -1.817 1.00 0.00 17 ARG A C 9
ATOM 18810 O O . ARG A 1 17 ? 2.413 -13.742 -1.487 1.00 0.00 17 ARG A O 9
ATOM 18831 N N . PRO A 1 18 ? 2.666 -11.484 -1.481 1.00 0.00 18 PRO A N 9
ATOM 18832 C CA . PRO A 1 18 ? 3.901 -11.495 -0.663 1.00 0.00 18 PRO A CA 9
ATOM 18833 C C . PRO A 1 18 ? 3.638 -11.939 0.780 1.00 0.00 18 PRO A C 9
ATOM 18834 O O . PRO A 1 18 ? 4.544 -12.418 1.468 1.00 0.00 18 PRO A O 9
ATOM 18845 N N . LEU A 1 19 ? 2.381 -11.776 1.214 1.00 0.00 19 LEU A N 9
ATOM 18846 C CA . LEU A 1 19 ? 1.945 -12.137 2.544 1.00 0.00 19 LEU A CA 9
ATOM 18847 C C . LEU A 1 19 ? 0.615 -12.844 2.490 1.00 0.00 19 LEU A C 9
ATOM 18848 O O . LEU A 1 19 ? 0.085 -13.183 1.427 1.00 0.00 19 LEU A O 9
ATOM 18864 N N . ASP A 1 20 ? 0.111 -13.037 3.676 1.00 0.00 20 ASP A N 9
ATOM 18865 C CA . ASP A 1 20 ? -1.171 -13.635 3.924 1.00 0.00 20 ASP A CA 9
ATOM 18866 C C . ASP A 1 20 ? -1.959 -12.732 4.847 1.00 0.00 20 ASP A C 9
ATOM 18867 O O . ASP A 1 20 ? -3.194 -12.748 4.860 1.00 0.00 20 ASP A O 9
ATOM 18876 N N . THR A 1 21 ? -1.204 -11.936 5.618 1.00 0.00 21 THR A N 9
ATOM 18877 C CA . THR A 1 21 ? -1.754 -11.022 6.597 1.00 0.00 21 THR A CA 9
ATOM 18878 C C . THR A 1 21 ? -0.683 -10.039 7.125 1.00 0.00 21 THR A C 9
ATOM 18879 O O . THR A 1 21 ? 0.389 -9.885 6.550 1.00 0.00 21 THR A O 9
ATOM 18890 N N . GLY A 1 22 ? -1.052 -9.342 8.183 1.00 0.00 22 GLY A N 9
ATOM 18891 C CA . GLY A 1 22 ? -0.184 -8.401 8.875 1.00 0.00 22 GLY A CA 9
ATOM 18892 C C . GLY A 1 22 ? -0.900 -7.741 10.040 1.00 0.00 22 GLY A C 9
ATOM 18893 O O . GLY A 1 22 ? -1.796 -6.922 9.833 1.00 0.00 22 GLY A O 9
ATOM 18897 N N . ASN A 1 23 ? -0.479 -8.076 11.271 1.00 0.00 23 ASN A N 9
ATOM 18898 C CA . ASN A 1 23 ? -1.101 -7.542 12.487 1.00 0.00 23 ASN A CA 9
ATOM 18899 C C . ASN A 1 23 ? -0.138 -7.481 13.643 1.00 0.00 23 ASN A C 9
ATOM 18900 O O . ASN A 1 23 ? 0.458 -8.487 14.041 1.00 0.00 23 ASN A O 9
ATOM 18911 N N . ILE A 1 24 ? -0.026 -6.276 14.187 1.00 0.00 24 ILE A N 9
ATOM 18912 C CA . ILE A 1 24 ? 0.833 -6.023 15.336 1.00 0.00 24 ILE A CA 9
ATOM 18913 C C . ILE A 1 24 ? -0.029 -5.917 16.584 1.00 0.00 24 ILE A C 9
ATOM 18914 O O . ILE A 1 24 ? -0.032 -4.915 17.313 1.00 0.00 24 ILE A O 9
ATOM 18930 N N . THR A 1 25 ? -0.731 -6.994 16.807 1.00 0.00 25 THR A N 9
ATOM 18931 C CA . THR A 1 25 ? -1.629 -7.153 17.953 1.00 0.00 25 THR A CA 9
ATOM 18932 C C . THR A 1 25 ? -1.017 -8.077 19.009 1.00 0.00 25 THR A C 9
ATOM 18933 O O . THR A 1 25 ? -1.296 -7.941 20.204 1.00 0.00 25 THR A O 9
ATOM 18944 N N . THR A 1 26 ? -0.177 -9.000 18.543 1.00 0.00 26 THR A N 9
ATOM 18945 C CA . THR A 1 26 ? 0.485 -9.969 19.419 1.00 0.00 26 THR A CA 9
ATOM 18946 C C . THR A 1 26 ? 1.998 -9.745 19.439 1.00 0.00 26 THR A C 9
ATOM 18947 O O . THR A 1 26 ? 2.567 -9.351 20.463 1.00 0.00 26 THR A O 9
ATOM 18958 N N . GLY A 1 27 ? 2.617 -9.992 18.298 1.00 0.00 27 GLY A N 9
ATOM 18959 C CA . GLY A 1 27 ? 4.058 -9.832 18.147 1.00 0.00 27 GLY A CA 9
ATOM 18960 C C . GLY A 1 27 ? 4.493 -9.915 16.699 1.00 0.00 27 GLY A C 9
ATOM 18961 O O . GLY A 1 27 ? 4.269 -10.934 16.041 1.00 0.00 27 GLY A O 9
ATOM 18965 N N . PHE A 1 28 ? 5.136 -8.845 16.211 1.00 0.00 28 PHE A N 9
ATOM 18966 C CA . PHE A 1 28 ? 5.596 -8.764 14.827 1.00 0.00 28 PHE A CA 9
ATOM 18967 C C . PHE A 1 28 ? 6.827 -9.607 14.544 1.00 0.00 28 PHE A C 9
ATOM 18968 O O . PHE A 1 28 ? 7.558 -9.996 15.458 1.00 0.00 28 PHE A O 9
ATOM 18985 N N . ASN A 1 29 ? 6.979 -9.928 13.249 1.00 0.00 29 ASN A N 9
ATOM 18986 C CA . ASN A 1 29 ? 8.039 -10.771 12.708 1.00 0.00 29 ASN A CA 9
ATOM 18987 C C . ASN A 1 29 ? 9.477 -10.304 12.989 1.00 0.00 29 ASN A C 9
ATOM 18988 O O . ASN A 1 29 ? 10.394 -10.547 12.191 1.00 0.00 29 ASN A O 9
ATOM 18999 N N . GLY A 1 30 ? 9.664 -9.665 14.126 1.00 0.00 30 GLY A N 9
ATOM 19000 C CA . GLY A 1 30 ? 10.977 -9.180 14.511 1.00 0.00 30 GLY A CA 9
ATOM 19001 C C . GLY A 1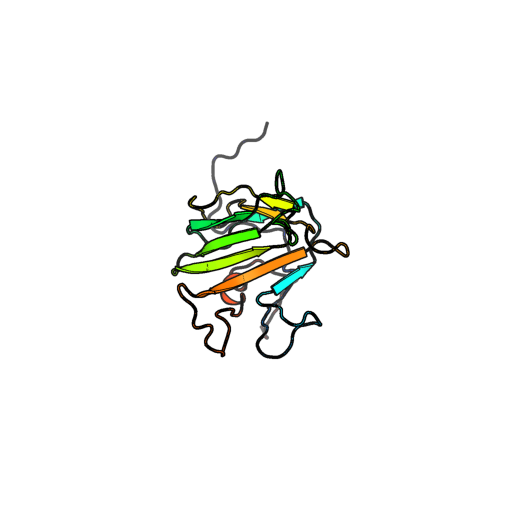 30 ? 11.101 -7.697 14.289 1.00 0.00 30 GLY A C 9
ATOM 19002 O O . GLY A 1 30 ? 12.145 -7.107 14.572 1.00 0.00 30 GLY A O 9
ATOM 19006 N N . TYR A 1 31 ? 10.027 -7.112 13.751 1.00 0.00 31 TYR A N 9
ATOM 19007 C CA . TYR A 1 31 ? 9.968 -5.666 13.504 1.00 0.00 31 TYR A CA 9
ATOM 19008 C C . TYR A 1 31 ? 9.126 -5.001 14.619 1.00 0.00 31 TYR A C 9
ATOM 19009 O O . TYR A 1 31 ? 7.915 -4.806 14.448 1.00 0.00 31 TYR A O 9
ATOM 19027 N N . PRO A 1 32 ? 9.744 -4.648 15.796 1.00 0.00 32 PRO A N 9
ATOM 19028 C CA . PRO A 1 32 ? 9.020 -4.037 16.926 1.00 0.00 32 PRO A CA 9
ATOM 19029 C C . PRO A 1 32 ? 8.735 -2.548 16.728 1.00 0.00 32 PRO A C 9
ATOM 19030 O O . PRO A 1 32 ? 9.596 -1.803 16.250 1.00 0.00 32 PRO A O 9
ATOM 19041 N N . GLY A 1 33 ? 7.519 -2.131 17.099 1.00 0.00 33 GLY A N 9
ATOM 19042 C CA . GLY A 1 33 ? 7.126 -0.728 16.972 1.00 0.00 33 GLY A CA 9
ATOM 19043 C C . GLY A 1 33 ? 6.433 -0.416 15.654 1.00 0.00 33 GLY A C 9
ATOM 19044 O O . GLY A 1 33 ? 6.097 0.740 15.383 1.00 0.00 33 GLY A O 9
ATOM 19048 N N . HIS A 1 34 ? 6.202 -1.463 14.850 1.00 0.00 34 HIS A N 9
ATOM 19049 C CA . HIS A 1 34 ? 5.566 -1.358 13.555 1.00 0.00 34 HIS A CA 9
ATOM 19050 C C . HIS A 1 34 ? 4.059 -1.173 13.721 1.00 0.00 34 HIS A C 9
ATOM 19051 O O . HIS A 1 34 ? 3.431 -1.837 14.551 1.00 0.00 34 HIS A O 9
ATOM 19065 N N . VAL A 1 35 ? 3.504 -0.249 12.946 1.00 0.00 35 VAL A N 9
ATOM 19066 C CA . VAL A 1 35 ? 2.075 0.066 12.997 1.00 0.00 35 VAL A CA 9
ATOM 19067 C C . VAL A 1 35 ? 1.329 -0.529 11.804 1.00 0.00 35 VAL A C 9
ATOM 19068 O O . VAL A 1 35 ? 0.108 -0.683 11.850 1.00 0.00 35 VAL A O 9
ATOM 19081 N N . GLY A 1 36 ? 2.070 -0.872 10.745 1.00 0.00 36 GLY A N 9
ATOM 19082 C CA . GLY A 1 36 ? 1.476 -1.445 9.553 1.00 0.00 36 GLY A CA 9
ATOM 19083 C C . GLY A 1 36 ? 2.046 -2.807 9.240 1.00 0.00 36 GLY A C 9
ATOM 19084 O O . GLY A 1 36 ? 2.437 -3.550 10.146 1.00 0.00 36 GLY A O 9
ATOM 19088 N N . VAL A 1 37 ? 2.075 -3.131 7.955 1.00 0.00 37 VAL A N 9
ATOM 19089 C CA . VAL A 1 37 ? 2.610 -4.406 7.475 1.00 0.00 37 VAL A CA 9
ATOM 19090 C C . VAL A 1 37 ? 3.596 -4.164 6.315 1.00 0.00 37 VAL A C 9
ATOM 19091 O O . VAL A 1 37 ? 3.427 -3.218 5.539 1.00 0.00 37 VAL A O 9
ATOM 19104 N N . ASP A 1 38 ? 4.605 -5.036 6.204 1.00 0.00 38 ASP A N 9
ATOM 19105 C CA . ASP A 1 38 ? 5.625 -4.907 5.162 1.00 0.00 38 ASP A CA 9
ATOM 19106 C C . ASP A 1 38 ? 5.756 -6.171 4.329 1.00 0.00 38 ASP A C 9
ATOM 19107 O O . ASP A 1 38 ? 5.795 -7.287 4.854 1.00 0.00 38 ASP A O 9
ATOM 19116 N N . TYR A 1 39 ? 5.828 -5.955 3.012 1.00 0.00 39 TYR A N 9
ATOM 19117 C CA . TYR A 1 39 ? 5.932 -7.028 2.026 1.00 0.00 39 TYR A CA 9
ATOM 19118 C C . TYR A 1 39 ? 7.163 -6.808 1.150 1.00 0.00 39 TYR A C 9
ATOM 19119 O O . TYR A 1 39 ? 7.209 -5.865 0.348 1.00 0.00 39 TYR A O 9
ATOM 19137 N N . ALA A 1 40 ? 8.161 -7.672 1.326 1.00 0.00 40 ALA A N 9
ATOM 19138 C CA . ALA A 1 40 ? 9.413 -7.623 0.555 1.00 0.00 40 ALA A CA 9
ATOM 19139 C C . ALA A 1 40 ? 9.175 -7.664 -0.965 1.00 0.00 40 ALA A C 9
ATOM 19140 O O . ALA A 1 40 ? 8.859 -8.716 -1.536 1.00 0.00 40 ALA A O 9
ATOM 19147 N N . VAL A 1 41 ? 9.321 -6.492 -1.600 1.00 0.00 41 VAL A N 9
ATOM 19148 C CA . VAL A 1 41 ? 9.129 -6.343 -3.040 1.00 0.00 41 VAL A CA 9
ATOM 19149 C C . VAL A 1 41 ? 10.131 -5.295 -3.592 1.00 0.00 41 VAL A C 9
ATOM 19150 O O . VAL A 1 41 ? 10.108 -4.139 -3.158 1.00 0.00 41 VAL A O 9
ATOM 19163 N N . PRO A 1 42 ? 11.019 -5.685 -4.562 1.00 0.00 42 PRO A N 9
ATOM 19164 C CA . PRO A 1 42 ? 12.031 -4.774 -5.150 1.00 0.00 42 PRO A CA 9
ATOM 19165 C C . PRO A 1 42 ? 11.507 -3.429 -5.617 1.00 0.00 42 PRO A C 9
ATOM 19166 O O . PRO A 1 42 ? 10.389 -3.282 -6.115 1.00 0.00 42 PRO A O 9
ATOM 19177 N N . VAL A 1 43 ? 12.389 -2.467 -5.417 1.00 0.00 43 VAL A N 9
ATOM 19178 C CA . VAL A 1 43 ? 12.212 -1.063 -5.750 1.00 0.00 43 VAL A CA 9
ATOM 19179 C C . VAL A 1 43 ? 11.991 -0.814 -7.249 1.00 0.00 43 VAL A C 9
ATOM 19180 O O . VAL A 1 43 ? 12.641 -1.438 -8.094 1.00 0.00 43 VAL A O 9
ATOM 19193 N N . GLY A 1 44 ? 11.065 0.099 -7.546 1.00 0.00 44 GLY A N 9
ATOM 19194 C CA . GLY A 1 44 ? 10.796 0.459 -8.916 1.00 0.00 44 GLY A CA 9
ATOM 19195 C C . GLY A 1 44 ? 9.562 -0.201 -9.501 1.00 0.00 44 GLY A C 9
ATOM 19196 O O . GLY A 1 44 ? 9.261 -0.006 -10.682 1.00 0.00 44 GLY A O 9
ATOM 19200 N N . THR A 1 45 ? 8.849 -0.983 -8.680 1.00 0.00 45 THR A N 9
ATOM 19201 C CA . THR A 1 45 ? 7.640 -1.657 -9.108 1.00 0.00 45 THR A CA 9
ATOM 19202 C C . THR A 1 45 ? 6.425 -0.731 -8.913 1.00 0.00 45 THR A C 9
ATOM 19203 O O . THR A 1 45 ? 6.236 -0.212 -7.810 1.00 0.00 45 THR A O 9
ATOM 19214 N N . PRO A 1 46 ? 5.575 -0.505 -9.968 1.00 0.00 46 PRO A N 9
ATOM 19215 C CA . PRO A 1 46 ? 4.402 0.384 -9.856 1.00 0.00 46 PRO A CA 9
ATOM 19216 C C . PRO A 1 46 ? 3.406 -0.057 -8.780 1.00 0.00 46 PRO A C 9
ATOM 19217 O O . PRO A 1 46 ? 2.965 -1.210 -8.755 1.00 0.00 46 PRO A O 9
ATOM 19228 N N . VAL A 1 47 ? 3.076 0.883 -7.894 1.00 0.00 47 VAL A N 9
ATOM 19229 C CA . VAL A 1 47 ? 2.142 0.663 -6.818 1.00 0.00 47 VAL A CA 9
ATOM 19230 C C . VAL A 1 47 ? 0.802 1.208 -7.207 1.00 0.00 47 VAL A C 9
ATOM 19231 O O . VAL A 1 47 ? 0.657 2.382 -7.566 1.00 0.00 47 VAL A O 9
ATOM 19244 N N . ARG A 1 48 ? -0.152 0.311 -7.143 1.00 0.00 48 ARG A N 9
ATOM 19245 C CA . ARG A 1 48 ? -1.515 0.609 -7.472 1.00 0.00 48 ARG A CA 9
ATOM 19246 C C . ARG A 1 48 ? -2.359 0.787 -6.234 1.00 0.00 48 ARG A C 9
ATOM 19247 O O . ARG A 1 48 ? -2.088 0.194 -5.185 1.00 0.00 48 ARG A O 9
ATOM 19268 N N . ALA A 1 49 ? -3.413 1.592 -6.389 1.00 0.00 49 ALA A N 9
ATOM 19269 C CA . ALA A 1 49 ? -4.323 1.888 -5.305 1.00 0.00 49 ALA A CA 9
ATOM 19270 C C . ALA A 1 49 ? -5.215 0.687 -5.004 1.00 0.00 49 ALA A C 9
ATOM 19271 O O . ALA A 1 49 ? -5.913 0.183 -5.883 1.00 0.00 49 ALA A O 9
ATOM 19278 N N . VAL A 1 50 ? -5.138 0.203 -3.769 1.00 0.00 50 VAL A N 9
ATOM 19279 C CA . VAL A 1 50 ? -5.928 -0.961 -3.332 1.00 0.00 50 VAL A CA 9
ATOM 19280 C C . VAL A 1 50 ? -7.453 -0.687 -3.322 1.00 0.00 50 VAL A C 9
ATOM 19281 O O . VAL A 1 50 ? -8.254 -1.627 -3.303 1.00 0.00 50 VAL A O 9
ATOM 19294 N N . ALA A 1 51 ? -7.838 0.597 -3.357 1.00 0.00 51 ALA A N 9
ATOM 19295 C CA . ALA A 1 51 ? -9.234 1.018 -3.374 1.00 0.00 51 ALA A CA 9
ATOM 19296 C C . ALA A 1 51 ? -9.333 2.510 -3.629 1.00 0.00 51 ALA A C 9
ATOM 19297 O O . ALA A 1 51 ? -8.474 3.287 -3.202 1.00 0.00 51 ALA A O 9
ATOM 19304 N N . ASN A 1 52 ? -10.378 2.889 -4.362 1.00 0.00 52 ASN A N 9
ATOM 19305 C CA . ASN A 1 52 ? -10.660 4.271 -4.710 1.00 0.00 52 ASN A CA 9
ATOM 19306 C C . ASN A 1 52 ? -10.897 5.150 -3.477 1.00 0.00 52 ASN A C 9
ATOM 19307 O O . ASN A 1 52 ? -11.281 4.650 -2.414 1.00 0.00 52 ASN A O 9
ATOM 19318 N N . GLY A 1 53 ? -10.670 6.452 -3.643 1.00 0.00 53 GLY A N 9
ATOM 19319 C CA . GLY A 1 53 ? -10.859 7.393 -2.550 1.00 0.00 53 GLY A CA 9
ATOM 19320 C C . GLY A 1 53 ? -10.259 8.762 -2.813 1.00 0.00 53 GLY A C 9
ATOM 19321 O O . GLY A 1 53 ? -10.549 9.390 -3.836 1.00 0.00 53 GLY A O 9
ATOM 19325 N N . THR A 1 54 ? -9.408 9.213 -1.880 1.00 0.00 54 THR A N 9
ATOM 19326 C CA . THR A 1 54 ? -8.774 10.503 -1.937 1.00 0.00 54 THR A CA 9
ATOM 19327 C C . THR A 1 54 ? -7.397 10.428 -1.288 1.00 0.00 54 THR A C 9
ATOM 19328 O O . THR A 1 54 ? -7.217 9.749 -0.280 1.00 0.00 54 THR A O 9
ATOM 19339 N N . VAL A 1 55 ? -6.450 11.157 -1.869 1.00 0.00 55 VAL A N 9
ATOM 19340 C CA . VAL A 1 55 ? -5.081 11.225 -1.397 1.00 0.00 55 VAL A CA 9
ATOM 19341 C C . VAL A 1 55 ? -4.988 12.287 -0.298 1.00 0.00 55 VAL A C 9
ATOM 19342 O O . VAL A 1 55 ? -5.168 13.479 -0.545 1.00 0.00 55 VAL A O 9
ATOM 19355 N N . LYS A 1 56 ? -4.741 11.818 0.901 1.00 0.00 56 LYS A N 9
ATOM 19356 C CA . LYS A 1 56 ? -4.618 12.675 2.086 1.00 0.00 56 LYS A CA 9
ATOM 19357 C C . LYS A 1 56 ? -3.158 13.015 2.357 1.00 0.00 56 LYS A C 9
ATOM 19358 O O . LYS A 1 56 ? -2.849 13.920 3.137 1.00 0.00 56 LYS A O 9
ATOM 19377 N N . PHE A 1 57 ? -2.271 12.257 1.708 1.00 0.00 57 PHE A N 9
ATOM 19378 C CA . PHE A 1 57 ? -0.835 12.435 1.815 1.00 0.00 57 PHE A CA 9
ATOM 19379 C C . PHE A 1 57 ? -0.150 11.910 0.563 1.00 0.00 57 PHE A C 9
ATOM 19380 O O . PHE A 1 57 ? -0.524 10.870 0.015 1.00 0.00 57 PHE A O 9
ATOM 19397 N N . ALA A 1 58 ? 0.862 12.655 0.139 1.00 0.00 58 ALA A N 9
ATOM 19398 C CA . ALA A 1 58 ? 1.663 12.345 -1.028 1.00 0.00 58 ALA A CA 9
ATOM 19399 C C . ALA A 1 58 ? 3.087 12.837 -0.796 1.00 0.00 58 ALA A C 9
ATOM 19400 O O . ALA A 1 58 ? 3.426 13.999 -1.056 1.00 0.00 58 ALA A O 9
ATOM 19407 N N . GLY A 1 59 ? 3.899 11.928 -0.274 1.00 0.00 59 GLY A N 9
ATOM 19408 C CA . GLY A 1 59 ? 5.294 12.209 0.016 1.00 0.00 59 GLY A CA 9
ATOM 19409 C C . GLY A 1 59 ? 6.215 11.793 -1.113 1.00 0.00 59 GLY A C 9
ATOM 19410 O O . GLY A 1 59 ? 6.700 10.652 -1.134 1.00 0.00 59 GLY A O 9
ATOM 19414 N N . ASN A 1 60 ? 6.446 12.738 -2.043 1.00 0.00 60 ASN A N 9
ATOM 19415 C CA . ASN A 1 60 ? 7.297 12.535 -3.222 1.00 0.00 60 ASN A CA 9
ATOM 19416 C C . ASN A 1 60 ? 8.774 12.471 -2.878 1.00 0.00 60 ASN A C 9
ATOM 19417 O O . ASN A 1 60 ? 9.352 13.399 -2.307 1.00 0.00 60 ASN A O 9
ATOM 19428 N N . GLY A 1 61 ? 9.350 11.344 -3.262 1.00 0.00 61 GLY A N 9
ATOM 19429 C CA . GLY A 1 61 ? 10.764 11.055 -3.038 1.00 0.00 61 GLY A CA 9
ATOM 19430 C C . GLY A 1 61 ? 11.688 11.705 -4.053 1.00 0.00 61 GLY A C 9
ATOM 19431 O O . GLY A 1 61 ? 12.910 11.555 -3.970 1.00 0.00 61 GLY A O 9
ATOM 19435 N N . ALA A 1 62 ? 11.101 12.427 -5.013 1.00 0.00 62 ALA A N 9
ATOM 19436 C CA . ALA A 1 62 ? 11.857 13.095 -6.064 1.00 0.00 62 ALA A CA 9
ATOM 19437 C C . ALA A 1 62 ? 12.547 14.362 -5.576 1.00 0.00 62 ALA A C 9
ATOM 19438 O O . ALA A 1 62 ? 13.640 14.702 -6.040 1.00 0.00 62 ALA A O 9
ATOM 19445 N N . ASN A 1 63 ? 11.900 15.046 -4.635 1.00 0.00 63 ASN A N 9
ATOM 19446 C CA . ASN A 1 63 ? 12.412 16.290 -4.089 1.00 0.00 63 ASN A CA 9
ATOM 19447 C C . ASN A 1 63 ? 12.221 16.370 -2.572 1.00 0.00 63 ASN A C 9
ATOM 19448 O O . ASN A 1 63 ? 12.121 17.468 -2.005 1.00 0.00 63 ASN A O 9
ATOM 19459 N N . HIS A 1 64 ? 12.171 15.209 -1.911 1.00 0.00 64 HIS A N 9
ATOM 19460 C CA . HIS A 1 64 ? 11.961 15.151 -0.491 1.00 0.00 64 HIS A CA 9
ATOM 19461 C C . HIS A 1 64 ? 13.235 15.457 0.331 1.00 0.00 64 HIS A C 9
ATOM 19462 O O . HIS A 1 64 ? 14.214 14.707 0.260 1.00 0.00 64 HIS A O 9
ATOM 19477 N N . PRO A 1 65 ? 13.249 16.578 1.118 1.00 0.00 65 PRO A N 9
ATOM 19478 C CA . PRO A 1 65 ? 14.370 16.954 1.982 1.00 0.00 65 PRO A CA 9
ATOM 19479 C C . PRO A 1 65 ? 14.536 15.996 3.130 1.00 0.00 65 PRO A C 9
ATOM 19480 O O . PRO A 1 65 ? 13.679 15.173 3.383 1.00 0.00 65 PRO A O 9
ATOM 19491 N N . TRP A 1 66 ? 15.686 16.037 3.744 1.00 0.00 66 TRP A N 9
ATOM 19492 C CA . TRP A 1 66 ? 15.935 15.229 4.916 1.00 0.00 66 TRP A CA 9
ATOM 19493 C C . TRP A 1 66 ? 15.677 16.090 6.146 1.00 0.00 66 TRP A C 9
ATOM 19494 O O . TRP A 1 66 ? 15.944 15.686 7.285 1.00 0.00 66 TRP A O 9
ATOM 19515 N N . MET A 1 67 ? 15.121 17.289 5.886 1.00 0.00 67 MET A N 9
ATOM 19516 C CA . MET A 1 67 ? 14.812 18.249 6.929 1.00 0.00 67 MET A CA 9
ATOM 19517 C C . MET A 1 67 ? 13.589 17.811 7.699 1.00 0.00 67 MET A C 9
ATOM 19518 O O . MET A 1 67 ? 13.572 17.855 8.932 1.00 0.00 67 MET A O 9
ATOM 19532 N N . LEU A 1 68 ? 12.576 17.377 6.959 1.00 0.00 68 LEU A N 9
ATOM 19533 C CA . LEU A 1 68 ? 11.372 16.885 7.576 1.00 0.00 68 LEU A CA 9
ATOM 19534 C C . LEU A 1 68 ? 11.108 15.445 7.129 1.00 0.00 68 LEU A C 9
ATOM 19535 O O . LEU A 1 68 ? 10.021 14.909 7.372 1.00 0.00 68 LEU A O 9
ATOM 19551 N N . TRP A 1 69 ? 12.115 14.806 6.473 1.00 0.00 69 TRP A N 9
ATOM 19552 C CA . TRP A 1 69 ? 11.927 13.436 5.993 1.00 0.00 69 TRP A CA 9
ATOM 19553 C C . TRP A 1 69 ? 13.056 12.511 6.432 1.00 0.00 69 TRP A C 9
ATOM 19554 O O . TRP A 1 69 ? 14.208 12.936 6.569 1.00 0.00 69 TRP A O 9
ATOM 19575 N N . MET A 1 70 ? 12.685 11.256 6.719 1.00 0.00 70 MET A N 9
ATOM 19576 C CA . MET A 1 70 ? 13.634 10.212 7.130 1.00 0.00 70 MET A CA 9
ATOM 19577 C C . MET A 1 70 ? 13.185 8.835 6.612 1.00 0.00 70 MET A C 9
ATOM 19578 O O . MET A 1 70 ? 14.020 7.984 6.293 1.00 0.00 70 MET A O 9
ATOM 19592 N N . ALA A 1 71 ? 11.857 8.653 6.498 1.00 0.00 71 ALA A N 9
ATOM 19593 C CA . ALA A 1 71 ? 11.262 7.390 6.034 1.00 0.00 71 ALA A CA 9
ATOM 19594 C C . ALA A 1 71 ? 11.174 7.309 4.509 1.00 0.00 71 ALA A C 9
ATOM 19595 O O . ALA A 1 71 ? 11.043 6.219 3.946 1.00 0.00 71 ALA A O 9
ATOM 19602 N N . GLY A 1 72 ? 11.248 8.469 3.858 1.00 0.00 72 GLY A N 9
ATOM 19603 C CA . GLY A 1 72 ? 11.199 8.532 2.404 1.00 0.00 72 GLY A CA 9
ATOM 19604 C C . GLY A 1 72 ? 9.817 8.827 1.841 1.00 0.00 72 GLY A C 9
ATOM 19605 O O . GLY A 1 72 ? 9.148 9.771 2.274 1.00 0.00 72 GLY A O 9
ATOM 19609 N N . ASN A 1 73 ? 9.399 8.002 0.865 1.00 0.00 73 ASN A N 9
ATOM 19610 C CA . ASN A 1 73 ? 8.114 8.141 0.186 1.00 0.00 73 ASN A CA 9
ATOM 19611 C C . ASN A 1 73 ? 6.967 7.545 0.990 1.00 0.00 73 ASN A C 9
ATOM 19612 O O . ASN A 1 73 ? 7.103 6.469 1.584 1.00 0.00 73 ASN A O 9
ATOM 19623 N N . ALA A 1 74 ? 5.824 8.236 0.962 1.00 0.00 74 ALA A N 9
ATOM 19624 C CA . ALA A 1 74 ? 4.631 7.796 1.678 1.00 0.00 74 ALA A CA 9
ATOM 19625 C C . ALA A 1 74 ? 3.365 8.313 1.014 1.00 0.00 74 ALA A C 9
ATOM 19626 O O . ALA A 1 74 ? 3.352 9.414 0.465 1.00 0.00 74 ALA A O 9
ATOM 19633 N N . VAL A 1 75 ? 2.297 7.510 1.081 1.00 0.00 75 VAL A N 9
ATOM 19634 C CA . VAL A 1 75 ? 1.012 7.873 0.481 1.00 0.00 75 VAL A CA 9
ATOM 19635 C C . VAL A 1 75 ? -0.130 7.463 1.395 1.00 0.00 75 VAL A C 9
ATOM 19636 O O . VAL A 1 75 ? -0.292 6.286 1.710 1.00 0.00 75 VAL A O 9
ATOM 19649 N N . LEU A 1 76 ? -0.926 8.440 1.790 1.00 0.00 76 LEU A N 9
ATOM 19650 C CA . LEU A 1 76 ? -2.079 8.190 2.616 1.00 0.00 76 LEU A CA 9
ATOM 19651 C C . LEU A 1 76 ? -3.285 8.605 1.842 1.00 0.00 76 LEU A C 9
ATOM 19652 O O . LEU A 1 76 ? -3.348 9.694 1.275 1.00 0.00 76 LEU A O 9
ATOM 19668 N N . ILE A 1 77 ? -4.214 7.698 1.829 1.00 0.00 77 ILE A N 9
ATOM 19669 C CA . ILE A 1 77 ? -5.445 7.820 1.101 1.00 0.00 77 ILE A CA 9
ATOM 19670 C C . ILE A 1 77 ? -6.608 7.286 1.930 1.00 0.00 77 ILE A C 9
ATOM 19671 O O . ILE A 1 77 ? -6.448 6.416 2.787 1.00 0.00 77 ILE A O 9
ATOM 19687 N N . GLN A 1 78 ? -7.760 7.866 1.667 1.00 0.00 78 GLN A N 9
ATOM 19688 C CA . GLN A 1 78 ? -9.001 7.502 2.288 1.00 0.00 78 GLN A CA 9
ATOM 19689 C C . GLN A 1 78 ? -9.771 6.602 1.327 1.00 0.00 78 GLN A C 9
ATOM 19690 O O . GLN A 1 78 ? -10.159 7.017 0.235 1.00 0.00 78 GLN A O 9
ATOM 19704 N N . HIS A 1 79 ? -9.972 5.375 1.764 1.00 0.00 79 HIS A N 9
ATOM 19705 C CA . HIS A 1 79 ? -10.661 4.345 0.986 1.00 0.00 79 HIS A CA 9
ATOM 19706 C C . HIS A 1 79 ? -12.148 4.594 0.800 1.00 0.00 79 HIS A C 9
ATOM 19707 O O . HIS A 1 79 ? -12.687 5.629 1.205 1.00 0.00 79 HIS A O 9
ATOM 19722 N N . ALA A 1 80 ? -12.791 3.603 0.171 1.00 0.00 80 ALA A N 9
ATOM 19723 C CA . ALA A 1 80 ? -14.204 3.652 -0.163 1.00 0.00 80 ALA A CA 9
ATOM 19724 C C . ALA A 1 80 ? -15.146 3.678 1.047 1.00 0.00 80 ALA A C 9
ATOM 19725 O O . ALA A 1 80 ? -16.314 4.060 0.914 1.00 0.00 80 ALA A O 9
ATOM 19732 N N . ASP A 1 81 ? -14.635 3.286 2.211 1.00 0.00 81 ASP A N 9
ATOM 19733 C CA . ASP A 1 81 ? -15.424 3.259 3.435 1.00 0.00 81 ASP A CA 9
ATOM 19734 C C . ASP A 1 81 ? -15.100 4.456 4.319 1.00 0.00 81 ASP A C 9
ATOM 19735 O O . ASP A 1 81 ? -15.785 4.713 5.317 1.00 0.00 81 ASP A O 9
ATOM 19744 N N . GLY A 1 82 ? -14.053 5.185 3.931 1.00 0.00 82 GLY A N 9
ATOM 19745 C CA . GLY A 1 82 ? -13.633 6.363 4.655 1.00 0.00 82 GLY A CA 9
ATOM 19746 C C . GLY A 1 82 ? -12.387 6.115 5.473 1.00 0.00 82 GLY A C 9
ATOM 19747 O O . GLY A 1 82 ? -11.824 7.048 6.050 1.00 0.00 82 GLY A O 9
ATOM 19751 N N . MET A 1 83 ? -11.949 4.847 5.507 1.00 0.00 83 MET A N 9
ATOM 19752 C CA . MET A 1 83 ? -10.769 4.430 6.221 1.00 0.00 83 MET A CA 9
ATOM 19753 C C . MET A 1 83 ? -9.503 5.006 5.588 1.00 0.00 83 MET A C 9
ATOM 19754 O O . MET A 1 83 ? -9.547 5.492 4.455 1.00 0.00 83 MET A O 9
ATOM 19768 N N . HIS A 1 84 ? -8.384 4.942 6.308 1.00 0.00 84 HIS A N 9
ATOM 19769 C CA . HIS A 1 84 ? -7.152 5.485 5.796 1.00 0.00 84 HIS A CA 9
ATOM 19770 C C . HIS A 1 84 ? -6.160 4.377 5.489 1.00 0.00 84 HIS A C 9
ATOM 19771 O O . HIS A 1 84 ? -6.108 3.374 6.203 1.00 0.00 84 HIS A O 9
ATOM 19786 N N . THR A 1 85 ? -5.374 4.559 4.427 1.00 0.00 85 THR A N 9
ATOM 19787 C CA . THR A 1 85 ? -4.394 3.592 4.029 1.00 0.00 85 THR A CA 9
ATOM 19788 C C . THR A 1 85 ? -3.116 4.281 3.610 1.00 0.00 85 THR A C 9
ATOM 19789 O O . THR A 1 85 ? -3.129 5.195 2.778 1.00 0.00 85 THR A O 9
ATOM 19800 N N . GLY A 1 86 ? -2.025 3.849 4.214 1.00 0.00 86 GLY A N 9
ATOM 19801 C CA . GLY A 1 86 ? -0.729 4.391 3.899 1.00 0.00 86 GLY A CA 9
ATOM 19802 C C . GLY A 1 86 ? 0.078 3.443 3.042 1.00 0.00 86 GLY A C 9
ATOM 19803 O O . GLY A 1 86 ? -0.138 2.224 3.073 1.00 0.00 86 GLY A O 9
ATOM 19807 N N . TYR A 1 87 ? 1.011 4.021 2.286 1.00 0.00 87 TYR A N 9
ATOM 19808 C CA . TYR A 1 87 ? 1.897 3.306 1.403 1.00 0.00 87 TYR A CA 9
ATOM 19809 C C . TYR A 1 87 ? 3.278 3.921 1.628 1.00 0.00 87 TYR A C 9
ATOM 19810 O O . TYR A 1 87 ? 3.577 5.015 1.127 1.00 0.00 87 TYR A O 9
ATOM 19828 N N . ALA A 1 88 ? 4.096 3.252 2.439 1.00 0.00 88 ALA A N 9
ATOM 19829 C CA . ALA A 1 88 ? 5.421 3.771 2.769 1.00 0.00 88 ALA A CA 9
ATOM 19830 C C . ALA A 1 88 ? 6.541 2.903 2.211 1.00 0.00 88 ALA A C 9
ATOM 19831 O O . ALA A 1 88 ? 6.314 1.769 1.778 1.00 0.00 88 ALA A O 9
ATOM 19838 N N . HIS A 1 89 ? 7.773 3.457 2.256 1.00 0.00 89 HIS A N 9
ATOM 19839 C CA . HIS A 1 89 ? 8.998 2.807 1.742 1.00 0.00 89 HIS A CA 9
ATOM 19840 C C . HIS A 1 89 ? 8.941 2.631 0.214 1.00 0.00 89 HIS A C 9
ATOM 19841 O O . HIS A 1 89 ? 9.309 1.588 -0.331 1.00 0.00 89 HIS A O 9
ATOM 19856 N N . LEU A 1 90 ? 8.457 3.680 -0.457 1.00 0.00 90 LEU A N 9
ATOM 19857 C CA . LEU A 1 90 ? 8.355 3.729 -1.909 1.00 0.00 90 LEU A CA 9
ATOM 19858 C C . LEU A 1 90 ? 9.476 4.596 -2.486 1.00 0.00 90 LEU A C 9
ATOM 19859 O O . LEU A 1 90 ? 10.182 5.279 -1.738 1.00 0.00 90 LEU A O 9
ATOM 19875 N N . SER A 1 91 ? 9.654 4.545 -3.810 1.00 0.00 91 SER A N 9
ATOM 19876 C CA . SER A 1 91 ? 10.688 5.308 -4.480 1.00 0.00 91 SER A CA 9
ATOM 19877 C C . SER A 1 91 ? 10.126 6.540 -5.172 1.00 0.00 91 SER A C 9
ATOM 19878 O O . SER A 1 91 ? 10.876 7.469 -5.489 1.00 0.00 91 SER A O 9
ATOM 19886 N N . LYS A 1 92 ? 8.802 6.557 -5.392 1.00 0.00 92 LYS A N 9
ATOM 19887 C CA . LYS A 1 92 ? 8.150 7.654 -6.082 1.00 0.00 92 LYS A CA 9
ATOM 19888 C C . LYS A 1 92 ? 6.643 7.599 -5.935 1.00 0.00 92 LYS A C 9
ATOM 19889 O O . LYS A 1 92 ? 6.063 6.571 -5.570 1.00 0.00 92 LYS A O 9
ATOM 19908 N N . ILE A 1 93 ? 6.043 8.732 -6.242 1.00 0.00 93 ILE A N 9
ATOM 19909 C CA . ILE A 1 93 ? 4.614 8.919 -6.199 1.00 0.00 93 ILE A CA 9
ATOM 19910 C C . ILE A 1 93 ? 4.099 9.480 -7.520 1.00 0.00 93 ILE A C 9
ATOM 19911 O O . ILE A 1 93 ? 4.793 10.229 -8.214 1.00 0.00 93 ILE A O 9
ATOM 19927 N N . SER A 1 94 ? 2.879 9.089 -7.839 1.00 0.00 94 SER A N 9
ATOM 19928 C CA . SER A 1 94 ? 2.186 9.537 -9.023 1.00 0.00 94 SER A CA 9
ATOM 19929 C C . SER A 1 94 ? 1.016 10.428 -8.632 1.00 0.00 94 SER A C 9
ATOM 19930 O O . SER A 1 94 ? 0.353 11.024 -9.490 1.00 0.00 94 SER A O 9
ATOM 19938 N N . VAL A 1 95 ? 0.775 10.508 -7.324 1.00 0.00 95 VAL A N 9
ATOM 19939 C CA . VAL A 1 95 ? -0.310 11.243 -6.785 1.00 0.00 95 VAL A CA 9
ATOM 19940 C C . VAL A 1 95 ? 0.122 12.580 -6.181 1.00 0.00 95 VAL A C 9
ATOM 19941 O O . VAL A 1 95 ? 1.287 12.977 -6.264 1.00 0.00 95 VAL A O 9
ATOM 19954 N N . SER A 1 96 ? -0.852 13.257 -5.575 1.00 0.00 96 SER A N 9
ATOM 19955 C CA . SER A 1 96 ? -0.675 14.550 -4.955 1.00 0.00 96 SER A CA 9
ATOM 19956 C C . SER A 1 96 ? -1.702 14.712 -3.855 1.00 0.00 96 SER A C 9
ATOM 19957 O O . SER A 1 96 ? -2.846 14.273 -3.990 1.00 0.00 96 SER A O 9
ATOM 19965 N N . THR A 1 97 ? -1.284 15.360 -2.778 1.00 0.00 97 THR A N 9
ATOM 19966 C CA . THR A 1 97 ? -2.131 15.599 -1.610 1.00 0.00 97 THR A CA 9
ATOM 19967 C C . THR A 1 97 ? -3.433 16.329 -1.991 1.00 0.00 97 THR A C 9
ATOM 19968 O O . THR A 1 97 ? -3.392 17.358 -2.671 1.00 0.00 97 THR A O 9
ATOM 19979 N N . ASP A 1 98 ? -4.575 15.753 -1.562 1.00 0.00 98 ASP A N 9
ATOM 19980 C CA . ASP A 1 98 ? -5.936 16.298 -1.796 1.00 0.00 98 ASP A CA 9
ATOM 19981 C C . ASP A 1 98 ? -6.503 15.848 -3.149 1.00 0.00 98 ASP A C 9
ATOM 19982 O O . ASP A 1 98 ? -7.666 16.131 -3.458 1.00 0.00 98 ASP A O 9
ATOM 19991 N N . SER A 1 99 ? -5.689 15.131 -3.947 1.00 0.00 99 SER A N 9
ATOM 19992 C CA . SER A 1 99 ? -6.120 14.629 -5.239 1.00 0.00 99 SER A CA 9
ATOM 19993 C C . SER A 1 99 ? -6.938 13.357 -5.072 1.00 0.00 99 SER A C 9
ATOM 19994 O O . SER A 1 99 ? -6.761 12.622 -4.101 1.00 0.00 99 SER A O 9
ATOM 20002 N N . THR A 1 100 ? -7.849 13.117 -6.011 1.00 0.00 100 THR A N 9
ATOM 20003 C CA . THR A 1 100 ? -8.681 11.931 -5.992 1.00 0.00 100 THR A CA 9
ATOM 20004 C C . THR A 1 100 ? -7.981 10.747 -6.633 1.00 0.00 100 THR A C 9
ATOM 20005 O O . THR A 1 100 ? -7.221 10.904 -7.593 1.00 0.00 100 THR A O 9
ATOM 20016 N N . VAL A 1 101 ? -8.252 9.569 -6.089 1.00 0.00 101 VAL A N 9
ATOM 20017 C CA . VAL A 1 101 ? -7.665 8.353 -6.568 1.00 0.00 101 VAL A CA 9
ATOM 20018 C C . VAL A 1 101 ? -8.714 7.304 -6.911 1.00 0.00 101 VAL A C 9
ATOM 20019 O O . VAL A 1 101 ? -9.894 7.447 -6.580 1.00 0.00 101 VAL A O 9
ATOM 20032 N N . LYS A 1 102 ? -8.242 6.237 -7.561 1.00 0.00 102 LYS A N 9
ATOM 20033 C CA . LYS A 1 102 ? -9.050 5.131 -7.978 1.00 0.00 102 LYS A CA 9
ATOM 20034 C C . LYS A 1 102 ? -8.277 3.842 -7.809 1.00 0.00 102 LYS A C 9
ATOM 20035 O O . LYS A 1 102 ? -7.055 3.804 -7.955 1.00 0.00 102 LYS A O 9
ATOM 20054 N N . GLN A 1 103 ? -9.022 2.790 -7.522 1.00 0.00 103 GLN A N 9
ATOM 20055 C CA . GLN A 1 103 ? -8.483 1.459 -7.315 1.00 0.00 103 GLN A CA 9
ATOM 20056 C C . GLN A 1 103 ? -7.710 0.973 -8.544 1.00 0.00 103 GLN A C 9
ATOM 20057 O O . GLN A 1 103 ? -8.132 1.171 -9.687 1.00 0.00 103 GLN A O 9
ATOM 20071 N N . GLY A 1 104 ? -6.578 0.340 -8.264 1.00 0.00 104 GLY A N 9
ATOM 20072 C CA . GLY A 1 104 ? -5.697 -0.200 -9.287 1.00 0.00 104 GLY A CA 9
ATOM 20073 C C . GLY A 1 104 ? -4.848 0.844 -9.989 1.00 0.00 104 GLY A C 9
ATOM 20074 O O . GLY A 1 104 ? -3.961 0.499 -10.771 1.00 0.00 104 GLY A O 9
ATOM 20078 N N . GLN A 1 105 ? -5.132 2.120 -9.716 1.00 0.00 105 GLN A N 9
ATOM 20079 C CA . GLN A 1 105 ? -4.406 3.234 -10.307 1.00 0.00 105 GLN A CA 9
ATOM 20080 C C . GLN A 1 105 ? -3.013 3.308 -9.738 1.00 0.00 105 GLN A C 9
ATOM 20081 O O . GLN A 1 105 ? -2.797 3.059 -8.552 1.00 0.00 105 GLN A O 9
ATOM 20095 N N . ILE A 1 106 ? -2.074 3.631 -10.610 1.00 0.00 106 ILE A N 9
ATOM 20096 C CA . ILE A 1 106 ? -0.691 3.733 -10.231 1.00 0.00 106 ILE A CA 9
ATOM 20097 C C . ILE A 1 106 ? -0.482 4.991 -9.398 1.00 0.00 106 ILE A C 9
ATOM 20098 O O . ILE A 1 106 ? -0.441 6.114 -9.912 1.00 0.00 106 ILE A O 9
ATOM 20114 N N . ILE A 1 107 ? -0.389 4.757 -8.105 1.00 0.00 107 ILE A N 9
ATOM 20115 C CA . ILE A 1 107 ? -0.207 5.796 -7.122 1.00 0.00 107 ILE A CA 9
ATOM 20116 C C . ILE A 1 107 ? 1.272 6.044 -6.771 1.00 0.00 107 ILE A C 9
ATOM 20117 O O . ILE A 1 107 ? 1.580 6.968 -6.011 1.00 0.00 107 ILE A O 9
ATOM 20133 N N . GLY A 1 108 ? 2.173 5.220 -7.324 1.00 0.00 108 GLY A N 9
ATOM 20134 C CA . GLY A 1 108 ? 3.588 5.382 -7.087 1.00 0.00 108 GLY A CA 9
ATOM 20135 C C . GLY A 1 108 ? 4.400 4.190 -7.551 1.00 0.00 108 GLY A C 9
ATOM 20136 O O . GLY A 1 108 ? 3.948 3.392 -8.373 1.00 0.00 108 GLY A O 9
ATOM 20140 N N . TYR A 1 109 ? 5.606 4.108 -7.010 1.00 0.00 109 TYR A N 9
ATOM 20141 C CA . TYR A 1 109 ? 6.564 3.055 -7.286 1.00 0.00 109 TYR A CA 9
ATOM 20142 C C . TYR A 1 109 ? 7.257 2.679 -5.985 1.00 0.00 109 TYR A C 9
ATOM 20143 O O . TYR A 1 109 ? 7.621 3.554 -5.197 1.00 0.00 109 TYR A O 9
ATOM 20161 N N . THR A 1 110 ? 7.447 1.378 -5.785 1.00 0.00 110 THR A N 9
ATOM 20162 C CA . THR A 1 110 ? 8.083 0.824 -4.582 1.00 0.00 110 THR A CA 9
ATOM 20163 C C . THR A 1 110 ? 9.536 1.280 -4.423 1.00 0.00 110 THR A C 9
ATOM 20164 O O . THR A 1 110 ? 10.201 1.569 -5.422 1.00 0.00 110 THR A O 9
ATOM 20175 N N . GLY A 1 111 ? 10.021 1.368 -3.168 1.00 0.00 111 GLY A N 9
ATOM 20176 C CA . GLY A 1 111 ? 11.396 1.784 -2.951 1.00 0.00 111 GLY A CA 9
ATOM 20177 C C . GLY A 1 111 ? 11.939 1.424 -1.592 1.00 0.00 111 GLY A C 9
ATOM 20178 O O . GLY A 1 111 ? 11.424 0.536 -0.910 1.00 0.00 111 GLY A O 9
ATOM 20182 N N . ALA A 1 112 ? 13.015 2.120 -1.225 1.00 0.00 112 ALA A N 9
ATOM 20183 C CA . ALA A 1 112 ? 13.672 1.958 0.053 1.00 0.00 112 ALA A CA 9
ATOM 20184 C C . ALA A 1 112 ? 14.310 3.294 0.450 1.00 0.00 112 ALA A C 9
ATOM 20185 O O . ALA A 1 112 ? 15.504 3.373 0.771 1.00 0.00 112 ALA A O 9
ATOM 20192 N N . THR A 1 113 ? 13.491 4.349 0.412 1.00 0.00 113 THR A N 9
ATOM 20193 C CA . THR A 1 113 ? 13.940 5.713 0.711 1.00 0.00 113 THR A CA 9
ATOM 20194 C C . THR A 1 113 ? 14.028 6.009 2.219 1.00 0.00 113 THR A C 9
ATOM 20195 O O . THR A 1 113 ? 14.355 7.133 2.616 1.00 0.00 113 THR A O 9
ATOM 20206 N N . GLY A 1 114 ? 13.748 4.995 3.045 1.00 0.00 114 GLY A N 9
ATOM 20207 C CA . GLY A 1 114 ? 13.817 5.156 4.492 1.00 0.00 114 GLY A CA 9
ATOM 20208 C C . GLY A 1 114 ? 14.974 4.380 5.092 1.00 0.00 114 GLY A C 9
ATOM 20209 O O . GLY A 1 114 ? 15.894 3.982 4.371 1.00 0.00 114 GLY A O 9
ATOM 20213 N N . GLN A 1 115 ? 14.923 4.153 6.412 1.00 0.00 115 GLN A N 9
ATOM 20214 C CA . GLN A 1 115 ? 15.979 3.409 7.108 1.00 0.00 115 GLN A CA 9
ATOM 20215 C C . GLN A 1 115 ? 15.633 1.916 7.155 1.00 0.00 115 GLN A C 9
ATOM 20216 O O . GLN A 1 115 ? 14.977 1.437 8.089 1.00 0.00 115 GLN A O 9
ATOM 20230 N N . VAL A 1 116 ? 16.099 1.189 6.132 1.00 0.00 116 VAL A N 9
ATOM 20231 C CA . VAL A 1 116 ? 15.858 -0.255 6.002 1.00 0.00 116 VAL A CA 9
ATOM 20232 C C . VAL A 1 116 ? 16.995 -0.927 5.228 1.00 0.00 116 VAL A C 9
ATOM 20233 O O . VAL A 1 116 ? 17.717 -0.266 4.476 1.00 0.00 116 VAL A O 9
ATOM 20246 N N . THR A 1 117 ? 17.132 -2.246 5.407 1.00 0.00 117 THR A N 9
ATOM 20247 C CA . THR A 1 117 ? 18.187 -3.022 4.736 1.00 0.00 117 THR A CA 9
ATOM 20248 C C . THR A 1 117 ? 17.776 -3.483 3.320 1.00 0.00 117 THR A C 9
ATOM 20249 O O . THR A 1 117 ? 18.591 -4.077 2.605 1.00 0.00 117 THR A O 9
ATOM 20260 N N . GLY A 1 118 ? 16.524 -3.208 2.925 1.00 0.00 118 GLY A N 9
ATOM 20261 C CA . GLY A 1 118 ? 16.056 -3.605 1.605 1.00 0.00 118 GLY A CA 9
ATOM 20262 C C . GLY A 1 118 ? 14.741 -2.940 1.195 1.00 0.00 118 GLY A C 9
ATOM 20263 O O . GLY A 1 118 ? 14.047 -2.388 2.055 1.00 0.00 118 GLY A O 9
ATOM 20267 N N . PRO A 1 119 ? 14.366 -2.964 -0.127 1.00 0.00 119 PRO A N 9
ATOM 20268 C CA . PRO A 1 119 ? 13.111 -2.365 -0.625 1.00 0.00 119 PRO A CA 9
ATOM 20269 C C . PRO A 1 119 ? 11.905 -3.265 -0.391 1.00 0.00 119 PRO A C 9
ATOM 20270 O O . PRO A 1 119 ? 12.004 -4.487 -0.535 1.00 0.00 119 PRO A O 9
ATOM 20281 N N . HIS A 1 120 ? 10.772 -2.657 0.012 1.00 0.00 120 HIS A N 9
ATOM 20282 C CA . HIS A 1 120 ? 9.548 -3.395 0.268 1.00 0.00 120 HIS A CA 9
ATOM 20283 C C . HIS A 1 120 ? 8.326 -2.474 0.249 1.00 0.00 120 HIS A C 9
ATOM 20284 O O . HIS A 1 120 ? 8.391 -1.333 -0.218 1.00 0.00 120 HIS A O 9
ATOM 20299 N N . LEU A 1 121 ? 7.223 -3.010 0.748 1.00 0.00 121 LEU A N 9
ATOM 20300 C CA . LEU A 1 121 ? 5.956 -2.337 0.785 1.00 0.00 121 LEU A CA 9
ATOM 20301 C C . LEU A 1 121 ? 5.420 -2.252 2.200 1.00 0.00 121 LEU A C 9
ATOM 20302 O O . LEU A 1 121 ? 5.376 -3.240 2.934 1.00 0.00 121 LEU A O 9
ATOM 20318 N N . HIS A 1 122 ? 5.035 -1.048 2.558 1.00 0.00 122 HIS A N 9
ATOM 20319 C CA . HIS A 1 122 ? 4.455 -0.769 3.840 1.00 0.00 122 HIS A CA 9
ATOM 20320 C C . HIS A 1 122 ? 2.996 -0.374 3.644 1.00 0.00 122 HIS A C 9
ATOM 20321 O O . HIS A 1 122 ? 2.698 0.693 3.102 1.00 0.00 122 HIS A O 9
ATOM 20335 N N . PHE A 1 123 ? 2.108 -1.225 4.126 1.00 0.00 123 PHE A N 9
ATOM 20336 C CA . PHE A 1 123 ? 0.678 -0.997 4.018 1.00 0.00 123 PHE A CA 9
ATOM 20337 C C . PHE A 1 123 ? 0.054 -0.894 5.412 1.00 0.00 123 PHE A C 9
ATOM 20338 O O . PHE A 1 123 ? -0.001 -1.874 6.163 1.00 0.00 123 PHE A O 9
ATOM 20355 N N . GLU A 1 124 ? -0.392 0.310 5.743 1.00 0.00 124 GLU A N 9
ATOM 20356 C CA . GLU A 1 124 ? -1.026 0.595 6.999 1.00 0.00 124 GLU A CA 9
ATOM 20357 C C . GLU A 1 124 ? -2.452 1.074 6.743 1.00 0.00 124 GLU A C 9
ATOM 20358 O O . GLU A 1 124 ? -2.684 1.998 5.972 1.00 0.00 124 GLU A O 9
ATOM 20370 N N . MET A 1 125 ? -3.385 0.426 7.406 1.00 0.00 125 MET A N 9
ATOM 20371 C CA . MET A 1 125 ? -4.784 0.720 7.307 1.00 0.00 125 MET A CA 9
ATOM 20372 C C . MET A 1 125 ? -5.279 1.160 8.664 1.00 0.00 125 MET A C 9
ATOM 20373 O O . MET A 1 125 ? -4.934 0.581 9.699 1.00 0.00 125 MET A O 9
ATOM 20387 N N . LEU A 1 126 ? -6.103 2.174 8.614 1.00 0.00 126 LEU A N 9
ATOM 20388 C CA . LEU A 1 126 ? -6.658 2.800 9.789 1.00 0.00 126 LEU A CA 9
ATOM 20389 C C . LEU A 1 126 ? -8.112 3.247 9.545 1.00 0.00 126 LEU A C 9
ATOM 20390 O O . LEU A 1 126 ? -8.563 3.255 8.399 1.00 0.00 126 LEU A O 9
ATOM 20406 N N . PRO A 1 127 ? -8.882 3.604 10.621 1.00 0.00 127 PRO A N 9
ATOM 20407 C CA . PRO A 1 127 ? -10.260 4.115 10.498 1.00 0.00 127 PRO A CA 9
ATOM 20408 C C . PRO A 1 127 ? -10.333 5.421 9.736 1.00 0.00 127 PRO A C 9
ATOM 20409 O O . PRO A 1 127 ? -9.312 5.948 9.286 1.00 0.00 127 PRO A O 9
ATOM 20420 N N . ALA A 1 128 ? -11.551 5.948 9.620 1.00 0.00 128 ALA A N 9
ATOM 20421 C CA . ALA A 1 128 ? -11.766 7.225 8.992 1.00 0.00 128 ALA A CA 9
ATOM 20422 C C . ALA A 1 128 ? -11.204 8.328 9.888 1.00 0.00 128 ALA A C 9
ATOM 20423 O O . ALA A 1 128 ? -10.766 9.379 9.411 1.00 0.00 128 ALA A O 9
ATOM 20430 N N . ASN A 1 129 ? -11.200 8.028 11.202 1.00 0.00 129 ASN A N 9
ATOM 20431 C CA . ASN A 1 129 ? -10.709 8.926 12.247 1.00 0.00 129 ASN A CA 9
ATOM 20432 C C . ASN A 1 129 ? -10.329 8.108 13.451 1.00 0.00 129 ASN A C 9
ATOM 20433 O O . ASN A 1 129 ? -11.184 7.679 14.235 1.00 0.00 129 ASN A O 9
ATOM 20444 N N . PRO A 1 130 ? -9.010 7.879 13.606 1.00 0.00 130 PRO A N 9
ATOM 20445 C CA . PRO A 1 130 ? -8.480 7.065 14.674 1.00 0.00 130 PRO A CA 9
ATOM 20446 C C . PRO A 1 130 ? -8.521 7.663 16.065 1.00 0.00 130 PRO A C 9
ATOM 20447 O O . PRO A 1 130 ? -8.693 8.871 16.259 1.00 0.00 130 PRO A O 9
ATOM 20458 N N . ASN A 1 131 ? -8.359 6.754 17.013 1.00 0.00 131 ASN A N 9
ATOM 20459 C CA . ASN A 1 131 ? -8.311 7.042 18.407 1.00 0.00 131 ASN A CA 9
ATOM 20460 C C . ASN A 1 131 ? -6.938 6.644 18.907 1.00 0.00 131 ASN A C 9
ATOM 20461 O O . ASN A 1 131 ? -6.772 5.675 19.662 1.00 0.00 131 ASN A O 9
ATOM 20472 N N . TRP A 1 132 ? -5.947 7.438 18.485 1.00 0.00 132 TRP A N 9
ATOM 20473 C CA . TRP A 1 132 ? -4.534 7.223 18.828 1.00 0.00 132 TRP A CA 9
ATOM 20474 C C . TRP A 1 132 ? -4.275 7.341 20.343 1.00 0.00 132 TRP A C 9
ATOM 20475 O O . TRP A 1 132 ? -3.126 7.399 20.798 1.00 0.00 132 TRP A O 9
ATOM 20496 N N . GLN A 1 133 ? -5.368 7.351 21.102 1.00 0.00 133 GLN A N 9
ATOM 20497 C CA . GLN A 1 133 ? -5.361 7.484 22.540 1.00 0.00 133 GLN A CA 9
ATOM 20498 C C . GLN A 1 133 ? -5.076 6.160 23.258 1.00 0.00 133 GLN A C 9
ATOM 20499 O O . GLN A 1 133 ? -5.571 5.888 24.360 1.00 0.00 133 GLN A O 9
ATOM 20513 N N . ASN A 1 134 ? -4.265 5.351 22.585 1.00 0.00 134 ASN A N 9
ATOM 20514 C CA . ASN A 1 134 ? -3.801 4.033 23.033 1.00 0.00 134 ASN A CA 9
ATOM 20515 C C . ASN A 1 134 ? -4.910 3.013 22.936 1.00 0.00 134 ASN A C 9
ATOM 20516 O O . ASN A 1 134 ? -6.023 3.239 23.422 1.00 0.00 134 ASN A O 9
ATOM 20527 N N . GLY A 1 135 ? -4.590 1.898 22.295 1.00 0.00 135 GLY A N 9
ATOM 20528 C CA . GLY A 1 135 ? -5.559 0.847 22.124 1.00 0.00 135 GLY A CA 9
ATOM 20529 C C . GLY A 1 135 ? -5.355 0.051 20.851 1.00 0.00 135 GLY A C 9
ATOM 20530 O O . GLY A 1 135 ? -5.371 -1.183 20.885 1.00 0.00 135 GLY A O 9
ATOM 20534 N N . PHE A 1 136 ? -5.187 0.754 19.722 1.00 0.00 136 PHE A N 9
ATOM 20535 C CA . PHE A 1 136 ? -4.963 0.106 18.418 1.00 0.00 136 PHE A CA 9
ATOM 20536 C C . PHE A 1 136 ? -4.161 0.994 17.477 1.00 0.00 136 PHE A C 9
ATOM 20537 O O . PHE A 1 136 ? -3.571 0.514 16.507 1.00 0.00 136 PHE A O 9
ATOM 20554 N N . SER A 1 137 ? -4.151 2.300 17.783 1.00 0.00 137 SER A N 9
ATOM 20555 C CA . SER A 1 137 ? -3.473 3.347 16.997 1.00 0.00 137 SER A CA 9
ATOM 20556 C C . SER A 1 137 ? -4.170 3.459 15.657 1.00 0.00 137 SER A C 9
ATOM 20557 O O . SER A 1 137 ? -3.656 4.026 14.688 1.00 0.00 137 SER A O 9
ATOM 20565 N N . GLY A 1 138 ? -5.392 2.909 15.665 1.00 0.00 138 GLY A N 9
ATOM 20566 C CA . GLY A 1 138 ? -6.255 2.892 14.516 1.00 0.00 138 GLY A CA 9
ATOM 20567 C C . GLY A 1 138 ? -5.823 1.886 13.469 1.00 0.00 138 GLY A C 9
ATOM 20568 O O . GLY A 1 138 ? -6.554 1.619 12.518 1.00 0.00 138 GLY A O 9
ATOM 20572 N N . ARG A 1 139 ? -4.630 1.313 13.643 1.00 0.00 139 ARG A N 9
ATOM 20573 C CA . ARG A 1 139 ? -4.118 0.353 12.665 1.00 0.00 139 ARG A CA 9
ATOM 20574 C C . ARG A 1 139 ? -4.665 -1.059 12.882 1.00 0.00 139 ARG A C 9
ATOM 20575 O O . ARG A 1 139 ? -4.603 -1.596 13.991 1.00 0.00 139 ARG A O 9
ATOM 20596 N N . ILE A 1 140 ? -5.226 -1.638 11.814 1.00 0.00 140 ILE A N 9
ATOM 20597 C CA . ILE A 1 140 ? -5.760 -3.000 11.873 1.00 0.00 140 ILE A CA 9
ATOM 20598 C C . ILE A 1 140 ? -5.234 -3.888 10.727 1.00 0.00 140 ILE A C 9
ATOM 20599 O O . ILE A 1 140 ? -4.378 -3.467 9.943 1.00 0.00 140 ILE A O 9
ATOM 20615 N N . ASP A 1 141 ? -5.797 -5.108 10.630 1.00 0.00 141 ASP A N 9
ATOM 20616 C CA . ASP A 1 141 ? -5.382 -6.131 9.659 1.00 0.00 141 ASP A CA 9
ATOM 20617 C C . ASP A 1 141 ? -5.776 -5.825 8.193 1.00 0.00 141 ASP A C 9
ATOM 20618 O O . ASP A 1 141 ? -6.911 -5.407 7.941 1.00 0.00 141 ASP A O 9
ATOM 20627 N N . PRO A 1 142 ? -4.835 -6.014 7.200 1.00 0.00 142 PRO A N 9
ATOM 20628 C CA . PRO A 1 142 ? -5.117 -5.803 5.763 1.00 0.00 142 PRO A CA 9
ATOM 20629 C C . PRO A 1 142 ? -5.907 -6.961 5.120 1.00 0.00 142 PRO A C 9
ATOM 20630 O O . PRO A 1 142 ? -6.209 -6.923 3.922 1.00 0.00 142 PRO A O 9
ATOM 20641 N N . THR A 1 143 ? -6.266 -7.968 5.939 1.00 0.00 143 THR A N 9
ATOM 20642 C CA . THR A 1 143 ? -6.984 -9.174 5.508 1.00 0.00 143 THR A CA 9
ATOM 20643 C C . THR A 1 143 ? -8.249 -8.891 4.696 1.00 0.00 143 THR A C 9
ATOM 20644 O O . THR A 1 143 ? -8.691 -9.733 3.906 1.00 0.00 143 THR A O 9
ATOM 20655 N N . GLY A 1 144 ? -8.806 -7.700 4.894 1.00 0.00 144 GLY A N 9
ATOM 20656 C CA . GLY A 1 144 ? -10.011 -7.285 4.185 1.00 0.00 144 GLY A CA 9
ATOM 20657 C C . GLY A 1 144 ? -9.740 -7.025 2.712 1.00 0.00 144 GLY A C 9
ATOM 20658 O O . GLY A 1 144 ? -10.622 -7.206 1.871 1.00 0.00 144 GLY A O 9
ATOM 20662 N N . TYR A 1 145 ? -8.491 -6.637 2.419 1.00 0.00 145 TYR A N 9
ATOM 20663 C CA . TYR A 1 145 ? -8.050 -6.344 1.063 1.00 0.00 145 TYR A CA 9
ATOM 20664 C C . TYR A 1 145 ? -7.225 -7.497 0.479 1.00 0.00 145 TYR A C 9
ATOM 20665 O O . TYR A 1 145 ? -6.915 -7.500 -0.719 1.00 0.00 145 TYR A O 9
ATOM 20683 N N . ILE A 1 146 ? -6.878 -8.470 1.328 1.00 0.00 146 ILE A N 9
ATOM 20684 C CA . ILE A 1 146 ? -6.076 -9.612 0.910 1.00 0.00 146 ILE A CA 9
ATOM 20685 C C . ILE A 1 146 ? -6.966 -10.828 0.621 1.00 0.00 146 ILE A C 9
ATOM 20686 O O . ILE A 1 146 ? -6.510 -11.818 0.040 1.00 0.00 146 ILE A O 9
ATOM 20702 N N . ALA A 1 147 ? -8.237 -10.726 1.012 1.00 0.00 147 ALA A N 9
ATOM 20703 C CA . ALA A 1 147 ? -9.230 -11.774 0.780 1.00 0.00 147 ALA A CA 9
ATOM 20704 C C . ALA A 1 147 ? -9.699 -11.806 -0.670 1.00 0.00 147 ALA A C 9
ATOM 20705 O O . ALA A 1 147 ? -10.159 -12.841 -1.162 1.00 0.00 147 ALA A O 9
ATOM 20712 N N . ASN A 1 148 ? -9.594 -10.655 -1.330 1.00 0.00 148 ASN A N 9
ATOM 20713 C CA . ASN A 1 148 ? -9.994 -10.495 -2.698 1.00 0.00 148 ASN A CA 9
ATOM 20714 C C . ASN A 1 148 ? -8.769 -10.453 -3.584 1.00 0.00 148 ASN A C 9
ATOM 20715 O O . ASN A 1 148 ? -8.825 -10.049 -4.754 1.00 0.00 148 ASN A O 9
ATOM 20726 N N . ALA A 1 149 ? -7.665 -10.896 -3.002 1.00 0.00 149 ALA A N 9
ATOM 20727 C CA . ALA A 1 149 ? -6.406 -10.908 -3.656 1.00 0.00 149 ALA A CA 9
ATOM 20728 C C . ALA A 1 149 ? -6.086 -12.260 -4.331 1.00 0.00 149 ALA A C 9
ATOM 20729 O O . ALA A 1 149 ? -6.655 -13.291 -3.962 1.00 0.00 149 ALA A O 9
ATOM 20736 N N . PRO A 1 150 ? -5.173 -12.252 -5.349 1.00 0.00 150 PRO A N 9
ATOM 20737 C CA . PRO A 1 150 ? -4.745 -13.457 -6.107 1.00 0.00 150 PRO A CA 9
ATOM 20738 C C . PRO A 1 150 ? -4.197 -14.600 -5.246 1.00 0.00 150 PRO A C 9
ATOM 20739 O O . PRO A 1 150 ? -4.084 -14.484 -4.023 1.00 0.00 150 PRO A O 9
ATOM 20750 N N . VAL A 1 151 ? -3.836 -15.690 -5.933 1.00 0.00 151 VAL A N 9
ATOM 20751 C CA . VAL A 1 151 ? -3.328 -16.901 -5.320 1.00 0.00 151 VAL A CA 9
ATOM 20752 C C . VAL A 1 151 ? -1.810 -16.966 -5.408 1.00 0.00 151 VAL A C 9
ATOM 20753 O O . VAL A 1 151 ? -1.217 -16.783 -6.473 1.00 0.00 151 VAL A O 9
ATOM 20766 N N . PHE A 1 152 ? -1.228 -17.246 -4.265 1.00 0.00 152 PHE A N 9
ATOM 20767 C CA . PHE A 1 152 ? 0.216 -17.401 -4.099 1.00 0.00 152 PHE A CA 9
ATOM 20768 C C . PHE A 1 152 ? 0.536 -18.890 -3.893 1.00 0.00 152 PHE A C 9
ATOM 20769 O O . PHE A 1 152 ? 0.327 -19.438 -2.805 1.00 0.00 152 PHE A O 9
ATOM 20786 N N . ASN A 1 153 ? 1.030 -19.531 -4.970 1.00 0.00 153 ASN A N 9
ATOM 20787 C CA . ASN A 1 153 ? 1.417 -20.966 -4.992 1.00 0.00 153 ASN A CA 9
ATOM 20788 C C . ASN A 1 153 ? 0.205 -21.904 -4.975 1.00 0.00 153 ASN A C 9
ATOM 20789 O O . ASN A 1 153 ? 0.195 -22.917 -5.682 1.00 0.00 153 ASN A O 9
ATOM 20800 N N . GLY A 1 154 ? -0.813 -21.554 -4.179 1.00 0.00 154 GLY A N 9
ATOM 20801 C CA . GLY A 1 154 ? -2.012 -22.374 -4.073 1.00 0.00 154 GLY A CA 9
ATOM 20802 C C . GLY A 1 154 ? -2.305 -22.775 -2.642 1.00 0.00 154 GLY A C 9
ATOM 20803 O O . GLY A 1 154 ? -1.854 -23.830 -2.185 1.00 0.00 154 GLY A O 9
ATOM 20807 N N . THR A 1 155 ? -3.062 -21.927 -1.938 1.00 0.00 155 THR A N 9
ATOM 20808 C CA . THR A 1 155 ? -3.425 -22.152 -0.560 1.00 0.00 155 THR A CA 9
ATOM 20809 C C . THR A 1 155 ? -4.795 -22.816 -0.449 1.00 0.00 155 THR A C 9
ATOM 20810 O O . THR A 1 155 ? -5.836 -22.182 -0.659 1.00 0.00 155 THR A O 9
ATOM 20821 N N . THR A 1 156 ? -4.767 -24.105 -0.134 1.00 0.00 156 THR A N 9
ATOM 20822 C CA . THR A 1 156 ? -5.984 -24.900 0.043 1.00 0.00 156 THR A CA 9
ATOM 20823 C C . THR A 1 156 ? -6.268 -25.125 1.538 1.00 0.00 156 THR A C 9
ATOM 20824 O O . THR A 1 156 ? -5.329 -25.394 2.292 1.00 0.00 156 THR A O 9
ATOM 20835 N N . PRO A 1 157 ? -7.554 -25.014 2.007 1.00 0.00 157 PRO A N 9
ATOM 20836 C CA . PRO A 1 157 ? -7.895 -25.222 3.418 1.00 0.00 157 PRO A CA 9
ATOM 20837 C C . PRO A 1 157 ? -8.070 -26.695 3.785 1.00 0.00 157 PRO A C 9
ATOM 20838 O O . PRO A 1 157 ? -7.615 -27.147 4.841 1.00 0.00 157 PRO A O 9
ATOM 20849 N N . THR A 1 158 ? -8.727 -27.422 2.889 1.00 0.00 158 THR A N 9
ATOM 20850 C CA . THR A 1 158 ? -9.011 -28.845 3.054 1.00 0.00 158 THR A CA 9
ATOM 20851 C C . THR A 1 158 ? -9.357 -29.474 1.705 1.00 0.00 158 THR A C 9
ATOM 20852 O O . THR A 1 158 ? -8.649 -30.352 1.205 1.00 0.00 158 THR A O 9
ATOM 20863 N N . GLU A 1 159 ? -10.461 -28.994 1.145 1.00 0.00 159 GLU A N 9
ATOM 20864 C CA . GLU A 1 159 ? -10.968 -29.443 -0.149 1.00 0.00 159 GLU A CA 9
ATOM 20865 C C . GLU A 1 159 ? -10.222 -28.777 -1.309 1.00 0.00 159 GLU A C 9
ATOM 20866 O O . GLU A 1 159 ? -9.620 -29.512 -2.121 1.00 0.00 159 GLU A O 9
ATOM 20881 N N . MET A 1 1 ? -0.914 -20.434 -34.284 1.00 0.00 1 MET A N 10
ATOM 20882 C CA . MET A 1 1 ? -1.147 -19.139 -34.975 1.00 0.00 1 MET A CA 10
ATOM 20883 C C . MET A 1 1 ? -2.188 -18.307 -34.235 1.00 0.00 1 MET A C 10
ATOM 20884 O O . MET A 1 1 ? -3.260 -18.808 -33.883 1.00 0.00 1 MET A O 10
ATOM 20900 N N . ARG A 1 2 ? -1.859 -17.028 -34.010 1.00 0.00 2 ARG A N 10
ATOM 20901 C CA . ARG A 1 2 ? -2.748 -16.099 -33.307 1.00 0.00 2 ARG A CA 10
ATOM 20902 C C . ARG A 1 2 ? -3.655 -15.352 -34.282 1.00 0.00 2 ARG A C 10
ATOM 20903 O O . ARG A 1 2 ? -3.221 -14.958 -35.370 1.00 0.00 2 ARG A O 10
ATOM 20924 N N . GLY A 1 3 ? -4.915 -15.170 -33.878 1.00 0.00 3 GLY A N 10
ATOM 20925 C CA . GLY A 1 3 ? -5.890 -14.474 -34.704 1.00 0.00 3 GLY A CA 10
ATOM 20926 C C . GLY A 1 3 ? -7.289 -14.559 -34.129 1.00 0.00 3 GLY A C 10
ATOM 20927 O O . GLY A 1 3 ? -8.096 -15.383 -34.568 1.00 0.00 3 GLY A O 10
ATOM 20931 N N . SER A 1 4 ? -7.569 -13.702 -33.142 1.00 0.00 4 SER A N 10
ATOM 20932 C CA . SER A 1 4 ? -8.874 -13.671 -32.483 1.00 0.00 4 SER A CA 10
ATOM 20933 C C . SER A 1 4 ? -9.620 -12.376 -32.791 1.00 0.00 4 SER A C 10
ATOM 20934 O O . SER A 1 4 ? -9.002 -11.322 -32.968 1.00 0.00 4 SER A O 10
ATOM 20942 N N . HIS A 1 5 ? -10.951 -12.473 -32.851 1.00 0.00 5 HIS A N 10
ATOM 20943 C CA . HIS A 1 5 ? -11.809 -11.319 -33.129 1.00 0.00 5 HIS A CA 10
ATOM 20944 C C . HIS A 1 5 ? -12.464 -10.805 -31.846 1.00 0.00 5 HIS A C 10
ATOM 20945 O O . HIS A 1 5 ? -12.520 -9.594 -31.615 1.00 0.00 5 HIS A O 10
ATOM 20960 N N . HIS A 1 6 ? -12.957 -11.738 -31.020 1.00 0.00 6 HIS A N 10
ATOM 20961 C CA . HIS A 1 6 ? -13.606 -11.399 -29.754 1.00 0.00 6 HIS A CA 10
ATOM 20962 C C . HIS A 1 6 ? -12.707 -11.747 -28.573 1.00 0.00 6 HIS A C 10
ATOM 20963 O O . HIS A 1 6 ? -11.919 -12.696 -28.641 1.00 0.00 6 HIS A O 10
ATOM 20978 N N . HIS A 1 7 ? -12.837 -10.971 -27.494 1.00 0.00 7 HIS A N 10
ATOM 20979 C CA . HIS A 1 7 ? -12.042 -11.181 -26.284 1.00 0.00 7 HIS A CA 10
ATOM 20980 C C . HIS A 1 7 ? -12.882 -11.804 -25.175 1.00 0.00 7 HIS A C 10
ATOM 20981 O O . HIS A 1 7 ? -14.093 -11.574 -25.095 1.00 0.00 7 HIS A O 10
ATOM 20996 N N . HIS A 1 8 ? -12.222 -12.597 -24.325 1.00 0.00 8 HIS A N 10
ATOM 20997 C CA . HIS A 1 8 ? -12.880 -13.266 -23.203 1.00 0.00 8 HIS A CA 10
ATOM 20998 C C . HIS A 1 8 ? -12.118 -13.020 -21.905 1.00 0.00 8 HIS A C 10
ATOM 20999 O O . HIS A 1 8 ? -10.899 -12.820 -21.922 1.00 0.00 8 HIS A O 10
ATOM 21014 N N . HIS A 1 9 ? -12.846 -13.034 -20.785 1.00 0.00 9 HIS A N 10
ATOM 21015 C CA . HIS A 1 9 ? -12.254 -12.809 -19.466 1.00 0.00 9 HIS A CA 10
ATOM 21016 C C . HIS A 1 9 ? -11.954 -14.128 -18.761 1.00 0.00 9 HIS A C 10
ATOM 21017 O O . HIS A 1 9 ? -12.668 -15.117 -18.945 1.00 0.00 9 HIS A O 10
ATOM 21032 N N . HIS A 1 10 ? -10.876 -14.128 -17.968 1.00 0.00 10 HIS A N 10
ATOM 21033 C CA . HIS A 1 10 ? -10.450 -15.306 -17.203 1.00 0.00 10 HIS A CA 10
ATOM 21034 C C . HIS A 1 10 ? -10.046 -14.905 -15.784 1.00 0.00 10 HIS A C 10
ATOM 21035 O O . HIS A 1 10 ? -9.627 -13.767 -15.551 1.00 0.00 10 HIS A O 10
ATOM 21050 N N . GLY A 1 11 ? -10.186 -15.847 -14.844 1.00 0.00 11 GLY A N 10
ATOM 21051 C CA . GLY A 1 11 ? -9.841 -15.585 -13.453 1.00 0.00 11 GLY A CA 10
ATOM 21052 C C . GLY A 1 11 ? -8.475 -16.127 -13.076 1.00 0.00 11 GLY A C 10
ATOM 21053 O O . GLY A 1 11 ? -8.357 -16.928 -12.146 1.00 0.00 11 GLY A O 10
ATOM 21057 N N . SER A 1 12 ? -7.446 -15.681 -13.804 1.00 0.00 12 SER A N 10
ATOM 21058 C CA . SER A 1 12 ? -6.064 -16.111 -13.561 1.00 0.00 12 SER A CA 10
ATOM 21059 C C . SER A 1 12 ? -5.335 -15.175 -12.615 1.00 0.00 12 SER A C 10
ATOM 21060 O O . SER A 1 12 ? -5.779 -14.049 -12.370 1.00 0.00 12 SER A O 10
ATOM 21068 N N . ALA A 1 13 ? -4.209 -15.666 -12.077 1.00 0.00 13 ALA A N 10
ATOM 21069 C CA . ALA A 1 13 ? -3.360 -14.883 -11.205 1.00 0.00 13 ALA A CA 10
ATOM 21070 C C . ALA A 1 13 ? -1.943 -15.463 -11.164 1.00 0.00 13 ALA A C 10
ATOM 21071 O O . ALA A 1 13 ? -1.688 -16.478 -10.505 1.00 0.00 13 ALA A O 10
ATOM 21078 N N . THR A 1 14 ? -1.031 -14.805 -11.890 1.00 0.00 14 THR A N 10
ATOM 21079 C CA . THR A 1 14 ? 0.363 -15.222 -11.975 1.00 0.00 14 THR A CA 10
ATOM 21080 C C . THR A 1 14 ? 1.250 -14.541 -10.914 1.00 0.00 14 THR A C 10
ATOM 21081 O O . THR A 1 14 ? 2.439 -14.857 -10.803 1.00 0.00 14 THR A O 10
ATOM 21092 N N . TYR A 1 15 ? 0.658 -13.620 -10.140 1.00 0.00 15 TYR A N 10
ATOM 21093 C CA . TYR A 1 15 ? 1.375 -12.884 -9.123 1.00 0.00 15 TYR A CA 10
ATOM 21094 C C . TYR A 1 15 ? 1.264 -13.517 -7.762 1.00 0.00 15 TYR A C 10
ATOM 21095 O O . TYR A 1 15 ? 0.181 -13.900 -7.309 1.00 0.00 15 TYR A O 10
ATOM 21113 N N . THR A 1 16 ? 2.422 -13.589 -7.122 1.00 0.00 16 THR A N 10
ATOM 21114 C CA . THR A 1 16 ? 2.565 -14.187 -5.807 1.00 0.00 16 THR A CA 10
ATOM 21115 C C . THR A 1 16 ? 2.328 -13.180 -4.677 1.00 0.00 16 THR A C 10
ATOM 21116 O O . THR A 1 16 ? 2.573 -11.981 -4.842 1.00 0.00 16 THR A O 10
ATOM 21127 N N . ARG A 1 17 ? 1.845 -13.689 -3.533 1.00 0.00 17 ARG A N 10
ATOM 21128 C CA . ARG A 1 17 ? 1.569 -12.878 -2.364 1.00 0.00 17 ARG A CA 10
ATOM 21129 C C . ARG A 1 17 ? 2.754 -12.871 -1.384 1.00 0.00 17 ARG A C 10
ATOM 21130 O O . ARG A 1 17 ? 3.083 -13.911 -0.802 1.00 0.00 17 ARG A O 10
ATOM 21151 N N . PRO A 1 18 ? 3.435 -11.699 -1.195 1.00 0.00 18 PRO A N 10
ATOM 21152 C CA . PRO A 1 18 ? 4.572 -11.570 -0.252 1.00 0.00 18 PRO A CA 10
ATOM 21153 C C . PRO A 1 18 ? 4.203 -11.936 1.191 1.00 0.00 18 PRO A C 10
ATOM 21154 O O . PRO A 1 18 ? 5.040 -12.437 1.948 1.00 0.00 18 PRO A O 10
ATOM 21165 N N . LEU A 1 19 ? 2.938 -11.686 1.550 1.00 0.00 19 LEU A N 10
ATOM 21166 C CA . LEU A 1 19 ? 2.420 -11.968 2.870 1.00 0.00 19 LEU A CA 10
ATOM 21167 C C . LEU A 1 19 ? 1.092 -12.670 2.773 1.00 0.00 19 LEU A C 10
ATOM 21168 O O . LEU A 1 19 ? 0.627 -13.065 1.699 1.00 0.00 19 LEU A O 10
ATOM 21184 N N . ASP A 1 20 ? 0.512 -12.797 3.932 1.00 0.00 20 ASP A N 10
ATOM 21185 C CA . ASP A 1 20 ? -0.789 -13.378 4.123 1.00 0.00 20 ASP A CA 10
ATOM 21186 C C . ASP A 1 20 ? -1.621 -12.440 4.968 1.00 0.00 20 ASP A C 10
ATOM 21187 O O . ASP A 1 20 ? -2.853 -12.427 4.894 1.00 0.00 20 ASP A O 10
ATOM 21196 N N . THR A 1 21 ? -0.902 -11.643 5.765 1.00 0.00 21 THR A N 10
ATOM 21197 C CA . THR A 1 21 ? -1.484 -10.695 6.690 1.00 0.00 21 THR A CA 10
ATOM 21198 C C . THR A 1 21 ? -0.410 -9.751 7.273 1.00 0.00 21 THR A C 10
ATOM 21199 O O . THR A 1 21 ? 0.701 -9.652 6.766 1.00 0.00 21 THR A O 10
ATOM 21210 N N . GLY A 1 22 ? -0.810 -9.024 8.294 1.00 0.00 22 GLY A N 10
ATOM 21211 C CA . GLY A 1 22 ? 0.067 -8.123 9.028 1.00 0.00 22 GLY A CA 10
ATOM 21212 C C . GLY A 1 22 ? -0.671 -7.438 10.160 1.00 0.00 22 GLY A C 10
ATOM 21213 O O . GLY A 1 22 ? -1.509 -6.568 9.918 1.00 0.00 22 GLY A O 10
ATOM 21217 N N . ASN A 1 23 ? -0.320 -7.796 11.408 1.00 0.00 23 ASN A N 10
ATOM 21218 C CA . ASN A 1 23 ? -0.986 -7.246 12.590 1.00 0.00 23 ASN A CA 10
ATOM 21219 C C . ASN A 1 23 ? -0.094 -7.200 13.801 1.00 0.00 23 ASN A C 10
ATOM 21220 O O . ASN A 1 23 ? 0.464 -8.211 14.238 1.00 0.00 23 ASN A O 10
ATOM 21231 N N . ILE A 1 24 ? -0.002 -5.991 14.342 1.00 0.00 24 ILE A N 10
ATOM 21232 C CA . ILE A 1 24 ? 0.779 -5.727 15.539 1.00 0.00 24 ILE A CA 10
ATOM 21233 C C . ILE A 1 24 ? -0.173 -5.600 16.719 1.00 0.00 24 ILE A C 10
ATOM 21234 O O . ILE A 1 24 ? -0.224 -4.590 17.434 1.00 0.00 24 ILE A O 10
ATOM 21250 N N . THR A 1 25 ? -0.892 -6.672 16.900 1.00 0.00 25 THR A N 10
ATOM 21251 C CA . THR A 1 25 ? -1.880 -6.816 17.972 1.00 0.00 25 THR A CA 10
ATOM 21252 C C . THR A 1 25 ? -1.313 -7.643 19.128 1.00 0.00 25 THR A C 10
ATOM 21253 O O . THR A 1 25 ? -1.697 -7.457 20.287 1.00 0.00 25 THR A O 10
ATOM 21264 N N . THR A 1 26 ? -0.391 -8.539 18.785 1.00 0.00 26 THR A N 10
ATOM 21265 C CA . THR A 1 26 ? 0.258 -9.408 19.767 1.00 0.00 26 THR A CA 10
ATOM 21266 C C . THR A 1 26 ? 1.754 -9.099 19.847 1.00 0.00 26 THR A C 10
ATOM 21267 O O . THR A 1 26 ? 2.246 -8.605 20.867 1.00 0.00 26 THR A O 10
ATOM 21278 N N . GLY A 1 27 ? 2.446 -9.391 18.758 1.00 0.00 27 GLY A N 10
ATOM 21279 C CA . GLY A 1 27 ? 3.882 -9.158 18.665 1.00 0.00 27 GLY A CA 10
ATOM 21280 C C . GLY A 1 27 ? 4.395 -9.330 17.251 1.00 0.00 27 GLY A C 10
ATOM 21281 O O . GLY A 1 27 ? 4.252 -10.408 16.668 1.00 0.00 27 GLY A O 10
ATOM 21285 N N . PHE A 1 28 ? 5.019 -8.273 16.704 1.00 0.00 28 PHE A N 10
ATOM 21286 C CA . PHE A 1 28 ? 5.543 -8.292 15.339 1.00 0.00 28 PHE A CA 10
ATOM 21287 C C . PHE A 1 28 ? 6.765 -9.176 15.172 1.00 0.00 28 PHE A C 10
ATOM 21288 O O . PHE A 1 28 ? 7.448 -9.513 16.142 1.00 0.00 28 PHE A O 10
ATOM 21305 N N . ASN A 1 29 ? 6.970 -9.589 13.913 1.00 0.00 29 ASN A N 10
ATOM 21306 C CA . ASN A 1 29 ? 8.037 -10.486 13.486 1.00 0.00 29 ASN A CA 10
ATOM 21307 C C . ASN A 1 29 ? 9.468 -10.006 13.780 1.00 0.00 29 ASN A C 10
ATOM 21308 O O . ASN A 1 29 ? 10.413 -10.321 13.042 1.00 0.00 29 ASN A O 10
ATOM 21319 N N . GLY A 1 30 ? 9.616 -9.272 14.866 1.00 0.00 30 GLY A N 10
ATOM 21320 C CA . GLY A 1 30 ? 10.916 -8.765 15.266 1.00 0.00 30 GLY A CA 10
ATOM 21321 C C . GLY A 1 30 ? 11.067 -7.306 14.931 1.00 0.00 30 GLY A C 10
ATOM 21322 O O . GLY A 1 30 ? 12.105 -6.703 15.212 1.00 0.00 30 GLY A O 10
ATOM 21326 N N . TYR A 1 31 ? 10.026 -6.754 14.302 1.00 0.00 31 TYR A N 10
ATOM 21327 C CA . TYR A 1 31 ? 9.999 -5.331 13.938 1.00 0.00 31 TYR A CA 10
ATOM 21328 C C . TYR A 1 31 ? 9.104 -4.575 14.949 1.00 0.00 31 TYR A C 10
ATOM 21329 O O . TYR A 1 31 ? 7.907 -4.382 14.695 1.00 0.00 31 TYR A O 10
ATOM 21347 N N . PRO A 1 32 ? 9.661 -4.139 16.127 1.00 0.00 32 PRO A N 10
ATOM 21348 C CA . PRO A 1 32 ? 8.886 -3.437 17.168 1.00 0.00 32 PRO A CA 10
ATOM 21349 C C . PRO A 1 32 ? 8.639 -1.961 16.853 1.00 0.00 32 PRO A C 10
ATOM 21350 O O . PRO A 1 32 ? 9.534 -1.267 16.361 1.00 0.00 32 PRO A O 10
ATOM 21361 N N . GLY A 1 33 ? 7.419 -1.500 17.142 1.00 0.00 33 GLY A N 10
ATOM 21362 C CA . GLY A 1 33 ? 7.057 -0.103 16.904 1.00 0.00 33 GLY A CA 10
ATOM 21363 C C . GLY A 1 33 ? 6.382 0.125 15.560 1.00 0.00 33 GLY A C 10
ATOM 21364 O O . GLY A 1 33 ? 6.065 1.263 15.207 1.00 0.00 33 GLY A O 10
ATOM 21368 N N . HIS A 1 34 ? 6.140 -0.971 14.828 1.00 0.00 34 HIS A N 10
ATOM 21369 C CA . HIS A 1 34 ? 5.514 -0.944 13.526 1.00 0.00 34 HIS A CA 10
ATOM 21370 C C . HIS A 1 34 ? 3.997 -0.827 13.682 1.00 0.00 34 HIS A C 10
ATOM 21371 O O . HIS A 1 34 ? 3.403 -1.497 14.531 1.00 0.00 34 HIS A O 10
ATOM 21385 N N . VAL A 1 35 ? 3.394 0.051 12.889 1.00 0.00 35 VAL A N 10
ATOM 21386 C CA . VAL A 1 35 ? 1.948 0.285 12.931 1.00 0.00 35 VAL A CA 10
ATOM 21387 C C . VAL A 1 35 ? 1.247 -0.384 11.750 1.00 0.00 35 VAL A C 10
ATOM 21388 O O . VAL A 1 35 ? 0.041 -0.631 11.799 1.00 0.00 35 VAL A O 10
ATOM 21401 N N . GLY A 1 36 ? 2.015 -0.683 10.700 1.00 0.00 36 GLY A N 10
ATOM 21402 C CA . GLY A 1 36 ? 1.476 -1.313 9.512 1.00 0.00 36 GLY A CA 10
ATOM 21403 C C . GLY A 1 36 ? 2.134 -2.641 9.229 1.00 0.00 36 GLY A C 10
ATOM 21404 O O . GLY A 1 36 ? 2.548 -3.348 10.152 1.00 0.00 36 GLY A O 10
ATOM 21408 N N . VAL A 1 37 ? 2.204 -2.979 7.949 1.00 0.00 37 VAL A N 10
ATOM 21409 C CA . VAL A 1 37 ? 2.820 -4.225 7.496 1.00 0.00 37 VAL A CA 10
ATOM 21410 C C . VAL A 1 37 ? 3.802 -3.946 6.336 1.00 0.00 37 VAL A C 10
ATOM 21411 O O . VAL A 1 37 ? 3.615 -2.987 5.581 1.00 0.00 37 VAL A O 10
ATOM 21424 N N . ASP A 1 38 ? 4.827 -4.798 6.203 1.00 0.00 38 ASP A N 10
ATOM 21425 C CA . ASP A 1 38 ? 5.841 -4.631 5.158 1.00 0.00 38 ASP A CA 10
ATOM 21426 C C . ASP A 1 38 ? 6.033 -5.908 4.355 1.00 0.00 38 ASP A C 10
ATOM 21427 O O . ASP A 1 38 ? 6.197 -6.995 4.914 1.00 0.00 38 ASP A O 10
ATOM 21436 N N . TYR A 1 39 ? 6.022 -5.741 3.028 1.00 0.00 39 TYR A N 10
ATOM 21437 C CA . TYR A 1 39 ? 6.155 -6.850 2.086 1.00 0.00 39 TYR A CA 10
ATOM 21438 C C . TYR A 1 39 ? 7.385 -6.663 1.206 1.00 0.00 39 TYR A C 10
ATOM 21439 O O . TYR A 1 39 ? 7.439 -5.749 0.371 1.00 0.00 39 TYR A O 10
ATOM 21457 N N . ALA A 1 40 ? 8.377 -7.523 1.416 1.00 0.00 40 ALA A N 10
ATOM 21458 C CA . ALA A 1 40 ? 9.611 -7.517 0.624 1.00 0.00 40 ALA A CA 10
ATOM 21459 C C . ALA A 1 40 ? 9.317 -7.758 -0.868 1.00 0.00 40 ALA A C 10
ATOM 21460 O O . ALA A 1 40 ? 9.068 -8.892 -1.298 1.00 0.00 40 ALA A O 10
ATOM 21467 N N . VAL A 1 41 ? 9.342 -6.664 -1.640 1.00 0.00 41 VAL A N 10
ATOM 21468 C CA . VAL A 1 41 ? 9.059 -6.696 -3.067 1.00 0.00 41 VAL A CA 10
ATOM 21469 C C . VAL A 1 41 ? 9.973 -5.689 -3.807 1.00 0.00 41 VAL A C 10
ATOM 21470 O O . VAL A 1 41 ? 10.105 -4.546 -3.363 1.00 0.00 41 VAL A O 10
ATOM 21483 N N . PRO A 1 42 ? 10.609 -6.106 -4.942 1.00 0.00 42 PRO A N 10
ATOM 21484 C CA . PRO A 1 42 ? 11.513 -5.242 -5.737 1.00 0.00 42 PRO A CA 10
ATOM 21485 C C . PRO A 1 42 ? 10.977 -3.861 -6.071 1.00 0.00 42 PRO A C 10
ATOM 21486 O O . PRO A 1 42 ? 9.806 -3.662 -6.405 1.00 0.00 42 PRO A O 10
ATOM 21497 N N . VAL A 1 43 ? 11.912 -2.931 -5.960 1.00 0.00 43 VAL A N 10
ATOM 21498 C CA . VAL A 1 43 ? 11.737 -1.509 -6.203 1.00 0.00 43 VAL A CA 10
ATOM 21499 C C . VAL A 1 43 ? 11.468 -1.175 -7.679 1.00 0.00 43 VAL A C 10
ATOM 21500 O O . VAL A 1 43 ? 12.016 -1.819 -8.578 1.00 0.00 43 VAL A O 10
ATOM 21513 N N . GLY A 1 44 ? 10.611 -0.171 -7.898 1.00 0.00 44 GLY A N 10
ATOM 21514 C CA . GLY A 1 44 ? 10.307 0.269 -9.240 1.00 0.00 44 GLY A CA 10
ATOM 21515 C C . GLY A 1 44 ? 9.031 -0.323 -9.803 1.00 0.00 44 GLY A C 10
ATOM 21516 O O . GLY A 1 44 ? 8.688 -0.065 -10.961 1.00 0.00 44 GLY A O 10
ATOM 21520 N N . THR A 1 45 ? 8.328 -1.116 -8.986 1.00 0.00 45 THR A N 10
ATOM 21521 C CA . THR A 1 45 ? 7.082 -1.731 -9.389 1.00 0.00 45 THR A CA 10
ATOM 21522 C C . THR A 1 45 ? 5.912 -0.774 -9.116 1.00 0.00 45 THR A C 10
ATOM 21523 O O . THR A 1 45 ? 5.774 -0.297 -7.986 1.00 0.00 45 THR A O 10
ATOM 21534 N N . PRO A 1 46 ? 5.043 -0.472 -10.132 1.00 0.00 46 PRO A N 10
ATOM 21535 C CA . PRO A 1 46 ? 3.906 0.447 -9.941 1.00 0.00 46 PRO A CA 10
ATOM 21536 C C . PRO A 1 46 ? 2.926 -0.031 -8.870 1.00 0.00 46 PRO A C 10
ATOM 21537 O O . PRO A 1 46 ? 2.434 -1.165 -8.916 1.00 0.00 46 PRO A O 10
ATOM 21548 N N . VAL A 1 47 ? 2.664 0.850 -7.907 1.00 0.00 47 VAL A N 10
ATOM 21549 C CA . VAL A 1 47 ? 1.756 0.590 -6.823 1.00 0.00 47 VAL A CA 10
ATOM 21550 C C . VAL A 1 47 ? 0.442 1.243 -7.134 1.00 0.00 47 VAL A C 10
ATOM 21551 O O . VAL A 1 47 ? 0.359 2.454 -7.363 1.00 0.00 47 VAL A O 10
ATOM 21564 N N . ARG A 1 48 ? -0.564 0.405 -7.150 1.00 0.00 48 ARG A N 10
ATOM 21565 C CA . ARG A 1 48 ? -1.900 0.828 -7.452 1.00 0.00 48 ARG A CA 10
ATOM 21566 C C . ARG A 1 48 ? -2.744 0.972 -6.208 1.00 0.00 48 ARG A C 10
ATOM 21567 O O . ARG A 1 48 ? -2.506 0.313 -5.190 1.00 0.00 48 ARG A O 10
ATOM 21588 N N . ALA A 1 49 ? -3.762 1.827 -6.328 1.00 0.00 49 ALA A N 10
ATOM 21589 C CA . ALA A 1 49 ? -4.669 2.121 -5.240 1.00 0.00 49 ALA A CA 10
ATOM 21590 C C . ALA A 1 49 ? -5.619 0.958 -4.983 1.00 0.00 49 ALA A C 10
ATOM 21591 O O . ALA A 1 49 ? -6.291 0.477 -5.896 1.00 0.00 49 ALA A O 10
ATOM 21598 N N . VAL A 1 50 ? -5.624 0.480 -3.744 1.00 0.00 50 VAL A N 10
ATOM 21599 C CA . VAL A 1 50 ? -6.489 -0.641 -3.342 1.00 0.00 50 VAL A CA 10
ATOM 21600 C C . VAL A 1 50 ? -7.991 -0.281 -3.365 1.00 0.00 50 VAL A C 10
ATOM 21601 O O . VAL A 1 50 ? -8.845 -1.173 -3.418 1.00 0.00 50 VAL A O 10
ATOM 21614 N N . ALA A 1 51 ? -8.300 1.020 -3.357 1.00 0.00 51 ALA A N 10
ATOM 21615 C CA . ALA A 1 51 ? -9.668 1.517 -3.383 1.00 0.00 51 ALA A CA 10
ATOM 21616 C C . ALA A 1 51 ? -9.681 3.014 -3.606 1.00 0.00 51 ALA A C 10
ATOM 21617 O O . ALA A 1 51 ? -8.791 3.733 -3.141 1.00 0.00 51 ALA A O 10
ATOM 21624 N N . ASN A 1 52 ? -10.688 3.467 -4.352 1.00 0.00 52 ASN A N 10
ATOM 21625 C CA . ASN A 1 52 ? -10.884 4.872 -4.664 1.00 0.00 52 ASN A CA 10
ATOM 21626 C C . ASN A 1 52 ? -11.073 5.719 -3.401 1.00 0.00 52 ASN A C 10
ATOM 21627 O O . ASN A 1 52 ? -11.459 5.200 -2.350 1.00 0.00 52 ASN A O 10
ATOM 21638 N N . GLY A 1 53 ? -10.796 7.017 -3.526 1.00 0.00 53 GLY A N 10
ATOM 21639 C CA . GLY A 1 53 ? -10.937 7.920 -2.395 1.00 0.00 53 GLY A CA 10
ATOM 21640 C C . GLY A 1 53 ? -10.276 9.271 -2.604 1.00 0.00 53 GLY A C 10
ATOM 21641 O O . GLY A 1 53 ? -10.558 9.961 -3.587 1.00 0.00 53 GLY A O 10
ATOM 21645 N N . THR A 1 54 ? -9.381 9.631 -1.670 1.00 0.00 54 THR A N 10
ATOM 21646 C CA . THR A 1 54 ? -8.690 10.890 -1.675 1.00 0.00 54 THR A CA 10
ATOM 21647 C C . THR A 1 54 ? -7.297 10.721 -1.078 1.00 0.00 54 THR A C 10
ATOM 21648 O O . THR A 1 54 ? -7.114 9.973 -0.118 1.00 0.00 54 THR A O 10
ATOM 21659 N N . VAL A 1 55 ? -6.341 11.449 -1.646 1.00 0.00 55 VAL A N 10
ATOM 21660 C CA . VAL A 1 55 ? -4.958 11.439 -1.217 1.00 0.00 55 VAL A CA 10
ATOM 21661 C C . VAL A 1 55 ? -4.781 12.467 -0.095 1.00 0.00 55 VAL A C 10
ATOM 21662 O O . VAL A 1 55 ? -4.930 13.670 -0.305 1.00 0.00 55 VAL A O 10
ATOM 21675 N N . LYS A 1 56 ? -4.501 11.960 1.082 1.00 0.00 56 LYS A N 10
ATOM 21676 C CA . LYS A 1 56 ? -4.292 12.783 2.279 1.00 0.00 56 LYS A CA 10
ATOM 21677 C C . LYS A 1 56 ? -2.811 13.058 2.488 1.00 0.00 56 LYS A C 10
ATOM 21678 O O . LYS A 1 56 ? -2.430 13.936 3.270 1.00 0.00 56 LYS A O 10
ATOM 21697 N N . PHE A 1 57 ? -1.987 12.281 1.783 1.00 0.00 57 PHE A N 10
ATOM 21698 C CA . PHE A 1 57 ? -0.542 12.403 1.832 1.00 0.00 57 PHE A CA 10
ATOM 21699 C C . PHE A 1 57 ? 0.073 11.882 0.544 1.00 0.00 57 PHE A C 10
ATOM 21700 O O . PHE A 1 57 ? -0.343 10.857 0.000 1.00 0.00 57 PHE A O 10
ATOM 21717 N N . ALA A 1 58 ? 1.081 12.612 0.094 1.00 0.00 58 ALA A N 10
ATOM 21718 C CA . ALA A 1 58 ? 1.826 12.316 -1.111 1.00 0.00 58 ALA A CA 10
ATOM 21719 C C . ALA A 1 58 ? 3.260 12.806 -0.938 1.00 0.00 58 ALA A C 10
ATOM 21720 O O . ALA A 1 58 ? 3.584 13.972 -1.200 1.00 0.00 58 ALA A O 10
ATOM 21727 N N . GLY A 1 59 ? 4.097 11.893 -0.465 1.00 0.00 59 GLY A N 10
ATOM 21728 C CA . GLY A 1 59 ? 5.501 12.174 -0.233 1.00 0.00 59 GLY A CA 10
ATOM 21729 C C . GLY A 1 59 ? 6.377 11.739 -1.388 1.00 0.00 59 GLY A C 10
ATOM 21730 O O . GLY A 1 59 ? 6.826 10.585 -1.433 1.00 0.00 59 GLY A O 10
ATOM 21734 N N . ASN A 1 60 ? 6.614 12.685 -2.313 1.00 0.00 60 ASN A N 10
ATOM 21735 C CA . ASN A 1 60 ? 7.424 12.468 -3.517 1.00 0.00 60 ASN A CA 10
ATOM 21736 C C . ASN A 1 60 ? 8.907 12.336 -3.213 1.00 0.00 60 ASN A C 10
ATOM 21737 O O . ASN A 1 60 ? 9.534 13.224 -2.630 1.00 0.00 60 ASN A O 10
ATOM 21748 N N . GLY A 1 61 ? 9.430 11.198 -3.638 1.00 0.00 61 GLY A N 10
ATOM 21749 C CA . GLY A 1 61 ? 10.839 10.850 -3.458 1.00 0.00 61 GLY A CA 10
ATOM 21750 C C . GLY A 1 61 ? 11.756 11.495 -4.487 1.00 0.00 61 GLY A C 10
ATOM 21751 O O . GLY A 1 61 ? 12.972 11.292 -4.453 1.00 0.00 61 GLY A O 10
ATOM 21755 N N . ALA A 1 62 ? 11.163 12.264 -5.406 1.00 0.00 62 ALA A N 10
ATOM 21756 C CA . ALA A 1 62 ? 11.904 12.934 -6.468 1.00 0.00 62 ALA A CA 10
ATOM 21757 C C . ALA A 1 62 ? 12.614 14.195 -5.991 1.00 0.00 62 ALA A C 10
ATOM 21758 O O . ALA A 1 62 ? 13.690 14.536 -6.489 1.00 0.00 62 ALA A O 10
ATOM 21765 N N . ASN A 1 63 ? 12.001 14.874 -5.024 1.00 0.00 63 ASN A N 10
ATOM 21766 C CA . ASN A 1 63 ? 12.537 16.113 -4.486 1.00 0.00 63 ASN A CA 10
ATOM 21767 C C . ASN A 1 63 ? 12.402 16.175 -2.965 1.00 0.00 63 ASN A C 10
ATOM 21768 O O . ASN A 1 63 ? 12.307 17.264 -2.379 1.00 0.00 63 ASN A O 10
ATOM 21779 N N . HIS A 1 64 ? 12.389 15.007 -2.323 1.00 0.00 64 HIS A N 10
ATOM 21780 C CA . HIS A 1 64 ? 12.240 14.919 -0.898 1.00 0.00 64 HIS A CA 10
ATOM 21781 C C . HIS A 1 64 ? 13.550 15.204 -0.124 1.00 0.00 64 HIS A C 10
ATOM 21782 O O . HIS A 1 64 ? 14.512 14.438 -0.235 1.00 0.00 64 HIS A O 10
ATOM 21797 N N . PRO A 1 65 ? 13.618 16.323 0.665 1.00 0.00 65 PRO A N 10
ATOM 21798 C CA . PRO A 1 65 ? 14.784 16.662 1.483 1.00 0.00 65 PRO A CA 10
ATOM 21799 C C . PRO A 1 65 ? 14.976 15.667 2.593 1.00 0.00 65 PRO A C 10
ATOM 21800 O O . PRO A 1 65 ? 14.104 14.869 2.871 1.00 0.00 65 PRO A O 10
ATOM 21811 N N . TRP A 1 66 ? 16.151 15.658 3.156 1.00 0.00 66 TRP A N 10
ATOM 21812 C CA . TRP A 1 66 ? 16.425 14.794 4.281 1.00 0.00 66 TRP A CA 10
ATOM 21813 C C . TRP A 1 66 ? 16.243 15.604 5.557 1.00 0.00 66 TRP A C 10
ATOM 21814 O O . TRP A 1 66 ? 16.556 15.146 6.663 1.00 0.00 66 TRP A O 10
ATOM 21835 N N . MET A 1 67 ? 15.692 16.820 5.378 1.00 0.00 67 MET A N 10
ATOM 21836 C CA . MET A 1 67 ? 15.456 17.736 6.477 1.00 0.00 67 MET A CA 10
ATOM 21837 C C . MET A 1 67 ? 14.246 17.301 7.269 1.00 0.00 67 MET A C 10
ATOM 21838 O O . MET A 1 67 ? 14.276 17.281 8.504 1.00 0.00 67 MET A O 10
ATOM 21852 N N . LEU A 1 68 ? 13.192 16.941 6.550 1.00 0.00 68 LEU A N 10
ATOM 21853 C CA . LEU A 1 68 ? 11.995 16.458 7.191 1.00 0.00 68 LEU A CA 10
ATOM 21854 C C . LEU A 1 68 ? 11.674 15.047 6.698 1.00 0.00 68 LEU A C 10
ATOM 21855 O O . LEU A 1 68 ? 10.580 14.531 6.956 1.00 0.00 68 LEU A O 10
ATOM 21871 N N . TRP A 1 69 ? 12.639 14.417 5.978 1.00 0.00 69 TRP A N 10
ATOM 21872 C CA . TRP A 1 69 ? 12.411 13.074 5.456 1.00 0.00 69 TRP A CA 10
ATOM 21873 C C . TRP A 1 69 ? 13.554 12.141 5.841 1.00 0.00 69 TRP A C 10
ATOM 21874 O O . TRP A 1 69 ? 14.722 12.542 5.848 1.00 0.00 69 TRP A O 10
ATOM 21895 N N . MET A 1 70 ? 13.187 10.919 6.234 1.00 0.00 70 MET A N 10
ATOM 21896 C CA . MET A 1 70 ? 14.151 9.889 6.636 1.00 0.00 70 MET A CA 10
ATOM 21897 C C . MET A 1 70 ? 13.692 8.506 6.172 1.00 0.00 70 MET A C 10
ATOM 21898 O O . MET A 1 70 ? 14.509 7.592 6.032 1.00 0.00 70 MET A O 10
ATOM 21912 N N . ALA A 1 71 ? 12.381 8.374 5.909 1.00 0.00 71 ALA A N 10
ATOM 21913 C CA . ALA A 1 71 ? 11.791 7.107 5.461 1.00 0.00 71 ALA A CA 10
ATOM 21914 C C . ALA A 1 71 ? 11.653 7.047 3.944 1.00 0.00 71 ALA A C 10
ATOM 21915 O O . ALA A 1 71 ? 11.706 5.965 3.356 1.00 0.00 71 ALA A O 10
ATOM 21922 N N . GLY A 1 72 ? 11.488 8.216 3.329 1.00 0.00 72 GLY A N 10
ATOM 21923 C CA . GLY A 1 72 ? 11.355 8.304 1.880 1.00 0.00 72 GLY A CA 10
ATOM 21924 C C . GLY A 1 72 ? 9.955 8.666 1.411 1.00 0.00 72 GLY A C 10
ATOM 21925 O O . GLY A 1 72 ? 9.352 9.622 1.909 1.00 0.00 72 GLY A O 10
ATOM 21929 N N . ASN A 1 73 ? 9.450 7.885 0.443 1.00 0.00 73 ASN A N 10
ATOM 21930 C CA . ASN A 1 73 ? 8.133 8.085 -0.151 1.00 0.00 73 ASN A CA 10
ATOM 21931 C C . ASN A 1 73 ? 7.012 7.546 0.726 1.00 0.00 73 ASN A C 10
ATOM 21932 O O . ASN A 1 73 ? 7.151 6.493 1.357 1.00 0.00 73 ASN A O 10
ATOM 21943 N N . ALA A 1 74 ? 5.882 8.258 0.715 1.00 0.00 74 ALA A N 10
ATOM 21944 C CA . ALA A 1 74 ? 4.713 7.877 1.499 1.00 0.00 74 ALA A CA 10
ATOM 21945 C C . ALA A 1 74 ? 3.427 8.346 0.843 1.00 0.00 74 ALA A C 10
ATOM 21946 O O . ALA A 1 74 ? 3.382 9.420 0.245 1.00 0.00 74 ALA A O 10
ATOM 21953 N N . VAL A 1 75 ? 2.376 7.534 0.977 1.00 0.00 75 VAL A N 10
ATOM 21954 C CA . VAL A 1 75 ? 1.071 7.851 0.402 1.00 0.00 75 VAL A CA 10
ATOM 21955 C C . VAL A 1 75 ? -0.031 7.452 1.366 1.00 0.00 75 VAL A C 10
ATOM 21956 O O . VAL A 1 75 ? -0.149 6.285 1.745 1.00 0.00 75 VAL A O 10
ATOM 21969 N N . LEU A 1 76 ? -0.834 8.430 1.745 1.00 0.00 76 LEU A N 10
ATOM 21970 C CA . LEU A 1 76 ? -1.957 8.203 2.621 1.00 0.00 76 LEU A CA 10
ATOM 21971 C C . LEU A 1 76 ? -3.183 8.656 1.900 1.00 0.00 76 LEU A C 10
ATOM 21972 O O . LEU A 1 76 ? -3.250 9.764 1.372 1.00 0.00 76 LEU A O 10
ATOM 21988 N N . ILE A 1 77 ? -4.130 7.763 1.890 1.00 0.00 77 ILE A N 10
ATOM 21989 C CA . ILE A 1 77 ? -5.378 7.926 1.191 1.00 0.00 77 ILE A CA 10
ATOM 21990 C C . ILE A 1 77 ? -6.537 7.362 2.009 1.00 0.00 77 ILE A C 10
ATOM 21991 O O . ILE A 1 77 ? -6.375 6.457 2.826 1.00 0.00 77 ILE A O 10
ATOM 22007 N N . GLN A 1 78 ? -7.687 7.961 1.781 1.00 0.00 78 GLN A N 10
ATOM 22008 C CA . GLN A 1 78 ? -8.930 7.577 2.390 1.00 0.00 78 GLN A CA 10
ATOM 22009 C C . GLN A 1 78 ? -9.713 6.745 1.379 1.00 0.00 78 GLN A C 10
ATOM 22010 O O . GLN A 1 78 ? -10.099 7.232 0.315 1.00 0.00 78 GLN A O 10
ATOM 22024 N N . HIS A 1 79 ? -9.923 5.491 1.732 1.00 0.00 79 HIS A N 10
ATOM 22025 C CA . HIS A 1 79 ? -10.630 4.531 0.888 1.00 0.00 79 HIS A CA 10
ATOM 22026 C C . HIS A 1 79 ? -12.117 4.796 0.750 1.00 0.00 79 HIS A C 10
ATOM 22027 O O . HIS A 1 79 ? -12.653 5.775 1.279 1.00 0.00 79 HIS A O 10
ATOM 22042 N N . ALA A 1 80 ? -12.761 3.881 0.020 1.00 0.00 80 ALA A N 10
ATOM 22043 C CA . ALA A 1 80 ? -14.182 3.952 -0.286 1.00 0.00 80 ALA A CA 10
ATOM 22044 C C . ALA A 1 80 ? -15.093 3.868 0.942 1.00 0.00 80 ALA A C 10
ATOM 22045 O O . ALA A 1 80 ? -16.265 4.251 0.873 1.00 0.00 80 ALA A O 10
ATOM 22052 N N . ASP A 1 81 ? -14.545 3.381 2.052 1.00 0.00 81 ASP A N 10
ATOM 22053 C CA . ASP A 1 81 ? -15.291 3.238 3.290 1.00 0.00 81 ASP A CA 10
ATOM 22054 C C . ASP A 1 81 ? -14.998 4.396 4.232 1.00 0.00 81 ASP A C 10
ATOM 22055 O O . ASP A 1 81 ? -15.687 4.586 5.240 1.00 0.00 81 ASP A O 10
ATOM 22064 N N . GLY A 1 82 ? -13.967 5.163 3.879 1.00 0.00 82 GLY A N 10
ATOM 22065 C CA . GLY A 1 82 ? -13.569 6.312 4.654 1.00 0.00 82 GLY A CA 10
ATOM 22066 C C . GLY A 1 82 ? -12.322 6.041 5.458 1.00 0.00 82 GLY A C 10
ATOM 22067 O O . GLY A 1 82 ? -11.754 6.957 6.056 1.00 0.00 82 GLY A O 10
ATOM 22071 N N . MET A 1 83 ? -11.886 4.772 5.451 1.00 0.00 83 MET A N 10
ATOM 22072 C CA . MET A 1 83 ? -10.709 4.338 6.154 1.00 0.00 83 MET A CA 10
ATOM 22073 C C . MET A 1 83 ? -9.439 4.899 5.527 1.00 0.00 83 MET A C 10
ATOM 22074 O O . MET A 1 83 ? -9.462 5.364 4.385 1.00 0.00 83 MET A O 10
ATOM 22088 N N . HIS A 1 84 ? -8.337 4.850 6.270 1.00 0.00 84 HIS A N 10
ATOM 22089 C CA . HIS A 1 84 ? -7.093 5.369 5.771 1.00 0.00 84 HIS A CA 10
ATOM 22090 C C . HIS A 1 84 ? -6.149 4.242 5.384 1.00 0.00 84 HIS A C 10
ATOM 22091 O O . HIS A 1 84 ? -6.124 3.195 6.039 1.00 0.00 84 HIS A O 10
ATOM 22106 N N . THR A 1 85 ? -5.370 4.470 4.325 1.00 0.00 85 THR A N 10
ATOM 22107 C CA . THR A 1 85 ? -4.433 3.492 3.834 1.00 0.00 85 THR A CA 10
ATOM 22108 C C . THR A 1 85 ? -3.134 4.169 3.461 1.00 0.00 85 THR A C 10
ATOM 22109 O O . THR A 1 85 ? -3.121 5.147 2.707 1.00 0.00 85 THR A O 10
ATOM 22120 N N . GLY A 1 86 ? -2.053 3.653 4.016 1.00 0.00 86 GLY A N 10
ATOM 22121 C CA . GLY A 1 86 ? -0.746 4.180 3.726 1.00 0.00 86 GLY A CA 10
ATOM 22122 C C . GLY A 1 86 ? 0.038 3.254 2.826 1.00 0.00 86 GLY A C 10
ATOM 22123 O O . GLY A 1 86 ? -0.195 2.039 2.810 1.00 0.00 86 GLY A O 10
ATOM 22127 N N . TYR A 1 87 ? 0.977 3.847 2.090 1.00 0.00 87 TYR A N 10
ATOM 22128 C CA . TYR A 1 87 ? 1.841 3.159 1.164 1.00 0.00 87 TYR A CA 10
ATOM 22129 C C . TYR A 1 87 ? 3.200 3.837 1.339 1.00 0.00 87 TYR A C 10
ATOM 22130 O O . TYR A 1 87 ? 3.431 4.934 0.812 1.00 0.00 87 TYR A O 10
ATOM 22148 N N . ALA A 1 88 ? 4.082 3.216 2.127 1.00 0.00 88 ALA A N 10
ATOM 22149 C CA . ALA A 1 88 ? 5.382 3.823 2.415 1.00 0.00 88 ALA A CA 10
ATOM 22150 C C . ALA A 1 88 ? 6.569 2.982 1.950 1.00 0.00 88 ALA A C 10
ATOM 22151 O O . ALA A 1 88 ? 6.412 1.840 1.511 1.00 0.00 88 ALA A O 10
ATOM 22158 N N . HIS A 1 89 ? 7.776 3.583 2.084 1.00 0.00 89 HIS A N 10
ATOM 22159 C CA . HIS A 1 89 ? 9.065 2.980 1.675 1.00 0.00 89 HIS A CA 10
ATOM 22160 C C . HIS A 1 89 ? 9.145 2.792 0.150 1.00 0.00 89 HIS A C 10
ATOM 22161 O O . HIS A 1 89 ? 9.903 1.959 -0.353 1.00 0.00 89 HIS A O 10
ATOM 22176 N N . LEU A 1 90 ? 8.361 3.610 -0.569 1.00 0.00 90 LEU A N 10
ATOM 22177 C CA . LEU A 1 90 ? 8.312 3.615 -2.029 1.00 0.00 90 LEU A CA 10
ATOM 22178 C C . LEU A 1 90 ? 9.440 4.480 -2.603 1.00 0.00 90 LEU A C 10
ATOM 22179 O O . LEU A 1 90 ? 10.134 5.173 -1.852 1.00 0.00 90 LEU A O 10
ATOM 22195 N N . SER A 1 91 ? 9.630 4.426 -3.927 1.00 0.00 91 SER A N 10
ATOM 22196 C CA . SER A 1 91 ? 10.668 5.191 -4.586 1.00 0.00 91 SER A CA 10
ATOM 22197 C C . SER A 1 91 ? 10.094 6.383 -5.334 1.00 0.00 91 SER A C 10
ATOM 22198 O O . SER A 1 91 ? 10.841 7.288 -5.720 1.00 0.00 91 SER A O 10
ATOM 22206 N N . LYS A 1 92 ? 8.762 6.400 -5.526 1.00 0.00 92 LYS A N 10
ATOM 22207 C CA . LYS A 1 92 ? 8.117 7.470 -6.257 1.00 0.00 92 LYS A CA 10
ATOM 22208 C C . LYS A 1 92 ? 6.610 7.466 -6.085 1.00 0.00 92 LYS A C 10
ATOM 22209 O O . LYS A 1 92 ? 5.997 6.448 -5.748 1.00 0.00 92 LYS A O 10
ATOM 22228 N N . ILE A 1 93 ? 6.045 8.637 -6.334 1.00 0.00 93 ILE A N 10
ATOM 22229 C CA . ILE A 1 93 ? 4.622 8.876 -6.258 1.00 0.00 93 ILE A CA 10
ATOM 22230 C C . ILE A 1 93 ? 4.102 9.478 -7.559 1.00 0.00 93 ILE A C 10
ATOM 22231 O O . ILE A 1 93 ? 4.805 10.224 -8.246 1.00 0.00 93 ILE A O 10
ATOM 22247 N N . SER A 1 94 ? 2.865 9.126 -7.870 1.00 0.00 94 SER A N 10
ATOM 22248 C CA . SER A 1 94 ? 2.172 9.622 -9.036 1.00 0.00 94 SER A CA 10
ATOM 22249 C C . SER A 1 94 ? 1.035 10.542 -8.612 1.00 0.00 94 SER A C 10
ATOM 22250 O O . SER A 1 94 ? 0.382 11.175 -9.450 1.00 0.00 94 SER A O 10
ATOM 22258 N N . VAL A 1 95 ? 0.810 10.602 -7.298 1.00 0.00 95 VAL A N 10
ATOM 22259 C CA . VAL A 1 95 ? -0.246 11.361 -6.732 1.00 0.00 95 VAL A CA 10
ATOM 22260 C C . VAL A 1 95 ? 0.234 12.678 -6.122 1.00 0.00 95 VAL A C 10
ATOM 22261 O O . VAL A 1 95 ? 1.408 13.044 -6.221 1.00 0.00 95 VAL A O 10
ATOM 22274 N N . SER A 1 96 ? -0.710 13.375 -5.492 1.00 0.00 96 SER A N 10
ATOM 22275 C CA . SER A 1 96 ? -0.487 14.658 -4.867 1.00 0.00 96 SER A CA 10
ATOM 22276 C C . SER A 1 96 ? -1.463 14.824 -3.727 1.00 0.00 96 SER A C 10
ATOM 22277 O O . SER A 1 96 ? -2.631 14.448 -3.837 1.00 0.00 96 SER A O 10
ATOM 22285 N N . THR A 1 97 ? -0.973 15.400 -2.638 1.00 0.00 97 THR A N 10
ATOM 22286 C CA . THR A 1 97 ? -1.768 15.636 -1.435 1.00 0.00 97 THR A CA 10
ATOM 22287 C C . THR A 1 97 ? -3.042 16.441 -1.752 1.00 0.00 97 THR A C 10
ATOM 22288 O O . THR A 1 97 ? -2.971 17.475 -2.422 1.00 0.00 97 THR A O 10
ATOM 22299 N N . ASP A 1 98 ? -4.195 15.919 -1.288 1.00 0.00 98 ASP A N 10
ATOM 22300 C CA . ASP A 1 98 ? -5.532 16.540 -1.463 1.00 0.00 98 ASP A CA 10
ATOM 22301 C C . ASP A 1 98 ? -6.174 16.154 -2.801 1.00 0.00 98 ASP A C 10
ATOM 22302 O O . ASP A 1 98 ? -7.334 16.497 -3.052 1.00 0.00 98 ASP A O 10
ATOM 22311 N N . SER A 1 99 ? -5.429 15.421 -3.650 1.00 0.00 99 SER A N 10
ATOM 22312 C CA . SER A 1 99 ? -5.936 14.979 -4.936 1.00 0.00 99 SER A CA 10
ATOM 22313 C C . SER A 1 99 ? -6.810 13.745 -4.775 1.00 0.00 99 SER A C 10
ATOM 22314 O O . SER A 1 99 ? -6.645 12.982 -3.823 1.00 0.00 99 SER A O 10
ATOM 22322 N N . THR A 1 100 ? -7.751 13.569 -5.696 1.00 0.00 100 THR A N 10
ATOM 22323 C CA . THR A 1 100 ? -8.631 12.420 -5.685 1.00 0.00 100 THR A CA 10
ATOM 22324 C C . THR A 1 100 ? -7.997 11.232 -6.380 1.00 0.00 100 THR A C 10
ATOM 22325 O O . THR A 1 100 ? -7.262 11.389 -7.361 1.00 0.00 100 THR A O 10
ATOM 22336 N N . VAL A 1 101 ? -8.290 10.049 -5.860 1.00 0.00 101 VAL A N 10
ATOM 22337 C CA . VAL A 1 101 ? -7.758 8.829 -6.390 1.00 0.00 101 VAL A CA 10
ATOM 22338 C C . VAL A 1 101 ? -8.848 7.824 -6.734 1.00 0.00 101 VAL A C 10
ATOM 22339 O O . VAL A 1 101 ? -10.009 7.977 -6.343 1.00 0.00 101 VAL A O 10
ATOM 22352 N N . LYS A 1 102 ? -8.431 6.780 -7.454 1.00 0.00 102 LYS A N 10
ATOM 22353 C CA . LYS A 1 102 ? -9.279 5.714 -7.880 1.00 0.00 102 LYS A CA 10
ATOM 22354 C C . LYS A 1 102 ? -8.551 4.394 -7.744 1.00 0.00 102 LYS A C 10
ATOM 22355 O O . LYS A 1 102 ? -7.333 4.312 -7.890 1.00 0.00 102 LYS A O 10
ATOM 22374 N N . GLN A 1 103 ? -9.338 3.365 -7.477 1.00 0.00 103 GLN A N 10
ATOM 22375 C CA . GLN A 1 103 ? -8.855 2.008 -7.299 1.00 0.00 103 GLN A CA 10
ATOM 22376 C C . GLN A 1 103 ? -8.096 1.518 -8.535 1.00 0.00 103 GLN A C 10
ATOM 22377 O O . GLN A 1 103 ? -8.494 1.774 -9.674 1.00 0.00 103 GLN A O 10
ATOM 22391 N N . GLY A 1 104 ? -6.997 0.823 -8.264 1.00 0.00 104 GLY A N 10
ATOM 22392 C CA . GLY A 1 104 ? -6.141 0.264 -9.299 1.00 0.00 104 GLY A CA 10
ATOM 22393 C C . GLY A 1 104 ? -5.245 1.282 -9.978 1.00 0.00 104 GLY A C 10
ATOM 22394 O O . GLY A 1 104 ? -4.386 0.915 -10.781 1.00 0.00 104 GLY A O 10
ATOM 22398 N N . GLN A 1 105 ? -5.455 2.561 -9.659 1.00 0.00 105 GLN A N 10
ATOM 22399 C CA . GLN A 1 105 ? -4.680 3.655 -10.223 1.00 0.00 105 GLN A CA 10
ATOM 22400 C C . GLN A 1 105 ? -3.283 3.651 -9.651 1.00 0.00 105 GLN A C 10
ATOM 22401 O O . GLN A 1 105 ? -3.079 3.332 -8.480 1.00 0.00 105 GLN A O 10
ATOM 22415 N N . ILE A 1 106 ? -2.331 3.985 -10.505 1.00 0.00 106 ILE A N 10
ATOM 22416 C CA . ILE A 1 106 ? -0.947 4.019 -10.114 1.00 0.00 106 ILE A CA 10
ATOM 22417 C C . ILE A 1 106 ? -0.702 5.225 -9.216 1.00 0.00 106 ILE A C 10
ATOM 22418 O O . ILE A 1 106 ? -0.601 6.368 -9.670 1.00 0.00 106 ILE A O 10
ATOM 22434 N N . ILE A 1 107 ? -0.652 4.920 -7.934 1.00 0.00 107 ILE A N 10
ATOM 22435 C CA . ILE A 1 107 ? -0.454 5.893 -6.891 1.00 0.00 107 ILE A CA 10
ATOM 22436 C C . ILE A 1 107 ? 1.021 6.042 -6.482 1.00 0.00 107 ILE A C 10
ATOM 22437 O O . ILE A 1 107 ? 1.350 6.892 -5.648 1.00 0.00 107 ILE A O 10
ATOM 22453 N N . GLY A 1 108 ? 1.894 5.214 -7.069 1.00 0.00 108 GLY A N 10
ATOM 22454 C CA . GLY A 1 108 ? 3.303 5.283 -6.791 1.00 0.00 108 GLY A CA 10
ATOM 22455 C C . GLY A 1 108 ? 4.073 4.124 -7.382 1.00 0.00 108 GLY A C 10
ATOM 22456 O O . GLY A 1 108 ? 3.560 3.369 -8.210 1.00 0.00 108 GLY A O 10
ATOM 22460 N N . TYR A 1 109 ? 5.316 4.025 -6.947 1.00 0.00 109 TYR A N 10
ATOM 22461 C CA . TYR A 1 109 ? 6.253 3.000 -7.355 1.00 0.00 109 TYR A CA 10
ATOM 22462 C C . TYR A 1 109 ? 7.034 2.561 -6.127 1.00 0.00 109 TYR A C 10
ATOM 22463 O O . TYR A 1 109 ? 7.513 3.405 -5.361 1.00 0.00 109 TYR A O 10
ATOM 22481 N N . THR A 1 110 ? 7.176 1.245 -5.961 1.00 0.00 110 THR A N 10
ATOM 22482 C CA . THR A 1 110 ? 7.874 0.642 -4.814 1.00 0.00 110 THR A CA 10
ATOM 22483 C C . THR A 1 110 ? 9.312 1.146 -4.674 1.00 0.00 110 THR A C 10
ATOM 22484 O O . THR A 1 110 ? 9.941 1.498 -5.678 1.00 0.00 110 THR A O 10
ATOM 22495 N N . GLY A 1 111 ? 9.829 1.183 -3.431 1.00 0.00 111 GLY A N 10
ATOM 22496 C CA . GLY A 1 111 ? 11.178 1.670 -3.221 1.00 0.00 111 GLY A CA 10
ATOM 22497 C C . GLY A 1 111 ? 11.899 0.974 -2.104 1.00 0.00 111 GLY A C 10
ATOM 22498 O O . GLY A 1 111 ? 11.417 -0.025 -1.563 1.00 0.00 111 GLY A O 10
ATOM 22502 N N . ALA A 1 112 ? 13.066 1.516 -1.761 1.00 0.00 112 ALA A N 10
ATOM 22503 C CA . ALA A 1 112 ? 13.882 0.985 -0.699 1.00 0.00 112 ALA A CA 10
ATOM 22504 C C . ALA A 1 112 ? 14.562 2.140 0.043 1.00 0.00 112 ALA A C 10
ATOM 22505 O O . ALA A 1 112 ? 15.752 2.081 0.383 1.00 0.00 112 ALA A O 10
ATOM 22512 N N . THR A 1 113 ? 13.777 3.193 0.295 1.00 0.00 113 THR A N 10
ATOM 22513 C CA . THR A 1 113 ? 14.266 4.403 0.957 1.00 0.00 113 THR A CA 10
ATOM 22514 C C . THR A 1 113 ? 14.318 4.267 2.490 1.00 0.00 113 THR A C 10
ATOM 22515 O O . THR A 1 113 ? 14.728 5.203 3.187 1.00 0.00 113 THR A O 10
ATOM 22526 N N . GLY A 1 114 ? 13.915 3.097 2.999 1.00 0.00 114 GLY A N 10
ATOM 22527 C CA . GLY A 1 114 ? 13.926 2.850 4.434 1.00 0.00 114 GLY A CA 10
ATOM 22528 C C . GLY A 1 114 ? 15.120 2.026 4.871 1.00 0.00 114 GLY A C 10
ATOM 22529 O O . GLY A 1 114 ? 15.935 1.618 4.038 1.00 0.00 114 GLY A O 10
ATOM 22533 N N . GLN A 1 115 ? 15.216 1.766 6.185 1.00 0.00 115 GLN A N 10
ATOM 22534 C CA . GLN A 1 115 ? 16.322 0.979 6.743 1.00 0.00 115 GLN A CA 10
ATOM 22535 C C . GLN A 1 115 ? 16.017 -0.528 6.653 1.00 0.00 115 GLN A C 10
ATOM 22536 O O . GLN A 1 115 ? 15.414 -1.123 7.555 1.00 0.00 115 GLN A O 10
ATOM 22550 N N . VAL A 1 116 ? 16.461 -1.125 5.544 1.00 0.00 116 VAL A N 10
ATOM 22551 C CA . VAL A 1 116 ? 16.247 -2.549 5.264 1.00 0.00 116 VAL A CA 10
ATOM 22552 C C . VAL A 1 116 ? 17.324 -3.082 4.314 1.00 0.00 116 VAL A C 10
ATOM 22553 O O . VAL A 1 116 ? 18.044 -2.300 3.683 1.00 0.00 116 VAL A O 10
ATOM 22566 N N . THR A 1 117 ? 17.417 -4.415 4.205 1.00 0.00 117 THR A N 10
ATOM 22567 C CA . THR A 1 117 ? 18.409 -5.066 3.334 1.00 0.00 117 THR A CA 10
ATOM 22568 C C . THR A 1 117 ? 17.996 -5.041 1.854 1.00 0.00 117 THR A C 10
ATOM 22569 O O . THR A 1 117 ? 18.759 -5.483 0.986 1.00 0.00 117 THR A O 10
ATOM 22580 N N . GLY A 1 118 ? 16.793 -4.520 1.577 1.00 0.00 118 GLY A N 10
ATOM 22581 C CA . GLY A 1 118 ? 16.300 -4.439 0.210 1.00 0.00 118 GLY A CA 10
ATOM 22582 C C . GLY A 1 118 ? 15.025 -3.607 0.080 1.00 0.00 118 GLY A C 10
ATOM 22583 O O . GLY A 1 118 ? 14.653 -2.913 1.025 1.00 0.00 118 GLY A O 10
ATOM 22587 N N . PRO A 1 119 ? 14.327 -3.653 -1.095 1.00 0.00 119 PRO A N 10
ATOM 22588 C CA . PRO A 1 119 ? 13.072 -2.895 -1.334 1.00 0.00 119 PRO A CA 10
ATOM 22589 C C . PRO A 1 119 ? 11.907 -3.425 -0.498 1.00 0.00 119 PRO A C 10
ATOM 22590 O O . PRO A 1 119 ? 11.849 -4.624 -0.210 1.00 0.00 119 PRO A O 10
ATOM 22601 N N . HIS A 1 120 ? 10.987 -2.524 -0.087 1.00 0.00 120 HIS A N 10
ATOM 22602 C CA . HIS A 1 120 ? 9.859 -2.901 0.735 1.00 0.00 120 HIS A CA 10
ATOM 22603 C C . HIS A 1 120 ? 8.630 -2.040 0.494 1.00 0.00 120 HIS A C 10
ATOM 22604 O O . HIS A 1 120 ? 8.699 -0.923 -0.023 1.00 0.00 120 HIS A O 10
ATOM 22619 N N . LEU A 1 121 ? 7.511 -2.636 0.875 1.00 0.00 121 LEU A N 10
ATOM 22620 C CA . LEU A 1 121 ? 6.198 -2.061 0.782 1.00 0.00 121 LEU A CA 10
ATOM 22621 C C . LEU A 1 121 ? 5.583 -1.983 2.166 1.00 0.00 121 LEU A C 10
ATOM 22622 O O . LEU A 1 121 ? 5.508 -2.980 2.888 1.00 0.00 121 LEU A O 10
ATOM 22638 N N . HIS A 1 122 ? 5.174 -0.786 2.522 1.00 0.00 122 HIS A N 10
ATOM 22639 C CA . HIS A 1 122 ? 4.546 -0.538 3.788 1.00 0.00 122 HIS A CA 10
ATOM 22640 C C . HIS A 1 122 ? 3.074 -0.201 3.578 1.00 0.00 122 HIS A C 10
ATOM 22641 O O . HIS A 1 122 ? 2.731 0.880 3.089 1.00 0.00 122 HIS A O 10
ATOM 22655 N N . PHE A 1 123 ? 2.227 -1.118 4.009 1.00 0.00 123 PHE A N 10
ATOM 22656 C CA . PHE A 1 123 ? 0.789 -0.969 3.891 1.00 0.00 123 PHE A CA 10
ATOM 22657 C C . PHE A 1 123 ? 0.165 -0.888 5.284 1.00 0.00 123 PHE A C 10
ATOM 22658 O O . PHE A 1 123 ? 0.183 -1.855 6.055 1.00 0.00 123 PHE A O 10
ATOM 22675 N N . GLU A 1 124 ? -0.363 0.285 5.584 1.00 0.00 124 GLU A N 10
ATOM 22676 C CA . GLU A 1 124 ? -1.008 0.571 6.825 1.00 0.00 124 GLU A CA 10
ATOM 22677 C C . GLU A 1 124 ? -2.447 0.954 6.538 1.00 0.00 124 GLU A C 10
ATOM 22678 O O . GLU A 1 124 ? -2.747 1.644 5.568 1.00 0.00 124 GLU A O 10
ATOM 22690 N N . MET A 1 125 ? -3.317 0.477 7.385 1.00 0.00 125 MET A N 10
ATOM 22691 C CA . MET A 1 125 ? -4.727 0.714 7.291 1.00 0.00 125 MET A CA 10
ATOM 22692 C C . MET A 1 125 ? -5.244 1.123 8.650 1.00 0.00 125 MET A C 10
ATOM 22693 O O . MET A 1 125 ? -4.896 0.535 9.678 1.00 0.00 125 MET A O 10
ATOM 22707 N N . LEU A 1 126 ? -6.090 2.125 8.613 1.00 0.00 126 LEU A N 10
ATOM 22708 C CA . LEU A 1 126 ? -6.678 2.702 9.796 1.00 0.00 126 LEU A CA 10
ATOM 22709 C C . LEU A 1 126 ? -8.131 3.129 9.520 1.00 0.00 126 LEU A C 10
ATOM 22710 O O . LEU A 1 126 ? -8.539 3.176 8.359 1.00 0.00 126 LEU A O 10
ATOM 22726 N N . PRO A 1 127 ? -8.952 3.417 10.574 1.00 0.00 127 PRO A N 10
ATOM 22727 C CA . PRO A 1 127 ? -10.333 3.900 10.405 1.00 0.00 127 PRO A CA 10
ATOM 22728 C C . PRO A 1 127 ? -10.402 5.249 9.718 1.00 0.00 127 PRO A C 10
ATOM 22729 O O . PRO A 1 127 ? -9.375 5.830 9.360 1.00 0.00 127 PRO A O 10
ATOM 22740 N N . ALA A 1 128 ? -11.629 5.747 9.567 1.00 0.00 128 ALA A N 10
ATOM 22741 C CA . ALA A 1 128 ? -11.849 7.054 9.005 1.00 0.00 128 ALA A CA 10
ATOM 22742 C C . ALA A 1 128 ? -11.415 8.114 10.014 1.00 0.00 128 ALA A C 10
ATOM 22743 O O . ALA A 1 128 ? -11.000 9.217 9.647 1.00 0.00 128 ALA A O 10
ATOM 22750 N N . ASN A 1 129 ? -11.496 7.720 11.300 1.00 0.00 129 ASN A N 10
ATOM 22751 C CA . ASN A 1 129 ? -11.135 8.559 12.442 1.00 0.00 129 ASN A CA 10
ATOM 22752 C C . ASN A 1 129 ? -10.803 7.670 13.609 1.00 0.00 129 ASN A C 10
ATOM 22753 O O . ASN A 1 129 ? -11.690 7.138 14.289 1.00 0.00 129 ASN A O 10
ATOM 22764 N N . PRO A 1 130 ? -9.490 7.497 13.850 1.00 0.00 130 PRO A N 10
ATOM 22765 C CA . PRO A 1 130 ? -8.998 6.630 14.894 1.00 0.00 130 PRO A CA 10
ATOM 22766 C C . PRO A 1 130 ? -9.175 7.114 16.318 1.00 0.00 130 PRO A C 10
ATOM 22767 O O . PRO A 1 130 ? -9.432 8.290 16.588 1.00 0.00 130 PRO A O 10
ATOM 22778 N N . ASN A 1 131 ? -9.029 6.142 17.203 1.00 0.00 131 ASN A N 10
ATOM 22779 C CA . ASN A 1 131 ? -9.100 6.315 18.615 1.00 0.00 131 ASN A CA 10
ATOM 22780 C C . ASN A 1 131 ? -7.751 5.923 19.185 1.00 0.00 131 ASN A C 10
ATOM 22781 O O . ASN A 1 131 ? -7.601 4.894 19.858 1.00 0.00 131 ASN A O 10
ATOM 22792 N N . TRP A 1 132 ? -6.771 6.790 18.921 1.00 0.00 132 TRP A N 10
ATOM 22793 C CA . TRP A 1 132 ? -5.376 6.595 19.347 1.00 0.00 132 TRP A CA 10
ATOM 22794 C C . TRP A 1 132 ? -5.227 6.577 20.879 1.00 0.00 132 TRP A C 10
ATOM 22795 O O . TRP A 1 132 ? -4.117 6.679 21.420 1.00 0.00 132 TRP A O 10
ATOM 22816 N N . GLN A 1 133 ? -6.361 6.425 21.554 1.00 0.00 133 GLN A N 10
ATOM 22817 C CA . GLN A 1 133 ? -6.450 6.413 22.996 1.00 0.00 133 GLN A CA 10
ATOM 22818 C C . GLN A 1 133 ? -6.102 5.049 23.602 1.00 0.00 133 GLN A C 10
ATOM 22819 O O . GLN A 1 133 ? -6.647 4.627 24.631 1.00 0.00 133 GLN A O 10
ATOM 22833 N N . ASN A 1 134 ? -5.180 4.380 22.919 1.00 0.00 134 ASN A N 10
ATOM 22834 C CA . ASN A 1 134 ? -4.638 3.065 23.272 1.00 0.00 134 ASN A CA 10
ATOM 22835 C C . ASN A 1 134 ? -5.654 1.978 23.023 1.00 0.00 134 ASN A C 10
ATOM 22836 O O . ASN A 1 134 ? -6.803 2.072 23.465 1.00 0.00 134 ASN A O 10
ATOM 22847 N N . GLY A 1 135 ? -5.216 0.961 22.300 1.00 0.00 135 GLY A N 10
ATOM 22848 C CA . GLY A 1 135 ? -6.087 -0.137 21.984 1.00 0.00 135 GLY A CA 10
ATOM 22849 C C . GLY A 1 135 ? -5.769 -0.783 20.655 1.00 0.00 135 GLY A C 10
ATOM 22850 O O . GLY A 1 135 ? -5.684 -2.011 20.569 1.00 0.00 135 GLY A O 10
ATOM 22854 N N . PHE A 1 136 ? -5.617 0.042 19.612 1.00 0.00 136 PHE A N 10
ATOM 22855 C CA . PHE A 1 136 ? -5.297 -0.450 18.266 1.00 0.00 136 PHE A CA 10
ATOM 22856 C C . PHE A 1 136 ? -4.500 0.571 17.472 1.00 0.00 136 PHE A C 10
ATOM 22857 O O . PHE A 1 136 ? -3.829 0.221 16.506 1.00 0.00 136 PHE A O 10
ATOM 22874 N N . SER A 1 137 ? -4.592 1.841 17.892 1.00 0.00 137 SER A N 10
ATOM 22875 C CA . SER A 1 137 ? -3.928 2.993 17.247 1.00 0.00 137 SER A CA 10
ATOM 22876 C C . SER A 1 137 ? -4.545 3.186 15.877 1.00 0.00 137 SER A C 10
ATOM 22877 O O . SER A 1 137 ? -4.011 3.869 14.996 1.00 0.00 137 SER A O 10
ATOM 22885 N N . GLY A 1 138 ? -5.726 2.571 15.758 1.00 0.00 138 GLY A N 10
ATOM 22886 C CA . GLY A 1 138 ? -6.507 2.601 14.553 1.00 0.00 138 GLY A CA 10
ATOM 22887 C C . GLY A 1 138 ? -5.974 1.665 13.488 1.00 0.00 138 GLY A C 10
ATOM 22888 O O . GLY A 1 138 ? -6.641 1.412 12.487 1.00 0.00 138 GLY A O 10
ATOM 22892 N N . ARG A 1 139 ? -4.764 1.142 13.701 1.00 0.00 139 ARG A N 10
ATOM 22893 C CA . ARG A 1 139 ? -4.157 0.241 12.724 1.00 0.00 139 ARG A CA 10
ATOM 22894 C C . ARG A 1 139 ? -4.692 -1.188 12.850 1.00 0.00 139 ARG A C 10
ATOM 22895 O O . ARG A 1 139 ? -4.663 -1.776 13.934 1.00 0.00 139 ARG A O 10
ATOM 22916 N N . ILE A 1 140 ? -5.196 -1.727 11.736 1.00 0.00 140 ILE A N 10
ATOM 22917 C CA . ILE A 1 140 ? -5.719 -3.092 11.722 1.00 0.00 140 ILE A CA 10
ATOM 22918 C C . ILE A 1 140 ? -5.057 -3.951 10.636 1.00 0.00 140 ILE A C 10
ATOM 22919 O O . ILE A 1 140 ? -4.164 -3.489 9.919 1.00 0.00 140 ILE A O 10
ATOM 22935 N N . ASP A 1 141 ? -5.547 -5.193 10.502 1.00 0.00 141 ASP A N 10
ATOM 22936 C CA . ASP A 1 141 ? -5.006 -6.185 9.565 1.00 0.00 141 ASP A CA 10
ATOM 22937 C C . ASP A 1 141 ? -5.423 -5.937 8.095 1.00 0.00 141 ASP A C 10
ATOM 22938 O O . ASP A 1 141 ? -6.574 -5.579 7.835 1.00 0.00 141 ASP A O 10
ATOM 22947 N N . PRO A 1 142 ? -4.472 -6.095 7.117 1.00 0.00 142 PRO A N 10
ATOM 22948 C CA . PRO A 1 142 ? -4.754 -5.912 5.673 1.00 0.00 142 PRO A CA 10
ATOM 22949 C C . PRO A 1 142 ? -5.524 -7.085 5.013 1.00 0.00 142 PRO A C 10
ATOM 22950 O O . PRO A 1 142 ? -5.522 -7.226 3.785 1.00 0.00 142 PRO A O 10
ATOM 22961 N N . THR A 1 143 ? -6.205 -7.894 5.839 1.00 0.00 143 THR A N 10
ATOM 22962 C CA . THR A 1 143 ? -6.975 -9.062 5.398 1.00 0.00 143 THR A CA 10
ATOM 22963 C C . THR A 1 143 ? -8.052 -8.730 4.366 1.00 0.00 143 THR A C 10
ATOM 22964 O O . THR A 1 143 ? -8.457 -9.595 3.582 1.00 0.00 143 THR A O 10
ATOM 22975 N N . GLY A 1 144 ? -8.508 -7.479 4.381 1.00 0.00 144 GLY A N 10
ATOM 22976 C CA . GLY A 1 144 ? -9.511 -7.015 3.421 1.00 0.00 144 GLY A CA 10
ATOM 22977 C C . GLY A 1 144 ? -8.883 -6.802 2.052 1.00 0.00 144 GLY A C 10
ATOM 22978 O O . GLY A 1 144 ? -9.556 -6.876 1.021 1.00 0.00 144 GLY A O 10
ATOM 22982 N N . TYR A 1 145 ? -7.566 -6.580 2.084 1.00 0.00 145 TYR A N 10
ATOM 22983 C CA . TYR A 1 145 ? -6.737 -6.365 0.911 1.00 0.00 145 TYR A CA 10
ATOM 22984 C C . TYR A 1 145 ? -6.073 -7.686 0.463 1.00 0.00 145 TYR A C 10
ATOM 22985 O O . TYR A 1 145 ? -5.494 -7.764 -0.626 1.00 0.00 145 TYR A O 10
ATOM 23003 N N . ILE A 1 146 ? -6.179 -8.712 1.316 1.00 0.00 146 ILE A N 10
ATOM 23004 C CA . ILE A 1 146 ? -5.611 -10.029 1.049 1.00 0.00 146 ILE A CA 10
ATOM 23005 C C . ILE A 1 146 ? -6.718 -11.043 0.716 1.00 0.00 146 ILE A C 10
ATOM 23006 O O . ILE A 1 146 ? -6.440 -12.140 0.222 1.00 0.00 146 ILE A O 10
ATOM 23022 N N . ALA A 1 147 ? -7.970 -10.649 0.970 1.00 0.00 147 ALA A N 10
ATOM 23023 C CA . ALA A 1 147 ? -9.138 -11.494 0.717 1.00 0.00 147 ALA A CA 10
ATOM 23024 C C . ALA A 1 147 ? -9.484 -11.555 -0.762 1.00 0.00 147 ALA A C 10
ATOM 23025 O O . ALA A 1 147 ? -10.041 -12.545 -1.247 1.00 0.00 147 ALA A O 10
ATOM 23032 N N . ASN A 1 148 ? -9.155 -10.475 -1.450 1.00 0.00 148 ASN A N 10
ATOM 23033 C CA . ASN A 1 148 ? -9.386 -10.329 -2.858 1.00 0.00 148 ASN A CA 10
ATOM 23034 C C . ASN A 1 148 ? -8.079 -10.506 -3.603 1.00 0.00 148 ASN A C 10
ATOM 23035 O O . ASN A 1 148 ? -7.982 -10.263 -4.814 1.00 0.00 148 ASN A O 10
ATOM 23046 N N . ALA A 1 149 ? -7.079 -10.941 -2.849 1.00 0.00 149 ALA A N 10
ATOM 23047 C CA . ALA A 1 149 ? -5.773 -11.151 -3.353 1.00 0.00 149 ALA A CA 10
ATOM 23048 C C . ALA A 1 149 ? -5.469 -12.646 -3.580 1.00 0.00 149 ALA A C 10
ATOM 23049 O O . ALA A 1 149 ? -6.061 -13.507 -2.924 1.00 0.00 149 ALA A O 10
ATOM 23056 N N . PRO A 1 150 ? -4.550 -12.965 -4.536 1.00 0.00 150 PRO A N 10
ATOM 23057 C CA . PRO A 1 150 ? -4.134 -14.352 -4.879 1.00 0.00 150 PRO A CA 10
ATOM 23058 C C . PRO A 1 150 ? -3.622 -15.183 -3.694 1.00 0.00 150 PRO A C 10
ATOM 23059 O O . PRO A 1 150 ? -3.530 -14.697 -2.564 1.00 0.00 150 PRO A O 10
ATOM 23070 N N . VAL A 1 151 ? -3.270 -16.438 -4.002 1.00 0.00 151 VAL A N 10
ATOM 23071 C CA . VAL A 1 151 ? -2.796 -17.407 -3.026 1.00 0.00 151 VAL A CA 10
ATOM 23072 C C . VAL A 1 151 ? -1.316 -17.696 -3.230 1.00 0.00 151 VAL A C 10
ATOM 23073 O O . VAL A 1 151 ? -0.872 -18.030 -4.331 1.00 0.00 151 VAL A O 10
ATOM 23086 N N . PHE A 1 152 ? -0.597 -17.602 -2.133 1.00 0.00 152 PHE A N 10
ATOM 23087 C CA . PHE A 1 152 ? 0.840 -17.845 -2.082 1.00 0.00 152 PHE A CA 10
ATOM 23088 C C . PHE A 1 152 ? 1.141 -19.202 -1.425 1.00 0.00 152 PHE A C 10
ATOM 23089 O O . PHE A 1 152 ? 1.164 -19.323 -0.194 1.00 0.00 152 PHE A O 10
ATOM 23106 N N . ASN A 1 153 ? 1.372 -20.223 -2.271 1.00 0.00 153 ASN A N 10
ATOM 23107 C CA . ASN A 1 153 ? 1.714 -21.600 -1.835 1.00 0.00 153 ASN A CA 10
ATOM 23108 C C . ASN A 1 153 ? 0.702 -22.204 -0.832 1.00 0.00 153 ASN A C 10
ATOM 23109 O O . ASN A 1 153 ? 1.028 -23.157 -0.111 1.00 0.00 153 ASN A O 10
ATOM 23120 N N . GLY A 1 154 ? -0.519 -21.656 -0.802 1.00 0.00 154 GLY A N 10
ATOM 23121 C CA . GLY A 1 154 ? -1.544 -22.158 0.100 1.00 0.00 154 GLY A CA 10
ATOM 23122 C C . GLY A 1 154 ? -2.678 -22.806 -0.660 1.00 0.00 154 GLY A C 10
ATOM 23123 O O . GLY A 1 154 ? -3.817 -22.333 -0.615 1.00 0.00 154 GLY A O 10
ATOM 23127 N N . THR A 1 155 ? -2.350 -23.893 -1.355 1.00 0.00 155 THR A N 10
ATOM 23128 C CA . THR A 1 155 ? -3.292 -24.632 -2.155 1.00 0.00 155 THR A CA 10
ATOM 23129 C C . THR A 1 155 ? -3.752 -25.906 -1.449 1.00 0.00 155 THR A C 10
ATOM 23130 O O . THR A 1 155 ? -3.007 -26.888 -1.350 1.00 0.00 155 THR A O 10
ATOM 23141 N N . THR A 1 156 ? -4.979 -25.859 -0.946 1.00 0.00 156 THR A N 10
ATOM 23142 C CA . THR A 1 156 ? -5.596 -26.999 -0.267 1.00 0.00 156 THR A CA 10
ATOM 23143 C C . THR A 1 156 ? -6.719 -27.591 -1.133 1.00 0.00 156 THR A C 10
ATOM 23144 O O . THR A 1 156 ? -7.457 -26.827 -1.763 1.00 0.00 156 THR A O 10
ATOM 23155 N N . PRO A 1 157 ? -6.881 -28.953 -1.200 1.00 0.00 157 PRO A N 10
ATOM 23156 C CA . PRO A 1 157 ? -7.936 -29.577 -2.003 1.00 0.00 157 PRO A CA 10
ATOM 23157 C C . PRO A 1 157 ? -9.286 -29.625 -1.287 1.00 0.00 157 PRO A C 10
ATOM 23158 O O . PRO A 1 157 ? -10.331 -29.341 -1.879 1.00 0.00 157 PRO A O 10
ATOM 23169 N N . THR A 1 158 ? -9.228 -29.980 -0.008 1.00 0.00 158 THR A N 10
ATOM 23170 C CA . THR A 1 158 ? -10.400 -30.092 0.854 1.00 0.00 158 THR A CA 10
ATOM 23171 C C . THR A 1 158 ? -9.980 -30.039 2.321 1.00 0.00 158 THR A C 10
ATOM 23172 O O . THR A 1 158 ? -10.341 -29.116 3.058 1.00 0.00 158 THR A O 10
ATOM 23183 N N . GLU A 1 159 ? -9.214 -31.050 2.710 1.00 0.00 159 GLU A N 10
ATOM 23184 C CA . GLU A 1 159 ? -8.693 -31.188 4.064 1.00 0.00 159 GLU A CA 10
ATOM 23185 C C . GLU A 1 159 ? -7.416 -30.367 4.264 1.00 0.00 159 GLU A C 10
ATOM 23186 O O . GLU A 1 159 ? -6.430 -30.610 3.536 1.00 0.00 159 GLU A O 10
#

Sequence (159 aa):
MRGSHHHHHHGSATYTRPLDTGNITTGFNGYPGHVGVDYAVPVGTPVRAVANGTVKFAGNGANHPWMLWMAGNAVLIQHADGMHTGYAHLSKISVSTDSTVKQGQIIGYTGATGQVTGPHLHFEMLPANPNWQNGFSGRIDPTGYIANAPVFNGTTPTEMRGSHHHHHHGSATYTRPLDTGNITTGFNGYPGHVGVDYAVPVGTPVRAVANGTVKFAGNGANHPWMLWMAGNAVLIQHADGMHTGYAHLSKISVSTDSTVKQGQIIGYTGATGQVTGPHLHFEMLPANPNWQNGFSGRIDPTGYIANAPVFNGTTPTEMRGSHHHHHHGSATYTRPLDTGNITTGFNGYPGHVGVDYAVPVGTPVRAVANGTVKFAGNGANHPWMLWMAGNAVLIQHADGMHTGYAHLSKISVSTDSTVKQGQIIGYTGATGQVTGPHLHFEMLPANPNWQNGFSGRIDPTGYIANAPVFNGTTPTEMRGSHHHHHHGSATYTRPLDTGNITTGFNGYPGHVGVDYAVPVGTPVRAVANGTVKFAGNGANHPWMLWMAGNAVLIQHADGMHTGYAHLSKISVSTDSTVKQGQIIGYTGATGQVTGPHLHFEMLPANPNWQNGFSGRIDPTGYIANAPVFNGTTPTEMRGSHHHHHHGSATYTRPLDTGNITTGFNGYPGHVGVDYAVPVGTPVRAVANGTVKFAGNGANHPWMLWMAGNAVLIQHADGMHTGYAHLSKISVSTDSTVKQGQIIGYTGATGQVTGPHLHFEMLPANPNWQNGFSGRIDPTGYIANAPVFNGTTPTEMRGSHHHHHHGSATYTRPLDTGNITTGFNGYPGHVGVDYAVPVGTPVRAVANGTVKFAGNGANHPWMLWMAGNAVLIQHADGMHTGYAHLSKISVSTDSTVKQGQIIGYTGATGQVTGPHLHFEMLPANPNWQNGFSGRIDPTGYIANAPVFNGTTPTEMRGSHHHHHHGSATYTRPLDTGNITTGFNGYPGHVGVDYAVPVGTPVRAVANGTVKFAGNGANHPWMLWMAGNAVLIQHADGMHTGYAHLSKISVSTDSTVKQGQIIGYTGATGQVTGPHLHFEMLPANPNWQNGFSGRIDPTGYIANAPVFNGTTPTEMRGSHHHHHHGSATYTRPLDTGNITTGFNGYPGHVGVDYAVPVGTPVRAVANGTVKFAGNGANHPWMLWMAGNAVLIQHADGMHTGYAHLSKISVSTDSTVKQGQIIGYTGATGQVTGPHLHFEMLPANPNWQNGFSGRIDPTGYIANAPVFNGTTPTEMRGSHHHHHHGSATYTRPLDTGNITTGFNGYPGHVGVDYAVPVGTPVRAVANGTVKFAGNGANHPWMLWMAGNAVLIQHADGMHTGYAHLSKISVSTDSTVKQGQIIGYTGATGQVTGPHLHFEMLPANPNWQNGFSGRIDPTGYIANAPVFNGTTPTEMRGSHHHHHHGSATYTRPLDTGNITTGFNGYPGHVGVDYAVPVGTPVRAVANGTVKFAGNGANHPWMLWMAGNAVLIQHADGMHTGYAHLSKISVSTDSTVKQGQIIGYTGATGQVTGPHLHFEMLPANPNWQNGFSGRIDPTGYIANAPVFNGTTPTE

CATH classification: 2.70.70.10

Foldseek 3Di:
DDDDDDDDDDDDDPDADQDQKDAPQDHDPPDPPALWDKGDDAWFAFDWAQAWFWWQDFFAQPDHDVPPDQFGTKTWGQHPQLKIKMKTQHNGAPDDHGGTHGGRHRGGIWHHSHPDPHTMITIWIFGNDDDCVDDRNRTDMCNVSNVPPDDHPPDDDDD

Nearest PDB structures (foldseek):
  5kvp-assembly1_A  TM=1.006E+00  e=4.768E-32  Streptococcus equi subsp. zooepidemicus
  7qrl-assembly2_B  TM=7.487E-01  e=3.573E-09  Caulobacter vibrioides
  6ue4-assembly1_A  TM=7.962E-01  e=1.704E-08  Vibrio cholerae O1 biovar El Tor str. N16961
  5j1l-assembly2_C  TM=7.658E-01  e=1.524E-08  Helicobacter pylori 26695
  6jmx-assembly1_A  TM=6.916E-01  e=4.723E-09  Campylobacter jejuni